Protein 9CIF (pdb70)

Nearest PDB structures (foldseek):
  1ncy-assembly1_A  TM=8.000E-01  e=3.773E-08  Gallus gallus
  5tnc-assembly1_A  TM=8.173E-01  e=6.706E-08  Meleagris gallopavo
  4tnc-assembly1_A  TM=8.150E-01  e=1.049E-07  Gallus gallus
  1zac-assembly1_A  TM=7.570E-01  e=4.287E-08  Gallus gallus
  1a2x-assembly1_A  TM=8.034E-01  e=6.276E-07  Oryctolagus cuniculus

Solvent-accessible surface area: 5565 Å² total; per-residue (Å²): 164,36,132,81,98,51,29,64,101,0,161,89,103,4,57,138,123,85,29,60,113,18,90,59,8,3,75,146,81,12,101,134,65,48,26,88,6,66,1,99,12,0,5,67,0,0,177,103,51,138,12,65,42,8,104,159,10,43,74,95,0,75,110,28,44,90,146,109,57,84,7,75,0,32,43,27,40,0,3,6,2,0,4,76,0,57,143,89,67,141

Secondary structure (DSSP, 8-state):
---HHHHHHHHHHS-HHHHHHHHHHHHHH--SSSSEEETTHHHHHHHHTT----HHHHHHHHHHHHHHSS-EEEHHHHHHHHHHHHHH--

Radius of gyration: 11.99 Å; Cα contacts (8 Å, |Δi|>4): 95; chains: 1; bounding box: 28×24×30 Å

Sequence (90 aa):
ASMSDEQAEARAFLSEEMIAEFKAAFDMFDADGGGEISAKAFGTVARMNNVPVDPRVQEYVKRLTDQDGSGTISFEEFLVLMVKSMKQDAASMSDEQAEARAFLSEEMIAEFKAAFDMFDADGGGEISAKAFGTVARMNNVPVDPRVQEYVKRLTDQDGSGTISFEEFLVLMVKSMKQDAASMSDEQAEARAFLSEEMIAEFKAAFDMFDADGGGEISAKAFGTVARMNNVPVDPRVQEYVKRLTDQDGSGTISFEEFLVLMVKSMKQDAASMSDEQAEARAFLSEEMIAEFKAAFDMFDADGGGEISAKAFGTVARMNNVPVDPRVQEYVKRLTDQDGSGTISFEEFLVLMVKSMKQDAASMSDEQAEARAFLSEEMIAEFKAAFDMFDADGGGEISAKAFGTVARMNNVPVDPRVQEYVKRLTDQDGSGTISFEEFLVLMVKSMKQDAASMSDEQAEARAFLSEEMIAEFKAAFDMFDADGGGEISAKAFGTVARMNNVPVDPRVQEYVKRLTDQDGSGTISFEEFLVLMVKSMKQDAASMSDEQAEARAFLSEEMIAEFKAAFDMFDADGGGEISAKAFGTVARMNNVPVDPRVQEYVKRLTDQDGSGTISFEEFLVLMVKSMKQDAASMSDEQAEARAFLSEEMIAEFKAAFDMFDADGGGEISAKAFGTVARMNNVPVDPRVQEYVKRLTDQDGSGTISFEEFLVLMVKSMKQDAASMSDEQAEARAFLSEEMIAEFKAAFDMFDADGGGEISAKAFGTVARMNNVPVDPRVQEYVKRLTDQDGSGTISFEEFLVLMVKSMKQDAASMSDEQAEARAFLSEEMIAEFKAAFDMFDADGGGEISAKAFGTVARMNNVPVDPRVQEYVKRLTDQDGSGTISFEEFLVLMVKSMKQDAASMSDEQAEARAFLSEEMIAEFKAAFDMFDADGGGEISAKAFGTVARMNNVPVDPRVQEYVKRLTDQDGSGTISFEEFLVLMVKSMKQDAASMSDEQAEARAFLSEEMIAEFKAAFDMFDADGGGEISAKAFGTVARMNNVPVDPRVQEYVKRLTDQDGSGTISFEEFLVLMVKSMKQDAASMSDEQAEARAFLSEEMIAEFKAAFDMFDADGGGEISAKAFGTVARMNNVPVDPRVQEYVKRLTDQDGSGTISFEEFLVLMVKSMKQDAASMSDEQAEARAFLSEEMIAEFKAAFDMFDADGGGEISAKAFGTVARMNNVPVDPRVQEYVKRLTDQDGSGTISFEEFLVLMVKSMKQDAASMSDEQAEARAFLSEEMIAEFKAAFDMFDADGGGEISAKAFGTVARMNNVPVDPRVQEYVKRLTDQDGSGTISFEEFLVLMVKSMKQDAASMSDEQAEARAFLSEEMIAEFKAAFDMFDADGGGEISAKAFGTVARMNNVPVDPRVQEYVKRLTDQDGSGTISFEEFLVLMVKSMKQDAASMSDEQAEARAFLSEEMIAEFKAAFDMFDADGGGEISAKAFGTVARMNNVPVDPRVQEYVKRLTDQDGSGTISFEEFLVLMVKSMKQDAASMSDEQAEARAFLSEEMIAEFKAAFDMFDADGGGEISAKAFGTVARMNNVPVDPRVQEYVKRLTDQDGSGTISFEEFLVLMVKSMKQDAASMSDEQAEARAFLSEEMIAEFKAAFDMFDADGGGEISAKAFGTVARMNNVPVDPRVQEYVKRLTDQDGSGTISFEEFLVLMVKSMKQDAASMSDEQAEARAFLSEEMIAEFKAAFDMFDADGGGEISAKAFGTVARMNNVPVDPRVQEYVKRLTDQDGSGTISFEEFLVLMVKSMKQDA

Structure (mmCIF, N/CA/C/O backbone):
data_9CIF
#
_entry.id   9CIF
#
loop_
_atom_site.group_PDB
_atom_site.id
_atom_site.type_symbol
_atom_site.label_atom_id
_atom_site.label_alt_id
_atom_site.label_comp_id
_atom_site.label_asym_id
_atom_site.label_entity_id
_atom_site.label_seq_id
_atom_site.pdbx_PDB_ins_code
_atom_site.Cartn_x
_atom_site.Cartn_y
_atom_site.Cartn_z
_atom_site.occupancy
_atom_site.B_iso_or_equiv
_atom_site.auth_seq_id
_atom_site.auth_comp_id
_atom_site.auth_asym_id
_atom_site.auth_atom_id
_atom_site.pdbx_PDB_model_num
ATOM 1 N N . ALA A 1 5 ? 70.709 7.092 13.274 1.00 0.00 5 ALA A N 1
ATOM 2 C CA . ALA A 1 5 ? 70.320 8.517 13.184 1.00 0.00 5 ALA A CA 1
ATOM 3 C C . ALA A 1 5 ? 69.658 8.811 11.842 1.00 0.00 5 ALA A C 1
ATOM 4 O O . ALA A 1 5 ? 70.291 8.703 10.786 1.00 0.00 5 ALA A O 1
ATOM 11 N N . SER A 1 6 ? 68.393 9.184 11.889 1.00 0.00 6 SER A N 1
ATOM 12 C CA . SER A 1 6 ? 67.626 9.463 10.693 1.00 0.00 6 SER A CA 1
ATOM 13 C C . SER A 1 6 ? 67.555 10.969 10.420 1.00 0.00 6 SER A C 1
ATOM 14 O O . SER A 1 6 ? 68.268 11.756 11.048 1.00 0.00 6 SER A O 1
ATOM 22 N N . MET A 1 7 ? 66.706 11.357 9.479 1.00 0.00 7 MET A N 1
ATOM 23 C CA . MET A 1 7 ? 66.536 12.759 9.124 1.00 0.00 7 MET A CA 1
ATOM 24 C C . MET A 1 7 ? 65.131 13.227 9.484 1.00 0.00 7 MET A C 1
ATOM 25 O O . MET A 1 7 ? 64.155 12.855 8.824 1.00 0.00 7 MET A O 1
ATOM 39 N N . SER A 1 8 ? 65.035 14.058 10.516 1.00 0.00 8 SER A N 1
ATOM 40 C CA . SER A 1 8 ? 63.746 14.518 11.022 1.00 0.00 8 SER A CA 1
ATOM 41 C C . SER A 1 8 ? 63.012 15.465 10.060 1.00 0.00 8 SER A C 1
ATOM 42 O O . SER A 1 8 ? 61.857 15.818 10.298 1.00 0.00 8 SER A O 1
ATOM 50 N N . ASP A 1 9 ? 63.669 15.875 8.976 1.00 0.00 9 ASP A N 1
ATOM 51 C CA . ASP A 1 9 ? 63.002 16.711 7.973 1.00 0.00 9 ASP A CA 1
ATOM 52 C C . ASP A 1 9 ? 61.919 15.902 7.283 1.00 0.00 9 ASP A C 1
ATOM 53 O O . ASP A 1 9 ? 60.913 16.438 6.823 1.00 0.00 9 ASP A O 1
ATOM 62 N N . GLU A 1 10 ? 62.133 14.601 7.241 1.00 0.00 10 GLU A N 1
ATOM 63 C CA . GLU A 1 10 ? 61.161 13.667 6.702 1.00 0.00 10 GLU A CA 1
ATOM 64 C C . GLU A 1 10 ? 59.956 13.578 7.636 1.00 0.00 10 GLU A C 1
ATOM 65 O O . GLU A 1 10 ? 58.813 13.419 7.192 1.00 0.00 10 GLU A O 1
ATOM 77 N N . GLN A 1 11 ? 60.223 13.698 8.938 1.00 0.00 11 GLN A N 1
ATOM 78 C CA . GLN A 1 11 ? 59.181 13.638 9.952 1.00 0.00 11 GLN A CA 1
ATOM 79 C C . GLN A 1 11 ? 58.166 14.768 9.759 1.00 0.00 11 GLN A C 1
ATOM 80 O O . GLN A 1 11 ? 56.975 14.599 10.042 1.00 0.00 11 GLN A O 1
ATOM 94 N N . ALA A 1 12 ? 58.647 15.910 9.273 1.00 0.00 12 ALA A N 1
ATOM 95 C CA . ALA A 1 12 ? 57.804 17.085 9.065 1.00 0.00 12 ALA A CA 1
ATOM 96 C C . ALA A 1 12 ? 56.617 16.775 8.159 1.00 0.00 12 ALA A C 1
ATOM 97 O O . ALA A 1 12 ? 55.471 17.070 8.507 1.00 0.00 12 ALA A O 1
ATOM 104 N N . GLU A 1 13 ? 56.887 16.156 7.015 1.00 0.00 13 GLU A N 1
ATOM 105 C CA . GLU A 1 13 ? 55.829 15.816 6.069 1.00 0.00 13 GLU A CA 1
ATOM 106 C C . GLU A 1 13 ? 54.926 14.736 6.639 1.00 0.00 13 GLU A C 1
ATOM 107 O O . GLU A 1 13 ? 53.717 14.735 6.411 1.00 0.00 13 GLU A O 1
ATOM 119 N N . ALA A 1 14 ? 55.516 13.825 7.398 1.00 0.00 14 ALA A N 1
ATOM 120 C CA . ALA A 1 14 ? 54.773 12.737 8.002 1.00 0.00 14 ALA A CA 1
ATOM 121 C C . ALA A 1 14 ? 53.719 13.261 8.968 1.00 0.00 14 ALA A C 1
ATOM 122 O O . ALA A 1 14 ? 52.590 12.791 8.978 1.00 0.00 14 ALA A O 1
ATOM 129 N N . ARG A 1 15 ? 54.093 14.255 9.762 1.00 0.00 15 ARG A N 1
ATOM 130 C CA . ARG A 1 15 ? 53.176 14.844 10.736 1.00 0.00 15 ARG A CA 1
ATOM 131 C C . ARG A 1 15 ? 52.164 15.758 10.055 1.00 0.00 15 ARG A C 1
ATOM 132 O O . ARG A 1 15 ? 51.131 16.098 10.631 1.00 0.00 15 ARG A O 1
ATOM 153 N N . ALA A 1 16 ? 52.474 16.165 8.840 1.00 0.00 16 ALA A N 1
ATOM 154 C CA . ALA A 1 16 ? 51.578 17.005 8.064 1.00 0.00 16 ALA A CA 1
ATOM 155 C C . ALA A 1 16 ? 50.487 16.163 7.416 1.00 0.00 16 ALA A C 1
ATOM 156 O O . ALA A 1 16 ? 49.336 16.587 7.313 1.00 0.00 16 ALA A O 1
ATOM 163 N N . PHE A 1 17 ? 50.862 14.977 6.973 1.00 0.00 17 PHE A N 1
ATOM 164 C CA . PHE A 1 17 ? 49.927 14.053 6.355 1.00 0.00 17 PHE A CA 1
ATOM 165 C C . PHE A 1 17 ? 49.160 13.278 7.411 1.00 0.00 17 PHE A C 1
ATOM 166 O O . PHE A 1 17 ? 47.928 13.231 7.389 1.00 0.00 17 PHE A O 1
ATOM 183 N N . LEU A 1 18 ? 49.878 12.695 8.340 1.00 0.00 18 LEU A N 1
ATOM 184 C CA . LEU A 1 18 ? 49.257 11.898 9.369 1.00 0.00 18 LEU A CA 1
ATOM 185 C C . LEU A 1 18 ? 48.772 12.772 10.503 1.00 0.00 18 LEU A C 1
ATOM 186 O O . LEU A 1 18 ? 49.505 13.625 11.005 1.00 0.00 18 LEU A O 1
ATOM 202 N N . SER A 1 19 ? 47.538 12.564 10.901 1.00 0.00 19 SER A N 1
ATOM 203 C CA . SER A 1 19 ? 46.973 13.283 12.015 1.00 0.00 19 SER A CA 1
ATOM 204 C C . SER A 1 19 ? 47.588 12.741 13.294 1.00 0.00 19 SER A C 1
ATOM 205 O O . SER A 1 19 ? 48.124 11.629 13.294 1.00 0.00 19 SER A O 1
ATOM 213 N N . GLU A 1 20 ? 47.515 13.500 14.375 1.00 0.00 20 GLU A N 1
ATOM 214 C CA . GLU A 1 20 ? 48.056 13.044 15.653 1.00 0.00 20 GLU A CA 1
ATOM 215 C C . GLU A 1 20 ? 47.406 11.737 16.053 1.00 0.00 20 GLU A C 1
ATOM 216 O O . GLU A 1 20 ? 48.042 10.871 16.645 1.00 0.00 20 GLU A O 1
ATOM 228 N N . GLU A 1 21 ? 46.136 11.597 15.700 1.00 0.00 21 GLU A N 1
ATOM 229 C CA . GLU A 1 21 ? 45.391 10.388 15.980 1.00 0.00 21 GLU A CA 1
ATOM 230 C C . GLU A 1 21 ? 45.999 9.202 15.232 1.00 0.00 21 GLU A C 1
ATOM 231 O O . GLU A 1 21 ? 46.026 8.084 15.742 1.00 0.00 21 GLU A O 1
ATOM 243 N N . MET A 1 22 ? 46.498 9.460 14.022 1.00 0.00 22 MET A N 1
ATOM 244 C CA . MET A 1 22 ? 47.119 8.415 13.208 1.00 0.00 22 MET A CA 1
ATOM 245 C C . MET A 1 22 ? 48.508 8.120 13.730 1.00 0.00 22 MET A C 1
ATOM 246 O O . MET A 1 22 ? 48.893 6.961 13.882 1.00 0.00 22 MET A O 1
ATOM 260 N N . ILE A 1 23 ? 49.250 9.183 14.026 1.00 0.00 23 ILE A N 1
ATOM 261 C CA . ILE A 1 23 ? 50.590 9.060 14.582 1.00 0.00 23 ILE A CA 1
ATOM 262 C C . ILE A 1 23 ? 50.550 8.239 15.875 1.00 0.00 23 ILE A C 1
ATOM 263 O O . ILE A 1 23 ? 51.399 7.382 16.109 1.00 0.00 23 ILE A O 1
ATOM 279 N N . ALA A 1 24 ? 49.536 8.502 16.697 1.00 0.00 24 ALA A N 1
ATOM 280 C CA . ALA A 1 24 ? 49.348 7.793 17.958 1.00 0.00 24 ALA A CA 1
ATOM 281 C C . ALA A 1 24 ? 49.175 6.294 17.735 1.00 0.00 24 ALA A C 1
ATOM 282 O O . ALA A 1 24 ? 49.767 5.479 18.450 1.00 0.00 24 ALA A O 1
ATOM 289 N N . GLU A 1 25 ? 48.366 5.932 16.744 1.00 0.00 25 GLU A N 1
ATOM 290 C CA . GLU A 1 25 ? 48.120 4.530 16.432 1.00 0.00 25 GLU A CA 1
ATOM 291 C C . GLU A 1 25 ? 49.385 3.849 15.936 1.00 0.00 25 GLU A C 1
ATOM 292 O O . GLU A 1 25 ? 49.693 2.724 16.341 1.00 0.00 25 GLU A O 1
ATOM 304 N N . PHE A 1 26 ? 50.123 4.534 15.071 1.00 0.00 26 PHE A N 1
ATOM 305 C CA . PHE A 1 26 ? 51.365 3.990 14.546 1.00 0.00 26 PHE A CA 1
ATOM 306 C C . PHE A 1 26 ? 52.414 3.881 15.647 1.00 0.00 26 PHE A C 1
ATOM 307 O O . PHE A 1 26 ? 53.212 2.953 15.658 1.00 0.00 26 PHE A O 1
ATOM 324 N N . LYS A 1 27 ? 52.392 4.832 16.576 1.00 0.00 27 LYS A N 1
ATOM 325 C CA . LYS A 1 27 ? 53.304 4.816 17.716 1.00 0.00 27 LYS A CA 1
ATOM 326 C C . LYS A 1 27 ? 53.070 3.577 18.565 1.00 0.00 27 LYS A C 1
ATOM 327 O O . LYS A 1 27 ? 54.015 2.894 18.957 1.00 0.00 27 LYS A O 1
ATOM 346 N N . ALA A 1 28 ? 51.806 3.289 18.836 1.00 0.00 28 ALA A N 1
ATOM 347 C CA . ALA A 1 28 ? 51.443 2.124 19.624 1.00 0.00 28 ALA A CA 1
ATOM 348 C C . ALA A 1 28 ? 51.848 0.846 18.901 1.00 0.00 28 ALA A C 1
ATOM 349 O O . ALA A 1 28 ? 52.426 -0.060 19.497 1.00 0.00 28 ALA A O 1
ATOM 356 N N . ALA A 1 29 ? 51.556 0.796 17.605 1.00 0.00 29 ALA A N 1
ATOM 357 C CA . ALA A 1 29 ? 51.901 -0.350 16.777 1.00 0.00 29 ALA A CA 1
ATOM 358 C C . ALA A 1 29 ? 53.413 -0.558 16.739 1.00 0.00 29 ALA A C 1
ATOM 359 O O . ALA A 1 29 ? 53.898 -1.685 16.831 1.00 0.00 29 ALA A O 1
ATOM 366 N N . PHE A 1 30 ? 54.148 0.539 16.596 1.00 0.00 30 PHE A N 1
ATOM 367 C CA . PHE A 1 30 ? 55.598 0.506 16.590 1.00 0.00 30 PHE A CA 1
ATOM 368 C C . PHE A 1 30 ? 56.127 -0.013 17.929 1.00 0.00 30 PHE A C 1
ATOM 369 O O . PHE A 1 30 ? 57.002 -0.883 17.971 1.00 0.00 30 PHE A O 1
ATOM 386 N N . ASP A 1 31 ? 55.567 0.515 19.018 1.00 0.00 31 ASP A N 1
ATOM 387 C CA . ASP A 1 31 ? 55.983 0.147 20.373 1.00 0.00 31 ASP A CA 1
ATOM 388 C C . ASP A 1 31 ? 55.804 -1.344 20.624 1.00 0.00 31 ASP A C 1
ATOM 389 O O . ASP A 1 31 ? 56.578 -1.952 21.359 1.00 0.00 31 ASP A O 1
ATOM 398 N N . MET A 1 32 ? 54.781 -1.928 20.004 1.00 0.00 32 MET A N 1
ATOM 399 C CA . MET A 1 32 ? 54.511 -3.354 20.119 1.00 0.00 32 MET A CA 1
ATOM 400 C C . MET A 1 32 ? 55.705 -4.184 19.672 1.00 0.00 32 MET A C 1
ATOM 401 O O . MET A 1 32 ? 55.970 -5.250 20.219 1.00 0.00 32 MET A O 1
ATOM 415 N N . PHE A 1 33 ? 56.424 -3.689 18.681 1.00 0.00 33 PHE A N 1
ATOM 416 C CA . PHE A 1 33 ? 57.587 -4.390 18.170 1.00 0.00 33 PHE A CA 1
ATOM 417 C C . PHE A 1 33 ? 58.858 -3.926 18.872 1.00 0.00 33 PHE A C 1
ATOM 418 O O . PHE A 1 33 ? 59.838 -4.670 18.956 1.00 0.00 33 PHE A O 1
ATOM 435 N N . ASP A 1 34 ? 58.840 -2.704 19.384 1.00 0.00 34 ASP A N 1
ATOM 436 C CA . ASP A 1 34 ? 59.981 -2.188 20.125 1.00 0.00 34 ASP A CA 1
ATOM 437 C C . ASP A 1 34 ? 59.829 -2.487 21.606 1.00 0.00 34 ASP A C 1
ATOM 438 O O . ASP A 1 34 ? 59.501 -1.613 22.410 1.00 0.00 34 ASP A O 1
ATOM 447 N N . ALA A 1 35 ? 60.028 -3.740 21.954 1.00 0.00 35 ALA A N 1
ATOM 448 C CA . ALA A 1 35 ? 59.957 -4.165 23.338 1.00 0.00 35 ALA A CA 1
ATOM 449 C C . ALA A 1 35 ? 61.264 -3.851 24.035 1.00 0.00 35 ALA A C 1
ATOM 450 O O . ALA A 1 35 ? 61.351 -3.861 25.265 1.00 0.00 35 ALA A O 1
ATOM 457 N N . ASP A 1 36 ? 62.278 -3.559 23.233 1.00 0.00 36 ASP A N 1
ATOM 458 C CA . ASP A 1 36 ? 63.602 -3.228 23.737 1.00 0.00 36 ASP A CA 1
ATOM 459 C C . ASP A 1 36 ? 63.610 -1.821 24.323 1.00 0.00 36 ASP A C 1
ATOM 460 O O . ASP A 1 36 ? 64.377 -1.520 25.242 1.00 0.00 36 ASP A O 1
ATOM 469 N N . GLY A 1 37 ? 62.734 -0.973 23.805 1.00 0.00 37 GLY A N 1
ATOM 470 C CA . GLY A 1 37 ? 62.652 0.390 24.282 1.00 0.00 37 GLY A CA 1
ATOM 471 C C . GLY A 1 37 ? 63.737 1.254 23.687 1.00 0.00 37 GLY A C 1
ATOM 472 O O . GLY A 1 37 ? 64.250 2.168 24.339 1.00 0.00 37 GLY A O 1
ATOM 476 N N . GLY A 1 38 ? 64.091 0.967 22.447 1.00 0.00 38 GLY A N 1
ATOM 477 C CA . GLY A 1 38 ? 65.134 1.715 21.789 1.00 0.00 38 GLY A CA 1
ATOM 478 C C . GLY A 1 38 ? 64.587 2.678 20.765 1.00 0.00 38 GLY A C 1
ATOM 479 O O . GLY A 1 38 ? 65.318 3.526 20.244 1.00 0.00 38 GLY A O 1
ATOM 483 N N . GLY A 1 39 ? 63.304 2.549 20.465 1.00 0.00 39 GLY A N 1
ATOM 484 C CA . GLY A 1 39 ? 62.683 3.417 19.491 1.00 0.00 39 GLY A CA 1
ATOM 485 C C . GLY A 1 39 ? 63.043 3.017 18.083 1.00 0.00 39 GLY A C 1
ATOM 486 O O . GLY A 1 39 ? 62.931 3.817 17.153 1.00 0.00 39 GLY A O 1
ATOM 490 N N . GLU A 1 40 ? 63.476 1.773 17.931 1.00 0.00 40 GLU A N 1
ATOM 491 C CA . GLU A 1 40 ? 63.876 1.233 16.642 1.00 0.00 40 GLU A CA 1
ATOM 492 C C . GLU A 1 40 ? 63.439 -0.217 16.517 1.00 0.00 40 GLU A C 1
ATOM 493 O O . GLU A 1 40 ? 63.673 -1.021 17.417 1.00 0.00 40 GLU A O 1
ATOM 505 N N . ILE A 1 41 ? 62.805 -0.546 15.410 1.00 0.00 41 ILE A N 1
ATOM 506 C CA . ILE A 1 41 ? 62.351 -1.906 15.167 1.00 0.00 41 ILE A CA 1
ATOM 507 C C . ILE A 1 41 ? 63.047 -2.482 13.951 1.00 0.00 41 ILE A C 1
ATOM 508 O O . ILE A 1 41 ? 63.741 -1.762 13.225 1.00 0.00 41 ILE A O 1
ATOM 524 N N . SER A 1 42 ? 62.874 -3.775 13.737 1.00 0.00 42 SER A N 1
ATOM 525 C CA . SER A 1 42 ? 63.449 -4.442 12.590 1.00 0.00 42 SER A CA 1
ATOM 526 C C . SER A 1 42 ? 62.879 -3.849 11.300 1.00 0.00 42 SER A C 1
ATOM 527 O O . SER A 1 42 ? 61.715 -3.448 11.258 1.00 0.00 42 SER A O 1
ATOM 535 N N . ALA A 1 43 ? 63.697 -3.790 10.263 1.00 0.00 43 ALA A N 1
ATOM 536 C CA . ALA A 1 43 ? 63.272 -3.237 8.989 1.00 0.00 43 ALA A CA 1
ATOM 537 C C . ALA A 1 43 ? 62.094 -4.021 8.416 1.00 0.00 43 ALA A C 1
ATOM 538 O O . ALA A 1 43 ? 61.090 -3.442 8.010 1.00 0.00 43 ALA A O 1
ATOM 545 N N . LYS A 1 44 ? 62.208 -5.344 8.419 1.00 0.00 44 LYS A N 1
ATOM 546 C CA . LYS A 1 44 ? 61.155 -6.203 7.880 1.00 0.00 44 LYS A CA 1
ATOM 547 C C . LYS A 1 44 ? 59.883 -6.153 8.718 1.00 0.00 44 LYS A C 1
ATOM 548 O O . LYS A 1 44 ? 58.806 -6.522 8.241 1.00 0.00 44 LYS A O 1
ATOM 567 N N . ALA A 1 45 ? 60.001 -5.678 9.951 1.00 0.00 45 ALA A N 1
ATOM 568 C CA . ALA A 1 45 ? 58.849 -5.566 10.832 1.00 0.00 45 ALA A CA 1
ATOM 569 C C . ALA A 1 45 ? 57.869 -4.535 10.295 1.00 0.00 45 ALA A C 1
ATOM 570 O O . ALA A 1 45 ? 56.675 -4.606 10.568 1.00 0.00 45 ALA A O 1
ATOM 577 N N . PHE A 1 46 ? 58.385 -3.596 9.496 1.00 0.00 46 PHE A N 1
ATOM 578 C CA . PHE A 1 46 ? 57.566 -2.547 8.895 1.00 0.00 46 PHE A CA 1
ATOM 579 C C . PHE A 1 46 ? 56.436 -3.155 8.078 1.00 0.00 46 PHE A C 1
ATOM 580 O O . PHE A 1 46 ? 55.286 -2.715 8.166 1.00 0.00 46 PHE A O 1
ATOM 597 N N . GLY A 1 47 ? 56.764 -4.181 7.305 1.00 0.00 47 GLY A N 1
ATOM 598 C CA . GLY A 1 47 ? 55.768 -4.837 6.496 1.00 0.00 47 GLY A CA 1
ATOM 599 C C . GLY A 1 47 ? 54.689 -5.470 7.343 1.00 0.00 47 GLY A C 1
ATOM 600 O O . GLY A 1 47 ? 53.504 -5.311 7.070 1.00 0.00 47 GLY A O 1
ATOM 604 N N . THR A 1 48 ? 55.107 -6.158 8.391 1.00 0.00 48 THR A N 1
ATOM 605 C CA . THR A 1 48 ? 54.190 -6.831 9.294 1.00 0.00 48 THR A CA 1
ATOM 606 C C . THR A 1 48 ? 53.258 -5.830 9.997 1.00 0.00 48 THR A C 1
ATOM 607 O O . THR A 1 48 ? 52.045 -6.058 10.094 1.00 0.00 48 THR A O 1
ATOM 618 N N . VAL A 1 49 ? 53.823 -4.716 10.466 1.00 0.00 49 VAL A N 1
ATOM 619 C CA . VAL A 1 49 ? 53.030 -3.694 11.142 1.00 0.00 49 VAL A CA 1
ATOM 620 C C . VAL A 1 49 ? 52.026 -3.080 10.178 1.00 0.00 49 VAL A C 1
ATOM 621 O O . VAL A 1 49 ? 50.853 -2.910 10.512 1.00 0.00 49 VAL A O 1
ATOM 634 N N . ALA A 1 50 ? 52.488 -2.759 8.979 1.00 0.00 50 ALA A N 1
ATOM 635 C CA . ALA A 1 50 ? 51.632 -2.180 7.961 1.00 0.00 50 ALA A CA 1
ATOM 636 C C . ALA A 1 50 ? 50.479 -3.117 7.626 1.00 0.00 50 ALA A C 1
ATOM 637 O O . ALA A 1 50 ? 49.332 -2.691 7.541 1.00 0.00 50 ALA A O 1
ATOM 644 N N . ARG A 1 51 ? 50.791 -4.398 7.473 1.00 0.00 51 ARG A N 1
ATOM 645 C CA . ARG A 1 51 ? 49.792 -5.408 7.137 1.00 0.00 51 ARG A CA 1
ATOM 646 C C . ARG A 1 51 ? 48.678 -5.482 8.183 1.00 0.00 51 ARG A C 1
ATOM 647 O O . ARG A 1 51 ? 47.497 -5.460 7.836 1.00 0.00 51 ARG A O 1
ATOM 668 N N . MET A 1 52 ? 49.051 -5.543 9.463 1.00 0.00 52 MET A N 1
ATOM 669 C CA . MET A 1 52 ? 48.051 -5.643 10.533 1.00 0.00 52 MET A CA 1
ATOM 670 C C . MET A 1 52 ? 47.280 -4.330 10.694 1.00 0.00 52 MET A C 1
ATOM 671 O O . MET A 1 52 ? 46.188 -4.304 11.264 1.00 0.00 52 MET A O 1
ATOM 685 N N . ASN A 1 53 ? 47.846 -3.247 10.181 1.00 0.00 53 ASN A N 1
ATOM 686 C CA . ASN A 1 53 ? 47.190 -1.945 10.238 1.00 0.00 53 ASN A CA 1
ATOM 687 C C . ASN A 1 53 ? 46.434 -1.673 8.947 1.00 0.00 53 ASN A C 1
ATOM 688 O O . ASN A 1 53 ? 45.953 -0.563 8.723 1.00 0.00 53 ASN A O 1
ATOM 699 N N . ASN A 1 54 ? 46.347 -2.700 8.092 1.00 0.00 54 ASN A N 1
ATOM 700 C CA . ASN A 1 54 ? 45.622 -2.620 6.815 1.00 0.00 54 ASN A CA 1
ATOM 701 C C . ASN A 1 54 ? 46.254 -1.611 5.867 1.00 0.00 54 ASN A C 1
ATOM 702 O O . ASN A 1 54 ? 45.599 -1.092 4.964 1.00 0.00 54 ASN A O 1
ATOM 713 N N . VAL A 1 55 ? 47.530 -1.359 6.063 1.00 0.00 55 VAL A N 1
ATOM 714 C CA . VAL A 1 55 ? 48.268 -0.440 5.225 1.00 0.00 55 VAL A CA 1
ATOM 715 C C . VAL A 1 55 ? 48.992 -1.212 4.128 1.00 0.00 55 VAL A C 1
ATOM 716 O O . VAL A 1 55 ? 49.822 -2.079 4.416 1.00 0.00 55 VAL A O 1
ATOM 729 N N . PRO A 1 56 ? 48.665 -0.935 2.861 1.00 0.00 56 PRO A N 1
ATOM 730 C CA . PRO A 1 56 ? 49.298 -1.598 1.719 1.00 0.00 56 PRO A CA 1
ATOM 731 C C . PRO A 1 56 ? 50.794 -1.334 1.665 1.00 0.00 56 PRO A C 1
ATOM 732 O O . PRO A 1 56 ? 51.227 -0.183 1.563 1.00 0.00 56 PRO A O 1
ATOM 743 N N . VAL A 1 57 ? 51.577 -2.399 1.753 1.00 0.00 57 VAL A N 1
ATOM 744 C CA . VAL A 1 57 ? 53.023 -2.289 1.682 1.00 0.00 57 VAL A CA 1
ATOM 745 C C . VAL A 1 57 ? 53.456 -2.088 0.241 1.00 0.00 57 VAL A C 1
ATOM 746 O O . VAL A 1 57 ? 53.301 -2.984 -0.591 1.00 0.00 57 VAL A O 1
ATOM 759 N N . ASP A 1 58 ? 53.970 -0.916 -0.055 1.00 0.00 58 ASP A N 1
ATOM 760 C CA . ASP A 1 58 ? 54.435 -0.607 -1.395 1.00 0.00 58 ASP A CA 1
ATOM 761 C C . ASP A 1 58 ? 55.663 -1.443 -1.752 1.00 0.00 58 ASP A C 1
ATOM 762 O O . ASP A 1 58 ? 56.594 -1.564 -0.950 1.00 0.00 58 ASP A O 1
ATOM 771 N N . PRO A 1 59 ? 55.675 -2.037 -2.963 1.00 0.00 59 PRO A N 1
ATOM 772 C CA . PRO A 1 59 ? 56.783 -2.880 -3.423 1.00 0.00 59 PRO A CA 1
ATOM 773 C C . PRO A 1 59 ? 58.109 -2.120 -3.486 1.00 0.00 59 PRO A C 1
ATOM 774 O O . PRO A 1 59 ? 59.166 -2.675 -3.175 1.00 0.00 59 PRO A O 1
ATOM 785 N N . ARG A 1 60 ? 58.044 -0.849 -3.862 1.00 0.00 60 ARG A N 1
ATOM 786 C CA . ARG A 1 60 ? 59.234 -0.024 -3.971 1.00 0.00 60 ARG A CA 1
ATOM 787 C C . ARG A 1 60 ? 59.818 0.262 -2.602 1.00 0.00 60 ARG A C 1
ATOM 788 O O . ARG A 1 60 ? 61.028 0.133 -2.389 1.00 0.00 60 ARG A O 1
ATOM 809 N N . VAL A 1 61 ? 58.959 0.656 -1.669 1.00 0.00 61 VAL A N 1
ATOM 810 C CA . VAL A 1 61 ? 59.394 0.904 -0.306 1.00 0.00 61 VAL A CA 1
ATOM 811 C C . VAL A 1 61 ? 59.930 -0.381 0.309 1.00 0.00 61 VAL A C 1
ATOM 812 O O . VAL A 1 61 ? 60.953 -0.370 0.964 1.00 0.00 61 VAL A O 1
ATOM 825 N N . GLN A 1 62 ? 59.238 -1.496 0.062 1.00 0.00 62 GLN A N 1
ATOM 826 C CA . GLN A 1 62 ? 59.667 -2.805 0.566 1.00 0.00 62 GLN A CA 1
ATOM 827 C C . GLN A 1 62 ? 61.061 -3.158 0.025 1.00 0.00 62 GLN A C 1
ATOM 828 O O . GLN A 1 62 ? 61.887 -3.738 0.736 1.00 0.00 62 GLN A O 1
ATOM 842 N N . GLU A 1 63 ? 61.312 -2.794 -1.230 1.00 0.00 63 GLU A N 1
ATOM 843 C CA . GLU A 1 63 ? 62.623 -2.983 -1.842 1.00 0.00 63 GLU A CA 1
ATOM 844 C C . GLU A 1 63 ? 63.667 -2.226 -1.027 1.00 0.00 63 GLU A C 1
ATOM 845 O O . GLU A 1 63 ? 64.680 -2.782 -0.617 1.00 0.00 63 GLU A O 1
ATOM 857 N N . TYR A 1 64 ? 63.383 -0.961 -0.779 1.00 0.00 64 TYR A N 1
ATOM 858 C CA . TYR A 1 64 ? 64.245 -0.103 0.021 1.00 0.00 64 TYR A CA 1
ATOM 859 C C . TYR A 1 64 ? 64.373 -0.638 1.460 1.00 0.00 64 TYR A C 1
ATOM 860 O O . TYR A 1 64 ? 65.465 -0.634 2.040 1.00 0.00 64 TYR A O 1
ATOM 878 N N . VAL A 1 65 ? 63.259 -1.105 2.011 1.00 0.00 65 VAL A N 1
ATOM 879 C CA . VAL A 1 65 ? 63.216 -1.648 3.365 1.00 0.00 65 VAL A CA 1
ATOM 880 C C . VAL A 1 65 ? 64.134 -2.858 3.513 1.00 0.00 65 VAL A C 1
ATOM 881 O O . VAL A 1 65 ? 64.924 -2.933 4.457 1.00 0.00 65 VAL A O 1
ATOM 894 N N . LYS A 1 66 ? 64.044 -3.800 2.581 1.00 0.00 66 LYS A N 1
ATOM 895 C CA . LYS A 1 66 ? 64.882 -4.983 2.652 1.00 0.00 66 LYS A CA 1
ATOM 896 C C . LYS A 1 66 ? 66.341 -4.611 2.445 1.00 0.00 66 LYS A C 1
ATOM 897 O O . LYS A 1 66 ? 67.235 -5.260 2.977 1.00 0.00 66 LYS A O 1
ATOM 916 N N . ARG A 1 67 ? 66.577 -3.544 1.686 1.00 0.00 67 ARG A N 1
ATOM 917 C CA . ARG A 1 67 ? 67.929 -3.093 1.427 1.00 0.00 67 ARG A CA 1
ATOM 918 C C . ARG A 1 67 ? 68.583 -2.547 2.686 1.00 0.00 67 ARG A C 1
ATOM 919 O O . ARG A 1 67 ? 69.793 -2.632 2.841 1.00 0.00 67 ARG A O 1
ATOM 940 N N . LEU A 1 68 ? 67.768 -2.015 3.598 1.00 0.00 68 LEU A N 1
ATOM 941 C CA . LEU A 1 68 ? 68.271 -1.474 4.862 1.00 0.00 68 LEU A CA 1
ATOM 942 C C . LEU A 1 68 ? 69.032 -2.544 5.629 1.00 0.00 68 LEU A C 1
ATOM 943 O O . LEU A 1 68 ? 70.176 -2.344 6.035 1.00 0.00 68 LEU A O 1
ATOM 959 N N . THR A 1 69 ? 68.403 -3.691 5.799 1.00 0.00 69 THR A N 1
ATOM 960 C CA . THR A 1 69 ? 69.014 -4.784 6.520 1.00 0.00 69 THR A CA 1
ATOM 961 C C . THR A 1 69 ? 70.021 -5.527 5.630 1.00 0.00 69 THR A C 1
ATOM 962 O O . THR A 1 69 ? 70.903 -6.227 6.116 1.00 0.00 69 THR A O 1
ATOM 973 N N . ASP A 1 70 ? 69.895 -5.332 4.329 1.00 0.00 70 ASP A N 1
ATOM 974 C CA . ASP A 1 70 ? 70.773 -5.976 3.357 1.00 0.00 70 ASP A CA 1
ATOM 975 C C . ASP A 1 70 ? 72.150 -5.312 3.333 1.00 0.00 70 ASP A C 1
ATOM 976 O O . ASP A 1 70 ? 73.177 -5.991 3.311 1.00 0.00 70 ASP A O 1
ATOM 985 N N . GLN A 1 71 ? 72.164 -3.986 3.358 1.00 0.00 71 GLN A N 1
ATOM 986 C CA . GLN A 1 71 ? 73.416 -3.233 3.301 1.00 0.00 71 GLN A CA 1
ATOM 987 C C . GLN A 1 71 ? 74.047 -3.060 4.684 1.00 0.00 71 GLN A C 1
ATOM 988 O O . GLN A 1 71 ? 75.269 -3.050 4.818 1.00 0.00 71 GLN A O 1
ATOM 1002 N N . ASP A 1 72 ? 73.218 -2.923 5.708 1.00 0.00 72 ASP A N 1
ATOM 1003 C CA . ASP A 1 72 ? 73.725 -2.684 7.058 1.00 0.00 72 ASP A CA 1
ATOM 1004 C C . ASP A 1 72 ? 73.946 -3.991 7.815 1.00 0.00 72 ASP A C 1
ATOM 1005 O O . ASP A 1 72 ? 74.673 -4.032 8.805 1.00 0.00 72 ASP A O 1
ATOM 1014 N N . GLY A 1 73 ? 73.329 -5.057 7.341 1.00 0.00 73 GLY A N 1
ATOM 1015 C CA . GLY A 1 73 ? 73.441 -6.339 8.012 1.00 0.00 73 GLY A CA 1
ATOM 1016 C C . GLY A 1 73 ? 72.264 -6.576 8.926 1.00 0.00 73 GLY A C 1
ATOM 1017 O O . GLY A 1 73 ? 71.583 -7.599 8.833 1.00 0.00 73 GLY A O 1
ATOM 1021 N N . SER A 1 74 ? 72.032 -5.627 9.809 1.00 0.00 74 SER A N 1
ATOM 1022 C CA . SER A 1 74 ? 70.897 -5.657 10.703 1.00 0.00 74 SER A CA 1
ATOM 1023 C C . SER A 1 74 ? 70.136 -4.342 10.585 1.00 0.00 74 SER A C 1
ATOM 1024 O O . SER A 1 74 ? 70.462 -3.355 11.250 1.00 0.00 74 SER A O 1
ATOM 1032 N N . GLY A 1 75 ? 69.149 -4.323 9.711 1.00 0.00 75 GLY A N 1
ATOM 1033 C CA . GLY A 1 75 ? 68.400 -3.111 9.461 1.00 0.00 75 GLY A CA 1
ATOM 1034 C C . GLY A 1 75 ? 67.409 -2.791 10.550 1.00 0.00 75 GLY A C 1
ATOM 1035 O O . GLY A 1 75 ? 66.592 -3.635 10.927 1.00 0.00 75 GLY A O 1
ATOM 1039 N N . THR A 1 76 ? 67.483 -1.580 11.061 1.00 0.00 76 THR A N 1
ATOM 1040 C CA . THR A 1 76 ? 66.574 -1.121 12.086 1.00 0.00 76 THR A CA 1
ATOM 1041 C C . THR A 1 76 ? 66.098 0.290 11.774 1.00 0.00 76 THR A C 1
ATOM 1042 O O . THR A 1 76 ? 66.894 1.150 11.391 1.00 0.00 76 THR A O 1
ATOM 1053 N N . ILE A 1 77 ? 64.809 0.517 11.920 1.00 0.00 77 ILE A N 1
ATOM 1054 C CA . ILE A 1 77 ? 64.221 1.818 11.652 1.00 0.00 77 ILE A CA 1
ATOM 1055 C C . ILE A 1 77 ? 63.682 2.441 12.915 1.00 0.00 77 ILE A C 1
ATOM 1056 O O . ILE A 1 77 ? 63.053 1.764 13.734 1.00 0.00 77 ILE A O 1
ATOM 1072 N N . SER A 1 78 ? 63.931 3.720 13.072 1.00 0.00 78 SER A N 1
ATOM 1073 C CA . SER A 1 78 ? 63.449 4.450 14.217 1.00 0.00 78 SER A CA 1
ATOM 1074 C C . SER A 1 78 ? 61.975 4.805 14.018 1.00 0.00 78 SER A C 1
ATOM 1075 O O . SER A 1 78 ? 61.457 4.726 12.898 1.00 0.00 78 SER A O 1
ATOM 1083 N N . PHE A 1 79 ? 61.304 5.183 15.102 1.00 0.00 79 PHE A N 1
ATOM 1084 C CA . PHE A 1 79 ? 59.892 5.560 15.052 1.00 0.00 79 PHE A CA 1
ATOM 1085 C C . PHE A 1 79 ? 59.656 6.676 14.041 1.00 0.00 79 PHE A C 1
ATOM 1086 O O . PHE A 1 79 ? 58.648 6.678 13.325 1.00 0.00 79 PHE A O 1
ATOM 1103 N N . GLU A 1 80 ? 60.589 7.611 13.981 1.00 0.00 80 GLU A N 1
ATOM 1104 C CA . GLU A 1 80 ? 60.507 8.714 13.042 1.00 0.00 80 GLU A CA 1
ATOM 1105 C C . GLU A 1 80 ? 60.435 8.180 11.612 1.00 0.00 80 GLU A C 1
ATOM 1106 O O . GLU A 1 80 ? 59.524 8.528 10.855 1.00 0.00 80 GLU A O 1
ATOM 1118 N N . GLU A 1 81 ? 61.378 7.298 11.273 1.00 0.00 81 GLU A N 1
ATOM 1119 C CA . GLU A 1 81 ? 61.430 6.690 9.954 1.00 0.00 81 GLU A CA 1
ATOM 1120 C C . GLU A 1 81 ? 60.163 5.903 9.689 1.00 0.00 81 GLU A C 1
ATOM 1121 O O . GLU A 1 81 ? 59.592 5.987 8.609 1.00 0.00 81 GLU A O 1
ATOM 1133 N N . PHE A 1 82 ? 59.724 5.145 10.698 1.00 0.00 82 PHE A N 1
ATOM 1134 C CA . PHE A 1 82 ? 58.521 4.328 10.588 1.00 0.00 82 PHE A CA 1
ATOM 1135 C C . PHE A 1 82 ? 57.335 5.160 10.116 1.00 0.00 82 PHE A C 1
ATOM 1136 O O . PHE A 1 82 ? 56.642 4.780 9.172 1.00 0.00 82 PHE A O 1
ATOM 1153 N N . LEU A 1 83 ? 57.119 6.301 10.760 1.00 0.00 83 LEU A N 1
ATOM 1154 C CA . LEU A 1 83 ? 56.022 7.189 10.390 1.00 0.00 83 LEU A CA 1
ATOM 1155 C C . LEU A 1 83 ? 56.139 7.620 8.938 1.00 0.00 83 LEU A C 1
ATOM 1156 O O . LEU A 1 83 ? 55.171 7.549 8.181 1.00 0.00 83 LEU A O 1
ATOM 1172 N N . VAL A 1 84 ? 57.333 8.048 8.550 1.00 0.00 84 VAL A N 1
ATOM 1173 C CA . VAL A 1 84 ? 57.574 8.508 7.192 1.00 0.00 84 VAL A CA 1
ATOM 1174 C C . VAL A 1 84 ? 57.384 7.369 6.185 1.00 0.00 84 VAL A C 1
ATOM 1175 O O . VAL A 1 84 ? 56.870 7.579 5.086 1.00 0.00 84 VAL A O 1
ATOM 1188 N N . LEU A 1 85 ? 57.795 6.165 6.567 1.00 0.00 85 LEU A N 1
ATOM 1189 C CA . LEU A 1 85 ? 57.654 4.999 5.704 1.00 0.00 85 LEU A CA 1
ATOM 1190 C C . LEU A 1 85 ? 56.187 4.694 5.447 1.00 0.00 85 LEU A C 1
ATOM 1191 O O . LEU A 1 85 ? 55.801 4.384 4.316 1.00 0.00 85 LEU A O 1
ATOM 1207 N N . MET A 1 86 ? 55.367 4.793 6.498 1.00 0.00 86 MET A N 1
ATOM 1208 C CA . MET A 1 86 ? 53.924 4.579 6.364 1.00 0.00 86 MET A CA 1
ATOM 1209 C C . MET A 1 86 ? 53.363 5.586 5.372 1.00 0.00 86 MET A C 1
ATOM 1210 O O . MET A 1 86 ? 52.491 5.267 4.561 1.00 0.00 86 MET A O 1
ATOM 1224 N N . VAL A 1 87 ? 53.889 6.803 5.444 1.00 0.00 87 VAL A N 1
ATOM 1225 C CA . VAL A 1 87 ? 53.506 7.878 4.546 1.00 0.00 87 VAL A CA 1
ATOM 1226 C C . VAL A 1 87 ? 53.875 7.539 3.110 1.00 0.00 87 VAL A C 1
ATOM 1227 O O . VAL A 1 87 ? 53.032 7.590 2.221 1.00 0.00 87 VAL A O 1
ATOM 1240 N N . LYS A 1 88 ? 55.138 7.173 2.896 1.00 0.00 88 LYS A N 1
ATOM 1241 C CA . LYS A 1 88 ? 55.627 6.821 1.570 1.00 0.00 88 LYS A CA 1
ATOM 1242 C C . LYS A 1 88 ? 54.806 5.691 0.958 1.00 0.00 88 LYS A C 1
ATOM 1243 O O . LYS A 1 88 ? 54.446 5.741 -0.221 1.00 0.00 88 LYS A O 1
ATOM 1262 N N . SER A 1 89 ? 54.504 4.687 1.767 1.00 0.00 89 SER A N 1
ATOM 1263 C CA . SER A 1 89 ? 53.760 3.531 1.306 1.00 0.00 89 SER A CA 1
ATOM 1264 C C . SER A 1 89 ? 52.319 3.914 0.933 1.00 0.00 89 SER A C 1
ATOM 1265 O O . SER A 1 89 ? 51.833 3.550 -0.137 1.00 0.00 89 SER A O 1
ATOM 1273 N N . MET A 1 90 ? 51.646 4.672 1.805 1.00 0.00 90 MET A N 1
ATOM 1274 C CA . MET A 1 90 ? 50.259 5.070 1.544 1.00 0.00 90 MET A CA 1
ATOM 1275 C C . MET A 1 90 ? 50.168 6.096 0.426 1.00 0.00 90 MET A C 1
ATOM 1276 O O . MET A 1 90 ? 49.166 6.157 -0.283 1.00 0.00 90 MET A O 1
ATOM 1290 N N . LYS A 1 91 ? 51.204 6.907 0.278 1.00 0.00 91 LYS A N 1
ATOM 1291 C CA . LYS A 1 91 ? 51.228 7.917 -0.767 1.00 0.00 91 LYS A CA 1
ATOM 1292 C C . LYS A 1 91 ? 51.424 7.263 -2.129 1.00 0.00 91 LYS A C 1
ATOM 1293 O O . LYS A 1 91 ? 50.784 7.636 -3.109 1.00 0.00 91 LYS A O 1
ATOM 1312 N N . GLN A 1 92 ? 52.311 6.281 -2.180 1.00 0.00 92 GLN A N 1
ATOM 1313 C CA . GLN A 1 92 ? 52.588 5.580 -3.416 1.00 0.00 92 GLN A CA 1
ATOM 1314 C C . GLN A 1 92 ? 51.426 4.674 -3.799 1.00 0.00 92 GLN A C 1
ATOM 1315 O O . GLN A 1 92 ? 51.098 4.540 -4.983 1.00 0.00 92 GLN A O 1
ATOM 1329 N N . ASP A 1 93 ? 50.805 4.058 -2.806 1.00 0.00 93 ASP A N 1
ATOM 1330 C CA . ASP A 1 93 ? 49.654 3.210 -3.059 1.00 0.00 93 ASP A CA 1
ATOM 1331 C C . ASP A 1 93 ? 48.532 4.028 -3.676 1.00 0.00 93 ASP A C 1
ATOM 1332 O O . ASP A 1 93 ? 47.954 4.905 -3.028 1.00 0.00 93 ASP A O 1
ATOM 1341 N N . ALA A 1 94 ? 48.244 3.756 -4.931 1.00 0.00 94 ALA A N 1
ATOM 1342 C CA . ALA A 1 94 ? 47.193 4.461 -5.637 1.00 0.00 94 ALA A CA 1
ATOM 1343 C C . ALA A 1 94 ? 45.826 4.060 -5.107 1.00 0.00 94 ALA A C 1
ATOM 1344 O O . ALA A 1 94 ? 45.356 2.934 -5.457 1.00 0.00 94 ALA A O 1
ATOM 1351 N N . ALA A 1 5 ? 65.544 9.108 11.835 1.00 0.00 5 ALA A N 2
ATOM 1352 C CA . ALA A 1 5 ? 66.108 9.120 13.204 1.00 0.00 5 ALA A CA 2
ATOM 1353 C C . ALA A 1 5 ? 66.681 10.490 13.526 1.00 0.00 5 ALA A C 2
ATOM 1354 O O . ALA A 1 5 ? 66.428 11.050 14.597 1.00 0.00 5 ALA A O 2
ATOM 1361 N N . SER A 1 6 ? 67.445 11.030 12.595 1.00 0.00 6 SER A N 2
ATOM 1362 C CA . SER A 1 6 ? 68.037 12.344 12.755 1.00 0.00 6 SER A CA 2
ATOM 1363 C C . SER A 1 6 ? 67.714 13.214 11.544 1.00 0.00 6 SER A C 2
ATOM 1364 O O . SER A 1 6 ? 68.498 14.078 11.149 1.00 0.00 6 SER A O 2
ATOM 1372 N N . MET A 1 7 ? 66.542 12.995 10.983 1.00 0.00 7 MET A N 2
ATOM 1373 C CA . MET A 1 7 ? 66.106 13.703 9.798 1.00 0.00 7 MET A CA 2
ATOM 1374 C C . MET A 1 7 ? 64.628 14.045 9.905 1.00 0.00 7 MET A C 2
ATOM 1375 O O . MET A 1 7 ? 63.767 13.392 9.305 1.00 0.00 7 MET A O 2
ATOM 1389 N N . SER A 1 8 ? 64.339 15.067 10.676 1.00 0.00 8 SER A N 2
ATOM 1390 C CA . SER A 1 8 ? 62.974 15.481 10.916 1.00 0.00 8 SER A CA 2
ATOM 1391 C C . SER A 1 8 ? 62.389 16.210 9.711 1.00 0.00 8 SER A C 2
ATOM 1392 O O . SER A 1 8 ? 61.208 16.542 9.695 1.00 0.00 8 SER A O 2
ATOM 1400 N N . ASP A 1 9 ? 63.222 16.438 8.698 1.00 0.00 9 ASP A N 2
ATOM 1401 C CA . ASP A 1 9 ? 62.785 17.097 7.470 1.00 0.00 9 ASP A CA 2
ATOM 1402 C C . ASP A 1 9 ? 61.621 16.333 6.860 1.00 0.00 9 ASP A C 2
ATOM 1403 O O . ASP A 1 9 ? 60.581 16.911 6.533 1.00 0.00 9 ASP A O 2
ATOM 1412 N N . GLU A 1 10 ? 61.797 15.024 6.720 1.00 0.00 10 GLU A N 2
ATOM 1413 C CA . GLU A 1 10 ? 60.746 14.176 6.195 1.00 0.00 10 GLU A CA 2
ATOM 1414 C C . GLU A 1 10 ? 59.667 13.923 7.243 1.00 0.00 10 GLU A C 2
ATOM 1415 O O . GLU A 1 10 ? 58.499 13.753 6.904 1.00 0.00 10 GLU A O 2
ATOM 1427 N N . GLN A 1 11 ? 60.059 13.890 8.525 1.00 0.00 11 GLN A N 2
ATOM 1428 C CA . GLN A 1 11 ? 59.090 13.733 9.605 1.00 0.00 11 GLN A CA 2
ATOM 1429 C C . GLN A 1 11 ? 58.075 14.878 9.578 1.00 0.00 11 GLN A C 2
ATOM 1430 O O . GLN A 1 11 ? 56.899 14.679 9.854 1.00 0.00 11 GLN A O 2
ATOM 1444 N N . ALA A 1 12 ? 58.543 16.075 9.239 1.00 0.00 12 ALA A N 2
ATOM 1445 C CA . ALA A 1 12 ? 57.667 17.229 9.116 1.00 0.00 12 ALA A CA 2
ATOM 1446 C C . ALA A 1 12 ? 56.593 16.962 8.070 1.00 0.00 12 ALA A C 2
ATOM 1447 O O . ALA A 1 12 ? 55.422 17.293 8.270 1.00 0.00 12 ALA A O 2
ATOM 1454 N N . GLU A 1 13 ? 56.999 16.346 6.959 1.00 0.00 13 GLU A N 2
ATOM 1455 C CA . GLU A 1 13 ? 56.067 15.971 5.904 1.00 0.00 13 GLU A CA 2
ATOM 1456 C C . GLU A 1 13 ? 55.103 14.924 6.424 1.00 0.00 13 GLU A C 2
ATOM 1457 O O . GLU A 1 13 ? 53.891 15.016 6.225 1.00 0.00 13 GLU A O 2
ATOM 1469 N N . ALA A 1 14 ? 55.664 13.928 7.096 1.00 0.00 14 ALA A N 2
ATOM 1470 C CA . ALA A 1 14 ? 54.903 12.825 7.646 1.00 0.00 14 ALA A CA 2
ATOM 1471 C C . ALA A 1 14 ? 53.849 13.307 8.625 1.00 0.00 14 ALA A C 2
ATOM 1472 O O . ALA A 1 14 ? 52.701 12.891 8.558 1.00 0.00 14 ALA A O 2
ATOM 1479 N N . ARG A 1 15 ? 54.241 14.197 9.519 1.00 0.00 15 ARG A N 2
ATOM 1480 C CA . ARG A 1 15 ? 53.330 14.720 10.528 1.00 0.00 15 ARG A CA 2
ATOM 1481 C C . ARG A 1 15 ? 52.311 15.684 9.933 1.00 0.00 15 ARG A C 2
ATOM 1482 O O . ARG A 1 15 ? 51.298 15.984 10.555 1.00 0.00 15 ARG A O 2
ATOM 1503 N N . ALA A 1 16 ? 52.594 16.192 8.753 1.00 0.00 16 ALA A N 2
ATOM 1504 C CA . ALA A 1 16 ? 51.657 17.071 8.067 1.00 0.00 16 ALA A CA 2
ATOM 1505 C C . ALA A 1 16 ? 50.632 16.240 7.304 1.00 0.00 16 ALA A C 2
ATOM 1506 O O . ALA A 1 16 ? 49.465 16.622 7.172 1.00 0.00 16 ALA A O 2
ATOM 1513 N N . PHE A 1 17 ? 51.083 15.097 6.814 1.00 0.00 17 PHE A N 2
ATOM 1514 C CA . PHE A 1 17 ? 50.239 14.170 6.082 1.00 0.00 17 PHE A CA 2
ATOM 1515 C C . PHE A 1 17 ? 49.403 13.341 7.049 1.00 0.00 17 PHE A C 2
ATOM 1516 O O . PHE A 1 17 ? 48.185 13.245 6.906 1.00 0.00 17 PHE A O 2
ATOM 1533 N N . LEU A 1 18 ? 50.060 12.764 8.038 1.00 0.00 18 LEU A N 2
ATOM 1534 C CA . LEU A 1 18 ? 49.383 11.971 9.043 1.00 0.00 18 LEU A CA 2
ATOM 1535 C C . LEU A 1 18 ? 48.870 12.865 10.142 1.00 0.00 18 LEU A C 2
ATOM 1536 O O . LEU A 1 18 ? 49.586 13.739 10.621 1.00 0.00 18 LEU A O 2
ATOM 1552 N N . SER A 1 19 ? 47.642 12.662 10.536 1.00 0.00 19 SER A N 2
ATOM 1553 C CA . SER A 1 19 ? 47.089 13.417 11.626 1.00 0.00 19 SER A CA 2
ATOM 1554 C C . SER A 1 19 ? 47.697 12.892 12.916 1.00 0.00 19 SER A C 2
ATOM 1555 O O . SER A 1 19 ? 48.076 11.720 12.982 1.00 0.00 19 SER A O 2
ATOM 1563 N N . GLU A 1 20 ? 47.799 13.728 13.936 1.00 0.00 20 GLU A N 2
ATOM 1564 C CA . GLU A 1 20 ? 48.412 13.298 15.188 1.00 0.00 20 GLU A CA 2
ATOM 1565 C C . GLU A 1 20 ? 47.655 12.132 15.813 1.00 0.00 20 GLU A C 2
ATOM 1566 O O . GLU A 1 20 ? 48.245 11.298 16.499 1.00 0.00 20 GLU A O 2
ATOM 1578 N N . GLU A 1 21 ? 46.356 12.060 15.549 1.00 0.00 21 GLU A N 2
ATOM 1579 C CA . GLU A 1 21 ? 45.555 10.933 16.003 1.00 0.00 21 GLU A CA 2
ATOM 1580 C C . GLU A 1 21 ? 46.029 9.647 15.335 1.00 0.00 21 GLU A C 2
ATOM 1581 O O . GLU A 1 21 ? 46.062 8.588 15.957 1.00 0.00 21 GLU A O 2
ATOM 1593 N N . MET A 1 22 ? 46.408 9.754 14.064 1.00 0.00 22 MET A N 2
ATOM 1594 C CA . MET A 1 22 ? 46.909 8.602 13.312 1.00 0.00 22 MET A CA 2
ATOM 1595 C C . MET A 1 22 ? 48.294 8.246 13.799 1.00 0.00 22 MET A C 2
ATOM 1596 O O . MET A 1 22 ? 48.604 7.081 14.031 1.00 0.00 22 MET A O 2
ATOM 1610 N N . ILE A 1 23 ? 49.118 9.271 13.962 1.00 0.00 23 ILE A N 2
ATOM 1611 C CA . ILE A 1 23 ? 50.486 9.114 14.445 1.00 0.00 23 ILE A CA 2
ATOM 1612 C C . ILE A 1 23 ? 50.519 8.370 15.786 1.00 0.00 23 ILE A C 2
ATOM 1613 O O . ILE A 1 23 ? 51.374 7.512 16.007 1.00 0.00 23 ILE A O 2
ATOM 1629 N N . ALA A 1 24 ? 49.572 8.691 16.665 1.00 0.00 24 ALA A N 2
ATOM 1630 C CA . ALA A 1 24 ? 49.477 8.039 17.969 1.00 0.00 24 ALA A CA 2
ATOM 1631 C C . ALA A 1 24 ? 49.288 6.526 17.819 1.00 0.00 24 ALA A C 2
ATOM 1632 O O . ALA A 1 24 ? 49.883 5.738 18.563 1.00 0.00 24 ALA A O 2
ATOM 1639 N N . GLU A 1 25 ? 48.465 6.128 16.852 1.00 0.00 25 GLU A N 2
ATOM 1640 C CA . GLU A 1 25 ? 48.212 4.722 16.588 1.00 0.00 25 GLU A CA 2
ATOM 1641 C C . GLU A 1 25 ? 49.472 4.048 16.055 1.00 0.00 25 GLU A C 2
ATOM 1642 O O . GLU A 1 25 ? 49.812 2.934 16.456 1.00 0.00 25 GLU A O 2
ATOM 1654 N N . PHE A 1 26 ? 50.169 4.738 15.158 1.00 0.00 26 PHE A N 2
ATOM 1655 C CA . PHE A 1 26 ? 51.413 4.227 14.600 1.00 0.00 26 PHE A CA 2
ATOM 1656 C C . PHE A 1 26 ? 52.468 4.079 15.689 1.00 0.00 26 PHE A C 2
ATOM 1657 O O . PHE A 1 26 ? 53.274 3.149 15.665 1.00 0.00 26 PHE A O 2
ATOM 1674 N N . LYS A 1 27 ? 52.449 4.996 16.648 1.00 0.00 27 LYS A N 2
ATOM 1675 C CA . LYS A 1 27 ? 53.364 4.944 17.776 1.00 0.00 27 LYS A CA 2
ATOM 1676 C C . LYS A 1 27 ? 53.101 3.674 18.580 1.00 0.00 27 LYS A C 2
ATOM 1677 O O . LYS A 1 27 ? 54.030 2.961 18.958 1.00 0.00 27 LYS A O 2
ATOM 1696 N N . ALA A 1 28 ? 51.824 3.384 18.805 1.00 0.00 28 ALA A N 2
ATOM 1697 C CA . ALA A 1 28 ? 51.425 2.190 19.534 1.00 0.00 28 ALA A CA 2
ATOM 1698 C C . ALA A 1 28 ? 51.850 0.933 18.778 1.00 0.00 28 ALA A C 2
ATOM 1699 O O . ALA A 1 28 ? 52.277 -0.055 19.384 1.00 0.00 28 ALA A O 2
ATOM 1706 N N . ALA A 1 29 ? 51.738 0.983 17.453 1.00 0.00 29 ALA A N 2
ATOM 1707 C CA . ALA A 1 29 ? 52.141 -0.128 16.600 1.00 0.00 29 ALA A CA 2
ATOM 1708 C C . ALA A 1 29 ? 53.645 -0.360 16.700 1.00 0.00 29 ALA A C 2
ATOM 1709 O O . ALA A 1 29 ? 54.109 -1.502 16.719 1.00 0.00 29 ALA A O 2
ATOM 1716 N N . PHE A 1 30 ? 54.402 0.732 16.763 1.00 0.00 30 PHE A N 2
ATOM 1717 C CA . PHE A 1 30 ? 55.846 0.665 16.919 1.00 0.00 30 PHE A CA 2
ATOM 1718 C C . PHE A 1 30 ? 56.199 -0.030 18.239 1.00 0.00 30 PHE A C 2
ATOM 1719 O O . PHE A 1 30 ? 57.077 -0.900 18.284 1.00 0.00 30 PHE A O 2
ATOM 1736 N N . ASP A 1 31 ? 55.481 0.343 19.305 1.00 0.00 31 ASP A N 2
ATOM 1737 C CA . ASP A 1 31 ? 55.691 -0.233 20.643 1.00 0.00 31 ASP A CA 2
ATOM 1738 C C . ASP A 1 31 ? 55.482 -1.740 20.648 1.00 0.00 31 ASP A C 2
ATOM 1739 O O . ASP A 1 31 ? 56.100 -2.455 21.437 1.00 0.00 31 ASP A O 2
ATOM 1748 N N . MET A 1 32 ? 54.600 -2.218 19.776 1.00 0.00 32 MET A N 2
ATOM 1749 C CA . MET A 1 32 ? 54.289 -3.642 19.695 1.00 0.00 32 MET A CA 2
ATOM 1750 C C . MET A 1 32 ? 55.521 -4.463 19.343 1.00 0.00 32 MET A C 2
ATOM 1751 O O . MET A 1 32 ? 55.672 -5.592 19.804 1.00 0.00 32 MET A O 2
ATOM 1765 N N . PHE A 1 33 ? 56.401 -3.893 18.539 1.00 0.00 33 PHE A N 2
ATOM 1766 C CA . PHE A 1 33 ? 57.620 -4.582 18.150 1.00 0.00 33 PHE A CA 2
ATOM 1767 C C . PHE A 1 33 ? 58.802 -4.126 18.990 1.00 0.00 33 PHE A C 2
ATOM 1768 O O . PHE A 1 33 ? 59.669 -4.928 19.339 1.00 0.00 33 PHE A O 2
ATOM 1785 N N . ASP A 1 34 ? 58.838 -2.848 19.325 1.00 0.00 34 ASP A N 2
ATOM 1786 C CA . ASP A 1 34 ? 59.888 -2.333 20.189 1.00 0.00 34 ASP A CA 2
ATOM 1787 C C . ASP A 1 34 ? 59.419 -2.358 21.634 1.00 0.00 34 ASP A C 2
ATOM 1788 O O . ASP A 1 34 ? 59.204 -1.318 22.262 1.00 0.00 34 ASP A O 2
ATOM 1797 N N . ALA A 1 35 ? 59.228 -3.560 22.149 1.00 0.00 35 ALA A N 2
ATOM 1798 C CA . ALA A 1 35 ? 58.783 -3.744 23.518 1.00 0.00 35 ALA A CA 2
ATOM 1799 C C . ALA A 1 35 ? 59.924 -3.495 24.479 1.00 0.00 35 ALA A C 2
ATOM 1800 O O . ALA A 1 35 ? 59.715 -3.261 25.666 1.00 0.00 35 ALA A O 2
ATOM 1807 N N . ASP A 1 36 ? 61.132 -3.528 23.954 1.00 0.00 36 ASP A N 2
ATOM 1808 C CA . ASP A 1 36 ? 62.317 -3.314 24.757 1.00 0.00 36 ASP A CA 2
ATOM 1809 C C . ASP A 1 36 ? 62.553 -1.824 24.981 1.00 0.00 36 ASP A C 2
ATOM 1810 O O . ASP A 1 36 ? 63.132 -1.420 25.988 1.00 0.00 36 ASP A O 2
ATOM 1819 N N . GLY A 1 37 ? 62.086 -1.013 24.046 1.00 0.00 37 GLY A N 2
ATOM 1820 C CA . GLY A 1 37 ? 62.242 0.419 24.166 1.00 0.00 37 GLY A CA 2
ATOM 1821 C C . GLY A 1 37 ? 63.585 0.887 23.655 1.00 0.00 37 GLY A C 2
ATOM 1822 O O . GLY A 1 37 ? 64.201 1.789 24.232 1.00 0.00 37 GLY A O 2
ATOM 1826 N N . GLY A 1 38 ? 64.036 0.282 22.570 1.00 0.00 38 GLY A N 2
ATOM 1827 C CA . GLY A 1 38 ? 65.317 0.632 21.993 1.00 0.00 38 GLY A CA 2
ATOM 1828 C C . GLY A 1 38 ? 65.192 1.733 20.969 1.00 0.00 38 GLY A C 2
ATOM 1829 O O . GLY A 1 38 ? 66.192 2.347 20.570 1.00 0.00 38 GLY A O 2
ATOM 1833 N N . GLY A 1 39 ? 63.966 1.974 20.525 1.00 0.00 39 GLY A N 2
ATOM 1834 C CA . GLY A 1 39 ? 63.714 3.026 19.567 1.00 0.00 39 GLY A CA 2
ATOM 1835 C C . GLY A 1 39 ? 63.998 2.592 18.158 1.00 0.00 39 GLY A C 2
ATOM 1836 O O . GLY A 1 39 ? 64.044 3.415 17.244 1.00 0.00 39 GLY A O 2
ATOM 1840 N N . GLU A 1 40 ? 64.178 1.296 17.980 1.00 0.00 40 GLU A N 2
ATOM 1841 C CA . GLU A 1 40 ? 64.491 0.727 16.686 1.00 0.00 40 GLU A CA 2
ATOM 1842 C C . GLU A 1 40 ? 63.837 -0.627 16.520 1.00 0.00 40 GLU A C 2
ATOM 1843 O O . GLU A 1 40 ? 63.916 -1.481 17.409 1.00 0.00 40 GLU A O 2
ATOM 1855 N N . ILE A 1 41 ? 63.194 -0.821 15.391 1.00 0.00 41 ILE A N 2
ATOM 1856 C CA . ILE A 1 41 ? 62.591 -2.096 15.073 1.00 0.00 41 ILE A CA 2
ATOM 1857 C C . ILE A 1 41 ? 63.261 -2.683 13.846 1.00 0.00 41 ILE A C 2
ATOM 1858 O O . ILE A 1 41 ? 63.923 -1.965 13.088 1.00 0.00 41 ILE A O 2
ATOM 1874 N N . SER A 1 42 ? 63.104 -3.974 13.658 1.00 0.00 42 SER A N 2
ATOM 1875 C CA . SER A 1 42 ? 63.688 -4.654 12.520 1.00 0.00 42 SER A CA 2
ATOM 1876 C C . SER A 1 42 ? 63.043 -4.178 11.221 1.00 0.00 42 SER A C 2
ATOM 1877 O O . SER A 1 42 ? 61.836 -3.930 11.175 1.00 0.00 42 SER A O 2
ATOM 1885 N N . ALA A 1 43 ? 63.850 -4.041 10.177 1.00 0.00 43 ALA A N 2
ATOM 1886 C CA . ALA A 1 43 ? 63.356 -3.606 8.881 1.00 0.00 43 ALA A CA 2
ATOM 1887 C C . ALA A 1 43 ? 62.285 -4.553 8.365 1.00 0.00 43 ALA A C 2
ATOM 1888 O O . ALA A 1 43 ? 61.211 -4.123 7.964 1.00 0.00 43 ALA A O 2
ATOM 1895 N N . LYS A 1 44 ? 62.570 -5.852 8.413 1.00 0.00 44 LYS A N 2
ATOM 1896 C CA . LYS A 1 44 ? 61.620 -6.865 7.946 1.00 0.00 44 LYS A CA 2
ATOM 1897 C C . LYS A 1 44 ? 60.321 -6.822 8.748 1.00 0.00 44 LYS A C 2
ATOM 1898 O O . LYS A 1 44 ? 59.262 -7.211 8.255 1.00 0.00 44 LYS A O 2
ATOM 1917 N N . ALA A 1 45 ? 60.405 -6.324 9.972 1.00 0.00 45 ALA A N 2
ATOM 1918 C CA . ALA A 1 45 ? 59.244 -6.230 10.835 1.00 0.00 45 ALA A CA 2
ATOM 1919 C C . ALA A 1 45 ? 58.284 -5.154 10.341 1.00 0.00 45 ALA A C 2
ATOM 1920 O O . ALA A 1 45 ? 57.089 -5.216 10.611 1.00 0.00 45 ALA A O 2
ATOM 1927 N N . PHE A 1 46 ? 58.813 -4.175 9.598 1.00 0.00 46 PHE A N 2
ATOM 1928 C CA . PHE A 1 46 ? 57.996 -3.087 9.059 1.00 0.00 46 PHE A CA 2
ATOM 1929 C C . PHE A 1 46 ? 56.882 -3.641 8.185 1.00 0.00 46 PHE A C 2
ATOM 1930 O O . PHE A 1 46 ? 55.730 -3.205 8.279 1.00 0.00 46 PHE A O 2
ATOM 1947 N N . GLY A 1 47 ? 57.228 -4.614 7.346 1.00 0.00 47 GLY A N 2
ATOM 1948 C CA . GLY A 1 47 ? 56.243 -5.236 6.490 1.00 0.00 47 GLY A CA 2
ATOM 1949 C C . GLY A 1 47 ? 55.147 -5.886 7.298 1.00 0.00 47 GLY A C 2
ATOM 1950 O O . GLY A 1 47 ? 53.966 -5.766 6.973 1.00 0.00 47 GLY A O 2
ATOM 1954 N N . THR A 1 48 ? 55.543 -6.550 8.371 1.00 0.00 48 THR A N 2
ATOM 1955 C CA . THR A 1 48 ? 54.607 -7.207 9.262 1.00 0.00 48 THR A CA 2
ATOM 1956 C C . THR A 1 48 ? 53.694 -6.176 9.933 1.00 0.00 48 THR A C 2
ATOM 1957 O O . THR A 1 48 ? 52.476 -6.365 10.010 1.00 0.00 48 THR A O 2
ATOM 1968 N N . VAL A 1 49 ? 54.292 -5.078 10.399 1.00 0.00 49 VAL A N 2
ATOM 1969 C CA . VAL A 1 49 ? 53.542 -4.008 11.047 1.00 0.00 49 VAL A CA 2
ATOM 1970 C C . VAL A 1 49 ? 52.501 -3.431 10.096 1.00 0.00 49 VAL A C 2
ATOM 1971 O O . VAL A 1 49 ? 51.344 -3.241 10.470 1.00 0.00 49 VAL A O 2
ATOM 1984 N N . ALA A 1 50 ? 52.917 -3.164 8.867 1.00 0.00 50 ALA A N 2
ATOM 1985 C CA . ALA A 1 50 ? 52.022 -2.619 7.860 1.00 0.00 50 ALA A CA 2
ATOM 1986 C C . ALA A 1 50 ? 50.849 -3.557 7.613 1.00 0.00 50 ALA A C 2
ATOM 1987 O O . ALA A 1 50 ? 49.696 -3.141 7.644 1.00 0.00 50 ALA A O 2
ATOM 1994 N N . ARG A 1 51 ? 51.154 -4.830 7.405 1.00 0.00 51 ARG A N 2
ATOM 1995 C CA . ARG A 1 51 ? 50.133 -5.838 7.127 1.00 0.00 51 ARG A CA 2
ATOM 1996 C C . ARG A 1 51 ? 49.131 -5.972 8.275 1.00 0.00 51 ARG A C 2
ATOM 1997 O O . ARG A 1 51 ? 47.925 -5.975 8.050 1.00 0.00 51 ARG A O 2
ATOM 2018 N N . MET A 1 52 ? 49.632 -6.048 9.506 1.00 0.00 52 MET A N 2
ATOM 2019 C CA . MET A 1 52 ? 48.759 -6.216 10.675 1.00 0.00 52 MET A CA 2
ATOM 2020 C C . MET A 1 52 ? 47.896 -4.970 10.924 1.00 0.00 52 MET A C 2
ATOM 2021 O O . MET A 1 52 ? 46.902 -5.030 11.646 1.00 0.00 52 MET A O 2
ATOM 2035 N N . ASN A 1 53 ? 48.289 -3.849 10.331 1.00 0.00 53 ASN A N 2
ATOM 2036 C CA . ASN A 1 53 ? 47.538 -2.598 10.464 1.00 0.00 53 ASN A CA 2
ATOM 2037 C C . ASN A 1 53 ? 46.710 -2.329 9.217 1.00 0.00 53 ASN A C 2
ATOM 2038 O O . ASN A 1 53 ? 46.082 -1.272 9.095 1.00 0.00 53 ASN A O 2
ATOM 2049 N N . ASN A 1 54 ? 46.722 -3.294 8.287 1.00 0.00 54 ASN A N 2
ATOM 2050 C CA . ASN A 1 54 ? 45.990 -3.186 7.015 1.00 0.00 54 ASN A CA 2
ATOM 2051 C C . ASN A 1 54 ? 46.528 -2.052 6.151 1.00 0.00 54 ASN A C 2
ATOM 2052 O O . ASN A 1 54 ? 45.843 -1.561 5.251 1.00 0.00 54 ASN A O 2
ATOM 2063 N N . VAL A 1 55 ? 47.767 -1.669 6.406 1.00 0.00 55 VAL A N 2
ATOM 2064 C CA . VAL A 1 55 ? 48.416 -0.612 5.657 1.00 0.00 55 VAL A CA 2
ATOM 2065 C C . VAL A 1 55 ? 49.039 -1.182 4.391 1.00 0.00 55 VAL A C 2
ATOM 2066 O O . VAL A 1 55 ? 49.877 -2.092 4.460 1.00 0.00 55 VAL A O 2
ATOM 2079 N N . PRO A 1 56 ? 48.626 -0.689 3.216 1.00 0.00 56 PRO A N 2
ATOM 2080 C CA . PRO A 1 56 ? 49.185 -1.128 1.951 1.00 0.00 56 PRO A CA 2
ATOM 2081 C C . PRO A 1 56 ? 50.606 -0.610 1.769 1.00 0.00 56 PRO A C 2
ATOM 2082 O O . PRO A 1 56 ? 50.817 0.535 1.368 1.00 0.00 56 PRO A O 2
ATOM 2093 N N . VAL A 1 57 ? 51.574 -1.442 2.105 1.00 0.00 57 VAL A N 2
ATOM 2094 C CA . VAL A 1 57 ? 52.967 -1.071 1.981 1.00 0.00 57 VAL A CA 2
ATOM 2095 C C . VAL A 1 57 ? 53.384 -1.015 0.508 1.00 0.00 57 VAL A C 2
ATOM 2096 O O . VAL A 1 57 ? 53.109 -1.939 -0.269 1.00 0.00 57 VAL A O 2
ATOM 2109 N N . ASP A 1 58 ? 54.012 0.087 0.132 1.00 0.00 58 ASP A N 2
ATOM 2110 C CA . ASP A 1 58 ? 54.454 0.311 -1.244 1.00 0.00 58 ASP A CA 2
ATOM 2111 C C . ASP A 1 58 ? 55.538 -0.695 -1.644 1.00 0.00 58 ASP A C 2
ATOM 2112 O O . ASP A 1 58 ? 56.444 -0.981 -0.861 1.00 0.00 58 ASP A O 2
ATOM 2121 N N . PRO A 1 59 ? 55.459 -1.243 -2.876 1.00 0.00 59 PRO A N 2
ATOM 2122 C CA . PRO A 1 59 ? 56.405 -2.261 -3.357 1.00 0.00 59 PRO A CA 2
ATOM 2123 C C . PRO A 1 59 ? 57.838 -1.736 -3.479 1.00 0.00 59 PRO A C 2
ATOM 2124 O O . PRO A 1 59 ? 58.800 -2.485 -3.281 1.00 0.00 59 PRO A O 2
ATOM 2135 N N . ARG A 1 60 ? 57.978 -0.452 -3.785 1.00 0.00 60 ARG A N 2
ATOM 2136 C CA . ARG A 1 60 ? 59.291 0.153 -3.922 1.00 0.00 60 ARG A CA 2
ATOM 2137 C C . ARG A 1 60 ? 59.920 0.327 -2.557 1.00 0.00 60 ARG A C 2
ATOM 2138 O O . ARG A 1 60 ? 61.077 -0.038 -2.342 1.00 0.00 60 ARG A O 2
ATOM 2159 N N . VAL A 1 61 ? 59.143 0.876 -1.627 1.00 0.00 61 VAL A N 2
ATOM 2160 C CA . VAL A 1 61 ? 59.605 1.068 -0.260 1.00 0.00 61 VAL A CA 2
ATOM 2161 C C . VAL A 1 61 ? 59.889 -0.281 0.390 1.00 0.00 61 VAL A C 2
ATOM 2162 O O . VAL A 1 61 ? 60.836 -0.420 1.146 1.00 0.00 61 VAL A O 2
ATOM 2175 N N . GLN A 1 62 ? 59.068 -1.279 0.070 1.00 0.00 62 GLN A N 2
ATOM 2176 C CA . GLN A 1 62 ? 59.266 -2.626 0.594 1.00 0.00 62 GLN A CA 2
ATOM 2177 C C . GLN A 1 62 ? 60.611 -3.183 0.136 1.00 0.00 62 GLN A C 2
ATOM 2178 O O . GLN A 1 62 ? 61.324 -3.825 0.907 1.00 0.00 62 GLN A O 2
ATOM 2192 N N . GLU A 1 63 ? 60.965 -2.929 -1.118 1.00 0.00 63 GLU A N 2
ATOM 2193 C CA . GLU A 1 63 ? 62.250 -3.370 -1.615 1.00 0.00 63 GLU A CA 2
ATOM 2194 C C . GLU A 1 63 ? 63.348 -2.628 -0.877 1.00 0.00 63 GLU A C 2
ATOM 2195 O O . GLU A 1 63 ? 64.360 -3.200 -0.519 1.00 0.00 63 GLU A O 2
ATOM 2207 N N . TYR A 1 64 ? 63.121 -1.349 -0.640 1.00 0.00 64 TYR A N 2
ATOM 2208 C CA . TYR A 1 64 ? 64.038 -0.535 0.139 1.00 0.00 64 TYR A CA 2
ATOM 2209 C C . TYR A 1 64 ? 64.202 -1.140 1.541 1.00 0.00 64 TYR A C 2
ATOM 2210 O O . TYR A 1 64 ? 65.298 -1.157 2.100 1.00 0.00 64 TYR A O 2
ATOM 2228 N N . VAL A 1 65 ? 63.104 -1.661 2.075 1.00 0.00 65 VAL A N 2
ATOM 2229 C CA . VAL A 1 65 ? 63.097 -2.311 3.376 1.00 0.00 65 VAL A CA 2
ATOM 2230 C C . VAL A 1 65 ? 64.003 -3.552 3.381 1.00 0.00 65 VAL A C 2
ATOM 2231 O O . VAL A 1 65 ? 64.823 -3.731 4.292 1.00 0.00 65 VAL A O 2
ATOM 2244 N N . LYS A 1 66 ? 63.872 -4.396 2.358 1.00 0.00 66 LYS A N 2
ATOM 2245 C CA . LYS A 1 66 ? 64.690 -5.601 2.271 1.00 0.00 66 LYS A CA 2
ATOM 2246 C C . LYS A 1 66 ? 66.152 -5.234 2.007 1.00 0.00 66 LYS A C 2
ATOM 2247 O O . LYS A 1 66 ? 67.063 -5.949 2.420 1.00 0.00 66 LYS A O 2
ATOM 2266 N N . ARG A 1 67 ? 66.364 -4.100 1.326 1.00 0.00 67 ARG A N 2
ATOM 2267 C CA . ARG A 1 67 ? 67.709 -3.628 1.028 1.00 0.00 67 ARG A CA 2
ATOM 2268 C C . ARG A 1 67 ? 68.464 -3.320 2.306 1.00 0.00 67 ARG A C 2
ATOM 2269 O O . ARG A 1 67 ? 69.613 -3.709 2.465 1.00 0.00 67 ARG A O 2
ATOM 2290 N N . LEU A 1 68 ? 67.778 -2.651 3.231 1.00 0.00 68 LEU A N 2
ATOM 2291 C CA . LEU A 1 68 ? 68.385 -2.167 4.470 1.00 0.00 68 LEU A CA 2
ATOM 2292 C C . LEU A 1 68 ? 69.039 -3.278 5.266 1.00 0.00 68 LEU A C 2
ATOM 2293 O O . LEU A 1 68 ? 70.229 -3.222 5.552 1.00 0.00 68 LEU A O 2
ATOM 2309 N N . THR A 1 69 ? 68.278 -4.294 5.600 1.00 0.00 69 THR A N 2
ATOM 2310 C CA . THR A 1 69 ? 68.792 -5.365 6.428 1.00 0.00 69 THR A CA 2
ATOM 2311 C C . THR A 1 69 ? 69.866 -6.185 5.696 1.00 0.00 69 THR A C 2
ATOM 2312 O O . THR A 1 69 ? 70.729 -6.791 6.327 1.00 0.00 69 THR A O 2
ATOM 2323 N N . ASP A 1 70 ? 69.835 -6.167 4.373 1.00 0.00 70 ASP A N 2
ATOM 2324 C CA . ASP A 1 70 ? 70.801 -6.922 3.584 1.00 0.00 70 ASP A CA 2
ATOM 2325 C C . ASP A 1 70 ? 72.097 -6.152 3.367 1.00 0.00 70 ASP A C 2
ATOM 2326 O O . ASP A 1 70 ? 73.181 -6.725 3.456 1.00 0.00 70 ASP A O 2
ATOM 2335 N N . GLN A 1 71 ? 71.990 -4.860 3.087 1.00 0.00 71 GLN A N 2
ATOM 2336 C CA . GLN A 1 71 ? 73.174 -4.036 2.833 1.00 0.00 71 GLN A CA 2
ATOM 2337 C C . GLN A 1 71 ? 73.845 -3.605 4.136 1.00 0.00 71 GLN A C 2
ATOM 2338 O O . GLN A 1 71 ? 75.065 -3.478 4.202 1.00 0.00 71 GLN A O 2
ATOM 2352 N N . ASP A 1 72 ? 73.044 -3.382 5.163 1.00 0.00 72 ASP A N 2
ATOM 2353 C CA . ASP A 1 72 ? 73.557 -2.970 6.467 1.00 0.00 72 ASP A CA 2
ATOM 2354 C C . ASP A 1 72 ? 73.956 -4.177 7.290 1.00 0.00 72 ASP A C 2
ATOM 2355 O O . ASP A 1 72 ? 75.006 -4.195 7.931 1.00 0.00 72 ASP A O 2
ATOM 2364 N N . GLY A 1 73 ? 73.132 -5.196 7.243 1.00 0.00 73 GLY A N 2
ATOM 2365 C CA . GLY A 1 73 ? 73.378 -6.384 8.019 1.00 0.00 73 GLY A CA 2
ATOM 2366 C C . GLY A 1 73 ? 72.315 -6.565 9.064 1.00 0.00 73 GLY A C 2
ATOM 2367 O O . GLY A 1 73 ? 71.816 -7.666 9.274 1.00 0.00 73 GLY A O 2
ATOM 2371 N N . SER A 1 74 ? 71.953 -5.474 9.703 1.00 0.00 74 SER A N 2
ATOM 2372 C CA . SER A 1 74 ? 70.926 -5.491 10.706 1.00 0.00 74 SER A CA 2
ATOM 2373 C C . SER A 1 74 ? 69.647 -4.905 10.131 1.00 0.00 74 SER A C 2
ATOM 2374 O O . SER A 1 74 ? 68.624 -5.587 10.049 1.00 0.00 74 SER A O 2
ATOM 2382 N N . GLY A 1 75 ? 69.725 -3.655 9.695 1.00 0.00 75 GLY A N 2
ATOM 2383 C CA . GLY A 1 75 ? 68.568 -2.989 9.144 1.00 0.00 75 GLY A CA 2
ATOM 2384 C C . GLY A 1 75 ? 67.538 -2.673 10.201 1.00 0.00 75 GLY A C 2
ATOM 2385 O O . GLY A 1 75 ? 66.558 -3.399 10.357 1.00 0.00 75 GLY A O 2
ATOM 2389 N N . THR A 1 76 ? 67.759 -1.605 10.932 1.00 0.00 76 THR A N 2
ATOM 2390 C CA . THR A 1 76 ? 66.839 -1.199 11.967 1.00 0.00 76 THR A CA 2
ATOM 2391 C C . THR A 1 76 ? 66.362 0.222 11.729 1.00 0.00 76 THR A C 2
ATOM 2392 O O . THR A 1 76 ? 67.156 1.109 11.402 1.00 0.00 76 THR A O 2
ATOM 2403 N N . ILE A 1 77 ? 65.075 0.435 11.879 1.00 0.00 77 ILE A N 2
ATOM 2404 C CA . ILE A 1 77 ? 64.493 1.746 11.668 1.00 0.00 77 ILE A CA 2
ATOM 2405 C C . ILE A 1 77 ? 63.976 2.338 12.960 1.00 0.00 77 ILE A C 2
ATOM 2406 O O . ILE A 1 77 ? 63.412 1.631 13.802 1.00 0.00 77 ILE A O 2
ATOM 2422 N N . SER A 1 78 ? 64.185 3.629 13.118 1.00 0.00 78 SER A N 2
ATOM 2423 C CA . SER A 1 78 ? 63.728 4.343 14.290 1.00 0.00 78 SER A CA 2
ATOM 2424 C C . SER A 1 78 ? 62.273 4.793 14.105 1.00 0.00 78 SER A C 2
ATOM 2425 O O . SER A 1 78 ? 61.712 4.655 13.014 1.00 0.00 78 SER A O 2
ATOM 2433 N N . PHE A 1 79 ? 61.674 5.337 15.160 1.00 0.00 79 PHE A N 2
ATOM 2434 C CA . PHE A 1 79 ? 60.280 5.780 15.117 1.00 0.00 79 PHE A CA 2
ATOM 2435 C C . PHE A 1 79 ? 60.064 6.867 14.058 1.00 0.00 79 PHE A C 2
ATOM 2436 O O . PHE A 1 79 ? 59.039 6.878 13.367 1.00 0.00 79 PHE A O 2
ATOM 2453 N N . GLU A 1 80 ? 61.031 7.770 13.931 1.00 0.00 80 GLU A N 2
ATOM 2454 C CA . GLU A 1 80 ? 60.953 8.841 12.944 1.00 0.00 80 GLU A CA 2
ATOM 2455 C C . GLU A 1 80 ? 60.857 8.247 11.543 1.00 0.00 80 GLU A C 2
ATOM 2456 O O . GLU A 1 80 ? 60.064 8.694 10.720 1.00 0.00 80 GLU A O 2
ATOM 2468 N N . GLU A 1 81 ? 61.647 7.210 11.302 1.00 0.00 81 GLU A N 2
ATOM 2469 C CA . GLU A 1 81 ? 61.659 6.532 10.019 1.00 0.00 81 GLU A CA 2
ATOM 2470 C C . GLU A 1 81 ? 60.367 5.765 9.811 1.00 0.00 81 GLU A C 2
ATOM 2471 O O . GLU A 1 81 ? 59.796 5.787 8.729 1.00 0.00 81 GLU A O 2
ATOM 2483 N N . PHE A 1 82 ? 59.911 5.097 10.868 1.00 0.00 82 PHE A N 2
ATOM 2484 C CA . PHE A 1 82 ? 58.682 4.306 10.828 1.00 0.00 82 PHE A CA 2
ATOM 2485 C C . PHE A 1 82 ? 57.511 5.124 10.282 1.00 0.00 82 PHE A C 2
ATOM 2486 O O . PHE A 1 82 ? 56.791 4.672 9.386 1.00 0.00 82 PHE A O 2
ATOM 2503 N N . LEU A 1 83 ? 57.328 6.324 10.817 1.00 0.00 83 LEU A N 2
ATOM 2504 C CA . LEU A 1 83 ? 56.260 7.201 10.358 1.00 0.00 83 LEU A CA 2
ATOM 2505 C C . LEU A 1 83 ? 56.476 7.585 8.902 1.00 0.00 83 LEU A C 2
ATOM 2506 O O . LEU A 1 83 ? 55.593 7.403 8.066 1.00 0.00 83 LEU A O 2
ATOM 2522 N N . VAL A 1 84 ? 57.669 8.092 8.609 1.00 0.00 84 VAL A N 2
ATOM 2523 C CA . VAL A 1 84 ? 58.036 8.514 7.257 1.00 0.00 84 VAL A CA 2
ATOM 2524 C C . VAL A 1 84 ? 57.813 7.393 6.211 1.00 0.00 84 VAL A C 2
ATOM 2525 O O . VAL A 1 84 ? 57.300 7.648 5.114 1.00 0.00 84 VAL A O 2
ATOM 2538 N N . LEU A 1 85 ? 58.181 6.164 6.560 1.00 0.00 85 LEU A N 2
ATOM 2539 C CA . LEU A 1 85 ? 58.025 5.027 5.650 1.00 0.00 85 LEU A CA 2
ATOM 2540 C C . LEU A 1 85 ? 56.548 4.708 5.403 1.00 0.00 85 LEU A C 2
ATOM 2541 O O . LEU A 1 85 ? 56.143 4.432 4.265 1.00 0.00 85 LEU A O 2
ATOM 2557 N N . MET A 1 86 ? 55.748 4.747 6.466 1.00 0.00 86 MET A N 2
ATOM 2558 C CA . MET A 1 86 ? 54.307 4.498 6.353 1.00 0.00 86 MET A CA 2
ATOM 2559 C C . MET A 1 86 ? 53.657 5.529 5.440 1.00 0.00 86 MET A C 2
ATOM 2560 O O . MET A 1 86 ? 52.735 5.217 4.678 1.00 0.00 86 MET A O 2
ATOM 2574 N N . VAL A 1 87 ? 54.157 6.753 5.514 1.00 0.00 87 VAL A N 2
ATOM 2575 C CA . VAL A 1 87 ? 53.669 7.842 4.687 1.00 0.00 87 VAL A CA 2
ATOM 2576 C C . VAL A 1 87 ? 53.889 7.547 3.211 1.00 0.00 87 VAL A C 2
ATOM 2577 O O . VAL A 1 87 ? 52.961 7.641 2.412 1.00 0.00 87 VAL A O 2
ATOM 2590 N N . LYS A 1 88 ? 55.118 7.170 2.861 1.00 0.00 88 LYS A N 2
ATOM 2591 C CA . LYS A 1 88 ? 55.473 6.875 1.474 1.00 0.00 88 LYS A CA 2
ATOM 2592 C C . LYS A 1 88 ? 54.611 5.747 0.905 1.00 0.00 88 LYS A C 2
ATOM 2593 O O . LYS A 1 88 ? 54.256 5.761 -0.276 1.00 0.00 88 LYS A O 2
ATOM 2612 N N . SER A 1 89 ? 54.261 4.791 1.756 1.00 0.00 89 SER A N 2
ATOM 2613 C CA . SER A 1 89 ? 53.457 3.656 1.338 1.00 0.00 89 SER A CA 2
ATOM 2614 C C . SER A 1 89 ? 52.067 4.094 0.874 1.00 0.00 89 SER A C 2
ATOM 2615 O O . SER A 1 89 ? 51.620 3.726 -0.214 1.00 0.00 89 SER A O 2
ATOM 2623 N N . MET A 1 90 ? 51.402 4.908 1.684 1.00 0.00 90 MET A N 2
ATOM 2624 C CA . MET A 1 90 ? 50.063 5.383 1.349 1.00 0.00 90 MET A CA 2
ATOM 2625 C C . MET A 1 90 ? 50.123 6.491 0.313 1.00 0.00 90 MET A C 2
ATOM 2626 O O . MET A 1 90 ? 49.171 6.710 -0.433 1.00 0.00 90 MET A O 2
ATOM 2640 N N . LYS A 1 91 ? 51.240 7.201 0.289 1.00 0.00 91 LYS A N 2
ATOM 2641 C CA . LYS A 1 91 ? 51.433 8.294 -0.645 1.00 0.00 91 LYS A CA 2
ATOM 2642 C C . LYS A 1 91 ? 51.370 7.792 -2.075 1.00 0.00 91 LYS A C 2
ATOM 2643 O O . LYS A 1 91 ? 50.717 8.397 -2.929 1.00 0.00 91 LYS A O 2
ATOM 2662 N N . GLN A 1 92 ? 52.040 6.681 -2.330 1.00 0.00 92 GLN A N 2
ATOM 2663 C CA . GLN A 1 92 ? 52.080 6.121 -3.660 1.00 0.00 92 GLN A CA 2
ATOM 2664 C C . GLN A 1 92 ? 50.874 5.248 -3.906 1.00 0.00 92 GLN A C 2
ATOM 2665 O O . GLN A 1 92 ? 50.193 5.396 -4.921 1.00 0.00 92 GLN A O 2
ATOM 2679 N N . ASP A 1 93 ? 50.591 4.347 -2.983 1.00 0.00 93 ASP A N 2
ATOM 2680 C CA . ASP A 1 93 ? 49.492 3.436 -3.185 1.00 0.00 93 ASP A CA 2
ATOM 2681 C C . ASP A 1 93 ? 48.194 4.047 -2.730 1.00 0.00 93 ASP A C 2
ATOM 2682 O O . ASP A 1 93 ? 47.950 4.221 -1.534 1.00 0.00 93 ASP A O 2
ATOM 2691 N N . ALA A 1 94 ? 47.358 4.354 -3.679 1.00 0.00 94 ALA A N 2
ATOM 2692 C CA . ALA A 1 94 ? 46.065 4.929 -3.392 1.00 0.00 94 ALA A CA 2
ATOM 2693 C C . ALA A 1 94 ? 44.963 4.135 -4.066 1.00 0.00 94 ALA A C 2
ATOM 2694 O O . ALA A 1 94 ? 44.633 4.456 -5.245 1.00 0.00 94 ALA A O 2
ATOM 2701 N N . ALA A 1 5 ? 62.107 21.881 17.641 1.00 0.00 5 ALA A N 3
ATOM 2702 C CA . ALA A 1 5 ? 61.796 20.446 17.454 1.00 0.00 5 ALA A CA 3
ATOM 2703 C C . ALA A 1 5 ? 62.830 19.779 16.552 1.00 0.00 5 ALA A C 3
ATOM 2704 O O . ALA A 1 5 ? 63.282 20.367 15.569 1.00 0.00 5 ALA A O 3
ATOM 2711 N N . SER A 1 6 ? 63.204 18.560 16.890 1.00 0.00 6 SER A N 3
ATOM 2712 C CA . SER A 1 6 ? 64.171 17.814 16.115 1.00 0.00 6 SER A CA 3
ATOM 2713 C C . SER A 1 6 ? 63.462 16.852 15.168 1.00 0.00 6 SER A C 3
ATOM 2714 O O . SER A 1 6 ? 63.026 15.773 15.574 1.00 0.00 6 SER A O 3
ATOM 2722 N N . MET A 1 7 ? 63.315 17.258 13.916 1.00 0.00 7 MET A N 3
ATOM 2723 C CA . MET A 1 7 ? 62.642 16.437 12.924 1.00 0.00 7 MET A CA 3
ATOM 2724 C C . MET A 1 7 ? 63.384 16.465 11.603 1.00 0.00 7 MET A C 3
ATOM 2725 O O . MET A 1 7 ? 63.863 17.513 11.171 1.00 0.00 7 MET A O 3
ATOM 2739 N N . SER A 1 8 ? 63.493 15.308 10.985 1.00 0.00 8 SER A N 3
ATOM 2740 C CA . SER A 1 8 ? 64.118 15.175 9.679 1.00 0.00 8 SER A CA 3
ATOM 2741 C C . SER A 1 8 ? 63.276 15.861 8.602 1.00 0.00 8 SER A C 3
ATOM 2742 O O . SER A 1 8 ? 62.083 16.121 8.803 1.00 0.00 8 SER A O 3
ATOM 2750 N N . ASP A 1 9 ? 63.897 16.144 7.458 1.00 0.00 9 ASP A N 3
ATOM 2751 C CA . ASP A 1 9 ? 63.190 16.731 6.323 1.00 0.00 9 ASP A CA 3
ATOM 2752 C C . ASP A 1 9 ? 62.086 15.789 5.883 1.00 0.00 9 ASP A C 3
ATOM 2753 O O . ASP A 1 9 ? 60.983 16.217 5.525 1.00 0.00 9 ASP A O 3
ATOM 2762 N N . GLU A 1 10 ? 62.387 14.500 5.943 1.00 0.00 10 GLU A N 3
ATOM 2763 C CA . GLU A 1 10 ? 61.430 13.473 5.598 1.00 0.00 10 GLU A CA 3
ATOM 2764 C C . GLU A 1 10 ? 60.339 13.395 6.660 1.00 0.00 10 GLU A C 3
ATOM 2765 O O . GLU A 1 10 ? 59.158 13.233 6.342 1.00 0.00 10 GLU A O 3
ATOM 2777 N N . GLN A 1 11 ? 60.736 13.516 7.932 1.00 0.00 11 GLN A N 3
ATOM 2778 C CA . GLN A 1 11 ? 59.779 13.515 9.028 1.00 0.00 11 GLN A CA 3
ATOM 2779 C C . GLN A 1 11 ? 58.823 14.690 8.908 1.00 0.00 11 GLN A C 3
ATOM 2780 O O . GLN A 1 11 ? 57.660 14.574 9.250 1.00 0.00 11 GLN A O 3
ATOM 2794 N N . ALA A 1 12 ? 59.325 15.819 8.426 1.00 0.00 12 ALA A N 3
ATOM 2795 C CA . ALA A 1 12 ? 58.495 17.000 8.230 1.00 0.00 12 ALA A CA 3
ATOM 2796 C C . ALA A 1 12 ? 57.326 16.679 7.305 1.00 0.00 12 ALA A C 3
ATOM 2797 O O . ALA A 1 12 ? 56.172 16.982 7.618 1.00 0.00 12 ALA A O 3
ATOM 2804 N N . GLU A 1 13 ? 57.631 16.047 6.176 1.00 0.00 13 GLU A N 3
ATOM 2805 C CA . GLU A 1 13 ? 56.616 15.631 5.227 1.00 0.00 13 GLU A CA 3
ATOM 2806 C C . GLU A 1 13 ? 55.659 14.631 5.862 1.00 0.00 13 GLU A C 3
ATOM 2807 O O . GLU A 1 13 ? 54.439 14.713 5.680 1.00 0.00 13 GLU A O 3
ATOM 2819 N N . ALA A 1 14 ? 56.217 13.693 6.610 1.00 0.00 14 ALA A N 3
ATOM 2820 C CA . ALA A 1 14 ? 55.432 12.674 7.279 1.00 0.00 14 ALA A CA 3
ATOM 2821 C C . ALA A 1 14 ? 54.517 13.281 8.335 1.00 0.00 14 ALA A C 3
ATOM 2822 O O . ALA A 1 14 ? 53.355 12.916 8.437 1.00 0.00 14 ALA A O 3
ATOM 2829 N N . ARG A 1 15 ? 55.055 14.218 9.101 1.00 0.00 15 ARG A N 3
ATOM 2830 C CA . ARG A 1 15 ? 54.323 14.874 10.171 1.00 0.00 15 ARG A CA 3
ATOM 2831 C C . ARG A 1 15 ? 53.158 15.696 9.625 1.00 0.00 15 ARG A C 3
ATOM 2832 O O . ARG A 1 15 ? 52.148 15.872 10.295 1.00 0.00 15 ARG A O 3
ATOM 2853 N N . ALA A 1 16 ? 53.315 16.208 8.415 1.00 0.00 16 ALA A N 3
ATOM 2854 C CA . ALA A 1 16 ? 52.269 17.000 7.788 1.00 0.00 16 ALA A CA 3
ATOM 2855 C C . ALA A 1 16 ? 51.181 16.099 7.221 1.00 0.00 16 ALA A C 3
ATOM 2856 O O . ALA A 1 16 ? 49.991 16.411 7.299 1.00 0.00 16 ALA A O 3
ATOM 2863 N N . PHE A 1 17 ? 51.599 14.978 6.664 1.00 0.00 17 PHE A N 3
ATOM 2864 C CA . PHE A 1 17 ? 50.686 14.019 6.064 1.00 0.00 17 PHE A CA 3
ATOM 2865 C C . PHE A 1 17 ? 49.931 13.236 7.134 1.00 0.00 17 PHE A C 3
ATOM 2866 O O . PHE A 1 17 ? 48.710 13.113 7.079 1.00 0.00 17 PHE A O 3
ATOM 2883 N N . LEU A 1 18 ? 50.658 12.721 8.106 1.00 0.00 18 LEU A N 3
ATOM 2884 C CA . LEU A 1 18 ? 50.051 11.960 9.175 1.00 0.00 18 LEU A CA 3
ATOM 2885 C C . LEU A 1 18 ? 49.537 12.882 10.252 1.00 0.00 18 LEU A C 3
ATOM 2886 O O . LEU A 1 18 ? 50.238 13.786 10.696 1.00 0.00 18 LEU A O 3
ATOM 2902 N N . SER A 1 19 ? 48.321 12.660 10.667 1.00 0.00 19 SER A N 3
ATOM 2903 C CA . SER A 1 19 ? 47.752 13.425 11.736 1.00 0.00 19 SER A CA 3
ATOM 2904 C C . SER A 1 19 ? 48.230 12.845 13.061 1.00 0.00 19 SER A C 3
ATOM 2905 O O . SER A 1 19 ? 48.569 11.661 13.130 1.00 0.00 19 SER A O 3
ATOM 2913 N N . GLU A 1 20 ? 48.259 13.665 14.101 1.00 0.00 20 GLU A N 3
ATOM 2914 C CA . GLU A 1 20 ? 48.771 13.242 15.405 1.00 0.00 20 GLU A CA 3
ATOM 2915 C C . GLU A 1 20 ? 48.072 11.989 15.932 1.00 0.00 20 GLU A C 3
ATOM 2916 O O . GLU A 1 20 ? 48.709 11.139 16.553 1.00 0.00 20 GLU A O 3
ATOM 2928 N N . GLU A 1 21 ? 46.775 11.866 15.668 1.00 0.00 21 GLU A N 3
ATOM 2929 C CA . GLU A 1 21 ? 46.029 10.675 16.076 1.00 0.00 21 GLU A CA 3
ATOM 2930 C C . GLU A 1 21 ? 46.599 9.433 15.385 1.00 0.00 21 GLU A C 3
ATOM 2931 O O . GLU A 1 21 ? 46.794 8.397 16.009 1.00 0.00 21 GLU A O 3
ATOM 2943 N N . MET A 1 22 ? 46.880 9.566 14.088 1.00 0.00 22 MET A N 3
ATOM 2944 C CA . MET A 1 22 ? 47.446 8.469 13.300 1.00 0.00 22 MET A CA 3
ATOM 2945 C C . MET A 1 22 ? 48.838 8.147 13.802 1.00 0.00 22 MET A C 3
ATOM 2946 O O . MET A 1 22 ? 49.203 6.986 13.959 1.00 0.00 22 MET A O 3
ATOM 2960 N N . ILE A 1 23 ? 49.606 9.196 14.062 1.00 0.00 23 ILE A N 3
ATOM 2961 C CA . ILE A 1 23 ? 50.963 9.065 14.570 1.00 0.00 23 ILE A CA 3
ATOM 2962 C C . ILE A 1 23 ? 50.973 8.300 15.896 1.00 0.00 23 ILE A C 3
ATOM 2963 O O . ILE A 1 23 ? 51.859 7.486 16.143 1.00 0.00 23 ILE A O 3
ATOM 2979 N N . ALA A 1 24 ? 49.971 8.554 16.731 1.00 0.00 24 ALA A N 3
ATOM 2980 C CA . ALA A 1 24 ? 49.838 7.858 18.004 1.00 0.00 24 ALA A CA 3
ATOM 2981 C C . ALA A 1 24 ? 49.632 6.362 17.777 1.00 0.00 24 ALA A C 3
ATOM 2982 O O . ALA A 1 24 ? 50.276 5.529 18.422 1.00 0.00 24 ALA A O 3
ATOM 2989 N N . GLU A 1 25 ? 48.741 6.031 16.841 1.00 0.00 25 GLU A N 3
ATOM 2990 C CA . GLU A 1 25 ? 48.464 4.648 16.484 1.00 0.00 25 GLU A CA 3
ATOM 2991 C C . GLU A 1 25 ? 49.726 3.963 15.963 1.00 0.00 25 GLU A C 3
ATOM 2992 O O . GLU A 1 25 ? 49.980 2.791 16.254 1.00 0.00 25 GLU A O 3
ATOM 3004 N N . PHE A 1 26 ? 50.508 4.701 15.185 1.00 0.00 26 PHE A N 3
ATOM 3005 C CA . PHE A 1 26 ? 51.756 4.185 14.647 1.00 0.00 26 PHE A CA 3
ATOM 3006 C C . PHE A 1 26 ? 52.799 4.032 15.746 1.00 0.00 26 PHE A C 3
ATOM 3007 O O . PHE A 1 26 ? 53.586 3.086 15.735 1.00 0.00 26 PHE A O 3
ATOM 3024 N N . LYS A 1 27 ? 52.797 4.959 16.694 1.00 0.00 27 LYS A N 3
ATOM 3025 C CA . LYS A 1 27 ? 53.713 4.901 17.824 1.00 0.00 27 LYS A CA 3
ATOM 3026 C C . LYS A 1 27 ? 53.449 3.650 18.644 1.00 0.00 27 LYS A C 3
ATOM 3027 O O . LYS A 1 27 ? 54.371 2.900 18.956 1.00 0.00 27 LYS A O 3
ATOM 3046 N N . ALA A 1 28 ? 52.181 3.417 18.962 1.00 0.00 28 ALA A N 3
ATOM 3047 C CA . ALA A 1 28 ? 51.782 2.240 19.720 1.00 0.00 28 ALA A CA 3
ATOM 3048 C C . ALA A 1 28 ? 52.202 0.966 18.991 1.00 0.00 28 ALA A C 3
ATOM 3049 O O . ALA A 1 28 ? 52.700 0.024 19.604 1.00 0.00 28 ALA A O 3
ATOM 3056 N N . ALA A 1 29 ? 52.014 0.959 17.672 1.00 0.00 29 ALA A N 3
ATOM 3057 C CA . ALA A 1 29 ? 52.400 -0.179 16.846 1.00 0.00 29 ALA A CA 3
ATOM 3058 C C . ALA A 1 29 ? 53.908 -0.411 16.919 1.00 0.00 29 ALA A C 3
ATOM 3059 O O . ALA A 1 29 ? 54.367 -1.549 17.040 1.00 0.00 29 ALA A O 3
ATOM 3066 N N . PHE A 1 30 ? 54.670 0.679 16.844 1.00 0.00 30 PHE A N 3
ATOM 3067 C CA . PHE A 1 30 ? 56.119 0.624 16.947 1.00 0.00 30 PHE A CA 3
ATOM 3068 C C . PHE A 1 30 ? 56.537 -0.019 18.276 1.00 0.00 30 PHE A C 3
ATOM 3069 O O . PHE A 1 30 ? 57.400 -0.896 18.308 1.00 0.00 30 PHE A O 3
ATOM 3086 N N . ASP A 1 31 ? 55.893 0.411 19.363 1.00 0.00 31 ASP A N 3
ATOM 3087 C CA . ASP A 1 31 ? 56.180 -0.111 20.708 1.00 0.00 31 ASP A CA 3
ATOM 3088 C C . ASP A 1 31 ? 55.930 -1.611 20.799 1.00 0.00 31 ASP A C 3
ATOM 3089 O O . ASP A 1 31 ? 56.640 -2.327 21.516 1.00 0.00 31 ASP A O 3
ATOM 3098 N N . MET A 1 32 ? 54.922 -2.086 20.079 1.00 0.00 32 MET A N 3
ATOM 3099 C CA . MET A 1 32 ? 54.574 -3.504 20.087 1.00 0.00 32 MET A CA 3
ATOM 3100 C C . MET A 1 32 ? 55.708 -4.351 19.530 1.00 0.00 32 MET A C 3
ATOM 3101 O O . MET A 1 32 ? 55.980 -5.443 20.025 1.00 0.00 32 MET A O 3
ATOM 3115 N N . PHE A 1 33 ? 56.375 -3.844 18.509 1.00 0.00 33 PHE A N 3
ATOM 3116 C CA . PHE A 1 33 ? 57.464 -4.573 17.882 1.00 0.00 33 PHE A CA 3
ATOM 3117 C C . PHE A 1 33 ? 58.801 -4.275 18.546 1.00 0.00 33 PHE A C 3
ATOM 3118 O O . PHE A 1 33 ? 59.782 -4.991 18.339 1.00 0.00 33 PHE A O 3
ATOM 3135 N N . ASP A 1 34 ? 58.840 -3.219 19.345 1.00 0.00 34 ASP A N 3
ATOM 3136 C CA . ASP A 1 34 ? 60.038 -2.887 20.103 1.00 0.00 34 ASP A CA 3
ATOM 3137 C C . ASP A 1 34 ? 59.877 -3.349 21.544 1.00 0.00 34 ASP A C 3
ATOM 3138 O O . ASP A 1 34 ? 59.799 -2.548 22.475 1.00 0.00 34 ASP A O 3
ATOM 3147 N N . ALA A 1 35 ? 59.775 -4.654 21.717 1.00 0.00 35 ALA A N 3
ATOM 3148 C CA . ALA A 1 35 ? 59.645 -5.233 23.040 1.00 0.00 35 ALA A CA 3
ATOM 3149 C C . ALA A 1 35 ? 61.008 -5.365 23.683 1.00 0.00 35 ALA A C 3
ATOM 3150 O O . ALA A 1 35 ? 61.132 -5.413 24.906 1.00 0.00 35 ALA A O 3
ATOM 3157 N N . ASP A 1 36 ? 62.036 -5.396 22.841 1.00 0.00 36 ASP A N 3
ATOM 3158 C CA . ASP A 1 36 ? 63.415 -5.531 23.300 1.00 0.00 36 ASP A CA 3
ATOM 3159 C C . ASP A 1 36 ? 63.904 -4.235 23.915 1.00 0.00 36 ASP A C 3
ATOM 3160 O O . ASP A 1 36 ? 64.877 -4.222 24.666 1.00 0.00 36 ASP A O 3
ATOM 3169 N N . GLY A 1 37 ? 63.229 -3.145 23.587 1.00 0.00 37 GLY A N 3
ATOM 3170 C CA . GLY A 1 37 ? 63.604 -1.860 24.121 1.00 0.00 37 GLY A CA 3
ATOM 3171 C C . GLY A 1 37 ? 64.884 -1.350 23.515 1.00 0.00 37 GLY A C 3
ATOM 3172 O O . GLY A 1 37 ? 65.857 -1.094 24.224 1.00 0.00 37 GLY A O 3
ATOM 3176 N N . GLY A 1 38 ? 64.890 -1.219 22.206 1.00 0.00 38 GLY A N 3
ATOM 3177 C CA . GLY A 1 38 ? 66.064 -0.734 21.522 1.00 0.00 38 GLY A CA 3
ATOM 3178 C C . GLY A 1 38 ? 65.821 0.601 20.867 1.00 0.00 38 GLY A C 3
ATOM 3179 O O . GLY A 1 38 ? 66.762 1.308 20.511 1.00 0.00 38 GLY A O 3
ATOM 3183 N N . GLY A 1 39 ? 64.553 0.950 20.704 1.00 0.00 39 GLY A N 3
ATOM 3184 C CA . GLY A 1 39 ? 64.209 2.208 20.077 1.00 0.00 39 GLY A CA 3
ATOM 3185 C C . GLY A 1 39 ? 64.109 2.078 18.576 1.00 0.00 39 GLY A C 3
ATOM 3186 O O . GLY A 1 39 ? 63.802 3.045 17.876 1.00 0.00 39 GLY A O 3
ATOM 3190 N N . GLU A 1 40 ? 64.373 0.881 18.086 1.00 0.00 40 GLU A N 3
ATOM 3191 C CA . GLU A 1 40 ? 64.307 0.586 16.668 1.00 0.00 40 GLU A CA 3
ATOM 3192 C C . GLU A 1 40 ? 63.662 -0.763 16.463 1.00 0.00 40 GLU A C 3
ATOM 3193 O O . GLU A 1 40 ? 63.742 -1.629 17.332 1.00 0.00 40 GLU A O 3
ATOM 3205 N N . ILE A 1 41 ? 63.020 -0.944 15.334 1.00 0.00 41 ILE A N 3
ATOM 3206 C CA . ILE A 1 41 ? 62.429 -2.223 15.012 1.00 0.00 41 ILE A CA 3
ATOM 3207 C C . ILE A 1 41 ? 63.097 -2.808 13.780 1.00 0.00 41 ILE A C 3
ATOM 3208 O O . ILE A 1 41 ? 63.753 -2.087 13.017 1.00 0.00 41 ILE A O 3
ATOM 3224 N N . SER A 1 42 ? 62.945 -4.099 13.593 1.00 0.00 42 SER A N 3
ATOM 3225 C CA . SER A 1 42 ? 63.532 -4.777 12.461 1.00 0.00 42 SER A CA 3
ATOM 3226 C C . SER A 1 42 ? 62.805 -4.401 11.168 1.00 0.00 42 SER A C 3
ATOM 3227 O O . SER A 1 42 ? 61.575 -4.427 11.105 1.00 0.00 42 SER A O 3
ATOM 3235 N N . ALA A 1 43 ? 63.580 -4.050 10.148 1.00 0.00 43 ALA A N 3
ATOM 3236 C CA . ALA A 1 43 ? 63.043 -3.627 8.855 1.00 0.00 43 ALA A CA 3
ATOM 3237 C C . ALA A 1 43 ? 62.098 -4.668 8.256 1.00 0.00 43 ALA A C 3
ATOM 3238 O O . ALA A 1 43 ? 61.047 -4.326 7.733 1.00 0.00 43 ALA A O 3
ATOM 3245 N N . LYS A 1 44 ? 62.467 -5.940 8.350 1.00 0.00 44 LYS A N 3
ATOM 3246 C CA . LYS A 1 44 ? 61.642 -7.016 7.792 1.00 0.00 44 LYS A CA 3
ATOM 3247 C C . LYS A 1 44 ? 60.304 -7.151 8.520 1.00 0.00 44 LYS A C 3
ATOM 3248 O O . LYS A 1 44 ? 59.366 -7.754 8.000 1.00 0.00 44 LYS A O 3
ATOM 3267 N N . ALA A 1 45 ? 60.209 -6.573 9.704 1.00 0.00 45 ALA A N 3
ATOM 3268 C CA . ALA A 1 45 ? 58.985 -6.639 10.480 1.00 0.00 45 ALA A CA 3
ATOM 3269 C C . ALA A 1 45 ? 58.036 -5.512 10.088 1.00 0.00 45 ALA A C 3
ATOM 3270 O O . ALA A 1 45 ? 56.856 -5.537 10.437 1.00 0.00 45 ALA A O 3
ATOM 3277 N N . PHE A 1 46 ? 58.555 -4.540 9.333 1.00 0.00 46 PHE A N 3
ATOM 3278 C CA . PHE A 1 46 ? 57.775 -3.378 8.905 1.00 0.00 46 PHE A CA 3
ATOM 3279 C C . PHE A 1 46 ? 56.534 -3.799 8.126 1.00 0.00 46 PHE A C 3
ATOM 3280 O O . PHE A 1 46 ? 55.452 -3.247 8.332 1.00 0.00 46 PHE A O 3
ATOM 3297 N N . GLY A 1 47 ? 56.693 -4.785 7.247 1.00 0.00 47 GLY A N 3
ATOM 3298 C CA . GLY A 1 47 ? 55.570 -5.264 6.461 1.00 0.00 47 GLY A CA 3
ATOM 3299 C C . GLY A 1 47 ? 54.434 -5.751 7.335 1.00 0.00 47 GLY A C 3
ATOM 3300 O O . GLY A 1 47 ? 53.267 -5.503 7.043 1.00 0.00 47 GLY A O 3
ATOM 3304 N N . THR A 1 48 ? 54.781 -6.424 8.416 1.00 0.00 48 THR A N 3
ATOM 3305 C CA . THR A 1 48 ? 53.800 -6.933 9.347 1.00 0.00 48 THR A CA 3
ATOM 3306 C C . THR A 1 48 ? 53.110 -5.784 10.084 1.00 0.00 48 THR A C 3
ATOM 3307 O O . THR A 1 48 ? 51.885 -5.782 10.243 1.00 0.00 48 THR A O 3
ATOM 3318 N N . VAL A 1 49 ? 53.900 -4.797 10.512 1.00 0.00 49 VAL A N 3
ATOM 3319 C CA . VAL A 1 49 ? 53.354 -3.646 11.221 1.00 0.00 49 VAL A CA 3
ATOM 3320 C C . VAL A 1 49 ? 52.407 -2.875 10.308 1.00 0.00 49 VAL A C 3
ATOM 3321 O O . VAL A 1 49 ? 51.371 -2.386 10.738 1.00 0.00 49 VAL A O 3
ATOM 3334 N N . ALA A 1 50 ? 52.770 -2.781 9.044 1.00 0.00 50 ALA A N 3
ATOM 3335 C CA . ALA A 1 50 ? 51.948 -2.096 8.069 1.00 0.00 50 ALA A CA 3
ATOM 3336 C C . ALA A 1 50 ? 50.621 -2.817 7.879 1.00 0.00 50 ALA A C 3
ATOM 3337 O O . ALA A 1 50 ? 49.560 -2.209 7.970 1.00 0.00 50 ALA A O 3
ATOM 3344 N N . ARG A 1 51 ? 50.687 -4.122 7.658 1.00 0.00 51 ARG A N 3
ATOM 3345 C CA . ARG A 1 51 ? 49.488 -4.921 7.420 1.00 0.00 51 ARG A CA 3
ATOM 3346 C C . ARG A 1 51 ? 48.525 -4.890 8.609 1.00 0.00 51 ARG A C 3
ATOM 3347 O O . ARG A 1 51 ? 47.311 -4.799 8.424 1.00 0.00 51 ARG A O 3
ATOM 3368 N N . MET A 1 52 ? 49.059 -4.948 9.828 1.00 0.00 52 MET A N 3
ATOM 3369 C CA . MET A 1 52 ? 48.205 -4.900 11.021 1.00 0.00 52 MET A CA 3
ATOM 3370 C C . MET A 1 52 ? 47.564 -3.521 11.171 1.00 0.00 52 MET A C 3
ATOM 3371 O O . MET A 1 52 ? 46.478 -3.390 11.728 1.00 0.00 52 MET A O 3
ATOM 3385 N N . ASN A 1 53 ? 48.236 -2.499 10.649 1.00 0.00 53 ASN A N 3
ATOM 3386 C CA . ASN A 1 53 ? 47.733 -1.129 10.724 1.00 0.00 53 ASN A CA 3
ATOM 3387 C C . ASN A 1 53 ? 46.874 -0.800 9.516 1.00 0.00 53 ASN A C 3
ATOM 3388 O O . ASN A 1 53 ? 46.477 0.346 9.326 1.00 0.00 53 ASN A O 3
ATOM 3399 N N . ASN A 1 54 ? 46.602 -1.821 8.695 1.00 0.00 54 ASN A N 3
ATOM 3400 C CA . ASN A 1 54 ? 45.772 -1.680 7.489 1.00 0.00 54 ASN A CA 3
ATOM 3401 C C . ASN A 1 54 ? 46.472 -0.792 6.448 1.00 0.00 54 ASN A C 3
ATOM 3402 O O . ASN A 1 54 ? 45.836 -0.182 5.585 1.00 0.00 54 ASN A O 3
ATOM 3413 N N . VAL A 1 55 ? 47.787 -0.744 6.533 1.00 0.00 55 VAL A N 3
ATOM 3414 C CA . VAL A 1 55 ? 48.592 0.033 5.616 1.00 0.00 55 VAL A CA 3
ATOM 3415 C C . VAL A 1 55 ? 49.080 -0.850 4.472 1.00 0.00 55 VAL A C 3
ATOM 3416 O O . VAL A 1 55 ? 49.816 -1.816 4.694 1.00 0.00 55 VAL A O 3
ATOM 3429 N N . PRO A 1 56 ? 48.653 -0.552 3.238 1.00 0.00 56 PRO A N 3
ATOM 3430 C CA . PRO A 1 56 ? 49.066 -1.308 2.058 1.00 0.00 56 PRO A CA 3
ATOM 3431 C C . PRO A 1 56 ? 50.563 -1.165 1.790 1.00 0.00 56 PRO A C 3
ATOM 3432 O O . PRO A 1 56 ? 51.072 -0.050 1.633 1.00 0.00 56 PRO A O 3
ATOM 3443 N N . VAL A 1 57 ? 51.262 -2.289 1.750 1.00 0.00 57 VAL A N 3
ATOM 3444 C CA . VAL A 1 57 ? 52.692 -2.289 1.491 1.00 0.00 57 VAL A CA 3
ATOM 3445 C C . VAL A 1 57 ? 52.950 -2.293 -0.006 1.00 0.00 57 VAL A C 3
ATOM 3446 O O . VAL A 1 57 ? 52.649 -3.275 -0.692 1.00 0.00 57 VAL A O 3
ATOM 3459 N N . ASP A 1 58 ? 53.486 -1.202 -0.514 1.00 0.00 58 ASP A N 3
ATOM 3460 C CA . ASP A 1 58 ? 53.789 -1.102 -1.935 1.00 0.00 58 ASP A CA 3
ATOM 3461 C C . ASP A 1 58 ? 55.027 -1.930 -2.270 1.00 0.00 58 ASP A C 3
ATOM 3462 O O . ASP A 1 58 ? 55.999 -1.938 -1.503 1.00 0.00 58 ASP A O 3
ATOM 3471 N N . PRO A 1 59 ? 55.014 -2.642 -3.419 1.00 0.00 59 PRO A N 3
ATOM 3472 C CA . PRO A 1 59 ? 56.125 -3.504 -3.834 1.00 0.00 59 PRO A CA 3
ATOM 3473 C C . PRO A 1 59 ? 57.445 -2.747 -3.974 1.00 0.00 59 PRO A C 3
ATOM 3474 O O . PRO A 1 59 ? 58.515 -3.315 -3.761 1.00 0.00 59 PRO A O 3
ATOM 3485 N N . ARG A 1 60 ? 57.370 -1.461 -4.316 1.00 0.00 60 ARG A N 3
ATOM 3486 C CA . ARG A 1 60 ? 58.572 -0.657 -4.473 1.00 0.00 60 ARG A CA 3
ATOM 3487 C C . ARG A 1 60 ? 59.201 -0.379 -3.125 1.00 0.00 60 ARG A C 3
ATOM 3488 O O . ARG A 1 60 ? 60.416 -0.483 -2.959 1.00 0.00 60 ARG A O 3
ATOM 3509 N N . VAL A 1 61 ? 58.369 -0.044 -2.149 1.00 0.00 61 VAL A N 3
ATOM 3510 C CA . VAL A 1 61 ? 58.858 0.232 -0.812 1.00 0.00 61 VAL A CA 3
ATOM 3511 C C . VAL A 1 61 ? 59.352 -1.051 -0.160 1.00 0.00 61 VAL A C 3
ATOM 3512 O O . VAL A 1 61 ? 60.353 -1.049 0.529 1.00 0.00 61 VAL A O 3
ATOM 3525 N N . GLN A 1 62 ? 58.652 -2.154 -0.410 1.00 0.00 62 GLN A N 3
ATOM 3526 C CA . GLN A 1 62 ? 59.059 -3.458 0.120 1.00 0.00 62 GLN A CA 3
ATOM 3527 C C . GLN A 1 62 ? 60.407 -3.877 -0.488 1.00 0.00 62 GLN A C 3
ATOM 3528 O O . GLN A 1 62 ? 61.262 -4.451 0.194 1.00 0.00 62 GLN A O 3
ATOM 3542 N N . GLU A 1 63 ? 60.592 -3.566 -1.768 1.00 0.00 63 GLU A N 3
ATOM 3543 C CA . GLU A 1 63 ? 61.849 -3.839 -2.458 1.00 0.00 63 GLU A CA 3
ATOM 3544 C C . GLU A 1 63 ? 62.962 -3.020 -1.808 1.00 0.00 63 GLU A C 3
ATOM 3545 O O . GLU A 1 63 ? 64.105 -3.444 -1.721 1.00 0.00 63 GLU A O 3
ATOM 3557 N N . TYR A 1 64 ? 62.595 -1.843 -1.359 1.00 0.00 64 TYR A N 3
ATOM 3558 C CA . TYR A 1 64 ? 63.493 -0.941 -0.671 1.00 0.00 64 TYR A CA 3
ATOM 3559 C C . TYR A 1 64 ? 63.760 -1.424 0.773 1.00 0.00 64 TYR A C 3
ATOM 3560 O O . TYR A 1 64 ? 64.873 -1.296 1.287 1.00 0.00 64 TYR A O 3
ATOM 3578 N N . VAL A 1 65 ? 62.735 -1.999 1.403 1.00 0.00 65 VAL A N 3
ATOM 3579 C CA . VAL A 1 65 ? 62.844 -2.520 2.769 1.00 0.00 65 VAL A CA 3
ATOM 3580 C C . VAL A 1 65 ? 63.870 -3.655 2.859 1.00 0.00 65 VAL A C 3
ATOM 3581 O O . VAL A 1 65 ? 64.689 -3.693 3.787 1.00 0.00 65 VAL A O 3
ATOM 3594 N N . LYS A 1 66 ? 63.836 -4.572 1.891 1.00 0.00 66 LYS A N 3
ATOM 3595 C CA . LYS A 1 66 ? 64.777 -5.691 1.881 1.00 0.00 66 LYS A CA 3
ATOM 3596 C C . LYS A 1 66 ? 66.215 -5.182 1.776 1.00 0.00 66 LYS A C 3
ATOM 3597 O O . LYS A 1 66 ? 67.134 -5.779 2.323 1.00 0.00 66 LYS A O 3
ATOM 3616 N N . ARG A 1 67 ? 66.390 -4.056 1.092 1.00 0.00 67 ARG A N 3
ATOM 3617 C CA . ARG A 1 67 ? 67.707 -3.458 0.918 1.00 0.00 67 ARG A CA 3
ATOM 3618 C C . ARG A 1 67 ? 68.233 -2.929 2.242 1.00 0.00 67 ARG A C 3
ATOM 3619 O O . ARG A 1 67 ? 69.421 -3.037 2.534 1.00 0.00 67 ARG A O 3
ATOM 3640 N N . LEU A 1 68 ? 67.331 -2.376 3.050 1.00 0.00 68 LEU A N 3
ATOM 3641 C CA . LEU A 1 68 ? 67.690 -1.808 4.349 1.00 0.00 68 LEU A CA 3
ATOM 3642 C C . LEU A 1 68 ? 68.352 -2.849 5.239 1.00 0.00 68 LEU A C 3
ATOM 3643 O O . LEU A 1 68 ? 69.432 -2.626 5.775 1.00 0.00 68 LEU A O 3
ATOM 3659 N N . THR A 1 69 ? 67.707 -3.990 5.379 1.00 0.00 69 THR A N 3
ATOM 3660 C CA . THR A 1 69 ? 68.223 -5.046 6.228 1.00 0.00 69 THR A CA 3
ATOM 3661 C C . THR A 1 69 ? 69.418 -5.747 5.583 1.00 0.00 69 THR A C 3
ATOM 3662 O O . THR A 1 69 ? 70.325 -6.213 6.276 1.00 0.00 69 THR A O 3
ATOM 3673 N N . ASP A 1 70 ? 69.433 -5.790 4.262 1.00 0.00 70 ASP A N 3
ATOM 3674 C CA . ASP A 1 70 ? 70.501 -6.456 3.533 1.00 0.00 70 ASP A CA 3
ATOM 3675 C C . ASP A 1 70 ? 71.810 -5.683 3.650 1.00 0.00 70 ASP A C 3
ATOM 3676 O O . ASP A 1 70 ? 72.845 -6.248 4.009 1.00 0.00 70 ASP A O 3
ATOM 3685 N N . GLN A 1 71 ? 71.749 -4.384 3.375 1.00 0.00 71 GLN A N 3
ATOM 3686 C CA . GLN A 1 71 ? 72.937 -3.536 3.394 1.00 0.00 71 GLN A CA 3
ATOM 3687 C C . GLN A 1 71 ? 73.476 -3.355 4.813 1.00 0.00 71 GLN A C 3
ATOM 3688 O O . GLN A 1 71 ? 74.683 -3.226 5.015 1.00 0.00 71 GLN A O 3
ATOM 3702 N N . ASP A 1 72 ? 72.580 -3.359 5.786 1.00 0.00 72 ASP A N 3
ATOM 3703 C CA . ASP A 1 72 ? 72.960 -3.180 7.182 1.00 0.00 72 ASP A CA 3
ATOM 3704 C C . ASP A 1 72 ? 73.452 -4.482 7.796 1.00 0.00 72 ASP A C 3
ATOM 3705 O O . ASP A 1 72 ? 74.595 -4.576 8.254 1.00 0.00 72 ASP A O 3
ATOM 3714 N N . GLY A 1 73 ? 72.591 -5.474 7.790 1.00 0.00 73 GLY A N 3
ATOM 3715 C CA . GLY A 1 73 ? 72.893 -6.744 8.406 1.00 0.00 73 GLY A CA 3
ATOM 3716 C C . GLY A 1 73 ? 71.686 -7.262 9.143 1.00 0.00 73 GLY A C 3
ATOM 3717 O O . GLY A 1 73 ? 71.321 -8.428 9.022 1.00 0.00 73 GLY A O 3
ATOM 3721 N N . SER A 1 74 ? 71.060 -6.381 9.898 1.00 0.00 74 SER A N 3
ATOM 3722 C CA . SER A 1 74 ? 69.847 -6.704 10.610 1.00 0.00 74 SER A CA 3
ATOM 3723 C C . SER A 1 74 ? 68.709 -5.813 10.126 1.00 0.00 74 SER A C 3
ATOM 3724 O O . SER A 1 74 ? 67.565 -6.263 9.985 1.00 0.00 74 SER A O 3
ATOM 3732 N N . GLY A 1 75 ? 69.034 -4.553 9.845 1.00 0.00 75 GLY A N 3
ATOM 3733 C CA . GLY A 1 75 ? 68.046 -3.620 9.344 1.00 0.00 75 GLY A CA 3
ATOM 3734 C C . GLY A 1 75 ? 67.169 -3.077 10.437 1.00 0.00 75 GLY A C 3
ATOM 3735 O O . GLY A 1 75 ? 66.184 -3.706 10.819 1.00 0.00 75 GLY A O 3
ATOM 3739 N N . THR A 1 76 ? 67.514 -1.917 10.940 1.00 0.00 76 THR A N 3
ATOM 3740 C CA . THR A 1 76 ? 66.755 -1.312 12.006 1.00 0.00 76 THR A CA 3
ATOM 3741 C C . THR A 1 76 ? 66.227 0.053 11.598 1.00 0.00 76 THR A C 3
ATOM 3742 O O . THR A 1 76 ? 66.906 0.812 10.894 1.00 0.00 76 THR A O 3
ATOM 3753 N N . ILE A 1 77 ? 65.012 0.347 12.008 1.00 0.00 77 ILE A N 3
ATOM 3754 C CA . ILE A 1 77 ? 64.403 1.635 11.744 1.00 0.00 77 ILE A CA 3
ATOM 3755 C C . ILE A 1 77 ? 63.842 2.233 13.019 1.00 0.00 77 ILE A C 3
ATOM 3756 O O . ILE A 1 77 ? 63.123 1.563 13.769 1.00 0.00 77 ILE A O 3
ATOM 3772 N N . SER A 1 78 ? 64.195 3.477 13.275 1.00 0.00 78 SER A N 3
ATOM 3773 C CA . SER A 1 78 ? 63.720 4.182 14.444 1.00 0.00 78 SER A CA 3
ATOM 3774 C C . SER A 1 78 ? 62.318 4.750 14.175 1.00 0.00 78 SER A C 3
ATOM 3775 O O . SER A 1 78 ? 61.776 4.572 13.085 1.00 0.00 78 SER A O 3
ATOM 3783 N N . PHE A 1 79 ? 61.746 5.438 15.159 1.00 0.00 79 PHE A N 3
ATOM 3784 C CA . PHE A 1 79 ? 60.388 5.976 15.042 1.00 0.00 79 PHE A CA 3
ATOM 3785 C C . PHE A 1 79 ? 60.256 6.956 13.869 1.00 0.00 79 PHE A C 3
ATOM 3786 O O . PHE A 1 79 ? 59.287 6.892 13.107 1.00 0.00 79 PHE A O 3
ATOM 3803 N N . GLU A 1 80 ? 61.231 7.848 13.724 1.00 0.00 80 GLU A N 3
ATOM 3804 C CA . GLU A 1 80 ? 61.216 8.825 12.637 1.00 0.00 80 GLU A CA 3
ATOM 3805 C C . GLU A 1 80 ? 61.203 8.111 11.288 1.00 0.00 80 GLU A C 3
ATOM 3806 O O . GLU A 1 80 ? 60.462 8.490 10.374 1.00 0.00 80 GLU A O 3
ATOM 3818 N N . GLU A 1 81 ? 62.006 7.061 11.181 1.00 0.00 81 GLU A N 3
ATOM 3819 C CA . GLU A 1 81 ? 62.081 6.271 9.968 1.00 0.00 81 GLU A CA 3
ATOM 3820 C C . GLU A 1 81 ? 60.783 5.494 9.767 1.00 0.00 81 GLU A C 3
ATOM 3821 O O . GLU A 1 81 ? 60.262 5.411 8.661 1.00 0.00 81 GLU A O 3
ATOM 3833 N N . PHE A 1 82 ? 60.265 4.947 10.855 1.00 0.00 82 PHE A N 3
ATOM 3834 C CA . PHE A 1 82 ? 59.020 4.187 10.835 1.00 0.00 82 PHE A CA 3
ATOM 3835 C C . PHE A 1 82 ? 57.871 5.015 10.249 1.00 0.00 82 PHE A C 3
ATOM 3836 O O . PHE A 1 82 ? 57.120 4.533 9.394 1.00 0.00 82 PHE A O 3
ATOM 3853 N N . LEU A 1 83 ? 57.746 6.255 10.701 1.00 0.00 83 LEU A N 3
ATOM 3854 C CA . LEU A 1 83 ? 56.681 7.131 10.232 1.00 0.00 83 LEU A CA 3
ATOM 3855 C C . LEU A 1 83 ? 56.807 7.438 8.746 1.00 0.00 83 LEU A C 3
ATOM 3856 O O . LEU A 1 83 ? 55.850 7.261 7.994 1.00 0.00 83 LEU A O 3
ATOM 3872 N N . VAL A 1 84 ? 57.992 7.884 8.314 1.00 0.00 84 VAL A N 3
ATOM 3873 C CA . VAL A 1 84 ? 58.199 8.249 6.941 1.00 0.00 84 VAL A CA 3
ATOM 3874 C C . VAL A 1 84 ? 57.968 7.065 5.996 1.00 0.00 84 VAL A C 3
ATOM 3875 O O . VAL A 1 84 ? 57.478 7.244 4.887 1.00 0.00 84 VAL A O 3
ATOM 3888 N N . LEU A 1 85 ? 58.302 5.858 6.450 1.00 0.00 85 LEU A N 3
ATOM 3889 C CA . LEU A 1 85 ? 58.103 4.664 5.640 1.00 0.00 85 LEU A CA 3
ATOM 3890 C C . LEU A 1 85 ? 56.618 4.377 5.461 1.00 0.00 85 LEU A C 3
ATOM 3891 O O . LEU A 1 85 ? 56.171 4.053 4.362 1.00 0.00 85 LEU A O 3
ATOM 3907 N N . MET A 1 86 ? 55.858 4.510 6.547 1.00 0.00 86 MET A N 3
ATOM 3908 C CA . MET A 1 86 ? 54.407 4.303 6.502 1.00 0.00 86 MET A CA 3
ATOM 3909 C C . MET A 1 86 ? 53.764 5.286 5.539 1.00 0.00 86 MET A C 3
ATOM 3910 O O . MET A 1 86 ? 52.845 4.936 4.789 1.00 0.00 86 MET A O 3
ATOM 3924 N N . VAL A 1 87 ? 54.259 6.514 5.557 1.00 0.00 87 VAL A N 3
ATOM 3925 C CA . VAL A 1 87 ? 53.780 7.551 4.664 1.00 0.00 87 VAL A CA 3
ATOM 3926 C C . VAL A 1 87 ? 54.055 7.172 3.218 1.00 0.00 87 VAL A C 3
ATOM 3927 O O . VAL A 1 87 ? 53.147 7.159 2.389 1.00 0.00 87 VAL A O 3
ATOM 3940 N N . LYS A 1 88 ? 55.310 6.841 2.935 1.00 0.00 88 LYS A N 3
ATOM 3941 C CA . LYS A 1 88 ? 55.735 6.476 1.593 1.00 0.00 88 LYS A CA 3
ATOM 3942 C C . LYS A 1 88 ? 54.983 5.259 1.073 1.00 0.00 88 LYS A C 3
ATOM 3943 O O . LYS A 1 88 ? 54.624 5.207 -0.095 1.00 0.00 88 LYS A O 3
ATOM 3962 N N . SER A 1 89 ? 54.732 4.292 1.946 1.00 0.00 89 SER A N 3
ATOM 3963 C CA . SER A 1 89 ? 54.038 3.075 1.555 1.00 0.00 89 SER A CA 3
ATOM 3964 C C . SER A 1 89 ? 52.652 3.394 0.980 1.00 0.00 89 SER A C 3
ATOM 3965 O O . SER A 1 89 ? 52.272 2.867 -0.061 1.00 0.00 89 SER A O 3
ATOM 3973 N N . MET A 1 90 ? 51.912 4.275 1.648 1.00 0.00 90 MET A N 3
ATOM 3974 C CA . MET A 1 90 ? 50.577 4.646 1.179 1.00 0.00 90 MET A CA 3
ATOM 3975 C C . MET A 1 90 ? 50.663 5.662 0.052 1.00 0.00 90 MET A C 3
ATOM 3976 O O . MET A 1 90 ? 49.860 5.642 -0.879 1.00 0.00 90 MET A O 3
ATOM 3990 N N . LYS A 1 91 ? 51.645 6.551 0.145 1.00 0.00 91 LYS A N 3
ATOM 3991 C CA . LYS A 1 91 ? 51.846 7.596 -0.851 1.00 0.00 91 LYS A CA 3
ATOM 3992 C C . LYS A 1 91 ? 52.161 6.985 -2.206 1.00 0.00 91 LYS A C 3
ATOM 3993 O O . LYS A 1 91 ? 51.627 7.399 -3.235 1.00 0.00 91 LYS A O 3
ATOM 4012 N N . GLN A 1 92 ? 53.026 6.002 -2.187 1.00 0.00 92 GLN A N 3
ATOM 4013 C CA . GLN A 1 92 ? 53.458 5.329 -3.383 1.00 0.00 92 GLN A CA 3
ATOM 401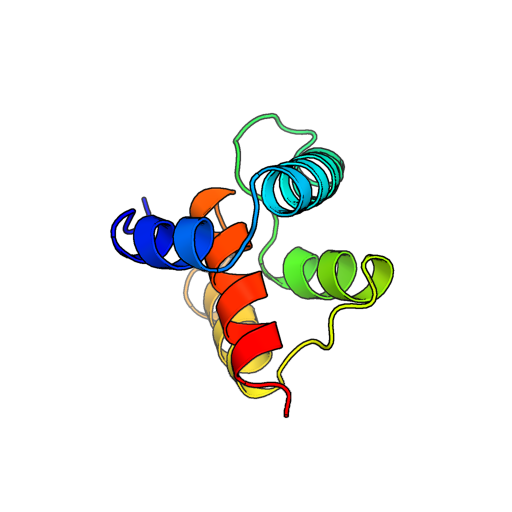4 C C . GLN A 1 92 ? 52.384 4.374 -3.907 1.00 0.00 92 GLN A C 3
ATOM 4015 O O . GLN A 1 92 ? 52.170 4.282 -5.121 1.00 0.00 92 GLN A O 3
ATOM 4029 N N . ASP A 1 93 ? 51.701 3.686 -2.996 1.00 0.00 93 ASP A N 3
ATOM 4030 C CA . ASP A 1 93 ? 50.646 2.739 -3.372 1.00 0.00 93 ASP A CA 3
ATOM 4031 C C . ASP A 1 93 ? 49.580 3.411 -4.232 1.00 0.00 93 ASP A C 3
ATOM 4032 O O . ASP A 1 93 ? 48.876 4.316 -3.777 1.00 0.00 93 ASP A O 3
ATOM 4041 N N . ALA A 1 94 ? 49.478 2.978 -5.471 1.00 0.00 94 ALA A N 3
ATOM 4042 C CA . ALA A 1 94 ? 48.503 3.529 -6.392 1.00 0.00 94 ALA A CA 3
ATOM 4043 C C . ALA A 1 94 ? 47.384 2.533 -6.647 1.00 0.00 94 ALA A C 3
ATOM 4044 O O . ALA A 1 94 ? 47.616 1.585 -7.446 1.00 0.00 94 ALA A O 3
ATOM 4051 N N . ALA A 1 5 ? 71.982 10.047 13.422 1.00 0.00 5 ALA A N 4
ATOM 4052 C CA . ALA A 1 5 ? 71.278 11.287 13.027 1.00 0.00 5 ALA A CA 4
ATOM 4053 C C . ALA A 1 5 ? 69.895 10.975 12.468 1.00 0.00 5 ALA A C 4
ATOM 4054 O O . ALA A 1 5 ? 69.621 9.850 12.050 1.00 0.00 5 ALA A O 4
ATOM 4061 N N . SER A 1 6 ? 69.031 11.969 12.462 1.00 0.00 6 SER A N 4
ATOM 4062 C CA . SER A 1 6 ? 67.685 11.804 11.960 1.00 0.00 6 SER A CA 4
ATOM 4063 C C . SER A 1 6 ? 67.426 12.732 10.779 1.00 0.00 6 SER A C 4
ATOM 4064 O O . SER A 1 6 ? 68.332 13.448 10.328 1.00 0.00 6 SER A O 4
ATOM 4072 N N . MET A 1 7 ? 66.206 12.716 10.284 1.00 0.00 7 MET A N 4
ATOM 4073 C CA . MET A 1 7 ? 65.802 13.566 9.188 1.00 0.00 7 MET A CA 4
ATOM 4074 C C . MET A 1 7 ? 64.348 13.988 9.376 1.00 0.00 7 MET A C 4
ATOM 4075 O O . MET A 1 7 ? 63.422 13.419 8.789 1.00 0.00 7 MET A O 4
ATOM 4089 N N . SER A 1 8 ? 64.152 14.983 10.219 1.00 0.00 8 SER A N 4
ATOM 4090 C CA . SER A 1 8 ? 62.824 15.439 10.566 1.00 0.00 8 SER A CA 4
ATOM 4091 C C . SER A 1 8 ? 62.149 16.188 9.421 1.00 0.00 8 SER A C 4
ATOM 4092 O O . SER A 1 8 ? 60.981 16.553 9.519 1.00 0.00 8 SER A O 4
ATOM 4100 N N . ASP A 1 9 ? 62.878 16.403 8.334 1.00 0.00 9 ASP A N 4
ATOM 4101 C CA . ASP A 1 9 ? 62.292 17.012 7.146 1.00 0.00 9 ASP A CA 4
ATOM 4102 C C . ASP A 1 9 ? 61.256 16.055 6.578 1.00 0.00 9 ASP A C 4
ATOM 4103 O O . ASP A 1 9 ? 60.224 16.465 6.051 1.00 0.00 9 ASP A O 4
ATOM 4112 N N . GLU A 1 10 ? 61.542 14.771 6.721 1.00 0.00 10 GLU A N 4
ATOM 4113 C CA . GLU A 1 10 ? 60.632 13.722 6.318 1.00 0.00 10 GLU A CA 4
ATOM 4114 C C . GLU A 1 10 ? 59.490 13.624 7.318 1.00 0.00 10 GLU A C 4
ATOM 4115 O O . GLU A 1 10 ? 58.325 13.485 6.943 1.00 0.00 10 GLU A O 4
ATOM 4127 N N . GLN A 1 11 ? 59.836 13.707 8.603 1.00 0.00 11 GLN A N 4
ATOM 4128 C CA . GLN A 1 11 ? 58.851 13.660 9.676 1.00 0.00 11 GLN A CA 4
ATOM 4129 C C . GLN A 1 11 ? 57.850 14.806 9.538 1.00 0.00 11 GLN A C 4
ATOM 4130 O O . GLN A 1 11 ? 56.667 14.642 9.832 1.00 0.00 11 GLN A O 4
ATOM 4144 N N . ALA A 1 12 ? 58.332 15.955 9.084 1.00 0.00 12 ALA A N 4
ATOM 4145 C CA . ALA A 1 12 ? 57.488 17.121 8.877 1.00 0.00 12 ALA A CA 4
ATOM 4146 C C . ALA A 1 12 ? 56.362 16.808 7.904 1.00 0.00 12 ALA A C 4
ATOM 4147 O O . ALA A 1 12 ? 55.193 17.083 8.184 1.00 0.00 12 ALA A O 4
ATOM 4154 N N . GLU A 1 13 ? 56.719 16.214 6.768 1.00 0.00 13 GLU A N 4
ATOM 4155 C CA . GLU A 1 13 ? 55.736 15.841 5.762 1.00 0.00 13 GLU A CA 4
ATOM 4156 C C . GLU A 1 13 ? 54.860 14.713 6.279 1.00 0.00 13 GLU A C 4
ATOM 4157 O O . GLU A 1 13 ? 53.671 14.644 5.972 1.00 0.00 13 GLU A O 4
ATOM 4169 N N . ALA A 1 14 ? 55.456 13.833 7.076 1.00 0.00 14 ALA A N 4
ATOM 4170 C CA . ALA A 1 14 ? 54.735 12.727 7.673 1.00 0.00 14 ALA A CA 4
ATOM 4171 C C . ALA A 1 14 ? 53.628 13.234 8.589 1.00 0.00 14 ALA A C 4
ATOM 4172 O O . ALA A 1 14 ? 52.499 12.763 8.524 1.00 0.00 14 ALA A O 4
ATOM 4179 N N . ARG A 1 15 ? 53.958 14.210 9.424 1.00 0.00 15 ARG A N 4
ATOM 4180 C CA . ARG A 1 15 ? 52.993 14.798 10.352 1.00 0.00 15 ARG A CA 4
ATOM 4181 C C . ARG A 1 15 ? 51.995 15.686 9.615 1.00 0.00 15 ARG A C 4
ATOM 4182 O O . ARG A 1 15 ? 50.927 16.007 10.136 1.00 0.00 15 ARG A O 4
ATOM 4203 N N . ALA A 1 16 ? 52.355 16.081 8.405 1.00 0.00 16 ALA A N 4
ATOM 4204 C CA . ALA A 1 16 ? 51.488 16.898 7.571 1.00 0.00 16 ALA A CA 4
ATOM 4205 C C . ALA A 1 16 ? 50.479 16.024 6.838 1.00 0.00 16 ALA A C 4
ATOM 4206 O O . ALA A 1 16 ? 49.563 16.525 6.184 1.00 0.00 16 ALA A O 4
ATOM 4213 N N . PHE A 1 17 ? 50.662 14.720 6.953 1.00 0.00 17 PHE A N 4
ATOM 4214 C CA . PHE A 1 17 ? 49.794 13.747 6.316 1.00 0.00 17 PHE A CA 4
ATOM 4215 C C . PHE A 1 17 ? 49.074 12.919 7.368 1.00 0.00 17 PHE A C 4
ATOM 4216 O O . PHE A 1 17 ? 47.853 12.773 7.333 1.00 0.00 17 PHE A O 4
ATOM 4233 N N . LEU A 1 18 ? 49.831 12.387 8.308 1.00 0.00 18 LEU A N 4
ATOM 4234 C CA . LEU A 1 18 ? 49.260 11.618 9.385 1.00 0.00 18 LEU A CA 4
ATOM 4235 C C . LEU A 1 18 ? 48.885 12.540 10.511 1.00 0.00 18 LEU A C 4
ATOM 4236 O O . LEU A 1 18 ? 49.670 13.394 10.911 1.00 0.00 18 LEU A O 4
ATOM 4252 N N . SER A 1 19 ? 47.691 12.384 11.012 1.00 0.00 19 SER A N 4
ATOM 4253 C CA . SER A 1 19 ? 47.237 13.193 12.108 1.00 0.00 19 SER A CA 4
ATOM 4254 C C . SER A 1 19 ? 47.800 12.638 13.407 1.00 0.00 19 SER A C 4
ATOM 4255 O O . SER A 1 19 ? 48.233 11.484 13.450 1.00 0.00 19 SER A O 4
ATOM 4263 N N . GLU A 1 20 ? 47.793 13.449 14.452 1.00 0.00 20 GLU A N 4
ATOM 4264 C CA . GLU A 1 20 ? 48.327 13.043 15.754 1.00 0.00 20 GLU A CA 4
ATOM 4265 C C . GLU A 1 20 ? 47.678 11.749 16.226 1.00 0.00 20 GLU A C 4
ATOM 4266 O O . GLU A 1 20 ? 48.339 10.883 16.808 1.00 0.00 20 GLU A O 4
ATOM 4278 N N . GLU A 1 21 ? 46.389 11.623 15.953 1.00 0.00 21 GLU A N 4
ATOM 4279 C CA . GLU A 1 21 ? 45.632 10.437 16.294 1.00 0.00 21 GLU A CA 4
ATOM 4280 C C . GLU A 1 21 ? 46.223 9.211 15.617 1.00 0.00 21 GLU A C 4
ATOM 4281 O O . GLU A 1 21 ? 46.354 8.153 16.229 1.00 0.00 21 GLU A O 4
ATOM 4293 N N . MET A 1 22 ? 46.598 9.374 14.351 1.00 0.00 22 MET A N 4
ATOM 4294 C CA . MET A 1 22 ? 47.172 8.285 13.571 1.00 0.00 22 MET A CA 4
ATOM 4295 C C . MET A 1 22 ? 48.557 7.974 14.088 1.00 0.00 22 MET A C 4
ATOM 4296 O O . MET A 1 22 ? 48.921 6.815 14.264 1.00 0.00 22 MET A O 4
ATOM 4310 N N . ILE A 1 23 ? 49.317 9.029 14.349 1.00 0.00 23 ILE A N 4
ATOM 4311 C CA . ILE A 1 23 ? 50.670 8.908 14.873 1.00 0.00 23 ILE A CA 4
ATOM 4312 C C . ILE A 1 23 ? 50.686 8.087 16.167 1.00 0.00 23 ILE A C 4
ATOM 4313 O O . ILE A 1 23 ? 51.548 7.236 16.356 1.00 0.00 23 ILE A O 4
ATOM 4329 N N . ALA A 1 24 ? 49.709 8.332 17.036 1.00 0.00 24 ALA A N 4
ATOM 4330 C CA . ALA A 1 24 ? 49.606 7.607 18.301 1.00 0.00 24 ALA A CA 4
ATOM 4331 C C . ALA A 1 24 ? 49.351 6.116 18.062 1.00 0.00 24 ALA A C 4
ATOM 4332 O O . ALA A 1 24 ? 49.975 5.259 18.693 1.00 0.00 24 ALA A O 4
ATOM 4339 N N . GLU A 1 25 ? 48.446 5.816 17.136 1.00 0.00 25 GLU A N 4
ATOM 4340 C CA . GLU A 1 25 ? 48.115 4.435 16.804 1.00 0.00 25 GLU A CA 4
ATOM 4341 C C . GLU A 1 25 ? 49.323 3.725 16.190 1.00 0.00 25 GLU A C 4
ATOM 4342 O O . GLU A 1 25 ? 49.575 2.548 16.468 1.00 0.00 25 GLU A O 4
ATOM 4354 N N . PHE A 1 26 ? 50.069 4.452 15.367 1.00 0.00 26 PHE A N 4
ATOM 4355 C CA . PHE A 1 26 ? 51.281 3.918 14.763 1.00 0.00 26 PHE A CA 4
ATOM 4356 C C . PHE A 1 26 ? 52.380 3.759 15.811 1.00 0.00 26 PHE A C 4
ATOM 4357 O O . PHE A 1 26 ? 53.187 2.835 15.741 1.00 0.00 26 PHE A O 4
ATOM 4374 N N . LYS A 1 27 ? 52.394 4.662 16.782 1.00 0.00 27 LYS A N 4
ATOM 4375 C CA . LYS A 1 27 ? 53.348 4.606 17.881 1.00 0.00 27 LYS A CA 4
ATOM 4376 C C . LYS A 1 27 ? 53.138 3.337 18.693 1.00 0.00 27 LYS A C 4
ATOM 4377 O O . LYS A 1 27 ? 54.084 2.607 18.971 1.00 0.00 27 LYS A O 4
ATOM 4396 N N . ALA A 1 28 ? 51.886 3.070 19.046 1.00 0.00 28 ALA A N 4
ATOM 4397 C CA . ALA A 1 28 ? 51.542 1.873 19.803 1.00 0.00 28 ALA A CA 4
ATOM 4398 C C . ALA A 1 28 ? 51.937 0.613 19.036 1.00 0.00 28 ALA A C 4
ATOM 4399 O O . ALA A 1 28 ? 52.322 -0.392 19.631 1.00 0.00 28 ALA A O 4
ATOM 4406 N N . ALA A 1 29 ? 51.843 0.682 17.708 1.00 0.00 29 ALA A N 4
ATOM 4407 C CA . ALA A 1 29 ? 52.232 -0.431 16.850 1.00 0.00 29 ALA A CA 4
ATOM 4408 C C . ALA A 1 29 ? 53.746 -0.602 16.870 1.00 0.00 29 ALA A C 4
ATOM 4409 O O . ALA A 1 29 ? 54.261 -1.719 16.879 1.00 0.00 29 ALA A O 4
ATOM 4416 N N . PHE A 1 30 ? 54.448 0.520 16.880 1.00 0.00 30 PHE A N 4
ATOM 4417 C CA . PHE A 1 30 ? 55.900 0.537 16.946 1.00 0.00 30 PHE A CA 4
ATOM 4418 C C . PHE A 1 30 ? 56.379 -0.107 18.252 1.00 0.00 30 PHE A C 4
ATOM 4419 O O . PHE A 1 30 ? 57.309 -0.919 18.257 1.00 0.00 30 PHE A O 4
ATOM 4436 N N . ASP A 1 31 ? 55.710 0.241 19.351 1.00 0.00 31 ASP A N 4
ATOM 4437 C CA . ASP A 1 31 ? 56.058 -0.276 20.681 1.00 0.00 31 ASP A CA 4
ATOM 4438 C C . ASP A 1 31 ? 55.881 -1.784 20.775 1.00 0.00 31 ASP A C 4
ATOM 4439 O O . ASP A 1 31 ? 56.468 -2.428 21.639 1.00 0.00 31 ASP A O 4
ATOM 4448 N N . MET A 1 32 ? 55.070 -2.344 19.888 1.00 0.00 32 MET A N 4
ATOM 4449 C CA . MET A 1 32 ? 54.840 -3.786 19.867 1.00 0.00 32 MET A CA 4
ATOM 4450 C C . MET A 1 32 ? 56.115 -4.527 19.497 1.00 0.00 32 MET A C 4
ATOM 4451 O O . MET A 1 32 ? 56.295 -5.693 19.849 1.00 0.00 32 MET A O 4
ATOM 4465 N N . PHE A 1 33 ? 56.996 -3.848 18.783 1.00 0.00 33 PHE A N 4
ATOM 4466 C CA . PHE A 1 33 ? 58.256 -4.435 18.367 1.00 0.00 33 PHE A CA 4
ATOM 4467 C C . PHE A 1 33 ? 59.424 -3.791 19.107 1.00 0.00 33 PHE A C 4
ATOM 4468 O O . PHE A 1 33 ? 60.559 -4.260 19.029 1.00 0.00 33 PHE A O 4
ATOM 4485 N N . ASP A 1 34 ? 59.133 -2.715 19.820 1.00 0.00 34 ASP A N 4
ATOM 4486 C CA . ASP A 1 34 ? 60.128 -2.027 20.636 1.00 0.00 34 ASP A CA 4
ATOM 4487 C C . ASP A 1 34 ? 59.753 -2.157 22.108 1.00 0.00 34 ASP A C 4
ATOM 4488 O O . ASP A 1 34 ? 59.179 -1.248 22.707 1.00 0.00 34 ASP A O 4
ATOM 4497 N N . ALA A 1 35 ? 60.046 -3.316 22.671 1.00 0.00 35 ALA A N 4
ATOM 4498 C CA . ALA A 1 35 ? 59.691 -3.616 24.048 1.00 0.00 35 ALA A CA 4
ATOM 4499 C C . ALA A 1 35 ? 60.704 -3.051 25.033 1.00 0.00 35 ALA A C 4
ATOM 4500 O O . ALA A 1 35 ? 60.353 -2.694 26.158 1.00 0.00 35 ALA A O 4
ATOM 4507 N N . ASP A 1 36 ? 61.958 -2.957 24.608 1.00 0.00 36 ASP A N 4
ATOM 4508 C CA . ASP A 1 36 ? 63.019 -2.457 25.485 1.00 0.00 36 ASP A CA 4
ATOM 4509 C C . ASP A 1 36 ? 63.011 -0.937 25.554 1.00 0.00 36 ASP A C 4
ATOM 4510 O O . ASP A 1 36 ? 63.764 -0.335 26.327 1.00 0.00 36 ASP A O 4
ATOM 4519 N N . GLY A 1 37 ? 62.156 -0.323 24.752 1.00 0.00 37 GLY A N 4
ATOM 4520 C CA . GLY A 1 37 ? 62.038 1.118 24.750 1.00 0.00 37 GLY A CA 4
ATOM 4521 C C . GLY A 1 37 ? 63.296 1.794 24.264 1.00 0.00 37 GLY A C 4
ATOM 4522 O O . GLY A 1 37 ? 63.796 2.732 24.894 1.00 0.00 37 GLY A O 4
ATOM 4526 N N . GLY A 1 38 ? 63.815 1.320 23.158 1.00 0.00 38 GLY A N 4
ATOM 4527 C CA . GLY A 1 38 ? 65.017 1.889 22.617 1.00 0.00 38 GLY A CA 4
ATOM 4528 C C . GLY A 1 38 ? 64.718 2.845 21.500 1.00 0.00 38 GLY A C 4
ATOM 4529 O O . GLY A 1 38 ? 65.391 3.868 21.343 1.00 0.00 38 GLY A O 4
ATOM 4533 N N . GLY A 1 39 ? 63.686 2.534 20.744 1.00 0.00 39 GLY A N 4
ATOM 4534 C CA . GLY A 1 39 ? 63.321 3.355 19.621 1.00 0.00 39 GLY A CA 4
ATOM 4535 C C . GLY A 1 39 ? 63.823 2.770 18.327 1.00 0.00 39 GLY A C 4
ATOM 4536 O O . GLY A 1 39 ? 64.061 3.493 17.358 1.00 0.00 39 GLY A O 4
ATOM 4540 N N . GLU A 1 40 ? 63.989 1.455 18.311 1.00 0.00 40 GLU A N 4
ATOM 4541 C CA . GLU A 1 40 ? 64.484 0.750 17.139 1.00 0.00 40 GLU A CA 4
ATOM 4542 C C . GLU A 1 40 ? 63.686 -0.521 16.902 1.00 0.00 40 GLU A C 4
ATOM 4543 O O . GLU A 1 40 ? 63.426 -1.282 17.833 1.00 0.00 40 GLU A O 4
ATOM 4555 N N . ILE A 1 41 ? 63.291 -0.743 15.663 1.00 0.00 41 ILE A N 4
ATOM 4556 C CA . ILE A 1 41 ? 62.594 -1.964 15.292 1.00 0.00 41 ILE A CA 4
ATOM 4557 C C . ILE A 1 41 ? 63.213 -2.554 14.037 1.00 0.00 41 ILE A C 4
ATOM 4558 O O . ILE A 1 41 ? 63.953 -1.871 13.318 1.00 0.00 41 ILE A O 4
ATOM 4574 N N . SER A 1 42 ? 62.920 -3.813 13.781 1.00 0.00 42 SER A N 4
ATOM 4575 C CA . SER A 1 42 ? 63.440 -4.499 12.618 1.00 0.00 42 SER A CA 4
ATOM 4576 C C . SER A 1 42 ? 62.768 -3.974 11.346 1.00 0.00 42 SER A C 4
ATOM 4577 O O . SER A 1 42 ? 61.550 -3.787 11.313 1.00 0.00 42 SER A O 4
ATOM 4585 N N . ALA A 1 43 ? 63.563 -3.740 10.314 1.00 0.00 43 ALA A N 4
ATOM 4586 C CA . ALA A 1 43 ? 63.056 -3.228 9.047 1.00 0.00 43 ALA A CA 4
ATOM 4587 C C . ALA A 1 43 ? 62.085 -4.212 8.405 1.00 0.00 43 ALA A C 4
ATOM 4588 O O . ALA A 1 43 ? 61.040 -3.823 7.891 1.00 0.00 43 ALA A O 4
ATOM 4595 N N . LYS A 1 44 ? 62.430 -5.490 8.457 1.00 0.00 44 LYS A N 4
ATOM 4596 C CA . LYS A 1 44 ? 61.584 -6.542 7.898 1.00 0.00 44 LYS A CA 4
ATOM 4597 C C . LYS A 1 44 ? 60.244 -6.630 8.625 1.00 0.00 44 LYS A C 4
ATOM 4598 O O . LYS A 1 44 ? 59.246 -7.060 8.051 1.00 0.00 44 LYS A O 4
ATOM 4617 N N . ALA A 1 45 ? 60.225 -6.202 9.879 1.00 0.00 45 ALA A N 4
ATOM 4618 C CA . ALA A 1 45 ? 59.014 -6.252 10.686 1.00 0.00 45 ALA A CA 4
ATOM 4619 C C . ALA A 1 45 ? 58.001 -5.210 10.226 1.00 0.00 45 ALA A C 4
ATOM 4620 O O . ALA A 1 45 ? 56.805 -5.336 10.491 1.00 0.00 45 ALA A O 4
ATOM 4627 N N . PHE A 1 46 ? 58.488 -4.193 9.514 1.00 0.00 46 PHE A N 4
ATOM 4628 C CA . PHE A 1 46 ? 57.635 -3.119 9.009 1.00 0.00 46 PHE A CA 4
ATOM 4629 C C . PHE A 1 46 ? 56.526 -3.679 8.124 1.00 0.00 46 PHE A C 4
ATOM 4630 O O . PHE A 1 46 ? 55.386 -3.210 8.167 1.00 0.00 46 PHE A O 4
ATOM 4647 N N . GLY A 1 47 ? 56.864 -4.700 7.339 1.00 0.00 47 GLY A N 4
ATOM 4648 C CA . GLY A 1 47 ? 55.893 -5.315 6.458 1.00 0.00 47 GLY A CA 4
ATOM 4649 C C . GLY A 1 47 ? 54.719 -5.894 7.220 1.00 0.00 47 GLY A C 4
ATOM 4650 O O . GLY A 1 47 ? 53.565 -5.658 6.866 1.00 0.00 47 GLY A O 4
ATOM 4654 N N . THR A 1 48 ? 55.018 -6.631 8.281 1.00 0.00 48 THR A N 4
ATOM 4655 C CA . THR A 1 48 ? 53.992 -7.243 9.107 1.00 0.00 48 THR A CA 4
ATOM 4656 C C . THR A 1 48 ? 53.112 -6.175 9.762 1.00 0.00 48 THR A C 4
ATOM 4657 O O . THR A 1 48 ? 51.882 -6.291 9.775 1.00 0.00 48 THR A O 4
ATOM 4668 N N . VAL A 1 49 ? 53.748 -5.125 10.279 1.00 0.00 49 VAL A N 4
ATOM 4669 C CA . VAL A 1 49 ? 53.026 -4.045 10.939 1.00 0.00 49 VAL A CA 4
ATOM 4670 C C . VAL A 1 49 ? 52.077 -3.351 9.967 1.00 0.00 49 VAL A C 4
ATOM 4671 O O . VAL A 1 49 ? 50.912 -3.112 10.284 1.00 0.00 49 VAL A O 4
ATOM 4684 N N . ALA A 1 50 ? 52.579 -3.044 8.782 1.00 0.00 50 ALA A N 4
ATOM 4685 C CA . ALA A 1 50 ? 51.779 -2.384 7.763 1.00 0.00 50 ALA A CA 4
ATOM 4686 C C . ALA A 1 50 ? 50.603 -3.257 7.346 1.00 0.00 50 ALA A C 4
ATOM 4687 O O . ALA A 1 50 ? 49.466 -2.794 7.289 1.00 0.00 50 ALA A O 4
ATOM 4694 N N . ARG A 1 51 ? 50.881 -4.528 7.084 1.00 0.00 51 ARG A N 4
ATOM 4695 C CA . ARG A 1 51 ? 49.853 -5.473 6.664 1.00 0.00 51 ARG A CA 4
ATOM 4696 C C . ARG A 1 51 ? 48.726 -5.585 7.691 1.00 0.00 51 ARG A C 4
ATOM 4697 O O . ARG A 1 51 ? 47.550 -5.489 7.341 1.00 0.00 51 ARG A O 4
ATOM 4718 N N . MET A 1 52 ? 49.087 -5.761 8.962 1.00 0.00 52 MET A N 4
ATOM 4719 C CA . MET A 1 52 ? 48.086 -5.942 10.018 1.00 0.00 52 MET A CA 4
ATOM 4720 C C . MET A 1 52 ? 47.295 -4.659 10.281 1.00 0.00 52 MET A C 4
ATOM 4721 O O . MET A 1 52 ? 46.189 -4.704 10.822 1.00 0.00 52 MET A O 4
ATOM 4735 N N . ASN A 1 53 ? 47.858 -3.524 9.893 1.00 0.00 53 ASN A N 4
ATOM 4736 C CA . ASN A 1 53 ? 47.185 -2.239 10.079 1.00 0.00 53 ASN A CA 4
ATOM 4737 C C . ASN A 1 53 ? 46.437 -1.833 8.818 1.00 0.00 53 ASN A C 4
ATOM 4738 O O . ASN A 1 53 ? 45.977 -0.695 8.694 1.00 0.00 53 ASN A O 4
ATOM 4749 N N . ASN A 1 54 ? 46.326 -2.778 7.878 1.00 0.00 54 ASN A N 4
ATOM 4750 C CA . ASN A 1 54 ? 45.607 -2.562 6.614 1.00 0.00 54 ASN A CA 4
ATOM 4751 C C . ASN A 1 54 ? 46.261 -1.435 5.806 1.00 0.00 54 ASN A C 4
ATOM 4752 O O . ASN A 1 54 ? 45.594 -0.670 5.108 1.00 0.00 54 ASN A O 4
ATOM 4763 N N . VAL A 1 55 ? 47.570 -1.340 5.911 1.00 0.00 55 VAL A N 4
ATOM 4764 C CA . VAL A 1 55 ? 48.322 -0.331 5.196 1.00 0.00 55 VAL A CA 4
ATOM 4765 C C . VAL A 1 55 ? 48.919 -0.925 3.926 1.00 0.00 55 VAL A C 4
ATOM 4766 O O . VAL A 1 55 ? 49.725 -1.862 3.992 1.00 0.00 55 VAL A O 4
ATOM 4779 N N . PRO A 1 56 ? 48.505 -0.418 2.751 1.00 0.00 56 PRO A N 4
ATOM 4780 C CA . PRO A 1 56 ? 49.041 -0.869 1.466 1.00 0.00 56 PRO A CA 4
ATOM 4781 C C . PRO A 1 56 ? 50.545 -0.650 1.397 1.00 0.00 56 PRO A C 4
ATOM 4782 O O . PRO A 1 56 ? 51.020 0.489 1.437 1.00 0.00 56 PRO A O 4
ATOM 4793 N N . VAL A 1 57 ? 51.289 -1.736 1.316 1.00 0.00 57 VAL A N 4
ATOM 4794 C CA . VAL A 1 57 ? 52.737 -1.667 1.306 1.00 0.00 57 VAL A CA 4
ATOM 4795 C C . VAL A 1 57 ? 53.275 -1.449 -0.104 1.00 0.00 57 VAL A C 4
ATOM 4796 O O . VAL A 1 57 ? 53.039 -2.257 -1.009 1.00 0.00 57 VAL A O 4
ATOM 4809 N N . ASP A 1 58 ? 53.997 -0.359 -0.279 1.00 0.00 58 ASP A N 4
ATOM 4810 C CA . ASP A 1 58 ? 54.591 -0.018 -1.564 1.00 0.00 58 ASP A CA 4
ATOM 4811 C C . ASP A 1 58 ? 55.827 -0.878 -1.856 1.00 0.00 58 ASP A C 4
ATOM 4812 O O . ASP A 1 58 ? 56.688 -1.067 -0.986 1.00 0.00 58 ASP A O 4
ATOM 4821 N N . PRO A 1 59 ? 55.925 -1.415 -3.091 1.00 0.00 59 PRO A N 4
ATOM 4822 C CA . PRO A 1 59 ? 57.049 -2.258 -3.508 1.00 0.00 59 PRO A CA 4
ATOM 4823 C C . PRO A 1 59 ? 58.392 -1.527 -3.471 1.00 0.00 59 PRO A C 4
ATOM 4824 O O . PRO A 1 59 ? 59.424 -2.143 -3.210 1.00 0.00 59 PRO A O 4
ATOM 4835 N N . ARG A 1 60 ? 58.379 -0.219 -3.722 1.00 0.00 60 ARG A N 4
ATOM 4836 C CA . ARG A 1 60 ? 59.614 0.560 -3.724 1.00 0.00 60 ARG A CA 4
ATOM 4837 C C . ARG A 1 60 ? 60.110 0.781 -2.307 1.00 0.00 60 ARG A C 4
ATOM 4838 O O . ARG A 1 60 ? 61.312 0.715 -2.047 1.00 0.00 60 ARG A O 4
ATOM 4859 N N . VAL A 1 61 ? 59.188 1.043 -1.387 1.00 0.00 61 VAL A N 4
ATOM 4860 C CA . VAL A 1 61 ? 59.557 1.181 0.013 1.00 0.00 61 VAL A CA 4
ATOM 4861 C C . VAL A 1 61 ? 60.132 -0.133 0.509 1.00 0.00 61 VAL A C 4
ATOM 4862 O O . VAL A 1 61 ? 61.171 -0.153 1.145 1.00 0.00 61 VAL A O 4
ATOM 4875 N N . GLN A 1 62 ? 59.457 -1.245 0.183 1.00 0.00 62 GLN A N 4
ATOM 4876 C CA . GLN A 1 62 ? 59.945 -2.576 0.557 1.00 0.00 62 GLN A CA 4
ATOM 4877 C C . GLN A 1 62 ? 61.302 -2.848 -0.064 1.00 0.00 62 GLN A C 4
ATOM 4878 O O . GLN A 1 62 ? 62.165 -3.465 0.553 1.00 0.00 62 GLN A O 4
ATOM 4892 N N . GLU A 1 63 ? 61.473 -2.385 -1.294 1.00 0.00 63 GLU A N 4
ATOM 4893 C CA . GLU A 1 63 ? 62.735 -2.500 -2.009 1.00 0.00 63 GLU A CA 4
ATOM 4894 C C . GLU A 1 63 ? 63.843 -1.843 -1.193 1.00 0.00 63 GLU A C 4
ATOM 4895 O O . GLU A 1 63 ? 64.886 -2.432 -0.946 1.00 0.00 63 GLU A O 4
ATOM 4907 N N . TYR A 1 64 ? 63.584 -0.628 -0.772 1.00 0.00 64 TYR A N 4
ATOM 4908 C CA . TYR A 1 64 ? 64.509 0.130 0.044 1.00 0.00 64 TYR A CA 4
ATOM 4909 C C . TYR A 1 64 ? 64.672 -0.512 1.436 1.00 0.00 64 TYR A C 4
ATOM 4910 O O . TYR A 1 64 ? 65.779 -0.583 1.972 1.00 0.00 64 TYR A O 4
ATOM 4928 N N . VAL A 1 65 ? 63.567 -0.994 1.994 1.00 0.00 65 VAL A N 4
ATOM 4929 C CA . VAL A 1 65 ? 63.568 -1.648 3.302 1.00 0.00 65 VAL A CA 4
ATOM 4930 C C . VAL A 1 65 ? 64.445 -2.905 3.305 1.00 0.00 65 VAL A C 4
ATOM 4931 O O . VAL A 1 65 ? 65.278 -3.087 4.201 1.00 0.00 65 VAL A O 4
ATOM 4944 N N . LYS A 1 66 ? 64.269 -3.765 2.304 1.00 0.00 66 LYS A N 4
ATOM 4945 C CA . LYS A 1 66 ? 65.054 -4.980 2.223 1.00 0.00 66 LYS A CA 4
ATOM 4946 C C . LYS A 1 66 ? 66.526 -4.660 2.023 1.00 0.00 66 LYS A C 4
ATOM 4947 O O . LYS A 1 66 ? 67.378 -5.299 2.618 1.00 0.00 66 LYS A O 4
ATOM 4966 N N . ARG A 1 67 ? 66.816 -3.637 1.210 1.00 0.00 67 ARG A N 4
ATOM 4967 C CA . ARG A 1 67 ? 68.198 -3.252 0.938 1.00 0.00 67 ARG A CA 4
ATOM 4968 C C . ARG A 1 67 ? 68.933 -2.947 2.233 1.00 0.00 67 ARG A C 4
ATOM 4969 O O . ARG A 1 67 ? 70.096 -3.304 2.389 1.00 0.00 67 ARG A O 4
ATOM 4990 N N . LEU A 1 68 ? 68.231 -2.312 3.168 1.00 0.00 68 LEU A N 4
ATOM 4991 C CA . LEU A 1 68 ? 68.797 -1.973 4.469 1.00 0.00 68 LEU A CA 4
ATOM 4992 C C . LEU A 1 68 ? 69.271 -3.229 5.194 1.00 0.00 68 LEU A C 4
ATOM 4993 O O . LEU A 1 68 ? 70.407 -3.301 5.659 1.00 0.00 68 LEU A O 4
ATOM 5009 N N . THR A 1 69 ? 68.405 -4.227 5.264 1.00 0.00 69 THR A N 4
ATOM 5010 C CA . THR A 1 69 ? 68.722 -5.448 5.977 1.00 0.00 69 THR A CA 4
ATOM 5011 C C . THR A 1 69 ? 69.654 -6.353 5.156 1.00 0.00 69 THR A C 4
ATOM 5012 O O . THR A 1 69 ? 70.297 -7.239 5.698 1.00 0.00 69 THR A O 4
ATOM 5023 N N . ASP A 1 70 ? 69.720 -6.122 3.855 1.00 0.00 70 ASP A N 4
ATOM 5024 C CA . ASP A 1 70 ? 70.603 -6.901 2.995 1.00 0.00 70 ASP A CA 4
ATOM 5025 C C . ASP A 1 70 ? 72.047 -6.440 3.141 1.00 0.00 70 ASP A C 4
ATOM 5026 O O . ASP A 1 70 ? 72.968 -7.254 3.157 1.00 0.00 70 ASP A O 4
ATOM 5035 N N . GLN A 1 71 ? 72.240 -5.133 3.265 1.00 0.00 71 GLN A N 4
ATOM 5036 C CA . GLN A 1 71 ? 73.582 -4.566 3.388 1.00 0.00 71 GLN A CA 4
ATOM 5037 C C . GLN A 1 71 ? 74.057 -4.524 4.845 1.00 0.00 71 GLN A C 4
ATOM 5038 O O . GLN A 1 71 ? 75.217 -4.807 5.134 1.00 0.00 71 GLN A O 4
ATOM 5052 N N . ASP A 1 72 ? 73.156 -4.179 5.759 1.00 0.00 72 ASP A N 4
ATOM 5053 C CA . ASP A 1 72 ? 73.511 -4.058 7.176 1.00 0.00 72 ASP A CA 4
ATOM 5054 C C . ASP A 1 72 ? 73.254 -5.346 7.936 1.00 0.00 72 ASP A C 4
ATOM 5055 O O . ASP A 1 72 ? 73.461 -5.406 9.150 1.00 0.00 72 ASP A O 4
ATOM 5064 N N . GLY A 1 73 ? 72.801 -6.370 7.236 1.00 0.00 73 GLY A N 4
ATOM 5065 C CA . GLY A 1 73 ? 72.512 -7.641 7.882 1.00 0.00 73 GLY A CA 4
ATOM 5066 C C . GLY A 1 73 ? 71.181 -7.613 8.607 1.00 0.00 73 GLY A C 4
ATOM 5067 O O . GLY A 1 73 ? 70.281 -8.400 8.312 1.00 0.00 73 GLY A O 4
ATOM 5071 N N . SER A 1 74 ? 71.056 -6.709 9.548 1.00 0.00 74 SER A N 4
ATOM 5072 C CA . SER A 1 74 ? 69.833 -6.535 10.280 1.00 0.00 74 SER A CA 4
ATOM 5073 C C . SER A 1 74 ? 69.355 -5.100 10.122 1.00 0.00 74 SER A C 4
ATOM 5074 O O . SER A 1 74 ? 69.917 -4.176 10.715 1.00 0.00 74 SER A O 4
ATOM 5082 N N . GLY A 1 75 ? 68.348 -4.914 9.288 1.00 0.00 75 GLY A N 4
ATOM 5083 C CA . GLY A 1 75 ? 67.813 -3.592 9.061 1.00 0.00 75 GLY A CA 4
ATOM 5084 C C . GLY A 1 75 ? 67.080 -3.073 10.269 1.00 0.00 75 GLY A C 4
ATOM 5085 O O . GLY A 1 75 ? 66.244 -3.774 10.840 1.00 0.00 75 GLY A O 4
ATOM 5089 N N . THR A 1 76 ? 67.390 -1.863 10.668 1.00 0.00 76 THR A N 4
ATOM 5090 C CA . THR A 1 76 ? 66.765 -1.267 11.822 1.00 0.00 76 THR A CA 4
ATOM 5091 C C . THR A 1 76 ? 66.270 0.141 11.516 1.00 0.00 76 THR A C 4
ATOM 5092 O O . THR A 1 76 ? 66.974 0.936 10.893 1.00 0.00 76 THR A O 4
ATOM 5103 N N . ILE A 1 77 ? 65.054 0.434 11.944 1.00 0.00 77 ILE A N 4
ATOM 5104 C CA . ILE A 1 77 ? 64.464 1.751 11.753 1.00 0.00 77 ILE A CA 4
ATOM 5105 C C . ILE A 1 77 ? 63.940 2.295 13.068 1.00 0.00 77 ILE A C 4
ATOM 5106 O O . ILE A 1 77 ? 63.643 1.533 13.991 1.00 0.00 77 ILE A O 4
ATOM 5122 N N . SER A 1 78 ? 63.834 3.607 13.158 1.00 0.00 78 SER A N 4
ATOM 5123 C CA . SER A 1 78 ? 63.355 4.246 14.363 1.00 0.00 78 SER A CA 4
ATOM 5124 C C . SER A 1 78 ? 61.909 4.723 14.176 1.00 0.00 78 SER A C 4
ATOM 5125 O O . SER A 1 78 ? 61.294 4.470 13.136 1.00 0.00 78 SER A O 4
ATOM 5133 N N . PHE A 1 79 ? 61.383 5.419 15.180 1.00 0.00 79 PHE A N 4
ATOM 5134 C CA . PHE A 1 79 ? 60.006 5.905 15.159 1.00 0.00 79 PHE A CA 4
ATOM 5135 C C . PHE A 1 79 ? 59.787 6.897 14.020 1.00 0.00 79 PHE A C 4
ATOM 5136 O O . PHE A 1 79 ? 58.782 6.820 13.304 1.00 0.00 79 PHE A O 4
ATOM 5153 N N . GLU A 1 80 ? 60.732 7.821 13.853 1.00 0.00 80 GLU A N 4
ATOM 5154 C CA . GLU A 1 80 ? 60.662 8.804 12.778 1.00 0.00 80 GLU A CA 4
ATOM 5155 C C . GLU A 1 80 ? 60.553 8.088 11.437 1.00 0.00 80 GLU A C 4
ATOM 5156 O O . GLU A 1 80 ? 59.683 8.399 10.622 1.00 0.00 80 GLU A O 4
ATOM 5168 N N . GLU A 1 81 ? 61.420 7.100 11.246 1.00 0.00 81 GLU A N 4
ATOM 5169 C CA . GLU A 1 81 ? 61.451 6.304 10.028 1.00 0.00 81 GLU A CA 4
ATOM 5170 C C . GLU A 1 81 ? 60.127 5.589 9.812 1.00 0.00 81 GLU A C 4
ATOM 5171 O O . GLU A 1 81 ? 59.543 5.664 8.735 1.00 0.00 81 GLU A O 4
ATOM 5183 N N . PHE A 1 82 ? 59.659 4.914 10.857 1.00 0.00 82 PHE A N 4
ATOM 5184 C CA . PHE A 1 82 ? 58.416 4.149 10.810 1.00 0.00 82 PHE A CA 4
ATOM 5185 C C . PHE A 1 82 ? 57.253 4.994 10.284 1.00 0.00 82 PHE A C 4
ATOM 5186 O O . PHE A 1 82 ? 56.526 4.567 9.381 1.00 0.00 82 PHE A O 4
ATOM 5203 N N . LEU A 1 83 ? 57.088 6.188 10.840 1.00 0.00 83 LEU A N 4
ATOM 5204 C CA . LEU A 1 83 ? 56.019 7.082 10.413 1.00 0.00 83 LEU A CA 4
ATOM 5205 C C . LEU A 1 83 ? 56.190 7.469 8.952 1.00 0.00 83 LEU A C 4
ATOM 5206 O O . LEU A 1 83 ? 55.275 7.305 8.151 1.00 0.00 83 LEU A O 4
ATOM 5222 N N . VAL A 1 84 ? 57.379 7.956 8.617 1.00 0.00 84 VAL A N 4
ATOM 5223 C CA . VAL A 1 84 ? 57.691 8.411 7.264 1.00 0.00 84 VAL A CA 4
ATOM 5224 C C . VAL A 1 84 ? 57.424 7.317 6.219 1.00 0.00 84 VAL A C 4
ATOM 5225 O O . VAL A 1 84 ? 56.855 7.584 5.155 1.00 0.00 84 VAL A O 4
ATOM 5238 N N . LEU A 1 85 ? 57.822 6.095 6.532 1.00 0.00 85 LEU A N 4
ATOM 5239 C CA . LEU A 1 85 ? 57.639 4.972 5.622 1.00 0.00 85 LEU A CA 4
ATOM 5240 C C . LEU A 1 85 ? 56.158 4.678 5.396 1.00 0.00 85 LEU A C 4
ATOM 5241 O O . LEU A 1 85 ? 55.733 4.446 4.263 1.00 0.00 85 LEU A O 4
ATOM 5257 N N . MET A 1 86 ? 55.374 4.703 6.475 1.00 0.00 86 MET A N 4
ATOM 5258 C CA . MET A 1 86 ? 53.927 4.485 6.379 1.00 0.00 86 MET A CA 4
ATOM 5259 C C . MET A 1 86 ? 53.296 5.544 5.485 1.00 0.00 86 MET A C 4
ATOM 5260 O O . MET A 1 86 ? 52.384 5.258 4.699 1.00 0.00 86 MET A O 4
ATOM 5274 N N . VAL A 1 87 ? 53.802 6.759 5.603 1.00 0.00 87 VAL A N 4
ATOM 5275 C CA . VAL A 1 87 ? 53.325 7.880 4.817 1.00 0.00 87 VAL A CA 4
ATOM 5276 C C . VAL A 1 87 ? 53.588 7.659 3.334 1.00 0.00 87 VAL A C 4
ATOM 5277 O O . VAL A 1 87 ? 52.667 7.718 2.517 1.00 0.00 87 VAL A O 4
ATOM 5290 N N . LYS A 1 88 ? 54.842 7.382 2.993 1.00 0.00 88 LYS A N 4
ATOM 5291 C CA . LYS A 1 88 ? 55.232 7.176 1.607 1.00 0.00 88 LYS A CA 4
ATOM 5292 C C . LYS A 1 88 ? 54.542 5.966 1.002 1.00 0.00 88 LYS A C 4
ATOM 5293 O O . LYS A 1 88 ? 54.175 5.979 -0.170 1.00 0.00 88 LYS A O 4
ATOM 5312 N N . SER A 1 89 ? 54.349 4.934 1.809 1.00 0.00 89 SER A N 4
ATOM 5313 C CA . SER A 1 89 ? 53.732 3.710 1.341 1.00 0.00 89 SER A CA 4
ATOM 5314 C C . SER A 1 89 ? 52.305 3.975 0.841 1.00 0.00 89 SER A C 4
ATOM 5315 O O . SER A 1 89 ? 51.947 3.582 -0.270 1.00 0.00 89 SER A O 4
ATOM 5323 N N . MET A 1 90 ? 51.508 4.679 1.645 1.00 0.00 90 MET A N 4
ATOM 5324 C CA . MET A 1 90 ? 50.124 4.972 1.268 1.00 0.00 90 MET A CA 4
ATOM 5325 C C . MET A 1 90 ? 50.058 6.076 0.221 1.00 0.00 90 MET A C 4
ATOM 5326 O O . MET A 1 90 ? 49.208 6.047 -0.674 1.00 0.00 90 MET A O 4
ATOM 5340 N N . LYS A 1 91 ? 50.959 7.042 0.331 1.00 0.00 91 LYS A N 4
ATOM 5341 C CA . LYS A 1 91 ? 50.987 8.171 -0.588 1.00 0.00 91 LYS A CA 4
ATOM 5342 C C . LYS A 1 91 ? 51.337 7.714 -2.006 1.00 0.00 91 LYS A C 4
ATOM 5343 O O . LYS A 1 91 ? 50.748 8.182 -2.984 1.00 0.00 91 LYS A O 4
ATOM 5362 N N . GLN A 1 92 ? 52.285 6.795 -2.109 1.00 0.00 92 GLN A N 4
ATOM 5363 C CA . GLN A 1 92 ? 52.704 6.266 -3.401 1.00 0.00 92 GLN A CA 4
ATOM 5364 C C . GLN A 1 92 ? 51.683 5.272 -3.950 1.00 0.00 92 GLN A C 4
ATOM 5365 O O . GLN A 1 92 ? 51.354 5.312 -5.138 1.00 0.00 92 GLN A O 4
ATOM 5379 N N . ASP A 1 93 ? 51.176 4.392 -3.091 1.00 0.00 93 ASP A N 4
ATOM 5380 C CA . ASP A 1 93 ? 50.203 3.388 -3.522 1.00 0.00 93 ASP A CA 4
ATOM 5381 C C . ASP A 1 93 ? 48.930 4.035 -4.030 1.00 0.00 93 ASP A C 4
ATOM 5382 O O . ASP A 1 93 ? 48.183 4.653 -3.270 1.00 0.00 93 ASP A O 4
ATOM 5391 N N . ALA A 1 94 ? 48.693 3.896 -5.316 1.00 0.00 94 ALA A N 4
ATOM 5392 C CA . ALA A 1 94 ? 47.505 4.442 -5.938 1.00 0.00 94 ALA A CA 4
ATOM 5393 C C . ALA A 1 94 ? 46.306 3.541 -5.677 1.00 0.00 94 ALA A C 4
ATOM 5394 O O . ALA A 1 94 ? 46.350 2.364 -6.135 1.00 0.00 94 ALA A O 4
ATOM 5401 N N . ALA A 1 5 ? 70.706 6.247 9.148 1.00 0.00 5 ALA A N 5
ATOM 5402 C CA . ALA A 1 5 ? 69.302 6.657 9.383 1.00 0.00 5 ALA A CA 5
ATOM 5403 C C . ALA A 1 5 ? 69.002 7.982 8.688 1.00 0.00 5 ALA A C 5
ATOM 5404 O O . ALA A 1 5 ? 69.916 8.690 8.263 1.00 0.00 5 ALA A O 5
ATOM 5411 N N . SER A 1 6 ? 67.728 8.310 8.565 1.00 0.00 6 SER A N 5
ATOM 5412 C CA . SER A 1 6 ? 67.320 9.553 7.942 1.00 0.00 6 SER A CA 5
ATOM 5413 C C . SER A 1 6 ? 67.411 10.704 8.950 1.00 0.00 6 SER A C 5
ATOM 5414 O O . SER A 1 6 ? 67.745 10.492 10.122 1.00 0.00 6 SER A O 5
ATOM 5422 N N . MET A 1 7 ? 67.113 11.910 8.497 1.00 0.00 7 MET A N 5
ATOM 5423 C CA . MET A 1 7 ? 67.167 13.085 9.352 1.00 0.00 7 MET A CA 5
ATOM 5424 C C . MET A 1 7 ? 65.765 13.489 9.797 1.00 0.00 7 MET A C 5
ATOM 5425 O O . MET A 1 7 ? 64.778 13.170 9.133 1.00 0.00 7 MET A O 5
ATOM 5439 N N . SER A 1 8 ? 65.686 14.213 10.911 1.00 0.00 8 SER A N 5
ATOM 5440 C CA . SER A 1 8 ? 64.406 14.633 11.484 1.00 0.00 8 SER A CA 5
ATOM 5441 C C . SER A 1 8 ? 63.617 15.570 10.560 1.00 0.00 8 SER A C 5
ATOM 5442 O O . SER A 1 8 ? 62.464 15.896 10.841 1.00 0.00 8 SER A O 5
ATOM 5450 N N . ASP A 1 9 ? 64.229 15.995 9.461 1.00 0.00 9 ASP A N 5
ATOM 5451 C CA . ASP A 1 9 ? 63.540 16.826 8.477 1.00 0.00 9 ASP A CA 5
ATOM 5452 C C . ASP A 1 9 ? 62.379 16.053 7.879 1.00 0.00 9 ASP A C 5
ATOM 5453 O O . ASP A 1 9 ? 61.364 16.628 7.484 1.00 0.00 9 ASP A O 5
ATOM 5462 N N . GLU A 1 10 ? 62.536 14.739 7.826 1.00 0.00 10 GLU A N 5
ATOM 5463 C CA . GLU A 1 10 ? 61.511 13.864 7.295 1.00 0.00 10 GLU A CA 5
ATOM 5464 C C . GLU A 1 10 ? 60.370 13.719 8.291 1.00 0.00 10 GLU A C 5
ATOM 5465 O O . GLU A 1 10 ? 59.220 13.495 7.909 1.00 0.00 10 GLU A O 5
ATOM 5477 N N . GLN A 1 11 ? 60.695 13.862 9.577 1.00 0.00 11 GLN A N 5
ATOM 5478 C CA . GLN A 1 11 ? 59.700 13.767 10.634 1.00 0.00 11 GLN A CA 5
ATOM 5479 C C . GLN A 1 11 ? 58.633 14.841 10.446 1.00 0.00 11 GLN A C 5
ATOM 5480 O O . GLN A 1 11 ? 57.448 14.603 10.689 1.00 0.00 11 GLN A O 5
ATOM 5494 N N . ALA A 1 12 ? 59.068 16.018 9.994 1.00 0.00 12 ALA A N 5
ATOM 5495 C CA . ALA A 1 12 ? 58.168 17.136 9.753 1.00 0.00 12 ALA A CA 5
ATOM 5496 C C . ALA A 1 12 ? 57.135 16.770 8.701 1.00 0.00 12 ALA A C 5
ATOM 5497 O O . ALA A 1 12 ? 55.941 17.010 8.881 1.00 0.00 12 ALA A O 5
ATOM 5504 N N . GLU A 1 13 ? 57.605 16.180 7.608 1.00 0.00 13 GLU A N 5
ATOM 5505 C CA . GLU A 1 13 ? 56.740 15.737 6.531 1.00 0.00 13 GLU A CA 5
ATOM 5506 C C . GLU A 1 13 ? 55.754 14.696 7.029 1.00 0.00 13 GLU A C 5
ATOM 5507 O O . GLU A 1 13 ? 54.558 14.758 6.727 1.00 0.00 13 GLU A O 5
ATOM 5519 N N . ALA A 1 14 ? 56.261 13.749 7.802 1.00 0.00 14 ALA A N 5
ATOM 5520 C CA . ALA A 1 14 ? 55.443 12.684 8.347 1.00 0.00 14 ALA A CA 5
ATOM 5521 C C . ALA A 1 14 ? 54.318 13.238 9.205 1.00 0.00 14 ALA A C 5
ATOM 5522 O O . ALA A 1 14 ? 53.161 12.882 9.023 1.00 0.00 14 ALA A O 5
ATOM 5529 N N . ARG A 1 15 ? 54.663 14.133 10.115 1.00 0.00 15 ARG A N 5
ATOM 5530 C CA . ARG A 1 15 ? 53.685 14.730 11.018 1.00 0.00 15 ARG A CA 5
ATOM 5531 C C . ARG A 1 15 ? 52.744 15.685 10.284 1.00 0.00 15 ARG A C 5
ATOM 5532 O O . ARG A 1 15 ? 51.664 15.997 10.774 1.00 0.00 15 ARG A O 5
ATOM 5553 N N . ALA A 1 16 ? 53.160 16.153 9.120 1.00 0.00 16 ALA A N 5
ATOM 5554 C CA . ALA A 1 16 ? 52.334 17.053 8.329 1.00 0.00 16 ALA A CA 5
ATOM 5555 C C . ALA A 1 16 ? 51.252 16.277 7.594 1.00 0.00 16 ALA A C 5
ATOM 5556 O O . ALA A 1 16 ? 50.112 16.726 7.492 1.00 0.00 16 ALA A O 5
ATOM 5563 N N . PHE A 1 17 ? 51.612 15.106 7.100 1.00 0.00 17 PHE A N 5
ATOM 5564 C CA . PHE A 1 17 ? 50.676 14.252 6.383 1.00 0.00 17 PHE A CA 5
ATOM 5565 C C . PHE A 1 17 ? 49.829 13.445 7.351 1.00 0.00 17 PHE A C 5
ATOM 5566 O O . PHE A 1 17 ? 48.603 13.383 7.215 1.00 0.00 17 PHE A O 5
ATOM 5583 N N . LEU A 1 18 ? 50.472 12.843 8.328 1.00 0.00 18 LEU A N 5
ATOM 5584 C CA . LEU A 1 18 ? 49.770 12.027 9.287 1.00 0.00 18 LEU A CA 5
ATOM 5585 C C . LEU A 1 18 ? 49.055 12.893 10.301 1.00 0.00 18 LEU A C 5
ATOM 5586 O O . LEU A 1 18 ? 49.640 13.810 10.881 1.00 0.00 18 LEU A O 5
ATOM 5602 N N . SER A 1 19 ? 47.799 12.601 10.511 1.00 0.00 19 SER A N 5
ATOM 5603 C CA . SER A 1 19 ? 47.005 13.319 11.467 1.00 0.00 19 SER A CA 5
ATOM 5604 C C . SER A 1 19 ? 47.258 12.761 12.859 1.00 0.00 19 SER A C 5
ATOM 5605 O O . SER A 1 19 ? 47.864 11.694 12.996 1.00 0.00 19 SER A O 5
ATOM 5613 N N . GLU A 1 20 ? 46.787 13.467 13.877 1.00 0.00 20 GLU A N 5
ATOM 5614 C CA . GLU A 1 20 ? 46.985 13.068 15.273 1.00 0.00 20 GLU A CA 5
ATOM 5615 C C . GLU A 1 20 ? 46.589 11.610 15.499 1.00 0.00 20 GLU A C 5
ATOM 5616 O O . GLU A 1 20 ? 47.333 10.844 16.109 1.00 0.00 20 GLU A O 5
ATOM 5628 N N . GLU A 1 21 ? 45.427 11.234 14.984 1.00 0.00 21 GLU A N 5
ATOM 5629 C CA . GLU A 1 21 ? 44.931 9.872 15.123 1.00 0.00 21 GLU A CA 5
ATOM 5630 C C . GLU A 1 21 ? 45.843 8.881 14.409 1.00 0.00 21 GLU A C 5
ATOM 5631 O O . GLU A 1 21 ? 46.152 7.821 14.939 1.00 0.00 21 GLU A O 5
ATOM 5643 N N . MET A 1 22 ? 46.294 9.249 13.215 1.00 0.00 22 MET A N 5
ATOM 5644 C CA . MET A 1 22 ? 47.148 8.373 12.416 1.00 0.00 22 MET A CA 5
ATOM 5645 C C . MET A 1 22 ? 48.479 8.154 13.115 1.00 0.00 22 MET A C 5
ATOM 5646 O O . MET A 1 22 ? 48.967 7.029 13.201 1.00 0.00 22 MET A O 5
ATOM 5660 N N . ILE A 1 23 ? 49.045 9.235 13.637 1.00 0.00 23 ILE A N 5
ATOM 5661 C CA . ILE A 1 23 ? 50.299 9.169 14.376 1.00 0.00 23 ILE A CA 5
ATOM 5662 C C . ILE A 1 23 ? 50.142 8.255 15.591 1.00 0.00 23 ILE A C 5
ATOM 5663 O O . ILE A 1 23 ? 50.996 7.414 15.860 1.00 0.00 23 ILE A O 5
ATOM 5679 N N . ALA A 1 24 ? 49.028 8.416 16.299 1.00 0.00 24 ALA A N 5
ATOM 5680 C CA . ALA A 1 24 ? 48.736 7.620 17.486 1.00 0.00 24 ALA A CA 5
ATOM 5681 C C . ALA A 1 24 ? 48.676 6.126 17.162 1.00 0.00 24 ALA A C 5
ATOM 5682 O O . ALA A 1 24 ? 49.307 5.311 17.841 1.00 0.00 24 ALA A O 5
ATOM 5689 N N . GLU A 1 25 ? 47.921 5.772 16.121 1.00 0.00 25 GLU A N 5
ATOM 5690 C CA . GLU A 1 25 ? 47.781 4.383 15.712 1.00 0.00 25 GLU A CA 5
ATOM 5691 C C . GLU A 1 25 ? 49.127 3.769 15.344 1.00 0.00 25 GLU A C 5
ATOM 5692 O O . GLU A 1 25 ? 49.428 2.636 15.734 1.00 0.00 25 GLU A O 5
ATOM 5704 N N . PHE A 1 26 ? 49.936 4.514 14.604 1.00 0.00 26 PHE A N 5
ATOM 5705 C CA . PHE A 1 26 ? 51.252 4.036 14.198 1.00 0.00 26 PHE A CA 5
ATOM 5706 C C . PHE A 1 26 ? 52.193 3.955 15.395 1.00 0.00 26 PHE A C 5
ATOM 5707 O O . PHE A 1 26 ? 53.041 3.066 15.475 1.00 0.00 26 PHE A O 5
ATOM 5724 N N . LYS A 1 27 ? 52.026 4.882 16.326 1.00 0.00 27 LYS A N 5
ATOM 5725 C CA . LYS A 1 27 ? 52.819 4.903 17.546 1.00 0.00 27 LYS A CA 5
ATOM 5726 C C . LYS A 1 27 ? 52.557 3.646 18.366 1.00 0.00 27 LYS A C 5
ATOM 5727 O O . LYS A 1 27 ? 53.490 2.947 18.762 1.00 0.00 27 LYS A O 5
ATOM 5746 N N . ALA A 1 28 ? 51.280 3.351 18.588 1.00 0.00 28 ALA A N 5
ATOM 5747 C CA . ALA A 1 28 ? 50.880 2.178 19.352 1.00 0.00 28 ALA A CA 5
ATOM 5748 C C . ALA A 1 28 ? 51.348 0.899 18.667 1.00 0.00 28 ALA A C 5
ATOM 5749 O O . ALA A 1 28 ? 51.722 -0.072 19.328 1.00 0.00 28 ALA A O 5
ATOM 5756 N N . ALA A 1 29 ? 51.332 0.911 17.340 1.00 0.00 29 ALA A N 5
ATOM 5757 C CA . ALA A 1 29 ? 51.769 -0.231 16.552 1.00 0.00 29 ALA A CA 5
ATOM 5758 C C . ALA A 1 29 ? 53.262 -0.464 16.731 1.00 0.00 29 ALA A C 5
ATOM 5759 O O . ALA A 1 29 ? 53.714 -1.601 16.873 1.00 0.00 29 ALA A O 5
ATOM 5766 N N . PHE A 1 30 ? 54.022 0.622 16.726 1.00 0.00 30 PHE A N 5
ATOM 5767 C CA . PHE A 1 30 ? 55.458 0.557 16.913 1.00 0.00 30 PHE A CA 5
ATOM 5768 C C . PHE A 1 30 ? 55.792 -0.020 18.295 1.00 0.00 30 PHE A C 5
ATOM 5769 O O . PHE A 1 30 ? 56.675 -0.874 18.429 1.00 0.00 30 PHE A O 5
ATOM 5786 N N . ASP A 1 31 ? 55.057 0.439 19.313 1.00 0.00 31 ASP A N 5
ATOM 5787 C CA . ASP A 1 31 ? 55.256 -0.017 20.700 1.00 0.00 31 ASP A CA 5
ATOM 5788 C C . ASP A 1 31 ? 55.061 -1.524 20.845 1.00 0.00 31 ASP A C 5
ATOM 5789 O O . ASP A 1 31 ? 55.611 -2.139 21.757 1.00 0.00 31 ASP A O 5
ATOM 5798 N N . MET A 1 32 ? 54.273 -2.112 19.951 1.00 0.00 32 MET A N 5
ATOM 5799 C CA . MET A 1 32 ? 54.012 -3.546 19.989 1.00 0.00 32 MET A CA 5
ATOM 5800 C C . MET A 1 32 ? 55.286 -4.342 19.743 1.00 0.00 32 MET A C 5
ATOM 5801 O O . MET A 1 32 ? 55.518 -5.371 20.374 1.00 0.00 32 MET A O 5
ATOM 5815 N N . PHE A 1 33 ? 56.112 -3.858 18.835 1.00 0.00 33 PHE A N 5
ATOM 5816 C CA . PHE A 1 33 ? 57.356 -4.539 18.509 1.00 0.00 33 PHE A CA 5
ATOM 5817 C C . PHE A 1 33 ? 58.493 -4.037 19.383 1.00 0.00 33 PHE A C 5
ATOM 5818 O O . PHE A 1 33 ? 59.352 -4.811 19.810 1.00 0.00 33 PHE A O 5
ATOM 5835 N N . ASP A 1 34 ? 58.485 -2.748 19.663 1.00 0.00 34 ASP A N 5
ATOM 5836 C CA . ASP A 1 34 ? 59.501 -2.150 20.513 1.00 0.00 34 ASP A CA 5
ATOM 5837 C C . ASP A 1 34 ? 59.015 -2.149 21.960 1.00 0.00 34 ASP A C 5
ATOM 5838 O O . ASP A 1 34 ? 58.464 -1.162 22.449 1.00 0.00 34 ASP A O 5
ATOM 5847 N N . ALA A 1 35 ? 59.180 -3.282 22.622 1.00 0.00 35 ALA A N 5
ATOM 5848 C CA . ALA A 1 35 ? 58.704 -3.453 23.990 1.00 0.00 35 ALA A CA 5
ATOM 5849 C C . ALA A 1 35 ? 59.681 -2.900 25.021 1.00 0.00 35 ALA A C 5
ATOM 5850 O O . ALA A 1 35 ? 59.283 -2.538 26.131 1.00 0.00 35 ALA A O 5
ATOM 5857 N N . ASP A 1 36 ? 60.951 -2.822 24.658 1.00 0.00 36 ASP A N 5
ATOM 5858 C CA . ASP A 1 36 ? 61.979 -2.371 25.595 1.00 0.00 36 ASP A CA 5
ATOM 5859 C C . ASP A 1 36 ? 62.042 -0.854 25.679 1.00 0.00 36 ASP A C 5
ATOM 5860 O O . ASP A 1 36 ? 62.680 -0.300 26.573 1.00 0.00 36 ASP A O 5
ATOM 5869 N N . GLY A 1 37 ? 61.381 -0.181 24.761 1.00 0.00 37 GLY A N 5
ATOM 5870 C CA . GLY A 1 37 ? 61.379 1.266 24.779 1.00 0.00 37 GLY A CA 5
ATOM 5871 C C . GLY A 1 37 ? 62.632 1.839 24.162 1.00 0.00 37 GLY A C 5
ATOM 5872 O O . GLY A 1 37 ? 63.067 2.936 24.520 1.00 0.00 37 GLY A O 5
ATOM 5876 N N . GLY A 1 38 ? 63.212 1.094 23.239 1.00 0.00 38 GLY A N 5
ATOM 5877 C CA . GLY A 1 38 ? 64.416 1.530 22.583 1.00 0.00 38 GLY A CA 5
ATOM 5878 C C . GLY A 1 38 ? 64.136 2.582 21.548 1.00 0.00 38 GLY A C 5
ATOM 5879 O O . GLY A 1 38 ? 64.766 3.642 21.538 1.00 0.00 38 GLY A O 5
ATOM 5883 N N . GLY A 1 39 ? 63.183 2.304 20.686 1.00 0.00 39 GLY A N 5
ATOM 5884 C CA . GLY A 1 39 ? 62.815 3.248 19.665 1.00 0.00 39 GLY A CA 5
ATOM 5885 C C . GLY A 1 39 ? 63.259 2.816 18.288 1.00 0.00 39 GLY A C 5
ATOM 5886 O O . GLY A 1 39 ? 63.308 3.629 17.373 1.00 0.00 39 GLY A O 5
ATOM 5890 N N . GLU A 1 40 ? 63.568 1.531 18.132 1.00 0.00 40 GLU A N 5
ATOM 5891 C CA . GLU A 1 40 ? 64.024 0.995 16.849 1.00 0.00 40 GLU A CA 5
ATOM 5892 C C . GLU A 1 40 ? 63.597 -0.445 16.666 1.00 0.00 40 GLU A C 5
ATOM 5893 O O . GLU A 1 40 ? 63.811 -1.279 17.539 1.00 0.00 40 GLU A O 5
ATOM 5905 N N . ILE A 1 41 ? 63.013 -0.737 15.522 1.00 0.00 41 ILE A N 5
ATOM 5906 C CA . ILE A 1 41 ? 62.608 -2.091 15.198 1.00 0.00 41 ILE A CA 5
ATOM 5907 C C . ILE A 1 41 ? 63.324 -2.553 13.941 1.00 0.00 41 ILE A C 5
ATOM 5908 O O . ILE A 1 41 ? 63.899 -1.737 13.217 1.00 0.00 41 ILE A O 5
ATOM 5924 N N . SER A 1 42 ? 63.307 -3.844 13.694 1.00 0.00 42 SER A N 5
ATOM 5925 C CA . SER A 1 42 ? 63.930 -4.395 12.509 1.00 0.00 42 SER A CA 5
ATOM 5926 C C . SER A 1 42 ? 63.196 -3.914 11.257 1.00 0.00 42 SER A C 5
ATOM 5927 O O . SER A 1 42 ? 61.964 -3.842 11.241 1.00 0.00 42 SER A O 5
ATOM 5935 N N . ALA A 1 43 ? 63.952 -3.580 10.218 1.00 0.00 43 ALA A N 5
ATOM 5936 C CA . ALA A 1 43 ? 63.379 -3.093 8.967 1.00 0.00 43 ALA A CA 5
ATOM 5937 C C . ALA A 1 43 ? 62.371 -4.086 8.396 1.00 0.00 43 ALA A C 5
ATOM 5938 O O . ALA A 1 43 ? 61.320 -3.700 7.887 1.00 0.00 43 ALA A O 5
ATOM 5945 N N . LYS A 1 44 ? 62.684 -5.365 8.515 1.00 0.00 44 LYS A N 5
ATOM 5946 C CA . LYS A 1 44 ? 61.817 -6.421 8.001 1.00 0.00 44 LYS A CA 5
ATOM 5947 C C . LYS A 1 44 ? 60.491 -6.495 8.760 1.00 0.00 44 LYS A C 5
ATOM 5948 O O . LYS A 1 44 ? 59.492 -6.992 8.233 1.00 0.00 44 LYS A O 5
ATOM 5967 N N . ALA A 1 45 ? 60.478 -5.986 9.982 1.00 0.00 45 ALA A N 5
ATOM 5968 C CA . ALA A 1 45 ? 59.287 -6.035 10.816 1.00 0.00 45 ALA A CA 5
ATOM 5969 C C . ALA A 1 45 ? 58.227 -5.059 10.324 1.00 0.00 45 ALA A C 5
ATOM 5970 O O . ALA A 1 45 ? 57.039 -5.242 10.589 1.00 0.00 45 ALA A O 5
ATOM 5977 N N . PHE A 1 46 ? 58.660 -4.040 9.577 1.00 0.00 46 PHE A N 5
ATOM 5978 C CA . PHE A 1 46 ? 57.752 -3.017 9.055 1.00 0.00 46 PHE A CA 5
ATOM 5979 C C . PHE A 1 46 ? 56.649 -3.640 8.207 1.00 0.00 46 PHE A C 5
ATOM 5980 O O . PHE A 1 46 ? 55.492 -3.217 8.269 1.00 0.00 46 PHE A O 5
ATOM 5997 N N . GLY A 1 47 ? 57.011 -4.656 7.432 1.00 0.00 47 GLY A N 5
ATOM 5998 C CA . GLY A 1 47 ? 56.043 -5.323 6.587 1.00 0.00 47 GLY A CA 5
ATOM 5999 C C . GLY A 1 47 ? 54.924 -5.945 7.389 1.00 0.00 47 GLY A C 5
ATOM 6000 O O . GLY A 1 47 ? 53.751 -5.755 7.079 1.00 0.00 47 GLY A O 5
ATOM 6004 N N . THR A 1 48 ? 55.288 -6.657 8.440 1.00 0.00 48 THR A N 5
ATOM 6005 C CA . THR A 1 48 ? 54.320 -7.323 9.284 1.00 0.00 48 THR A CA 5
ATOM 6006 C C . THR A 1 48 ? 53.445 -6.309 10.031 1.00 0.00 48 THR A C 5
ATOM 6007 O O . THR A 1 48 ? 52.227 -6.478 10.119 1.00 0.00 48 THR A O 5
ATOM 6018 N N . VAL A 1 49 ? 54.070 -5.244 10.545 1.00 0.00 49 VAL A N 5
ATOM 6019 C CA . VAL A 1 49 ? 53.340 -4.203 11.270 1.00 0.00 49 VAL A CA 5
ATOM 6020 C C . VAL A 1 49 ? 52.267 -3.585 10.382 1.00 0.00 49 VAL A C 5
ATOM 6021 O O . VAL A 1 49 ? 51.095 -3.529 10.749 1.00 0.00 49 VAL A O 5
ATOM 6034 N N . ALA A 1 50 ? 52.673 -3.150 9.202 1.00 0.00 50 ALA A N 5
ATOM 6035 C CA . ALA A 1 50 ? 51.761 -2.523 8.265 1.00 0.00 50 ALA A CA 5
ATOM 6036 C C . ALA A 1 50 ? 50.634 -3.472 7.866 1.00 0.00 50 ALA A C 5
ATOM 6037 O O . ALA A 1 50 ? 49.468 -3.087 7.853 1.00 0.00 50 ALA A O 5
ATOM 6044 N N . ARG A 1 51 ? 50.984 -4.717 7.572 1.00 0.00 51 ARG A N 5
ATOM 6045 C CA . ARG A 1 51 ? 49.998 -5.705 7.147 1.00 0.00 51 ARG A CA 5
ATOM 6046 C C . ARG A 1 51 ? 48.988 -6.026 8.244 1.00 0.00 51 ARG A C 5
ATOM 6047 O O . ARG A 1 51 ? 47.794 -6.137 7.972 1.00 0.00 51 ARG A O 5
ATOM 6068 N N . MET A 1 52 ? 49.458 -6.162 9.484 1.00 0.00 52 MET A N 5
ATOM 6069 C CA . MET A 1 52 ? 48.560 -6.484 10.600 1.00 0.00 52 MET A CA 5
ATOM 6070 C C . MET A 1 52 ? 47.640 -5.305 10.911 1.00 0.00 52 MET A C 5
ATOM 6071 O O . MET A 1 52 ? 46.571 -5.472 11.489 1.00 0.00 52 MET A O 5
ATOM 6085 N N . ASN A 1 53 ? 48.066 -4.115 10.520 1.00 0.00 53 ASN A N 5
ATOM 6086 C CA . ASN A 1 53 ? 47.275 -2.911 10.728 1.00 0.00 53 ASN A CA 5
ATOM 6087 C C . ASN A 1 53 ? 46.473 -2.580 9.478 1.00 0.00 53 ASN A C 5
ATOM 6088 O O . ASN A 1 53 ? 45.821 -1.539 9.402 1.00 0.00 53 ASN A O 5
ATOM 6099 N N . ASN A 1 54 ? 46.534 -3.489 8.496 1.00 0.00 54 ASN A N 5
ATOM 6100 C CA . ASN A 1 54 ? 45.808 -3.352 7.224 1.00 0.00 54 ASN A CA 5
ATOM 6101 C C . ASN A 1 54 ? 46.219 -2.091 6.471 1.00 0.00 54 ASN A C 5
ATOM 6102 O O . ASN A 1 54 ? 45.430 -1.511 5.722 1.00 0.00 54 ASN A O 5
ATOM 6113 N N . VAL A 1 55 ? 47.462 -1.690 6.655 1.00 0.00 55 VAL A N 5
ATOM 6114 C CA . VAL A 1 55 ? 48.006 -0.523 5.987 1.00 0.00 55 VAL A CA 5
ATOM 6115 C C . VAL A 1 55 ? 48.610 -0.942 4.652 1.00 0.00 55 VAL A C 5
ATOM 6116 O O . VAL A 1 55 ? 49.376 -1.905 4.598 1.00 0.00 55 VAL A O 5
ATOM 6129 N N . PRO A 1 56 ? 48.244 -0.255 3.556 1.00 0.00 56 PRO A N 5
ATOM 6130 C CA . PRO A 1 56 ? 48.762 -0.560 2.215 1.00 0.00 56 PRO A CA 5
ATOM 6131 C C . PRO A 1 56 ? 50.290 -0.535 2.155 1.00 0.00 56 PRO A C 5
ATOM 6132 O O . PRO A 1 56 ? 50.910 0.525 2.269 1.00 0.00 56 PRO A O 5
ATOM 6143 N N . VAL A 1 57 ? 50.890 -1.704 1.992 1.00 0.00 57 VAL A N 5
ATOM 6144 C CA . VAL A 1 57 ? 52.333 -1.800 1.888 1.00 0.00 57 VAL A CA 5
ATOM 6145 C C . VAL A 1 57 ? 52.752 -1.685 0.439 1.00 0.00 57 VAL A C 5
ATOM 6146 O O . VAL A 1 57 ? 52.383 -2.521 -0.395 1.00 0.00 57 VAL A O 5
ATOM 6159 N N . ASP A 1 58 ? 53.504 -0.659 0.136 1.00 0.00 58 ASP A N 5
ATOM 6160 C CA . ASP A 1 58 ? 53.976 -0.438 -1.214 1.00 0.00 58 ASP A CA 5
ATOM 6161 C C . ASP A 1 58 ? 55.211 -1.296 -1.510 1.00 0.00 58 ASP A C 5
ATOM 6162 O O . ASP A 1 58 ? 56.150 -1.353 -0.703 1.00 0.00 58 ASP A O 5
ATOM 6171 N N . PRO A 1 59 ? 55.217 -1.985 -2.671 1.00 0.00 59 PRO A N 5
ATOM 6172 C CA . PRO A 1 59 ? 56.331 -2.852 -3.081 1.00 0.00 59 PRO A CA 5
ATOM 6173 C C . PRO A 1 59 ? 57.637 -2.081 -3.280 1.00 0.00 59 PRO A C 5
ATOM 6174 O O . PRO A 1 59 ? 58.726 -2.626 -3.083 1.00 0.00 59 PRO A O 5
ATOM 6185 N N . ARG A 1 60 ? 57.530 -0.816 -3.659 1.00 0.00 60 ARG A N 5
ATOM 6186 C CA . ARG A 1 60 ? 58.706 0.007 -3.872 1.00 0.00 60 ARG A CA 5
ATOM 6187 C C . ARG A 1 60 ? 59.346 0.359 -2.544 1.00 0.00 60 ARG A C 5
ATOM 6188 O O . ARG A 1 60 ? 60.571 0.300 -2.396 1.00 0.00 60 ARG A O 5
ATOM 6209 N N . VAL A 1 61 ? 58.513 0.725 -1.577 1.00 0.00 61 VAL A N 5
ATOM 6210 C CA . VAL A 1 61 ? 58.987 1.018 -0.237 1.00 0.00 61 VAL A CA 5
ATOM 6211 C C . VAL A 1 61 ? 59.635 -0.224 0.366 1.00 0.00 61 VAL A C 5
ATOM 6212 O O . VAL A 1 61 ? 60.729 -0.147 0.899 1.00 0.00 61 VAL A O 5
ATOM 6225 N N . GLN A 1 62 ? 58.955 -1.376 0.257 1.00 0.00 62 GLN A N 5
ATOM 6226 C CA . GLN A 1 62 ? 59.510 -2.648 0.754 1.00 0.00 62 GLN A CA 5
ATOM 6227 C C . GLN A 1 62 ? 60.880 -2.928 0.148 1.00 0.00 62 GLN A C 5
ATOM 6228 O O . GLN A 1 62 ? 61.812 -3.334 0.850 1.00 0.00 62 GLN A O 5
ATOM 6242 N N . GLU A 1 63 ? 60.990 -2.705 -1.159 1.00 0.00 63 GLU A N 5
ATOM 6243 C CA . GLU A 1 63 ? 62.245 -2.876 -1.883 1.00 0.00 63 GLU A CA 5
ATOM 6244 C C . GLU A 1 63 ? 63.344 -2.039 -1.233 1.00 0.00 63 GLU A C 5
ATOM 6245 O O . GLU A 1 63 ? 64.448 -2.515 -0.995 1.00 0.00 63 GLU A O 5
ATOM 6257 N N . TYR A 1 64 ? 63.013 -0.803 -0.931 1.00 0.00 64 TYR A N 5
ATOM 6258 C CA . TYR A 1 64 ? 63.940 0.124 -0.314 1.00 0.00 64 TYR A CA 5
ATOM 6259 C C . TYR A 1 64 ? 64.213 -0.240 1.161 1.00 0.00 64 TYR A C 5
ATOM 6260 O O . TYR A 1 64 ? 65.353 -0.169 1.621 1.00 0.00 64 TYR A O 5
ATOM 6278 N N . VAL A 1 65 ? 63.166 -0.639 1.880 1.00 0.00 65 VAL A N 5
ATOM 6279 C CA . VAL A 1 65 ? 63.286 -1.016 3.292 1.00 0.00 65 VAL A CA 5
ATOM 6280 C C . VAL A 1 65 ? 64.274 -2.162 3.476 1.00 0.00 65 VAL A C 5
ATOM 6281 O O . VAL A 1 65 ? 65.161 -2.102 4.333 1.00 0.00 65 VAL A O 5
ATOM 6294 N N . LYS A 1 66 ? 64.131 -3.196 2.664 1.00 0.00 66 LYS A N 5
ATOM 6295 C CA . LYS A 1 66 ? 64.990 -4.360 2.775 1.00 0.00 66 LYS A CA 5
ATOM 6296 C C . LYS A 1 66 ? 66.440 -4.013 2.440 1.00 0.00 66 LYS A C 5
ATOM 6297 O O . LYS A 1 66 ? 67.363 -4.604 2.990 1.00 0.00 66 LYS A O 5
ATOM 6316 N N . ARG A 1 67 ? 66.633 -3.027 1.560 1.00 0.00 67 ARG A N 5
ATOM 6317 C CA . ARG A 1 67 ? 67.972 -2.620 1.155 1.00 0.00 67 ARG A CA 5
ATOM 6318 C C . ARG A 1 67 ? 68.793 -2.170 2.349 1.00 0.00 67 ARG A C 5
ATOM 6319 O O . ARG A 1 67 ? 70.003 -2.355 2.375 1.00 0.00 67 ARG A O 5
ATOM 6340 N N . LEU A 1 68 ? 68.121 -1.600 3.347 1.00 0.00 68 LEU A N 5
ATOM 6341 C CA . LEU A 1 68 ? 68.787 -1.131 4.558 1.00 0.00 68 LEU A CA 5
ATOM 6342 C C . LEU A 1 68 ? 69.498 -2.285 5.260 1.00 0.00 68 LEU A C 5
ATOM 6343 O O . LEU A 1 68 ? 70.684 -2.199 5.586 1.00 0.00 68 LEU A O 5
ATOM 6359 N N . THR A 1 69 ? 68.776 -3.378 5.461 1.00 0.00 69 THR A N 5
ATOM 6360 C CA . THR A 1 69 ? 69.330 -4.528 6.148 1.00 0.00 69 THR A CA 5
ATOM 6361 C C . THR A 1 69 ? 70.222 -5.360 5.221 1.00 0.00 69 THR A C 5
ATOM 6362 O O . THR A 1 69 ? 70.996 -6.184 5.680 1.00 0.00 69 THR A O 5
ATOM 6373 N N . ASP A 1 70 ? 70.109 -5.137 3.922 1.00 0.00 70 ASP A N 5
ATOM 6374 C CA . ASP A 1 70 ? 70.936 -5.863 2.964 1.00 0.00 70 ASP A CA 5
ATOM 6375 C C . ASP A 1 70 ? 72.305 -5.218 2.820 1.00 0.00 70 ASP A C 5
ATOM 6376 O O . ASP A 1 70 ? 73.326 -5.905 2.812 1.00 0.00 70 ASP A O 5
ATOM 6385 N N . GLN A 1 71 ? 72.326 -3.898 2.724 1.00 0.00 71 GLN A N 5
ATOM 6386 C CA . GLN A 1 71 ? 73.574 -3.166 2.533 1.00 0.00 71 GLN A CA 5
ATOM 6387 C C . GLN A 1 71 ? 74.448 -3.182 3.792 1.00 0.00 71 GLN A C 5
ATOM 6388 O O . GLN A 1 71 ? 75.653 -3.416 3.714 1.00 0.00 71 GLN A O 5
ATOM 6402 N N . ASP A 1 72 ? 73.831 -2.979 4.950 1.00 0.00 72 ASP A N 5
ATOM 6403 C CA . ASP A 1 72 ? 74.577 -2.899 6.207 1.00 0.00 72 ASP A CA 5
ATOM 6404 C C . ASP A 1 72 ? 74.585 -4.213 6.947 1.00 0.00 72 ASP A C 5
ATOM 6405 O O . ASP A 1 72 ? 75.209 -4.330 7.996 1.00 0.00 72 ASP A O 5
ATOM 6414 N N . GLY A 1 73 ? 73.890 -5.200 6.418 1.00 0.00 73 GLY A N 5
ATOM 6415 C CA . GLY A 1 73 ? 73.775 -6.469 7.115 1.00 0.00 73 GLY A CA 5
ATOM 6416 C C . GLY A 1 73 ? 72.672 -6.407 8.155 1.00 0.00 73 GLY A C 5
ATOM 6417 O O . GLY A 1 73 ? 71.830 -7.297 8.245 1.00 0.00 73 GLY A O 5
ATOM 6421 N N . SER A 1 74 ? 72.678 -5.339 8.926 1.00 0.00 74 SER A N 5
ATOM 6422 C CA . SER A 1 74 ? 71.657 -5.088 9.908 1.00 0.00 74 SER A CA 5
ATOM 6423 C C . SER A 1 74 ? 70.938 -3.786 9.565 1.00 0.00 74 SER A C 5
ATOM 6424 O O . SER A 1 74 ? 71.578 -2.781 9.240 1.00 0.00 74 SER A O 5
ATOM 6432 N N . GLY A 1 75 ? 69.622 -3.811 9.608 1.00 0.00 75 GLY A N 5
ATOM 6433 C CA . GLY A 1 75 ? 68.850 -2.631 9.294 1.00 0.00 75 GLY A CA 5
ATOM 6434 C C . GLY A 1 75 ? 67.718 -2.410 10.268 1.00 0.00 75 GLY A C 5
ATOM 6435 O O . GLY A 1 75 ? 66.763 -3.191 10.312 1.00 0.00 75 GLY A O 5
ATOM 6439 N N . THR A 1 76 ? 67.824 -1.360 11.050 1.00 0.00 76 THR A N 5
ATOM 6440 C CA . THR A 1 76 ? 66.812 -1.023 12.020 1.00 0.00 76 THR A CA 5
ATOM 6441 C C . THR A 1 76 ? 66.193 0.323 11.689 1.00 0.00 76 THR A C 5
ATOM 6442 O O . THR A 1 76 ? 66.847 1.194 11.119 1.00 0.00 76 THR A O 5
ATOM 6453 N N . ILE A 1 77 ? 64.940 0.485 12.029 1.00 0.00 77 ILE A N 5
ATOM 6454 C CA . ILE A 1 77 ? 64.234 1.718 11.771 1.00 0.00 77 ILE A CA 5
ATOM 6455 C C . ILE A 1 77 ? 63.631 2.271 13.044 1.00 0.00 77 ILE A C 5
ATOM 6456 O O . ILE A 1 77 ? 62.943 1.558 13.781 1.00 0.00 77 ILE A O 5
ATOM 6472 N N . SER A 1 78 ? 63.908 3.529 13.312 1.00 0.00 78 SER A N 5
ATOM 6473 C CA . SER A 1 78 ? 63.371 4.189 14.478 1.00 0.00 78 SER A CA 5
ATOM 6474 C C . SER A 1 78 ? 61.923 4.601 14.224 1.00 0.00 78 SER A C 5
ATOM 6475 O O . SER A 1 78 ? 61.412 4.449 13.108 1.00 0.00 78 SER A O 5
ATOM 6483 N N . PHE A 1 79 ? 61.267 5.125 15.252 1.00 0.00 79 PHE A N 5
ATOM 6484 C CA . PHE A 1 79 ? 59.886 5.569 15.135 1.00 0.00 79 PHE A CA 5
ATOM 6485 C C . PHE A 1 79 ? 59.777 6.688 14.102 1.00 0.00 79 PHE A C 5
ATOM 6486 O O . PHE A 1 79 ? 58.775 6.798 13.389 1.00 0.00 79 PHE A O 5
ATOM 6503 N N . GLU A 1 80 ? 60.822 7.505 14.022 1.00 0.00 80 GLU A N 5
ATOM 6504 C CA . GLU A 1 80 ? 60.886 8.578 13.048 1.00 0.00 80 GLU A CA 5
ATOM 6505 C C . GLU A 1 80 ? 60.776 7.993 11.642 1.00 0.00 80 GLU A C 5
ATOM 6506 O O . GLU A 1 80 ? 59.937 8.411 10.841 1.00 0.00 80 GLU A O 5
ATOM 6518 N N . GLU A 1 81 ? 61.616 6.998 11.374 1.00 0.00 81 GLU A N 5
ATOM 6519 C CA . GLU A 1 81 ? 61.631 6.304 10.095 1.00 0.00 81 GLU A CA 5
ATOM 6520 C C . GLU A 1 81 ? 60.301 5.602 9.848 1.00 0.00 81 GLU A C 5
ATOM 6521 O O . GLU A 1 81 ? 59.760 5.659 8.746 1.00 0.00 81 GLU A O 5
ATOM 6533 N N . PHE A 1 82 ? 59.786 4.944 10.893 1.00 0.00 82 PHE A N 5
ATOM 6534 C CA . PHE A 1 82 ? 58.515 4.218 10.820 1.00 0.00 82 PHE A CA 5
ATOM 6535 C C . PHE A 1 82 ? 57.392 5.107 10.288 1.00 0.00 82 PHE A C 5
ATOM 6536 O O . PHE A 1 82 ? 56.654 4.713 9.380 1.00 0.00 82 PHE A O 5
ATOM 6553 N N . LEU A 1 83 ? 57.269 6.307 10.847 1.00 0.00 83 LEU A N 5
ATOM 6554 C CA . LEU A 1 83 ? 56.241 7.241 10.413 1.00 0.00 83 LEU A CA 5
ATOM 6555 C C . LEU A 1 83 ? 56.426 7.617 8.952 1.00 0.00 83 LEU A C 5
ATOM 6556 O O . LEU A 1 83 ? 55.488 7.534 8.164 1.00 0.00 83 LEU A O 5
ATOM 6572 N N . VAL A 1 84 ? 57.644 8.011 8.593 1.00 0.00 84 VAL A N 5
ATOM 6573 C CA . VAL A 1 84 ? 57.954 8.402 7.217 1.00 0.00 84 VAL A CA 5
ATOM 6574 C C . VAL A 1 84 ? 57.665 7.255 6.233 1.00 0.00 84 VAL A C 5
ATOM 6575 O O . VAL A 1 84 ? 57.166 7.483 5.126 1.00 0.00 84 VAL A O 5
ATOM 6588 N N . LEU A 1 85 ? 57.966 6.029 6.650 1.00 0.00 85 LEU A N 5
ATOM 6589 C CA . LEU A 1 85 ? 57.706 4.853 5.823 1.00 0.00 85 LEU A CA 5
ATOM 6590 C C . LEU A 1 85 ? 56.214 4.703 5.564 1.00 0.00 85 LEU A C 5
ATOM 6591 O O . LEU A 1 85 ? 55.792 4.448 4.434 1.00 0.00 85 LEU A O 5
ATOM 6607 N N . MET A 1 86 ? 55.418 4.869 6.615 1.00 0.00 86 MET A N 5
ATOM 6608 C CA . MET A 1 86 ? 53.964 4.789 6.500 1.00 0.00 86 MET A CA 5
ATOM 6609 C C . MET A 1 86 ? 53.441 5.891 5.589 1.00 0.00 86 MET A C 5
ATOM 6610 O O . MET A 1 86 ? 52.493 5.686 4.823 1.00 0.00 86 MET A O 5
ATOM 6624 N N . VAL A 1 87 ? 54.078 7.055 5.669 1.00 0.00 87 VAL A N 5
ATOM 6625 C CA . VAL A 1 87 ? 53.738 8.192 4.826 1.00 0.00 87 VAL A CA 5
ATOM 6626 C C . VAL A 1 87 ? 53.864 7.825 3.359 1.00 0.00 87 VAL A C 5
ATOM 6627 O O . VAL A 1 87 ? 52.922 7.979 2.585 1.00 0.00 87 VAL A O 5
ATOM 6640 N N . LYS A 1 88 ? 55.026 7.317 2.990 1.00 0.00 88 LYS A N 5
ATOM 6641 C CA . LYS A 1 88 ? 55.297 6.955 1.618 1.00 0.00 88 LYS A CA 5
ATOM 6642 C C . LYS A 1 88 ? 54.447 5.774 1.170 1.00 0.00 88 LYS A C 5
ATOM 6643 O O . LYS A 1 88 ? 53.996 5.736 0.040 1.00 0.00 88 LYS A O 5
ATOM 6662 N N . SER A 1 89 ? 54.212 4.829 2.067 1.00 0.00 89 SER A N 5
ATOM 6663 C CA . SER A 1 89 ? 53.425 3.644 1.736 1.00 0.00 89 SER A CA 5
ATOM 6664 C C . SER A 1 89 ? 51.982 4.005 1.349 1.00 0.00 89 SER A C 5
ATOM 6665 O O . SER A 1 89 ? 51.492 3.578 0.307 1.00 0.00 89 SER A O 5
ATOM 6673 N N . MET A 1 90 ? 51.322 4.820 2.169 1.00 0.00 90 MET A N 5
ATOM 6674 C CA . MET A 1 90 ? 49.926 5.192 1.903 1.00 0.00 90 MET A CA 5
ATOM 6675 C C . MET A 1 90 ? 49.824 6.182 0.748 1.00 0.00 90 MET A C 5
ATOM 6676 O O . MET A 1 90 ? 48.804 6.249 0.060 1.00 0.00 90 MET A O 5
ATOM 6690 N N . LYS A 1 91 ? 50.871 6.955 0.551 1.00 0.00 91 LYS A N 5
ATOM 6691 C CA . LYS A 1 91 ? 50.879 7.985 -0.472 1.00 0.00 91 LYS A CA 5
ATOM 6692 C C . LYS A 1 91 ? 51.265 7.421 -1.847 1.00 0.00 91 LYS A C 5
ATOM 6693 O O . LYS A 1 91 ? 50.725 7.837 -2.872 1.00 0.00 91 LYS A O 5
ATOM 6712 N N . GLN A 1 92 ? 52.189 6.475 -1.862 1.00 0.00 92 GLN A N 5
ATOM 6713 C CA . GLN A 1 92 ? 52.640 5.871 -3.110 1.00 0.00 92 GLN A CA 5
ATOM 6714 C C . GLN A 1 92 ? 51.679 4.783 -3.586 1.00 0.00 92 GLN A C 5
ATOM 6715 O O . GLN A 1 92 ? 51.271 4.777 -4.752 1.00 0.00 92 GLN A O 5
ATOM 6729 N N . ASP A 1 93 ? 51.308 3.878 -2.696 1.00 0.00 93 ASP A N 5
ATOM 6730 C CA . ASP A 1 93 ? 50.410 2.791 -3.064 1.00 0.00 93 ASP A CA 5
ATOM 6731 C C . ASP A 1 93 ? 49.000 3.320 -3.267 1.00 0.00 93 ASP A C 5
ATOM 6732 O O . ASP A 1 93 ? 48.355 3.774 -2.322 1.00 0.00 93 ASP A O 5
ATOM 6741 N N . ALA A 1 94 ? 48.531 3.278 -4.498 1.00 0.00 94 ALA A N 5
ATOM 6742 C CA . ALA A 1 94 ? 47.198 3.766 -4.822 1.00 0.00 94 ALA A CA 5
ATOM 6743 C C . ALA A 1 94 ? 46.505 2.833 -5.801 1.00 0.00 94 ALA A C 5
ATOM 6744 O O . ALA A 1 94 ? 46.862 2.884 -7.012 1.00 0.00 94 ALA A O 5
ATOM 6751 N N . ALA A 1 5 ? 66.716 18.806 8.143 1.00 0.00 5 ALA A N 6
ATOM 6752 C CA . ALA A 1 5 ? 68.105 18.602 8.598 1.00 0.00 5 ALA A CA 6
ATOM 6753 C C . ALA A 1 5 ? 68.338 17.150 9.005 1.00 0.00 5 ALA A C 6
ATOM 6754 O O . ALA A 1 5 ? 67.569 16.587 9.792 1.00 0.00 5 ALA A O 6
ATOM 6761 N N . SER A 1 6 ? 69.392 16.550 8.441 1.00 0.00 6 SER A N 6
ATOM 6762 C CA . SER A 1 6 ? 69.790 15.171 8.739 1.00 0.00 6 SER A CA 6
ATOM 6763 C C . SER A 1 6 ? 68.765 14.144 8.228 1.00 0.00 6 SER A C 6
ATOM 6764 O O . SER A 1 6 ? 69.009 13.458 7.234 1.00 0.00 6 SER A O 6
ATOM 6772 N N . MET A 1 7 ? 67.625 14.060 8.900 1.00 0.00 7 MET A N 6
ATOM 6773 C CA . MET A 1 7 ? 66.576 13.104 8.545 1.00 0.00 7 MET A CA 6
ATOM 6774 C C . MET A 1 7 ? 65.271 13.443 9.254 1.00 0.00 7 MET A C 6
ATOM 6775 O O . MET A 1 7 ? 64.188 13.097 8.782 1.00 0.00 7 MET A O 6
ATOM 6789 N N . SER A 1 8 ? 65.381 14.149 10.374 1.00 0.00 8 SER A N 6
ATOM 6790 C CA . SER A 1 8 ? 64.227 14.535 11.168 1.00 0.00 8 SER A CA 6
ATOM 6791 C C . SER A 1 8 ? 63.279 15.448 10.386 1.00 0.00 8 SER A C 6
ATOM 6792 O O . SER A 1 8 ? 62.106 15.584 10.732 1.00 0.00 8 SER A O 6
ATOM 6800 N N . ASP A 1 9 ? 63.792 16.055 9.321 1.00 0.00 9 ASP A N 6
ATOM 6801 C CA . ASP A 1 9 ? 62.993 16.936 8.475 1.00 0.00 9 ASP A CA 6
ATOM 6802 C C . ASP A 1 9 ? 61.833 16.175 7.847 1.00 0.00 9 ASP A C 6
ATOM 6803 O O . ASP A 1 9 ? 60.752 16.724 7.647 1.00 0.00 9 ASP A O 6
ATOM 6812 N N . GLU A 1 10 ? 62.057 14.897 7.561 1.00 0.00 10 GLU A N 6
ATOM 6813 C CA . GLU A 1 10 ? 61.020 14.066 6.979 1.00 0.00 10 GLU A CA 6
ATOM 6814 C C . GLU A 1 10 ? 59.926 13.780 7.998 1.00 0.00 10 GLU A C 6
ATOM 6815 O O . GLU A 1 10 ? 58.771 13.549 7.638 1.00 0.00 10 GLU A O 6
ATOM 6827 N N . GLN A 1 11 ? 60.289 13.800 9.278 1.00 0.00 11 GLN A N 6
ATOM 6828 C CA . GLN A 1 11 ? 59.317 13.598 10.335 1.00 0.00 11 GLN A CA 6
ATOM 6829 C C . GLN A 1 11 ? 58.354 14.765 10.388 1.00 0.00 11 GLN A C 6
ATOM 6830 O O . GLN A 1 11 ? 57.185 14.588 10.700 1.00 0.00 11 GLN A O 6
ATOM 6844 N N . ALA A 1 12 ? 58.850 15.954 10.076 1.00 0.00 12 ALA A N 6
ATOM 6845 C CA . ALA A 1 12 ? 58.008 17.138 10.032 1.00 0.00 12 ALA A CA 6
ATOM 6846 C C . ALA A 1 12 ? 56.963 16.980 8.937 1.00 0.00 12 ALA A C 6
ATOM 6847 O O . ALA A 1 12 ? 55.818 17.408 9.083 1.00 0.00 12 ALA A O 6
ATOM 6854 N N . GLU A 1 13 ? 57.367 16.341 7.845 1.00 0.00 13 GLU A N 6
ATOM 6855 C CA . GLU A 1 13 ? 56.466 16.061 6.739 1.00 0.00 13 GLU A CA 6
ATOM 6856 C C . GLU A 1 13 ? 55.437 15.022 7.166 1.00 0.00 13 GLU A C 6
ATOM 6857 O O . GLU A 1 13 ? 54.232 15.203 6.984 1.00 0.00 13 GLU A O 6
ATOM 6869 N N . ALA A 1 14 ? 55.928 13.937 7.754 1.00 0.00 14 ALA A N 6
ATOM 6870 C CA . ALA A 1 14 ? 55.079 12.849 8.218 1.00 0.00 14 ALA A CA 6
ATOM 6871 C C . ALA A 1 14 ? 54.111 13.324 9.296 1.00 0.00 14 ALA A C 6
ATOM 6872 O O . ALA A 1 14 ? 52.972 12.874 9.356 1.00 0.00 14 ALA A O 6
ATOM 6879 N N . ARG A 1 15 ? 54.571 14.246 10.133 1.00 0.00 15 ARG A N 6
ATOM 6880 C CA . ARG A 1 15 ? 53.764 14.797 11.210 1.00 0.00 15 ARG A CA 6
ATOM 6881 C C . ARG A 1 15 ? 52.622 15.653 10.658 1.00 0.00 15 ARG A C 6
ATOM 6882 O O . ARG A 1 15 ? 51.651 15.943 11.359 1.00 0.00 15 ARG A O 6
ATOM 6903 N N . ALA A 1 16 ? 52.756 16.069 9.409 1.00 0.00 16 ALA A N 6
ATOM 6904 C CA . ALA A 1 16 ? 51.730 16.854 8.753 1.00 0.00 16 ALA A CA 6
ATOM 6905 C C . ALA A 1 16 ? 50.742 15.940 8.046 1.00 0.00 16 ALA A C 6
ATOM 6906 O O . ALA A 1 16 ? 49.531 16.187 8.046 1.00 0.00 16 ALA A O 6
ATOM 6913 N N . PHE A 1 17 ? 51.265 14.876 7.456 1.00 0.00 17 PHE A N 6
ATOM 6914 C CA . PHE A 1 17 ? 50.448 13.901 6.754 1.00 0.00 17 PHE A CA 6
ATOM 6915 C C . PHE A 1 17 ? 49.621 13.089 7.751 1.00 0.00 17 PHE A C 6
ATOM 6916 O O . PHE A 1 17 ? 48.426 12.859 7.549 1.00 0.00 17 PHE A O 6
ATOM 6933 N N . LEU A 1 18 ? 50.262 12.667 8.823 1.00 0.00 18 LEU A N 6
ATOM 6934 C CA . LEU A 1 18 ? 49.606 11.873 9.841 1.00 0.00 18 LEU A CA 6
ATOM 6935 C C . LEU A 1 18 ? 49.173 12.743 11.005 1.00 0.00 18 LEU A C 6
ATOM 6936 O O . LEU A 1 18 ? 49.947 13.557 11.506 1.00 0.00 18 LEU A O 6
ATOM 6952 N N . SER A 1 19 ? 47.938 12.574 11.429 1.00 0.00 19 SER A N 6
ATOM 6953 C CA . SER A 1 19 ? 47.421 13.306 12.563 1.00 0.00 19 SER A CA 6
ATOM 6954 C C . SER A 1 19 ? 47.904 12.637 13.849 1.00 0.00 19 SER A C 6
ATOM 6955 O O . SER A 1 19 ? 48.317 11.475 13.819 1.00 0.00 19 SER A O 6
ATOM 6963 N N . GLU A 1 20 ? 47.845 13.350 14.966 1.00 0.00 20 GLU A N 6
ATOM 6964 C CA . GLU A 1 20 ? 48.322 12.815 16.244 1.00 0.00 20 GLU A CA 6
ATOM 6965 C C . GLU A 1 20 ? 47.644 11.498 16.601 1.00 0.00 20 GLU A C 6
ATOM 6966 O O . GLU A 1 20 ? 48.297 10.582 17.103 1.00 0.00 20 GLU A O 6
ATOM 6978 N N . GLU A 1 21 ? 46.341 11.401 16.334 1.00 0.00 21 GLU A N 6
ATOM 6979 C CA . GLU A 1 21 ? 45.603 10.163 16.598 1.00 0.00 21 GLU A CA 6
ATOM 6980 C C . GLU A 1 21 ? 46.187 9.012 15.786 1.00 0.00 21 GLU A C 6
ATOM 6981 O O . GLU A 1 21 ? 46.322 7.895 16.283 1.00 0.00 21 GLU A O 6
ATOM 6993 N N . MET A 1 22 ? 46.543 9.303 14.537 1.00 0.00 22 MET A N 6
ATOM 6994 C CA . MET A 1 22 ? 47.137 8.306 13.649 1.00 0.00 22 MET A CA 6
ATOM 6995 C C . MET A 1 22 ? 48.491 7.896 14.188 1.00 0.00 22 MET A C 6
ATOM 6996 O O . MET A 1 22 ? 48.796 6.713 14.306 1.00 0.00 22 MET A O 6
ATOM 7010 N N . ILE A 1 23 ? 49.294 8.897 14.523 1.00 0.00 23 ILE A N 6
ATOM 7011 C CA . ILE A 1 23 ? 50.634 8.692 15.057 1.00 0.00 23 ILE A CA 6
ATOM 7012 C C . ILE A 1 23 ? 50.595 7.820 16.311 1.00 0.00 23 ILE A C 6
ATOM 7013 O O . ILE A 1 23 ? 51.450 6.959 16.501 1.00 0.00 23 ILE A O 6
ATOM 7029 N N . ALA A 1 24 ? 49.586 8.035 17.146 1.00 0.00 24 ALA A N 6
ATOM 7030 C CA . ALA A 1 24 ? 49.413 7.248 18.360 1.00 0.00 24 ALA A CA 6
ATOM 7031 C C . ALA A 1 24 ? 49.207 5.774 18.019 1.00 0.00 24 ALA A C 6
ATOM 7032 O O . ALA A 1 24 ? 49.796 4.891 18.646 1.00 0.00 24 ALA A O 6
ATOM 7039 N N . GLU A 1 25 ? 48.387 5.516 17.005 1.00 0.00 25 GLU A N 6
ATOM 7040 C CA . GLU A 1 25 ? 48.112 4.155 16.570 1.00 0.00 25 GLU A CA 6
ATOM 7041 C C . GLU A 1 25 ? 49.356 3.522 15.973 1.00 0.00 25 GLU A C 6
ATOM 7042 O O . GLU A 1 25 ? 49.658 2.355 16.229 1.00 0.00 25 GLU A O 6
ATOM 7054 N N . PHE A 1 26 ? 50.085 4.298 15.180 1.00 0.00 26 PHE A N 6
ATOM 7055 C CA . PHE A 1 26 ? 51.323 3.824 14.589 1.00 0.00 26 PHE A CA 6
ATOM 7056 C C . PHE A 1 26 ? 52.362 3.560 15.669 1.00 0.00 26 PHE A C 6
ATOM 7057 O O . PHE A 1 26 ? 53.152 2.622 15.567 1.00 0.00 26 PHE A O 6
ATOM 7074 N N . LYS A 1 27 ? 52.347 4.383 16.715 1.00 0.00 27 LYS A N 6
ATOM 7075 C CA . LYS A 1 27 ? 53.249 4.203 17.841 1.00 0.00 27 LYS A CA 6
ATOM 7076 C C . LYS A 1 27 ? 52.912 2.906 18.549 1.00 0.00 27 LYS A C 6
ATOM 7077 O O . LYS A 1 27 ? 53.794 2.135 18.880 1.00 0.00 27 LYS A O 6
ATOM 7096 N N . ALA A 1 28 ? 51.620 2.670 18.761 1.00 0.00 28 ALA A N 6
ATOM 7097 C CA . ALA A 1 28 ? 51.155 1.450 19.413 1.00 0.00 28 ALA A CA 6
ATOM 7098 C C . ALA A 1 28 ? 51.554 0.215 18.608 1.00 0.00 28 ALA A C 6
ATOM 7099 O O . ALA A 1 28 ? 51.915 -0.816 19.174 1.00 0.00 28 ALA A O 6
ATOM 7106 N N . ALA A 1 29 ? 51.490 0.329 17.289 1.00 0.00 29 ALA A N 6
ATOM 7107 C CA . ALA A 1 29 ? 51.874 -0.763 16.405 1.00 0.00 29 ALA A CA 6
ATOM 7108 C C . ALA A 1 29 ? 53.382 -0.992 16.459 1.00 0.00 29 ALA A C 6
ATOM 7109 O O . ALA A 1 29 ? 53.846 -2.123 16.596 1.00 0.00 29 ALA A O 6
ATOM 7116 N N . PHE A 1 30 ? 54.133 0.097 16.355 1.00 0.00 30 PHE A N 6
ATOM 7117 C CA . PHE A 1 30 ? 55.588 0.065 16.438 1.00 0.00 30 PHE A CA 6
ATOM 7118 C C . PHE A 1 30 ? 56.024 -0.495 17.798 1.00 0.00 30 PHE A C 6
ATOM 7119 O O . PHE A 1 30 ? 56.949 -1.303 17.892 1.00 0.00 30 PHE A O 6
ATOM 7136 N N . ASP A 1 31 ? 55.316 -0.062 18.829 1.00 0.00 31 ASP A N 6
ATOM 7137 C CA . ASP A 1 31 ? 55.566 -0.446 20.221 1.00 0.00 31 ASP A CA 6
ATOM 7138 C C . ASP A 1 31 ? 55.558 -1.967 20.397 1.00 0.00 31 ASP A C 6
ATOM 7139 O O . ASP A 1 31 ? 56.314 -2.515 21.203 1.00 0.00 31 ASP A O 6
ATOM 7148 N N . MET A 1 32 ? 54.714 -2.641 19.624 1.00 0.00 32 MET A N 6
ATOM 7149 C CA . MET A 1 32 ? 54.585 -4.095 19.695 1.00 0.00 32 MET A CA 6
ATOM 7150 C C . MET A 1 32 ? 55.874 -4.795 19.273 1.00 0.00 32 MET A C 6
ATOM 7151 O O . MET A 1 32 ? 56.194 -5.871 19.771 1.00 0.00 32 MET A O 6
ATOM 7165 N N . PHE A 1 33 ? 56.614 -4.179 18.368 1.00 0.00 33 PHE A N 6
ATOM 7166 C CA . PHE A 1 33 ? 57.836 -4.783 17.860 1.00 0.00 33 PHE A CA 6
ATOM 7167 C C . PHE A 1 33 ? 59.076 -4.224 18.538 1.00 0.00 33 PHE A C 6
ATOM 7168 O O . PHE A 1 33 ? 60.185 -4.732 18.335 1.00 0.00 33 PHE A O 6
ATOM 7185 N N . ASP A 1 34 ? 58.901 -3.185 19.333 1.00 0.00 34 ASP A N 6
ATOM 7186 C CA . ASP A 1 34 ? 60.009 -2.642 20.095 1.00 0.00 34 ASP A CA 6
ATOM 7187 C C . ASP A 1 34 ? 60.119 -3.410 21.396 1.00 0.00 34 ASP A C 6
ATOM 7188 O O . ASP A 1 34 ? 59.257 -3.298 22.270 1.00 0.00 34 ASP A O 6
ATOM 7197 N N . ALA A 1 35 ? 61.161 -4.206 21.512 1.00 0.00 35 ALA A N 6
ATOM 7198 C CA . ALA A 1 35 ? 61.353 -5.066 22.669 1.00 0.00 35 ALA A CA 6
ATOM 7199 C C . ALA A 1 35 ? 61.606 -4.282 23.955 1.00 0.00 35 ALA A C 6
ATOM 7200 O O . ALA A 1 35 ? 61.149 -4.680 25.030 1.00 0.00 35 ALA A O 6
ATOM 7207 N N . ASP A 1 36 ? 62.312 -3.170 23.852 1.00 0.00 36 ASP A N 6
ATOM 7208 C CA . ASP A 1 36 ? 62.679 -2.406 25.043 1.00 0.00 36 ASP A CA 6
ATOM 7209 C C . ASP A 1 36 ? 61.945 -1.081 25.131 1.00 0.00 36 ASP A C 6
ATOM 7210 O O . ASP A 1 36 ? 61.824 -0.500 26.214 1.00 0.00 36 ASP A O 6
ATOM 7219 N N . GLY A 1 37 ? 61.459 -0.603 24.011 1.00 0.00 37 GLY A N 6
ATOM 7220 C CA . GLY A 1 37 ? 60.796 0.674 23.986 1.00 0.00 37 GLY A CA 6
ATOM 7221 C C . GLY A 1 37 ? 61.794 1.781 23.769 1.00 0.00 37 GLY A C 6
ATOM 7222 O O . GLY A 1 37 ? 61.798 2.780 24.489 1.00 0.00 37 GLY A O 6
ATOM 7226 N N . GLY A 1 38 ? 62.653 1.595 22.780 1.00 0.00 38 GLY A N 6
ATOM 7227 C CA . GLY A 1 38 ? 63.690 2.570 22.509 1.00 0.00 38 GLY A CA 6
ATOM 7228 C C . GLY A 1 38 ? 63.383 3.415 21.297 1.00 0.00 38 GLY A C 6
ATOM 7229 O O . GLY A 1 38 ? 64.001 4.463 21.081 1.00 0.00 38 GLY A O 6
ATOM 7233 N N . GLY A 1 39 ? 62.441 2.965 20.503 1.00 0.00 39 GLY A N 6
ATOM 7234 C CA . GLY A 1 39 ? 62.073 3.688 19.325 1.00 0.00 39 GLY A CA 6
ATOM 7235 C C . GLY A 1 39 ? 62.774 3.146 18.111 1.00 0.00 39 GLY A C 6
ATOM 7236 O O . GLY A 1 39 ? 63.020 3.875 17.156 1.00 0.00 39 GLY A O 6
ATOM 7240 N N . GLU A 1 40 ? 63.104 1.858 18.153 1.00 0.00 40 GLU A N 6
ATOM 7241 C CA . GLU A 1 40 ? 63.791 1.194 17.048 1.00 0.00 40 GLU A CA 6
ATOM 7242 C C . GLU A 1 40 ? 63.300 -0.237 16.891 1.00 0.00 40 GLU A C 6
ATOM 7243 O O . GLU A 1 40 ? 63.234 -0.989 17.865 1.00 0.00 40 GLU A O 6
ATOM 7255 N N . ILE A 1 41 ? 62.959 -0.607 15.672 1.00 0.00 41 ILE A N 6
ATOM 7256 C CA . ILE A 1 41 ? 62.546 -1.973 15.371 1.00 0.00 41 ILE A CA 6
ATOM 7257 C C . ILE A 1 41 ? 63.285 -2.465 14.145 1.00 0.00 41 ILE A C 6
ATOM 7258 O O . ILE A 1 41 ? 63.952 -1.683 13.463 1.00 0.00 41 ILE A O 6
ATOM 7274 N N . SER A 1 42 ? 63.177 -3.744 13.864 1.00 0.00 42 SER A N 6
ATOM 7275 C CA . SER A 1 42 ? 63.806 -4.305 12.695 1.00 0.00 42 SER A CA 6
ATOM 7276 C C . SER A 1 42 ? 63.044 -3.888 11.448 1.00 0.00 42 SER A C 6
ATOM 7277 O O . SER A 1 42 ? 61.820 -3.724 11.479 1.00 0.00 42 SER A O 6
ATOM 7285 N N . ALA A 1 43 ? 63.767 -3.725 10.362 1.00 0.00 43 ALA A N 6
ATOM 7286 C CA . ALA A 1 43 ? 63.178 -3.335 9.097 1.00 0.00 43 ALA A CA 6
ATOM 7287 C C . ALA A 1 43 ? 62.200 -4.396 8.615 1.00 0.00 43 ALA A C 6
ATOM 7288 O O . ALA A 1 43 ? 61.143 -4.082 8.083 1.00 0.00 43 ALA A O 6
ATOM 7295 N N . LYS A 1 44 ? 62.546 -5.656 8.854 1.00 0.00 44 LYS A N 6
ATOM 7296 C CA . LYS A 1 44 ? 61.716 -6.790 8.441 1.00 0.00 44 LYS A CA 6
ATOM 7297 C C . LYS A 1 44 ? 60.310 -6.696 9.032 1.00 0.00 44 LYS A C 6
ATOM 7298 O O . LYS A 1 44 ? 59.335 -7.140 8.420 1.00 0.00 44 LYS A O 6
ATOM 7317 N N . ALA A 1 45 ? 60.218 -6.097 10.206 1.00 0.00 45 ALA A N 6
ATOM 7318 C CA . ALA A 1 45 ? 58.959 -5.978 10.913 1.00 0.00 45 ALA A CA 6
ATOM 7319 C C . ALA A 1 45 ? 58.030 -4.961 10.260 1.00 0.00 45 ALA A C 6
ATOM 7320 O O . ALA A 1 45 ? 56.817 -5.047 10.413 1.00 0.00 45 ALA A O 6
ATOM 7327 N N . PHE A 1 46 ? 58.599 -4.019 9.507 1.00 0.00 46 PHE A N 6
ATOM 7328 C CA . PHE A 1 46 ? 57.809 -2.958 8.875 1.00 0.00 46 PHE A CA 6
ATOM 7329 C C . PHE A 1 46 ? 56.726 -3.539 7.973 1.00 0.00 46 PHE A C 6
ATOM 7330 O O . PHE A 1 46 ? 55.557 -3.153 8.067 1.00 0.00 46 PHE A O 6
ATOM 7347 N N . GLY A 1 47 ? 57.117 -4.472 7.112 1.00 0.00 47 GLY A N 6
ATOM 7348 C CA . GLY A 1 47 ? 56.164 -5.098 6.217 1.00 0.00 47 GLY A CA 6
ATOM 7349 C C . GLY A 1 47 ? 55.066 -5.808 6.976 1.00 0.00 47 GLY A C 6
ATOM 7350 O O . GLY A 1 47 ? 53.895 -5.726 6.613 1.00 0.00 47 GLY A O 6
ATOM 7354 N N . THR A 1 48 ? 55.452 -6.483 8.044 1.00 0.00 48 THR A N 6
ATOM 7355 C CA . THR A 1 48 ? 54.523 -7.210 8.882 1.00 0.00 48 THR A CA 6
ATOM 7356 C C . THR A 1 48 ? 53.515 -6.255 9.531 1.00 0.00 48 THR A C 6
ATOM 7357 O O . THR A 1 48 ? 52.302 -6.501 9.508 1.00 0.00 48 THR A O 6
ATOM 7368 N N . VAL A 1 49 ? 54.024 -5.159 10.093 1.00 0.00 49 VAL A N 6
ATOM 7369 C CA . VAL A 1 49 ? 53.180 -4.164 10.741 1.00 0.00 49 VAL A CA 6
ATOM 7370 C C . VAL A 1 49 ? 52.206 -3.556 9.738 1.00 0.00 49 VAL A C 6
ATOM 7371 O O . VAL A 1 49 ? 51.018 -3.403 10.027 1.00 0.00 49 VAL A O 6
ATOM 7384 N N . ALA A 1 50 ? 52.713 -3.226 8.558 1.00 0.00 50 ALA A N 6
ATOM 7385 C CA . ALA A 1 50 ? 51.894 -2.638 7.510 1.00 0.00 50 ALA A CA 6
ATOM 7386 C C . ALA A 1 50 ? 50.748 -3.563 7.121 1.00 0.00 50 ALA A C 6
ATOM 7387 O O . ALA A 1 50 ? 49.592 -3.143 7.071 1.00 0.00 50 ALA A O 6
ATOM 7394 N N . ARG A 1 51 ? 51.068 -4.825 6.879 1.00 0.00 51 ARG A N 6
ATOM 7395 C CA . ARG A 1 51 ? 50.069 -5.800 6.459 1.00 0.00 51 ARG A CA 6
ATOM 7396 C C . ARG A 1 51 ? 49.009 -6.029 7.535 1.00 0.00 51 ARG A C 6
ATOM 7397 O O . ARG A 1 51 ? 47.815 -6.059 7.238 1.00 0.00 51 ARG A O 6
ATOM 7418 N N . MET A 1 52 ? 49.437 -6.171 8.788 1.00 0.00 52 MET A N 6
ATOM 7419 C CA . MET A 1 52 ? 48.493 -6.441 9.876 1.00 0.00 52 MET A CA 6
ATOM 7420 C C . MET A 1 52 ? 47.632 -5.216 10.192 1.00 0.00 52 MET A C 6
ATOM 7421 O O . MET A 1 52 ? 46.583 -5.330 10.822 1.00 0.00 52 MET A O 6
ATOM 7435 N N . ASN A 1 53 ? 48.076 -4.050 9.754 1.00 0.00 53 ASN A N 6
ATOM 7436 C CA . ASN A 1 53 ? 47.321 -2.818 9.973 1.00 0.00 53 ASN A CA 6
ATOM 7437 C C . ASN A 1 53 ? 46.555 -2.426 8.723 1.00 0.00 53 ASN A C 6
ATOM 7438 O O . ASN A 1 53 ? 45.952 -1.355 8.666 1.00 0.00 53 ASN A O 6
ATOM 7449 N N . ASN A 1 54 ? 46.591 -3.309 7.720 1.00 0.00 54 ASN A N 6
ATOM 7450 C CA . ASN A 1 54 ? 45.896 -3.095 6.443 1.00 0.00 54 ASN A CA 6
ATOM 7451 C C . ASN A 1 54 ? 46.405 -1.844 5.734 1.00 0.00 54 ASN A C 6
ATOM 7452 O O . ASN A 1 54 ? 45.668 -1.182 4.997 1.00 0.00 54 ASN A O 6
ATOM 7463 N N . VAL A 1 55 ? 47.671 -1.538 5.945 1.00 0.00 55 VAL A N 6
ATOM 7464 C CA . VAL A 1 55 ? 48.302 -0.395 5.320 1.00 0.00 55 VAL A CA 6
ATOM 7465 C C . VAL A 1 55 ? 48.937 -0.820 4.001 1.00 0.00 55 VAL A C 6
ATOM 7466 O O . VAL A 1 55 ? 49.676 -1.811 3.952 1.00 0.00 55 VAL A O 6
ATOM 7479 N N . PRO A 1 56 ? 48.630 -0.109 2.908 1.00 0.00 56 PRO A N 6
ATOM 7480 C CA . PRO A 1 56 ? 49.193 -0.414 1.598 1.00 0.00 56 PRO A CA 6
ATOM 7481 C C . PRO A 1 56 ? 50.692 -0.116 1.540 1.00 0.00 56 PRO A C 6
ATOM 7482 O O . PRO A 1 56 ? 51.109 1.040 1.412 1.00 0.00 56 PRO A O 6
ATOM 7493 N N . VAL A 1 57 ? 51.493 -1.159 1.671 1.00 0.00 57 VAL A N 6
ATOM 7494 C CA . VAL A 1 57 ? 52.933 -1.019 1.614 1.00 0.00 57 VAL A CA 6
ATOM 7495 C C . VAL A 1 57 ? 53.409 -1.020 0.160 1.00 0.00 57 VAL A C 6
ATOM 7496 O O . VAL A 1 57 ? 53.064 -1.915 -0.617 1.00 0.00 57 VAL A O 6
ATOM 7509 N N . ASP A 1 58 ? 54.167 -0.002 -0.206 1.00 0.00 58 ASP A N 6
ATOM 7510 C CA . ASP A 1 58 ? 54.667 0.130 -1.572 1.00 0.00 58 ASP A CA 6
ATOM 7511 C C . ASP A 1 58 ? 55.673 -0.965 -1.897 1.00 0.00 58 ASP A C 6
ATOM 7512 O O . ASP A 1 58 ? 56.580 -1.232 -1.112 1.00 0.00 58 ASP A O 6
ATOM 7521 N N . PRO A 1 59 ? 55.512 -1.623 -3.062 1.00 0.00 59 PRO A N 6
ATOM 7522 C CA . PRO A 1 59 ? 56.401 -2.705 -3.504 1.00 0.00 59 PRO A CA 6
ATOM 7523 C C . PRO A 1 59 ? 57.873 -2.281 -3.559 1.00 0.00 59 PRO A C 6
ATOM 7524 O O . PRO A 1 59 ? 58.763 -3.053 -3.190 1.00 0.00 59 PRO A O 6
ATOM 7535 N N . ARG A 1 60 ? 58.126 -1.052 -4.005 1.00 0.00 60 ARG A N 6
ATOM 7536 C CA . ARG A 1 60 ? 59.492 -0.549 -4.097 1.00 0.00 60 ARG A CA 6
ATOM 7537 C C . ARG A 1 60 ? 60.070 -0.328 -2.707 1.00 0.00 60 ARG A C 6
ATOM 7538 O O . ARG A 1 60 ? 61.177 -0.780 -2.407 1.00 0.00 60 ARG A O 6
ATOM 7559 N N . VAL A 1 61 ? 59.313 0.364 -1.858 1.00 0.00 61 VAL A N 6
ATOM 7560 C CA . VAL A 1 61 ? 59.727 0.607 -0.482 1.00 0.00 61 VAL A CA 6
ATOM 7561 C C . VAL A 1 61 ? 59.895 -0.714 0.261 1.00 0.00 61 VAL A C 6
ATOM 7562 O O . VAL A 1 61 ? 60.803 -0.865 1.052 1.00 0.00 61 VAL A O 6
ATOM 7575 N N . GLN A 1 62 ? 59.020 -1.672 -0.023 1.00 0.00 62 GLN A N 6
ATOM 7576 C CA . GLN A 1 62 ? 59.088 -2.990 0.605 1.00 0.00 62 GLN A CA 6
ATOM 7577 C C . GLN A 1 62 ? 60.426 -3.659 0.276 1.00 0.00 62 GLN A C 6
ATOM 7578 O O . GLN A 1 62 ? 61.093 -4.211 1.159 1.00 0.00 62 GLN A O 6
ATOM 7592 N N . GLU A 1 63 ? 60.817 -3.597 -0.994 1.00 0.00 63 GLU A N 6
ATOM 7593 C CA . GLU A 1 63 ? 62.090 -4.153 -1.434 1.00 0.00 63 GLU A CA 6
ATOM 7594 C C . GLU A 1 63 ? 63.233 -3.379 -0.787 1.00 0.00 63 GLU A C 6
ATOM 7595 O O . GLU A 1 63 ? 64.227 -3.953 -0.351 1.00 0.00 63 GLU A O 6
ATOM 7607 N N . TYR A 1 64 ? 63.059 -2.075 -0.718 1.00 0.00 64 TYR A N 6
ATOM 7608 C CA . TYR A 1 64 ? 64.008 -1.183 -0.075 1.00 0.00 64 TYR A CA 6
ATOM 7609 C C . TYR A 1 64 ? 64.149 -1.534 1.415 1.00 0.00 64 TYR A C 6
ATOM 7610 O O . TYR A 1 64 ? 65.247 -1.517 1.966 1.00 0.00 64 TYR A O 6
ATOM 7628 N N . VAL A 1 65 ? 63.029 -1.877 2.040 1.00 0.00 65 VAL A N 6
ATOM 7629 C CA . VAL A 1 65 ? 62.998 -2.260 3.448 1.00 0.00 65 VAL A CA 6
ATOM 7630 C C . VAL A 1 65 ? 63.817 -3.528 3.704 1.00 0.00 65 VAL A C 6
ATOM 7631 O O . VAL A 1 65 ? 64.658 -3.562 4.611 1.00 0.00 65 VAL A O 6
ATOM 7644 N N . LYS A 1 66 ? 63.589 -4.564 2.902 1.00 0.00 66 LYS A N 6
ATOM 7645 C CA . LYS A 1 66 ? 64.331 -5.805 3.075 1.00 0.00 66 LYS A CA 6
ATOM 7646 C C . LYS A 1 66 ? 65.794 -5.607 2.714 1.00 0.00 66 LYS A C 6
ATOM 7647 O O . LYS A 1 66 ? 66.670 -6.263 3.263 1.00 0.00 66 LYS A O 6
ATOM 7666 N N . ARG A 1 67 ? 66.052 -4.682 1.802 1.00 0.00 67 ARG A N 6
ATOM 7667 C CA . ARG A 1 67 ? 67.409 -4.372 1.399 1.00 0.00 67 ARG A CA 6
ATOM 7668 C C . ARG A 1 67 ? 68.156 -3.612 2.488 1.00 0.00 67 ARG A C 6
ATOM 7669 O O . ARG A 1 67 ? 69.370 -3.722 2.593 1.00 0.00 67 ARG A O 6
ATOM 7690 N N . LEU A 1 68 ? 67.425 -2.852 3.304 1.00 0.00 68 LEU A N 6
ATOM 7691 C CA . LEU A 1 68 ? 68.033 -2.114 4.412 1.00 0.00 68 LEU A CA 6
ATOM 7692 C C . LEU A 1 68 ? 68.758 -3.064 5.348 1.00 0.00 68 LEU A C 6
ATOM 7693 O O . LEU A 1 68 ? 69.940 -2.901 5.619 1.00 0.00 68 LEU A O 6
ATOM 7709 N N . THR A 1 69 ? 68.044 -4.071 5.814 1.00 0.00 69 THR A N 6
ATOM 7710 C CA . THR A 1 69 ? 68.616 -5.056 6.712 1.00 0.00 69 THR A CA 6
ATOM 7711 C C . THR A 1 69 ? 69.593 -5.965 5.964 1.00 0.00 69 THR A C 6
ATOM 7712 O O . THR A 1 69 ? 70.558 -6.468 6.541 1.00 0.00 69 THR A O 6
ATOM 7723 N N . ASP A 1 70 ? 69.355 -6.126 4.673 1.00 0.00 70 ASP A N 6
ATOM 7724 C CA . ASP A 1 70 ? 70.171 -6.986 3.826 1.00 0.00 70 ASP A CA 6
ATOM 7725 C C . ASP A 1 70 ? 71.576 -6.416 3.641 1.00 0.00 70 ASP A C 6
ATOM 7726 O O . ASP A 1 70 ? 72.552 -7.157 3.589 1.00 0.00 70 ASP A O 6
ATOM 7735 N N . GLN A 1 71 ? 71.674 -5.098 3.550 1.00 0.00 71 GLN A N 6
ATOM 7736 C CA . GLN A 1 71 ? 72.968 -4.439 3.366 1.00 0.00 71 GLN A CA 6
ATOM 7737 C C . GLN A 1 71 ? 73.540 -3.950 4.698 1.00 0.00 71 GLN A C 6
ATOM 7738 O O . GLN A 1 71 ? 74.631 -3.379 4.743 1.00 0.00 71 GLN A O 6
ATOM 7752 N N . ASP A 1 72 ? 72.810 -4.171 5.772 1.00 0.00 72 ASP A N 6
ATOM 7753 C CA . ASP A 1 72 ? 73.249 -3.722 7.091 1.00 0.00 72 ASP A CA 6
ATOM 7754 C C . ASP A 1 72 ? 73.666 -4.886 7.971 1.00 0.00 72 ASP A C 6
ATOM 7755 O O . ASP A 1 72 ? 74.697 -4.835 8.639 1.00 0.00 72 ASP A O 6
ATOM 7764 N N . GLY A 1 73 ? 72.862 -5.926 7.974 1.00 0.00 73 GLY A N 6
ATOM 7765 C CA . GLY A 1 73 ? 73.123 -7.058 8.826 1.00 0.00 73 GLY A CA 6
ATOM 7766 C C . GLY A 1 73 ? 72.035 -7.212 9.858 1.00 0.00 73 GLY A C 6
ATOM 7767 O O . GLY A 1 73 ? 71.644 -8.325 10.204 1.00 0.00 73 GLY A O 6
ATOM 7771 N N . SER A 1 74 ? 71.536 -6.087 10.343 1.00 0.00 74 SER A N 6
ATOM 7772 C CA . SER A 1 74 ? 70.459 -6.077 11.309 1.00 0.00 74 SER A CA 6
ATOM 7773 C C . SER A 1 74 ? 69.258 -5.344 10.729 1.00 0.00 74 SER A C 6
ATOM 7774 O O . SER A 1 74 ? 68.149 -5.880 10.695 1.00 0.00 74 SER A O 6
ATOM 7782 N N . GLY A 1 75 ? 69.496 -4.126 10.251 1.00 0.00 75 GLY A N 6
ATOM 7783 C CA . GLY A 1 75 ? 68.441 -3.330 9.658 1.00 0.00 75 GLY A CA 6
ATOM 7784 C C . GLY A 1 75 ? 67.430 -2.860 10.672 1.00 0.00 75 GLY A C 6
ATOM 7785 O O . GLY A 1 75 ? 66.434 -3.534 10.924 1.00 0.00 75 GLY A O 6
ATOM 7789 N N . THR A 1 76 ? 67.675 -1.710 11.242 1.00 0.00 76 THR A N 6
ATOM 7790 C CA . THR A 1 76 ? 66.797 -1.156 12.236 1.00 0.00 76 THR A CA 6
ATOM 7791 C C . THR A 1 76 ? 66.271 0.201 11.799 1.00 0.00 76 THR A C 6
ATOM 7792 O O . THR A 1 76 ? 67.009 1.019 11.241 1.00 0.00 76 THR A O 6
ATOM 7803 N N . ILE A 1 77 ? 64.999 0.422 12.029 1.00 0.00 77 ILE A N 6
ATOM 7804 C CA . ILE A 1 77 ? 64.372 1.685 11.716 1.00 0.00 77 ILE A CA 6
ATOM 7805 C C . ILE A 1 77 ? 63.794 2.299 12.963 1.00 0.00 77 ILE A C 6
ATOM 7806 O O . ILE A 1 77 ? 63.120 1.622 13.747 1.00 0.00 77 ILE A O 6
ATOM 7822 N N . SER A 1 78 ? 64.076 3.561 13.161 1.00 0.00 78 SER A N 6
ATOM 7823 C CA . SER A 1 78 ? 63.568 4.275 14.300 1.00 0.00 78 SER A CA 6
ATOM 7824 C C . SER A 1 78 ? 62.098 4.643 14.078 1.00 0.00 78 SER A C 6
ATOM 7825 O O . SER A 1 78 ? 61.596 4.562 12.951 1.00 0.00 78 SER A O 6
ATOM 7833 N N . PHE A 1 79 ? 61.411 5.038 15.147 1.00 0.00 79 PHE A N 6
ATOM 7834 C CA . PHE A 1 79 ? 60.002 5.415 15.064 1.00 0.00 79 PHE A CA 6
ATOM 7835 C C . PHE A 1 79 ? 59.810 6.560 14.076 1.00 0.00 79 PHE A C 6
ATOM 7836 O O . PHE A 1 79 ? 58.790 6.635 13.383 1.00 0.00 79 PHE A O 6
ATOM 7853 N N . GLU A 1 80 ? 60.804 7.438 14.010 1.00 0.00 80 GLU A N 6
ATOM 7854 C CA . GLU A 1 80 ? 60.786 8.542 13.071 1.00 0.00 80 GLU A CA 6
ATOM 7855 C C . GLU A 1 80 ? 60.656 7.999 11.645 1.00 0.00 80 GLU A C 6
ATOM 7856 O O . GLU A 1 80 ? 59.752 8.388 10.898 1.00 0.00 80 GLU A O 6
ATOM 7868 N N . GLU A 1 81 ? 61.532 7.065 11.300 1.00 0.00 81 GLU A N 6
ATOM 7869 C CA . GLU A 1 81 ? 61.510 6.433 9.990 1.00 0.00 81 GLU A CA 6
ATOM 7870 C C . GLU A 1 81 ? 60.213 5.676 9.758 1.00 0.00 81 GLU A C 6
ATOM 7871 O O . GLU A 1 81 ? 59.645 5.741 8.678 1.00 0.00 81 GLU A O 6
ATOM 7883 N N . PHE A 1 82 ? 59.744 4.969 10.785 1.00 0.00 82 PHE A N 6
ATOM 7884 C CA . PHE A 1 82 ? 58.502 4.197 10.693 1.00 0.00 82 PHE A CA 6
ATOM 7885 C C . PHE A 1 82 ? 57.346 5.061 10.183 1.00 0.00 82 PHE A C 6
ATOM 7886 O O . PHE A 1 82 ? 56.615 4.659 9.272 1.00 0.00 82 PHE A O 6
ATOM 7903 N N . LEU A 1 83 ? 57.191 6.247 10.760 1.00 0.00 83 LEU A N 6
ATOM 7904 C CA . LEU A 1 83 ? 56.131 7.159 10.344 1.00 0.00 83 LEU A CA 6
ATOM 7905 C C . LEU A 1 83 ? 56.339 7.610 8.904 1.00 0.00 83 LEU A C 6
ATOM 7906 O O . LEU A 1 83 ? 55.413 7.579 8.093 1.00 0.00 83 LEU A O 6
ATOM 7922 N N . VAL A 1 84 ? 57.565 8.005 8.589 1.00 0.00 84 VAL A N 6
ATOM 7923 C CA . VAL A 1 84 ? 57.902 8.498 7.258 1.00 0.00 84 VAL A CA 6
ATOM 7924 C C . VAL A 1 84 ? 57.694 7.414 6.190 1.00 0.00 84 VAL A C 6
ATOM 7925 O O . VAL A 1 84 ? 57.118 7.675 5.129 1.00 0.00 84 VAL A O 6
ATOM 7938 N N . LEU A 1 85 ? 58.152 6.203 6.484 1.00 0.00 85 LEU A N 6
ATOM 7939 C CA . LEU A 1 85 ? 58.016 5.077 5.563 1.00 0.00 85 LEU A CA 6
ATOM 7940 C C . LEU A 1 85 ? 56.547 4.783 5.276 1.00 0.00 85 LEU A C 6
ATOM 7941 O O . LEU A 1 85 ? 56.170 4.510 4.130 1.00 0.00 85 LEU A O 6
ATOM 7957 N N . MET A 1 86 ? 55.718 4.846 6.317 1.00 0.00 86 MET A N 6
ATOM 7958 C CA . MET A 1 86 ? 54.280 4.621 6.171 1.00 0.00 86 MET A CA 6
ATOM 7959 C C . MET A 1 86 ? 53.661 5.672 5.263 1.00 0.00 86 MET A C 6
ATOM 7960 O O . MET A 1 86 ? 52.847 5.355 4.392 1.00 0.00 86 MET A O 6
ATOM 7974 N N . VAL A 1 87 ? 54.064 6.923 5.463 1.00 0.00 87 VAL A N 6
ATOM 7975 C CA . VAL A 1 87 ? 53.571 8.027 4.653 1.00 0.00 87 VAL A CA 6
ATOM 7976 C C . VAL A 1 87 ? 53.905 7.810 3.181 1.00 0.00 87 VAL A C 6
ATOM 7977 O O . VAL A 1 87 ? 53.038 7.919 2.323 1.00 0.00 87 VAL A O 6
ATOM 7990 N N . LYS A 1 88 ? 55.160 7.479 2.902 1.00 0.00 88 LYS A N 6
ATOM 7991 C CA . LYS A 1 88 ? 55.612 7.243 1.534 1.00 0.00 88 LYS A CA 6
ATOM 7992 C C . LYS A 1 88 ? 54.876 6.068 0.893 1.00 0.00 88 LYS A C 6
ATOM 7993 O O . LYS A 1 88 ? 54.453 6.148 -0.261 1.00 0.00 88 LYS A O 6
ATOM 8012 N N . SER A 1 89 ? 54.712 4.993 1.651 1.00 0.00 89 SER A N 6
ATOM 8013 C CA . SER A 1 89 ? 54.029 3.804 1.159 1.00 0.00 89 SER A CA 6
ATOM 8014 C C . SER A 1 89 ? 52.575 4.114 0.786 1.00 0.00 89 SER A C 6
ATOM 8015 O O . SER A 1 89 ? 52.081 3.674 -0.258 1.00 0.00 89 SER A O 6
ATOM 8023 N N . MET A 1 90 ? 51.905 4.889 1.631 1.00 0.00 90 MET A N 6
ATOM 8024 C CA . MET A 1 90 ? 50.520 5.265 1.382 1.00 0.00 90 MET A CA 6
ATOM 8025 C C . MET A 1 90 ? 50.431 6.324 0.294 1.00 0.00 90 MET A C 6
ATOM 8026 O O . MET A 1 90 ? 49.466 6.362 -0.463 1.00 0.00 90 MET A O 6
ATOM 8040 N N . LYS A 1 91 ? 51.445 7.180 0.226 1.00 0.00 91 LYS A N 6
ATOM 8041 C CA . LYS A 1 91 ? 51.512 8.228 -0.788 1.00 0.00 91 LYS A CA 6
ATOM 8042 C C . LYS A 1 91 ? 51.608 7.623 -2.185 1.00 0.00 91 LYS A C 6
ATOM 8043 O O . LYS A 1 91 ? 51.053 8.158 -3.144 1.00 0.00 91 LYS A O 6
ATOM 8062 N N . GLN A 1 92 ? 52.313 6.512 -2.290 1.00 0.00 92 GLN A N 6
ATOM 8063 C CA . GLN A 1 92 ? 52.464 5.826 -3.559 1.00 0.00 92 GLN A CA 6
ATOM 8064 C C . GLN A 1 92 ? 51.137 5.212 -3.991 1.00 0.00 92 GLN A C 6
ATOM 8065 O O . GLN A 1 92 ? 50.764 5.277 -5.167 1.00 0.00 92 GLN A O 6
ATOM 8079 N N . ASP A 1 93 ? 50.426 4.625 -3.036 1.00 0.00 93 ASP A N 6
ATOM 8080 C CA . ASP A 1 93 ? 49.145 3.986 -3.317 1.00 0.00 93 ASP A CA 6
ATOM 8081 C C . ASP A 1 93 ? 48.136 5.009 -3.827 1.00 0.00 93 ASP A C 6
ATOM 8082 O O . ASP A 1 93 ? 47.703 5.900 -3.088 1.00 0.00 93 ASP A O 6
ATOM 8091 N N . ALA A 1 94 ? 47.768 4.874 -5.086 1.00 0.00 94 ALA A N 6
ATOM 8092 C CA . ALA A 1 94 ? 46.839 5.794 -5.720 1.00 0.00 94 ALA A CA 6
ATOM 8093 C C . ALA A 1 94 ? 45.404 5.358 -5.494 1.00 0.00 94 ALA A C 6
ATOM 8094 O O . ALA A 1 94 ? 44.980 4.357 -6.144 1.00 0.00 94 ALA A O 6
ATOM 8101 N N . ALA A 1 5 ? 65.658 7.410 6.874 1.00 0.00 5 ALA A N 7
ATOM 8102 C CA . ALA A 1 5 ? 65.640 8.867 7.154 1.00 0.00 5 ALA A CA 7
ATOM 8103 C C . ALA A 1 5 ? 66.690 9.228 8.206 1.00 0.00 5 ALA A C 7
ATOM 8104 O O . ALA A 1 5 ? 67.201 8.353 8.916 1.00 0.00 5 ALA A O 7
ATOM 8111 N N . SER A 1 6 ? 67.029 10.504 8.298 1.00 0.00 6 SER A N 7
ATOM 8112 C CA . SER A 1 6 ? 68.033 10.952 9.253 1.00 0.00 6 SER A CA 7
ATOM 8113 C C . SER A 1 6 ? 67.732 12.350 9.782 1.00 0.00 6 SER A C 7
ATOM 8114 O O . SER A 1 6 ? 68.494 12.895 10.578 1.00 0.00 6 SER A O 7
ATOM 8122 N N . MET A 1 7 ? 66.624 12.926 9.355 1.00 0.00 7 MET A N 7
ATOM 8123 C CA . MET A 1 7 ? 66.277 14.272 9.770 1.00 0.00 7 MET A CA 7
ATOM 8124 C C . MET A 1 7 ? 64.824 14.390 10.161 1.00 0.00 7 MET A C 7
ATOM 8125 O O . MET A 1 7 ? 63.955 13.722 9.594 1.00 0.00 7 MET A O 7
ATOM 8139 N N . SER A 1 8 ? 64.560 15.259 11.123 1.00 0.00 8 SER A N 7
ATOM 8140 C CA . SER A 1 8 ? 63.213 15.524 11.566 1.00 0.00 8 SER A CA 7
ATOM 8141 C C . SER A 1 8 ? 62.466 16.317 10.499 1.00 0.00 8 SER A C 7
ATOM 8142 O O . SER A 1 8 ? 61.239 16.368 10.491 1.00 0.00 8 SER A O 7
ATOM 8150 N N . ASP A 1 9 ? 63.229 16.933 9.588 1.00 0.00 9 ASP A N 7
ATOM 8151 C CA . ASP A 1 9 ? 62.653 17.642 8.444 1.00 0.00 9 ASP A CA 7
ATOM 8152 C C . ASP A 1 9 ? 61.865 16.670 7.596 1.00 0.00 9 ASP A C 7
ATOM 8153 O O . ASP A 1 9 ? 60.853 17.021 6.993 1.00 0.00 9 ASP A O 7
ATOM 8162 N N . GLU A 1 10 ? 62.335 15.435 7.566 1.00 0.00 10 GLU A N 7
ATOM 8163 C CA . GLU A 1 10 ? 61.673 14.386 6.834 1.00 0.00 10 GLU A CA 7
ATOM 8164 C C . GLU A 1 10 ? 60.390 13.993 7.556 1.00 0.00 10 GLU A C 7
ATOM 8165 O O . GLU A 1 10 ? 59.373 13.693 6.924 1.00 0.00 10 GLU A O 7
ATOM 8177 N N . GLN A 1 11 ? 60.441 14.016 8.894 1.00 0.00 11 GLN A N 7
ATOM 8178 C CA . GLN A 1 11 ? 59.277 13.752 9.711 1.00 0.00 11 GLN A CA 7
ATOM 8179 C C . GLN A 1 11 ? 58.238 14.852 9.510 1.00 0.00 11 GLN A C 7
ATOM 8180 O O . GLN A 1 11 ? 57.053 14.605 9.591 1.00 0.00 11 GLN A O 7
ATOM 8194 N N . ALA A 1 12 ? 58.703 16.068 9.230 1.00 0.00 12 ALA A N 7
ATOM 8195 C CA . ALA A 1 12 ? 57.810 17.208 9.004 1.00 0.00 12 ALA A CA 7
ATOM 8196 C C . ALA A 1 12 ? 56.836 16.933 7.857 1.00 0.00 12 ALA A C 7
ATOM 8197 O O . ALA A 1 12 ? 55.691 17.386 7.882 1.00 0.00 12 ALA A O 7
ATOM 8204 N N . GLU A 1 13 ? 57.292 16.184 6.860 1.00 0.00 13 GLU A N 7
ATOM 8205 C CA . GLU A 1 13 ? 56.445 15.819 5.729 1.00 0.00 13 GLU A CA 7
ATOM 8206 C C . GLU A 1 13 ? 55.388 14.817 6.171 1.00 0.00 13 GLU A C 7
ATOM 8207 O O . GLU A 1 13 ? 54.212 14.928 5.819 1.00 0.00 13 GLU A O 7
ATOM 8219 N N . ALA A 1 14 ? 55.818 13.851 6.959 1.00 0.00 14 ALA A N 7
ATOM 8220 C CA . ALA A 1 14 ? 54.947 12.802 7.447 1.00 0.00 14 ALA A CA 7
ATOM 8221 C C . ALA A 1 14 ? 53.965 13.342 8.472 1.00 0.00 14 ALA A C 7
ATOM 8222 O O . ALA A 1 14 ? 52.776 13.051 8.424 1.00 0.00 14 ALA A O 7
ATOM 8229 N N . ARG A 1 15 ? 54.482 14.143 9.378 1.00 0.00 15 ARG A N 7
ATOM 8230 C CA . ARG A 1 15 ? 53.718 14.740 10.458 1.00 0.00 15 ARG A CA 7
ATOM 8231 C C . ARG A 1 15 ? 52.654 15.711 9.923 1.00 0.00 15 ARG A C 7
ATOM 8232 O O . ARG A 1 15 ? 51.702 16.050 10.620 1.00 0.00 15 ARG A O 7
ATOM 8253 N N . ALA A 1 16 ? 52.834 16.160 8.692 1.00 0.00 16 ALA A N 7
ATOM 8254 C CA . ALA A 1 16 ? 51.875 17.051 8.058 1.00 0.00 16 ALA A CA 7
ATOM 8255 C C . ALA A 1 16 ? 50.708 16.253 7.489 1.00 0.00 16 ALA A C 7
ATOM 8256 O O . ALA A 1 16 ? 49.566 16.719 7.466 1.00 0.00 16 ALA A O 7
ATOM 8263 N N . PHE A 1 17 ? 51.004 15.048 7.048 1.00 0.00 17 PHE A N 7
ATOM 8264 C CA . PHE A 1 17 ? 50.007 14.159 6.471 1.00 0.00 17 PHE A CA 7
ATOM 8265 C C . PHE A 1 17 ? 49.311 13.342 7.565 1.00 0.00 17 PHE A C 7
ATOM 8266 O O . PHE A 1 17 ? 48.097 13.142 7.527 1.00 0.00 17 PHE A O 7
ATOM 8283 N N . LEU A 1 18 ? 50.080 12.889 8.541 1.00 0.00 18 LEU A N 7
ATOM 8284 C CA . LEU A 1 18 ? 49.533 12.121 9.649 1.00 0.00 18 LEU A CA 7
ATOM 8285 C C . LEU A 1 18 ? 49.181 13.030 10.810 1.00 0.00 18 LEU A C 7
ATOM 8286 O O . LEU A 1 18 ? 49.969 13.885 11.202 1.00 0.00 18 LEU A O 7
ATOM 8302 N N . SER A 1 19 ? 47.997 12.855 11.343 1.00 0.00 19 SER A N 7
ATOM 8303 C CA . SER A 1 19 ? 47.575 13.602 12.506 1.00 0.00 19 SER A CA 7
ATOM 8304 C C . SER A 1 19 ? 47.960 12.831 13.764 1.00 0.00 19 SER A C 7
ATOM 8305 O O . SER A 1 19 ? 48.381 11.672 13.672 1.00 0.00 19 SER A O 7
ATOM 8313 N N . GLU A 1 20 ? 47.802 13.452 14.931 1.00 0.00 20 GLU A N 7
ATOM 8314 C CA . GLU A 1 20 ? 48.183 12.813 16.194 1.00 0.00 20 GLU A CA 7
ATOM 8315 C C . GLU A 1 20 ? 47.467 11.484 16.389 1.00 0.00 20 GLU A C 7
ATOM 8316 O O . GLU A 1 20 ? 48.055 10.524 16.880 1.00 0.00 20 GLU A O 7
ATOM 8328 N N . GLU A 1 21 ? 46.204 11.434 15.983 1.00 0.00 21 GLU A N 7
ATOM 8329 C CA . GLU A 1 21 ? 45.405 10.221 16.083 1.00 0.00 21 GLU A CA 7
ATOM 8330 C C . GLU A 1 21 ? 46.088 9.073 15.364 1.00 0.00 21 GLU A C 7
ATOM 8331 O O . GLU A 1 21 ? 46.180 7.960 15.883 1.00 0.00 21 GLU A O 7
ATOM 8343 N N . MET A 1 22 ? 46.594 9.369 14.176 1.00 0.00 22 MET A N 7
ATOM 8344 C CA . MET A 1 22 ? 47.247 8.373 13.349 1.00 0.00 22 MET A CA 7
ATOM 8345 C C . MET A 1 22 ? 48.590 8.006 13.948 1.00 0.00 22 MET A C 7
ATOM 8346 O O . MET A 1 22 ? 48.927 6.831 14.070 1.00 0.00 22 MET A O 7
ATOM 8360 N N . ILE A 1 23 ? 49.344 9.031 14.339 1.00 0.00 23 ILE A N 7
ATOM 8361 C CA . ILE A 1 23 ? 50.663 8.847 14.930 1.00 0.00 23 ILE A CA 7
ATOM 8362 C C . ILE A 1 23 ? 50.585 7.956 16.168 1.00 0.00 23 ILE A C 7
ATOM 8363 O O . ILE A 1 23 ? 51.431 7.089 16.369 1.00 0.00 23 ILE A O 7
ATOM 8379 N N . ALA A 1 24 ? 49.554 8.165 16.980 1.00 0.00 24 ALA A N 7
ATOM 8380 C CA . ALA A 1 24 ? 49.347 7.370 18.182 1.00 0.00 24 ALA A CA 7
ATOM 8381 C C . ALA A 1 24 ? 49.171 5.892 17.836 1.00 0.00 24 ALA A C 7
ATOM 8382 O O . ALA A 1 24 ? 49.805 5.026 18.441 1.00 0.00 24 ALA A O 7
ATOM 8389 N N . GLU A 1 25 ? 48.320 5.611 16.850 1.00 0.00 25 GLU A N 7
ATOM 8390 C CA . GLU A 1 25 ? 48.085 4.241 16.406 1.00 0.00 25 GLU A CA 7
ATOM 8391 C C . GLU A 1 25 ? 49.367 3.623 15.858 1.00 0.00 25 GLU A C 7
ATOM 8392 O O . GLU A 1 25 ? 49.684 2.466 16.140 1.00 0.00 25 GLU A O 7
ATOM 8404 N N . PHE A 1 26 ? 50.108 4.403 15.080 1.00 0.00 26 PHE A N 7
ATOM 8405 C CA . PHE A 1 26 ? 51.367 3.939 14.524 1.00 0.00 26 PHE A CA 7
ATOM 8406 C C . PHE A 1 26 ? 52.402 3.713 15.622 1.00 0.00 26 PHE A C 7
ATOM 8407 O O . PHE A 1 26 ? 53.194 2.773 15.551 1.00 0.00 26 PHE A O 7
ATOM 8424 N N . LYS A 1 27 ? 52.387 4.569 16.642 1.00 0.00 27 LYS A N 7
ATOM 8425 C CA . LYS A 1 27 ? 53.293 4.414 17.770 1.00 0.00 27 LYS A CA 7
ATOM 8426 C C . LYS A 1 27 ? 52.949 3.135 18.507 1.00 0.00 27 LYS A C 7
ATOM 8427 O O . LYS A 1 27 ? 53.831 2.370 18.864 1.00 0.00 27 LYS A O 7
ATOM 8446 N N . ALA A 1 28 ? 51.656 2.909 18.718 1.00 0.00 28 ALA A N 7
ATOM 8447 C CA . ALA A 1 28 ? 51.185 1.702 19.382 1.00 0.00 28 ALA A CA 7
ATOM 8448 C C . ALA A 1 28 ? 51.671 0.465 18.640 1.00 0.00 28 ALA A C 7
ATOM 8449 O O . ALA A 1 28 ? 52.190 -0.466 19.245 1.00 0.00 28 ALA A O 7
ATOM 8456 N N . ALA A 1 29 ? 51.515 0.478 17.321 1.00 0.00 29 ALA A N 7
ATOM 8457 C CA . ALA A 1 29 ? 51.959 -0.625 16.480 1.00 0.00 29 ALA A CA 7
ATOM 8458 C C . ALA A 1 29 ? 53.473 -0.814 16.587 1.00 0.00 29 ALA A C 7
ATOM 8459 O O . ALA A 1 29 ? 53.959 -1.933 16.746 1.00 0.00 29 ALA A O 7
ATOM 8466 N N . PHE A 1 30 ? 54.205 0.291 16.499 1.00 0.00 30 PHE A N 7
ATOM 8467 C CA . PHE A 1 30 ? 55.652 0.281 16.638 1.00 0.00 30 PHE A CA 7
ATOM 8468 C C . PHE A 1 30 ? 56.047 -0.268 18.018 1.00 0.00 30 PHE A C 7
ATOM 8469 O O . PHE A 1 30 ? 56.956 -1.090 18.142 1.00 0.00 30 PHE A O 7
ATOM 8486 N N . ASP A 1 31 ? 55.331 0.186 19.037 1.00 0.00 31 ASP A N 7
ATOM 8487 C CA . ASP A 1 31 ? 55.561 -0.204 20.433 1.00 0.00 31 ASP A CA 7
ATOM 8488 C C . ASP A 1 31 ? 55.367 -1.708 20.638 1.00 0.00 31 ASP A C 7
ATOM 8489 O O . ASP A 1 31 ? 55.999 -2.312 21.511 1.00 0.00 31 ASP A O 7
ATOM 8498 N N . MET A 1 32 ? 54.499 -2.310 19.826 1.00 0.00 32 MET A N 7
ATOM 8499 C CA . MET A 1 32 ? 54.245 -3.748 19.894 1.00 0.00 32 MET A CA 7
ATOM 8500 C C . MET A 1 32 ? 55.490 -4.542 19.510 1.00 0.00 32 MET A C 7
ATOM 8501 O O . MET A 1 32 ? 55.663 -5.684 19.926 1.00 0.00 32 MET A O 7
ATOM 8515 N N . PHE A 1 33 ? 56.347 -3.938 18.705 1.00 0.00 33 PHE A N 7
ATOM 8516 C CA . PHE A 1 33 ? 57.577 -4.587 18.280 1.00 0.00 33 PHE A CA 7
ATOM 8517 C C . PHE A 1 33 ? 58.770 -4.070 19.071 1.00 0.00 33 PHE A C 7
ATOM 8518 O O . PHE A 1 33 ? 59.710 -4.813 19.356 1.00 0.00 33 PHE A O 7
ATOM 8535 N N . ASP A 1 34 ? 58.739 -2.801 19.424 1.00 0.00 34 ASP A N 7
ATOM 8536 C CA . ASP A 1 34 ? 59.802 -2.217 20.224 1.00 0.00 34 ASP A CA 7
ATOM 8537 C C . ASP A 1 34 ? 59.543 -2.465 21.698 1.00 0.00 34 ASP A C 7
ATOM 8538 O O . ASP A 1 34 ? 59.034 -1.601 22.413 1.00 0.00 34 ASP A O 7
ATOM 8547 N N . ALA A 1 35 ? 59.860 -3.669 22.138 1.00 0.00 35 ALA A N 7
ATOM 8548 C CA . ALA A 1 35 ? 59.674 -4.052 23.526 1.00 0.00 35 ALA A CA 7
ATOM 8549 C C . ALA A 1 35 ? 60.760 -3.450 24.396 1.00 0.00 35 ALA A C 7
ATOM 8550 O O . ALA A 1 35 ? 60.581 -3.265 25.598 1.00 0.00 35 ALA A O 7
ATOM 8557 N N . ASP A 1 36 ? 61.881 -3.123 23.770 1.00 0.00 36 ASP A N 7
ATOM 8558 C CA . ASP A 1 36 ? 63.023 -2.549 24.469 1.00 0.00 36 ASP A CA 7
ATOM 8559 C C . ASP A 1 36 ? 62.790 -1.089 24.802 1.00 0.00 36 ASP A C 7
ATOM 8560 O O . ASP A 1 36 ? 63.422 -0.541 25.706 1.00 0.00 36 ASP A O 7
ATOM 8569 N N . GLY A 1 37 ? 61.895 -0.457 24.066 1.00 0.00 37 GLY A N 7
ATOM 8570 C CA . GLY A 1 37 ? 61.613 0.939 24.293 1.00 0.00 37 GLY A CA 7
ATOM 8571 C C . GLY A 1 37 ? 62.741 1.816 23.816 1.00 0.00 37 GLY A C 7
ATOM 8572 O O . GLY A 1 37 ? 63.020 2.867 24.402 1.00 0.00 37 GLY A O 7
ATOM 8576 N N . GLY A 1 38 ? 63.390 1.389 22.747 1.00 0.00 38 GLY A N 7
ATOM 8577 C CA . GLY A 1 38 ? 64.504 2.136 22.216 1.00 0.00 38 GLY A CA 7
ATOM 8578 C C . GLY A 1 38 ? 64.077 3.080 21.124 1.00 0.00 38 GLY A C 7
ATOM 8579 O O . GLY A 1 38 ? 64.778 4.053 20.812 1.00 0.00 38 GLY A O 7
ATOM 8583 N N . GLY A 1 39 ? 62.923 2.813 20.546 1.00 0.00 39 GLY A N 7
ATOM 8584 C CA . GLY A 1 39 ? 62.432 3.640 19.478 1.00 0.00 39 GLY A CA 7
ATOM 8585 C C . GLY A 1 39 ? 62.958 3.188 18.138 1.00 0.00 39 GLY A C 7
ATOM 8586 O O . GLY A 1 39 ? 62.927 3.940 17.169 1.00 0.00 39 GLY A O 7
ATOM 8590 N N . GLU A 1 40 ? 63.449 1.951 18.085 1.00 0.00 40 GLU A N 7
ATOM 8591 C CA . GLU A 1 40 ? 63.990 1.381 16.855 1.00 0.00 40 GLU A CA 7
ATOM 8592 C C . GLU A 1 40 ? 63.585 -0.084 16.719 1.00 0.00 40 GLU A C 7
ATOM 8593 O O . GLU A 1 40 ? 63.731 -0.866 17.660 1.00 0.00 40 GLU A O 7
ATOM 8605 N N . ILE A 1 41 ? 63.071 -0.446 15.556 1.00 0.00 41 ILE A N 7
ATOM 8606 C CA . ILE A 1 41 ? 62.673 -1.824 15.281 1.00 0.00 41 ILE A CA 7
ATOM 8607 C C . ILE A 1 41 ? 63.345 -2.317 14.014 1.00 0.00 41 ILE A C 7
ATOM 8608 O O . ILE A 1 41 ? 63.970 -1.532 13.293 1.00 0.00 41 ILE A O 7
ATOM 8624 N N . SER A 1 42 ? 63.231 -3.608 13.749 1.00 0.00 42 SER A N 7
ATOM 8625 C CA . SER A 1 42 ? 63.800 -4.191 12.552 1.00 0.00 42 SER A CA 7
ATOM 8626 C C . SER A 1 42 ? 63.140 -3.613 11.312 1.00 0.00 42 SER A C 7
ATOM 8627 O O . SER A 1 42 ? 61.942 -3.308 11.311 1.00 0.00 42 SER A O 7
ATOM 8635 N N . ALA A 1 43 ? 63.920 -3.470 10.270 1.00 0.00 43 ALA A N 7
ATOM 8636 C CA . ALA A 1 43 ? 63.431 -2.936 9.018 1.00 0.00 43 ALA A CA 7
ATOM 8637 C C . ALA A 1 43 ? 62.463 -3.910 8.370 1.00 0.00 43 ALA A C 7
ATOM 8638 O O . ALA A 1 43 ? 61.477 -3.510 7.762 1.00 0.00 43 ALA A O 7
ATOM 8645 N N . LYS A 1 44 ? 62.737 -5.199 8.528 1.00 0.00 44 LYS A N 7
ATOM 8646 C CA . LYS A 1 44 ? 61.875 -6.225 7.971 1.00 0.00 44 LYS A CA 7
ATOM 8647 C C . LYS A 1 44 ? 60.594 -6.358 8.773 1.00 0.00 44 LYS A C 7
ATOM 8648 O O . LYS A 1 44 ? 59.588 -6.869 8.277 1.00 0.00 44 LYS A O 7
ATOM 8667 N N . ALA A 1 45 ? 60.623 -5.882 10.008 1.00 0.00 45 ALA A N 7
ATOM 8668 C CA . ALA A 1 45 ? 59.449 -5.919 10.858 1.00 0.00 45 ALA A CA 7
ATOM 8669 C C . ALA A 1 45 ? 58.400 -4.942 10.344 1.00 0.00 45 ALA A C 7
ATOM 8670 O O . ALA A 1 45 ? 57.210 -5.122 10.579 1.00 0.00 45 ALA A O 7
ATOM 8677 N N . PHE A 1 46 ? 58.859 -3.931 9.601 1.00 0.00 46 PHE A N 7
ATOM 8678 C CA . PHE A 1 46 ? 57.981 -2.901 9.041 1.00 0.00 46 PHE A CA 7
ATOM 8679 C C . PHE A 1 46 ? 56.895 -3.525 8.172 1.00 0.00 46 PHE A C 7
ATOM 8680 O O . PHE A 1 46 ? 55.736 -3.110 8.224 1.00 0.00 46 PHE A O 7
ATOM 8697 N N . GLY A 1 47 ? 57.273 -4.533 7.393 1.00 0.00 47 GLY A N 7
ATOM 8698 C CA . GLY A 1 47 ? 56.318 -5.206 6.538 1.00 0.00 47 GLY A CA 7
ATOM 8699 C C . GLY A 1 47 ? 55.206 -5.848 7.336 1.00 0.00 47 GLY A C 7
ATOM 8700 O O . GLY A 1 47 ? 54.032 -5.745 6.980 1.00 0.00 47 GLY A O 7
ATOM 8704 N N . THR A 1 48 ? 55.575 -6.489 8.431 1.00 0.00 48 THR A N 7
ATOM 8705 C CA . THR A 1 48 ? 54.616 -7.146 9.292 1.00 0.00 48 THR A CA 7
ATOM 8706 C C . THR A 1 48 ? 53.738 -6.114 10.008 1.00 0.00 48 THR A C 7
ATOM 8707 O O . THR A 1 48 ? 52.513 -6.258 10.057 1.00 0.00 48 THR A O 7
ATOM 8718 N N . VAL A 1 49 ? 54.371 -5.059 10.538 1.00 0.00 49 VAL A N 7
ATOM 8719 C CA . VAL A 1 49 ? 53.650 -4.001 11.249 1.00 0.00 49 VAL A CA 7
ATOM 8720 C C . VAL A 1 49 ? 52.611 -3.352 10.340 1.00 0.00 49 VAL A C 7
ATOM 8721 O O . VAL A 1 49 ? 51.485 -3.075 10.759 1.00 0.00 49 VAL A O 7
ATOM 8734 N N . ALA A 1 50 ? 52.985 -3.120 9.098 1.00 0.00 50 ALA A N 7
ATOM 8735 C CA . ALA A 1 50 ? 52.083 -2.513 8.141 1.00 0.00 50 ALA A CA 7
ATOM 8736 C C . ALA A 1 50 ? 50.906 -3.433 7.844 1.00 0.00 50 ALA A C 7
ATOM 8737 O O . ALA A 1 50 ? 49.749 -3.038 7.984 1.00 0.00 50 ALA A O 7
ATOM 8744 N N . ARG A 1 51 ? 51.208 -4.672 7.483 1.00 0.00 51 ARG A N 7
ATOM 8745 C CA . ARG A 1 51 ? 50.179 -5.642 7.120 1.00 0.00 51 ARG A CA 7
ATOM 8746 C C . ARG A 1 51 ? 49.195 -5.902 8.266 1.00 0.00 51 ARG A C 7
ATOM 8747 O O . ARG A 1 51 ? 47.985 -5.988 8.045 1.00 0.00 51 ARG A O 7
ATOM 8768 N N . MET A 1 52 ? 49.706 -6.011 9.493 1.00 0.00 52 MET A N 7
ATOM 8769 C CA . MET A 1 52 ? 48.840 -6.264 10.650 1.00 0.00 52 MET A CA 7
ATOM 8770 C C . MET A 1 52 ? 47.893 -5.090 10.910 1.00 0.00 52 MET A C 7
ATOM 8771 O O . MET A 1 52 ? 46.819 -5.268 11.468 1.00 0.00 52 MET A O 7
ATOM 8785 N N . ASN A 1 53 ? 48.287 -3.898 10.480 1.00 0.00 53 ASN A N 7
ATOM 8786 C CA . ASN A 1 53 ? 47.470 -2.703 10.694 1.00 0.00 53 ASN A CA 7
ATOM 8787 C C . ASN A 1 53 ? 46.676 -2.333 9.450 1.00 0.00 53 ASN A C 7
ATOM 8788 O O . ASN A 1 53 ? 46.126 -1.233 9.361 1.00 0.00 53 ASN A O 7
ATOM 8799 N N . ASN A 1 54 ? 46.620 -3.270 8.492 1.00 0.00 54 ASN A N 7
ATOM 8800 C CA . ASN A 1 54 ? 45.860 -3.095 7.237 1.00 0.00 54 ASN A CA 7
ATOM 8801 C C . ASN A 1 54 ? 46.499 -2.022 6.347 1.00 0.00 54 ASN A C 7
ATOM 8802 O O . ASN A 1 54 ? 45.848 -1.435 5.482 1.00 0.00 54 ASN A O 7
ATOM 8813 N N . VAL A 1 55 ? 47.779 -1.787 6.551 1.00 0.00 55 VAL A N 7
ATOM 8814 C CA . VAL A 1 55 ? 48.506 -0.809 5.769 1.00 0.00 55 VAL A CA 7
ATOM 8815 C C . VAL A 1 55 ? 49.235 -1.497 4.615 1.00 0.00 55 VAL A C 7
ATOM 8816 O O . VAL A 1 55 ? 50.046 -2.402 4.837 1.00 0.00 55 VAL A O 7
ATOM 8829 N N . PRO A 1 56 ? 48.922 -1.119 3.367 1.00 0.00 56 PRO A N 7
ATOM 8830 C CA . PRO A 1 56 ? 49.589 -1.670 2.192 1.00 0.00 56 PRO A CA 7
ATOM 8831 C C . PRO A 1 56 ? 51.011 -1.137 2.054 1.00 0.00 56 PRO A C 7
ATOM 8832 O O . PRO A 1 56 ? 51.237 0.082 2.063 1.00 0.00 56 PRO A O 7
ATOM 8843 N N . VAL A 1 57 ? 51.962 -2.045 1.943 1.00 0.00 57 VAL A N 7
ATOM 8844 C CA . VAL A 1 57 ? 53.361 -1.676 1.804 1.00 0.00 57 VAL A CA 7
ATOM 8845 C C . VAL A 1 57 ? 53.687 -1.334 0.353 1.00 0.00 57 VAL A C 7
ATOM 8846 O O . VAL A 1 57 ? 53.400 -2.112 -0.559 1.00 0.00 57 VAL A O 7
ATOM 8859 N N . ASP A 1 58 ? 54.267 -0.167 0.148 1.00 0.00 58 ASP A N 7
ATOM 8860 C CA . ASP A 1 58 ? 54.673 0.271 -1.181 1.00 0.00 58 ASP A CA 7
ATOM 8861 C C . ASP A 1 58 ? 55.856 -0.560 -1.680 1.00 0.00 58 ASP A C 7
ATOM 8862 O O . ASP A 1 58 ? 56.813 -0.799 -0.933 1.00 0.00 58 ASP A O 7
ATOM 8871 N N . PRO A 1 59 ? 55.809 -1.010 -2.949 1.00 0.00 59 PRO A N 7
ATOM 8872 C CA . PRO A 1 59 ? 56.855 -1.862 -3.527 1.00 0.00 59 PRO A CA 7
ATOM 8873 C C . PRO A 1 59 ? 58.230 -1.191 -3.544 1.00 0.00 59 PRO A C 7
ATOM 8874 O O . PRO A 1 59 ? 59.247 -1.839 -3.293 1.00 0.00 59 PRO A O 7
ATOM 8885 N N . ARG A 1 60 ? 58.258 0.109 -3.816 1.00 0.00 60 ARG A N 7
ATOM 8886 C CA . ARG A 1 60 ? 59.514 0.843 -3.871 1.00 0.00 60 ARG A CA 7
ATOM 8887 C C . ARG A 1 60 ? 60.095 1.030 -2.481 1.00 0.00 60 ARG A C 7
ATOM 8888 O O . ARG A 1 60 ? 61.306 0.924 -2.293 1.00 0.00 60 ARG A O 7
ATOM 8909 N N . VAL A 1 61 ? 59.236 1.298 -1.504 1.00 0.00 61 VAL A N 7
ATOM 8910 C CA . VAL A 1 61 ? 59.696 1.432 -0.130 1.00 0.00 61 VAL A CA 7
ATOM 8911 C C . VAL A 1 61 ? 60.234 0.095 0.371 1.00 0.00 61 VAL A C 7
ATOM 8912 O O . VAL A 1 61 ? 61.263 0.048 1.016 1.00 0.00 61 VAL A O 7
ATOM 8925 N N . GLN A 1 62 ? 59.538 -0.994 0.040 1.00 0.00 62 GLN A N 7
ATOM 8926 C CA . GLN A 1 62 ? 59.984 -2.337 0.428 1.00 0.00 62 GLN A CA 7
ATOM 8927 C C . GLN A 1 62 ? 61.326 -2.663 -0.233 1.00 0.00 62 GLN A C 7
ATOM 8928 O O . GLN A 1 62 ? 62.223 -3.229 0.399 1.00 0.00 62 GLN A O 7
ATOM 8942 N N . GLU A 1 63 ? 61.462 -2.286 -1.500 1.00 0.00 63 GLU A N 7
ATOM 8943 C CA . GLU A 1 63 ? 62.705 -2.490 -2.232 1.00 0.00 63 GLU A CA 7
ATOM 8944 C C . GLU A 1 63 ? 63.837 -1.706 -1.562 1.00 0.00 63 GLU A C 7
ATOM 8945 O O . GLU A 1 63 ? 64.985 -2.144 -1.530 1.00 0.00 63 GLU A O 7
ATOM 8957 N N . TYR A 1 64 ? 63.486 -0.562 -1.020 1.00 0.00 64 TYR A N 7
ATOM 8958 C CA . TYR A 1 64 ? 64.411 0.277 -0.286 1.00 0.00 64 TYR A CA 7
ATOM 8959 C C . TYR A 1 64 ? 64.703 -0.331 1.099 1.00 0.00 64 TYR A C 7
ATOM 8960 O O . TYR A 1 64 ? 65.847 -0.339 1.560 1.00 0.00 64 TYR A O 7
ATOM 8978 N N . VAL A 1 65 ? 63.662 -0.857 1.738 1.00 0.00 65 VAL A N 7
ATOM 8979 C CA . VAL A 1 65 ? 63.782 -1.496 3.046 1.00 0.00 65 VAL A CA 7
ATOM 8980 C C . VAL A 1 65 ? 64.730 -2.695 2.995 1.00 0.00 65 VAL A C 7
ATOM 8981 O O . VAL A 1 65 ? 65.621 -2.829 3.842 1.00 0.00 65 VAL A O 7
ATOM 8994 N N . LYS A 1 66 ? 64.551 -3.561 2.000 1.00 0.00 66 LYS A N 7
ATOM 8995 C CA . LYS A 1 66 ? 65.407 -4.733 1.869 1.00 0.00 66 LYS A CA 7
ATOM 8996 C C . LYS A 1 66 ? 66.863 -4.320 1.650 1.00 0.00 66 LYS A C 7
ATOM 8997 O O . LYS A 1 66 ? 67.781 -5.028 2.054 1.00 0.00 66 LYS A O 7
ATOM 9016 N N . ARG A 1 67 ? 67.068 -3.161 1.032 1.00 0.00 67 ARG A N 7
ATOM 9017 C CA . ARG A 1 67 ? 68.413 -2.653 0.807 1.00 0.00 67 ARG A CA 7
ATOM 9018 C C . ARG A 1 67 ? 69.079 -2.286 2.130 1.00 0.00 67 ARG A C 7
ATOM 9019 O O . ARG A 1 67 ? 70.289 -2.449 2.297 1.00 0.00 67 ARG A O 7
ATOM 9040 N N . LEU A 1 68 ? 68.273 -1.806 3.072 1.00 0.00 68 LEU A N 7
ATOM 9041 C CA . LEU A 1 68 ? 68.762 -1.450 4.398 1.00 0.00 68 LEU A CA 7
ATOM 9042 C C . LEU A 1 68 ? 69.154 -2.707 5.160 1.00 0.00 68 LEU A C 7
ATOM 9043 O O . LEU A 1 68 ? 70.165 -2.743 5.857 1.00 0.00 68 LEU A O 7
ATOM 9059 N N . THR A 1 69 ? 68.346 -3.741 5.008 1.00 0.00 69 THR A N 7
ATOM 9060 C CA . THR A 1 69 ? 68.568 -4.998 5.702 1.00 0.00 69 THR A CA 7
ATOM 9061 C C . THR A 1 69 ? 69.758 -5.734 5.139 1.00 0.00 69 THR A C 7
ATOM 9062 O O . THR A 1 69 ? 70.450 -6.445 5.856 1.00 0.00 69 THR A O 7
ATOM 9073 N N . ASP A 1 70 ? 70.007 -5.538 3.860 1.00 0.00 70 ASP A N 7
ATOM 9074 C CA . ASP A 1 70 ? 71.044 -6.273 3.170 1.00 0.00 70 ASP A CA 7
ATOM 9075 C C . ASP A 1 70 ? 72.433 -5.958 3.733 1.00 0.00 70 ASP A C 7
ATOM 9076 O O . ASP A 1 70 ? 73.316 -6.817 3.767 1.00 0.00 70 ASP A O 7
ATOM 9085 N N . GLN A 1 71 ? 72.607 -4.732 4.186 1.00 0.00 71 GLN A N 7
ATOM 9086 C CA . GLN A 1 71 ? 73.891 -4.278 4.714 1.00 0.00 71 GLN A CA 7
ATOM 9087 C C . GLN A 1 71 ? 73.967 -4.433 6.232 1.00 0.00 71 GLN A C 7
ATOM 9088 O O . GLN A 1 71 ? 74.973 -4.081 6.848 1.00 0.00 71 GLN A O 7
ATOM 9102 N N . ASP A 1 72 ? 72.910 -4.950 6.829 1.00 0.00 72 ASP A N 7
ATOM 9103 C CA . ASP A 1 72 ? 72.855 -5.097 8.283 1.00 0.00 72 ASP A CA 7
ATOM 9104 C C . ASP A 1 72 ? 72.647 -6.552 8.690 1.00 0.00 72 ASP A C 7
ATOM 9105 O O . ASP A 1 72 ? 73.422 -7.111 9.465 1.00 0.00 72 ASP A O 7
ATOM 9114 N N . GLY A 1 73 ? 71.615 -7.153 8.143 1.00 0.00 73 GLY A N 7
ATOM 9115 C CA . GLY A 1 73 ? 71.255 -8.507 8.488 1.00 0.00 73 GLY A CA 7
ATOM 9116 C C . GLY A 1 73 ? 69.790 -8.580 8.832 1.00 0.00 73 GLY A C 7
ATOM 9117 O O . GLY A 1 73 ? 69.065 -9.447 8.347 1.00 0.00 73 GLY A O 7
ATOM 9121 N N . SER A 1 74 ? 69.357 -7.644 9.652 1.00 0.00 74 SER A N 7
ATOM 9122 C CA . SER A 1 74 ? 67.970 -7.539 10.049 1.00 0.00 74 SER A CA 7
ATOM 9123 C C . SER A 1 74 ? 67.428 -6.169 9.641 1.00 0.00 74 SER A C 7
ATOM 9124 O O . SER A 1 74 ? 66.293 -6.045 9.168 1.00 0.00 74 SER A O 7
ATOM 9132 N N . GLY A 1 75 ? 68.265 -5.147 9.799 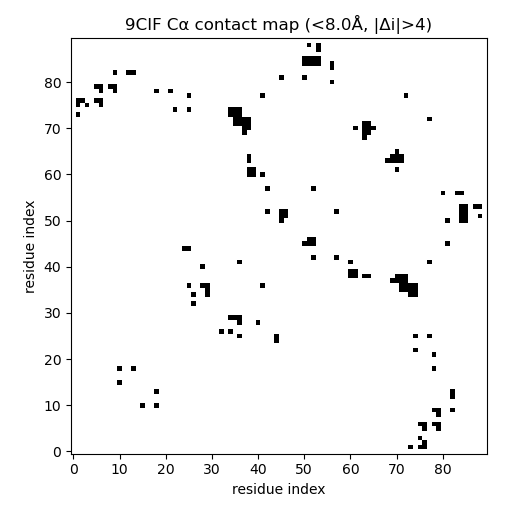1.00 0.00 75 GLY A N 7
ATOM 9133 C CA . GLY A 1 75 ? 67.865 -3.799 9.471 1.00 0.00 75 GLY A CA 7
ATOM 9134 C C . GLY A 1 75 ? 67.182 -3.134 10.641 1.00 0.00 75 GLY A C 7
ATOM 9135 O O . GLY A 1 75 ? 66.502 -3.797 11.414 1.00 0.00 75 GLY A O 7
ATOM 9139 N N . THR A 1 76 ? 67.350 -1.834 10.780 1.00 0.00 76 THR A N 7
ATOM 9140 C CA . THR A 1 76 ? 66.744 -1.115 11.889 1.00 0.00 76 THR A CA 7
ATOM 9141 C C . THR A 1 76 ? 66.263 0.271 11.481 1.00 0.00 76 THR A C 7
ATOM 9142 O O . THR A 1 76 ? 66.969 1.011 10.793 1.00 0.00 76 THR A O 7
ATOM 9153 N N . ILE A 1 77 ? 65.063 0.609 11.913 1.00 0.00 77 ILE A N 7
ATOM 9154 C CA . ILE A 1 77 ? 64.471 1.911 11.653 1.00 0.00 77 ILE A CA 7
ATOM 9155 C C . ILE A 1 77 ? 63.944 2.516 12.935 1.00 0.00 77 ILE A C 7
ATOM 9156 O O . ILE A 1 77 ? 63.401 1.811 13.790 1.00 0.00 77 ILE A O 7
ATOM 9172 N N . SER A 1 78 ? 64.114 3.809 13.071 1.00 0.00 78 SER A N 7
ATOM 9173 C CA . SER A 1 78 ? 63.648 4.522 14.236 1.00 0.00 78 SER A CA 7
ATOM 9174 C C . SER A 1 78 ? 62.177 4.911 14.062 1.00 0.00 78 SER A C 7
ATOM 9175 O O . SER A 1 78 ? 61.640 4.846 12.954 1.00 0.00 78 SER A O 7
ATOM 9183 N N . P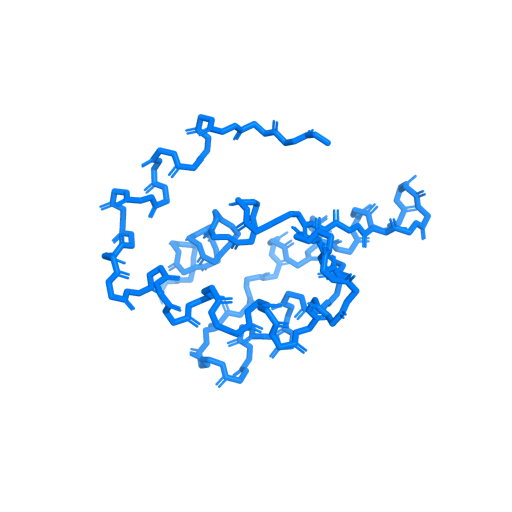HE A 1 79 ? 61.534 5.310 15.154 1.00 0.00 79 PHE A N 7
ATOM 9184 C CA . PHE A 1 79 ? 60.133 5.722 15.124 1.00 0.00 79 PHE A CA 7
ATOM 9185 C C . PHE A 1 79 ? 59.933 6.908 14.179 1.00 0.00 79 PHE A C 7
ATOM 9186 O O . PHE A 1 79 ? 58.925 6.983 13.464 1.00 0.00 79 PHE A O 7
ATOM 9203 N N . GLU A 1 80 ? 60.901 7.824 14.169 1.00 0.00 80 GLU A N 7
ATOM 9204 C CA . GLU A 1 80 ? 60.853 8.981 13.283 1.00 0.00 80 GLU A CA 7
ATOM 9205 C C . GLU A 1 80 ? 60.810 8.513 11.826 1.00 0.00 80 GLU A C 7
ATOM 9206 O O . GLU A 1 80 ? 60.129 9.099 10.996 1.00 0.00 80 GLU A O 7
ATOM 9218 N N . GLU A 1 81 ? 61.516 7.423 11.542 1.00 0.00 81 GLU A N 7
ATOM 9219 C CA . GLU A 1 81 ? 61.546 6.853 10.204 1.00 0.00 81 GLU A CA 7
ATOM 9220 C C . GLU A 1 81 ? 60.270 6.067 9.924 1.00 0.00 81 GLU A C 7
ATOM 9221 O O . GLU A 1 81 ? 59.725 6.132 8.830 1.00 0.00 81 GLU A O 7
ATOM 9233 N N . PHE A 1 82 ? 59.803 5.331 10.936 1.00 0.00 82 PHE A N 7
ATOM 9234 C CA . PHE A 1 82 ? 58.598 4.496 10.826 1.00 0.00 82 PHE A CA 7
ATOM 9235 C C . PHE A 1 82 ? 57.408 5.289 10.283 1.00 0.00 82 PHE A C 7
ATOM 9236 O O . PHE A 1 82 ? 56.732 4.841 9.352 1.00 0.00 82 PHE A O 7
ATOM 9253 N N . LEU A 1 83 ? 57.161 6.460 10.856 1.00 0.00 83 LEU A N 7
ATOM 9254 C CA . LEU A 1 83 ? 56.060 7.305 10.401 1.00 0.00 83 LEU A CA 7
ATOM 9255 C C . LEU A 1 83 ? 56.282 7.733 8.957 1.00 0.00 83 LEU A C 7
ATOM 9256 O O . LEU A 1 83 ? 55.399 7.587 8.114 1.00 0.00 83 LEU A O 7
ATOM 9272 N N . VAL A 1 84 ? 57.479 8.245 8.684 1.00 0.00 84 VAL A N 7
ATOM 9273 C CA . VAL A 1 84 ? 57.849 8.700 7.346 1.00 0.00 84 VAL A CA 7
ATOM 9274 C C . VAL A 1 84 ? 57.654 7.597 6.297 1.00 0.00 84 VAL A C 7
ATOM 9275 O O . VAL A 1 84 ? 57.101 7.841 5.216 1.00 0.00 84 VAL A O 7
ATOM 9288 N N . LEU A 1 85 ? 58.096 6.389 6.623 1.00 0.00 85 LEU A N 7
ATOM 9289 C CA . LEU A 1 85 ? 57.969 5.257 5.714 1.00 0.00 85 LEU A CA 7
ATOM 9290 C C . LEU A 1 85 ? 56.503 4.924 5.456 1.00 0.00 85 LEU A C 7
ATOM 9291 O O . LEU A 1 85 ? 56.107 4.699 4.311 1.00 0.00 85 LEU A O 7
ATOM 9307 N N . MET A 1 86 ? 55.703 4.908 6.521 1.00 0.00 86 MET A N 7
ATOM 9308 C CA . MET A 1 86 ? 54.268 4.622 6.407 1.00 0.00 86 MET A CA 7
ATOM 9309 C C . MET A 1 86 ? 53.586 5.620 5.487 1.00 0.00 86 MET A C 7
ATOM 9310 O O . MET A 1 86 ? 52.739 5.252 4.666 1.00 0.00 86 MET A O 7
ATOM 9324 N N . VAL A 1 87 ? 53.967 6.878 5.621 1.00 0.00 87 VAL A N 7
ATOM 9325 C CA . VAL A 1 87 ? 53.404 7.941 4.813 1.00 0.00 87 VAL A CA 7
ATOM 9326 C C . VAL A 1 87 ? 53.681 7.720 3.337 1.00 0.00 87 VAL A C 7
ATOM 9327 O O . VAL A 1 87 ? 52.759 7.706 2.529 1.00 0.00 87 VAL A O 7
ATOM 9340 N N . LYS A 1 88 ? 54.946 7.525 2.990 1.00 0.00 88 LYS A N 7
ATOM 9341 C CA . LYS A 1 88 ? 55.327 7.307 1.602 1.00 0.00 88 LYS A CA 7
ATOM 9342 C C . LYS A 1 88 ? 54.715 6.018 1.061 1.00 0.00 88 LYS A C 7
ATOM 9343 O O . LYS A 1 88 ? 54.399 5.920 -0.127 1.00 0.00 88 LYS A O 7
ATOM 9362 N N . SER A 1 89 ? 54.537 5.041 1.941 1.00 0.00 89 SER A N 7
ATOM 9363 C CA . SER A 1 89 ? 53.960 3.766 1.561 1.00 0.00 89 SER A CA 7
ATOM 9364 C C . SER A 1 89 ? 52.493 3.939 1.154 1.00 0.00 89 SER A C 7
ATOM 9365 O O . SER A 1 89 ? 52.078 3.493 0.081 1.00 0.00 89 SER A O 7
ATOM 9373 N N . MET A 1 90 ? 51.718 4.621 1.995 1.00 0.00 90 MET A N 7
ATOM 9374 C CA . MET A 1 90 ? 50.298 4.838 1.711 1.00 0.00 90 MET A CA 7
ATOM 9375 C C . MET A 1 90 ? 50.117 5.877 0.623 1.00 0.00 90 MET A C 7
ATOM 9376 O O . MET A 1 90 ? 49.123 5.867 -0.102 1.00 0.00 90 MET A O 7
ATOM 9390 N N . LYS A 1 91 ? 51.076 6.778 0.526 1.00 0.00 91 LYS A N 7
ATOM 9391 C CA . LYS A 1 91 ? 51.030 7.858 -0.442 1.00 0.00 91 LYS A CA 7
ATOM 9392 C C . LYS A 1 91 ? 51.037 7.321 -1.868 1.00 0.00 91 LYS A C 7
ATOM 9393 O O . LYS A 1 91 ? 50.361 7.857 -2.748 1.00 0.00 91 LYS A O 7
ATOM 9412 N N . GLN A 1 92 ? 51.797 6.268 -2.099 1.00 0.00 92 GLN A N 7
ATOM 9413 C CA . GLN A 1 92 ? 51.901 5.719 -3.432 1.00 0.00 92 GLN A CA 7
ATOM 9414 C C . GLN A 1 92 ? 50.887 4.613 -3.647 1.00 0.00 92 GLN A C 7
ATOM 9415 O O . GLN A 1 92 ? 50.161 4.618 -4.643 1.00 0.00 92 GLN A O 7
ATOM 9429 N N . ASP A 1 93 ? 50.821 3.673 -2.719 1.00 0.00 93 ASP A N 7
ATOM 9430 C CA . ASP A 1 93 ? 49.911 2.557 -2.878 1.00 0.00 93 ASP A CA 7
ATOM 9431 C C . ASP A 1 93 ? 48.482 3.015 -2.637 1.00 0.00 93 ASP A C 7
ATOM 9432 O O . ASP A 1 93 ? 48.097 3.324 -1.508 1.00 0.00 93 ASP A O 7
ATOM 9441 N N . ALA A 1 94 ? 47.706 3.053 -3.695 1.00 0.00 94 ALA A N 7
ATOM 9442 C CA . ALA A 1 94 ? 46.315 3.479 -3.616 1.00 0.00 94 ALA A CA 7
ATOM 9443 C C . ALA A 1 94 ? 45.453 2.702 -4.595 1.00 0.00 94 ALA A C 7
ATOM 9444 O O . ALA A 1 94 ? 45.127 1.520 -4.282 1.00 0.00 94 ALA A O 7
ATOM 9451 N N . ALA A 1 5 ? 67.428 7.735 9.725 1.00 0.00 5 ALA A N 8
ATOM 9452 C CA . ALA A 1 5 ? 67.259 8.201 11.126 1.00 0.00 5 ALA A CA 8
ATOM 9453 C C . ALA A 1 5 ? 68.155 9.402 11.411 1.00 0.00 5 ALA A C 8
ATOM 9454 O O . ALA A 1 5 ? 68.256 9.861 12.554 1.00 0.00 5 ALA A O 8
ATOM 9461 N N . SER A 1 6 ? 68.790 9.914 10.367 1.00 0.00 6 SER A N 8
ATOM 9462 C CA . SER A 1 6 ? 69.702 11.032 10.497 1.00 0.00 6 SER A CA 8
ATOM 9463 C C . SER A 1 6 ? 68.955 12.331 10.809 1.00 0.00 6 SER A C 8
ATOM 9464 O O . SER A 1 6 ? 69.055 12.863 11.911 1.00 0.00 6 SER A O 8
ATOM 9472 N N . MET A 1 7 ? 68.185 12.815 9.853 1.00 0.00 7 MET A N 8
ATOM 9473 C CA . MET A 1 7 ? 67.474 14.074 10.019 1.00 0.00 7 MET A CA 8
ATOM 9474 C C . MET A 1 7 ? 65.971 13.872 9.986 1.00 0.00 7 MET A C 8
ATOM 9475 O O . MET A 1 7 ? 65.477 12.867 9.471 1.00 0.00 7 MET A O 8
ATOM 9489 N N . SER A 1 8 ? 65.254 14.847 10.511 1.00 0.00 8 SER A N 8
ATOM 9490 C CA . SER A 1 8 ? 63.805 14.811 10.564 1.00 0.00 8 SER A CA 8
ATOM 9491 C C . SER A 1 8 ? 63.209 15.419 9.294 1.00 0.00 8 SER A C 8
ATOM 9492 O O . SER A 1 8 ? 62.029 15.761 9.251 1.00 0.00 8 SER A O 8
ATOM 9500 N N . ASP A 1 9 ? 64.039 15.530 8.261 1.00 0.00 9 ASP A N 8
ATOM 9501 C CA . ASP A 1 9 ? 63.629 16.095 6.973 1.00 0.00 9 ASP A CA 8
ATOM 9502 C C . ASP A 1 9 ? 62.406 15.370 6.420 1.00 0.00 9 ASP A C 8
ATOM 9503 O O . ASP A 1 9 ? 61.441 15.999 5.991 1.00 0.00 9 ASP A O 8
ATOM 9512 N N . GLU A 1 10 ? 62.443 14.046 6.457 1.00 0.00 10 GLU A N 8
ATOM 9513 C CA . GLU A 1 10 ? 61.327 13.251 5.972 1.00 0.00 10 GLU A CA 8
ATOM 9514 C C . GLU A 1 10 ? 60.158 13.298 6.957 1.00 0.00 10 GLU A C 8
ATOM 9515 O O . GLU A 1 10 ? 58.994 13.284 6.554 1.00 0.00 10 GLU A O 8
ATOM 9527 N N . GLN A 1 11 ? 60.475 13.362 8.252 1.00 0.00 11 GLN A N 8
ATOM 9528 C CA . GLN A 1 11 ? 59.450 13.435 9.290 1.00 0.00 11 GLN A CA 8
ATOM 9529 C C . GLN A 1 11 ? 58.611 14.705 9.139 1.00 0.00 11 GLN A C 8
ATOM 9530 O O . GLN A 1 11 ? 57.408 14.695 9.395 1.00 0.00 11 GLN A O 8
ATOM 9544 N N . ALA A 1 12 ? 59.250 15.788 8.714 1.00 0.00 12 ALA A N 8
ATOM 9545 C CA . ALA A 1 12 ? 58.552 17.047 8.491 1.00 0.00 12 ALA A CA 8
ATOM 9546 C C . ALA A 1 12 ? 57.433 16.865 7.467 1.00 0.00 12 ALA A C 8
ATOM 9547 O O . ALA A 1 12 ? 56.349 17.433 7.601 1.00 0.00 12 ALA A O 8
ATOM 9554 N N . GLU A 1 13 ? 57.705 16.072 6.439 1.00 0.00 13 GLU A N 8
ATOM 9555 C CA . GLU A 1 13 ? 56.716 15.754 5.432 1.00 0.00 13 GLU A CA 8
ATOM 9556 C C . GLU A 1 13 ? 55.666 14.805 5.989 1.00 0.00 13 GLU A C 8
ATOM 9557 O O . GLU A 1 13 ? 54.477 14.941 5.703 1.00 0.00 13 GLU A O 8
ATOM 9569 N N . ALA A 1 14 ? 56.115 13.856 6.789 1.00 0.00 14 ALA A N 8
ATOM 9570 C CA . ALA A 1 14 ? 55.236 12.857 7.374 1.00 0.00 14 ALA A CA 8
ATOM 9571 C C . ALA A 1 14 ? 54.193 13.488 8.288 1.00 0.00 14 ALA A C 8
ATOM 9572 O O . ALA A 1 14 ? 53.005 13.198 8.172 1.00 0.00 14 ALA A O 8
ATOM 9579 N N . ARG A 1 15 ? 54.638 14.362 9.178 1.00 0.00 15 ARG A N 8
ATOM 9580 C CA . ARG A 1 15 ? 53.743 15.031 10.125 1.00 0.00 15 ARG A CA 8
ATOM 9581 C C . ARG A 1 15 ? 52.802 16.009 9.427 1.00 0.00 15 ARG A C 8
ATOM 9582 O O . ARG A 1 15 ? 51.787 16.412 9.987 1.00 0.00 15 ARG A O 8
ATOM 9603 N N . ALA A 1 16 ? 53.146 16.393 8.211 1.00 0.00 16 ALA A N 8
ATOM 9604 C CA . ALA A 1 16 ? 52.306 17.290 7.429 1.00 0.00 16 ALA A CA 8
ATOM 9605 C C . ALA A 1 16 ? 51.198 16.506 6.724 1.00 0.00 16 ALA A C 8
ATOM 9606 O O . ALA A 1 16 ? 50.280 17.082 6.142 1.00 0.00 16 ALA A O 8
ATOM 9613 N N . PHE A 1 17 ? 51.302 15.190 6.779 1.00 0.00 17 PHE A N 8
ATOM 9614 C CA . PHE A 1 17 ? 50.321 14.307 6.173 1.00 0.00 17 PHE A CA 8
ATOM 9615 C C . PHE A 1 17 ? 49.571 13.528 7.242 1.00 0.00 17 PHE A C 8
ATOM 9616 O O . PHE A 1 17 ? 48.349 13.457 7.220 1.00 0.00 17 PHE A O 8
ATOM 9633 N N . LEU A 1 18 ? 50.307 12.956 8.177 1.00 0.00 18 LEU A N 8
ATOM 9634 C CA . LEU A 1 18 ? 49.713 12.172 9.243 1.00 0.00 18 LEU A CA 8
ATOM 9635 C C . LEU A 1 18 ? 49.125 13.059 10.315 1.00 0.00 18 LEU A C 8
ATOM 9636 O O . LEU A 1 18 ? 49.735 14.046 10.726 1.00 0.00 18 LEU A O 8
ATOM 9652 N N . SER A 1 19 ? 47.943 12.715 10.759 1.00 0.00 19 SER A N 8
ATOM 9653 C CA . SER A 1 19 ? 47.314 13.426 11.837 1.00 0.00 19 SER A CA 8
ATOM 9654 C C . SER A 1 19 ? 47.866 12.893 13.156 1.00 0.00 19 SER A C 8
ATOM 9655 O O . SER A 1 19 ? 48.309 11.739 13.215 1.00 0.00 19 SER A O 8
ATOM 9663 N N . GLU A 1 20 ? 47.854 13.716 14.200 1.00 0.00 20 GLU A N 8
ATOM 9664 C CA . GLU A 1 20 ? 48.374 13.304 15.510 1.00 0.00 20 GLU A CA 8
ATOM 9665 C C . GLU A 1 20 ? 47.703 12.023 15.993 1.00 0.00 20 GLU A C 8
ATOM 9666 O O . GLU A 1 20 ? 48.335 11.178 16.625 1.00 0.00 20 GLU A O 8
ATOM 9678 N N . GLU A 1 21 ? 46.426 11.887 15.671 1.00 0.00 21 GLU A N 8
ATOM 9679 C CA . GLU A 1 21 ? 45.655 10.707 16.007 1.00 0.00 21 GLU A CA 8
ATOM 9680 C C . GLU A 1 21 ? 46.290 9.461 15.397 1.00 0.00 21 GLU A C 8
ATOM 9681 O O . GLU A 1 21 ? 46.434 8.433 16.055 1.00 0.00 21 GLU A O 8
ATOM 9693 N N . MET A 1 22 ? 46.692 9.577 14.131 1.00 0.00 22 MET A N 8
ATOM 9694 C CA . MET A 1 22 ? 47.310 8.468 13.411 1.00 0.00 22 MET A CA 8
ATOM 9695 C C . MET A 1 22 ? 48.675 8.180 13.986 1.00 0.00 22 MET A C 8
ATOM 9696 O O . MET A 1 22 ? 49.028 7.030 14.227 1.00 0.00 22 MET A O 8
ATOM 9710 N N . ILE A 1 23 ? 49.436 9.243 14.211 1.00 0.00 23 ILE A N 8
ATOM 9711 C CA . ILE A 1 23 ? 50.774 9.141 14.780 1.00 0.00 23 ILE A CA 8
ATOM 9712 C C . ILE A 1 23 ? 50.740 8.393 16.119 1.00 0.00 23 ILE A C 8
ATOM 9713 O O . ILE A 1 23 ? 51.626 7.590 16.417 1.00 0.00 23 ILE A O 8
ATOM 9729 N N . ALA A 1 24 ? 49.699 8.646 16.905 1.00 0.00 24 ALA A N 8
ATOM 9730 C CA . ALA A 1 24 ? 49.524 7.977 18.185 1.00 0.00 24 ALA A CA 8
ATOM 9731 C C . ALA A 1 24 ? 49.339 6.473 17.990 1.00 0.00 24 ALA A C 8
ATOM 9732 O O . ALA A 1 24 ? 49.996 5.664 18.653 1.00 0.00 24 ALA A O 8
ATOM 9739 N N . GLU A 1 25 ? 48.454 6.101 17.066 1.00 0.00 25 GLU A N 8
ATOM 9740 C CA . GLU A 1 25 ? 48.200 4.695 16.772 1.00 0.00 25 GLU A CA 8
ATOM 9741 C C . GLU A 1 25 ? 49.438 4.022 16.192 1.00 0.00 25 GLU A C 8
ATOM 9742 O O . GLU A 1 25 ? 49.730 2.865 16.501 1.00 0.00 25 GLU A O 8
ATOM 9754 N N . PHE A 1 26 ? 50.164 4.746 15.353 1.00 0.00 26 PHE A N 8
ATOM 9755 C CA . PHE A 1 26 ? 51.382 4.220 14.765 1.00 0.00 26 PHE A CA 8
ATOM 9756 C C . PHE A 1 26 ? 52.456 4.022 15.825 1.00 0.00 26 PHE A C 8
ATOM 9757 O O . PHE A 1 26 ? 53.260 3.098 15.735 1.00 0.00 26 PHE A O 8
ATOM 9774 N N . LYS A 1 27 ? 52.457 4.881 16.839 1.00 0.00 27 LYS A N 8
ATOM 9775 C CA . LYS A 1 27 ? 53.390 4.740 17.945 1.00 0.00 27 LYS A CA 8
ATOM 9776 C C . LYS A 1 27 ? 53.070 3.464 18.703 1.00 0.00 27 LYS A C 8
ATOM 9777 O O . LYS A 1 27 ? 53.968 2.743 19.139 1.00 0.00 27 LYS A O 8
ATOM 9796 N N . ALA A 1 28 ? 51.781 3.185 18.844 1.00 0.00 28 ALA A N 8
ATOM 9797 C CA . ALA A 1 28 ? 51.331 1.974 19.497 1.00 0.00 28 ALA A CA 8
ATOM 9798 C C . ALA A 1 28 ? 51.754 0.759 18.685 1.00 0.00 28 ALA A C 8
ATOM 9799 O O . ALA A 1 28 ? 52.252 -0.218 19.233 1.00 0.00 28 ALA A O 8
ATOM 9806 N N . ALA A 1 29 ? 51.563 0.842 17.369 1.00 0.00 29 ALA A N 8
ATOM 9807 C CA . ALA A 1 29 ? 51.957 -0.229 16.458 1.00 0.00 29 ALA A CA 8
ATOM 9808 C C . ALA A 1 29 ? 53.462 -0.458 16.522 1.00 0.00 29 ALA A C 8
ATOM 9809 O O . ALA A 1 29 ? 53.934 -1.593 16.482 1.00 0.00 29 ALA A O 8
ATOM 9816 N N . PHE A 1 30 ? 54.203 0.632 16.624 1.00 0.00 30 PHE A N 8
ATOM 9817 C CA . PHE A 1 30 ? 55.648 0.580 16.752 1.00 0.00 30 PHE A CA 8
ATOM 9818 C C . PHE A 1 30 ? 56.028 -0.106 18.065 1.00 0.00 30 PHE A C 8
ATOM 9819 O O . PHE A 1 30 ? 56.919 -0.948 18.104 1.00 0.00 30 PHE A O 8
ATOM 9836 N N . ASP A 1 31 ? 55.305 0.241 19.127 1.00 0.00 31 ASP A N 8
ATOM 9837 C CA . ASP A 1 31 ? 55.547 -0.305 20.468 1.00 0.00 31 ASP A CA 8
ATOM 9838 C C . ASP A 1 31 ? 55.246 -1.807 20.527 1.00 0.00 31 ASP A C 8
ATOM 9839 O O . ASP A 1 31 ? 55.746 -2.518 21.398 1.00 0.00 31 ASP A O 8
ATOM 9848 N N . MET A 1 32 ? 54.429 -2.286 19.594 1.00 0.00 32 MET A N 8
ATOM 9849 C CA . MET A 1 32 ? 54.103 -3.710 19.519 1.00 0.00 32 MET A CA 8
ATOM 9850 C C . MET A 1 32 ? 55.357 -4.524 19.208 1.00 0.00 32 MET A C 8
ATOM 9851 O O . MET A 1 32 ? 55.497 -5.675 19.636 1.00 0.00 32 MET A O 8
ATOM 9865 N N . PHE A 1 33 ? 56.268 -3.919 18.463 1.00 0.00 33 PHE A N 8
ATOM 9866 C CA . PHE A 1 33 ? 57.527 -4.559 18.125 1.00 0.00 33 PHE A CA 8
ATOM 9867 C C . PHE A 1 33 ? 58.662 -3.984 18.961 1.00 0.00 33 PHE A C 8
ATOM 9868 O O . PHE A 1 33 ? 59.698 -4.617 19.134 1.00 0.00 33 PHE A O 8
ATOM 9885 N N . ASP A 1 34 ? 58.454 -2.785 19.478 1.00 0.00 34 ASP A N 8
ATOM 9886 C CA . ASP A 1 34 ? 59.418 -2.141 20.361 1.00 0.00 34 ASP A CA 8
ATOM 9887 C C . ASP A 1 34 ? 58.910 -2.199 21.801 1.00 0.00 34 ASP A C 8
ATOM 9888 O O . ASP A 1 34 ? 58.634 -1.180 22.433 1.00 0.00 34 ASP A O 8
ATOM 9897 N N . ALA A 1 35 ? 58.758 -3.409 22.299 1.00 0.00 35 ALA A N 8
ATOM 9898 C CA . ALA A 1 35 ? 58.266 -3.625 23.646 1.00 0.00 35 ALA A CA 8
ATOM 9899 C C . ALA A 1 35 ? 59.387 -3.485 24.658 1.00 0.00 35 ALA A C 8
ATOM 9900 O O . ALA A 1 35 ? 59.151 -3.176 25.823 1.00 0.00 35 ALA A O 8
ATOM 9907 N N . ASP A 1 36 ? 60.615 -3.704 24.207 1.00 0.00 36 ASP A N 8
ATOM 9908 C CA . ASP A 1 36 ? 61.778 -3.604 25.087 1.00 0.00 36 ASP A CA 8
ATOM 9909 C C . ASP A 1 36 ? 62.177 -2.154 25.301 1.00 0.00 36 ASP A C 8
ATOM 9910 O O . ASP A 1 36 ? 62.983 -1.846 26.181 1.00 0.00 36 ASP A O 8
ATOM 9919 N N . GLY A 1 37 ? 61.612 -1.268 24.495 1.00 0.00 37 GLY A N 8
ATOM 9920 C CA . GLY A 1 37 ? 61.906 0.142 24.619 1.00 0.00 37 GLY A CA 8
ATOM 9921 C C . GLY A 1 37 ? 63.282 0.490 24.100 1.00 0.00 37 GLY A C 8
ATOM 9922 O O . GLY A 1 37 ? 64.096 1.070 24.818 1.00 0.00 37 GLY A O 8
ATOM 9926 N N . GLY A 1 38 ? 63.544 0.136 22.861 1.00 0.00 38 GLY A N 8
ATOM 9927 C CA . GLY A 1 38 ? 64.821 0.433 22.262 1.00 0.00 38 GLY A CA 8
ATOM 9928 C C . GLY A 1 38 ? 64.728 1.628 21.350 1.00 0.00 38 GLY A C 8
ATOM 9929 O O . GLY A 1 38 ? 65.651 2.443 21.273 1.00 0.00 38 GLY A O 8
ATOM 9933 N N . GLY A 1 39 ? 63.601 1.748 20.671 1.00 0.00 39 GLY A N 8
ATOM 9934 C CA . GLY A 1 39 ? 63.393 2.857 19.770 1.00 0.00 39 GLY A CA 8
ATOM 9935 C C . GLY A 1 39 ? 63.739 2.496 18.351 1.00 0.00 39 GLY A C 8
ATOM 9936 O O . GLY A 1 39 ? 63.735 3.350 17.463 1.00 0.00 39 GLY A O 8
ATOM 9940 N N . GLU A 1 40 ? 64.037 1.229 18.137 1.00 0.00 40 GLU A N 8
ATOM 9941 C CA . GLU A 1 40 ? 64.394 0.726 16.826 1.00 0.00 40 GLU A CA 8
ATOM 9942 C C . GLU A 1 40 ? 63.771 -0.628 16.593 1.00 0.00 40 GLU A C 8
ATOM 9943 O O . GLU A 1 40 ? 63.852 -1.507 17.447 1.00 0.00 40 GLU A O 8
ATOM 9955 N N . ILE A 1 41 ? 63.147 -0.791 15.455 1.00 0.00 41 ILE A N 8
ATOM 9956 C CA . ILE A 1 41 ? 62.588 -2.066 15.085 1.00 0.00 41 ILE A CA 8
ATOM 9957 C C . ILE A 1 41 ? 63.226 -2.537 13.796 1.00 0.00 41 ILE A C 8
ATOM 9958 O O . ILE A 1 41 ? 63.799 -1.734 13.051 1.00 0.00 41 ILE A O 8
ATOM 9974 N N . SER A 1 42 ? 63.150 -3.821 13.539 1.00 0.00 42 SER A N 8
ATOM 9975 C CA . SER A 1 42 ? 63.712 -4.382 12.335 1.00 0.00 42 SER A CA 8
ATOM 9976 C C . SER A 1 42 ? 62.987 -3.832 11.106 1.00 0.00 42 SER A C 8
ATOM 9977 O O . SER A 1 42 ? 61.762 -3.707 11.102 1.00 0.00 42 SER A O 8
ATOM 9985 N N . ALA A 1 43 ? 63.749 -3.500 10.077 1.00 0.00 43 ALA A N 8
ATOM 9986 C CA . ALA A 1 43 ? 63.196 -2.951 8.849 1.00 0.00 43 ALA A CA 8
ATOM 9987 C C . ALA A 1 43 ? 62.181 -3.904 8.230 1.00 0.00 43 ALA A C 8
ATOM 9988 O O . ALA A 1 43 ? 61.128 -3.483 7.758 1.00 0.00 43 ALA A O 8
ATOM 9995 N N . LYS A 1 44 ? 62.492 -5.193 8.255 1.00 0.00 44 LYS A N 8
ATOM 9996 C CA . LYS A 1 44 ? 61.599 -6.199 7.696 1.00 0.00 44 LYS A CA 8
ATOM 9997 C C . LYS A 1 44 ? 60.359 -6.399 8.554 1.00 0.00 44 LYS A C 8
ATOM 9998 O O . LYS A 1 44 ? 59.365 -6.964 8.095 1.00 0.00 44 LYS A O 8
ATOM 10017 N N . ALA A 1 45 ? 60.407 -5.920 9.785 1.00 0.00 45 ALA A N 8
ATOM 10018 C CA . ALA A 1 45 ? 59.271 -6.034 10.681 1.00 0.00 45 ALA A CA 8
ATOM 10019 C C . ALA A 1 45 ? 58.194 -5.039 10.283 1.00 0.00 45 ALA A C 8
ATOM 10020 O O . ALA A 1 45 ? 57.018 -5.236 10.577 1.00 0.00 45 ALA A O 8
ATOM 10027 N N . PHE A 1 46 ? 58.608 -3.979 9.581 1.00 0.00 46 PHE A N 8
ATOM 10028 C CA . PHE A 1 46 ? 57.687 -2.947 9.111 1.00 0.00 46 PHE A CA 8
ATOM 10029 C C . PHE A 1 46 ? 56.602 -3.555 8.235 1.00 0.00 46 PHE A C 8
ATOM 10030 O O . PHE A 1 46 ? 55.428 -3.199 8.352 1.00 0.00 46 PHE A O 8
ATOM 10047 N N . GLY A 1 47 ? 57.002 -4.482 7.369 1.00 0.00 47 GLY A N 8
ATOM 10048 C CA . GLY A 1 47 ? 56.051 -5.138 6.497 1.00 0.00 47 GLY A CA 8
ATOM 10049 C C . GLY A 1 47 ? 54.983 -5.864 7.283 1.00 0.00 47 GLY A C 8
ATOM 10050 O O . GLY A 1 47 ? 53.797 -5.779 6.962 1.00 0.00 47 GLY A O 8
ATOM 10054 N N . THR A 1 48 ? 55.407 -6.555 8.329 1.00 0.00 48 THR A N 8
ATOM 10055 C CA . THR A 1 48 ? 54.501 -7.287 9.186 1.00 0.00 48 THR A CA 8
ATOM 10056 C C . THR A 1 48 ? 53.553 -6.326 9.905 1.00 0.00 48 THR A C 8
ATOM 10057 O O . THR A 1 48 ? 52.338 -6.552 9.953 1.00 0.00 48 THR A O 8
ATOM 10068 N N . VAL A 1 49 ? 54.115 -5.238 10.443 1.00 0.00 49 VAL A N 8
ATOM 10069 C CA . VAL A 1 49 ? 53.328 -4.229 11.145 1.00 0.00 49 VAL A CA 8
ATOM 10070 C C . VAL A 1 49 ? 52.275 -3.635 10.218 1.00 0.00 49 VAL A C 8
ATOM 10071 O O . VAL A 1 49 ? 51.125 -3.433 10.610 1.00 0.00 49 VAL A O 8
ATOM 10084 N N . ALA A 1 50 ? 52.675 -3.368 8.991 1.00 0.00 50 ALA A N 8
ATOM 10085 C CA . ALA A 1 50 ? 51.782 -2.798 8.009 1.00 0.00 50 ALA A CA 8
ATOM 10086 C C . ALA A 1 50 ? 50.650 -3.760 7.664 1.00 0.00 50 ALA A C 8
ATOM 10087 O O . ALA A 1 50 ? 49.482 -3.401 7.754 1.00 0.00 50 ALA A O 8
ATOM 10094 N N . ARG A 1 51 ? 51.001 -4.991 7.308 1.00 0.00 51 ARG A N 8
ATOM 10095 C CA . ARG A 1 51 ? 50.006 -5.988 6.896 1.00 0.00 51 ARG A CA 8
ATOM 10096 C C . ARG A 1 51 ? 48.990 -6.286 8.000 1.00 0.00 51 ARG A C 8
ATOM 10097 O O . ARG A 1 51 ? 47.792 -6.421 7.728 1.00 0.00 51 ARG A O 8
ATOM 10118 N N . MET A 1 52 ? 49.458 -6.376 9.244 1.00 0.00 52 MET A N 8
ATOM 10119 C CA . MET A 1 52 ? 48.568 -6.686 10.369 1.00 0.00 52 MET A CA 8
ATOM 10120 C C . MET A 1 52 ? 47.660 -5.498 10.699 1.00 0.00 52 MET A C 8
ATOM 10121 O O . MET A 1 52 ? 46.628 -5.656 11.350 1.00 0.00 52 MET A O 8
ATOM 10135 N N . ASN A 1 53 ? 48.051 -4.318 10.244 1.00 0.00 53 ASN A N 8
ATOM 10136 C CA . ASN A 1 53 ? 47.271 -3.105 10.461 1.00 0.00 53 ASN A CA 8
ATOM 10137 C C . ASN A 1 53 ? 46.507 -2.737 9.202 1.00 0.00 53 ASN A C 8
ATOM 10138 O O . ASN A 1 53 ? 45.912 -1.662 9.112 1.00 0.00 53 ASN A O 8
ATOM 10149 N N . ASN A 1 54 ? 46.539 -3.652 8.224 1.00 0.00 54 ASN A N 8
ATOM 10150 C CA . ASN A 1 54 ? 45.844 -3.488 6.939 1.00 0.00 54 ASN A CA 8
ATOM 10151 C C . ASN A 1 54 ? 46.397 -2.316 6.142 1.00 0.00 54 ASN A C 8
ATOM 10152 O O . ASN A 1 54 ? 45.719 -1.760 5.276 1.00 0.00 54 ASN A O 8
ATOM 10163 N N . VAL A 1 55 ? 47.636 -1.960 6.417 1.00 0.00 55 VAL A N 8
ATOM 10164 C CA . VAL A 1 55 ? 48.296 -0.885 5.711 1.00 0.00 55 VAL A CA 8
ATOM 10165 C C . VAL A 1 55 ? 48.982 -1.437 4.464 1.00 0.00 55 VAL A C 8
ATOM 10166 O O . VAL A 1 55 ? 49.783 -2.373 4.554 1.00 0.00 55 VAL A O 8
ATOM 10179 N N . PRO A 1 56 ? 48.653 -0.898 3.283 1.00 0.00 56 PRO A N 8
ATOM 10180 C CA . PRO A 1 56 ? 49.254 -1.341 2.027 1.00 0.00 56 PRO A CA 8
ATOM 10181 C C . PRO A 1 56 ? 50.718 -0.923 1.916 1.00 0.00 56 PRO A C 8
ATOM 10182 O O . PRO A 1 56 ? 51.032 0.267 1.906 1.00 0.00 56 PRO A O 8
ATOM 10193 N N . VAL A 1 57 ? 51.605 -1.904 1.844 1.00 0.00 57 VAL A N 8
ATOM 10194 C CA . VAL A 1 57 ? 53.036 -1.640 1.732 1.00 0.00 57 VAL A CA 8
ATOM 10195 C C . VAL A 1 57 ? 53.391 -1.166 0.323 1.00 0.00 57 VAL A C 8
ATOM 10196 O O . VAL A 1 57 ? 52.959 -1.760 -0.671 1.00 0.00 57 VAL A O 8
ATOM 10209 N N . ASP A 1 58 ? 54.160 -0.096 0.245 1.00 0.00 58 ASP A N 8
ATOM 10210 C CA . ASP A 1 58 ? 54.618 0.430 -1.035 1.00 0.00 58 ASP A CA 8
ATOM 10211 C C . ASP A 1 58 ? 55.822 -0.367 -1.541 1.00 0.00 58 ASP A C 8
ATOM 10212 O O . ASP A 1 58 ? 56.755 -0.653 -0.781 1.00 0.00 58 ASP A O 8
ATOM 10221 N N . PRO A 1 59 ? 55.807 -0.749 -2.835 1.00 0.00 59 PRO A N 8
ATOM 10222 C CA . PRO A 1 59 ? 56.883 -1.538 -3.451 1.00 0.00 59 PRO A CA 8
ATOM 10223 C C . PRO A 1 59 ? 58.252 -0.862 -3.346 1.00 0.00 59 PRO A C 8
ATOM 10224 O O . PRO A 1 59 ? 59.278 -1.539 -3.217 1.00 0.00 59 PRO A O 8
ATOM 10235 N N . ARG A 1 60 ? 58.270 0.467 -3.388 1.00 0.00 60 ARG A N 8
ATOM 10236 C CA . ARG A 1 60 ? 59.522 1.200 -3.305 1.00 0.00 60 ARG A CA 8
ATOM 10237 C C . ARG A 1 60 ? 60.092 1.129 -1.903 1.00 0.00 60 ARG A C 8
ATOM 10238 O O . ARG A 1 60 ? 61.285 0.894 -1.721 1.00 0.00 60 ARG A O 8
ATOM 10259 N N . VAL A 1 61 ? 59.234 1.336 -0.907 1.00 0.00 61 VAL A N 8
ATOM 10260 C CA . VAL A 1 61 ? 59.646 1.246 0.484 1.00 0.00 61 VAL A CA 8
ATOM 10261 C C . VAL A 1 61 ? 60.126 -0.164 0.805 1.00 0.00 61 VAL A C 8
ATOM 10262 O O . VAL A 1 61 ? 61.090 -0.336 1.518 1.00 0.00 61 VAL A O 8
ATOM 10275 N N . GLN A 1 62 ? 59.456 -1.168 0.249 1.00 0.00 62 GLN A N 8
ATOM 10276 C CA . GLN A 1 62 ? 59.862 -2.557 0.465 1.00 0.00 62 GLN A CA 8
ATOM 10277 C C . GLN A 1 62 ? 61.249 -2.805 -0.148 1.00 0.00 62 GLN A C 8
ATOM 10278 O O . GLN A 1 62 ? 62.086 -3.504 0.434 1.00 0.00 62 GLN A O 8
ATOM 10292 N N . GLU A 1 63 ? 61.487 -2.218 -1.318 1.00 0.00 63 GLU A N 8
ATOM 10293 C CA . GLU A 1 63 ? 62.793 -2.296 -1.970 1.00 0.00 63 GLU A CA 8
ATOM 10294 C C . GLU A 1 63 ? 63.829 -1.580 -1.102 1.00 0.00 63 GLU A C 8
ATOM 10295 O O . GLU A 1 63 ? 64.954 -2.033 -0.933 1.00 0.00 63 GLU A O 8
ATOM 10307 N N . TYR A 1 64 ? 63.414 -0.469 -0.555 1.00 0.00 64 TYR A N 8
ATOM 10308 C CA . TYR A 1 64 ? 64.222 0.322 0.346 1.00 0.00 64 TYR A CA 8
ATOM 10309 C C . TYR A 1 64 ? 64.501 -0.464 1.644 1.00 0.00 64 TYR A C 8
ATOM 10310 O O . TYR A 1 64 ? 65.614 -0.449 2.168 1.00 0.00 64 TYR A O 8
ATOM 10328 N N . VAL A 1 65 ? 63.484 -1.174 2.127 1.00 0.00 65 VAL A N 8
ATOM 10329 C CA . VAL A 1 65 ? 63.592 -2.003 3.328 1.00 0.00 65 VAL A CA 8
ATOM 10330 C C . VAL A 1 65 ? 64.596 -3.146 3.138 1.00 0.00 65 VAL A C 8
ATOM 10331 O O . VAL A 1 65 ? 65.461 -3.370 3.996 1.00 0.00 65 VAL A O 8
ATOM 10344 N N . LYS A 1 66 ? 64.489 -3.862 2.014 1.00 0.00 66 LYS A N 8
ATOM 10345 C CA . LYS A 1 66 ? 65.401 -4.974 1.742 1.00 0.00 66 LYS A CA 8
ATOM 10346 C C . LYS A 1 66 ? 66.835 -4.475 1.629 1.00 0.00 66 LYS A C 8
ATOM 10347 O O . LYS A 1 66 ? 67.776 -5.206 1.913 1.00 0.00 66 LYS A O 8
ATOM 10366 N N . ARG A 1 67 ? 66.990 -3.228 1.208 1.00 0.00 67 ARG A N 8
ATOM 10367 C CA . ARG A 1 67 ? 68.301 -2.619 1.095 1.00 0.00 67 ARG A CA 8
ATOM 10368 C C . ARG A 1 67 ? 68.846 -2.255 2.468 1.00 0.00 67 ARG A C 8
ATOM 10369 O O . ARG A 1 67 ? 70.029 -2.437 2.738 1.00 0.00 67 ARG A O 8
ATOM 10390 N N . LEU A 1 68 ? 67.971 -1.756 3.338 1.00 0.00 68 LEU A N 8
ATOM 10391 C CA . LEU A 1 68 ? 68.366 -1.371 4.692 1.00 0.00 68 LEU A CA 8
ATOM 10392 C C . LEU A 1 68 ? 68.972 -2.547 5.437 1.00 0.00 68 LEU A C 8
ATOM 10393 O O . LEU A 1 68 ? 70.086 -2.464 5.939 1.00 0.00 68 LEU A O 8
ATOM 10409 N N . THR A 1 69 ? 68.245 -3.648 5.478 1.00 0.00 69 THR A N 8
ATOM 10410 C CA . THR A 1 69 ? 68.695 -4.828 6.198 1.00 0.00 69 THR A CA 8
ATOM 10411 C C . THR A 1 69 ? 69.896 -5.490 5.498 1.00 0.00 69 THR A C 8
ATOM 10412 O O . THR A 1 69 ? 70.632 -6.268 6.107 1.00 0.00 69 THR A O 8
ATOM 10423 N N . ASP A 1 70 ? 70.105 -5.144 4.235 1.00 0.00 70 ASP A N 8
ATOM 10424 C CA . ASP A 1 70 ? 71.193 -5.718 3.445 1.00 0.00 70 ASP A CA 8
ATOM 10425 C C . ASP A 1 70 ? 72.509 -4.975 3.689 1.00 0.00 70 ASP A C 8
ATOM 10426 O O . ASP A 1 70 ? 73.528 -5.585 4.010 1.00 0.00 70 ASP A O 8
ATOM 10435 N N . GLN A 1 71 ? 72.473 -3.655 3.557 1.00 0.00 71 GLN A N 8
ATOM 10436 C CA . GLN A 1 71 ? 73.674 -2.831 3.705 1.00 0.00 71 GLN A CA 8
ATOM 10437 C C . GLN A 1 71 ? 74.058 -2.631 5.174 1.00 0.00 71 GLN A C 8
ATOM 10438 O O . GLN A 1 71 ? 75.239 -2.519 5.505 1.00 0.00 71 GLN A O 8
ATOM 10452 N N . ASP A 1 72 ? 73.062 -2.579 6.043 1.00 0.00 72 ASP A N 8
ATOM 10453 C CA . ASP A 1 72 ? 73.301 -2.388 7.473 1.00 0.00 72 ASP A CA 8
ATOM 10454 C C . ASP A 1 72 ? 73.734 -3.690 8.121 1.00 0.00 72 ASP A C 8
ATOM 10455 O O . ASP A 1 72 ? 74.675 -3.722 8.911 1.00 0.00 72 ASP A O 8
ATOM 10464 N N . GLY A 1 73 ? 73.057 -4.759 7.762 1.00 0.00 73 GLY A N 8
ATOM 10465 C CA . GLY A 1 73 ? 73.332 -6.046 8.350 1.00 0.00 73 GLY A CA 8
ATOM 10466 C C . GLY A 1 73 ? 72.125 -6.560 9.088 1.00 0.00 73 GLY A C 8
ATOM 10467 O O . GLY A 1 73 ? 71.806 -7.749 9.035 1.00 0.00 73 GLY A O 8
ATOM 10471 N N . SER A 1 74 ? 71.446 -5.657 9.767 1.00 0.00 74 SER A N 8
ATOM 10472 C CA . SER A 1 74 ? 70.236 -5.985 10.484 1.00 0.00 74 SER A CA 8
ATOM 10473 C C . SER A 1 74 ? 69.066 -5.152 9.959 1.00 0.00 74 SER A C 8
ATOM 10474 O O . SER A 1 74 ? 67.975 -5.676 9.705 1.00 0.00 74 SER A O 8
ATOM 10482 N N . GLY A 1 75 ? 69.316 -3.863 9.758 1.00 0.00 75 GLY A N 8
ATOM 10483 C CA . GLY A 1 75 ? 68.292 -2.972 9.264 1.00 0.00 75 GLY A CA 8
ATOM 10484 C C . GLY A 1 75 ? 67.337 -2.562 10.352 1.00 0.00 75 GLY A C 8
ATOM 10485 O O . GLY A 1 75 ? 66.387 -3.280 10.649 1.00 0.00 75 GLY A O 8
ATOM 10489 N N . THR A 1 76 ? 67.582 -1.416 10.951 1.00 0.00 76 THR A N 8
ATOM 10490 C CA . THR A 1 76 ? 66.742 -0.937 12.021 1.00 0.00 76 THR A CA 8
ATOM 10491 C C . THR A 1 76 ? 66.165 0.434 11.696 1.00 0.00 76 THR A C 8
ATOM 10492 O O . THR A 1 76 ? 66.868 1.317 11.201 1.00 0.00 76 THR A O 8
ATOM 10503 N N . ILE A 1 77 ? 64.887 0.595 11.955 1.00 0.00 77 ILE A N 8
ATOM 10504 C CA . ILE A 1 77 ? 64.212 1.859 11.740 1.00 0.00 77 ILE A CA 8
ATOM 10505 C C . ILE A 1 77 ? 63.633 2.369 13.039 1.00 0.00 77 ILE A C 8
ATOM 10506 O O . ILE A 1 77 ? 63.095 1.596 13.840 1.00 0.00 77 ILE A O 8
ATOM 10522 N N . SER A 1 78 ? 63.757 3.652 13.259 1.00 0.00 78 SER A N 8
ATOM 10523 C CA . SER A 1 78 ? 63.245 4.254 14.461 1.00 0.00 78 SER A CA 8
ATOM 10524 C C . SER A 1 78 ? 61.814 4.751 14.239 1.00 0.00 78 SER A C 8
ATOM 10525 O O . SER A 1 78 ? 61.276 4.648 13.131 1.00 0.00 78 SER A O 8
ATOM 10533 N N . PHE A 1 79 ? 61.212 5.293 15.291 1.00 0.00 79 PHE A N 8
ATOM 10534 C CA . PHE A 1 79 ? 59.838 5.793 15.244 1.00 0.00 79 PHE A CA 8
ATOM 10535 C C . PHE A 1 79 ? 59.673 6.857 14.156 1.00 0.00 79 PHE A C 8
ATOM 10536 O O . PHE A 1 79 ? 58.647 6.910 13.472 1.00 0.00 79 PHE A O 8
ATOM 10553 N N . GLU A 1 80 ? 60.696 7.684 13.997 1.00 0.00 80 GLU A N 8
ATOM 10554 C CA . GLU A 1 80 ? 60.698 8.742 12.994 1.00 0.00 80 GLU A CA 8
ATOM 10555 C C . GLU A 1 80 ? 60.503 8.159 11.599 1.00 0.00 80 GLU A C 8
ATOM 10556 O O . GLU A 1 80 ? 59.608 8.568 10.859 1.00 0.00 80 GLU A O 8
ATOM 10568 N N . GLU A 1 81 ? 61.320 7.182 11.275 1.00 0.00 81 GLU A N 8
ATOM 10569 C CA . GLU A 1 81 ? 61.296 6.550 9.974 1.00 0.00 81 GLU A CA 8
ATOM 10570 C C . GLU A 1 81 ? 60.031 5.729 9.786 1.00 0.00 81 GLU A C 8
ATOM 10571 O O . GLU A 1 81 ? 59.447 5.728 8.708 1.00 0.00 81 GLU A O 8
ATOM 10583 N N . PHE A 1 82 ? 59.608 5.038 10.846 1.00 0.00 82 PHE A N 8
ATOM 10584 C CA . PHE A 1 82 ? 58.387 4.230 10.812 1.00 0.00 82 PHE A CA 8
ATOM 10585 C C . PHE A 1 82 ? 57.199 5.056 10.314 1.00 0.00 82 PHE A C 8
ATOM 10586 O O . PHE A 1 82 ? 56.439 4.609 9.449 1.00 0.00 82 PHE A O 8
ATOM 10603 N N . LEU A 1 83 ? 57.049 6.261 10.859 1.00 0.00 83 LEU A N 8
ATOM 10604 C CA . LEU A 1 83 ? 55.975 7.155 10.444 1.00 0.00 83 LEU A CA 8
ATOM 10605 C C . LEU A 1 83 ? 56.126 7.511 8.974 1.00 0.00 83 LEU A C 8
ATOM 10606 O O . LEU A 1 83 ? 55.189 7.364 8.191 1.00 0.00 83 LEU A O 8
ATOM 10622 N N . VAL A 1 84 ? 57.323 7.958 8.611 1.00 0.00 84 VAL A N 8
ATOM 10623 C CA . VAL A 1 84 ? 57.641 8.336 7.232 1.00 0.00 84 VAL A CA 8
ATOM 10624 C C . VAL A 1 84 ? 57.309 7.209 6.236 1.00 0.00 84 VAL A C 8
ATOM 10625 O O . VAL A 1 84 ? 56.718 7.454 5.178 1.00 0.00 84 VAL A O 8
ATOM 10638 N N . LEU A 1 85 ? 57.681 5.986 6.584 1.00 0.00 85 LEU A N 8
ATOM 10639 C CA . LEU A 1 85 ? 57.450 4.837 5.715 1.00 0.00 85 LEU A CA 8
ATOM 10640 C C . LEU A 1 85 ? 55.958 4.576 5.522 1.00 0.00 85 LEU A C 8
ATOM 10641 O O . LEU A 1 85 ? 55.516 4.236 4.417 1.00 0.00 85 LEU A O 8
ATOM 10657 N N . MET A 1 86 ? 55.186 4.743 6.590 1.00 0.00 86 MET A N 8
ATOM 10658 C CA . MET A 1 86 ? 53.736 4.568 6.519 1.00 0.00 86 MET A CA 8
ATOM 10659 C C . MET A 1 86 ? 53.123 5.600 5.585 1.00 0.00 86 MET A C 8
ATOM 10660 O O . MET A 1 86 ? 52.188 5.305 4.834 1.00 0.00 86 MET A O 8
ATOM 10674 N N . VAL A 1 87 ? 53.673 6.807 5.626 1.00 0.00 87 VAL A N 8
ATOM 10675 C CA . VAL A 1 87 ? 53.226 7.900 4.776 1.00 0.00 87 VAL A CA 8
ATOM 10676 C C . VAL A 1 87 ? 53.359 7.532 3.308 1.00 0.00 87 VAL A C 8
ATOM 10677 O O . VAL A 1 87 ? 52.394 7.610 2.548 1.00 0.00 87 VAL A O 8
ATOM 10690 N N . LYS A 1 88 ? 54.555 7.115 2.923 1.00 0.00 88 LYS A N 8
ATOM 10691 C CA . LYS A 1 88 ? 54.839 6.753 1.546 1.00 0.00 88 LYS A CA 8
ATOM 10692 C C . LYS A 1 88 ? 53.980 5.573 1.091 1.00 0.00 88 LYS A C 8
ATOM 10693 O O . LYS A 1 88 ? 53.499 5.547 -0.041 1.00 0.00 88 LYS A O 8
ATOM 10712 N N . SER A 1 89 ? 53.770 4.622 1.988 1.00 0.00 89 SER A N 8
ATOM 10713 C CA . SER A 1 89 ? 52.998 3.429 1.676 1.00 0.00 89 SER A CA 8
ATOM 10714 C C . SER A 1 89 ? 51.515 3.748 1.428 1.00 0.00 89 SER A C 8
ATOM 10715 O O . SER A 1 89 ? 50.945 3.332 0.415 1.00 0.00 89 SER A O 8
ATOM 10723 N N . MET A 1 90 ? 50.900 4.509 2.334 1.00 0.00 90 MET A N 8
ATOM 10724 C CA . MET A 1 90 ? 49.474 4.831 2.204 1.00 0.00 90 MET A CA 8
ATOM 10725 C C . MET A 1 90 ? 49.224 5.791 1.055 1.00 0.00 90 MET A C 8
ATOM 10726 O O . MET A 1 90 ? 48.164 5.761 0.430 1.00 0.00 90 MET A O 8
ATOM 10740 N N . LYS A 1 91 ? 50.197 6.642 0.783 1.00 0.00 91 LYS A N 8
ATOM 10741 C CA . LYS A 1 91 ? 50.059 7.638 -0.262 1.00 0.00 91 LYS A CA 8
ATOM 10742 C C . LYS A 1 91 ? 50.189 7.008 -1.644 1.00 0.00 91 LYS A C 8
ATOM 10743 O O . LYS A 1 91 ? 49.508 7.415 -2.588 1.00 0.00 91 LYS A O 8
ATOM 10762 N N . GLN A 1 92 ? 51.052 6.013 -1.759 1.00 0.00 92 GLN A N 8
ATOM 10763 C CA . GLN A 1 92 ? 51.273 5.343 -3.029 1.00 0.00 92 GLN A CA 8
ATOM 10764 C C . GLN A 1 92 ? 50.073 4.495 -3.412 1.00 0.00 92 GLN A C 8
ATOM 10765 O O . GLN A 1 92 ? 49.575 4.579 -4.539 1.00 0.00 92 GLN A O 8
ATOM 10779 N N . ASP A 1 93 ? 49.607 3.692 -2.477 1.00 0.00 93 ASP A N 8
ATOM 10780 C CA . ASP A 1 93 ? 48.508 2.788 -2.749 1.00 0.00 93 ASP A CA 8
ATOM 10781 C C . ASP A 1 93 ? 47.197 3.538 -2.861 1.00 0.00 93 ASP A C 8
ATOM 10782 O O . ASP A 1 93 ? 46.780 4.236 -1.934 1.00 0.00 93 ASP A O 8
ATOM 10791 N N . ALA A 1 94 ? 46.557 3.400 -3.999 1.00 0.00 94 ALA A N 8
ATOM 10792 C CA . ALA A 1 94 ? 45.287 4.049 -4.249 1.00 0.00 94 ALA A CA 8
ATOM 10793 C C . ALA A 1 94 ? 44.218 3.014 -4.563 1.00 0.00 94 ALA A C 8
ATOM 10794 O O . ALA A 1 94 ? 44.378 2.301 -5.607 1.00 0.00 94 ALA A O 8
ATOM 10801 N N . ALA A 1 5 ? 65.611 9.812 11.098 1.00 0.00 5 ALA A N 9
ATOM 10802 C CA . ALA A 1 5 ? 66.635 9.183 11.965 1.00 0.00 5 ALA A CA 9
ATOM 10803 C C . ALA A 1 5 ? 67.783 10.145 12.248 1.00 0.00 5 ALA A C 9
ATOM 10804 O O . ALA A 1 5 ? 68.826 9.745 12.779 1.00 0.00 5 ALA A O 9
ATOM 10811 N N . SER A 1 6 ? 67.582 11.413 11.914 1.00 0.00 6 SER A N 9
ATOM 10812 C CA . SER A 1 6 ? 68.604 12.438 12.105 1.00 0.00 6 SER A CA 9
ATOM 10813 C C . SER A 1 6 ? 68.059 13.818 11.763 1.00 0.00 6 SER A C 9
ATOM 10814 O O . SER A 1 6 ? 68.308 14.791 12.471 1.00 0.00 6 SER A O 9
ATOM 10822 N N . MET A 1 7 ? 67.311 13.892 10.680 1.00 0.00 7 MET A N 9
ATOM 10823 C CA . MET A 1 7 ? 66.718 15.140 10.244 1.00 0.00 7 MET A CA 9
ATOM 10824 C C . MET A 1 7 ? 65.211 15.012 10.236 1.00 0.00 7 MET A C 9
ATOM 10825 O O . MET A 1 7 ? 64.673 14.024 9.748 1.00 0.00 7 MET A O 9
ATOM 10839 N N . SER A 1 8 ? 64.535 16.005 10.766 1.00 0.00 8 SER A N 9
ATOM 10840 C CA . SER A 1 8 ? 63.089 15.961 10.879 1.00 0.00 8 SER A CA 9
ATOM 10841 C C . SER A 1 8 ? 62.395 16.609 9.674 1.00 0.00 8 SER A C 9
ATOM 10842 O O . SER A 1 8 ? 61.214 16.952 9.743 1.00 0.00 8 SER A O 9
ATOM 10850 N N . ASP A 1 9 ? 63.122 16.740 8.563 1.00 0.00 9 ASP A N 9
ATOM 10851 C CA . ASP A 1 9 ? 62.566 17.341 7.345 1.00 0.00 9 ASP A CA 9
ATOM 10852 C C . ASP A 1 9 ? 61.396 16.527 6.820 1.00 0.00 9 ASP A C 9
ATOM 10853 O O . ASP A 1 9 ? 60.323 17.070 6.540 1.00 0.00 9 ASP A O 9
ATOM 10862 N N . GLU A 1 10 ? 61.598 15.222 6.692 1.00 0.00 10 GLU A N 9
ATOM 10863 C CA . GLU A 1 10 ? 60.541 14.338 6.230 1.00 0.00 10 GLU A CA 9
ATOM 10864 C C . GLU A 1 10 ? 59.466 14.189 7.299 1.00 0.00 10 GLU A C 9
ATOM 10865 O O . GLU A 1 10 ? 58.279 14.071 6.987 1.00 0.00 10 GLU A O 9
ATOM 10877 N N . GLN A 1 11 ? 59.889 14.197 8.566 1.00 0.00 11 GLN A N 9
ATOM 10878 C CA . GLN A 1 11 ? 58.963 14.086 9.687 1.00 0.00 11 GLN A CA 9
ATOM 10879 C C . GLN A 1 11 ? 57.917 15.197 9.643 1.00 0.00 11 GLN A C 9
ATOM 10880 O O . GLN A 1 11 ? 56.741 14.957 9.914 1.00 0.00 11 GLN A O 9
ATOM 10894 N N . ALA A 1 12 ? 58.354 16.405 9.293 1.00 0.00 12 ALA A N 9
ATOM 10895 C CA . ALA A 1 12 ? 57.459 17.553 9.199 1.00 0.00 12 ALA A CA 9
ATOM 10896 C C . ALA A 1 12 ? 56.323 17.278 8.222 1.00 0.00 12 ALA A C 9
ATOM 10897 O O . ALA A 1 12 ? 55.155 17.512 8.530 1.00 0.00 12 ALA A O 9
ATOM 10904 N N . GLU A 1 13 ? 56.673 16.752 7.056 1.00 0.00 13 GLU A N 9
ATOM 10905 C CA . GLU A 1 13 ? 55.686 16.431 6.036 1.00 0.00 13 GLU A CA 9
ATOM 10906 C C . GLU A 1 13 ? 54.789 15.290 6.489 1.00 0.00 13 GLU A C 9
ATOM 10907 O O . GLU A 1 13 ? 53.583 15.285 6.214 1.00 0.00 13 GLU A O 9
ATOM 10919 N N . ALA A 1 14 ? 55.381 14.321 7.175 1.00 0.00 14 ALA A N 9
ATOM 10920 C CA . ALA A 1 14 ? 54.641 13.185 7.682 1.00 0.00 14 ALA A CA 9
ATOM 10921 C C . ALA A 1 14 ? 53.615 13.615 8.722 1.00 0.00 14 ALA A C 9
ATOM 10922 O O . ALA A 1 14 ? 52.466 13.205 8.668 1.00 0.00 14 ALA A O 9
ATOM 10929 N N . ARG A 1 15 ? 54.037 14.462 9.652 1.00 0.00 15 ARG A N 9
ATOM 10930 C CA . ARG A 1 15 ? 53.161 14.935 10.723 1.00 0.00 15 ARG A CA 9
ATOM 10931 C C . ARG A 1 15 ? 52.085 15.883 10.196 1.00 0.00 15 ARG A C 9
ATOM 10932 O O . ARG A 1 15 ? 51.066 16.102 10.850 1.00 0.00 15 ARG A O 9
ATOM 10953 N N . ALA A 1 16 ? 52.323 16.452 9.027 1.00 0.00 16 ALA A N 9
ATOM 10954 C CA . ALA A 1 16 ? 51.352 17.340 8.403 1.00 0.00 16 ALA A CA 9
ATOM 10955 C C . ALA A 1 16 ? 50.262 16.530 7.708 1.00 0.00 16 ALA A C 9
ATOM 10956 O O . ALA A 1 16 ? 49.100 16.934 7.664 1.00 0.00 16 ALA A O 9
ATOM 10963 N N . PHE A 1 17 ? 50.648 15.382 7.173 1.00 0.00 17 PHE A N 9
ATOM 10964 C CA . PHE A 1 17 ? 49.722 14.497 6.487 1.00 0.00 17 PHE A CA 9
ATOM 10965 C C . PHE A 1 17 ? 49.026 13.566 7.473 1.00 0.00 17 PHE A C 9
ATOM 10966 O O . PHE A 1 17 ? 47.814 13.369 7.404 1.00 0.00 17 PHE A O 9
ATOM 10983 N N . LEU A 1 18 ? 49.787 13.009 8.391 1.00 0.00 18 LEU A N 9
ATOM 10984 C CA . LEU A 1 18 ? 49.235 12.108 9.377 1.00 0.00 18 LEU A CA 9
ATOM 10985 C C . LEU A 1 18 ? 48.567 12.884 10.488 1.00 0.00 18 LEU A C 9
ATOM 10986 O O . LEU A 1 18 ? 49.133 13.834 11.024 1.00 0.00 18 LEU A O 9
ATOM 11002 N N . SER A 1 19 ? 47.368 12.485 10.824 1.00 0.00 19 SER A N 9
ATOM 11003 C CA . SER A 1 19 ? 46.645 13.103 11.903 1.00 0.00 19 SER A CA 9
ATOM 11004 C C . SER A 1 19 ? 47.152 12.539 13.220 1.00 0.00 19 SER A C 9
ATOM 11005 O O . SER A 1 19 ? 47.791 11.481 13.232 1.00 0.00 19 SER A O 9
ATOM 11013 N N . GLU A 1 20 ? 46.872 13.230 14.318 1.00 0.00 20 GLU A N 9
ATOM 11014 C CA . GLU A 1 20 ? 47.312 12.787 15.644 1.00 0.00 20 GLU A CA 9
ATOM 11015 C C . GLU A 1 20 ? 46.894 11.346 15.901 1.00 0.00 20 GLU A C 9
ATOM 11016 O O . GLU A 1 20 ? 47.652 10.566 16.471 1.00 0.00 20 GLU A O 9
ATOM 11028 N N . GLU A 1 21 ? 45.692 10.999 15.454 1.00 0.00 21 GLU A N 9
ATOM 11029 C CA . GLU A 1 21 ? 45.176 9.647 15.599 1.00 0.00 21 GLU A CA 9
ATOM 11030 C C . GLU A 1 21 ? 46.084 8.644 14.888 1.00 0.00 21 GLU A C 9
ATOM 11031 O O . GLU A 1 21 ? 46.456 7.625 15.454 1.00 0.00 21 GLU A O 9
ATOM 11043 N N . MET A 1 22 ? 46.453 8.960 13.645 1.00 0.00 22 MET A N 9
ATOM 11044 C CA . MET A 1 22 ? 47.321 8.082 12.852 1.00 0.00 22 MET A CA 9
ATOM 11045 C C . MET A 1 22 ? 48.670 7.943 13.524 1.00 0.00 22 MET A C 9
ATOM 11046 O O . MET A 1 22 ? 49.199 6.843 13.654 1.00 0.00 22 MET A O 9
ATOM 11060 N N . ILE A 1 23 ? 49.207 9.069 13.964 1.00 0.00 23 ILE A N 9
ATOM 11061 C CA . ILE A 1 23 ? 50.500 9.106 14.627 1.00 0.00 23 ILE A CA 9
ATOM 11062 C C . ILE A 1 23 ? 50.484 8.252 15.899 1.00 0.00 23 ILE A C 9
ATOM 11063 O O . ILE A 1 23 ? 51.433 7.519 16.174 1.00 0.00 23 ILE A O 9
ATOM 11079 N N . ALA A 1 24 ? 49.394 8.340 16.655 1.00 0.00 24 ALA A N 9
ATOM 11080 C CA . ALA A 1 24 ? 49.241 7.562 17.878 1.00 0.00 24 ALA A CA 9
ATOM 11081 C C . ALA A 1 24 ? 49.211 6.067 17.570 1.00 0.00 24 ALA A C 9
ATOM 11082 O O . ALA A 1 24 ? 49.917 5.279 18.206 1.00 0.00 24 ALA A O 9
ATOM 11089 N N . GLU A 1 25 ? 48.391 5.685 16.590 1.00 0.00 25 GLU A N 9
ATOM 11090 C CA . GLU A 1 25 ? 48.282 4.297 16.162 1.00 0.00 25 GLU A CA 9
ATOM 11091 C C . GLU A 1 25 ? 49.639 3.753 15.731 1.00 0.00 25 GLU A C 9
ATOM 11092 O O . GLU A 1 25 ? 50.039 2.657 16.134 1.00 0.00 25 GLU A O 9
ATOM 11104 N N . PHE A 1 26 ? 50.347 4.527 14.918 1.00 0.00 26 PHE A N 9
ATOM 11105 C CA . PHE A 1 26 ? 51.655 4.124 14.430 1.00 0.00 26 PHE A CA 9
ATOM 11106 C C . PHE A 1 26 ? 52.667 4.055 15.564 1.00 0.00 26 PHE A C 9
ATOM 11107 O O . PHE A 1 26 ? 53.528 3.183 15.577 1.00 0.00 26 PHE A O 9
ATOM 11124 N N . LYS A 1 27 ? 52.552 4.972 16.519 1.00 0.00 27 LYS A N 9
ATOM 11125 C CA . LYS A 1 27 ? 53.436 4.986 17.676 1.00 0.00 27 LYS A CA 9
ATOM 11126 C C . LYS A 1 27 ? 53.256 3.715 18.494 1.00 0.00 27 LYS A C 9
ATOM 11127 O O . LYS A 1 27 ? 54.228 3.034 18.818 1.00 0.00 27 LYS A O 9
ATOM 11146 N N . ALA A 1 28 ? 52.007 3.393 18.803 1.00 0.00 28 ALA A N 9
ATOM 11147 C CA . ALA A 1 28 ? 51.693 2.205 19.579 1.00 0.00 28 ALA A CA 9
ATOM 11148 C C . ALA A 1 28 ? 52.141 0.949 18.845 1.00 0.00 28 ALA A C 9
ATOM 11149 O O . ALA A 1 28 ? 52.710 0.036 19.449 1.00 0.00 28 ALA A O 9
ATOM 11156 N N . ALA A 1 29 ? 51.896 0.917 17.537 1.00 0.00 29 ALA A N 9
ATOM 11157 C CA . ALA A 1 29 ? 52.290 -0.211 16.705 1.00 0.00 29 ALA A CA 9
ATOM 11158 C C . ALA A 1 29 ? 53.807 -0.357 16.676 1.00 0.00 29 ALA A C 9
ATOM 11159 O O . ALA A 1 29 ? 54.333 -1.466 16.753 1.00 0.00 29 ALA A O 9
ATOM 11166 N N . PHE A 1 30 ? 54.498 0.770 16.565 1.00 0.00 30 PHE A N 9
ATOM 11167 C CA . PHE A 1 30 ? 55.951 0.796 16.564 1.00 0.00 30 PHE A CA 9
ATOM 11168 C C . PHE A 1 30 ? 56.494 0.229 17.880 1.00 0.00 30 PHE A C 9
ATOM 11169 O O . PHE A 1 30 ? 57.438 -0.565 17.890 1.00 0.00 30 PHE A O 9
ATOM 11186 N N . ASP A 1 31 ? 55.870 0.632 18.986 1.00 0.00 31 ASP A N 9
ATOM 11187 C CA . ASP A 1 31 ? 56.274 0.186 20.326 1.00 0.00 31 ASP A CA 9
ATOM 11188 C C . ASP A 1 31 ? 56.194 -1.329 20.457 1.00 0.00 31 ASP A C 9
ATOM 11189 O O . ASP A 1 31 ? 56.992 -1.941 21.167 1.00 0.00 31 ASP A O 9
ATOM 11198 N N . MET A 1 32 ? 55.231 -1.929 19.762 1.00 0.00 32 MET A N 9
ATOM 11199 C CA . MET A 1 32 ? 55.009 -3.372 19.816 1.00 0.00 32 MET A CA 9
ATOM 11200 C C . MET A 1 32 ? 56.209 -4.160 19.290 1.00 0.00 32 MET A C 9
ATOM 11201 O O . MET A 1 32 ? 56.413 -5.311 19.667 1.00 0.00 32 MET A O 9
ATOM 11215 N N . PHE A 1 33 ? 56.999 -3.543 18.427 1.00 0.00 33 PHE A N 9
ATOM 11216 C CA . PHE A 1 33 ? 58.127 -4.237 17.821 1.00 0.00 33 PHE A CA 9
ATOM 11217 C C . PHE A 1 33 ? 59.465 -3.829 18.427 1.00 0.00 33 PHE A C 9
ATOM 11218 O O . PHE A 1 33 ? 60.502 -4.418 18.111 1.00 0.00 33 PHE A O 9
ATOM 11235 N N . ASP A 1 34 ? 59.451 -2.833 19.299 1.00 0.00 34 ASP A N 9
ATOM 11236 C CA . ASP A 1 34 ? 60.674 -2.428 19.985 1.00 0.00 34 ASP A CA 9
ATOM 11237 C C . ASP A 1 34 ? 60.858 -3.283 21.230 1.00 0.00 34 ASP A C 9
ATOM 11238 O O . ASP A 1 34 ? 60.544 -2.869 22.347 1.00 0.00 34 ASP A O 9
ATOM 11247 N N . ALA A 1 35 ? 61.318 -4.503 21.015 1.00 0.00 35 ALA A N 9
ATOM 11248 C CA . ALA A 1 35 ? 61.510 -5.461 22.092 1.00 0.00 35 ALA A CA 9
ATOM 11249 C C . ALA A 1 35 ? 62.827 -5.230 22.809 1.00 0.00 35 ALA A C 9
ATOM 11250 O O . ALA A 1 35 ? 63.019 -5.677 23.940 1.00 0.00 35 ALA A O 9
ATOM 11257 N N . ASP A 1 36 ? 63.729 -4.531 22.153 1.00 0.00 36 ASP A N 9
ATOM 11258 C CA . ASP A 1 36 ? 65.036 -4.263 22.729 1.00 0.00 36 ASP A CA 9
ATOM 11259 C C . ASP A 1 36 ? 64.992 -3.036 23.626 1.00 0.00 36 ASP A C 9
ATOM 11260 O O . ASP A 1 36 ? 65.768 -2.919 24.581 1.00 0.00 36 ASP A O 9
ATOM 11269 N N . GLY A 1 37 ? 64.073 -2.136 23.335 1.00 0.00 37 GLY A N 9
ATOM 11270 C CA . GLY A 1 37 ? 63.965 -0.922 24.109 1.00 0.00 37 GLY A CA 9
ATOM 11271 C C . GLY A 1 37 ? 64.950 0.114 23.638 1.00 0.00 37 GLY A C 9
ATOM 11272 O O . GLY A 1 37 ? 65.546 0.830 24.440 1.00 0.00 37 GLY A O 9
ATOM 11276 N N . GLY A 1 38 ? 65.128 0.186 22.333 1.00 0.00 38 GLY A N 9
ATOM 11277 C CA . GLY A 1 38 ? 66.068 1.122 21.766 1.00 0.00 38 GLY A CA 9
ATOM 11278 C C . GLY A 1 38 ? 65.377 2.235 21.030 1.00 0.00 38 GLY A C 9
ATOM 11279 O O . GLY A 1 38 ? 65.964 3.292 20.786 1.00 0.00 38 GLY A O 9
ATOM 11283 N N . GLY A 1 39 ? 64.127 2.009 20.679 1.00 0.00 39 GLY A N 9
ATOM 11284 C CA . GLY A 1 39 ? 63.377 3.006 19.959 1.00 0.00 39 GLY A CA 9
ATOM 11285 C C . GLY A 1 39 ? 63.469 2.800 18.470 1.00 0.00 39 GLY A C 9
ATOM 11286 O O . GLY A 1 39 ? 63.104 3.675 17.688 1.00 0.00 39 GLY A O 9
ATOM 11290 N N . GLU A 1 40 ? 63.973 1.644 18.078 1.00 0.00 40 GLU A N 9
ATOM 11291 C CA . GLU A 1 40 ? 64.095 1.289 16.678 1.00 0.00 40 GLU A CA 9
ATOM 11292 C C . GLU A 1 40 ? 63.611 -0.129 16.468 1.00 0.00 40 GLU A C 9
ATOM 11293 O O . GLU A 1 40 ? 63.845 -1.001 17.305 1.00 0.00 40 GLU A O 9
ATOM 11305 N N . ILE A 1 41 ? 62.940 -0.360 15.362 1.00 0.00 41 ILE A N 9
ATOM 11306 C CA . ILE A 1 41 ? 62.419 -1.678 15.062 1.00 0.00 41 ILE A CA 9
ATOM 11307 C C . ILE A 1 41 ? 63.120 -2.255 13.851 1.00 0.00 41 ILE A C 9
ATOM 11308 O O . ILE A 1 41 ? 63.776 -1.526 13.102 1.00 0.00 41 ILE A O 9
ATOM 11324 N N . SER A 1 42 ? 62.998 -3.557 13.668 1.00 0.00 42 SER A N 9
ATOM 11325 C CA . SER A 1 42 ? 63.602 -4.227 12.537 1.00 0.00 42 SER A CA 9
ATOM 11326 C C . SER A 1 42 ? 62.986 -3.733 11.225 1.00 0.00 42 SER A C 9
ATOM 11327 O O . SER A 1 42 ? 61.850 -3.254 11.202 1.00 0.00 42 SER A O 9
ATOM 11335 N N . ALA A 1 43 ? 63.739 -3.845 10.145 1.00 0.00 43 ALA A N 9
ATOM 11336 C CA . ALA A 1 43 ? 63.272 -3.415 8.838 1.00 0.00 43 ALA A CA 9
ATOM 11337 C C . ALA A 1 43 ? 62.004 -4.163 8.440 1.00 0.00 43 ALA A C 9
ATOM 11338 O O . ALA A 1 43 ? 61.021 -3.560 8.014 1.00 0.00 43 ALA A O 9
ATOM 11345 N N . LYS A 1 44 ? 62.022 -5.477 8.616 1.00 0.00 44 LYS A N 9
ATOM 11346 C CA . LYS A 1 44 ? 60.876 -6.312 8.277 1.00 0.00 44 LYS A CA 9
ATOM 11347 C C . LYS A 1 44 ? 59.710 -6.098 9.231 1.00 0.00 44 LYS A C 9
ATOM 11348 O O . LYS A 1 44 ? 58.574 -6.497 8.942 1.00 0.00 44 LYS A O 9
ATOM 11367 N N . ALA A 1 45 ? 59.979 -5.463 10.362 1.00 0.00 45 ALA A N 9
ATOM 11368 C CA . ALA A 1 45 ? 58.930 -5.156 11.306 1.00 0.00 45 ALA A CA 9
ATOM 11369 C C . ALA A 1 45 ? 57.964 -4.170 10.674 1.00 0.00 45 ALA A C 9
ATOM 11370 O O . ALA A 1 45 ? 56.762 -4.271 10.860 1.00 0.00 45 ALA A O 9
ATOM 11377 N N . PHE A 1 46 ? 58.511 -3.240 9.883 1.00 0.00 46 PHE A N 9
ATOM 11378 C CA . PHE A 1 46 ? 57.705 -2.252 9.162 1.00 0.00 46 PHE A CA 9
ATOM 11379 C C . PHE A 1 46 ? 56.704 -2.949 8.257 1.00 0.00 46 PHE A C 9
ATOM 11380 O O . PHE A 1 46 ? 55.515 -2.622 8.262 1.00 0.00 46 PHE A O 9
ATOM 11397 N N . GLY A 1 47 ? 57.193 -3.920 7.490 1.00 0.00 47 GLY A N 9
ATOM 11398 C CA . GLY A 1 47 ? 56.330 -4.673 6.610 1.00 0.00 47 GLY A CA 9
ATOM 11399 C C . GLY A 1 47 ? 55.230 -5.363 7.378 1.00 0.00 47 GLY A C 9
ATOM 11400 O O . GLY A 1 47 ? 54.075 -5.360 6.961 1.00 0.00 47 GLY A O 9
ATOM 11404 N N . THR A 1 48 ? 55.589 -5.928 8.518 1.00 0.00 48 THR A N 9
ATOM 11405 C CA . THR A 1 48 ? 54.635 -6.604 9.373 1.00 0.00 48 THR A CA 9
ATOM 11406 C C . THR A 1 48 ? 53.586 -5.621 9.910 1.00 0.00 48 THR A C 9
ATOM 11407 O O . THR A 1 48 ? 52.386 -5.912 9.899 1.00 0.00 48 THR A O 9
ATOM 11418 N N . VAL A 1 49 ? 54.043 -4.449 10.364 1.00 0.00 49 VAL A N 9
ATOM 11419 C CA . VAL A 1 49 ? 53.137 -3.432 10.883 1.00 0.00 49 VAL A CA 9
ATOM 11420 C C . VAL A 1 49 ? 52.176 -2.978 9.797 1.00 0.00 49 VAL A C 9
ATOM 11421 O O . VAL A 1 49 ? 50.976 -2.847 10.033 1.00 0.00 49 VAL A O 9
ATOM 11434 N N . ALA A 1 50 ? 52.709 -2.753 8.605 1.00 0.00 50 ALA A N 9
ATOM 11435 C CA . ALA A 1 50 ? 51.900 -2.341 7.474 1.00 0.00 50 ALA A CA 9
ATOM 11436 C C . ALA A 1 50 ? 50.844 -3.396 7.157 1.00 0.00 50 ALA A C 9
ATOM 11437 O O . ALA A 1 50 ? 49.663 -3.083 7.034 1.00 0.00 50 ALA A O 9
ATOM 11444 N N . ARG A 1 51 ? 51.276 -4.647 7.061 1.00 0.00 51 ARG A N 9
ATOM 11445 C CA . ARG A 1 51 ? 50.375 -5.757 6.754 1.00 0.00 51 ARG A CA 9
ATOM 11446 C C . ARG A 1 51 ? 49.252 -5.882 7.786 1.00 0.00 51 ARG A C 9
ATOM 11447 O O . ARG A 1 51 ? 48.073 -5.929 7.425 1.00 0.00 51 ARG A O 9
ATOM 11468 N N . MET A 1 52 ? 49.617 -5.914 9.068 1.00 0.00 52 MET A N 9
ATOM 11469 C CA . MET A 1 52 ? 48.636 -6.100 10.143 1.00 0.00 52 MET A CA 9
ATOM 11470 C C . MET A 1 52 ? 47.713 -4.886 10.289 1.00 0.00 52 MET A C 9
ATOM 11471 O O . MET A 1 52 ? 46.587 -5.005 10.770 1.00 0.00 52 MET A O 9
ATOM 11485 N N . ASN A 1 53 ? 48.190 -3.725 9.870 1.00 0.00 53 ASN A N 9
ATOM 11486 C CA . ASN A 1 53 ? 47.398 -2.502 9.955 1.00 0.00 53 ASN A CA 9
ATOM 11487 C C . ASN A 1 53 ? 46.667 -2.234 8.647 1.00 0.00 53 ASN A C 9
ATOM 11488 O O . ASN A 1 53 ? 46.071 -1.174 8.464 1.00 0.00 53 ASN A O 9
ATOM 11499 N N . ASN A 1 54 ? 46.717 -3.219 7.742 1.00 0.00 54 ASN A N 9
ATOM 11500 C CA . ASN A 1 54 ? 46.047 -3.144 6.434 1.00 0.00 54 ASN A CA 9
ATOM 11501 C C . ASN A 1 54 ? 46.527 -1.955 5.614 1.00 0.00 54 ASN A C 9
ATOM 11502 O O . ASN A 1 54 ? 45.765 -1.353 4.853 1.00 0.00 54 ASN A O 9
ATOM 11513 N N . VAL A 1 55 ? 47.793 -1.638 5.752 1.00 0.00 55 VAL A N 9
ATOM 11514 C CA . VAL A 1 55 ? 48.401 -0.559 5.006 1.00 0.00 55 VAL A CA 9
ATOM 11515 C C . VAL A 1 55 ? 49.215 -1.137 3.853 1.00 0.00 55 VAL A C 9
ATOM 11516 O O . VAL A 1 55 ? 50.131 -1.928 4.077 1.00 0.00 55 VAL A O 9
ATOM 11529 N N . PRO A 1 56 ? 48.874 -0.777 2.605 1.00 0.00 56 PRO A N 9
ATOM 11530 C CA . PRO A 1 56 ? 49.587 -1.266 1.425 1.00 0.00 56 PRO A CA 9
ATOM 11531 C C . PRO A 1 56 ? 51.043 -0.824 1.415 1.00 0.00 56 PRO A C 9
ATOM 11532 O O . PRO A 1 56 ? 51.348 0.352 1.201 1.00 0.00 56 PRO A O 9
ATOM 11543 N N . VAL A 1 57 ? 51.934 -1.759 1.673 1.00 0.00 57 VAL A N 9
ATOM 11544 C CA . VAL A 1 57 ? 53.347 -1.470 1.671 1.00 0.00 57 VAL A CA 9
ATOM 11545 C C . VAL A 1 57 ? 53.863 -1.340 0.237 1.00 0.00 57 VAL A C 9
ATOM 11546 O O . VAL A 1 57 ? 53.737 -2.264 -0.573 1.00 0.00 57 VAL A O 9
ATOM 11559 N N . ASP A 1 58 ? 54.404 -0.174 -0.074 1.00 0.00 58 ASP A N 9
ATOM 11560 C CA . ASP A 1 58 ? 54.931 0.107 -1.404 1.00 0.00 58 ASP A CA 9
ATOM 11561 C C . ASP A 1 58 ? 56.098 -0.820 -1.745 1.00 0.00 58 ASP A C 9
ATOM 11562 O O . ASP A 1 58 ? 57.041 -0.959 -0.961 1.00 0.00 58 ASP A O 9
ATOM 11571 N N . PRO A 1 59 ? 56.039 -1.469 -2.923 1.00 0.00 59 PRO A N 9
ATOM 11572 C CA . PRO A 1 59 ? 57.071 -2.417 -3.375 1.00 0.00 59 PRO A CA 9
ATOM 11573 C C . PRO A 1 59 ? 58.466 -1.791 -3.467 1.00 0.00 59 PRO A C 9
ATOM 11574 O O . PRO A 1 59 ? 59.476 -2.478 -3.273 1.00 0.00 59 PRO A O 9
ATOM 11585 N N . ARG A 1 60 ? 58.524 -0.494 -3.748 1.00 0.00 60 ARG A N 9
ATOM 11586 C CA . ARG A 1 60 ? 59.803 0.196 -3.857 1.00 0.00 60 ARG A CA 9
ATOM 11587 C C . ARG A 1 60 ? 60.425 0.346 -2.476 1.00 0.00 60 ARG A C 9
ATOM 11588 O O . ARG A 1 60 ? 61.612 0.055 -2.281 1.00 0.00 60 ARG A O 9
ATOM 11609 N N . VAL A 1 61 ? 59.619 0.788 -1.515 1.00 0.00 61 VAL A N 9
ATOM 11610 C CA . VAL A 1 61 ? 60.076 0.900 -0.137 1.00 0.00 61 VAL A CA 9
ATOM 11611 C C . VAL A 1 61 ? 60.408 -0.489 0.407 1.00 0.00 61 VAL A C 9
ATOM 11612 O O . VAL A 1 61 ? 61.328 -0.647 1.185 1.00 0.00 61 VAL A O 9
ATOM 11625 N N . GLN A 1 62 ? 59.653 -1.495 -0.037 1.00 0.00 62 GLN A N 9
ATOM 11626 C CA . GLN A 1 62 ? 59.892 -2.882 0.374 1.00 0.00 62 GLN A CA 9
ATOM 11627 C C . GLN A 1 62 ? 61.275 -3.350 -0.088 1.00 0.00 62 GLN A C 9
ATOM 11628 O O . GLN A 1 62 ? 61.981 -4.043 0.645 1.00 0.00 62 GLN A O 9
ATOM 11642 N N . GLU A 1 63 ? 61.659 -2.967 -1.305 1.00 0.00 63 GLU A N 9
ATOM 11643 C CA . GLU A 1 63 ? 62.992 -3.277 -1.813 1.00 0.00 63 GLU A CA 9
ATOM 11644 C C . GLU A 1 63 ? 64.029 -2.640 -0.903 1.00 0.00 63 GLU A C 9
ATOM 11645 O O . GLU A 1 63 ? 65.004 -3.262 -0.505 1.00 0.00 63 GLU A O 9
ATOM 11657 N N . TYR A 1 64 ? 63.778 -1.398 -0.576 1.00 0.00 64 TYR A N 9
ATOM 11658 C CA . TYR A 1 64 ? 64.613 -0.635 0.319 1.00 0.00 64 TYR A CA 9
ATOM 11659 C C . TYR A 1 64 ? 64.684 -1.321 1.696 1.00 0.00 64 TYR A C 9
ATOM 11660 O O . TYR A 1 64 ? 65.763 -1.491 2.263 1.00 0.00 64 TYR A O 9
ATOM 11678 N N . VAL A 1 65 ? 63.527 -1.736 2.195 1.00 0.00 65 VAL A N 9
ATOM 11679 C CA . VAL A 1 65 ? 63.414 -2.434 3.473 1.00 0.00 65 VAL A CA 9
ATOM 11680 C C . VAL A 1 65 ? 64.207 -3.748 3.480 1.00 0.00 65 VAL A C 9
ATOM 11681 O O . VAL A 1 65 ? 64.980 -4.011 4.409 1.00 0.00 65 VAL A O 9
ATOM 11694 N N . LYS A 1 66 ? 64.028 -4.562 2.443 1.00 0.00 66 LYS A N 9
ATOM 11695 C CA . LYS A 1 66 ? 64.714 -5.848 2.368 1.00 0.00 66 LYS A CA 9
ATOM 11696 C C . LYS A 1 66 ? 66.230 -5.660 2.268 1.00 0.00 66 LYS A C 9
ATOM 11697 O O . LYS A 1 66 ? 66.991 -6.495 2.734 1.00 0.00 66 LYS A O 9
ATOM 11716 N N . ARG A 1 67 ? 66.658 -4.551 1.678 1.00 0.00 67 ARG A N 9
ATOM 11717 C CA . ARG A 1 67 ? 68.081 -4.271 1.546 1.00 0.00 67 ARG A CA 9
ATOM 11718 C C . ARG A 1 67 ? 68.667 -3.784 2.864 1.00 0.00 67 ARG A C 9
ATOM 11719 O O . ARG A 1 67 ? 69.846 -4.005 3.146 1.00 0.00 67 ARG A O 9
ATOM 11740 N N . LEU A 1 68 ? 67.837 -3.133 3.679 1.00 0.00 68 LEU A N 9
ATOM 11741 C CA . LEU A 1 68 ? 68.270 -2.656 4.993 1.00 0.00 68 LEU A CA 9
ATOM 11742 C C . LEU A 1 68 ? 68.643 -3.831 5.881 1.00 0.00 68 LEU A C 9
ATOM 11743 O O . LEU A 1 68 ? 69.664 -3.811 6.569 1.00 0.00 68 LEU A O 9
ATOM 11759 N N . THR A 1 69 ? 67.824 -4.867 5.844 1.00 0.00 69 THR A N 9
ATOM 11760 C CA . THR A 1 69 ? 68.072 -6.047 6.641 1.00 0.00 69 THR A CA 9
ATOM 11761 C C . THR A 1 69 ? 69.203 -6.886 6.028 1.00 0.00 69 THR A C 9
ATOM 11762 O O . THR A 1 69 ? 69.760 -7.759 6.678 1.00 0.00 69 THR A O 9
ATOM 11773 N N . ASP A 1 70 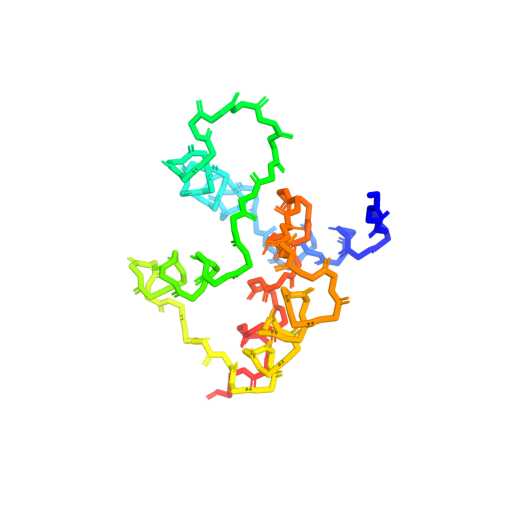? 69.540 -6.615 4.775 1.00 0.00 70 ASP A N 9
ATOM 11774 C CA . ASP A 1 70 ? 70.653 -7.306 4.136 1.00 0.00 70 ASP A CA 9
ATOM 11775 C C . ASP A 1 70 ? 71.964 -6.731 4.625 1.00 0.00 70 ASP A C 9
ATOM 11776 O O . ASP A 1 70 ? 72.838 -7.457 5.104 1.00 0.00 70 ASP A O 9
ATOM 11785 N N . GLN A 1 71 ? 72.075 -5.414 4.538 1.00 0.00 71 GLN A N 9
ATOM 11786 C CA . GLN A 1 71 ? 73.297 -4.709 4.896 1.00 0.00 71 GLN A CA 9
ATOM 11787 C C . GLN A 1 71 ? 73.543 -4.681 6.404 1.00 0.00 71 GLN A C 9
ATOM 11788 O O . GLN A 1 71 ? 74.668 -4.862 6.852 1.00 0.00 71 GLN A O 9
ATOM 11802 N N . ASP A 1 72 ? 72.498 -4.463 7.182 1.00 0.00 72 ASP A N 9
ATOM 11803 C CA . ASP A 1 72 ? 72.659 -4.333 8.627 1.00 0.00 72 ASP A CA 9
ATOM 11804 C C . ASP A 1 72 ? 72.253 -5.595 9.365 1.00 0.00 72 ASP A C 9
ATOM 11805 O O . ASP A 1 72 ? 72.087 -5.583 10.585 1.00 0.00 72 ASP A O 9
ATOM 11814 N N . GLY A 1 73 ? 72.093 -6.687 8.627 1.00 0.00 73 GLY A N 9
ATOM 11815 C CA . GLY A 1 73 ? 71.735 -7.962 9.238 1.00 0.00 73 GLY A CA 9
ATOM 11816 C C . GLY A 1 73 ? 70.287 -8.011 9.685 1.00 0.00 73 GLY A C 9
ATOM 11817 O O . GLY A 1 73 ? 69.479 -8.747 9.126 1.00 0.00 73 GLY A O 9
ATOM 11821 N N . SER A 1 74 ? 69.965 -7.238 10.692 1.00 0.00 74 SER A N 9
ATOM 11822 C CA . SER A 1 74 ? 68.616 -7.170 11.187 1.00 0.00 74 SER A CA 9
ATOM 11823 C C . SER A 1 74 ? 67.901 -5.978 10.565 1.00 0.00 74 SER A C 9
ATOM 11824 O O . SER A 1 74 ? 66.720 -6.057 10.237 1.00 0.00 74 SER A O 9
ATOM 11832 N N . GLY A 1 75 ? 68.636 -4.881 10.379 1.00 0.00 75 GLY A N 9
ATOM 11833 C CA . GLY A 1 75 ? 68.041 -3.678 9.826 1.00 0.00 75 GLY A CA 9
ATOM 11834 C C . GLY A 1 75 ? 67.150 -2.989 10.838 1.00 0.00 75 GLY A C 9
ATOM 11835 O O . GLY A 1 75 ? 66.249 -3.608 11.394 1.00 0.00 75 GLY A O 9
ATOM 11839 N N . THR A 1 76 ? 67.395 -1.727 11.092 1.00 0.00 76 THR A N 9
ATOM 11840 C CA . THR A 1 76 ? 66.611 -1.000 12.065 1.00 0.00 76 THR A CA 9
ATOM 11841 C C . THR A 1 76 ? 66.140 0.344 11.528 1.00 0.00 76 THR A C 9
ATOM 11842 O O . THR A 1 76 ? 66.871 1.038 10.815 1.00 0.00 76 THR A O 9
ATOM 11853 N N . ILE A 1 77 ? 64.915 0.693 11.858 1.00 0.00 77 ILE A N 9
ATOM 11854 C CA . ILE A 1 77 ? 64.343 1.966 11.473 1.00 0.00 77 ILE A CA 9
ATOM 11855 C C . ILE A 1 77 ? 63.865 2.725 12.688 1.00 0.00 77 ILE A C 9
ATOM 11856 O O . ILE A 1 77 ? 63.237 2.155 13.587 1.00 0.00 77 ILE A O 9
ATOM 11872 N N . SER A 1 78 ? 64.171 4.002 12.715 1.00 0.00 78 SER A N 9
ATOM 11873 C CA . SER A 1 78 ? 63.802 4.862 13.814 1.00 0.00 78 SER A CA 9
ATOM 11874 C C . SER A 1 78 ? 62.324 5.259 13.712 1.00 0.00 78 SER A C 9
ATOM 11875 O O . SER A 1 78 ? 61.709 5.122 12.648 1.00 0.00 78 SER A O 9
ATOM 11883 N N . PHE A 1 79 ? 61.762 5.752 14.813 1.00 0.00 79 PHE A N 9
ATOM 11884 C CA . PHE A 1 79 ? 60.355 6.149 14.850 1.00 0.00 79 PHE A CA 9
ATOM 11885 C C . PHE A 1 79 ? 60.074 7.275 13.858 1.00 0.00 79 PHE A C 9
ATOM 11886 O O . PHE A 1 79 ? 59.038 7.276 13.179 1.00 0.00 79 PHE A O 9
ATOM 11903 N N . GLU A 1 80 ? 61.003 8.219 13.772 1.00 0.00 80 GLU A N 9
ATOM 11904 C CA . GLU A 1 80 ? 60.886 9.338 12.848 1.00 0.00 80 GLU A CA 9
ATOM 11905 C C . GLU A 1 80 ? 60.731 8.819 11.421 1.00 0.00 80 GLU A C 9
ATOM 11906 O O . GLU A 1 80 ? 59.891 9.298 10.659 1.00 0.00 80 GLU A O 9
ATOM 11918 N N . GLU A 1 81 ? 61.515 7.806 11.091 1.00 0.00 81 GLU A N 9
ATOM 11919 C CA . GLU A 1 81 ? 61.472 7.195 9.781 1.00 0.00 81 GLU A CA 9
ATOM 11920 C C . GLU A 1 81 ? 60.181 6.406 9.583 1.00 0.00 81 GLU A C 9
ATOM 11921 O O . GLU A 1 81 ? 59.552 6.502 8.535 1.00 0.00 81 GLU A O 9
ATOM 11933 N N . PHE A 1 82 ? 59.787 5.633 10.606 1.00 0.00 82 PHE A N 9
ATOM 11934 C CA . PHE A 1 82 ? 58.577 4.802 10.527 1.00 0.00 82 PHE A CA 9
ATOM 11935 C C . PHE A 1 82 ? 57.356 5.616 10.109 1.00 0.00 82 PHE A C 9
ATOM 11936 O O . PHE A 1 82 ? 56.615 5.211 9.213 1.00 0.00 82 PHE A O 9
ATOM 11953 N N . LEU A 1 83 ? 57.157 6.763 10.748 1.00 0.00 83 LEU A N 9
ATOM 11954 C CA . LEU A 1 83 ? 56.024 7.625 10.426 1.00 0.00 83 LEU A CA 9
ATOM 11955 C C . LEU A 1 83 ? 56.041 8.021 8.958 1.00 0.00 83 LEU A C 9
ATOM 11956 O O . LEU A 1 83 ? 55.032 7.911 8.266 1.00 0.00 83 LEU A O 9
ATOM 11972 N N . VAL A 1 84 ? 57.198 8.453 8.484 1.00 0.00 84 VAL A N 9
ATOM 11973 C CA . VAL A 1 84 ? 57.350 8.889 7.107 1.00 0.00 84 VAL A CA 9
ATOM 11974 C C . VAL A 1 84 ? 57.162 7.715 6.136 1.00 0.00 84 VAL A C 9
ATOM 11975 O O . VAL A 1 84 ? 56.584 7.874 5.059 1.00 0.00 84 VAL A O 9
ATOM 11988 N N . LEU A 1 85 ? 57.640 6.541 6.531 1.00 0.00 85 LEU A N 9
ATOM 11989 C CA . LEU A 1 85 ? 57.509 5.337 5.711 1.00 0.00 85 LEU A CA 9
ATOM 11990 C C . LEU A 1 85 ? 56.037 4.973 5.512 1.00 0.00 85 LEU A C 9
ATOM 11991 O O . LEU A 1 85 ? 55.634 4.540 4.426 1.00 0.00 85 LEU A O 9
ATOM 12007 N N . MET A 1 86 ? 55.239 5.156 6.560 1.00 0.00 86 MET A N 9
ATOM 12008 C CA . MET A 1 86 ? 53.802 4.887 6.484 1.00 0.00 86 MET A CA 9
ATOM 12009 C C . MET A 1 86 ? 53.137 5.900 5.559 1.00 0.00 86 MET A C 9
ATOM 12010 O O . MET A 1 86 ? 52.137 5.609 4.903 1.00 0.00 86 MET A O 9
ATOM 12024 N N . VAL A 1 87 ? 53.704 7.091 5.518 1.00 0.00 87 VAL A N 9
ATOM 12025 C CA . VAL A 1 87 ? 53.219 8.144 4.649 1.00 0.00 87 VAL A CA 9
ATOM 12026 C C . VAL A 1 87 ? 53.518 7.804 3.196 1.00 0.00 87 VAL A C 9
ATOM 12027 O O . VAL A 1 87 ? 52.637 7.855 2.346 1.00 0.00 87 VAL A O 9
ATOM 12040 N N . LYS A 1 88 ? 54.764 7.431 2.931 1.00 0.00 88 LYS A N 9
ATOM 12041 C CA . LYS A 1 88 ? 55.212 7.090 1.584 1.00 0.00 88 LYS A CA 9
ATOM 12042 C C . LYS A 1 88 ? 54.427 5.917 0.992 1.00 0.00 88 LYS A C 9
ATOM 12043 O O . LYS A 1 88 ? 54.162 5.886 -0.211 1.00 0.00 88 LYS A O 9
ATOM 12062 N N . SER A 1 89 ? 54.050 4.968 1.830 1.00 0.00 89 SER A N 9
ATOM 12063 C CA . SER A 1 89 ? 53.309 3.806 1.368 1.00 0.00 89 SER A CA 9
ATOM 12064 C C . SER A 1 89 ? 51.856 4.160 1.009 1.00 0.00 89 SER A C 9
ATOM 12065 O O . SER A 1 89 ? 51.380 3.823 -0.080 1.00 0.00 89 SER A O 9
ATOM 12073 N N . MET A 1 90 ? 51.163 4.868 1.908 1.00 0.00 90 MET A N 9
ATOM 12074 C CA . MET A 1 90 ? 49.764 5.250 1.661 1.00 0.00 90 MET A CA 9
ATOM 12075 C C . MET A 1 90 ? 49.668 6.288 0.553 1.00 0.00 90 MET A C 9
ATOM 12076 O O . MET A 1 90 ? 48.664 6.374 -0.145 1.00 0.00 90 MET A O 9
ATOM 12090 N N . LYS A 1 91 ? 50.714 7.076 0.407 1.00 0.00 91 LYS A N 9
ATOM 12091 C CA . LYS A 1 91 ? 50.755 8.119 -0.605 1.00 0.00 91 LYS A CA 9
ATOM 12092 C C . LYS A 1 91 ? 50.874 7.514 -1.999 1.00 0.00 91 LYS A C 9
ATOM 12093 O O . LYS A 1 91 ? 50.376 8.072 -2.977 1.00 0.00 91 LYS A O 9
ATOM 12112 N N . GLN A 1 92 ? 51.531 6.371 -2.081 1.00 0.00 92 GLN A N 9
ATOM 12113 C CA . GLN A 1 92 ? 51.746 5.709 -3.353 1.00 0.00 92 GLN A CA 9
ATOM 12114 C C . GLN A 1 92 ? 50.506 4.933 -3.779 1.00 0.00 92 GLN A C 9
ATOM 12115 O O . GLN A 1 92 ? 50.049 5.059 -4.923 1.00 0.00 92 GLN A O 9
ATOM 12129 N N . ASP A 1 93 ? 49.963 4.134 -2.873 1.00 0.00 93 ASP A N 9
ATOM 12130 C CA . ASP A 1 93 ? 48.778 3.347 -3.179 1.00 0.00 93 ASP A CA 9
ATOM 12131 C C . ASP A 1 93 ? 47.534 4.214 -3.181 1.00 0.00 93 ASP A C 9
ATOM 12132 O O . ASP A 1 93 ? 47.117 4.727 -2.143 1.00 0.00 93 ASP A O 9
ATOM 12141 N N . ALA A 1 94 ? 46.949 4.377 -4.345 1.00 0.00 94 ALA A N 9
ATOM 12142 C CA . ALA A 1 94 ? 45.744 5.167 -4.483 1.00 0.00 94 ALA A CA 9
ATOM 12143 C C . ALA A 1 94 ? 44.521 4.327 -4.156 1.00 0.00 94 ALA A C 9
ATOM 12144 O O . ALA A 1 94 ? 44.211 3.400 -4.968 1.00 0.00 94 ALA A O 9
ATOM 12151 N N . ALA A 1 5 ? 71.687 12.450 12.480 1.00 0.00 5 ALA A N 10
ATOM 12152 C CA . ALA A 1 5 ? 71.058 13.774 12.698 1.00 0.00 5 ALA A CA 10
ATOM 12153 C C . ALA A 1 5 ? 70.573 14.361 11.380 1.00 0.00 5 ALA A C 10
ATOM 12154 O O . ALA A 1 5 ? 70.985 13.909 10.309 1.00 0.00 5 ALA A O 10
ATOM 12161 N N . SER A 1 6 ? 69.689 15.363 11.467 1.00 0.00 6 SER A N 10
ATOM 12162 C CA . SER A 1 6 ? 69.123 16.026 10.288 1.00 0.00 6 SER A CA 10
ATOM 12163 C C . SER A 1 6 ? 68.270 15.053 9.467 1.00 0.00 6 SER A C 10
ATOM 12164 O O . SER A 1 6 ? 68.087 15.221 8.260 1.00 0.00 6 SER A O 10
ATOM 12172 N N . MET A 1 7 ? 67.728 14.059 10.143 1.00 0.00 7 MET A N 10
ATOM 12173 C CA . MET A 1 7 ? 66.908 13.050 9.502 1.00 0.00 7 MET A CA 10
ATOM 12174 C C . MET A 1 7 ? 65.431 13.328 9.750 1.00 0.00 7 MET A C 10
ATOM 12175 O O . MET A 1 7 ? 64.556 12.768 9.077 1.00 0.00 7 MET A O 10
ATOM 12189 N N . SER A 1 8 ? 65.156 14.223 10.701 1.00 0.00 8 SER A N 10
ATOM 12190 C CA . SER A 1 8 ? 63.785 14.580 11.057 1.00 0.00 8 SER A CA 10
ATOM 12191 C C . SER A 1 8 ? 63.090 15.371 9.948 1.00 0.00 8 SER A C 10
ATOM 12192 O O . SER A 1 8 ? 61.927 15.745 10.083 1.00 0.00 8 SER A O 10
ATOM 12200 N N . ASP A 1 9 ? 63.803 15.624 8.856 1.00 0.00 9 ASP A N 10
ATOM 12201 C CA . ASP A 1 9 ? 63.219 16.304 7.707 1.00 0.00 9 ASP A CA 10
ATOM 12202 C C . ASP A 1 9 ? 62.038 15.506 7.187 1.00 0.00 9 ASP A C 10
ATOM 12203 O O . ASP A 1 9 ? 60.995 16.060 6.844 1.00 0.00 9 ASP A O 10
ATOM 12212 N N . GLU A 1 10 ? 62.206 14.197 7.156 1.00 0.00 10 GLU A N 10
ATOM 12213 C CA . GLU A 1 10 ? 61.159 13.311 6.705 1.00 0.00 10 GLU A CA 10
ATOM 12214 C C . GLU A 1 10 ? 60.072 13.182 7.768 1.00 0.00 10 GLU A C 10
ATOM 12215 O O . GLU A 1 10 ? 58.922 12.878 7.465 1.00 0.00 10 GLU A O 10
ATOM 12227 N N . GLN A 1 11 ? 60.443 13.412 9.021 1.00 0.00 11 GLN A N 10
ATOM 12228 C CA . GLN A 1 11 ? 59.476 13.405 10.102 1.00 0.00 11 GLN A CA 10
ATOM 12229 C C . GLN A 1 11 ? 58.520 14.594 9.943 1.00 0.00 11 GLN A C 10
ATOM 12230 O O . GLN A 1 11 ? 57.347 14.518 10.315 1.00 0.00 11 GLN A O 10
ATOM 12244 N N . ALA A 1 12 ? 59.038 15.682 9.372 1.00 0.00 12 ALA A N 10
ATOM 12245 C CA . ALA A 1 12 ? 58.261 16.900 9.157 1.00 0.00 12 ALA A CA 10
ATOM 12246 C C . ALA A 1 12 ? 57.082 16.645 8.229 1.00 0.00 12 ALA A C 10
ATOM 12247 O O . ALA A 1 12 ? 55.938 16.989 8.550 1.00 0.00 12 ALA A O 10
ATOM 12254 N N . GLU A 1 13 ? 57.355 16.026 7.083 1.00 0.00 13 GLU A N 10
ATOM 12255 C CA . GLU A 1 13 ? 56.301 15.700 6.137 1.00 0.00 13 GLU A CA 10
ATOM 12256 C C . GLU A 1 13 ? 55.357 14.674 6.738 1.00 0.00 13 GLU A C 10
ATOM 12257 O O . GLU A 1 13 ? 54.152 14.732 6.535 1.00 0.00 13 GLU A O 10
ATOM 12269 N N . ALA A 1 14 ? 55.922 13.740 7.490 1.00 0.00 14 ALA A N 10
ATOM 12270 C CA . ALA A 1 14 ? 55.144 12.722 8.180 1.00 0.00 14 ALA A CA 10
ATOM 12271 C C . ALA A 1 14 ? 54.110 13.355 9.108 1.00 0.00 14 ALA A C 10
ATOM 12272 O O . ALA A 1 14 ? 52.952 12.956 9.120 1.00 0.00 14 ALA A O 10
ATOM 12279 N N . ARG A 1 15 ? 54.536 14.355 9.871 1.00 0.00 15 ARG A N 10
ATOM 12280 C CA . ARG A 1 15 ? 53.644 15.061 10.796 1.00 0.00 15 ARG A CA 10
ATOM 12281 C C . ARG A 1 15 ? 52.591 15.873 10.044 1.00 0.00 15 ARG A C 10
ATOM 12282 O O . ARG A 1 15 ? 51.503 16.114 10.553 1.00 0.00 15 ARG A O 10
ATOM 12303 N N . ALA A 1 16 ? 52.922 16.287 8.833 1.00 0.00 16 ALA A N 10
ATOM 12304 C CA . ALA A 1 16 ? 52.013 17.095 8.026 1.00 0.00 16 ALA A CA 10
ATOM 12305 C C . ALA A 1 16 ? 51.095 16.223 7.172 1.00 0.00 16 ALA A C 10
ATOM 12306 O O . ALA A 1 16 ? 50.153 16.717 6.550 1.00 0.00 16 ALA A O 10
ATOM 12313 N N . PHE A 1 17 ? 51.373 14.937 7.142 1.00 0.00 17 PHE A N 10
ATOM 12314 C CA . PHE A 1 17 ? 50.584 14.001 6.361 1.00 0.00 17 PHE A CA 10
ATOM 12315 C C . PHE A 1 17 ? 49.726 13.132 7.266 1.00 0.00 17 PHE A C 10
ATOM 12316 O O . PHE A 1 17 ? 48.538 12.934 7.007 1.00 0.00 17 PHE A O 10
ATOM 12333 N N . LEU A 1 18 ? 50.325 12.619 8.324 1.00 0.00 18 LEU A N 10
ATOM 12334 C CA . LEU A 1 18 ? 49.611 11.775 9.255 1.00 0.00 18 LEU A CA 10
ATOM 12335 C C . LEU A 1 18 ? 48.875 12.615 10.276 1.00 0.00 18 LEU A C 10
ATOM 12336 O O . LEU A 1 18 ? 49.442 13.543 10.862 1.00 0.00 18 LEU A O 10
ATOM 12352 N N . SER A 1 19 ? 47.621 12.297 10.482 1.00 0.00 19 SER A N 10
ATOM 12353 C CA . SER A 1 19 ? 46.814 12.985 11.454 1.00 0.00 19 SER A CA 10
ATOM 12354 C C . SER A 1 19 ? 47.168 12.498 12.853 1.00 0.00 19 SER A C 10
ATOM 12355 O O . SER A 1 19 ? 47.732 11.404 13.008 1.00 0.00 19 SER A O 10
ATOM 12363 N N . GLU A 1 20 ? 46.836 13.295 13.861 1.00 0.00 20 GLU A N 10
ATOM 12364 C CA . GLU A 1 20 ? 47.154 12.969 15.254 1.00 0.00 20 GLU A CA 10
ATOM 12365 C C . GLU A 1 20 ? 46.635 11.581 15.623 1.00 0.00 20 GLU A C 10
ATOM 12366 O O . GLU A 1 20 ? 47.305 10.821 16.328 1.00 0.00 20 GLU A O 10
ATOM 12378 N N . GLU A 1 21 ? 45.448 11.262 15.133 1.00 0.00 21 GLU A N 10
ATOM 12379 C CA . GLU A 1 21 ? 44.832 9.968 15.365 1.00 0.00 21 GLU A CA 10
ATOM 12380 C C . GLU A 1 21 ? 45.700 8.843 14.807 1.00 0.00 21 GLU A C 10
ATOM 12381 O O . GLU A 1 21 ? 45.963 7.852 15.484 1.00 0.00 21 GLU A O 10
ATOM 12393 N N . MET A 1 22 ? 46.165 9.025 13.571 1.00 0.00 22 MET A N 10
ATOM 12394 C CA . MET A 1 22 ? 46.957 8.005 12.885 1.00 0.00 22 MET A CA 10
ATOM 12395 C C . MET A 1 22 ? 48.290 7.816 13.573 1.00 0.00 22 MET A C 10
ATOM 12396 O O . MET A 1 22 ? 48.726 6.692 13.798 1.00 0.00 22 MET A O 10
ATOM 12410 N N . ILE A 1 23 ? 48.925 8.928 13.914 1.00 0.00 23 ILE A N 10
ATOM 12411 C CA . ILE A 1 23 ? 50.223 8.908 14.581 1.00 0.00 23 ILE A CA 10
ATOM 12412 C C . ILE A 1 23 ? 50.166 8.089 15.871 1.00 0.00 23 ILE A C 10
ATOM 12413 O O . ILE A 1 23 ? 51.067 7.305 16.157 1.00 0.00 23 ILE A O 10
ATOM 12429 N N . ALA A 1 24 ? 49.093 8.266 16.631 1.00 0.00 24 ALA A N 10
ATOM 12430 C CA . ALA A 1 24 ? 48.909 7.541 17.883 1.00 0.00 24 ALA A CA 10
ATOM 12431 C C . ALA A 1 24 ? 48.821 6.035 17.637 1.00 0.00 24 ALA A C 10
ATOM 12432 O O . ALA A 1 24 ? 49.469 5.244 18.329 1.00 0.00 24 ALA A O 10
ATOM 12439 N N . GLU A 1 25 ? 48.033 5.649 16.643 1.00 0.00 25 GLU A N 10
ATOM 12440 C CA . GLU A 1 25 ? 47.858 4.243 16.303 1.00 0.00 25 GLU A CA 10
ATOM 12441 C C . GLU A 1 25 ? 49.160 3.637 15.788 1.00 0.00 25 GLU A C 10
ATOM 12442 O O . GLU A 1 25 ? 49.513 2.509 16.137 1.00 0.00 25 GLU A O 10
ATOM 12454 N N . PHE A 1 26 ? 49.878 4.392 14.963 1.00 0.00 26 PHE A N 10
ATOM 12455 C CA . PHE A 1 26 ? 51.157 3.932 14.440 1.00 0.00 26 PHE A CA 10
ATOM 12456 C C . PHE A 1 26 ? 52.182 3.810 15.559 1.00 0.00 26 PHE A C 10
ATOM 12457 O O . PHE A 1 26 ? 53.012 2.900 15.556 1.00 0.00 26 PHE A O 10
ATOM 12474 N N . LYS A 1 27 ? 52.110 4.722 16.521 1.00 0.00 27 LYS A N 10
ATOM 12475 C CA . LYS A 1 27 ? 52.991 4.680 17.678 1.00 0.00 27 LYS A CA 10
ATOM 12476 C C . LYS A 1 27 ? 52.727 3.399 18.453 1.00 0.00 27 LYS A C 10
ATOM 12477 O O . LYS A 1 27 ? 53.655 2.692 18.830 1.00 0.00 27 LYS A O 10
ATOM 12496 N N . ALA A 1 28 ? 51.451 3.101 18.666 1.00 0.00 28 ALA A N 10
ATOM 12497 C CA . ALA A 1 28 ? 51.048 1.897 19.378 1.00 0.00 28 ALA A CA 10
ATOM 12498 C C . ALA A 1 28 ? 51.529 0.648 18.646 1.00 0.00 28 ALA A C 10
ATOM 12499 O O . ALA A 1 28 ? 52.001 -0.298 19.266 1.00 0.00 28 ALA A O 10
ATOM 12506 N N . ALA A 1 29 ? 51.417 0.665 17.322 1.00 0.00 29 ALA A N 10
ATOM 12507 C CA . ALA A 1 29 ? 51.855 -0.456 16.494 1.00 0.00 29 ALA A CA 10
ATOM 12508 C C . ALA A 1 29 ? 53.367 -0.652 16.596 1.00 0.00 29 ALA A C 10
ATOM 12509 O O . ALA A 1 29 ? 53.854 -1.779 16.669 1.00 0.00 29 ALA A O 10
ATOM 12516 N N . PHE A 1 30 ? 54.099 0.451 16.601 1.00 0.00 30 PHE A N 10
ATOM 12517 C CA . PHE A 1 30 ? 55.550 0.419 16.731 1.00 0.00 30 PHE A CA 10
ATOM 12518 C C . PHE A 1 30 ? 55.935 -0.052 18.135 1.00 0.00 30 PHE A C 10
ATOM 12519 O O . PHE A 1 30 ? 56.868 -0.844 18.313 1.00 0.00 30 PHE A O 10
ATOM 12536 N N . ASP A 1 31 ? 55.186 0.433 19.114 1.00 0.00 31 ASP A N 10
ATOM 12537 C CA . ASP A 1 31 ? 55.385 0.110 20.528 1.00 0.00 31 ASP A CA 10
ATOM 12538 C C . ASP A 1 31 ? 55.326 -1.398 20.765 1.00 0.00 31 ASP A C 10
ATOM 12539 O O . ASP A 1 31 ? 56.020 -1.930 21.633 1.00 0.00 31 ASP A O 10
ATOM 12548 N N . MET A 1 32 ? 54.502 -2.078 19.974 1.00 0.00 32 MET A N 10
ATOM 12549 C CA . MET A 1 32 ? 54.328 -3.526 20.081 1.00 0.00 32 MET A CA 10
ATOM 12550 C C . MET A 1 32 ? 55.637 -4.269 19.810 1.00 0.00 32 MET A C 10
ATOM 12551 O O . MET A 1 32 ? 55.895 -5.323 20.391 1.00 0.00 32 MET A O 10
ATOM 12565 N N . PHE A 1 33 ? 56.458 -3.717 18.931 1.00 0.00 33 PHE A N 10
ATOM 12566 C CA . PHE A 1 33 ? 57.712 -4.356 18.560 1.00 0.00 33 PHE A CA 10
ATOM 12567 C C . PHE A 1 33 ? 58.894 -3.776 19.322 1.00 0.00 33 PHE A C 10
ATOM 12568 O O . PHE A 1 33 ? 59.908 -4.449 19.510 1.00 0.00 33 PHE A O 10
ATOM 12585 N N . ASP A 1 34 ? 58.776 -2.534 19.755 1.00 0.00 34 ASP A N 10
ATOM 12586 C CA . ASP A 1 34 ? 59.834 -1.918 20.543 1.00 0.00 34 ASP A CA 10
ATOM 12587 C C . ASP A 1 34 ? 59.696 -2.331 22.002 1.00 0.00 34 ASP A C 10
ATOM 12588 O O . ASP A 1 34 ? 59.150 -1.598 22.828 1.00 0.00 34 ASP A O 10
ATOM 12597 N N . ALA A 1 35 ? 60.142 -3.536 22.296 1.00 0.00 35 ALA A N 10
ATOM 12598 C CA . ALA A 1 35 ? 60.048 -4.083 23.631 1.00 0.00 35 ALA A CA 10
ATOM 12599 C C . ALA A 1 35 ? 61.201 -3.624 24.510 1.00 0.00 35 ALA A C 10
ATOM 12600 O O . ALA A 1 35 ? 61.044 -3.468 25.721 1.00 0.00 35 ALA A O 10
ATOM 12607 N N . ASP A 1 36 ? 62.358 -3.414 23.906 1.00 0.00 36 ASP A N 10
ATOM 12608 C CA . ASP A 1 36 ? 63.546 -3.008 24.657 1.00 0.00 36 ASP A CA 10
ATOM 12609 C C . ASP A 1 36 ? 63.512 -1.519 24.981 1.00 0.00 36 ASP A C 10
ATOM 12610 O O . ASP A 1 36 ? 64.284 -1.037 25.810 1.00 0.00 36 ASP A O 10
ATOM 12619 N N . GLY A 1 37 ? 62.610 -0.799 24.332 1.00 0.00 37 GLY A N 10
ATOM 12620 C CA . GLY A 1 37 ? 62.479 0.621 24.580 1.00 0.00 37 GLY A CA 10
ATOM 12621 C C . GLY A 1 37 ? 63.639 1.409 24.015 1.00 0.00 37 GLY A C 10
ATOM 12622 O O . GLY A 1 37 ? 64.240 2.232 24.706 1.00 0.00 37 GLY A O 10
ATOM 12626 N N . GLY A 1 38 ? 63.961 1.160 22.771 1.00 0.00 38 GLY A N 10
ATOM 12627 C CA . GLY A 1 38 ? 65.058 1.858 22.146 1.00 0.00 38 GLY A CA 10
ATOM 12628 C C . GLY A 1 38 ? 64.588 2.784 21.057 1.00 0.00 38 GLY A C 10
ATOM 12629 O O . GLY A 1 38 ? 65.281 3.735 20.697 1.00 0.00 38 GLY A O 10
ATOM 12633 N N . GLY A 1 39 ? 63.405 2.510 20.538 1.00 0.00 39 GLY A N 10
ATOM 12634 C CA . GLY A 1 39 ? 62.856 3.330 19.490 1.00 0.00 39 GLY A CA 10
ATOM 12635 C C . GLY A 1 39 ? 63.281 2.860 18.121 1.00 0.00 39 GLY A C 10
ATOM 12636 O O . GLY A 1 39 ? 63.207 3.611 17.153 1.00 0.00 39 GLY A O 10
ATOM 12640 N N . GLU A 1 40 ? 63.730 1.612 18.040 1.00 0.00 40 GLU A N 10
ATOM 12641 C CA . GLU A 1 40 ? 64.177 1.028 16.783 1.00 0.00 40 GLU A CA 10
ATOM 12642 C C . GLU A 1 40 ? 63.681 -0.407 16.644 1.00 0.00 40 GLU A C 10
ATOM 12643 O O . GLU A 1 40 ? 63.822 -1.211 17.561 1.00 0.00 40 GLU A O 10
ATOM 12655 N N . ILE A 1 41 ? 63.100 -0.722 15.506 1.00 0.00 41 ILE A N 10
ATOM 12656 C CA . ILE A 1 41 ? 62.632 -2.074 15.243 1.00 0.00 41 ILE A CA 10
ATOM 12657 C C . ILE A 1 41 ? 63.291 -2.620 13.988 1.00 0.00 41 ILE A C 10
ATOM 12658 O O . ILE A 1 41 ? 63.972 -1.884 13.263 1.00 0.00 41 ILE A O 10
ATOM 12674 N N . SER A 1 42 ? 63.112 -3.900 13.741 1.00 0.00 42 SER A N 10
ATOM 12675 C CA . SER A 1 42 ? 63.672 -4.529 12.567 1.00 0.00 42 SER A CA 10
ATOM 12676 C C . SER A 1 42 ? 62.904 -4.097 11.318 1.00 0.00 42 SER A C 10
ATOM 12677 O O . SER A 1 42 ? 61.681 -3.955 11.351 1.00 0.00 42 SER A O 10
ATOM 12685 N N . ALA A 1 43 ? 63.624 -3.886 10.226 1.00 0.00 43 ALA A N 10
ATOM 12686 C CA . ALA A 1 43 ? 63.017 -3.465 8.971 1.00 0.00 43 ALA A CA 10
ATOM 12687 C C . ALA A 1 43 ? 62.020 -4.504 8.475 1.00 0.00 43 ALA A C 10
ATOM 12688 O O . ALA A 1 43 ? 60.964 -4.166 7.954 1.00 0.00 43 ALA A O 10
ATOM 12695 N N . LYS A 1 44 ? 62.351 -5.772 8.677 1.00 0.00 44 LYS A N 10
ATOM 12696 C CA . LYS A 1 44 ? 61.492 -6.873 8.248 1.00 0.00 44 LYS A CA 10
ATOM 12697 C C . LYS A 1 44 ? 60.180 -6.895 9.030 1.00 0.00 44 LYS A C 10
ATOM 12698 O O . LYS A 1 44 ? 59.216 -7.543 8.625 1.00 0.00 44 LYS A O 10
ATOM 12717 N N . ALA A 1 45 ? 60.145 -6.182 10.144 1.00 0.00 45 ALA A N 10
ATOM 12718 C CA . ALA A 1 45 ? 58.958 -6.128 10.970 1.00 0.00 45 ALA A CA 10
ATOM 12719 C C . ALA A 1 45 ? 57.965 -5.119 10.420 1.00 0.00 45 ALA A C 10
ATOM 12720 O O . ALA A 1 45 ? 56.766 -5.244 10.640 1.00 0.00 45 ALA A O 10
ATOM 12727 N N . PHE A 1 46 ? 58.472 -4.133 9.675 1.00 0.00 46 PHE A N 10
ATOM 12728 C CA . PHE A 1 46 ? 57.626 -3.087 9.102 1.00 0.00 46 PHE A CA 10
ATOM 12729 C C . PHE A 1 46 ? 56.545 -3.684 8.216 1.00 0.00 46 PHE A C 10
ATOM 12730 O O . PHE A 1 46 ? 55.372 -3.305 8.314 1.00 0.00 46 PHE A O 10
ATOM 12747 N N . GLY A 1 47 ? 56.941 -4.624 7.361 1.00 0.00 47 GLY A N 10
ATOM 12748 C CA . GLY A 1 47 ? 55.992 -5.271 6.482 1.00 0.00 47 GLY A CA 10
ATOM 12749 C C . GLY A 1 47 ? 54.886 -5.944 7.260 1.00 0.00 47 GLY A C 10
ATOM 12750 O O . GLY A 1 47 ? 53.708 -5.784 6.944 1.00 0.00 47 GLY A O 10
ATOM 12754 N N . THR A 1 48 ? 55.268 -6.671 8.296 1.00 0.00 48 THR A N 10
ATOM 12755 C CA . THR A 1 48 ? 54.321 -7.362 9.141 1.00 0.00 48 THR A CA 10
ATOM 12756 C C . THR A 1 48 ? 53.396 -6.374 9.855 1.00 0.00 48 THR A C 10
ATOM 12757 O O . THR A 1 48 ? 52.175 -6.558 9.875 1.00 0.00 48 THR A O 10
ATOM 12768 N N . VAL A 1 49 ? 53.978 -5.314 10.421 1.00 0.00 49 VAL A N 10
ATOM 12769 C CA . VAL A 1 49 ? 53.202 -4.301 11.127 1.00 0.00 49 VAL A CA 10
ATOM 12770 C C . VAL A 1 49 ? 52.170 -3.671 10.202 1.00 0.00 49 VAL A C 10
ATOM 12771 O O . VAL A 1 49 ? 50.998 -3.551 10.557 1.00 0.00 49 VAL A O 10
ATOM 12784 N N . ALA A 1 50 ? 52.605 -3.290 9.017 1.00 0.00 50 ALA A N 10
ATOM 12785 C CA . ALA A 1 50 ? 51.723 -2.666 8.049 1.00 0.00 50 ALA A CA 10
ATOM 12786 C C . ALA A 1 50 ? 50.617 -3.622 7.614 1.00 0.00 50 ALA A C 10
ATOM 12787 O O . ALA A 1 50 ? 49.446 -3.255 7.599 1.00 0.00 50 ALA A O 10
ATOM 12794 N N . ARG A 1 51 ? 50.991 -4.855 7.296 1.00 0.00 51 ARG A N 10
ATOM 12795 C CA . ARG A 1 51 ? 50.029 -5.856 6.840 1.00 0.00 51 ARG A CA 10
ATOM 12796 C C . ARG A 1 51 ? 48.996 -6.189 7.915 1.00 0.00 51 ARG A C 10
ATOM 12797 O O . ARG A 1 51 ? 47.806 -6.299 7.623 1.00 0.00 51 ARG A O 10
ATOM 12818 N N . MET A 1 52 ? 49.440 -6.329 9.163 1.00 0.00 52 MET A N 10
ATOM 12819 C CA . MET A 1 52 ? 48.518 -6.650 10.254 1.00 0.00 52 MET A CA 10
ATOM 12820 C C . MET A 1 52 ? 47.629 -5.452 10.592 1.00 0.00 52 MET A C 10
ATOM 12821 O O . MET A 1 52 ? 46.597 -5.600 11.237 1.00 0.00 52 MET A O 10
ATOM 12835 N N . ASN A 1 53 ? 48.043 -4.266 10.159 1.00 0.00 53 ASN A N 10
ATOM 12836 C CA . ASN A 1 53 ? 47.255 -3.053 10.377 1.00 0.00 53 ASN A CA 10
ATOM 12837 C C . ASN A 1 53 ? 46.444 -2.711 9.135 1.00 0.00 53 ASN A C 10
ATOM 12838 O O . ASN A 1 53 ? 45.726 -1.712 9.107 1.00 0.00 53 ASN A O 10
ATOM 12849 N N . ASN A 1 54 ? 46.568 -3.568 8.112 1.00 0.00 54 ASN A N 10
ATOM 12850 C CA . ASN A 1 54 ? 45.838 -3.430 6.840 1.00 0.00 54 ASN A CA 10
ATOM 12851 C C . ASN A 1 54 ? 46.317 -2.238 6.020 1.00 0.00 54 ASN A C 10
ATOM 12852 O O . ASN A 1 54 ? 45.607 -1.759 5.134 1.00 0.00 54 ASN A O 10
ATOM 12863 N N . VAL A 1 55 ? 47.534 -1.790 6.284 1.00 0.00 55 VAL A N 10
ATOM 12864 C CA . VAL A 1 55 ? 48.112 -0.673 5.553 1.00 0.00 55 VAL A CA 10
ATOM 12865 C C . VAL A 1 55 ? 48.824 -1.182 4.301 1.00 0.00 55 VAL A C 10
ATOM 12866 O O . VAL A 1 55 ? 49.740 -2.004 4.397 1.00 0.00 55 VAL A O 10
ATOM 12879 N N . PRO A 1 56 ? 48.392 -0.729 3.111 1.00 0.00 56 PRO A N 10
ATOM 12880 C CA . PRO A 1 56 ? 48.997 -1.137 1.836 1.00 0.00 56 PRO A CA 10
ATOM 12881 C C . PRO A 1 56 ? 50.468 -0.741 1.742 1.00 0.00 56 PRO A C 10
ATOM 12882 O O . PRO A 1 56 ? 50.803 0.445 1.715 1.00 0.00 56 PRO A O 10
ATOM 12893 N N . VAL A 1 57 ? 51.340 -1.734 1.703 1.00 0.00 57 VAL A N 10
ATOM 12894 C CA . VAL A 1 57 ? 52.767 -1.487 1.602 1.00 0.00 57 VAL A CA 10
ATOM 12895 C C . VAL A 1 57 ? 53.173 -1.359 0.142 1.00 0.00 57 VAL A C 10
ATOM 12896 O O . VAL A 1 57 ? 53.009 -2.306 -0.637 1.00 0.00 57 VAL A O 10
ATOM 12909 N N . ASP A 1 58 ? 53.683 -0.197 -0.227 1.00 0.00 58 ASP A N 10
ATOM 12910 C CA . ASP A 1 58 ? 54.133 0.050 -1.599 1.00 0.00 58 ASP A CA 10
ATOM 12911 C C . ASP A 1 58 ? 55.264 -0.911 -1.978 1.00 0.00 58 ASP A C 10
ATOM 12912 O O . ASP A 1 58 ? 56.175 -1.140 -1.184 1.00 0.00 58 ASP A O 10
ATOM 12921 N N . PRO A 1 59 ? 55.214 -1.487 -3.199 1.00 0.00 59 PRO A N 10
ATOM 12922 C CA . PRO A 1 59 ? 56.218 -2.453 -3.666 1.00 0.00 59 PRO A CA 10
ATOM 12923 C C . PRO A 1 59 ? 57.631 -1.879 -3.661 1.00 0.00 59 PRO A C 10
ATOM 12924 O O . PRO A 1 59 ? 58.588 -2.566 -3.304 1.00 0.00 59 PRO A O 10
ATOM 12935 N N . ARG A 1 60 ? 57.755 -0.614 -4.045 1.00 0.00 60 ARG A N 10
ATOM 12936 C CA . ARG A 1 60 ? 59.045 0.037 -4.086 1.00 0.00 60 ARG A CA 10
ATOM 12937 C C . ARG A 1 60 ? 59.603 0.239 -2.688 1.00 0.00 60 ARG A C 10
ATOM 12938 O O . ARG A 1 60 ? 60.767 -0.077 -2.426 1.00 0.00 60 ARG A O 10
ATOM 12959 N N . VAL A 1 61 ? 58.770 0.764 -1.787 1.00 0.00 61 VAL A N 10
ATOM 12960 C CA . VAL A 1 61 ? 59.193 0.984 -0.408 1.00 0.00 61 VAL A CA 10
ATOM 12961 C C . VAL A 1 61 ? 59.489 -0.344 0.277 1.00 0.00 61 VAL A C 10
ATOM 12962 O O . VAL A 1 61 ? 60.453 -0.455 1.014 1.00 0.00 61 VAL A O 10
ATOM 12975 N N . GLN A 1 62 ? 58.658 -1.356 0.011 1.00 0.00 62 GLN A N 10
ATOM 12976 C CA . GLN A 1 62 ? 58.860 -2.690 0.588 1.00 0.00 62 GLN A CA 10
ATOM 12977 C C . GLN A 1 62 ? 60.223 -3.228 0.160 1.00 0.00 62 GLN A C 10
ATOM 12978 O O . GLN A 1 62 ? 61.000 -3.727 0.984 1.00 0.00 62 GLN A O 10
ATOM 12992 N N . GLU A 1 63 ? 60.505 -3.106 -1.132 1.00 0.00 63 GLU A N 10
ATOM 12993 C CA . GLU A 1 63 ? 61.782 -3.514 -1.688 1.00 0.00 63 GLU A CA 10
ATOM 12994 C C . GLU A 1 63 ? 62.906 -2.753 -0.992 1.00 0.00 63 GLU A C 10
ATOM 12995 O O . GLU A 1 63 ? 63.903 -3.333 -0.574 1.00 0.00 63 GLU A O 10
ATOM 13007 N N . TYR A 1 64 ? 62.709 -1.454 -0.859 1.00 0.00 64 TYR A N 10
ATOM 13008 C CA . TYR A 1 64 ? 63.651 -0.574 -0.186 1.00 0.00 64 TYR A CA 10
ATOM 13009 C C . TYR A 1 64 ? 63.872 -1.014 1.271 1.00 0.00 64 TYR A C 10
ATOM 13010 O O . TYR A 1 64 ? 65.000 -1.009 1.766 1.00 0.00 64 TYR A O 10
ATOM 13028 N N . VAL A 1 65 ? 62.794 -1.415 1.931 1.00 0.00 65 VAL A N 10
ATOM 13029 C CA . VAL A 1 65 ? 62.851 -1.879 3.313 1.00 0.00 65 VAL A CA 10
ATOM 13030 C C . VAL A 1 65 ? 63.754 -3.108 3.456 1.00 0.00 65 VAL A C 10
ATOM 13031 O O . VAL A 1 65 ? 64.620 -3.153 4.335 1.00 0.00 65 VAL A O 10
ATOM 13044 N N . LYS A 1 66 ? 63.564 -4.100 2.591 1.00 0.00 66 LYS A N 10
ATOM 13045 C CA . LYS A 1 66 ? 64.359 -5.316 2.675 1.00 0.00 66 LYS A CA 10
ATOM 13046 C C . LYS A 1 66 ? 65.817 -5.058 2.333 1.00 0.00 66 LYS A C 10
ATOM 13047 O O . LYS A 1 66 ? 66.710 -5.727 2.848 1.00 0.00 66 LYS A O 10
ATOM 13066 N N . ARG A 1 67 ? 66.057 -4.074 1.487 1.00 0.00 67 ARG A N 10
ATOM 13067 C CA . ARG A 1 67 ? 67.407 -3.713 1.105 1.00 0.00 67 ARG A CA 10
ATOM 13068 C C . ARG A 1 67 ? 68.182 -3.156 2.290 1.00 0.00 67 ARG A C 10
ATOM 13069 O O . ARG A 1 67 ? 69.399 -3.323 2.384 1.00 0.00 67 ARG A O 10
ATOM 13090 N N . LEU A 1 68 ? 67.463 -2.507 3.206 1.00 0.00 68 LEU A N 10
ATOM 13091 C CA . LEU A 1 68 ? 68.073 -1.945 4.408 1.00 0.00 68 LEU A CA 10
ATOM 13092 C C . LEU A 1 68 ? 68.729 -3.041 5.241 1.00 0.00 68 LEU A C 10
ATOM 13093 O O . LEU A 1 68 ? 69.756 -2.819 5.878 1.00 0.00 68 LEU A O 10
ATOM 13109 N N . THR A 1 69 ? 68.142 -4.229 5.213 1.00 0.00 69 THR A N 10
ATOM 13110 C CA . THR A 1 69 ? 68.676 -5.348 5.972 1.00 0.00 69 THR A CA 10
ATOM 13111 C C . THR A 1 69 ? 69.939 -5.861 5.330 1.00 0.00 69 THR A C 10
ATOM 13112 O O . THR A 1 69 ? 70.817 -6.389 6.000 1.00 0.00 69 THR A O 10
ATOM 13123 N N . ASP A 1 70 ? 70.038 -5.687 4.026 1.00 0.00 70 ASP A N 10
ATOM 13124 C CA . ASP A 1 70 ? 71.167 -6.199 3.296 1.00 0.00 70 ASP A CA 10
ATOM 13125 C C . ASP A 1 70 ? 72.387 -5.303 3.469 1.00 0.00 70 ASP A C 10
ATOM 13126 O O . ASP A 1 70 ? 73.486 -5.779 3.746 1.00 0.00 70 ASP A O 10
ATOM 13135 N N . GLN A 1 71 ? 72.184 -4.004 3.309 1.00 0.00 71 GLN A N 10
ATOM 13136 C CA . GLN A 1 71 ? 73.270 -3.037 3.433 1.00 0.00 71 GLN A CA 10
ATOM 13137 C C . GLN A 1 71 ? 73.765 -2.928 4.875 1.00 0.00 71 GLN A C 10
ATOM 13138 O O . GLN A 1 71 ? 74.968 -2.887 5.127 1.00 0.00 71 GLN A O 10
ATOM 13152 N N . ASP A 1 72 ? 72.839 -2.904 5.816 1.00 0.00 72 ASP A N 10
ATOM 13153 C CA . ASP A 1 72 ? 73.189 -2.785 7.225 1.00 0.00 72 ASP A CA 10
ATOM 13154 C C . ASP A 1 72 ? 73.621 -4.118 7.817 1.00 0.00 72 ASP A C 10
ATOM 13155 O O . ASP A 1 72 ? 74.639 -4.203 8.499 1.00 0.00 72 ASP A O 10
ATOM 13164 N N . GLY A 1 73 ? 72.858 -5.149 7.542 1.00 0.00 73 GLY A N 10
ATOM 13165 C CA . GLY A 1 73 ? 73.148 -6.450 8.095 1.00 0.00 73 GLY A CA 10
ATOM 13166 C C . GLY A 1 73 ? 71.971 -6.979 8.874 1.00 0.00 73 GLY A C 10
ATOM 13167 O O . GLY A 1 73 ? 71.774 -8.187 8.980 1.00 0.00 73 GLY A O 10
ATOM 13171 N N . SER A 1 74 ? 71.189 -6.069 9.417 1.00 0.00 74 SER A N 10
ATOM 13172 C CA . SER A 1 74 ? 70.001 -6.427 10.161 1.00 0.00 74 SER A CA 10
ATOM 13173 C C . SER A 1 74 ? 68.806 -5.587 9.709 1.00 0.00 74 SER A C 10
ATOM 13174 O O . SER A 1 74 ? 67.692 -6.091 9.577 1.00 0.00 74 SER A O 10
ATOM 13182 N N . GLY A 1 75 ? 69.053 -4.308 9.452 1.00 0.00 75 GLY A N 10
ATOM 13183 C CA . GLY A 1 75 ? 67.999 -3.424 9.025 1.00 0.00 75 GLY A CA 10
ATOM 13184 C C . GLY A 1 75 ? 67.202 -2.905 10.193 1.00 0.00 75 GLY A C 10
ATOM 13185 O O . GLY A 1 75 ? 66.256 -3.549 10.642 1.00 0.00 75 GLY A O 10
ATOM 13189 N N . THR A 1 76 ? 67.585 -1.755 10.697 1.00 0.00 76 THR A N 10
ATOM 13190 C CA . THR A 1 76 ? 66.903 -1.162 11.823 1.00 0.00 76 THR A CA 10
ATOM 13191 C C . THR A 1 76 ? 66.249 0.154 11.431 1.00 0.00 76 THR A C 10
ATOM 13192 O O . THR A 1 76 ? 66.850 0.970 10.732 1.00 0.00 76 THR A O 10
ATOM 13203 N N . ILE A 1 77 ? 65.019 0.341 11.862 1.00 0.00 77 ILE A N 10
ATOM 13204 C CA . ILE A 1 77 ? 64.298 1.574 11.607 1.00 0.00 77 ILE A CA 10
ATOM 13205 C C . ILE A 1 77 ? 63.812 2.183 12.900 1.00 0.00 77 ILE A C 10
ATOM 13206 O O . ILE A 1 77 ? 63.248 1.491 13.753 1.00 0.00 77 ILE A O 10
ATOM 13222 N N . SER A 1 78 ? 64.045 3.464 13.052 1.00 0.00 78 SER A N 10
ATOM 13223 C CA . SER A 1 78 ? 63.631 4.174 14.239 1.00 0.00 78 SER A CA 10
ATOM 13224 C C . SER A 1 78 ? 62.148 4.556 14.145 1.00 0.00 78 SER A C 10
ATOM 13225 O O . SER A 1 78 ? 61.546 4.459 13.071 1.00 0.00 78 SER A O 10
ATOM 13233 N N . PHE A 1 79 ? 61.566 4.976 15.270 1.00 0.00 79 PHE A N 10
ATOM 13234 C CA . PHE A 1 79 ? 60.162 5.401 15.315 1.00 0.00 79 PHE A CA 10
ATOM 13235 C C . PHE A 1 79 ? 59.895 6.489 14.282 1.00 0.00 79 PHE A C 10
ATOM 13236 O O . PHE A 1 79 ? 58.846 6.505 13.628 1.00 0.00 79 PHE A O 10
ATOM 13253 N N . GLU A 1 80 ? 60.854 7.384 14.141 1.00 0.00 80 GLU A N 10
ATOM 13254 C CA . GLU A 1 80 ? 60.786 8.458 13.172 1.00 0.00 80 GLU A CA 10
ATOM 13255 C C . GLU A 1 80 ? 60.572 7.889 11.778 1.00 0.00 80 GLU A C 10
ATOM 13256 O O . GLU A 1 80 ? 59.633 8.267 11.074 1.00 0.00 80 GLU A O 10
ATOM 13268 N N . GLU A 1 81 ? 61.429 6.946 11.414 1.00 0.00 81 GLU A N 10
ATOM 13269 C CA . GLU A 1 81 ? 61.399 6.325 10.107 1.00 0.00 81 GLU A CA 10
ATOM 13270 C C . GLU A 1 81 ? 60.143 5.498 9.917 1.00 0.00 81 GLU A C 10
ATOM 13271 O O . GLU A 1 81 ? 59.583 5.470 8.832 1.00 0.00 81 GLU A O 10
ATOM 13283 N N . PHE A 1 82 ? 59.712 4.815 10.975 1.00 0.00 82 PHE A N 10
ATOM 13284 C CA . PHE A 1 82 ? 58.490 4.015 10.924 1.00 0.00 82 PHE A CA 10
ATOM 13285 C C . PHE A 1 82 ? 57.322 4.857 10.423 1.00 0.00 82 PHE A C 10
ATOM 13286 O O . PHE A 1 82 ? 56.576 4.437 9.533 1.00 0.00 82 PHE A O 10
ATOM 13303 N N . LEU A 1 83 ? 57.173 6.049 10.992 1.00 0.00 83 LEU A N 10
ATOM 13304 C CA . LEU A 1 83 ? 56.125 6.959 10.570 1.00 0.00 83 LEU A CA 10
ATOM 13305 C C . LEU A 1 83 ? 56.339 7.357 9.121 1.00 0.00 83 LEU A C 10
ATOM 13306 O O . LEU A 1 83 ? 55.424 7.280 8.310 1.00 0.00 83 LEU A O 10
ATOM 13322 N N . VAL A 1 84 ? 57.569 7.752 8.803 1.00 0.00 84 VAL A N 10
ATOM 13323 C CA . VAL A 1 84 ? 57.936 8.179 7.453 1.00 0.00 84 VAL A CA 10
ATOM 13324 C C . VAL A 1 84 ? 57.633 7.088 6.416 1.00 0.00 84 VAL A C 10
ATOM 13325 O O . VAL A 1 84 ? 57.125 7.373 5.331 1.00 0.00 84 VAL A O 10
ATOM 13338 N N . LEU A 1 85 ? 57.943 5.845 6.757 1.00 0.00 85 LEU A N 10
ATOM 13339 C CA . LEU A 1 85 ? 57.699 4.721 5.864 1.00 0.00 85 LEU A CA 10
ATOM 13340 C C . LEU A 1 85 ? 56.207 4.531 5.622 1.00 0.00 85 LEU A C 10
ATOM 13341 O O . LEU A 1 85 ? 55.783 4.275 4.495 1.00 0.00 85 LEU A O 10
ATOM 13357 N N . MET A 1 86 ? 55.411 4.665 6.681 1.00 0.00 86 MET A N 10
ATOM 13358 C CA . MET A 1 86 ? 53.955 4.575 6.558 1.00 0.00 86 MET A CA 10
ATOM 13359 C C . MET A 1 86 ? 53.446 5.697 5.665 1.00 0.00 86 MET A C 10
ATOM 13360 O O . MET A 1 86 ? 52.524 5.512 4.863 1.00 0.00 86 MET A O 10
ATOM 13374 N N . VAL A 1 87 ? 54.070 6.858 5.806 1.00 0.00 87 VAL A N 10
ATOM 13375 C CA . VAL A 1 87 ? 53.761 8.016 4.988 1.00 0.00 87 VAL A CA 10
ATOM 13376 C C . VAL A 1 87 ? 54.032 7.706 3.521 1.00 0.00 87 VAL A C 10
ATOM 13377 O O . VAL A 1 87 ? 53.157 7.865 2.671 1.00 0.00 87 VAL A O 10
ATOM 13390 N N . LYS A 1 88 ? 55.243 7.241 3.243 1.00 0.00 88 LYS A N 10
ATOM 13391 C CA . LYS A 1 88 ? 55.661 6.899 1.889 1.00 0.00 88 LYS A CA 10
ATOM 13392 C C . LYS A 1 88 ? 54.785 5.810 1.285 1.00 0.00 88 LYS A C 10
ATOM 13393 O O . LYS A 1 88 ? 54.459 5.861 0.104 1.00 0.00 88 LYS A O 10
ATOM 13412 N N . SER A 1 89 ? 54.396 4.840 2.100 1.00 0.00 89 SER A N 10
ATOM 13413 C CA . SER A 1 89 ? 53.574 3.733 1.633 1.00 0.00 89 SER A CA 10
ATOM 13414 C C . SER A 1 89 ? 52.250 4.226 1.044 1.00 0.00 89 SER A C 10
ATOM 13415 O O . SER A 1 89 ? 51.882 3.847 -0.063 1.00 0.00 89 SER A O 10
ATOM 13423 N N . MET A 1 90 ? 51.555 5.093 1.770 1.00 0.00 90 MET A N 10
ATOM 13424 C CA . MET A 1 90 ? 50.270 5.602 1.298 1.00 0.00 90 MET A CA 10
ATOM 13425 C C . MET A 1 90 ? 50.449 6.712 0.270 1.00 0.00 90 MET A C 10
ATOM 13426 O O . MET A 1 90 ? 49.680 6.811 -0.683 1.00 0.00 90 MET A O 10
ATOM 13440 N N . LYS A 1 91 ? 51.464 7.542 0.464 1.00 0.00 91 LYS A N 10
ATOM 13441 C CA . LYS A 1 91 ? 51.711 8.664 -0.439 1.00 0.00 91 LYS A CA 10
ATOM 13442 C C . LYS A 1 91 ? 52.063 8.169 -1.840 1.00 0.00 91 LYS A C 10
ATOM 13443 O O . LYS A 1 91 ? 51.575 8.700 -2.837 1.00 0.00 91 LYS A O 10
ATOM 13462 N N . GLN A 1 92 ? 52.894 7.144 -1.904 1.00 0.00 92 GLN A N 10
ATOM 13463 C CA . GLN A 1 92 ? 53.320 6.582 -3.171 1.00 0.00 92 GLN A CA 10
ATOM 13464 C C . GLN A 1 92 ? 52.224 5.723 -3.803 1.00 0.00 92 GLN A C 10
ATOM 13465 O O . GLN A 1 92 ? 52.023 5.766 -5.018 1.00 0.00 92 GLN A O 10
ATOM 13479 N N . ASP A 1 93 ? 51.512 4.953 -2.985 1.00 0.00 93 ASP A N 10
ATOM 13480 C CA . ASP A 1 93 ? 50.466 4.069 -3.502 1.00 0.00 93 ASP A CA 10
ATOM 13481 C C . ASP A 1 93 ? 49.345 4.853 -4.178 1.00 0.00 93 ASP A C 10
ATOM 13482 O O . ASP A 1 93 ? 48.588 5.589 -3.526 1.00 0.00 93 ASP A O 10
ATOM 13491 N N . ALA A 1 94 ? 49.244 4.690 -5.482 1.00 0.00 94 ALA A N 10
ATOM 13492 C CA . ALA A 1 94 ? 48.216 5.347 -6.264 1.00 0.00 94 ALA A CA 10
ATOM 13493 C C . ALA A 1 94 ? 47.647 4.394 -7.304 1.00 0.00 94 ALA A C 10
ATOM 13494 O O . ALA A 1 94 ? 48.306 4.209 -8.372 1.00 0.00 94 ALA A O 10
ATOM 13501 N N . ALA A 1 5 ? 69.039 23.742 9.077 1.00 0.00 5 ALA A N 11
ATOM 13502 C CA . ALA A 1 5 ? 68.899 22.269 9.123 1.00 0.00 5 ALA A CA 11
ATOM 13503 C C . ALA A 1 5 ? 67.599 21.866 9.817 1.00 0.00 5 ALA A C 11
ATOM 13504 O O . ALA A 1 5 ? 67.327 22.281 10.950 1.00 0.00 5 ALA A O 11
ATOM 13511 N N . SER A 1 6 ? 66.801 21.062 9.139 1.00 0.00 6 SER A N 11
ATOM 13512 C CA . SER A 1 6 ? 65.543 20.608 9.682 1.00 0.00 6 SER A CA 11
ATOM 13513 C C . SER A 1 6 ? 65.722 19.317 10.480 1.00 0.00 6 SER A C 11
ATOM 13514 O O . SER A 1 6 ? 66.048 18.266 9.917 1.00 0.00 6 SER A O 11
ATOM 13522 N N . MET A 1 7 ? 65.544 19.416 11.791 1.00 0.00 7 MET A N 11
ATOM 13523 C CA . MET A 1 7 ? 65.638 18.261 12.679 1.00 0.00 7 MET A CA 11
ATOM 13524 C C . MET A 1 7 ? 64.619 17.206 12.269 1.00 0.00 7 MET A C 11
ATOM 13525 O O . MET A 1 7 ? 63.409 17.462 12.291 1.00 0.00 7 MET A O 11
ATOM 13539 N N . SER A 1 8 ? 65.114 16.029 11.881 1.00 0.00 8 SER A N 11
ATOM 13540 C CA . SER A 1 8 ? 64.260 14.952 11.413 1.00 0.00 8 SER A CA 11
ATOM 13541 C C . SER A 1 8 ? 63.368 15.453 10.270 1.00 0.00 8 SER A C 11
ATOM 13542 O O . SER A 1 8 ? 62.151 15.609 10.424 1.00 0.00 8 SER A O 11
ATOM 13550 N N . ASP A 1 9 ? 64.001 15.712 9.131 1.00 0.00 9 ASP A N 11
ATOM 13551 C CA . ASP A 1 9 ? 63.333 16.290 7.964 1.00 0.00 9 ASP A CA 11
ATOM 13552 C C . ASP A 1 9 ? 62.143 15.460 7.512 1.00 0.00 9 ASP A C 11
ATOM 13553 O O . ASP A 1 9 ? 61.046 15.988 7.323 1.00 0.00 9 ASP A O 11
ATOM 13562 N N . GLU A 1 10 ? 62.347 14.165 7.359 1.00 0.00 10 GLU A N 11
ATOM 13563 C CA . GLU A 1 10 ? 61.280 13.294 6.907 1.00 0.00 10 GLU A CA 11
ATOM 13564 C C . GLU A 1 10 ? 60.230 13.093 7.995 1.00 0.00 10 GLU A C 11
ATOM 13565 O O . GLU A 1 10 ? 59.057 12.882 7.698 1.00 0.00 10 GLU A O 11
ATOM 13577 N N . GLN A 1 11 ? 60.652 13.161 9.255 1.00 0.00 11 GLN A N 11
ATOM 13578 C CA . GLN A 1 11 ? 59.721 13.071 10.372 1.00 0.00 11 GLN A CA 11
ATOM 13579 C C . GLN A 1 11 ? 58.745 14.235 10.316 1.00 0.00 11 GLN A C 11
ATOM 13580 O O . GLN A 1 11 ? 57.555 14.068 10.569 1.00 0.00 11 GLN A O 11
ATOM 13594 N N . ALA A 1 12 ? 59.262 15.412 9.975 1.00 0.00 12 ALA A N 11
ATOM 13595 C CA . ALA A 1 12 ? 58.435 16.599 9.833 1.00 0.00 12 ALA A CA 11
ATOM 13596 C C . ALA A 1 12 ? 57.382 16.374 8.759 1.00 0.00 12 ALA A C 11
ATOM 13597 O O . ALA A 1 12 ? 56.203 16.666 8.959 1.00 0.00 12 ALA A O 11
ATOM 13604 N N . GLU A 1 13 ? 57.816 15.825 7.627 1.00 0.00 13 GLU A N 11
ATOM 13605 C CA . GLU A 1 13 ? 56.909 15.510 6.530 1.00 0.00 13 GLU A CA 11
ATOM 13606 C C . GLU A 1 13 ? 55.885 14.476 6.978 1.00 0.00 13 GLU A C 11
ATOM 13607 O O . GLU A 1 13 ? 54.692 14.587 6.680 1.00 0.00 13 GLU A O 11
ATOM 13619 N N . ALA A 1 14 ? 56.363 13.472 7.698 1.00 0.00 14 ALA A N 11
ATOM 13620 C CA . ALA A 1 14 ? 55.521 12.399 8.200 1.00 0.00 14 ALA A CA 11
ATOM 13621 C C . ALA A 1 14 ? 54.442 12.923 9.128 1.00 0.00 14 ALA A C 11
ATOM 13622 O O . ALA A 1 14 ? 53.282 12.557 9.008 1.00 0.00 14 ALA A O 11
ATOM 13629 N N . ARG A 1 15 ? 54.832 13.796 10.039 1.00 0.00 15 ARG A N 11
ATOM 13630 C CA . ARG A 1 15 ? 53.907 14.366 11.013 1.00 0.00 15 ARG A CA 11
ATOM 13631 C C . ARG A 1 15 ? 52.925 15.328 10.356 1.00 0.00 15 ARG A C 11
ATOM 13632 O O . ARG A 1 15 ? 51.883 15.647 10.922 1.00 0.00 15 ARG A O 11
ATOM 13653 N N . ALA A 1 16 ? 53.273 15.804 9.177 1.00 0.00 16 ALA A N 11
ATOM 13654 C CA . ALA A 1 16 ? 52.412 16.706 8.433 1.00 0.00 16 ALA A CA 11
ATOM 13655 C C . ALA A 1 16 ? 51.380 15.922 7.628 1.00 0.00 16 ALA A C 11
ATOM 13656 O O . ALA A 1 16 ? 50.255 16.377 7.422 1.00 0.00 16 ALA A O 11
ATOM 13663 N N . PHE A 1 17 ? 51.777 14.745 7.179 1.00 0.00 17 PHE A N 11
ATOM 13664 C CA . PHE A 1 17 ? 50.904 13.875 6.407 1.00 0.00 17 PHE A CA 11
ATOM 13665 C C . PHE A 1 17 ? 50.030 13.036 7.327 1.00 0.00 17 PHE A C 11
ATOM 13666 O O . PHE A 1 17 ? 48.822 12.915 7.112 1.00 0.00 17 PHE A O 11
ATOM 13683 N N . LEU A 1 18 ? 50.638 12.471 8.349 1.00 0.00 18 LEU A N 11
ATOM 13684 C CA . LEU A 1 18 ? 49.916 11.669 9.306 1.00 0.00 18 LEU A CA 11
ATOM 13685 C C . LEU A 1 18 ? 49.352 12.549 10.398 1.00 0.00 18 LEU A C 11
ATOM 13686 O O . LEU A 1 18 ? 50.052 13.394 10.947 1.00 0.00 18 LEU A O 11
ATOM 13702 N N . SER A 1 19 ? 48.091 12.359 10.700 1.00 0.00 19 SER A N 11
ATOM 13703 C CA . SER A 1 19 ? 47.447 13.108 11.748 1.00 0.00 19 SER A CA 11
ATOM 13704 C C . SER A 1 19 ? 47.928 12.596 13.097 1.00 0.00 19 SER A C 11
ATOM 13705 O O . SER A 1 19 ? 48.439 11.476 13.185 1.00 0.00 19 SER A O 11
ATOM 13713 N N . GLU A 1 20 ? 47.760 13.403 14.141 1.00 0.00 20 GLU A N 11
ATOM 13714 C CA . GLU A 1 20 ? 48.182 13.021 15.492 1.00 0.00 20 GLU A CA 11
ATOM 13715 C C . GLU A 1 20 ? 47.637 11.645 15.866 1.00 0.00 20 GLU A C 11
ATOM 13716 O O . GLU A 1 20 ? 48.348 10.812 16.426 1.00 0.00 20 GLU A O 11
ATOM 13728 N N . GLU A 1 21 ? 46.380 11.411 15.521 1.00 0.00 21 GLU A N 11
ATOM 13729 C CA . GLU A 1 21 ? 45.728 10.141 15.791 1.00 0.00 21 GLU A CA 11
ATOM 13730 C C . GLU A 1 21 ? 46.412 8.999 15.048 1.00 0.00 21 GLU A C 11
ATOM 13731 O O . GLU A 1 21 ? 46.608 7.924 15.600 1.00 0.00 21 GLU A O 11
ATOM 13743 N N . MET A 1 22 ? 46.788 9.248 13.796 1.00 0.00 22 MET A N 11
ATOM 13744 C CA . MET A 1 22 ? 47.452 8.229 12.987 1.00 0.00 22 MET A CA 11
ATOM 13745 C C . MET A 1 22 ? 48.800 7.905 13.591 1.00 0.00 22 MET A C 11
ATOM 13746 O O . MET A 1 22 ? 49.161 6.740 13.744 1.00 0.00 22 MET A O 11
ATOM 13760 N N . ILE A 1 23 ? 49.532 8.954 13.951 1.00 0.00 23 ILE A N 11
ATOM 13761 C CA . ILE A 1 23 ? 50.837 8.815 14.579 1.00 0.00 23 ILE A CA 11
ATOM 13762 C C . ILE A 1 23 ? 50.727 7.978 15.854 1.00 0.00 23 ILE A C 11
ATOM 13763 O O . ILE A 1 23 ? 51.554 7.111 16.104 1.00 0.00 23 ILE A O 11
ATOM 13779 N N . ALA A 1 24 ? 49.682 8.234 16.636 1.00 0.00 24 ALA A N 11
ATOM 13780 C CA . ALA A 1 24 ? 49.443 7.501 17.876 1.00 0.00 24 ALA A CA 11
ATOM 13781 C C . ALA A 1 24 ? 49.196 6.014 17.605 1.00 0.00 24 ALA A C 11
ATOM 13782 O O . ALA A 1 24 ? 49.806 5.150 18.240 1.00 0.00 24 ALA A O 11
ATOM 13789 N N . GLU A 1 25 ? 48.304 5.721 16.657 1.00 0.00 25 GLU A N 11
ATOM 13790 C CA . GLU A 1 25 ? 47.990 4.345 16.289 1.00 0.00 25 GLU A CA 11
ATOM 13791 C C . GLU A 1 25 ? 49.232 3.609 15.797 1.00 0.00 25 GLU A C 11
ATOM 13792 O O . GLU A 1 25 ? 49.455 2.441 16.141 1.00 0.00 25 GLU A O 11
ATOM 13804 N N . PHE A 1 26 ? 50.040 4.291 14.995 1.00 0.00 26 PHE A N 11
ATOM 13805 C CA . PHE A 1 26 ? 51.266 3.705 14.474 1.00 0.00 26 PHE A CA 11
ATOM 13806 C C . PHE A 1 26 ? 52.313 3.570 15.571 1.00 0.00 26 PHE A C 11
ATOM 13807 O O . PHE A 1 26 ? 53.105 2.628 15.571 1.00 0.00 26 PHE A O 11
ATOM 13824 N N . LYS A 1 27 ? 52.303 4.506 16.510 1.00 0.00 27 LYS A N 11
ATOM 13825 C CA . LYS A 1 27 ? 53.220 4.468 17.636 1.00 0.00 27 LYS A CA 11
ATOM 13826 C C . LYS A 1 27 ? 52.930 3.233 18.481 1.00 0.00 27 LYS A C 11
ATOM 13827 O O . LYS A 1 27 ? 53.841 2.505 18.866 1.00 0.00 27 LYS A O 11
ATOM 13846 N N . ALA A 1 28 ? 51.650 2.991 18.737 1.00 0.00 28 ALA A N 11
ATOM 13847 C CA . ALA A 1 28 ? 51.226 1.830 19.503 1.00 0.00 28 ALA A CA 11
ATOM 13848 C C . ALA A 1 28 ? 51.600 0.538 18.779 1.00 0.00 28 ALA A C 11
ATOM 13849 O O . ALA A 1 28 ? 51.952 -0.459 19.408 1.00 0.00 28 ALA A O 11
ATOM 13856 N N . ALA A 1 29 ? 51.531 0.568 17.450 1.00 0.00 29 ALA A N 11
ATOM 13857 C CA . ALA A 1 29 ? 51.910 -0.579 16.641 1.00 0.00 29 ALA A CA 11
ATOM 13858 C C . ALA A 1 29 ? 53.412 -0.823 16.746 1.00 0.00 29 ALA A C 11
ATOM 13859 O O . ALA A 1 29 ? 53.866 -1.965 16.757 1.00 0.00 29 ALA A O 11
ATOM 13866 N N . PHE A 1 30 ? 54.177 0.264 16.820 1.00 0.00 30 PHE A N 11
ATOM 13867 C CA . PHE A 1 30 ? 55.613 0.180 17.005 1.00 0.00 30 PHE A CA 11
ATOM 13868 C C . PHE A 1 30 ? 55.933 -0.502 18.345 1.00 0.00 30 PHE A C 11
ATOM 13869 O O . PHE A 1 30 ? 56.821 -1.356 18.419 1.00 0.00 30 PHE A O 11
ATOM 13886 N N . ASP A 1 31 ? 55.181 -0.130 19.396 1.00 0.00 31 ASP A N 11
ATOM 13887 C CA . ASP A 1 31 ? 55.351 -0.719 20.746 1.00 0.00 31 ASP A CA 11
ATOM 13888 C C . ASP A 1 31 ? 55.149 -2.227 20.730 1.00 0.00 31 ASP A C 11
ATOM 13889 O O . ASP A 1 31 ? 55.684 -2.943 21.575 1.00 0.00 31 ASP A O 11
ATOM 13898 N N . MET A 1 32 ? 54.356 -2.705 19.783 1.00 0.00 32 MET A N 11
ATOM 13899 C CA . MET A 1 32 ? 54.086 -4.124 19.653 1.00 0.00 32 MET A CA 11
ATOM 13900 C C . MET A 1 32 ? 55.361 -4.900 19.348 1.00 0.00 32 MET A C 11
ATOM 13901 O O . MET A 1 32 ? 55.525 -6.039 19.781 1.00 0.00 32 MET A O 11
ATOM 13915 N N . PHE A 1 33 ? 56.261 -4.281 18.608 1.00 0.00 33 PHE A N 11
ATOM 13916 C CA . PHE A 1 33 ? 57.510 -4.923 18.240 1.00 0.00 33 PHE A CA 11
ATOM 13917 C C . PHE A 1 33 ? 58.651 -4.452 19.137 1.00 0.00 33 PHE A C 11
ATOM 13918 O O . PHE A 1 33 ? 59.529 -5.237 19.503 1.00 0.00 33 PHE A O 11
ATOM 13935 N N . ASP A 1 34 ? 58.627 -3.179 19.500 1.00 0.00 34 ASP A N 11
ATOM 13936 C CA . ASP A 1 34 ? 59.627 -2.624 20.400 1.00 0.00 34 ASP A CA 11
ATOM 13937 C C . ASP A 1 34 ? 58.978 -2.202 21.709 1.00 0.00 34 ASP A C 11
ATOM 13938 O O . ASP A 1 34 ? 58.667 -1.031 21.922 1.00 0.00 34 ASP A O 11
ATOM 13947 N N . ALA A 1 35 ? 58.726 -3.177 22.563 1.00 0.00 35 ALA A N 11
ATOM 13948 C CA . ALA A 1 35 ? 58.112 -2.928 23.858 1.00 0.00 35 ALA A CA 11
ATOM 13949 C C . ALA A 1 35 ? 59.154 -2.500 24.874 1.00 0.00 35 ALA A C 11
ATOM 13950 O O . ALA A 1 35 ? 58.832 -1.917 25.908 1.00 0.00 35 ALA A O 11
ATOM 13957 N N . ASP A 1 36 ? 60.411 -2.774 24.557 1.00 0.00 36 ASP A N 11
ATOM 13958 C CA . ASP A 1 36 ? 61.524 -2.452 25.443 1.00 0.00 36 ASP A CA 11
ATOM 13959 C C . ASP A 1 36 ? 61.785 -0.957 25.459 1.00 0.00 36 ASP A C 11
ATOM 13960 O O . ASP A 1 36 ? 62.262 -0.409 26.451 1.00 0.00 36 ASP A O 11
ATOM 13969 N N . GLY A 1 37 ? 61.441 -0.299 24.376 1.00 0.00 37 GLY A N 11
ATOM 13970 C CA . GLY A 1 37 ? 61.675 1.116 24.281 1.00 0.00 37 GLY A CA 11
ATOM 13971 C C . GLY A 1 37 ? 63.033 1.406 23.699 1.00 0.00 37 GLY A C 11
ATOM 13972 O O . GLY A 1 37 ? 63.667 2.407 24.040 1.00 0.00 37 GLY A O 11
ATOM 13976 N N . GLY A 1 38 ? 63.489 0.520 22.830 1.00 0.00 38 GLY A N 11
ATOM 13977 C CA . GLY A 1 38 ? 64.764 0.700 22.189 1.00 0.00 38 GLY A CA 11
ATOM 13978 C C . GLY A 1 38 ? 64.668 1.711 21.080 1.00 0.00 38 GLY A C 11
ATOM 13979 O O . GLY A 1 38 ? 65.627 2.419 20.782 1.00 0.00 38 GLY A O 11
ATOM 13983 N N . GLY A 1 39 ? 63.498 1.777 20.464 1.00 0.00 39 GLY A N 11
ATOM 13984 C CA . GLY A 1 39 ? 63.264 2.742 19.418 1.00 0.00 39 GLY A CA 11
ATOM 13985 C C . GLY A 1 39 ? 63.665 2.234 18.055 1.00 0.00 39 GLY A C 11
ATOM 13986 O O . GLY A 1 39 ? 63.700 2.997 17.095 1.00 0.00 39 GLY A O 11
ATOM 13990 N N . GLU A 1 40 ? 63.960 0.943 17.965 1.00 0.00 40 GLU A N 11
ATOM 13991 C CA . GLU A 1 40 ? 64.370 0.341 16.703 1.00 0.00 40 GLU A CA 11
ATOM 13992 C C . GLU A 1 40 ? 63.763 -1.039 16.519 1.00 0.00 40 GLU A C 11
ATOM 13993 O O . GLU A 1 40 ? 63.835 -1.888 17.413 1.00 0.00 40 GLU A O 11
ATOM 14005 N N . ILE A 1 41 ? 63.175 -1.263 15.359 1.00 0.00 41 ILE A N 11
ATOM 14006 C CA . ILE A 1 41 ? 62.612 -2.560 15.020 1.00 0.00 41 ILE A CA 11
ATOM 14007 C C . ILE A 1 41 ? 63.224 -3.060 13.724 1.00 0.00 41 ILE A C 11
ATOM 14008 O O . ILE A 1 41 ? 63.830 -2.286 12.985 1.00 0.00 41 ILE A O 11
ATOM 14024 N N . SER A 1 42 ? 63.081 -4.340 13.458 1.00 0.00 42 SER A N 11
ATOM 14025 C CA . SER A 1 42 ? 63.618 -4.929 12.245 1.00 0.00 42 SER A CA 11
ATOM 14026 C C . SER A 1 42 ? 62.916 -4.360 11.005 1.00 0.00 42 SER A C 11
ATOM 14027 O O . SER A 1 42 ? 61.700 -4.164 11.005 1.00 0.00 42 SER A O 11
ATOM 14035 N N . ALA A 1 43 ? 63.692 -4.092 9.962 1.00 0.00 43 ALA A N 11
ATOM 14036 C CA . ALA A 1 43 ? 63.161 -3.536 8.720 1.00 0.00 43 ALA A CA 11
ATOM 14037 C C . ALA A 1 43 ? 62.121 -4.463 8.100 1.00 0.00 43 ALA A C 11
ATOM 14038 O O . ALA A 1 43 ? 61.080 -4.016 7.623 1.00 0.00 43 ALA A O 11
ATOM 14045 N N . LYS A 1 44 ? 62.399 -5.757 8.130 1.00 0.00 44 LYS A N 11
ATOM 14046 C CA . LYS A 1 44 ? 61.483 -6.750 7.578 1.00 0.00 44 LYS A CA 11
ATOM 14047 C C . LYS A 1 44 ? 60.200 -6.832 8.397 1.00 0.00 44 LYS A C 11
ATOM 14048 O O . LYS A 1 44 ? 59.152 -7.242 7.891 1.00 0.00 44 LYS A O 11
ATOM 14067 N N . ALA A 1 45 ? 60.282 -6.425 9.655 1.00 0.00 45 ALA A N 11
ATOM 14068 C CA . ALA A 1 45 ? 59.134 -6.457 10.541 1.00 0.00 45 ALA A CA 11
ATOM 14069 C C . ALA A 1 45 ? 58.133 -5.373 10.170 1.00 0.00 45 ALA A C 11
ATOM 14070 O O . ALA A 1 45 ? 56.948 -5.500 10.452 1.00 0.00 45 ALA A O 11
ATOM 14077 N N . PHE A 1 46 ? 58.619 -4.316 9.506 1.00 0.00 46 PHE A N 11
ATOM 14078 C CA . PHE A 1 46 ? 57.763 -3.206 9.083 1.00 0.00 46 PHE A CA 11
ATOM 14079 C C . PHE A 1 46 ? 56.629 -3.702 8.204 1.00 0.00 46 PHE A C 11
ATOM 14080 O O . PHE A 1 46 ? 55.484 -3.263 8.345 1.00 0.00 46 PHE A O 11
ATOM 14097 N N . GLY A 1 47 ? 56.950 -4.624 7.305 1.00 0.00 47 GLY A N 11
ATOM 14098 C CA . GLY A 1 47 ? 55.940 -5.182 6.435 1.00 0.00 47 GLY A CA 11
ATOM 14099 C C . GLY A 1 47 ? 54.850 -5.857 7.229 1.00 0.00 47 GLY A C 11
ATOM 14100 O O . GLY A 1 47 ? 53.670 -5.695 6.939 1.00 0.00 47 GLY A O 11
ATOM 14104 N N . THR A 1 48 ? 55.252 -6.587 8.254 1.00 0.00 48 THR A N 11
ATOM 14105 C CA . THR A 1 48 ? 54.325 -7.275 9.123 1.00 0.00 48 THR A CA 11
ATOM 14106 C C . THR A 1 48 ? 53.440 -6.269 9.871 1.00 0.00 48 THR A C 11
ATOM 14107 O O . THR A 1 48 ? 52.224 -6.451 9.968 1.00 0.00 48 THR A O 11
ATOM 14118 N N . VAL A 1 49 ? 54.058 -5.193 10.376 1.00 0.00 49 VAL A N 11
ATOM 14119 C CA . VAL A 1 49 ? 53.326 -4.155 11.106 1.00 0.00 49 VAL A CA 11
ATOM 14120 C C . VAL A 1 49 ? 52.272 -3.515 10.209 1.00 0.00 49 VAL A C 11
ATOM 14121 O O . VAL A 1 49 ? 51.129 -3.314 10.616 1.00 0.00 49 VAL A O 11
ATOM 14134 N N . ALA A 1 50 ? 52.664 -3.205 8.989 1.00 0.00 50 ALA A N 11
ATOM 14135 C CA . ALA A 1 50 ? 51.761 -2.592 8.035 1.00 0.00 50 ALA A CA 11
ATOM 14136 C C . ALA A 1 50 ? 50.625 -3.539 7.669 1.00 0.00 50 ALA A C 11
ATOM 14137 O O . ALA A 1 50 ? 49.467 -3.138 7.614 1.00 0.00 50 ALA A O 11
ATOM 14144 N N . ARG A 1 51 ? 50.960 -4.804 7.455 1.00 0.00 51 ARG A N 11
ATOM 14145 C CA . ARG A 1 51 ? 49.970 -5.805 7.070 1.00 0.00 51 ARG A CA 11
ATOM 14146 C C . ARG A 1 51 ? 48.955 -6.074 8.187 1.00 0.00 51 ARG A C 11
ATOM 14147 O O . ARG A 1 51 ? 47.776 -6.278 7.920 1.00 0.00 51 ARG A O 11
ATOM 14168 N N . MET A 1 52 ? 49.408 -6.059 9.439 1.00 0.00 52 MET A N 11
ATOM 14169 C CA . MET A 1 52 ? 48.505 -6.299 10.569 1.00 0.00 52 MET A CA 11
ATOM 14170 C C . MET A 1 52 ? 47.656 -5.069 10.830 1.00 0.00 52 MET A C 11
ATOM 14171 O O . MET A 1 52 ? 46.625 -5.136 11.497 1.00 0.00 52 MET A O 11
ATOM 14185 N N . ASN A 1 53 ? 48.097 -3.947 10.290 1.00 0.00 53 ASN A N 11
ATOM 14186 C CA . ASN A 1 53 ? 47.410 -2.686 10.472 1.00 0.00 53 ASN A CA 11
ATOM 14187 C C . ASN A 1 53 ? 46.570 -2.356 9.240 1.00 0.00 53 ASN A C 11
ATOM 14188 O O . ASN A 1 53 ? 45.944 -1.302 9.167 1.00 0.00 53 ASN A O 11
ATOM 14199 N N . ASN A 1 54 ? 46.576 -3.276 8.269 1.00 0.00 54 ASN A N 11
ATOM 14200 C CA . ASN A 1 54 ? 45.826 -3.126 7.009 1.00 0.00 54 ASN A CA 11
ATOM 14201 C C . ASN A 1 54 ? 46.335 -1.927 6.194 1.00 0.00 54 ASN A C 11
ATOM 14202 O O . ASN A 1 54 ? 45.640 -1.399 5.332 1.00 0.00 54 ASN A O 11
ATOM 14213 N N . VAL A 1 55 ? 47.560 -1.520 6.456 1.00 0.00 55 VAL A N 11
ATOM 14214 C CA . VAL A 1 55 ? 48.164 -0.422 5.730 1.00 0.00 55 VAL A CA 11
ATOM 14215 C C . VAL A 1 55 ? 48.657 -0.921 4.383 1.00 0.00 55 VAL A C 11
ATOM 14216 O O . VAL A 1 55 ? 49.413 -1.893 4.318 1.00 0.00 55 VAL A O 11
ATOM 14229 N N . PRO A 1 56 ? 48.209 -0.290 3.289 1.00 0.00 56 PRO A N 11
ATOM 14230 C CA . PRO A 1 56 ? 48.599 -0.685 1.939 1.00 0.00 56 PRO A CA 11
ATOM 14231 C C . PRO A 1 56 ? 50.104 -0.577 1.724 1.00 0.00 56 PRO A C 11
ATOM 14232 O O . PRO A 1 56 ? 50.660 0.523 1.646 1.00 0.00 56 PRO A O 11
ATOM 14243 N N . VAL A 1 57 ? 50.760 -1.722 1.665 1.00 0.00 57 VAL A N 11
ATOM 14244 C CA . VAL A 1 57 ? 52.192 -1.764 1.463 1.00 0.00 57 VAL A CA 11
ATOM 14245 C C . VAL A 1 57 ? 52.522 -1.687 -0.020 1.00 0.00 57 VAL A C 11
ATOM 14246 O O . VAL A 1 57 ? 51.977 -2.449 -0.826 1.00 0.00 57 VAL A O 11
ATOM 14259 N N . ASP A 1 58 ? 53.394 -0.767 -0.378 1.00 0.00 58 ASP A N 11
ATOM 14260 C CA . ASP A 1 58 ? 53.817 -0.620 -1.763 1.00 0.00 58 ASP A CA 11
ATOM 14261 C C . ASP A 1 58 ? 54.999 -1.549 -2.046 1.00 0.00 58 ASP A C 11
ATOM 14262 O O . ASP A 1 58 ? 55.889 -1.703 -1.200 1.00 0.00 58 ASP A O 11
ATOM 14271 N N . PRO A 1 59 ? 55.041 -2.170 -3.242 1.00 0.00 59 PRO A N 11
ATOM 14272 C CA . PRO A 1 59 ? 56.089 -3.128 -3.589 1.00 0.00 59 PRO A CA 11
ATOM 14273 C C . PRO A 1 59 ? 57.461 -2.469 -3.747 1.00 0.00 59 PRO A C 11
ATOM 14274 O O . PRO A 1 59 ? 58.484 -3.059 -3.397 1.00 0.00 59 PRO A O 11
ATOM 14285 N N . ARG A 1 60 ? 57.480 -1.240 -4.244 1.00 0.00 60 ARG A N 11
ATOM 14286 C CA . ARG A 1 60 ? 58.733 -0.533 -4.448 1.00 0.00 60 ARG A CA 11
ATOM 14287 C C . ARG A 1 60 ? 59.274 -0.031 -3.125 1.00 0.00 60 ARG A C 11
ATOM 14288 O O . ARG A 1 60 ? 60.485 0.065 -2.935 1.00 0.00 60 ARG A O 11
ATOM 14309 N N . VAL A 1 61 ? 58.373 0.279 -2.202 1.00 0.00 61 VAL A N 11
ATOM 14310 C CA . VAL A 1 61 ? 58.785 0.674 -0.871 1.00 0.00 61 VAL A CA 11
ATOM 14311 C C . VAL A 1 61 ? 59.432 -0.513 -0.169 1.00 0.00 61 VAL A C 11
ATOM 14312 O O . VAL A 1 61 ? 60.483 -0.379 0.441 1.00 0.00 61 VAL A O 11
ATOM 14325 N N . GLN A 1 62 ? 58.811 -1.692 -0.293 1.00 0.00 62 GLN A N 11
ATOM 14326 C CA . GLN A 1 62 ? 59.374 -2.913 0.285 1.00 0.00 62 GLN A CA 11
ATOM 14327 C C . GLN A 1 62 ? 60.710 -3.252 -0.356 1.00 0.00 62 GLN A C 11
ATOM 14328 O O . GLN A 1 62 ? 61.619 -3.751 0.306 1.00 0.00 62 GLN A O 11
ATOM 14342 N N . GLU A 1 63 ? 60.824 -2.966 -1.649 1.00 0.00 63 GLU A N 11
ATOM 14343 C CA . GLU A 1 63 ? 62.059 -3.198 -2.384 1.00 0.00 63 GLU A CA 11
ATOM 14344 C C . GLU A 1 63 ? 63.173 -2.348 -1.781 1.00 0.00 63 GLU A C 11
ATOM 14345 O O . GLU A 1 63 ? 64.318 -2.767 -1.689 1.00 0.00 63 GLU A O 11
ATOM 14357 N N . TYR A 1 64 ? 62.811 -1.148 -1.377 1.00 0.00 64 TYR A N 11
ATOM 14358 C CA . TYR A 1 64 ? 63.730 -0.225 -0.739 1.00 0.00 64 TYR A CA 11
ATOM 14359 C C . TYR A 1 64 ? 64.012 -0.653 0.712 1.00 0.00 64 TYR A C 11
ATOM 14360 O O . TYR A 1 64 ? 65.150 -0.587 1.178 1.00 0.00 64 TYR A O 11
ATOM 14378 N N . VAL A 1 65 ? 62.973 -1.113 1.404 1.00 0.00 65 VAL A N 11
ATOM 14379 C CA . VAL A 1 65 ? 63.099 -1.558 2.794 1.00 0.00 65 VAL A CA 11
ATOM 14380 C C . VAL A 1 65 ? 64.004 -2.787 2.906 1.00 0.00 65 VAL A C 11
ATOM 14381 O O . VAL A 1 65 ? 64.822 -2.885 3.827 1.00 0.00 65 VAL A O 11
ATOM 14394 N N . LYS A 1 66 ? 63.869 -3.719 1.966 1.00 0.00 66 LYS A N 11
ATOM 14395 C CA . LYS A 1 66 ? 64.664 -4.936 1.994 1.00 0.00 66 LYS A CA 11
ATOM 14396 C C . LYS A 1 66 ? 66.153 -4.609 1.892 1.00 0.00 66 LYS A C 11
ATOM 14397 O O . LYS A 1 66 ? 66.973 -5.247 2.532 1.00 0.00 66 LYS A O 11
ATOM 14416 N N . ARG A 1 67 ? 66.479 -3.580 1.110 1.00 0.00 67 ARG A N 11
ATOM 14417 C CA . ARG A 1 67 ? 67.865 -3.179 0.883 1.00 0.00 67 ARG A CA 11
ATOM 14418 C C . ARG A 1 67 ? 68.541 -2.767 2.182 1.00 0.00 67 ARG A C 11
ATOM 14419 O O . ARG A 1 67 ? 69.729 -3.019 2.376 1.00 0.00 67 ARG A O 11
ATOM 14440 N N . LEU A 1 68 ? 67.772 -2.154 3.074 1.00 0.00 68 LEU A N 11
ATOM 14441 C CA . LEU A 1 68 ? 68.289 -1.698 4.359 1.00 0.00 68 LEU A CA 11
ATOM 14442 C C . LEU A 1 68 ? 68.880 -2.861 5.151 1.00 0.00 68 LEU A C 11
ATOM 14443 O O . LEU A 1 68 ? 70.033 -2.819 5.579 1.00 0.00 68 LEU A O 11
ATOM 14459 N N . THR A 1 69 ? 68.085 -3.893 5.339 1.00 0.00 69 THR A N 11
ATOM 14460 C CA . THR A 1 69 ? 68.507 -5.042 6.109 1.00 0.00 69 THR A CA 11
ATOM 14461 C C . THR A 1 69 ? 69.386 -6.003 5.291 1.00 0.00 69 THR A C 11
ATOM 14462 O O . THR A 1 69 ? 70.261 -6.657 5.838 1.00 0.00 69 THR A O 11
ATOM 14473 N N . ASP A 1 70 ? 69.163 -6.060 3.987 1.00 0.00 70 ASP A N 11
ATOM 14474 C CA . ASP A 1 70 ? 69.889 -6.995 3.121 1.00 0.00 70 ASP A CA 11
ATOM 14475 C C . ASP A 1 70 ? 71.362 -6.617 2.970 1.00 0.00 70 ASP A C 11
ATOM 14476 O O . ASP A 1 70 ? 72.230 -7.489 2.901 1.00 0.00 70 ASP A O 11
ATOM 14485 N N . GLN A 1 71 ? 71.650 -5.321 2.941 1.00 0.00 71 GLN A N 11
ATOM 14486 C CA . GLN A 1 71 ? 73.028 -4.861 2.767 1.00 0.00 71 GLN A CA 11
ATOM 14487 C C . GLN A 1 71 ? 73.844 -5.033 4.051 1.00 0.00 71 GLN A C 11
ATOM 14488 O O . GLN A 1 71 ? 75.076 -5.036 4.016 1.00 0.00 71 GLN A O 11
ATOM 14502 N N . ASP A 1 72 ? 73.161 -5.181 5.172 1.00 0.00 72 ASP A N 11
ATOM 14503 C CA . ASP A 1 72 ? 73.832 -5.282 6.467 1.00 0.00 72 ASP A CA 11
ATOM 14504 C C . ASP A 1 72 ? 73.690 -6.671 7.073 1.00 0.00 72 ASP A C 11
ATOM 14505 O O . ASP A 1 72 ? 74.677 -7.361 7.320 1.00 0.00 72 ASP A O 11
ATOM 14514 N N . GLY A 1 73 ? 72.462 -7.070 7.295 1.00 0.00 73 GLY A N 11
ATOM 14515 C CA . GLY A 1 73 ? 72.178 -8.332 7.928 1.00 0.00 73 GLY A CA 11
ATOM 14516 C C . GLY A 1 73 ? 71.026 -8.188 8.888 1.00 0.00 73 GLY A C 11
ATOM 14517 O O . GLY A 1 73 ? 70.065 -8.955 8.846 1.00 0.00 73 GLY A O 11
ATOM 14521 N N . SER A 1 74 ? 71.111 -7.180 9.737 1.00 0.00 74 SER A N 11
ATOM 14522 C CA . SER A 1 74 ? 70.064 -6.892 10.691 1.00 0.00 74 SER A CA 11
ATOM 14523 C C . SER A 1 74 ? 69.690 -5.417 10.613 1.00 0.00 74 SER A C 11
ATOM 14524 O O . SER A 1 74 ? 70.103 -4.608 11.449 1.00 0.00 74 SER A O 11
ATOM 14532 N N . GLY A 1 75 ? 68.932 -5.068 9.585 1.00 0.00 75 GLY A N 11
ATOM 14533 C CA . GLY A 1 75 ? 68.524 -3.695 9.399 1.00 0.00 75 GLY A CA 11
ATOM 14534 C C . GLY A 1 75 ? 67.452 -3.296 10.374 1.00 0.00 75 GLY A C 11
ATOM 14535 O O . GLY A 1 75 ? 66.413 -3.951 10.466 1.00 0.00 75 GLY A O 11
ATOM 14539 N N . THR A 1 76 ? 67.697 -2.234 11.106 1.00 0.00 76 THR A N 11
ATOM 14540 C CA . THR A 1 76 ? 66.758 -1.764 12.085 1.00 0.00 76 THR A CA 11
ATOM 14541 C C . THR A 1 76 ? 66.338 -0.337 11.792 1.00 0.00 76 THR A C 11
ATOM 14542 O O . THR A 1 76 ? 67.165 0.519 11.462 1.00 0.00 76 THR A O 11
ATOM 14553 N N . ILE A 1 77 ? 65.060 -0.092 11.896 1.00 0.00 77 ILE A N 11
ATOM 14554 C CA . ILE A 1 77 ? 64.505 1.218 11.661 1.00 0.00 77 ILE A CA 11
ATOM 14555 C C . ILE A 1 77 ? 64.058 1.847 12.956 1.00 0.00 77 ILE A C 11
ATOM 14556 O O . ILE A 1 77 ? 63.456 1.186 13.809 1.00 0.00 77 ILE A O 11
ATOM 14572 N N . SER A 1 78 ? 64.368 3.108 13.104 1.00 0.00 78 SER A N 11
ATOM 14573 C CA . SER A 1 78 ? 64.015 3.856 14.284 1.00 0.00 78 SER A CA 11
ATOM 14574 C C . SER A 1 78 ? 62.540 4.260 14.229 1.00 0.00 78 SER A C 11
ATOM 14575 O O . SER A 1 78 ? 61.916 4.199 13.165 1.00 0.00 78 SER A O 11
ATOM 14583 N N . PHE A 1 79 ? 61.983 4.665 15.370 1.00 0.00 79 PHE A N 11
ATOM 14584 C CA . PHE A 1 79 ? 60.588 5.112 15.433 1.00 0.00 79 PHE A CA 11
ATOM 14585 C C . PHE A 1 79 ? 60.346 6.254 14.447 1.00 0.00 79 PHE A C 11
ATOM 14586 O O . PHE A 1 79 ? 59.305 6.312 13.780 1.00 0.00 79 PHE A O 11
ATOM 14603 N N . GLU A 1 80 ? 61.320 7.148 14.361 1.00 0.00 80 GLU A N 11
ATOM 14604 C CA . GLU A 1 80 ? 61.281 8.266 13.434 1.00 0.00 80 GLU A CA 11
ATOM 14605 C C . GLU A 1 80 ? 61.076 7.752 12.010 1.00 0.00 80 GLU A C 11
ATOM 14606 O O . GLU A 1 80 ? 60.202 8.223 11.281 1.00 0.00 80 GLU A O 11
ATOM 14618 N N . GLU A 1 81 ? 61.866 6.754 11.648 1.00 0.00 81 GLU A N 11
ATOM 14619 C CA . GLU A 1 81 ? 61.837 6.176 10.319 1.00 0.00 81 GLU A CA 11
ATOM 14620 C C . GLU A 1 81 ? 60.553 5.385 10.091 1.00 0.00 81 GLU A C 11
ATOM 14621 O O . GLU A 1 81 ? 59.982 5.427 9.005 1.00 0.00 81 GLU A O 11
ATOM 14633 N N . PHE A 1 82 ? 60.105 4.669 11.127 1.00 0.00 82 PHE A N 11
ATOM 14634 C CA . PHE A 1 82 ? 58.874 3.876 11.052 1.00 0.00 82 PHE A CA 11
ATOM 14635 C C . PHE A 1 82 ? 57.701 4.725 10.569 1.00 0.00 82 PHE A C 11
ATOM 14636 O O . PHE A 1 82 ? 56.956 4.320 9.668 1.00 0.00 82 PHE A O 11
ATOM 14653 N N . LEU A 1 83 ? 57.544 5.901 11.167 1.00 0.00 83 LEU A N 11
ATOM 14654 C CA . LEU A 1 83 ? 56.472 6.809 10.787 1.00 0.00 83 LEU A CA 11
ATOM 14655 C C . LEU A 1 83 ? 56.602 7.210 9.327 1.00 0.00 83 LEU A C 11
ATOM 14656 O O . LEU A 1 83 ? 55.631 7.171 8.577 1.00 0.00 83 LEU A O 11
ATOM 14672 N N . VAL A 1 84 ? 57.817 7.568 8.926 1.00 0.00 84 VAL A N 11
ATOM 14673 C CA . VAL A 1 84 ? 58.080 8.013 7.563 1.00 0.00 84 VAL A CA 11
ATOM 14674 C C . VAL A 1 84 ? 57.806 6.898 6.550 1.00 0.00 84 VAL A C 11
ATOM 14675 O O . VAL A 1 84 ? 57.304 7.153 5.454 1.00 0.00 84 VAL A O 11
ATOM 14688 N N . LEU A 1 85 ? 58.133 5.668 6.917 1.00 0.00 85 LEU A N 11
ATOM 14689 C CA . LEU A 1 85 ? 57.903 4.528 6.039 1.00 0.00 85 LEU A CA 11
ATOM 14690 C C . LEU A 1 85 ? 56.415 4.330 5.789 1.00 0.00 85 LEU A C 11
ATOM 14691 O O . LEU A 1 85 ? 56.001 4.048 4.663 1.00 0.00 85 LEU A O 11
ATOM 14707 N N . MET A 1 86 ? 55.612 4.491 6.840 1.00 0.00 86 MET A N 11
ATOM 14708 C CA . MET A 1 86 ? 54.157 4.398 6.712 1.00 0.00 86 MET A CA 11
ATOM 14709 C C . MET A 1 86 ? 53.652 5.479 5.760 1.00 0.00 86 MET A C 11
ATOM 14710 O O . MET A 1 86 ? 52.697 5.274 5.004 1.00 0.00 86 MET A O 11
ATOM 14724 N N . VAL A 1 87 ? 54.323 6.621 5.797 1.00 0.00 87 VAL A N 11
ATOM 14725 C CA . VAL A 1 87 ? 54.013 7.740 4.926 1.00 0.00 87 VAL A CA 11
ATOM 14726 C C . VAL A 1 87 ? 54.307 7.383 3.476 1.00 0.00 87 VAL A C 11
ATOM 14727 O O . VAL A 1 87 ? 53.444 7.514 2.607 1.00 0.00 87 VAL A O 11
ATOM 14740 N N . LYS A 1 88 ? 55.531 6.919 3.225 1.00 0.00 88 LYS A N 11
ATOM 14741 C CA . LYS A 1 88 ? 55.955 6.551 1.884 1.00 0.00 88 LYS A CA 11
ATOM 14742 C C . LYS A 1 88 ? 55.082 5.443 1.312 1.00 0.00 88 LYS A C 11
ATOM 14743 O O . LYS A 1 88 ? 54.744 5.466 0.137 1.00 0.00 88 LYS A O 11
ATOM 14762 N N . SER A 1 89 ? 54.703 4.492 2.155 1.00 0.00 89 SER A N 11
ATOM 14763 C CA . SER A 1 89 ? 53.915 3.355 1.716 1.00 0.00 89 SER A CA 11
ATOM 14764 C C . SER A 1 89 ? 52.563 3.797 1.154 1.00 0.00 89 SER A C 11
ATOM 14765 O O . SER A 1 89 ? 52.173 3.375 0.075 1.00 0.00 89 SER A O 11
ATOM 14773 N N . MET A 1 90 ? 51.868 4.671 1.874 1.00 0.00 90 MET A N 11
ATOM 14774 C CA . MET A 1 90 ? 50.549 5.124 1.433 1.00 0.00 90 MET A CA 11
ATOM 14775 C C . MET A 1 90 ? 50.646 6.178 0.342 1.00 0.00 90 MET A C 11
ATOM 14776 O O . MET A 1 90 ? 49.740 6.317 -0.472 1.00 0.00 90 MET A O 11
ATOM 14790 N N . LYS A 1 91 ? 51.732 6.928 0.334 1.00 0.00 91 LYS A N 11
ATOM 14791 C CA . LYS A 1 91 ? 51.916 7.975 -0.662 1.00 0.00 91 LYS A CA 11
ATOM 14792 C C . LYS A 1 91 ? 52.306 7.371 -2.009 1.00 0.00 91 LYS A C 11
ATOM 14793 O O . LYS A 1 91 ? 51.877 7.841 -3.061 1.00 0.00 91 LYS A O 11
ATOM 14812 N N . GLN A 1 92 ? 53.120 6.331 -1.963 1.00 0.00 92 GLN A N 11
ATOM 14813 C CA . GLN A 1 92 ? 53.563 5.645 -3.163 1.00 0.00 92 GLN A CA 11
ATOM 14814 C C . GLN A 1 92 ? 52.462 4.706 -3.669 1.00 0.00 92 GLN A C 11
ATOM 14815 O O . GLN A 1 92 ? 52.177 4.653 -4.868 1.00 0.00 92 GLN A O 11
ATOM 14829 N N . ASP A 1 93 ? 51.826 3.993 -2.761 1.00 0.00 93 ASP A N 11
ATOM 14830 C CA . ASP A 1 93 ? 50.735 3.111 -3.142 1.00 0.00 93 ASP A CA 11
ATOM 14831 C C . ASP A 1 93 ? 49.464 3.910 -3.362 1.00 0.00 93 ASP A C 11
ATOM 14832 O O . ASP A 1 93 ? 48.907 4.479 -2.427 1.00 0.00 93 ASP A O 11
ATOM 14841 N N . ALA A 1 94 ? 49.013 3.967 -4.590 1.00 0.00 94 ALA A N 11
ATOM 14842 C CA . ALA A 1 94 ? 47.790 4.680 -4.902 1.00 0.00 94 ALA A CA 11
ATOM 14843 C C . ALA A 1 94 ? 46.824 3.791 -5.669 1.00 0.00 94 ALA A C 11
ATOM 14844 O O . ALA A 1 94 ? 46.877 3.803 -6.934 1.00 0.00 94 ALA A O 11
ATOM 14851 N N . ALA A 1 5 ? 71.798 14.051 15.657 1.00 0.00 5 ALA A N 12
ATOM 14852 C CA . ALA A 1 5 ? 72.101 12.614 15.456 1.00 0.00 5 ALA A CA 12
ATOM 14853 C C . ALA A 1 5 ? 71.128 11.991 14.461 1.00 0.00 5 ALA A C 12
ATOM 14854 O O . ALA A 1 5 ? 71.530 11.266 13.546 1.00 0.00 5 ALA A O 12
ATOM 14861 N N . SER A 1 6 ? 69.857 12.280 14.638 1.00 0.00 6 SER A N 12
ATOM 14862 C CA . SER A 1 6 ? 68.827 11.782 13.755 1.00 0.00 6 SER A CA 12
ATOM 14863 C C . SER A 1 6 ? 68.258 12.926 12.919 1.00 0.00 6 SER A C 12
ATOM 14864 O O . SER A 1 6 ? 68.631 14.087 13.107 1.00 0.00 6 SER A O 12
ATOM 14872 N N . MET A 1 7 ? 67.375 12.606 11.992 1.00 0.00 7 MET A N 12
ATOM 14873 C CA . MET A 1 7 ? 66.766 13.622 11.150 1.00 0.00 7 MET A CA 12
ATOM 14874 C C . MET A 1 7 ? 65.288 13.757 11.460 1.00 0.00 7 MET A C 12
ATOM 14875 O O . MET A 1 7 ? 64.649 12.799 11.888 1.00 0.00 7 MET A O 12
ATOM 14889 N N . SER A 1 8 ? 64.760 14.943 11.258 1.00 0.00 8 SER A N 12
ATOM 14890 C CA . SER A 1 8 ? 63.351 15.202 11.464 1.00 0.00 8 SER A CA 12
ATOM 14891 C C . SER A 1 8 ? 62.749 15.812 10.201 1.00 0.00 8 SER A C 12
ATOM 14892 O O . SER A 1 8 ? 61.602 16.262 10.191 1.00 0.00 8 SER A O 12
ATOM 14900 N N . ASP A 1 9 ? 63.536 15.799 9.129 1.00 0.00 9 ASP A N 12
ATOM 14901 C CA . ASP A 1 9 ? 63.131 16.380 7.853 1.00 0.00 9 ASP A CA 12
ATOM 14902 C C . ASP A 1 9 ? 61.948 15.639 7.255 1.00 0.00 9 ASP A C 12
ATOM 14903 O O . ASP A 1 9 ? 60.964 16.256 6.835 1.00 0.00 9 ASP A O 12
ATOM 14912 N N . GLU A 1 10 ? 62.032 14.323 7.233 1.00 0.00 10 GLU A N 12
ATOM 14913 C CA . GLU A 1 10 ? 60.968 13.510 6.675 1.00 0.00 10 GLU A CA 12
ATOM 14914 C C . GLU A 1 10 ? 59.762 13.499 7.598 1.00 0.00 10 GLU A C 12
ATOM 14915 O O . GLU A 1 10 ? 58.622 13.360 7.146 1.00 0.00 10 GLU A O 12
ATOM 14927 N N . GLN A 1 11 ? 60.013 13.645 8.896 1.00 0.00 11 GLN A N 12
ATOM 14928 C CA . GLN A 1 11 ? 58.948 13.685 9.882 1.00 0.00 11 GLN A CA 12
ATOM 14929 C C . GLN A 1 11 ? 58.001 14.843 9.595 1.00 0.00 11 GLN A C 12
ATOM 14930 O O . GLN A 1 11 ? 56.801 14.747 9.844 1.00 0.00 11 GLN A O 12
ATOM 14944 N N . ALA A 1 12 ? 58.543 15.928 9.056 1.00 0.00 12 ALA A N 12
ATOM 14945 C CA . ALA A 1 12 ? 57.737 17.078 8.687 1.00 0.00 12 ALA A CA 12
ATOM 14946 C C . ALA A 1 12 ? 56.735 16.685 7.608 1.00 0.00 12 ALA A C 12
ATOM 14947 O O . ALA A 1 12 ? 55.548 16.997 7.704 1.00 0.00 12 ALA A O 12
ATOM 14954 N N . GLU A 1 13 ? 57.219 15.966 6.597 1.00 0.00 13 GLU A N 12
ATOM 14955 C CA . GLU A 1 13 ? 56.368 15.486 5.515 1.00 0.00 13 GLU A CA 12
ATOM 14956 C C . GLU A 1 13 ? 55.346 14.494 6.056 1.00 0.00 13 GLU A C 12
ATOM 14957 O O . GLU A 1 13 ? 54.180 14.500 5.659 1.00 0.00 13 GLU A O 12
ATOM 14969 N N . ALA A 1 14 ? 55.793 13.653 6.980 1.00 0.00 14 ALA A N 12
ATOM 14970 C CA . ALA A 1 14 ? 54.935 12.656 7.593 1.00 0.00 14 ALA A CA 12
ATOM 14971 C C . ALA A 1 14 ? 53.817 13.309 8.395 1.00 0.00 14 ALA A C 12
ATOM 14972 O O . ALA A 1 14 ? 52.674 12.877 8.336 1.00 0.00 14 ALA A O 12
ATOM 14979 N N . ARG A 1 15 ? 54.153 14.361 9.128 1.00 0.00 15 ARG A N 12
ATOM 14980 C CA . ARG A 1 15 ? 53.172 15.078 9.938 1.00 0.00 15 ARG A CA 12
ATOM 14981 C C . ARG A 1 15 ? 52.239 15.915 9.069 1.00 0.00 15 ARG A C 12
ATOM 14982 O O . ARG A 1 15 ? 51.176 16.346 9.517 1.00 0.00 15 ARG A O 12
ATOM 15003 N N . ALA A 1 16 ? 52.650 16.164 7.838 1.00 0.00 16 ALA A N 12
ATOM 15004 C CA . ALA A 1 16 ? 51.829 16.907 6.896 1.00 0.00 16 ALA A CA 12
ATOM 15005 C C . ALA A 1 16 ? 50.773 15.993 6.284 1.00 0.00 16 ALA A C 12
ATOM 15006 O O . ALA A 1 16 ? 49.717 16.450 5.837 1.00 0.00 16 ALA A O 12
ATOM 15013 N N . PHE A 1 17 ? 51.063 14.703 6.280 1.00 0.00 17 PHE A N 12
ATOM 15014 C CA . PHE A 1 17 ? 50.162 13.707 5.723 1.00 0.00 17 PHE A CA 12
ATOM 15015 C C . PHE A 1 17 ? 49.342 13.047 6.835 1.00 0.00 17 PHE A C 12
ATOM 15016 O O . PHE A 1 17 ? 48.122 12.889 6.721 1.00 0.00 17 PHE A O 12
ATOM 15033 N N . LEU A 1 18 ? 50.017 12.667 7.904 1.00 0.00 18 LEU A N 12
ATOM 15034 C CA . LEU A 1 18 ? 49.372 12.001 9.020 1.00 0.00 18 LEU A CA 12
ATOM 15035 C C . LEU A 1 18 ? 49.030 12.984 10.118 1.00 0.00 18 LEU A C 12
ATOM 15036 O O . LEU A 1 18 ? 49.741 13.963 10.337 1.00 0.00 18 LEU A O 12
ATOM 15052 N N . SER A 1 19 ? 47.945 12.719 10.803 1.00 0.00 19 SER A N 12
ATOM 15053 C CA . SER A 1 19 ? 47.535 13.534 11.915 1.00 0.00 19 SER A CA 12
ATOM 15054 C C . SER A 1 19 ? 48.152 12.974 13.188 1.00 0.00 19 SER A C 12
ATOM 15055 O O . SER A 1 19 ? 48.530 11.799 13.225 1.00 0.00 19 SER A O 12
ATOM 15063 N N . GLU A 1 20 ? 48.251 13.793 14.223 1.00 0.00 20 GLU A N 12
ATOM 15064 C CA . GLU A 1 20 ? 48.854 13.363 15.480 1.00 0.00 20 GLU A CA 12
ATOM 15065 C C . GLU A 1 20 ? 48.090 12.192 16.087 1.00 0.00 20 GLU A C 12
ATOM 15066 O O . GLU A 1 20 ? 48.673 11.344 16.756 1.00 0.00 20 GLU A O 12
ATOM 15078 N N . GLU A 1 21 ? 46.789 12.141 15.829 1.00 0.00 21 GLU A N 12
ATOM 15079 C CA . GLU A 1 21 ? 45.959 11.035 16.294 1.00 0.00 21 GLU A CA 12
ATOM 15080 C C . GLU A 1 21 ? 46.403 9.727 15.634 1.00 0.00 21 GLU A C 12
ATOM 15081 O O . GLU A 1 21 ? 46.404 8.669 16.260 1.00 0.00 21 GLU A O 12
ATOM 15093 N N . MET A 1 22 ? 46.798 9.818 14.363 1.00 0.00 22 MET A N 12
ATOM 15094 C CA . MET A 1 22 ? 47.274 8.653 13.616 1.00 0.00 22 MET A CA 12
ATOM 15095 C C . MET A 1 22 ? 48.648 8.276 14.120 1.00 0.00 22 MET A C 12
ATOM 15096 O O . MET A 1 22 ? 48.964 7.108 14.294 1.00 0.00 22 MET A O 12
ATOM 15110 N N . ILE A 1 23 ? 49.458 9.286 14.356 1.00 0.00 23 ILE A N 12
ATOM 15111 C CA . ILE A 1 23 ? 50.796 9.092 14.876 1.00 0.00 23 ILE A CA 12
ATOM 15112 C C . ILE A 1 23 ? 50.745 8.356 16.222 1.00 0.00 23 ILE A C 12
ATOM 15113 O O . ILE A 1 23 ? 51.596 7.526 16.519 1.00 0.00 23 ILE A O 12
ATOM 15129 N N . ALA A 1 24 ? 49.713 8.650 17.004 1.00 0.00 24 ALA A N 12
ATOM 15130 C CA . ALA A 1 24 ? 49.512 8.015 18.302 1.00 0.00 24 ALA A CA 12
ATOM 15131 C C . ALA A 1 24 ? 49.254 6.516 18.156 1.00 0.00 24 ALA A C 12
ATOM 15132 O O . ALA A 1 24 ? 49.887 5.698 18.826 1.00 0.00 24 ALA A O 12
ATOM 15139 N N . GLU A 1 25 ? 48.330 6.158 17.272 1.00 0.00 25 GLU A N 12
ATOM 15140 C CA . GLU A 1 25 ? 47.985 4.755 17.064 1.00 0.00 25 GLU A CA 12
ATOM 15141 C C . GLU A 1 25 ? 49.129 3.990 16.406 1.00 0.00 25 GLU A C 12
ATOM 15142 O O . GLU A 1 25 ? 49.392 2.836 16.753 1.00 0.00 25 GLU A O 12
ATOM 15154 N N . PHE A 1 26 ? 49.813 4.632 15.468 1.00 0.00 26 PHE A N 12
ATOM 15155 C CA . PHE A 1 26 ? 50.955 4.011 14.811 1.00 0.00 26 PHE A CA 12
ATOM 15156 C C . PHE A 1 26 ? 52.105 3.845 15.797 1.00 0.00 26 PHE A C 12
ATOM 15157 O O . PHE A 1 26 ? 52.906 2.915 15.685 1.00 0.00 26 PHE A O 12
ATOM 15174 N N . LYS A 1 27 ? 52.174 4.748 16.774 1.00 0.00 27 LYS A N 12
ATOM 15175 C CA . LYS A 1 27 ? 53.176 4.662 17.823 1.00 0.00 27 LYS A CA 12
ATOM 15176 C C . LYS A 1 27 ? 52.948 3.395 18.619 1.00 0.00 27 LYS A C 12
ATOM 15177 O O . LYS A 1 27 ? 53.888 2.673 18.929 1.00 0.00 27 LYS A O 12
ATOM 15196 N N . ALA A 1 28 ? 51.684 3.124 18.929 1.00 0.00 28 ALA A N 12
ATOM 15197 C CA . ALA A 1 28 ? 51.315 1.926 19.665 1.00 0.00 28 ALA A CA 12
ATOM 15198 C C . ALA A 1 28 ? 51.728 0.678 18.896 1.00 0.00 28 ALA A C 12
ATOM 15199 O O . ALA A 1 28 ? 52.261 -0.264 19.470 1.00 0.00 28 ALA A O 12
ATOM 15206 N N . ALA A 1 29 ? 51.490 0.690 17.587 1.00 0.00 29 ALA A N 12
ATOM 15207 C CA . ALA A 1 29 ? 51.862 -0.429 16.728 1.00 0.00 29 ALA A CA 12
ATOM 15208 C C . ALA A 1 29 ? 53.378 -0.632 16.737 1.00 0.00 29 ALA A C 12
ATOM 15209 O O . ALA A 1 29 ? 53.866 -1.749 16.908 1.00 0.00 29 ALA A O 12
ATOM 15216 N N . PHE A 1 30 ? 54.112 0.461 16.561 1.00 0.00 30 PHE A N 12
ATOM 15217 C CA . PHE A 1 30 ? 55.568 0.438 16.590 1.00 0.00 30 PHE A CA 12
ATOM 15218 C C . PHE A 1 30 ? 56.070 -0.038 17.961 1.00 0.00 30 PHE A C 12
ATOM 15219 O O . PHE A 1 30 ? 57.018 -0.823 18.056 1.00 0.00 30 PHE A O 12
ATOM 15236 N N . ASP A 1 31 ? 55.404 0.433 19.008 1.00 0.00 31 ASP A N 12
ATOM 15237 C CA . ASP A 1 31 ? 55.753 0.109 20.395 1.00 0.00 31 ASP A CA 12
ATOM 15238 C C . ASP A 1 31 ? 55.672 -1.396 20.647 1.00 0.00 31 ASP A C 12
ATOM 15239 O O . ASP A 1 31 ? 56.419 -1.941 21.457 1.00 0.00 31 ASP A O 12
ATOM 15248 N N . MET A 1 32 ? 54.767 -2.060 19.934 1.00 0.00 32 MET A N 12
ATOM 15249 C CA . MET A 1 32 ? 54.577 -3.502 20.070 1.00 0.00 32 MET A CA 12
ATOM 15250 C C . MET A 1 32 ? 55.785 -4.276 19.549 1.00 0.00 32 MET A C 12
ATOM 15251 O O . MET A 1 32 ? 56.051 -5.397 19.988 1.00 0.00 32 MET A O 12
ATOM 15265 N N . PHE A 1 33 ? 56.515 -3.678 18.618 1.00 0.00 33 PHE A N 12
ATOM 15266 C CA . PHE A 1 33 ? 57.664 -4.337 18.012 1.00 0.00 33 PHE A CA 12
ATOM 15267 C C . PHE A 1 33 ? 58.986 -3.875 18.627 1.00 0.00 33 PHE A C 12
ATOM 15268 O O . PHE A 1 33 ? 60.008 -4.559 18.500 1.00 0.00 33 PHE A O 12
ATOM 15285 N N . ASP A 1 34 ? 58.971 -2.717 19.289 1.00 0.00 34 ASP A N 12
ATOM 15286 C CA . ASP A 1 34 ? 60.172 -2.211 19.968 1.00 0.00 34 ASP A CA 12
ATOM 15287 C C . ASP A 1 34 ? 60.392 -2.995 21.256 1.00 0.00 34 ASP A C 12
ATOM 15288 O O . ASP A 1 34 ? 60.002 -2.563 22.343 1.00 0.00 34 ASP A O 12
ATOM 15297 N N . ALA A 1 35 ? 60.992 -4.160 21.118 1.00 0.00 35 ALA A N 12
ATOM 15298 C CA . ALA A 1 35 ? 61.183 -5.071 22.234 1.00 0.00 35 ALA A CA 12
ATOM 15299 C C . ALA A 1 35 ? 62.397 -4.714 23.073 1.00 0.00 35 ALA A C 12
ATOM 15300 O O . ALA A 1 35 ? 62.440 -5.016 24.264 1.00 0.00 35 ALA A O 12
ATOM 15307 N N . ASP A 1 36 ? 63.386 -4.084 22.466 1.00 0.00 36 ASP A N 12
ATOM 15308 C CA . ASP A 1 36 ? 64.600 -3.732 23.197 1.00 0.00 36 ASP A CA 12
ATOM 15309 C C . ASP A 1 36 ? 64.445 -2.395 23.904 1.00 0.00 36 ASP A C 12
ATOM 15310 O O . ASP A 1 36 ? 65.219 -2.065 24.807 1.00 0.00 36 ASP A O 12
ATOM 15319 N N . GLY A 1 37 ? 63.442 -1.633 23.505 1.00 0.00 37 GLY A N 12
ATOM 15320 C CA . GLY A 1 37 ? 63.199 -0.351 24.127 1.00 0.00 37 GLY A CA 12
ATOM 15321 C C . GLY A 1 37 ? 64.176 0.688 23.651 1.00 0.00 37 GLY A C 12
ATOM 15322 O O . GLY A 1 37 ? 64.667 1.505 24.433 1.00 0.00 37 GLY A O 12
ATOM 15326 N N . GLY A 1 38 ? 64.467 0.651 22.370 1.00 0.00 38 GLY A N 12
ATOM 15327 C CA . GLY A 1 38 ? 65.398 1.585 21.800 1.00 0.00 38 GLY A CA 12
ATOM 15328 C C . GLY A 1 38 ? 64.754 2.452 20.759 1.00 0.00 38 GLY A C 12
ATOM 15329 O O . GLY A 1 38 ? 65.419 3.271 20.126 1.00 0.00 38 GLY A O 12
ATOM 15333 N N . GLY A 1 39 ? 63.456 2.275 20.573 1.00 0.00 39 GLY A N 12
ATOM 15334 C CA . GLY A 1 39 ? 62.740 3.053 19.593 1.00 0.00 39 GLY A CA 12
ATOM 15335 C C . GLY A 1 39 ? 63.104 2.661 18.189 1.00 0.00 39 GLY A C 12
ATOM 15336 O O . GLY A 1 39 ? 63.042 3.481 17.267 1.00 0.00 39 GLY A O 12
ATOM 15340 N N . GLU A 1 40 ? 63.492 1.411 18.025 1.00 0.00 40 GLU A N 12
ATOM 15341 C CA . GLU A 1 40 ? 63.885 0.887 16.736 1.00 0.00 40 GLU A CA 12
ATOM 15342 C C . GLU A 1 40 ? 63.320 -0.504 16.532 1.00 0.00 40 GLU A C 12
ATOM 15343 O O . GLU A 1 40 ? 63.304 -1.318 17.454 1.00 0.00 40 GLU A O 12
ATOM 15355 N N . ILE A 1 41 ? 62.847 -0.768 15.332 1.00 0.00 41 ILE A N 12
ATOM 15356 C CA . ILE A 1 41 ? 62.341 -2.083 14.986 1.00 0.00 41 ILE A CA 12
ATOM 15357 C C . ILE A 1 41 ? 63.035 -2.575 13.731 1.00 0.00 41 ILE A C 12
ATOM 15358 O O . ILE A 1 41 ? 63.723 -1.806 13.055 1.00 0.00 41 ILE A O 12
ATOM 15374 N N . SER A 1 42 ? 62.869 -3.839 13.423 1.00 0.00 42 SER A N 12
ATOM 15375 C CA . SER A 1 42 ? 63.457 -4.404 12.234 1.00 0.00 42 SER A CA 12
ATOM 15376 C C . SER A 1 42 ? 62.753 -3.851 11.002 1.00 0.00 42 SER A C 12
ATOM 15377 O O . SER A 1 42 ? 61.527 -3.764 10.972 1.00 0.00 42 SER A O 12
ATOM 15385 N N . ALA A 1 43 ? 63.528 -3.458 10.005 1.00 0.00 43 ALA A N 12
ATOM 15386 C CA . ALA A 1 43 ? 62.983 -2.904 8.772 1.00 0.00 43 ALA A CA 12
ATOM 15387 C C . ALA A 1 43 ? 61.943 -3.836 8.160 1.00 0.00 43 ALA A C 12
ATOM 15388 O O . ALA A 1 43 ? 60.841 -3.424 7.843 1.00 0.00 43 ALA A O 12
ATOM 15395 N N . LYS A 1 44 ? 62.296 -5.099 8.033 1.00 0.00 44 LYS A N 12
ATOM 15396 C CA . LYS A 1 44 ? 61.408 -6.094 7.455 1.00 0.00 44 LYS A CA 12
ATOM 15397 C C . LYS A 1 44 ? 60.166 -6.349 8.320 1.00 0.00 44 LYS A C 12
ATOM 15398 O O . LYS A 1 44 ? 59.192 -6.943 7.856 1.00 0.00 44 LYS A O 12
ATOM 15417 N N . ALA A 1 45 ? 60.196 -5.891 9.565 1.00 0.00 45 ALA A N 12
ATOM 15418 C CA . ALA A 1 45 ? 59.049 -6.030 10.448 1.00 0.00 45 ALA A CA 12
ATOM 15419 C C . ALA A 1 45 ? 57.991 -4.996 10.091 1.00 0.00 45 ALA A C 12
ATOM 15420 O O . ALA A 1 45 ? 56.825 -5.136 10.453 1.00 0.00 45 ALA A O 12
ATOM 15427 N N . PHE A 1 46 ? 58.411 -3.961 9.356 1.00 0.00 46 PHE A N 12
ATOM 15428 C CA . PHE A 1 46 ? 57.512 -2.903 8.905 1.00 0.00 46 PHE A CA 12
ATOM 15429 C C . PHE A 1 46 ? 56.378 -3.489 8.081 1.00 0.00 46 PHE A C 12
ATOM 15430 O O . PHE A 1 46 ? 55.222 -3.089 8.224 1.00 0.00 46 PHE A O 12
ATOM 15447 N N . GLY A 1 47 ? 56.718 -4.451 7.228 1.00 0.00 47 GLY A N 12
ATOM 15448 C CA . GLY A 1 47 ? 55.719 -5.103 6.413 1.00 0.00 47 GLY A CA 12
ATOM 15449 C C . GLY A 1 47 ? 54.684 -5.799 7.264 1.00 0.00 47 GLY A C 12
ATOM 15450 O O . GLY A 1 47 ? 53.501 -5.800 6.940 1.00 0.00 47 GLY A O 12
ATOM 15454 N N . THR A 1 48 ? 55.135 -6.368 8.370 1.00 0.00 48 THR A N 12
ATOM 15455 C CA . THR A 1 48 ? 54.259 -7.052 9.292 1.00 0.00 48 THR A CA 12
ATOM 15456 C C . THR A 1 48 ? 53.307 -6.057 9.966 1.00 0.00 48 THR A C 12
ATOM 15457 O O . THR A 1 48 ? 52.106 -6.313 10.083 1.00 0.00 48 THR A O 12
ATOM 15468 N N . VAL A 1 49 ? 53.852 -4.912 10.390 1.00 0.00 49 VAL A N 12
ATOM 15469 C CA . VAL A 1 49 ? 53.052 -3.880 11.050 1.00 0.00 49 VAL A CA 12
ATOM 15470 C C . VAL A 1 49 ? 52.033 -3.297 10.077 1.00 0.00 49 VAL A C 12
ATOM 15471 O O . VAL A 1 49 ? 50.863 -3.134 10.410 1.00 0.00 49 VAL A O 12
ATOM 15484 N N . ALA A 1 50 ? 52.486 -3.004 8.870 1.00 0.00 50 ALA A N 12
ATOM 15485 C CA . ALA A 1 50 ? 51.621 -2.454 7.845 1.00 0.00 50 ALA A CA 12
ATOM 15486 C C . ALA A 1 50 ? 50.448 -3.387 7.564 1.00 0.00 50 ALA A C 12
ATOM 15487 O O . ALA A 1 50 ? 49.296 -2.967 7.580 1.00 0.00 50 ALA A O 12
ATOM 15494 N N . ARG A 1 51 ? 50.749 -4.659 7.349 1.00 0.00 51 ARG A N 12
ATOM 15495 C CA . ARG A 1 51 ? 49.727 -5.651 7.029 1.00 0.00 51 ARG A CA 12
ATOM 15496 C C . ARG A 1 51 ? 48.722 -5.842 8.169 1.00 0.00 51 ARG A C 12
ATOM 15497 O O . ARG A 1 51 ? 47.523 -5.978 7.922 1.00 0.00 51 ARG A O 12
ATOM 15518 N N . MET A 1 52 ? 49.196 -5.836 9.416 1.00 0.00 52 MET A N 12
ATOM 15519 C CA . MET A 1 52 ? 48.289 -5.997 10.560 1.00 0.00 52 MET A CA 12
ATOM 15520 C C . MET A 1 52 ? 47.417 -4.756 10.746 1.00 0.00 52 MET A C 12
ATOM 15521 O O . MET A 1 52 ? 46.308 -4.839 11.259 1.00 0.00 52 MET A O 12
ATOM 15535 N N . ASN A 1 53 ? 47.925 -3.609 10.313 1.00 0.00 53 ASN A N 12
ATOM 15536 C CA . ASN A 1 53 ? 47.180 -2.353 10.4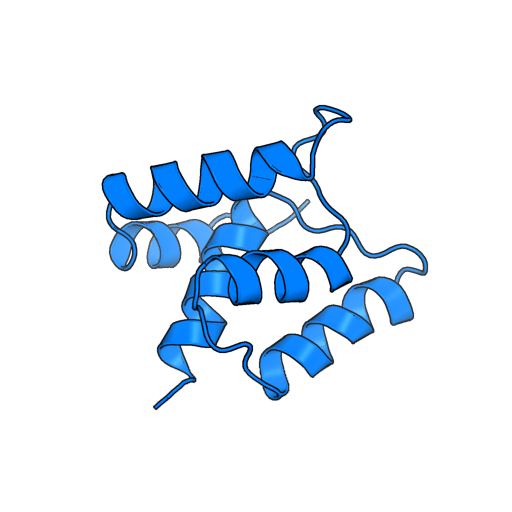03 1.00 0.00 53 ASN A CA 12
ATOM 15537 C C . ASN A 1 53 ? 46.379 -2.111 9.130 1.00 0.00 53 ASN A C 12
ATOM 15538 O O . ASN A 1 53 ? 45.783 -1.044 8.952 1.00 0.00 53 ASN A O 12
ATOM 15549 N N . ASN A 1 54 ? 46.385 -3.111 8.239 1.00 0.00 54 ASN A N 12
ATOM 15550 C CA . ASN A 1 54 ? 45.659 -3.052 6.962 1.00 0.00 54 ASN A CA 12
ATOM 15551 C C . ASN A 1 54 ? 46.180 -1.935 6.067 1.00 0.00 54 ASN A C 12
ATOM 15552 O O . ASN A 1 54 ? 45.468 -1.431 5.195 1.00 0.00 54 ASN A O 12
ATOM 15563 N N . VAL A 1 55 ? 47.431 -1.577 6.268 1.00 0.00 55 VAL A N 12
ATOM 15564 C CA . VAL A 1 55 ? 48.081 -0.553 5.482 1.00 0.00 55 VAL A CA 12
ATOM 15565 C C . VAL A 1 55 ? 48.775 -1.195 4.285 1.00 0.00 55 VAL A C 12
ATOM 15566 O O . VAL A 1 55 ? 49.592 -2.104 4.450 1.00 0.00 55 VAL A O 12
ATOM 15579 N N . PRO A 1 56 ? 48.447 -0.746 3.070 1.00 0.00 56 PRO A N 12
ATOM 15580 C CA . PRO A 1 56 ? 49.022 -1.300 1.850 1.00 0.00 56 PRO A CA 12
ATOM 15581 C C . PRO A 1 56 ? 50.508 -0.990 1.717 1.00 0.00 56 PRO A C 12
ATOM 15582 O O . PRO A 1 56 ? 50.904 0.168 1.538 1.00 0.00 56 PRO A O 12
ATOM 15593 N N . VAL A 1 57 ? 51.327 -2.019 1.835 1.00 0.00 57 VAL A N 12
ATOM 15594 C CA . VAL A 1 57 ? 52.754 -1.863 1.674 1.00 0.00 57 VAL A CA 12
ATOM 15595 C C . VAL A 1 57 ? 53.137 -2.042 0.201 1.00 0.00 57 VAL A C 12
ATOM 15596 O O . VAL A 1 57 ? 53.036 -3.139 -0.358 1.00 0.00 57 VAL A O 12
ATOM 15609 N N . ASP A 1 58 ? 53.534 -0.948 -0.423 1.00 0.00 58 ASP A N 12
ATOM 15610 C CA . ASP A 1 58 ? 53.882 -0.946 -1.843 1.00 0.00 58 ASP A CA 12
ATOM 15611 C C . ASP A 1 58 ? 55.161 -1.744 -2.091 1.00 0.00 58 ASP A C 12
ATOM 15612 O O . ASP A 1 58 ? 56.112 -1.648 -1.317 1.00 0.00 58 ASP A O 12
ATOM 15621 N N . PRO A 1 59 ? 55.202 -2.536 -3.185 1.00 0.00 59 PRO A N 12
ATOM 15622 C CA . PRO A 1 59 ? 56.357 -3.383 -3.519 1.00 0.00 59 PRO A CA 12
ATOM 15623 C C . PRO A 1 59 ? 57.652 -2.586 -3.676 1.00 0.00 59 PRO A C 12
ATOM 15624 O O . PRO A 1 59 ? 58.728 -3.057 -3.307 1.00 0.00 59 PRO A O 12
ATOM 15635 N N . ARG A 1 60 ? 57.542 -1.374 -4.204 1.00 0.00 60 ARG A N 12
ATOM 15636 C CA . ARG A 1 60 ? 58.700 -0.525 -4.415 1.00 0.00 60 ARG A CA 12
ATOM 15637 C C . ARG A 1 60 ? 59.255 -0.026 -3.098 1.00 0.00 60 ARG A C 12
ATOM 15638 O O . ARG A 1 60 ? 60.473 0.082 -2.921 1.00 0.00 60 ARG A O 12
ATOM 15659 N N . VAL A 1 61 ? 58.367 0.272 -2.171 1.00 0.00 61 VAL A N 12
ATOM 15660 C CA . VAL A 1 61 ? 58.779 0.720 -0.859 1.00 0.00 61 VAL A CA 12
ATOM 15661 C C . VAL A 1 61 ? 59.284 -0.466 -0.051 1.00 0.00 61 VAL A C 12
ATOM 15662 O O . VAL A 1 61 ? 60.287 -0.368 0.636 1.00 0.00 61 VAL A O 12
ATOM 15675 N N . GLN A 1 62 ? 58.589 -1.599 -0.171 1.00 0.00 62 GLN A N 12
ATOM 15676 C CA . GLN A 1 62 ? 58.978 -2.827 0.519 1.00 0.00 62 GLN A CA 12
ATOM 15677 C C . GLN A 1 62 ? 60.394 -3.222 0.113 1.00 0.00 62 GLN A C 12
ATOM 15678 O O . GLN A 1 62 ? 61.218 -3.588 0.959 1.00 0.00 62 GLN A O 12
ATOM 15692 N N . GLU A 1 63 ? 60.666 -3.138 -1.189 1.00 0.00 63 GLU A N 12
ATOM 15693 C CA . GLU A 1 63 ? 61.986 -3.425 -1.732 1.00 0.00 63 GLU A CA 12
ATOM 15694 C C . GLU A 1 63 ? 63.027 -2.566 -1.027 1.00 0.00 63 GLU A C 12
ATOM 15695 O O . GLU A 1 63 ? 64.007 -3.071 -0.488 1.00 0.00 63 GLU A O 12
ATOM 15707 N N . TYR A 1 64 ? 62.766 -1.275 -1.002 1.00 0.00 64 TYR A N 12
ATOM 15708 C CA . TYR A 1 64 ? 63.633 -0.301 -0.357 1.00 0.00 64 TYR A CA 12
ATOM 15709 C C . TYR A 1 64 ? 63.782 -0.588 1.149 1.00 0.00 64 TYR A C 12
ATOM 15710 O O . TYR A 1 64 ? 64.857 -0.398 1.725 1.00 0.00 64 TYR A O 12
ATOM 15728 N N . VAL A 1 65 ? 62.707 -1.062 1.768 1.00 0.00 65 VAL A N 12
ATOM 15729 C CA . VAL A 1 65 ? 62.710 -1.376 3.192 1.00 0.00 65 VAL A CA 12
ATOM 15730 C C . VAL A 1 65 ? 63.629 -2.566 3.511 1.00 0.00 65 VAL A C 12
ATOM 15731 O O . VAL A 1 65 ? 64.457 -2.489 4.418 1.00 0.00 65 VAL A O 12
ATOM 15744 N N . LYS A 1 66 ? 63.493 -3.659 2.767 1.00 0.00 66 LYS A N 12
ATOM 15745 C CA . LYS A 1 66 ? 64.323 -4.823 3.002 1.00 0.00 66 LYS A CA 12
ATOM 15746 C C . LYS A 1 66 ? 65.778 -4.555 2.635 1.00 0.00 66 LYS A C 12
ATOM 15747 O O . LYS A 1 66 ? 66.678 -5.162 3.190 1.00 0.00 66 LYS A O 12
ATOM 15766 N N . ARG A 1 67 ? 66.005 -3.645 1.703 1.00 0.00 67 ARG A N 12
ATOM 15767 C CA . ARG A 1 67 ? 67.368 -3.280 1.330 1.00 0.00 67 ARG A CA 12
ATOM 15768 C C . ARG A 1 67 ? 68.114 -2.684 2.533 1.00 0.00 67 ARG A C 12
ATOM 15769 O O . ARG A 1 67 ? 69.337 -2.805 2.647 1.00 0.00 67 ARG A O 12
ATOM 15790 N N . LEU A 1 68 ? 67.354 -2.061 3.439 1.00 0.00 68 LEU A N 12
ATOM 15791 C CA . LEU A 1 68 ? 67.918 -1.428 4.631 1.00 0.00 68 LEU A CA 12
ATOM 15792 C C . LEU A 1 68 ? 68.636 -2.437 5.525 1.00 0.00 68 LEU A C 12
ATOM 15793 O O . LEU A 1 68 ? 69.649 -2.116 6.139 1.00 0.00 68 LEU A O 12
ATOM 15809 N N . THR A 1 69 ? 68.118 -3.654 5.594 1.00 0.00 69 THR A N 12
ATOM 15810 C CA . THR A 1 69 ? 68.725 -4.674 6.435 1.00 0.00 69 THR A CA 12
ATOM 15811 C C . THR A 1 69 ? 69.946 -5.284 5.750 1.00 0.00 69 THR A C 12
ATOM 15812 O O . THR A 1 69 ? 70.887 -5.701 6.408 1.00 0.00 69 THR A O 12
ATOM 15823 N N . ASP A 1 70 ? 69.941 -5.283 4.428 1.00 0.00 70 ASP A N 12
ATOM 15824 C CA . ASP A 1 70 ? 71.034 -5.862 3.657 1.00 0.00 70 ASP A CA 12
ATOM 15825 C C . ASP A 1 70 ? 72.283 -4.985 3.714 1.00 0.00 70 ASP A C 12
ATOM 15826 O O . ASP A 1 70 ? 73.406 -5.486 3.740 1.00 0.00 70 ASP A O 12
ATOM 15835 N N . GLN A 1 71 ? 72.079 -3.676 3.751 1.00 0.00 71 GLN A N 12
ATOM 15836 C CA . GLN A 1 71 ? 73.195 -2.728 3.779 1.00 0.00 71 GLN A CA 12
ATOM 15837 C C . GLN A 1 71 ? 73.754 -2.539 5.194 1.00 0.00 71 GLN A C 12
ATOM 15838 O O . GLN A 1 71 ? 74.807 -1.924 5.378 1.00 0.00 71 GLN A O 12
ATOM 15852 N N . ASP A 1 72 ? 73.058 -3.073 6.183 1.00 0.00 72 ASP A N 12
ATOM 15853 C CA . ASP A 1 72 ? 73.472 -2.914 7.577 1.00 0.00 72 ASP A CA 12
ATOM 15854 C C . ASP A 1 72 ? 73.793 -4.246 8.233 1.00 0.00 72 ASP A C 12
ATOM 15855 O O . ASP A 1 72 ? 74.898 -4.457 8.733 1.00 0.00 72 ASP A O 12
ATOM 15864 N N . GLY A 1 73 ? 72.832 -5.135 8.215 1.00 0.00 73 GLY A N 12
ATOM 15865 C CA . GLY A 1 73 ? 72.969 -6.407 8.873 1.00 0.00 73 GLY A CA 12
ATOM 15866 C C . GLY A 1 73 ? 71.706 -6.739 9.616 1.00 0.00 73 GLY A C 12
ATOM 15867 O O . GLY A 1 73 ? 71.166 -7.833 9.491 1.00 0.00 73 GLY A O 12
ATOM 15871 N N . SER A 1 74 ? 71.226 -5.779 10.384 1.00 0.00 74 SER A N 12
ATOM 15872 C CA . SER A 1 74 ? 69.987 -5.930 11.108 1.00 0.00 74 SER A CA 12
ATOM 15873 C C . SER A 1 74 ? 68.908 -5.091 10.444 1.00 0.00 74 SER A C 12
ATOM 15874 O O . SER A 1 74 ? 67.790 -5.561 10.211 1.00 0.00 74 SER A O 12
ATOM 15882 N N . GLY A 1 75 ? 69.260 -3.852 10.110 1.00 0.00 75 GLY A N 12
ATOM 15883 C CA . GLY A 1 75 ? 68.320 -2.955 9.477 1.00 0.00 75 GLY A CA 12
ATOM 15884 C C . GLY A 1 75 ? 67.238 -2.518 10.425 1.00 0.00 75 GLY A C 12
ATOM 15885 O O . GLY A 1 75 ? 66.149 -3.087 10.438 1.00 0.00 75 GLY A O 12
ATOM 15889 N N . THR A 1 76 ? 67.529 -1.519 11.216 1.00 0.00 76 THR A N 12
ATOM 15890 C CA . THR A 1 76 ? 66.586 -1.032 12.184 1.00 0.00 76 THR A CA 12
ATOM 15891 C C . THR A 1 76 ? 66.059 0.340 11.792 1.00 0.00 76 THR A C 12
ATOM 15892 O O . THR A 1 76 ? 66.802 1.188 11.295 1.00 0.00 76 THR A O 12
ATOM 15903 N N . ILE A 1 77 ? 64.778 0.541 11.993 1.00 0.00 77 ILE A N 12
ATOM 15904 C CA . ILE A 1 77 ? 64.147 1.808 11.704 1.00 0.00 77 ILE A CA 12
ATOM 15905 C C . ILE A 1 77 ? 63.587 2.426 12.961 1.00 0.00 77 ILE A C 12
ATOM 15906 O O . ILE A 1 77 ? 62.999 1.738 13.799 1.00 0.00 77 ILE A O 12
ATOM 15922 N N . SER A 1 78 ? 63.788 3.713 13.096 1.00 0.00 78 SER A N 12
ATOM 15923 C CA . SER A 1 78 ? 63.300 4.449 14.235 1.00 0.00 78 SER A CA 12
ATOM 15924 C C . SER A 1 78 ? 61.829 4.811 14.029 1.00 0.00 78 SER A C 12
ATOM 15925 O O . SER A 1 78 ? 61.300 4.657 12.924 1.00 0.00 78 SER A O 12
ATOM 15933 N N . PHE A 1 79 ? 61.173 5.292 15.081 1.00 0.00 79 PHE A N 12
ATOM 15934 C CA . PHE A 1 79 ? 59.762 5.663 14.993 1.00 0.00 79 PHE A CA 12
ATOM 15935 C C . PHE A 1 79 ? 59.551 6.769 13.960 1.00 0.00 79 PHE A C 12
ATOM 15936 O O . PHE A 1 79 ? 58.547 6.778 13.240 1.00 0.00 79 PHE A O 12
ATOM 15953 N N . GLU A 1 80 ? 60.506 7.687 13.888 1.00 0.00 80 GLU A N 12
ATOM 15954 C CA . GLU A 1 80 ? 60.463 8.774 12.920 1.00 0.00 80 GLU A CA 12
ATOM 15955 C C . GLU A 1 80 ? 60.368 8.196 11.513 1.00 0.00 80 GLU A C 12
ATOM 15956 O O . GLU A 1 80 ? 59.463 8.538 10.748 1.00 0.00 80 GLU A O 12
ATOM 15968 N N . GLU A 1 81 ? 61.280 7.281 11.207 1.00 0.00 81 GLU A N 12
ATOM 15969 C CA . GLU A 1 81 ? 61.337 6.640 9.907 1.00 0.00 81 GLU A CA 12
ATOM 15970 C C . GLU A 1 81 ? 60.082 5.807 9.657 1.00 0.00 81 GLU A C 12
ATOM 15971 O O . GLU A 1 81 ? 59.539 5.814 8.556 1.00 0.00 81 GLU A O 12
ATOM 15983 N N . PHE A 1 82 ? 59.625 5.104 10.698 1.00 0.00 82 PHE A N 12
ATOM 15984 C CA . PHE A 1 82 ? 58.427 4.260 10.616 1.00 0.00 82 PHE A CA 12
ATOM 15985 C C . PHE A 1 82 ? 57.233 5.041 10.065 1.00 0.00 82 PHE A C 12
ATOM 15986 O O . PHE A 1 82 ? 56.589 4.607 9.105 1.00 0.00 82 PHE A O 12
ATOM 16003 N N . LEU A 1 83 ? 56.956 6.195 10.664 1.00 0.00 83 LEU A N 12
ATOM 16004 C CA . LEU A 1 83 ? 55.844 7.041 10.232 1.00 0.00 83 LEU A CA 12
ATOM 16005 C C . LEU A 1 83 ? 55.983 7.414 8.767 1.00 0.00 83 LEU A C 12
ATOM 16006 O O . LEU A 1 83 ? 55.042 7.273 7.986 1.00 0.00 83 LEU A O 12
ATOM 16022 N N . VAL A 1 84 ? 57.170 7.869 8.401 1.00 0.00 84 VAL A N 12
ATOM 16023 C CA . VAL A 1 84 ? 57.443 8.302 7.041 1.00 0.00 84 VAL A CA 12
ATOM 16024 C C . VAL A 1 84 ? 57.263 7.155 6.048 1.00 0.00 84 VAL A C 12
ATOM 16025 O O . VAL A 1 84 ? 56.709 7.344 4.964 1.00 0.00 84 VAL A O 12
ATOM 16038 N N . LEU A 1 85 ? 57.724 5.970 6.426 1.00 0.00 85 LEU A N 12
ATOM 16039 C CA . LEU A 1 85 ? 57.610 4.794 5.572 1.00 0.00 85 LEU A CA 12
ATOM 16040 C C . LEU A 1 85 ? 56.151 4.475 5.274 1.00 0.00 85 LEU A C 12
ATOM 16041 O O . LEU A 1 85 ? 55.800 4.133 4.142 1.00 0.00 85 LEU A O 12
ATOM 16057 N N . MET A 1 86 ? 55.298 4.599 6.288 1.00 0.00 86 MET A N 12
ATOM 16058 C CA . MET A 1 86 ? 53.871 4.344 6.113 1.00 0.00 86 MET A CA 12
ATOM 16059 C C . MET A 1 86 ? 53.280 5.358 5.145 1.00 0.00 86 MET A C 12
ATOM 16060 O O . MET A 1 86 ? 52.456 5.014 4.293 1.00 0.00 86 MET A O 12
ATOM 16074 N N . VAL A 1 87 ? 53.724 6.605 5.271 1.00 0.00 87 VAL A N 12
ATOM 16075 C CA . VAL A 1 87 ? 53.279 7.677 4.391 1.00 0.00 87 VAL A CA 12
ATOM 16076 C C . VAL A 1 87 ? 53.692 7.389 2.955 1.00 0.00 87 VAL A C 12
ATOM 16077 O O . VAL A 1 87 ? 52.862 7.418 2.043 1.00 0.00 87 VAL A O 12
ATOM 16090 N N . LYS A 1 88 ? 54.977 7.099 2.765 1.00 0.00 88 LYS A N 12
ATOM 16091 C CA . LYS A 1 88 ? 55.514 6.793 1.451 1.00 0.00 88 LYS A CA 12
ATOM 16092 C C . LYS A 1 88 ? 54.773 5.632 0.813 1.00 0.00 88 LYS A C 12
ATOM 16093 O O . LYS A 1 88 ? 54.421 5.685 -0.352 1.00 0.00 88 LYS A O 12
ATOM 16112 N N . SER A 1 89 ? 54.521 4.595 1.592 1.00 0.00 89 SER A N 12
ATOM 16113 C CA . SER A 1 89 ? 53.849 3.413 1.088 1.00 0.00 89 SER A CA 12
ATOM 16114 C C . SER A 1 89 ? 52.420 3.730 0.631 1.00 0.00 89 SER A C 12
ATOM 16115 O O . SER A 1 89 ? 52.025 3.364 -0.470 1.00 0.00 89 SER A O 12
ATOM 16123 N N . MET A 1 90 ? 51.663 4.435 1.465 1.00 0.00 90 MET A N 12
ATOM 16124 C CA . MET A 1 90 ? 50.270 4.761 1.140 1.00 0.00 90 MET A CA 12
ATOM 16125 C C . MET A 1 90 ? 50.172 5.756 -0.011 1.00 0.00 90 MET A C 12
ATOM 16126 O O . MET A 1 90 ? 49.219 5.725 -0.791 1.00 0.00 90 MET A O 12
ATOM 16140 N N . LYS A 1 91 ? 51.153 6.636 -0.117 1.00 0.00 91 LYS A N 12
ATOM 16141 C CA . LYS A 1 91 ? 51.159 7.637 -1.170 1.00 0.00 91 LYS A CA 12
ATOM 16142 C C . LYS A 1 91 ? 51.688 7.045 -2.481 1.00 0.00 91 LYS A C 12
ATOM 16143 O O . LYS A 1 91 ? 51.244 7.422 -3.569 1.00 0.00 91 LYS A O 12
ATOM 16162 N N . GLN A 1 92 ? 52.627 6.116 -2.371 1.00 0.00 92 GLN A N 12
ATOM 16163 C CA . GLN A 1 92 ? 53.189 5.443 -3.536 1.00 0.00 92 GLN A CA 12
ATOM 16164 C C . GLN A 1 92 ? 52.198 4.430 -4.099 1.00 0.00 92 GLN A C 12
ATOM 16165 O O . GLN A 1 92 ? 52.036 4.319 -5.318 1.00 0.00 92 GLN A O 12
ATOM 16179 N N . ASP A 1 93 ? 51.537 3.697 -3.219 1.00 0.00 93 ASP A N 12
ATOM 16180 C CA . ASP A 1 93 ? 50.536 2.734 -3.645 1.00 0.00 93 ASP A CA 12
ATOM 16181 C C . ASP A 1 93 ? 49.336 3.449 -4.235 1.00 0.00 93 ASP A C 12
ATOM 16182 O O . ASP A 1 93 ? 48.604 4.148 -3.529 1.00 0.00 93 ASP A O 12
ATOM 16191 N N . ALA A 1 94 ? 49.144 3.285 -5.525 1.00 0.00 94 ALA A N 12
ATOM 16192 C CA . ALA A 1 94 ? 48.028 3.907 -6.210 1.00 0.00 94 ALA A CA 12
ATOM 16193 C C . ALA A 1 94 ? 47.240 2.875 -6.990 1.00 0.00 94 ALA A C 12
ATOM 16194 O O . ALA A 1 94 ? 46.616 1.991 -6.329 1.00 0.00 94 ALA A O 12
ATOM 16201 N N . ALA A 1 5 ? 67.313 13.346 18.139 1.00 0.00 5 ALA A N 13
ATOM 16202 C CA . ALA A 1 5 ? 67.316 12.710 16.801 1.00 0.00 5 ALA A CA 13
ATOM 16203 C C . ALA A 1 5 ? 67.620 13.735 15.712 1.00 0.00 5 ALA A C 13
ATOM 16204 O O . ALA A 1 5 ? 67.289 14.913 15.848 1.00 0.00 5 ALA A O 13
ATOM 16211 N N . SER A 1 6 ? 68.254 13.287 14.646 1.00 0.00 6 SER A N 13
ATOM 16212 C CA . SER A 1 6 ? 68.568 14.151 13.524 1.00 0.00 6 SER A CA 13
ATOM 16213 C C . SER A 1 6 ? 68.019 13.550 12.238 1.00 0.00 6 SER A C 13
ATOM 16214 O O . SER A 1 6 ? 67.480 12.441 12.258 1.00 0.00 6 SER A O 13
ATOM 16222 N N . MET A 1 7 ? 68.141 14.287 11.124 1.00 0.00 7 MET A N 13
ATOM 16223 C CA . MET A 1 7 ? 67.686 13.809 9.804 1.00 0.00 7 MET A CA 13
ATOM 16224 C C . MET A 1 7 ? 66.167 13.644 9.764 1.00 0.00 7 MET A C 13
ATOM 16225 O O . MET A 1 7 ? 65.631 12.946 8.898 1.00 0.00 7 MET A O 13
ATOM 16239 N N . SER A 1 8 ? 65.478 14.310 10.674 1.00 0.00 8 SER A N 13
ATOM 16240 C CA . SER A 1 8 ? 64.030 14.208 10.777 1.00 0.00 8 SER A CA 13
ATOM 16241 C C . SER A 1 8 ? 63.326 15.211 9.848 1.00 0.00 8 SER A C 13
ATOM 16242 O O . SER A 1 8 ? 62.238 15.702 10.153 1.00 0.00 8 SER A O 13
ATOM 16250 N N . ASP A 1 9 ? 63.941 15.480 8.706 1.00 0.00 9 ASP A N 13
ATOM 16251 C CA . ASP A 1 9 ? 63.384 16.409 7.720 1.00 0.00 9 ASP A CA 13
ATOM 16252 C C . ASP A 1 9 ? 62.097 15.866 7.129 1.00 0.00 9 ASP A C 13
ATOM 16253 O O . ASP A 1 9 ? 61.124 16.600 6.946 1.00 0.00 9 ASP A O 13
ATOM 16262 N N . GLU A 1 10 ? 62.083 14.575 6.843 1.00 0.00 10 GLU A N 13
ATOM 16263 C CA . GLU A 1 10 ? 60.904 13.940 6.287 1.00 0.00 10 GLU A CA 13
ATOM 16264 C C . GLU A 1 10 ? 59.831 13.764 7.351 1.00 0.00 10 GLU A C 13
ATOM 16265 O O . GLU A 1 10 ? 58.650 13.637 7.034 1.00 0.00 10 GLU A O 13
ATOM 16277 N N . GLN A 1 11 ? 60.251 13.749 8.625 1.00 0.00 11 GLN A N 13
ATOM 16278 C CA . GLN A 1 11 ? 59.308 13.668 9.742 1.00 0.00 11 GLN A CA 13
ATOM 16279 C C . GLN A 1 11 ? 58.307 14.812 9.647 1.00 0.00 11 GLN A C 13
ATOM 16280 O O . GLN A 1 11 ? 57.125 14.647 9.957 1.00 0.00 11 GLN A O 13
ATOM 16294 N N . ALA A 1 12 ? 58.801 15.971 9.217 1.00 0.00 12 ALA A N 13
ATOM 16295 C CA . ALA A 1 12 ? 57.973 17.152 9.043 1.00 0.00 12 ALA A CA 13
ATOM 16296 C C . ALA A 1 12 ? 56.867 16.878 8.027 1.00 0.00 12 ALA A C 13
ATOM 16297 O O . ALA A 1 12 ? 55.692 17.156 8.281 1.00 0.00 12 ALA A O 13
ATOM 16304 N N . GLU A 1 13 ? 57.254 16.311 6.888 1.00 0.00 13 GLU A N 13
ATOM 16305 C CA . GLU A 1 13 ? 56.319 15.948 5.835 1.00 0.00 13 GLU A CA 13
ATOM 16306 C C . GLU A 1 13 ? 55.335 14.898 6.340 1.00 0.00 13 GLU A C 13
ATOM 16307 O O . GLU A 1 13 ? 54.135 14.947 6.045 1.00 0.00 13 GLU A O 13
ATOM 16319 N N . ALA A 1 14 ? 55.857 13.951 7.105 1.00 0.00 14 ALA A N 13
ATOM 16320 C CA . ALA A 1 14 ? 55.061 12.874 7.658 1.00 0.00 14 ALA A CA 13
ATOM 16321 C C . ALA A 1 14 ? 53.992 13.404 8.599 1.00 0.00 14 ALA A C 13
ATOM 16322 O O . ALA A 1 14 ? 52.834 13.032 8.495 1.00 0.00 14 ALA A O 13
ATOM 16329 N N . ARG A 1 15 ? 54.387 14.291 9.500 1.00 0.00 15 ARG A N 13
ATOM 16330 C CA . ARG A 1 15 ? 53.463 14.861 10.478 1.00 0.00 15 ARG A CA 13
ATOM 16331 C C . ARG A 1 15 ? 52.444 15.797 9.831 1.00 0.00 15 ARG A C 13
ATOM 16332 O O . ARG A 1 15 ? 51.412 16.102 10.422 1.00 0.00 15 ARG A O 13
ATOM 16353 N N . ALA A 1 16 ? 52.735 16.252 8.626 1.00 0.00 16 ALA A N 13
ATOM 16354 C CA . ALA A 1 16 ? 51.811 17.111 7.904 1.00 0.00 16 ALA A CA 13
ATOM 16355 C C . ALA A 1 16 ? 50.711 16.275 7.260 1.00 0.00 16 ALA A C 13
ATOM 16356 O O . ALA A 1 16 ? 49.551 16.678 7.215 1.00 0.00 16 ALA A O 13
ATOM 16363 N N . PHE A 1 17 ? 51.088 15.103 6.776 1.00 0.00 17 PHE A N 13
ATOM 16364 C CA . PHE A 1 17 ? 50.159 14.188 6.117 1.00 0.00 17 PHE A CA 13
ATOM 16365 C C . PHE A 1 17 ? 49.442 13.292 7.130 1.00 0.00 17 PHE A C 13
ATOM 16366 O O . PHE A 1 17 ? 48.252 13.006 6.988 1.00 0.00 17 PHE A O 13
ATOM 16383 N N . LEU A 1 18 ? 50.161 12.857 8.144 1.00 0.00 18 LEU A N 13
ATOM 16384 C CA . LEU A 1 18 ? 49.589 12.003 9.163 1.00 0.00 18 LEU A CA 13
ATOM 16385 C C . LEU A 1 18 ? 49.012 12.831 10.292 1.00 0.00 18 LEU A C 13
ATOM 16386 O O . LEU A 1 18 ? 49.663 13.738 10.806 1.00 0.00 18 LEU A O 13
ATOM 16402 N N . SER A 1 19 ? 47.801 12.516 10.677 1.00 0.00 19 SER A N 13
ATOM 16403 C CA . SER A 1 19 ? 47.154 13.203 11.767 1.00 0.00 19 SER A CA 13
ATOM 16404 C C . SER A 1 19 ? 47.552 12.544 13.081 1.00 0.00 19 SER A C 13
ATOM 16405 O O . SER A 1 19 ? 48.170 11.470 13.075 1.00 0.00 19 SER A O 13
ATOM 16413 N N . GLU A 1 20 ? 47.189 13.160 14.199 1.00 0.00 20 GLU A N 13
ATOM 16414 C CA . GLU A 1 20 ? 47.560 12.641 15.514 1.00 0.00 20 GLU A CA 13
ATOM 16415 C C . GLU A 1 20 ? 47.043 11.226 15.720 1.00 0.00 20 GLU A C 13
ATOM 16416 O O . GLU A 1 20 ? 47.677 10.423 16.393 1.00 0.00 20 GLU A O 13
ATOM 16428 N N . GLU A 1 21 ? 45.893 10.927 15.139 1.00 0.00 21 GLU A N 13
ATOM 16429 C CA . GLU A 1 21 ? 45.316 9.597 15.247 1.00 0.00 21 GLU A CA 13
ATOM 16430 C C . GLU A 1 21 ? 46.193 8.568 14.548 1.00 0.00 21 GLU A C 13
ATOM 16431 O O . GLU A 1 21 ? 46.450 7.496 15.087 1.00 0.00 21 GLU A O 13
ATOM 16443 N N . MET A 1 22 ? 46.665 8.909 13.352 1.00 0.00 22 MET A N 13
ATOM 16444 C CA . MET A 1 22 ? 47.532 8.009 12.593 1.00 0.00 22 MET A CA 13
ATOM 16445 C C . MET A 1 22 ? 48.828 7.801 13.337 1.00 0.00 22 MET A C 13
ATOM 16446 O O . MET A 1 22 ? 49.271 6.675 13.529 1.00 0.00 22 MET A O 13
ATOM 16460 N N . ILE A 1 23 ? 49.417 8.904 13.770 1.00 0.00 23 ILE A N 13
ATOM 16461 C CA . ILE A 1 23 ? 50.670 8.878 14.501 1.00 0.00 23 ILE A CA 13
ATOM 16462 C C . ILE A 1 23 ? 50.544 8.033 15.773 1.00 0.00 23 ILE A C 13
ATOM 16463 O O . ILE A 1 23 ? 51.447 7.271 16.112 1.00 0.00 23 ILE A O 13
ATOM 16479 N N . ALA A 1 24 ? 49.407 8.159 16.454 1.00 0.00 24 ALA A N 13
ATOM 16480 C CA . ALA A 1 24 ? 49.149 7.406 17.674 1.00 0.00 24 ALA A CA 13
ATOM 16481 C C . ALA A 1 24 ? 49.123 5.905 17.399 1.00 0.00 24 ALA A C 13
ATOM 16482 O O . ALA A 1 24 ? 49.793 5.129 18.084 1.00 0.00 24 ALA A O 13
ATOM 16489 N N . GLU A 1 25 ? 48.358 5.505 16.387 1.00 0.00 25 GLU A N 13
ATOM 16490 C CA . GLU A 1 25 ? 48.258 4.107 16.004 1.00 0.00 25 GLU A CA 13
ATOM 16491 C C . GLU A 1 25 ? 49.612 3.554 15.593 1.00 0.00 25 GLU A C 13
ATOM 16492 O O . GLU A 1 25 ? 50.002 2.465 16.016 1.00 0.00 25 GLU A O 13
ATOM 16504 N N . PHE A 1 26 ? 50.331 4.314 14.778 1.00 0.00 26 PHE A N 13
ATOM 16505 C CA . PHE A 1 26 ? 51.640 3.899 14.310 1.00 0.00 26 PHE A CA 13
ATOM 16506 C C . PHE A 1 26 ? 52.630 3.799 15.460 1.00 0.00 26 PHE A C 13
ATOM 16507 O O . PHE A 1 26 ? 53.480 2.917 15.473 1.00 0.00 26 PHE A O 13
ATOM 16524 N N . LYS A 1 27 ? 52.512 4.699 16.428 1.00 0.00 27 LYS A N 13
ATOM 16525 C CA . LYS A 1 27 ? 53.378 4.670 17.595 1.00 0.00 27 LYS A CA 13
ATOM 16526 C C . LYS A 1 27 ? 53.080 3.442 18.441 1.00 0.00 27 LYS A C 13
ATOM 16527 O O . LYS A 1 27 ? 53.995 2.729 18.849 1.00 0.00 27 LYS A O 13
ATOM 16546 N N . ALA A 1 28 ? 51.798 3.194 18.687 1.00 0.00 28 ALA A N 13
ATOM 16547 C CA . ALA A 1 28 ? 51.378 2.035 19.460 1.00 0.00 28 ALA A CA 13
ATOM 16548 C C . ALA A 1 28 ? 51.856 0.753 18.792 1.00 0.00 28 ALA A C 13
ATOM 16549 O O . ALA A 1 28 ? 52.385 -0.145 19.450 1.00 0.00 28 ALA A O 13
ATOM 16556 N N . ALA A 1 29 ? 51.678 0.683 17.479 1.00 0.00 29 ALA A N 13
ATOM 16557 C CA . ALA A 1 29 ? 52.114 -0.461 16.700 1.00 0.00 29 ALA A CA 13
ATOM 16558 C C . ALA A 1 29 ? 53.633 -0.595 16.742 1.00 0.00 29 ALA A C 13
ATOM 16559 O O . ALA A 1 29 ? 54.164 -1.697 16.893 1.00 0.00 29 ALA A O 13
ATOM 16566 N N . PHE A 1 30 ? 54.324 0.534 16.607 1.00 0.00 30 PHE A N 13
ATOM 16567 C CA . PHE A 1 30 ? 55.774 0.565 16.676 1.00 0.00 30 PHE A CA 13
ATOM 16568 C C . PHE A 1 30 ? 56.250 0.029 18.028 1.00 0.00 30 PHE A C 13
ATOM 16569 O O . PHE A 1 30 ? 57.176 -0.779 18.094 1.00 0.00 30 PHE A O 13
ATOM 16586 N N . ASP A 1 31 ? 55.589 0.473 19.101 1.00 0.00 31 ASP A N 13
ATOM 16587 C CA . ASP A 1 31 ? 55.925 0.039 20.463 1.00 0.00 31 ASP A CA 13
ATOM 16588 C C . ASP A 1 31 ? 55.821 -1.476 20.612 1.00 0.00 31 ASP A C 13
ATOM 16589 O O . ASP A 1 31 ? 56.588 -2.088 21.361 1.00 0.00 31 ASP A O 13
ATOM 16598 N N . MET A 1 32 ? 54.871 -2.080 19.900 1.00 0.00 32 MET A N 13
ATOM 16599 C CA . MET A 1 32 ? 54.675 -3.525 19.940 1.00 0.00 32 MET A CA 13
ATOM 16600 C C . MET A 1 32 ? 55.922 -4.260 19.453 1.00 0.00 32 MET A C 13
ATOM 16601 O O . MET A 1 32 ? 56.302 -5.293 20.003 1.00 0.00 32 MET A O 13
ATOM 16615 N N . PHE A 1 33 ? 56.561 -3.714 18.433 1.00 0.00 33 PHE A N 13
ATOM 16616 C CA . PHE A 1 33 ? 57.752 -4.329 17.869 1.00 0.00 33 PHE A CA 13
ATOM 16617 C C . PHE A 1 33 ? 59.019 -3.831 18.558 1.00 0.00 33 PHE A C 13
ATOM 16618 O O . PHE A 1 33 ? 60.053 -4.504 18.541 1.00 0.00 33 PHE A O 13
ATOM 16635 N N . ASP A 1 34 ? 58.938 -2.655 19.164 1.00 0.00 34 ASP A N 13
ATOM 16636 C CA . ASP A 1 34 ? 60.059 -2.114 19.924 1.00 0.00 34 ASP A CA 13
ATOM 16637 C C . ASP A 1 34 ? 60.046 -2.693 21.334 1.00 0.00 34 ASP A C 13
ATOM 16638 O O . ASP A 1 34 ? 59.693 -2.018 22.308 1.00 0.00 34 ASP A O 13
ATOM 16647 N N . ALA A 1 35 ? 60.384 -3.969 21.424 1.00 0.00 35 ALA A N 13
ATOM 16648 C CA . ALA A 1 35 ? 60.414 -4.672 22.696 1.00 0.00 35 ALA A CA 13
ATOM 16649 C C . ALA A 1 35 ? 61.654 -4.292 23.482 1.00 0.00 35 ALA A C 13
ATOM 16650 O O . ALA A 1 35 ? 61.690 -4.415 24.704 1.00 0.00 35 ALA A O 13
ATOM 16657 N N . ASP A 1 36 ? 62.660 -3.812 22.769 1.00 0.00 36 ASP A N 13
ATOM 16658 C CA . ASP A 1 36 ? 63.912 -3.399 23.386 1.00 0.00 36 ASP A CA 13
ATOM 16659 C C . ASP A 1 36 ? 63.731 -2.077 24.114 1.00 0.00 36 ASP A C 13
ATOM 16660 O O . ASP A 1 36 ? 64.412 -1.798 25.103 1.00 0.00 36 ASP A O 13
ATOM 16669 N N . GLY A 1 37 ? 62.792 -1.279 23.636 1.00 0.00 37 GLY A N 13
ATOM 16670 C CA . GLY A 1 37 ? 62.547 0.008 24.236 1.00 0.00 37 GLY A CA 13
ATOM 16671 C C . GLY A 1 37 ? 63.596 1.002 23.827 1.00 0.00 37 GLY A C 13
ATOM 16672 O O . GLY A 1 37 ? 63.965 1.888 24.596 1.00 0.00 37 GLY A O 13
ATOM 16676 N N . GLY A 1 38 ? 64.081 0.854 22.609 1.00 0.00 38 GLY A N 13
ATOM 16677 C CA . GLY A 1 38 ? 65.124 1.716 22.119 1.00 0.00 38 GLY A CA 13
ATOM 16678 C C . GLY A 1 38 ? 64.629 2.674 21.068 1.00 0.00 38 GLY A C 13
ATOM 16679 O O . GLY A 1 38 ? 65.377 3.536 20.603 1.00 0.00 38 GLY A O 13
ATOM 16683 N N . GLY A 1 39 ? 63.374 2.521 20.680 1.00 0.00 39 GLY A N 13
ATOM 16684 C CA . GLY A 1 39 ? 62.795 3.395 19.680 1.00 0.00 39 GLY A CA 13
ATOM 16685 C C . GLY A 1 39 ? 63.213 3.018 18.277 1.00 0.00 39 GLY A C 13
ATOM 16686 O O . GLY A 1 39 ? 63.173 3.845 17.364 1.00 0.00 39 GLY A O 13
ATOM 16690 N N . GLU A 1 40 ? 63.614 1.769 18.111 1.00 0.00 40 GLU A N 13
ATOM 16691 C CA . GLU A 1 40 ? 64.045 1.250 16.822 1.00 0.00 40 GLU A CA 13
ATOM 16692 C C . GLU A 1 40 ? 63.522 -0.162 16.630 1.00 0.00 40 GLU A C 13
ATOM 16693 O O . GLU A 1 40 ? 63.627 -0.996 17.531 1.00 0.00 40 GLU A O 13
ATOM 16705 N N . ILE A 1 41 ? 62.949 -0.430 15.474 1.00 0.00 41 ILE A N 13
ATOM 16706 C CA . ILE A 1 41 ? 62.454 -1.763 15.168 1.00 0.00 41 ILE A CA 13
ATOM 16707 C C . ILE A 1 41 ? 63.231 -2.358 14.009 1.00 0.00 41 ILE A C 13
ATOM 16708 O O . ILE A 1 41 ? 63.997 -1.658 13.343 1.00 0.00 41 ILE A O 13
ATOM 16724 N N . SER A 1 42 ? 63.039 -3.638 13.773 1.00 0.00 42 SER A N 13
ATOM 16725 C CA . SER A 1 42 ? 63.701 -4.312 12.680 1.00 0.00 42 SER A CA 13
ATOM 16726 C C . SER A 1 42 ? 63.053 -3.909 11.354 1.00 0.00 42 SER A C 13
ATOM 16727 O O . SER A 1 42 ? 61.826 -3.837 11.255 1.00 0.00 42 SER A O 13
ATOM 16735 N N . ALA A 1 43 ? 63.879 -3.639 10.350 1.00 0.00 43 ALA A N 13
ATOM 16736 C CA . ALA A 1 43 ? 63.398 -3.203 9.042 1.00 0.00 43 ALA A CA 13
ATOM 16737 C C . ALA A 1 43 ? 62.419 -4.198 8.430 1.00 0.00 43 ALA A C 13
ATOM 16738 O O . ALA A 1 43 ? 61.357 -3.819 7.949 1.00 0.00 43 ALA A O 13
ATOM 16745 N N . LYS A 1 44 ? 62.768 -5.473 8.481 1.00 0.00 44 LYS A N 13
ATOM 16746 C CA . LYS A 1 44 ? 61.933 -6.527 7.897 1.00 0.00 44 LYS A CA 13
ATOM 16747 C C . LYS A 1 44 ? 60.563 -6.607 8.580 1.00 0.00 44 LYS A C 13
ATOM 16748 O O . LYS A 1 44 ? 59.615 -7.165 8.023 1.00 0.00 44 LYS A O 13
ATOM 16767 N N . ALA A 1 45 ? 60.463 -6.037 9.773 1.00 0.00 45 ALA A N 13
ATOM 16768 C CA . ALA A 1 45 ? 59.234 -6.087 10.544 1.00 0.00 45 ALA A CA 13
ATOM 16769 C C . ALA A 1 45 ? 58.256 -4.994 10.124 1.00 0.00 45 ALA A C 13
ATOM 16770 O O . ALA A 1 45 ? 57.087 -5.030 10.502 1.00 0.00 45 ALA A O 13
ATOM 16777 N N . PHE A 1 46 ? 58.733 -4.030 9.330 1.00 0.00 46 PHE A N 13
ATOM 16778 C CA . PHE A 1 46 ? 57.886 -2.926 8.867 1.00 0.00 46 PHE A CA 13
ATOM 16779 C C . PHE A 1 46 ? 56.672 -3.454 8.112 1.00 0.00 46 PHE A C 13
ATOM 16780 O O . PHE A 1 46 ? 55.537 -3.034 8.365 1.00 0.00 46 PHE A O 13
ATOM 16797 N N . GLY A 1 47 ? 56.919 -4.384 7.195 1.00 0.00 47 GLY A N 13
ATOM 16798 C CA . GLY A 1 47 ? 55.845 -4.970 6.425 1.00 0.00 47 GLY A CA 13
ATOM 16799 C C . GLY A 1 47 ? 54.812 -5.634 7.309 1.00 0.00 47 GLY A C 13
ATOM 16800 O O . GLY A 1 47 ? 53.615 -5.487 7.088 1.00 0.00 47 GLY A O 13
ATOM 16804 N N . THR A 1 48 ? 55.282 -6.339 8.327 1.00 0.00 48 THR A N 13
ATOM 16805 C CA . THR A 1 48 ? 54.414 -7.035 9.261 1.00 0.00 48 THR A CA 13
ATOM 16806 C C . THR A 1 48 ? 53.479 -6.053 9.973 1.00 0.00 48 THR A C 13
ATOM 16807 O O . THR A 1 48 ? 52.275 -6.301 10.102 1.00 0.00 48 THR A O 13
ATOM 16818 N N . VAL A 1 49 ? 54.038 -4.927 10.413 1.00 0.00 49 VAL A N 13
ATOM 16819 C CA . VAL A 1 49 ? 53.259 -3.905 11.100 1.00 0.00 49 VAL A CA 13
ATOM 16820 C C . VAL A 1 49 ? 52.175 -3.361 10.178 1.00 0.00 49 VAL A C 13
ATOM 16821 O O . VAL A 1 49 ? 51.003 -3.294 10.545 1.00 0.00 49 VAL A O 13
ATOM 16834 N N . ALA A 1 50 ? 52.576 -3.003 8.968 1.00 0.00 50 ALA A N 13
ATOM 16835 C CA . ALA A 1 50 ? 51.656 -2.457 7.983 1.00 0.00 50 ALA A CA 13
ATOM 16836 C C . ALA A 1 50 ? 50.543 -3.448 7.650 1.00 0.00 50 ALA A C 13
ATOM 16837 O O . ALA A 1 50 ? 49.384 -3.064 7.500 1.00 0.00 50 ALA A O 13
ATOM 16844 N N . ARG A 1 51 ? 50.896 -4.723 7.556 1.00 0.00 51 ARG A N 13
ATOM 16845 C CA . ARG A 1 51 ? 49.928 -5.762 7.225 1.00 0.00 51 ARG A CA 13
ATOM 16846 C C . ARG A 1 51 ? 48.861 -5.911 8.309 1.00 0.00 51 ARG A C 13
ATOM 16847 O O . ARG A 1 51 ? 47.674 -6.027 8.002 1.00 0.00 51 ARG A O 13
ATOM 16868 N N . MET A 1 52 ? 49.276 -5.890 9.571 1.00 0.00 52 MET A N 13
ATOM 16869 C CA . MET A 1 52 ? 48.328 -6.046 10.679 1.00 0.00 52 MET A CA 13
ATOM 16870 C C . MET A 1 52 ? 47.504 -4.773 10.893 1.00 0.00 52 MET A C 13
ATOM 16871 O O . MET A 1 52 ? 46.439 -4.808 11.503 1.00 0.00 52 MET A O 13
ATOM 16885 N N . ASN A 1 53 ? 48.005 -3.652 10.392 1.00 0.00 53 ASN A N 13
ATOM 16886 C CA . ASN A 1 53 ? 47.306 -2.374 10.532 1.00 0.00 53 ASN A CA 13
ATOM 16887 C C . ASN A 1 53 ? 46.492 -2.059 9.285 1.00 0.00 53 ASN A C 13
ATOM 16888 O O . ASN A 1 53 ? 45.936 -0.968 9.157 1.00 0.00 53 ASN A O 13
ATOM 16899 N N . ASN A 1 54 ? 46.432 -3.028 8.364 1.00 0.00 54 ASN A N 13
ATOM 16900 C CA . ASN A 1 54 ? 45.666 -2.894 7.112 1.00 0.00 54 ASN A CA 13
ATOM 16901 C C . ASN A 1 54 ? 46.183 -1.748 6.252 1.00 0.00 54 ASN A C 13
ATOM 16902 O O . ASN A 1 54 ? 45.442 -1.167 5.457 1.00 0.00 54 ASN A O 13
ATOM 16913 N N . VAL A 1 55 ? 47.450 -1.434 6.405 1.00 0.00 55 VAL A N 13
ATOM 16914 C CA . VAL A 1 55 ? 48.074 -0.387 5.630 1.00 0.00 55 VAL A CA 13
ATOM 16915 C C . VAL A 1 55 ? 48.643 -0.976 4.347 1.00 0.00 55 VAL A C 13
ATOM 16916 O O . VAL A 1 55 ? 49.434 -1.921 4.397 1.00 0.00 55 VAL A O 13
ATOM 16929 N N . PRO A 1 56 ? 48.216 -0.457 3.182 1.00 0.00 56 PRO A N 13
ATOM 16930 C CA . PRO A 1 56 ? 48.710 -0.918 1.881 1.00 0.00 56 PRO A CA 13
ATOM 16931 C C . PRO A 1 56 ? 50.231 -0.848 1.806 1.00 0.00 56 PRO A C 13
ATOM 16932 O O . PRO A 1 56 ? 50.811 0.239 1.783 1.00 0.00 56 PRO A O 13
ATOM 16943 N N . VAL A 1 57 ? 50.868 -2.009 1.794 1.00 0.00 57 VAL A N 13
ATOM 16944 C CA . VAL A 1 57 ? 52.319 -2.081 1.748 1.00 0.00 57 VAL A CA 13
ATOM 16945 C C . VAL A 1 57 ? 52.817 -1.921 0.323 1.00 0.00 57 VAL A C 13
ATOM 16946 O O . VAL A 1 57 ? 52.653 -2.820 -0.507 1.00 0.00 57 VAL A O 13
ATOM 16959 N N . ASP A 1 58 ? 53.412 -0.784 0.044 1.00 0.00 58 ASP A N 13
ATOM 16960 C CA . ASP A 1 58 ? 53.937 -0.496 -1.279 1.00 0.00 58 ASP A CA 13
ATOM 16961 C C . ASP A 1 58 ? 55.205 -1.310 -1.553 1.00 0.00 58 ASP A C 13
ATOM 16962 O O . ASP A 1 58 ? 56.107 -1.368 -0.712 1.00 0.00 58 ASP A O 13
ATOM 16971 N N . PRO A 1 59 ? 55.288 -1.954 -2.738 1.00 0.00 59 PRO A N 13
ATOM 16972 C CA . PRO A 1 59 ? 56.436 -2.789 -3.109 1.00 0.00 59 PRO A CA 13
ATOM 16973 C C . PRO A 1 59 ? 57.729 -1.985 -3.225 1.00 0.00 59 PRO A C 13
ATOM 16974 O O . PRO A 1 59 ? 58.815 -2.496 -2.940 1.00 0.00 59 PRO A O 13
ATOM 16985 N N . ARG A 1 60 ? 57.609 -0.727 -3.627 1.00 0.00 60 ARG A N 13
ATOM 16986 C CA . ARG A 1 60 ? 58.769 0.134 -3.766 1.00 0.00 60 ARG A CA 13
ATOM 16987 C C . ARG A 1 60 ? 59.332 0.491 -2.404 1.00 0.00 60 ARG A C 13
ATOM 16988 O O . ARG A 1 60 ? 60.551 0.530 -2.215 1.00 0.00 60 ARG A O 13
ATOM 17009 N N . VAL A 1 61 ? 58.446 0.752 -1.453 1.00 0.00 61 VAL A N 13
ATOM 17010 C CA . VAL A 1 61 ? 58.875 1.041 -0.097 1.00 0.00 61 VAL A CA 13
ATOM 17011 C C . VAL A 1 61 ? 59.496 -0.203 0.524 1.00 0.00 61 VAL A C 13
ATOM 17012 O O . VAL A 1 61 ? 60.581 -0.137 1.073 1.00 0.00 61 VAL A O 13
ATOM 17025 N N . GLN A 1 62 ? 58.805 -1.343 0.404 1.00 0.00 62 GLN A N 13
ATOM 17026 C CA . GLN A 1 62 ? 59.313 -2.613 0.941 1.00 0.00 62 GLN A CA 13
ATOM 17027 C C . GLN A 1 62 ? 60.695 -2.950 0.398 1.00 0.00 62 GLN A C 13
ATOM 17028 O O . GLN A 1 62 ? 61.567 -3.388 1.146 1.00 0.00 62 GLN A O 13
ATOM 17042 N N . GLU A 1 63 ? 60.887 -2.755 -0.906 1.00 0.00 63 GLU A N 13
ATOM 17043 C CA . GLU A 1 63 ? 62.174 -3.020 -1.538 1.00 0.00 63 GLU A CA 13
ATOM 17044 C C . GLU A 1 63 ? 63.241 -2.170 -0.865 1.00 0.00 63 GLU A C 13
ATOM 17045 O O . GLU A 1 63 ? 64.270 -2.670 -0.433 1.00 0.00 63 GLU A O 13
ATOM 17057 N N . TYR A 1 64 ? 62.950 -0.893 -0.746 1.00 0.00 64 TYR A N 13
ATOM 17058 C CA . TYR A 1 64 ? 63.834 0.061 -0.105 1.00 0.00 64 TYR A CA 13
ATOM 17059 C C . TYR A 1 64 ? 64.063 -0.297 1.377 1.00 0.00 64 TYR A C 13
ATOM 17060 O O . TYR A 1 64 ? 65.192 -0.230 1.870 1.00 0.00 64 TYR A O 13
ATOM 17078 N N . VAL A 1 65 ? 62.999 -0.698 2.064 1.00 0.00 65 VAL A N 13
ATOM 17079 C CA . VAL A 1 65 ? 63.083 -1.083 3.472 1.00 0.00 65 VAL A CA 13
ATOM 17080 C C . VAL A 1 65 ? 63.998 -2.287 3.661 1.00 0.00 65 VAL A C 13
ATOM 17081 O O . VAL A 1 65 ? 64.903 -2.268 4.506 1.00 0.00 65 VAL A O 13
ATOM 17094 N N . LYS A 1 66 ? 63.784 -3.324 2.867 1.00 0.00 66 LYS A N 13
ATOM 17095 C CA . LYS A 1 66 ? 64.570 -4.526 3.006 1.00 0.00 66 LYS A CA 13
ATOM 17096 C C . LYS A 1 66 ? 66.004 -4.306 2.570 1.00 0.00 66 LYS A C 13
ATOM 17097 O O . LYS A 1 66 ? 66.901 -4.919 3.111 1.00 0.00 66 LYS A O 13
ATOM 17116 N N . ARG A 1 67 ? 66.218 -3.395 1.619 1.00 0.00 67 ARG A N 13
ATOM 17117 C CA . ARG A 1 67 ? 67.565 -3.114 1.111 1.00 0.00 67 ARG A CA 13
ATOM 17118 C C . ARG A 1 67 ? 68.517 -2.722 2.230 1.00 0.00 67 ARG A C 13
ATOM 17119 O O . ARG A 1 67 ? 69.664 -3.164 2.255 1.00 0.00 67 ARG A O 13
ATOM 17140 N N . LEU A 1 68 ? 68.021 -1.921 3.168 1.00 0.00 68 LEU A N 13
ATOM 17141 C CA . LEU A 1 68 ? 68.832 -1.433 4.280 1.00 0.00 68 LEU A CA 13
ATOM 17142 C C . LEU A 1 68 ? 69.420 -2.599 5.082 1.00 0.00 68 LEU A C 13
ATOM 17143 O O . LEU A 1 68 ? 70.635 -2.729 5.223 1.00 0.00 68 LEU A O 13
ATOM 17159 N N . THR A 1 69 ? 68.546 -3.449 5.582 1.00 0.00 69 THR A N 13
ATOM 17160 C CA . THR A 1 69 ? 68.952 -4.560 6.418 1.00 0.00 69 THR A CA 13
ATOM 17161 C C . THR A 1 69 ? 69.451 -5.771 5.609 1.00 0.00 69 THR A C 13
ATOM 17162 O O . THR A 1 69 ? 70.121 -6.638 6.152 1.00 0.00 69 THR A O 13
ATOM 17173 N N . ASP A 1 70 ? 69.125 -5.826 4.324 1.00 0.00 70 ASP A N 13
ATOM 17174 C CA . ASP A 1 70 ? 69.494 -6.985 3.502 1.00 0.00 70 ASP A CA 13
ATOM 17175 C C . ASP A 1 70 ? 70.965 -6.957 3.143 1.00 0.00 70 ASP A C 13
ATOM 17176 O O . ASP A 1 70 ? 71.656 -7.970 3.253 1.00 0.00 70 ASP A O 13
ATOM 17185 N N . GLN A 1 71 ? 71.452 -5.792 2.729 1.00 0.00 71 GLN A N 13
ATOM 17186 C CA . GLN A 1 71 ? 72.855 -5.653 2.352 1.00 0.00 71 GLN A CA 13
ATOM 17187 C C . GLN A 1 71 ? 73.754 -5.690 3.584 1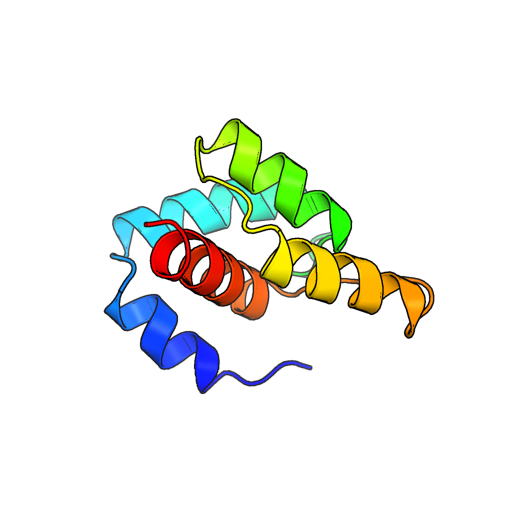.00 0.00 71 GLN A C 13
ATOM 17188 O O . GLN A 1 71 ? 74.895 -6.145 3.518 1.00 0.00 71 GLN A O 13
ATOM 17202 N N . ASP A 1 72 ? 73.231 -5.224 4.703 1.00 0.00 72 ASP A N 13
ATOM 17203 C CA . ASP A 1 72 ? 73.982 -5.210 5.949 1.00 0.00 72 ASP A CA 13
ATOM 17204 C C . ASP A 1 72 ? 73.758 -6.499 6.732 1.00 0.00 72 ASP A C 13
ATOM 17205 O O . ASP A 1 72 ? 74.562 -7.428 6.663 1.00 0.00 72 ASP A O 13
ATOM 17214 N N . GLY A 1 73 ? 72.650 -6.560 7.438 1.00 0.00 73 GLY A N 13
ATOM 17215 C CA . GLY A 1 73 ? 72.337 -7.713 8.241 1.00 0.00 73 GLY A CA 13
ATOM 17216 C C . GLY A 1 73 ? 71.390 -7.360 9.360 1.00 0.00 73 GLY A C 13
ATOM 17217 O O . GLY A 1 73 ? 70.441 -8.089 9.633 1.00 0.00 73 GLY A O 13
ATOM 17221 N N . SER A 1 74 ? 71.633 -6.227 9.995 1.00 0.00 74 SER A N 13
ATOM 17222 C CA . SER A 1 74 ? 70.793 -5.772 11.085 1.00 0.00 74 SER A CA 13
ATOM 17223 C C . SER A 1 74 ? 70.424 -4.303 10.896 1.00 0.00 74 SER A C 13
ATOM 17224 O O . SER A 1 74 ? 71.046 -3.409 11.479 1.00 0.00 74 SER A O 13
ATOM 17232 N N . GLY A 1 75 ? 69.434 -4.060 10.056 1.00 0.00 75 GLY A N 13
ATOM 17233 C CA . GLY A 1 75 ? 69.001 -2.707 9.794 1.00 0.00 75 GLY A CA 13
ATOM 17234 C C . GLY A 1 75 ? 67.792 -2.340 10.618 1.00 0.00 75 GLY A C 13
ATOM 17235 O O . GLY A 1 75 ? 66.759 -3.016 10.553 1.00 0.00 75 GLY A O 13
ATOM 17239 N N . THR A 1 76 ? 67.911 -1.285 11.391 1.00 0.00 76 THR A N 13
ATOM 17240 C CA . THR A 1 76 ? 66.832 -0.851 12.244 1.00 0.00 76 THR A CA 13
ATOM 17241 C C . THR A 1 76 ? 66.181 0.424 11.721 1.00 0.00 76 THR A C 13
ATOM 17242 O O . THR A 1 76 ? 66.823 1.240 11.044 1.00 0.00 76 THR A O 13
ATOM 17253 N N . ILE A 1 77 ? 64.911 0.584 12.025 1.00 0.00 77 ILE A N 13
ATOM 17254 C CA . ILE A 1 77 ? 64.162 1.753 11.621 1.00 0.00 77 ILE A CA 13
ATOM 17255 C C . ILE A 1 77 ? 63.607 2.453 12.861 1.00 0.00 77 ILE A C 13
ATOM 17256 O O . ILE A 1 77 ? 62.943 1.823 13.688 1.00 0.00 77 ILE A O 13
ATOM 17272 N N . SER A 1 78 ? 63.902 3.735 12.998 1.00 0.00 78 SER A N 13
ATOM 17273 C CA . SER A 1 78 ? 63.433 4.513 14.135 1.00 0.00 78 SER A CA 13
ATOM 17274 C C . SER A 1 78 ? 61.960 4.891 13.951 1.00 0.00 78 SER A C 13
ATOM 17275 O O . SER A 1 78 ? 61.401 4.720 12.865 1.00 0.00 78 SER A O 13
ATOM 17283 N N . PHE A 1 79 ? 61.339 5.404 15.013 1.00 0.00 79 PHE A N 13
ATOM 17284 C CA . PHE A 1 79 ? 59.934 5.807 14.966 1.00 0.00 79 PHE A CA 13
ATOM 17285 C C . PHE A 1 79 ? 59.726 6.913 13.940 1.00 0.00 79 PHE A C 13
ATOM 17286 O O . PHE A 1 79 ? 58.719 6.935 13.225 1.00 0.00 79 PHE A O 13
ATOM 17303 N N . GLU A 1 80 ? 60.690 7.820 13.870 1.00 0.00 80 GLU A N 13
ATOM 17304 C CA . GLU A 1 80 ? 60.658 8.909 12.908 1.00 0.00 80 GLU A CA 13
ATOM 17305 C C . GLU A 1 80 ? 60.565 8.343 11.501 1.00 0.00 80 GLU A C 13
ATOM 17306 O O . GLU A 1 80 ? 59.674 8.700 10.726 1.00 0.00 80 GLU A O 13
ATOM 17318 N N . GLU A 1 81 ? 61.471 7.430 11.207 1.00 0.00 81 GLU A N 13
ATOM 17319 C CA . GLU A 1 81 ? 61.535 6.767 9.922 1.00 0.00 81 GLU A CA 13
ATOM 17320 C C . GLU A 1 81 ? 60.260 5.974 9.651 1.00 0.00 81 GLU A C 13
ATOM 17321 O O . GLU A 1 81 ? 59.717 6.018 8.550 1.00 0.00 81 GLU A O 13
ATOM 17333 N N . PHE A 1 82 ? 59.784 5.259 10.674 1.00 0.00 82 PHE A N 13
ATOM 17334 C CA . PHE A 1 82 ? 58.581 4.436 10.559 1.00 0.00 82 PHE A CA 13
ATOM 17335 C C . PHE A 1 82 ? 57.396 5.252 10.053 1.00 0.00 82 PHE A C 13
ATOM 17336 O O . PHE A 1 82 ? 56.677 4.822 9.142 1.00 0.00 82 PHE A O 13
ATOM 17353 N N . LEU A 1 83 ? 57.197 6.427 10.637 1.00 0.00 83 LEU A N 13
ATOM 17354 C CA . LEU A 1 83 ? 56.107 7.298 10.230 1.00 0.00 83 LEU A CA 13
ATOM 17355 C C . LEU A 1 83 ? 56.256 7.701 8.772 1.00 0.00 83 LEU A C 13
ATOM 17356 O O . LEU A 1 83 ? 55.306 7.615 8.001 1.00 0.00 83 LEU A O 13
ATOM 17372 N N . VAL A 1 84 ? 57.463 8.111 8.399 1.00 0.00 84 VAL A N 13
ATOM 17373 C CA . VAL A 1 84 ? 57.739 8.550 7.037 1.00 0.00 84 VAL A CA 13
ATOM 17374 C C . VAL A 1 84 ? 57.511 7.415 6.030 1.00 0.00 84 VAL A C 13
ATOM 17375 O O . VAL A 1 84 ? 56.990 7.639 4.933 1.00 0.00 84 VAL A O 13
ATOM 17388 N N . LEU A 1 85 ? 57.892 6.202 6.410 1.00 0.00 85 LEU A N 13
ATOM 17389 C CA . LEU A 1 85 ? 57.719 5.039 5.545 1.00 0.00 85 LEU A CA 13
ATOM 17390 C C . LEU A 1 85 ? 56.245 4.795 5.256 1.00 0.00 85 LEU A C 13
ATOM 17391 O O . LEU A 1 85 ? 55.864 4.523 4.113 1.00 0.00 85 LEU A O 13
ATOM 17407 N N . MET A 1 86 ? 55.420 4.903 6.290 1.00 0.00 86 MET A N 13
ATOM 17408 C CA . MET A 1 86 ? 53.977 4.736 6.142 1.00 0.00 86 MET A CA 13
ATOM 17409 C C . MET A 1 86 ? 53.414 5.789 5.196 1.00 0.00 86 MET A C 13
ATOM 17410 O O . MET A 1 86 ? 52.484 5.523 4.425 1.00 0.00 86 MET A O 13
ATOM 17424 N N . VAL A 1 87 ? 53.995 6.982 5.252 1.00 0.00 87 VAL A N 13
ATOM 17425 C CA . VAL A 1 87 ? 53.603 8.076 4.380 1.00 0.00 87 VAL A CA 13
ATOM 17426 C C . VAL A 1 87 ? 53.852 7.706 2.924 1.00 0.00 87 VAL A C 13
ATOM 17427 O O . VAL A 1 87 ? 52.966 7.840 2.081 1.00 0.00 87 VAL A O 13
ATOM 17440 N N . LYS A 1 88 ? 55.060 7.220 2.642 1.00 0.00 88 LYS A N 13
ATOM 17441 C CA . LYS A 1 88 ? 55.437 6.828 1.292 1.00 0.00 88 LYS A CA 13
ATOM 17442 C C . LYS A 1 88 ? 54.558 5.688 0.794 1.00 0.00 88 LYS A C 13
ATOM 17443 O O . LYS A 1 88 ? 54.091 5.704 -0.343 1.00 0.00 88 LYS A O 13
ATOM 17462 N N . SER A 1 89 ? 54.333 4.712 1.659 1.00 0.00 89 SER A N 13
ATOM 17463 C CA . SER A 1 89 ? 53.580 3.523 1.305 1.00 0.00 89 SER A CA 13
ATOM 17464 C C . SER A 1 89 ? 52.135 3.860 0.912 1.00 0.00 89 SER A C 13
ATOM 17465 O O . SER A 1 89 ? 51.664 3.440 -0.141 1.00 0.00 89 SER A O 13
ATOM 17473 N N . MET A 1 90 ? 51.447 4.646 1.738 1.00 0.00 90 MET A N 13
ATOM 17474 C CA . MET A 1 90 ? 50.051 4.987 1.456 1.00 0.00 90 MET A CA 13
ATOM 17475 C C . MET A 1 90 ? 49.935 5.972 0.302 1.00 0.00 90 MET A C 13
ATOM 17476 O O . MET A 1 90 ? 48.931 5.989 -0.409 1.00 0.00 90 MET A O 13
ATOM 17490 N N . LYS A 1 91 ? 50.960 6.784 0.117 1.00 0.00 91 LYS A N 13
ATOM 17491 C CA . LYS A 1 91 ? 50.951 7.794 -0.930 1.00 0.00 91 LYS A CA 13
ATOM 17492 C C . LYS A 1 91 ? 51.218 7.174 -2.300 1.00 0.00 91 LYS A C 13
ATOM 17493 O O . LYS A 1 91 ? 50.551 7.502 -3.280 1.00 0.00 91 LYS A O 13
ATOM 17512 N N . GLN A 1 92 ? 52.182 6.271 -2.358 1.00 0.00 92 GLN A N 13
ATOM 17513 C CA . GLN A 1 92 ? 52.552 5.634 -3.610 1.00 0.00 92 GLN A CA 13
ATOM 17514 C C . GLN A 1 92 ? 51.579 4.520 -3.997 1.00 0.00 92 GLN A C 13
ATOM 17515 O O . GLN A 1 92 ? 51.143 4.445 -5.151 1.00 0.00 92 GLN A O 13
ATOM 17529 N N . ASP A 1 93 ? 51.230 3.667 -3.051 1.00 0.00 93 ASP A N 13
ATOM 17530 C CA . ASP A 1 93 ? 50.338 2.555 -3.351 1.00 0.00 93 ASP A CA 13
ATOM 17531 C C . ASP A 1 93 ? 48.930 3.050 -3.632 1.00 0.00 93 ASP A C 13
ATOM 17532 O O . ASP A 1 93 ? 48.254 3.571 -2.746 1.00 0.00 93 ASP A O 13
ATOM 17541 N N . ALA A 1 94 ? 48.497 2.897 -4.870 1.00 0.00 94 ALA A N 13
ATOM 17542 C CA . ALA A 1 94 ? 47.170 3.329 -5.269 1.00 0.00 94 ALA A CA 13
ATOM 17543 C C . ALA A 1 94 ? 46.177 2.178 -5.194 1.00 0.00 94 ALA A C 13
ATOM 17544 O O . ALA A 1 94 ? 46.126 1.370 -6.176 1.00 0.00 94 ALA A O 13
ATOM 17551 N N . ALA A 1 5 ? 69.785 12.907 16.105 1.00 0.00 5 ALA A N 14
ATOM 17552 C CA . ALA A 1 5 ? 69.778 11.985 14.949 1.00 0.00 5 ALA A CA 14
ATOM 17553 C C . ALA A 1 5 ? 68.772 12.442 13.903 1.00 0.00 5 ALA A C 14
ATOM 17554 O O . ALA A 1 5 ? 67.612 12.719 14.231 1.00 0.00 5 ALA A O 14
ATOM 17561 N N . SER A 1 6 ? 69.227 12.531 12.649 1.00 0.00 6 SER A N 14
ATOM 17562 C CA . SER A 1 6 ? 68.387 12.949 11.528 1.00 0.00 6 SER A CA 14
ATOM 17563 C C . SER A 1 6 ? 67.994 14.429 11.642 1.00 0.00 6 SER A C 14
ATOM 17564 O O . SER A 1 6 ? 68.152 15.060 12.695 1.00 0.00 6 SER A O 14
ATOM 17572 N N . MET A 1 7 ? 67.507 14.982 10.552 1.00 0.00 7 MET A N 14
ATOM 17573 C CA . MET A 1 7 ? 67.080 16.368 10.524 1.00 0.00 7 MET A CA 14
ATOM 17574 C C . MET A 1 7 ? 65.576 16.460 10.680 1.00 0.00 7 MET A C 14
ATOM 17575 O O . MET A 1 7 ? 65.018 17.558 10.777 1.00 0.00 7 MET A O 14
ATOM 17589 N N . SER A 1 8 ? 64.920 15.295 10.688 1.00 0.00 8 SER A N 14
ATOM 17590 C CA . SER A 1 8 ? 63.466 15.211 10.808 1.00 0.00 8 SER A CA 14
ATOM 17591 C C . SER A 1 8 ? 62.778 15.866 9.605 1.00 0.00 8 SER A C 14
ATOM 17592 O O . SER A 1 8 ? 61.586 16.163 9.639 1.00 0.00 8 SER A O 14
ATOM 17600 N N . ASP A 1 9 ? 63.539 16.049 8.532 1.00 0.00 9 ASP A N 14
ATOM 17601 C CA . ASP A 1 9 ? 63.034 16.655 7.306 1.00 0.00 9 ASP A CA 14
ATOM 17602 C C . ASP A 1 9 ? 61.985 15.761 6.671 1.00 0.00 9 ASP A C 14
ATOM 17603 O O . ASP A 1 9 ? 60.999 16.241 6.113 1.00 0.00 9 ASP A O 14
ATOM 17612 N N . GLU A 1 10 ? 62.200 14.463 6.766 1.00 0.00 10 GLU A N 14
ATOM 17613 C CA . GLU A 1 10 ? 61.233 13.489 6.290 1.00 0.00 10 GLU A CA 14
ATOM 17614 C C . GLU A 1 10 ? 59.983 13.539 7.173 1.00 0.00 10 GLU A C 14
ATOM 17615 O O . GLU A 1 10 ? 58.851 13.486 6.687 1.00 0.00 10 GLU A O 14
ATOM 17627 N N . GLN A 1 11 ? 60.211 13.664 8.480 1.00 0.00 11 GLN A N 14
ATOM 17628 C CA . GLN A 1 11 ? 59.134 13.706 9.466 1.00 0.00 11 GLN A CA 14
ATOM 17629 C C . GLN A 1 11 ? 58.258 14.946 9.283 1.00 0.00 11 GLN A C 14
ATOM 17630 O O . GLN A 1 11 ? 57.055 14.907 9.536 1.00 0.00 11 GLN A O 14
ATOM 17644 N N . ALA A 1 12 ? 58.865 16.040 8.840 1.00 0.00 12 ALA A N 14
ATOM 17645 C CA . ALA A 1 12 ? 58.130 17.274 8.593 1.00 0.00 12 ALA A CA 14
ATOM 17646 C C . ALA A 1 12 ? 57.019 17.036 7.577 1.00 0.00 12 ALA A C 14
ATOM 17647 O O . ALA A 1 12 ? 55.912 17.567 7.704 1.00 0.00 12 ALA A O 14
ATOM 17654 N N . GLU A 1 13 ? 57.319 16.229 6.574 1.00 0.00 13 GLU A N 14
ATOM 17655 C CA . GLU A 1 13 ? 56.348 15.884 5.552 1.00 0.00 13 GLU A CA 14
ATOM 17656 C C . GLU A 1 13 ? 55.369 14.846 6.081 1.00 0.00 13 GLU A C 14
ATOM 17657 O O . GLU A 1 13 ? 54.169 14.905 5.805 1.00 0.00 13 GLU A O 14
ATOM 17669 N N . ALA A 1 14 ? 55.891 13.909 6.856 1.00 0.00 14 ALA A N 14
ATOM 17670 C CA . ALA A 1 14 ? 55.093 12.836 7.421 1.00 0.00 14 ALA A CA 14
ATOM 17671 C C . ALA A 1 14 ? 53.998 13.359 8.342 1.00 0.00 14 ALA A C 14
ATOM 17672 O O . ALA A 1 14 ? 52.842 12.958 8.226 1.00 0.00 14 ALA A O 14
ATOM 17679 N N . ARG A 1 15 ? 54.357 14.268 9.239 1.00 0.00 15 ARG A N 14
ATOM 17680 C CA . ARG A 1 15 ? 53.399 14.831 10.192 1.00 0.00 15 ARG A CA 14
ATOM 17681 C C . ARG A 1 15 ? 52.339 15.682 9.503 1.00 0.00 15 ARG A C 14
ATOM 17682 O O . ARG A 1 15 ? 51.271 15.921 10.060 1.00 0.00 15 ARG A O 14
ATOM 17703 N N . ALA A 1 16 ? 52.636 16.134 8.297 1.00 0.00 16 ALA A N 14
ATOM 17704 C CA . ALA A 1 16 ? 51.693 16.939 7.537 1.00 0.00 16 ALA A CA 14
ATOM 17705 C C . ALA A 1 16 ? 50.690 16.045 6.821 1.00 0.00 16 ALA A C 14
ATOM 17706 O O . ALA A 1 16 ? 49.599 16.482 6.451 1.00 0.00 16 ALA A O 14
ATOM 17713 N N . PHE A 1 17 ? 51.065 14.793 6.639 1.00 0.00 17 PHE A N 14
ATOM 17714 C CA . PHE A 1 17 ? 50.221 13.814 5.976 1.00 0.00 17 PHE A CA 14
ATOM 17715 C C . PHE A 1 17 ? 49.448 12.999 7.001 1.00 0.00 17 PHE A C 14
ATOM 17716 O O . PHE A 1 17 ? 48.228 12.853 6.902 1.00 0.00 17 PHE A O 14
ATOM 17733 N N . LEU A 1 18 ? 50.157 12.482 7.986 1.00 0.00 18 LEU A N 14
ATOM 17734 C CA . LEU A 1 18 ? 49.537 11.697 9.030 1.00 0.00 18 LEU A CA 14
ATOM 17735 C C . LEU A 1 18 ? 49.007 12.606 10.114 1.00 0.00 18 LEU A C 14
ATOM 17736 O O . LEU A 1 18 ? 49.711 13.494 10.589 1.00 0.00 18 LEU A O 14
ATOM 17752 N N . SER A 1 19 ? 47.773 12.386 10.503 1.00 0.00 19 SER A N 14
ATOM 17753 C CA . SER A 1 19 ? 47.171 13.168 11.553 1.00 0.00 19 SER A CA 14
ATOM 17754 C C . SER A 1 19 ? 47.667 12.668 12.899 1.00 0.00 19 SER A C 14
ATOM 17755 O O . SER A 1 19 ? 48.166 11.542 12.999 1.00 0.00 19 SER A O 14
ATOM 17763 N N . GLU A 1 20 ? 47.529 13.486 13.927 1.00 0.00 20 GLU A N 14
ATOM 17764 C CA . GLU A 1 20 ? 48.005 13.129 15.257 1.00 0.00 20 GLU A CA 14
ATOM 17765 C C . GLU A 1 20 ? 47.317 11.867 15.759 1.00 0.00 20 GLU A C 14
ATOM 17766 O O . GLU A 1 20 ? 47.932 11.039 16.435 1.00 0.00 20 GLU A O 14
ATOM 17778 N N . GLU A 1 21 ? 46.048 11.716 15.397 1.00 0.00 21 GLU A N 14
ATOM 17779 C CA . GLU A 1 21 ? 45.278 10.538 15.769 1.00 0.00 21 GLU A CA 14
ATOM 17780 C C . GLU A 1 21 ? 45.864 9.280 15.109 1.00 0.00 21 GLU A C 14
ATOM 17781 O O . GLU A 1 21 ? 45.811 8.190 15.672 1.00 0.00 21 GLU A O 14
ATOM 17793 N N . MET A 1 22 ? 46.439 9.451 13.917 1.00 0.00 22 MET A N 14
ATOM 17794 C CA . MET A 1 22 ? 47.059 8.335 13.196 1.00 0.00 22 MET A CA 14
ATOM 17795 C C . MET A 1 22 ? 48.415 8.035 13.809 1.00 0.00 22 MET A C 14
ATOM 17796 O O . MET A 1 22 ? 48.749 6.882 14.078 1.00 0.00 22 MET A O 14
ATOM 17810 N N . ILE A 1 23 ? 49.186 9.096 14.037 1.00 0.00 23 ILE A N 14
ATOM 17811 C CA . ILE A 1 23 ? 50.520 8.991 14.630 1.00 0.00 23 ILE A CA 14
ATOM 17812 C C . ILE A 1 23 ? 50.473 8.246 15.970 1.00 0.00 23 ILE A C 14
ATOM 17813 O O . ILE A 1 23 ? 51.327 7.404 16.251 1.00 0.00 23 ILE A O 14
ATOM 17829 N N . ALA A 1 24 ? 49.461 8.552 16.779 1.00 0.00 24 ALA A N 14
ATOM 17830 C CA . ALA A 1 24 ? 49.284 7.912 18.080 1.00 0.00 24 ALA A CA 14
ATOM 17831 C C . ALA A 1 24 ? 49.206 6.391 17.944 1.00 0.00 24 ALA A C 14
ATOM 17832 O O . ALA A 1 24 ? 49.857 5.655 18.693 1.00 0.00 24 ALA A O 14
ATOM 17839 N N . GLU A 1 25 ? 48.423 5.928 16.975 1.00 0.00 25 GLU A N 14
ATOM 17840 C CA . GLU A 1 25 ? 48.259 4.500 16.739 1.00 0.00 25 GLU A CA 14
ATOM 17841 C C . GLU A 1 25 ? 49.551 3.885 16.222 1.00 0.00 25 GLU A C 14
ATOM 17842 O O . GLU A 1 25 ? 49.935 2.786 16.631 1.00 0.00 25 GLU A O 14
ATOM 17854 N N . PHE A 1 26 ? 50.222 4.599 15.327 1.00 0.00 26 PHE A N 14
ATOM 17855 C CA . PHE A 1 26 ? 51.482 4.132 14.769 1.00 0.00 26 PHE A CA 14
ATOM 17856 C C . PHE A 1 26 ? 52.551 4.011 15.849 1.00 0.00 26 PHE A C 14
ATOM 17857 O O . PHE A 1 26 ? 53.409 3.135 15.785 1.00 0.00 26 PHE A O 14
ATOM 17874 N N . LYS A 1 27 ? 52.485 4.889 16.843 1.00 0.00 27 LYS A N 14
ATOM 17875 C CA . LYS A 1 27 ? 53.403 4.837 17.971 1.00 0.00 27 LYS A CA 14
ATOM 17876 C C . LYS A 1 27 ? 53.241 3.521 18.720 1.00 0.00 27 LYS A C 14
ATOM 17877 O O . LYS A 1 27 ? 54.219 2.819 18.972 1.00 0.00 27 LYS A O 14
ATOM 17896 N N . ALA A 1 28 ? 52.000 3.175 19.039 1.00 0.00 28 ALA A N 14
ATOM 17897 C CA . ALA A 1 28 ? 51.714 1.931 19.737 1.00 0.00 28 ALA A CA 14
ATOM 17898 C C . ALA A 1 28 ? 52.153 0.738 18.900 1.00 0.00 28 ALA A C 14
ATOM 17899 O O . ALA A 1 28 ? 52.730 -0.213 19.420 1.00 0.00 28 ALA A O 14
ATOM 17906 N N . ALA A 1 29 ? 51.891 0.811 17.597 1.00 0.00 29 ALA A N 14
ATOM 17907 C CA . ALA A 1 29 ? 52.264 -0.252 16.669 1.00 0.00 29 ALA A CA 14
ATOM 17908 C C . ALA A 1 29 ? 53.777 -0.433 16.622 1.00 0.00 29 ALA A C 14
ATOM 17909 O O . ALA A 1 29 ? 54.277 -1.554 16.514 1.00 0.00 29 ALA A O 14
ATOM 17916 N N . PHE A 1 30 ? 54.495 0.673 16.707 1.00 0.00 30 PHE A N 14
ATOM 17917 C CA . PHE A 1 30 ? 55.947 0.655 16.716 1.00 0.00 30 PHE A CA 14
ATOM 17918 C C . PHE A 1 30 ? 56.457 -0.010 17.992 1.00 0.00 30 PHE A C 14
ATOM 17919 O O . PHE A 1 30 ? 57.355 -0.853 17.954 1.00 0.00 30 PHE A O 14
ATOM 17936 N N . ASP A 1 31 ? 55.851 0.361 19.116 1.00 0.00 31 ASP A N 14
ATOM 17937 C CA . ASP A 1 31 ? 56.240 -0.167 20.426 1.00 0.00 31 ASP A CA 14
ATOM 17938 C C . ASP A 1 31 ? 56.035 -1.675 20.507 1.00 0.00 31 ASP A C 14
ATOM 17939 O O . ASP A 1 31 ? 56.727 -2.361 21.260 1.00 0.00 31 ASP A O 14
ATOM 17948 N N . MET A 1 32 ? 55.083 -2.181 19.730 1.00 0.00 32 MET A N 14
ATOM 17949 C CA . MET A 1 32 ? 54.771 -3.612 19.702 1.00 0.00 32 MET A CA 14
ATOM 17950 C C . MET A 1 32 ? 55.990 -4.444 19.313 1.00 0.00 32 MET A C 14
ATOM 17951 O O . MET A 1 32 ? 56.246 -5.494 19.897 1.00 0.00 32 MET A O 14
ATOM 17965 N N . PHE A 1 33 ? 56.745 -3.962 18.334 1.00 0.00 33 PHE A N 14
ATOM 17966 C CA . PHE A 1 33 ? 57.907 -4.691 17.839 1.00 0.00 33 PHE A CA 14
ATOM 17967 C C . PHE A 1 33 ? 59.199 -4.205 18.481 1.00 0.00 33 PHE A C 14
ATOM 17968 O O . PHE A 1 33 ? 60.292 -4.658 18.131 1.00 0.00 33 PHE A O 14
ATOM 17985 N N . ASP A 1 34 ? 59.071 -3.286 19.416 1.00 0.00 34 ASP A N 14
ATOM 17986 C CA . ASP A 1 34 ? 60.214 -2.800 20.167 1.00 0.00 34 ASP A CA 14
ATOM 17987 C C . ASP A 1 34 ? 60.072 -3.251 21.612 1.00 0.00 34 ASP A C 14
ATOM 17988 O O . ASP A 1 34 ? 59.936 -2.443 22.534 1.00 0.00 34 ASP A O 14
ATOM 17997 N N . ALA A 1 35 ? 60.074 -4.563 21.795 1.00 0.00 35 ALA A N 14
ATOM 17998 C CA . ALA A 1 35 ? 59.879 -5.171 23.104 1.00 0.00 35 ALA A CA 14
ATOM 17999 C C . ALA A 1 35 ? 61.075 -4.949 24.016 1.00 0.00 35 ALA A C 14
ATOM 18000 O O . ALA A 1 35 ? 60.958 -5.026 25.237 1.00 0.00 35 ALA A O 14
ATOM 18007 N N . ASP A 1 36 ? 62.219 -4.668 23.421 1.00 0.00 36 ASP A N 14
ATOM 18008 C CA . ASP A 1 36 ? 63.439 -4.447 24.184 1.00 0.00 36 ASP A CA 14
ATOM 18009 C C . ASP A 1 36 ? 63.630 -2.972 24.490 1.00 0.00 36 ASP A C 14
ATOM 18010 O O . ASP A 1 36 ? 64.552 -2.594 25.213 1.00 0.00 36 ASP A O 14
ATOM 18019 N N . GLY A 1 37 ? 62.752 -2.140 23.935 1.00 0.00 37 GLY A N 14
ATOM 18020 C CA . GLY A 1 37 ? 62.832 -0.708 24.162 1.00 0.00 37 GLY A CA 14
ATOM 18021 C C . GLY A 1 37 ? 64.121 -0.116 23.636 1.00 0.00 37 GLY A C 14
ATOM 18022 O O . GLY A 1 37 ? 64.850 0.554 24.367 1.00 0.00 37 GLY A O 14
ATOM 18026 N N . GLY A 1 38 ? 64.400 -0.361 22.373 1.00 0.00 38 GLY A N 14
ATOM 18027 C CA . GLY A 1 38 ? 65.617 0.128 21.777 1.00 0.00 38 GLY A CA 14
ATOM 18028 C C . GLY A 1 38 ? 65.416 1.431 21.044 1.00 0.00 38 GLY A C 14
ATOM 18029 O O . GLY A 1 38 ? 66.362 2.191 20.853 1.00 0.00 38 GLY A O 14
ATOM 18033 N N . GLY A 1 39 ? 64.185 1.696 20.632 1.00 0.00 39 GLY A N 14
ATOM 18034 C CA . GLY A 1 39 ? 63.898 2.915 19.895 1.00 0.00 39 GLY A CA 14
ATOM 18035 C C . GLY A 1 39 ? 63.916 2.681 18.405 1.00 0.00 39 GLY A C 14
ATOM 18036 O O . GLY A 1 39 ? 63.518 3.547 17.620 1.00 0.00 39 GLY A O 14
ATOM 18040 N N . GLU A 1 40 ? 64.382 1.510 18.023 1.00 0.00 40 GLU A N 14
ATOM 18041 C CA . GLU A 1 40 ? 64.466 1.112 16.632 1.00 0.00 40 GLU A CA 14
ATOM 18042 C C . GLU A 1 40 ? 63.930 -0.294 16.470 1.00 0.00 40 GLU A C 14
ATOM 18043 O O . GLU A 1 40 ? 64.192 -1.158 17.303 1.00 0.00 40 GLU A O 14
ATOM 18055 N N . ILE A 1 41 ? 63.183 -0.527 15.413 1.00 0.00 41 ILE A N 14
ATOM 18056 C CA . ILE A 1 41 ? 62.671 -1.855 15.134 1.00 0.00 41 ILE A CA 14
ATOM 18057 C C . ILE A 1 41 ? 63.291 -2.390 13.857 1.00 0.00 41 ILE A C 14
ATOM 18058 O O . ILE A 1 41 ? 63.853 -1.626 13.067 1.00 0.00 41 ILE A O 14
ATOM 18074 N N . SER A 1 42 ? 63.203 -3.686 13.662 1.00 0.00 42 SER A N 14
ATOM 18075 C CA . SER A 1 42 ? 63.743 -4.309 12.478 1.00 0.00 42 SER A CA 14
ATOM 18076 C C . SER A 1 42 ? 62.903 -3.940 11.256 1.00 0.00 42 SER A C 14
ATOM 18077 O O . SER A 1 42 ? 61.674 -3.993 11.301 1.00 0.00 42 SER A O 14
ATOM 18085 N N . ALA A 1 43 ? 63.573 -3.557 10.178 1.00 0.00 43 ALA A N 14
ATOM 18086 C CA . ALA A 1 43 ? 62.911 -3.154 8.939 1.00 0.00 43 ALA A CA 14
ATOM 18087 C C . ALA A 1 43 ? 61.944 -4.225 8.441 1.00 0.00 43 ALA A C 14
ATOM 18088 O O . ALA A 1 43 ? 60.849 -3.914 7.984 1.00 0.00 43 ALA A O 14
ATOM 18095 N N . LYS A 1 44 ? 62.349 -5.487 8.554 1.00 0.00 44 LYS A N 14
ATOM 18096 C CA . LYS A 1 44 ? 61.521 -6.613 8.109 1.00 0.00 44 LYS A CA 14
ATOM 18097 C C . LYS A 1 44 ? 60.193 -6.686 8.865 1.00 0.00 44 LYS A C 14
ATOM 18098 O O . LYS A 1 44 ? 59.245 -7.324 8.406 1.00 0.00 44 LYS A O 14
ATOM 18117 N N . ALA A 1 45 ? 60.125 -6.030 10.013 1.00 0.00 45 ALA A N 14
ATOM 18118 C CA . ALA A 1 45 ? 58.919 -6.036 10.818 1.00 0.00 45 ALA A CA 14
ATOM 18119 C C . ALA A 1 45 ? 57.922 -4.998 10.319 1.00 0.00 45 ALA A C 14
ATOM 18120 O O . ALA A 1 45 ? 56.723 -5.126 10.550 1.00 0.00 45 ALA A O 14
ATOM 18127 N N . PHE A 1 46 ? 58.422 -3.986 9.604 1.00 0.00 46 PHE A N 14
ATOM 18128 C CA . PHE A 1 46 ? 57.577 -2.903 9.091 1.00 0.00 46 PHE A CA 14
ATOM 18129 C C . PHE A 1 46 ? 56.460 -3.443 8.208 1.00 0.00 46 PHE A C 14
ATOM 18130 O O . PHE A 1 46 ? 55.300 -3.047 8.352 1.00 0.00 46 PHE A O 14
ATOM 18147 N N . GLY A 1 47 ? 56.811 -4.351 7.304 1.00 0.00 47 GLY A N 14
ATOM 18148 C CA . GLY A 1 47 ? 55.823 -4.934 6.416 1.00 0.00 47 GLY A CA 14
ATOM 18149 C C . GLY A 1 47 ? 54.712 -5.626 7.180 1.00 0.00 47 GLY A C 14
ATOM 18150 O O . GLY A 1 47 ? 53.537 -5.492 6.842 1.00 0.00 47 GLY A O 14
ATOM 18154 N N . THR A 1 48 ? 55.088 -6.344 8.227 1.00 0.00 48 THR A N 14
ATOM 18155 C CA . THR A 1 48 ? 54.131 -7.045 9.060 1.00 0.00 48 THR A CA 14
ATOM 18156 C C . THR A 1 48 ? 53.218 -6.048 9.779 1.00 0.00 48 THR A C 14
ATOM 18157 O O . THR A 1 48 ? 52.001 -6.254 9.872 1.00 0.00 48 THR A O 14
ATOM 18168 N N . VAL A 1 49 ? 53.809 -4.956 10.264 1.00 0.00 49 VAL A N 14
ATOM 18169 C CA . VAL A 1 49 ? 53.051 -3.915 10.940 1.00 0.00 49 VAL A CA 14
ATOM 18170 C C . VAL A 1 49 ? 52.052 -3.288 9.978 1.00 0.00 49 VAL A C 14
ATOM 18171 O O . VAL A 1 49 ? 50.896 -3.054 10.329 1.00 0.00 49 VAL A O 14
ATOM 18184 N N . ALA A 1 50 ? 52.503 -3.033 8.759 1.00 0.00 50 ALA A N 14
ATOM 18185 C CA . ALA A 1 50 ? 51.650 -2.461 7.733 1.00 0.00 50 ALA A CA 14
ATOM 18186 C C . ALA A 1 50 ? 50.486 -3.393 7.424 1.00 0.00 50 ALA A C 14
ATOM 18187 O O . ALA A 1 50 ? 49.331 -2.973 7.415 1.00 0.00 50 ALA A O 14
ATOM 18194 N N . ARG A 1 51 ? 50.800 -4.668 7.203 1.00 0.00 51 ARG A N 14
ATOM 18195 C CA . ARG A 1 51 ? 49.784 -5.672 6.888 1.00 0.00 51 ARG A CA 14
ATOM 18196 C C . ARG A 1 51 ? 48.716 -5.769 7.982 1.00 0.00 51 ARG A C 14
ATOM 18197 O O . ARG A 1 51 ? 47.521 -5.732 7.693 1.00 0.00 51 ARG A O 14
ATOM 18218 N N . MET A 1 52 ? 49.152 -5.872 9.238 1.00 0.00 52 MET A N 14
ATOM 18219 C CA . MET A 1 52 ? 48.214 -6.024 10.362 1.00 0.00 52 MET A CA 14
ATOM 18220 C C . MET A 1 52 ? 47.406 -4.746 10.609 1.00 0.00 52 MET A C 14
ATOM 18221 O O . MET A 1 52 ? 46.378 -4.776 11.287 1.00 0.00 52 MET A O 14
ATOM 18235 N N . ASN A 1 53 ? 47.879 -3.630 10.075 1.00 0.00 53 ASN A N 14
ATOM 18236 C CA . ASN A 1 53 ? 47.183 -2.356 10.237 1.00 0.00 53 ASN A CA 14
ATOM 18237 C C . ASN A 1 53 ? 46.410 -1.990 8.978 1.00 0.00 53 ASN A C 14
ATOM 18238 O O . ASN A 1 53 ? 45.867 -0.892 8.877 1.00 0.00 53 ASN A O 14
ATOM 18249 N N . ASN A 1 54 ? 46.370 -2.923 8.017 1.00 0.00 54 ASN A N 14
ATOM 18250 C CA . ASN A 1 54 ? 45.654 -2.726 6.742 1.00 0.00 54 ASN A CA 14
ATOM 18251 C C . ASN A 1 54 ? 46.251 -1.547 5.957 1.00 0.00 54 ASN A C 14
ATOM 18252 O O . ASN A 1 54 ? 45.572 -0.875 5.182 1.00 0.00 54 ASN A O 14
ATOM 18263 N N . VAL A 1 55 ? 47.532 -1.317 6.157 1.00 0.00 55 VAL A N 14
ATOM 18264 C CA . VAL A 1 55 ? 48.235 -0.261 5.464 1.00 0.00 55 VAL A CA 14
ATOM 18265 C C . VAL A 1 55 ? 48.883 -0.825 4.208 1.00 0.00 55 VAL A C 14
ATOM 18266 O O . VAL A 1 55 ? 49.693 -1.752 4.287 1.00 0.00 55 VAL A O 14
ATOM 18279 N N . PRO A 1 56 ? 48.523 -0.293 3.034 1.00 0.00 56 PRO A N 14
ATOM 18280 C CA . PRO A 1 56 ? 49.062 -0.767 1.761 1.00 0.00 56 PRO A CA 14
ATOM 18281 C C . PRO A 1 56 ? 50.567 -0.533 1.644 1.00 0.00 56 PRO A C 14
ATOM 18282 O O . PRO A 1 56 ? 51.025 0.605 1.531 1.00 0.00 56 PRO A O 14
ATOM 18293 N N . VAL A 1 57 ? 51.331 -1.610 1.702 1.00 0.00 57 VAL A N 14
ATOM 18294 C CA . VAL A 1 57 ? 52.770 -1.519 1.581 1.00 0.00 57 VAL A CA 14
ATOM 18295 C C . VAL A 1 57 ? 53.193 -1.470 0.107 1.00 0.00 57 VAL A C 14
ATOM 18296 O O . VAL A 1 57 ? 53.033 -2.438 -0.644 1.00 0.00 57 VAL A O 14
ATOM 18309 N N . ASP A 1 58 ? 53.705 -0.318 -0.294 1.00 0.00 58 ASP A N 14
ATOM 18310 C CA . ASP A 1 58 ? 54.144 -0.081 -1.667 1.00 0.00 58 ASP A CA 14
ATOM 18311 C C . ASP A 1 58 ? 55.305 -1.010 -2.050 1.00 0.00 58 ASP A C 14
ATOM 18312 O O . ASP A 1 58 ? 56.203 -1.255 -1.239 1.00 0.00 58 ASP A O 14
ATOM 18321 N N . PRO A 1 59 ? 55.295 -1.539 -3.296 1.00 0.00 59 PRO A N 14
ATOM 18322 C CA . PRO A 1 59 ? 56.333 -2.453 -3.792 1.00 0.00 59 PRO A CA 14
ATOM 18323 C C . PRO A 1 59 ? 57.750 -1.873 -3.670 1.00 0.00 59 PRO A C 14
ATOM 18324 O O . PRO A 1 59 ? 58.703 -2.603 -3.374 1.00 0.00 59 PRO A O 14
ATOM 18335 N N . ARG A 1 60 ? 57.886 -0.566 -3.883 1.00 0.00 60 ARG A N 14
ATOM 18336 C CA . ARG A 1 60 ? 59.187 0.086 -3.780 1.00 0.00 60 ARG A CA 14
ATOM 18337 C C . ARG A 1 60 ? 59.662 0.097 -2.340 1.00 0.00 60 ARG A C 14
ATOM 18338 O O . ARG A 1 60 ? 60.839 -0.123 -2.065 1.00 0.00 60 ARG A O 14
ATOM 18359 N N . VAL A 1 61 ? 58.740 0.342 -1.416 1.00 0.00 61 VAL A N 14
ATOM 18360 C CA . VAL A 1 61 ? 59.076 0.350 0.000 1.00 0.00 61 VAL A CA 14
ATOM 18361 C C . VAL A 1 61 ? 59.393 -1.070 0.467 1.00 0.00 61 VAL A C 14
ATOM 18362 O O . VAL A 1 61 ? 60.283 -1.278 1.276 1.00 0.00 61 VAL A O 14
ATOM 18375 N N . GLN A 1 62 ? 58.666 -2.042 -0.076 1.00 0.00 62 GLN A N 14
ATOM 18376 C CA . GLN A 1 62 ? 58.894 -3.458 0.232 1.00 0.00 62 GLN A CA 14
ATOM 18377 C C . GLN A 1 62 ? 60.320 -3.871 -0.156 1.00 0.00 62 GLN A C 14
ATOM 18378 O O . GLN A 1 62 ? 61.011 -4.568 0.598 1.00 0.00 62 GLN A O 14
ATOM 18392 N N . GLU A 1 63 ? 60.752 -3.422 -1.326 1.00 0.00 63 GLU A N 14
ATOM 18393 C CA . GLU A 1 63 ? 62.094 -3.705 -1.818 1.00 0.00 63 GLU A CA 14
ATOM 18394 C C . GLU A 1 63 ? 63.107 -2.870 -1.033 1.00 0.00 63 GLU A C 14
ATOM 18395 O O . GLU A 1 63 ? 64.222 -3.289 -0.787 1.00 0.00 63 GLU A O 14
ATOM 18407 N N . TYR A 1 64 ? 62.685 -1.698 -0.627 1.00 0.00 64 TYR A N 14
ATOM 18408 C CA . TYR A 1 64 ? 63.500 -0.812 0.186 1.00 0.00 64 TYR A CA 14
ATOM 18409 C C . TYR A 1 64 ? 63.775 -1.448 1.560 1.00 0.00 64 TYR A C 14
ATOM 18410 O O . TYR A 1 64 ? 64.884 -1.367 2.086 1.00 0.00 64 TYR A O 14
ATOM 18428 N N . VAL A 1 65 ? 62.757 -2.096 2.112 1.00 0.00 65 VAL A N 14
ATOM 18429 C CA . VAL A 1 65 ? 62.861 -2.788 3.395 1.00 0.00 65 VAL A CA 14
ATOM 18430 C C . VAL A 1 65 ? 63.934 -3.889 3.368 1.00 0.00 65 VAL A C 14
ATOM 18431 O O . VAL A 1 65 ? 64.760 -3.983 4.288 1.00 0.00 65 VAL A O 14
ATOM 18444 N N . LYS A 1 66 ? 63.932 -4.715 2.317 1.00 0.00 66 LYS A N 14
ATOM 18445 C CA . LYS A 1 66 ? 64.913 -5.797 2.208 1.00 0.00 66 LYS A CA 14
ATOM 18446 C C . LYS A 1 66 ? 66.317 -5.228 2.113 1.00 0.00 66 LYS A C 14
ATOM 18447 O O . LYS A 1 66 ? 67.268 -5.814 2.610 1.00 0.00 66 LYS A O 14
ATOM 18466 N N . ARG A 1 67 ? 66.426 -4.075 1.483 1.00 0.00 67 ARG A N 14
ATOM 18467 C CA . ARG A 1 67 ? 67.686 -3.402 1.325 1.00 0.00 67 ARG A CA 14
ATOM 18468 C C . ARG A 1 67 ? 68.222 -2.912 2.655 1.00 0.00 67 ARG A C 14
ATOM 18469 O O . ARG A 1 67 ? 69.408 -3.026 2.925 1.00 0.00 67 ARG A O 14
ATOM 18490 N N . LEU A 1 68 ? 67.332 -2.390 3.495 1.00 0.00 68 LEU A N 14
ATOM 18491 C CA . LEU A 1 68 ? 67.716 -1.880 4.811 1.00 0.00 68 LEU A CA 14
ATOM 18492 C C . LEU A 1 68 ? 68.388 -2.960 5.647 1.00 0.00 68 LEU A C 14
ATOM 18493 O O . LEU A 1 68 ? 69.474 -2.757 6.186 1.00 0.00 68 LEU A O 14
ATOM 18509 N N . THR A 1 69 ? 67.750 -4.113 5.732 1.00 0.00 69 THR A N 14
ATOM 18510 C CA . THR A 1 69 ? 68.269 -5.206 6.536 1.00 0.00 69 THR A CA 14
ATOM 18511 C C . THR A 1 69 ? 69.496 -5.844 5.877 1.00 0.00 69 THR A C 14
ATOM 18512 O O . THR A 1 69 ? 70.308 -6.485 6.538 1.00 0.00 69 THR A O 14
ATOM 18523 N N . ASP A 1 70 ? 69.636 -5.638 4.584 1.00 0.00 70 ASP A N 14
ATOM 18524 C CA . ASP A 1 70 ? 70.739 -6.217 3.836 1.00 0.00 70 ASP A CA 14
ATOM 18525 C C . ASP A 1 70 ? 71.987 -5.341 3.927 1.00 0.00 70 ASP A C 14
ATOM 18526 O O . ASP A 1 70 ? 73.095 -5.840 4.112 1.00 0.00 70 ASP A O 14
ATOM 18535 N N . GLN A 1 71 ? 71.791 -4.034 3.824 1.00 0.00 71 GLN A N 14
ATOM 18536 C CA . GLN A 1 71 ? 72.899 -3.081 3.832 1.00 0.00 71 GLN A CA 14
ATOM 18537 C C . GLN A 1 71 ? 73.386 -2.770 5.251 1.00 0.00 71 GLN A C 14
ATOM 18538 O O . GLN A 1 71 ? 74.584 -2.592 5.473 1.00 0.00 71 GLN A O 14
ATOM 18552 N N . ASP A 1 72 ? 72.460 -2.702 6.204 1.00 0.00 72 ASP A N 14
ATOM 18553 C CA . ASP A 1 72 ? 72.809 -2.327 7.577 1.00 0.00 72 ASP A CA 14
ATOM 18554 C C . ASP A 1 72 ? 73.002 -3.542 8.464 1.00 0.00 72 ASP A C 14
ATOM 18555 O O . ASP A 1 72 ? 73.145 -3.417 9.682 1.00 0.00 72 ASP A O 14
ATOM 18564 N N . GLY A 1 73 ? 73.014 -4.713 7.865 1.00 0.00 73 GLY A N 14
ATOM 18565 C CA . GLY A 1 73 ? 73.197 -5.928 8.633 1.00 0.00 73 GLY A CA 14
ATOM 18566 C C . GLY A 1 73 ? 71.906 -6.409 9.260 1.00 0.00 73 GLY A C 14
ATOM 18567 O O . GLY A 1 73 ? 71.461 -7.522 8.999 1.00 0.00 73 GLY A O 14
ATOM 18571 N N . SER A 1 74 ? 71.309 -5.574 10.089 1.00 0.00 74 SER A N 14
ATOM 18572 C CA . SER A 1 74 ? 70.057 -5.910 10.727 1.00 0.00 74 SER A CA 14
ATOM 18573 C C . SER A 1 74 ? 68.921 -5.086 10.124 1.00 0.00 74 SER A C 14
ATOM 18574 O O . SER A 1 74 ? 67.826 -5.601 9.882 1.00 0.00 74 SER A O 14
ATOM 18582 N N . GLY A 1 75 ? 69.192 -3.813 9.867 1.00 0.00 75 GLY A N 14
ATOM 18583 C CA . GLY A 1 75 ? 68.189 -2.943 9.296 1.00 0.00 75 GLY A CA 14
ATOM 18584 C C . GLY A 1 75 ? 67.239 -2.437 10.344 1.00 0.00 75 GLY A C 14
ATOM 18585 O O . GLY A 1 75 ? 66.153 -2.983 10.522 1.00 0.00 75 GLY A O 14
ATOM 18589 N N . THR A 1 76 ? 67.643 -1.407 11.038 1.00 0.00 76 THR A N 14
ATOM 18590 C CA . THR A 1 76 ? 66.848 -0.850 12.100 1.00 0.00 76 THR A CA 14
ATOM 18591 C C . THR A 1 76 ? 66.277 0.513 11.723 1.00 0.00 76 THR A C 14
ATOM 18592 O O . THR A 1 76 ? 66.973 1.363 11.163 1.00 0.00 76 THR A O 14
ATOM 18603 N N . ILE A 1 77 ? 65.003 0.704 12.021 1.00 0.00 77 ILE A N 14
ATOM 18604 C CA . ILE A 1 77 ? 64.325 1.958 11.747 1.00 0.00 77 ILE A CA 14
ATOM 18605 C C . ILE A 1 77 ? 63.753 2.553 13.015 1.00 0.00 77 ILE A C 14
ATOM 18606 O O . ILE A 1 77 ? 63.135 1.853 13.822 1.00 0.00 77 ILE A O 14
ATOM 18622 N N . SER A 1 78 ? 63.975 3.837 13.192 1.00 0.00 78 SER A N 14
ATOM 18623 C CA . SER A 1 78 ? 63.485 4.554 14.349 1.00 0.00 78 SER A CA 14
ATOM 18624 C C . SER A 1 78 ? 61.999 4.886 14.179 1.00 0.00 78 SER A C 14
ATOM 18625 O O . SER A 1 78 ? 61.426 4.661 13.106 1.00 0.00 78 SER A O 14
ATOM 18633 N N . PHE A 1 79 ? 61.386 5.427 15.227 1.00 0.00 79 PHE A N 14
ATOM 18634 C CA . PHE A 1 79 ? 59.973 5.798 15.184 1.00 0.00 79 PHE A CA 14
ATOM 18635 C C . PHE A 1 79 ? 59.733 6.854 14.112 1.00 0.00 79 PHE A C 14
ATOM 18636 O O . PHE A 1 79 ? 58.726 6.814 13.395 1.00 0.00 79 PHE A O 14
ATOM 18653 N N . GLU A 1 80 ? 60.668 7.790 14.001 1.00 0.00 80 GLU A N 14
ATOM 18654 C CA . GLU A 1 80 ? 60.597 8.832 12.992 1.00 0.00 80 GLU A CA 14
ATOM 18655 C C . GLU A 1 80 ? 60.529 8.203 11.605 1.00 0.00 80 GLU A C 14
ATOM 18656 O O . GLU A 1 80 ? 59.685 8.564 10.791 1.00 0.00 80 GLU A O 14
ATOM 18668 N N . GLU A 1 81 ? 61.407 7.230 11.369 1.00 0.00 81 GLU A N 14
ATOM 18669 C CA . GLU A 1 81 ? 61.463 6.530 10.095 1.00 0.00 81 GLU A CA 14
ATOM 18670 C C . GLU A 1 81 ? 60.166 5.784 9.845 1.00 0.00 81 GLU A C 14
ATOM 18671 O O . GLU A 1 81 ? 59.592 5.869 8.767 1.00 0.00 81 GLU A O 14
ATOM 18683 N N . PHE A 1 82 ? 59.707 5.066 10.869 1.00 0.00 82 PHE A N 14
ATOM 18684 C CA . PHE A 1 82 ? 58.479 4.277 10.795 1.00 0.00 82 PHE A CA 14
ATOM 18685 C C . PHE A 1 82 ? 57.302 5.116 10.296 1.00 0.00 82 PHE A C 14
ATOM 18686 O O . PHE A 1 82 ? 56.555 4.686 9.410 1.00 0.00 82 PHE A O 14
ATOM 18703 N N . LEU A 1 83 ? 57.142 6.307 10.861 1.00 0.00 83 LEU A N 14
ATOM 18704 C CA . LEU A 1 83 ? 56.062 7.197 10.457 1.00 0.00 83 LEU A CA 14
ATOM 18705 C C . LEU A 1 83 ? 56.199 7.583 8.994 1.00 0.00 83 LEU A C 14
ATOM 18706 O O . LEU A 1 83 ? 55.257 7.440 8.220 1.00 0.00 83 LEU A O 14
ATOM 18722 N N . VAL A 1 84 ? 57.385 8.050 8.620 1.00 0.00 84 VAL A N 14
ATOM 18723 C CA . VAL A 1 84 ? 57.647 8.473 7.248 1.00 0.00 84 VAL A CA 14
ATOM 18724 C C . VAL A 1 84 ? 57.431 7.321 6.253 1.00 0.00 84 VAL A C 14
ATOM 18725 O O . VAL A 1 84 ? 56.940 7.532 5.143 1.00 0.00 84 VAL A O 14
ATOM 18738 N N . LEU A 1 85 ? 57.797 6.110 6.655 1.00 0.00 85 LEU A N 14
ATOM 18739 C CA . LEU A 1 85 ? 57.628 4.941 5.798 1.00 0.00 85 LEU A CA 14
ATOM 18740 C C . LEU A 1 85 ? 56.153 4.680 5.524 1.00 0.00 85 LEU A C 14
ATOM 18741 O O . LEU A 1 85 ? 55.770 4.376 4.393 1.00 0.00 85 LEU A O 14
ATOM 18757 N N . MET A 1 86 ? 55.330 4.818 6.564 1.00 0.00 86 MET A N 14
ATOM 18758 C CA . MET A 1 86 ? 53.879 4.649 6.435 1.00 0.00 86 MET A CA 14
ATOM 18759 C C . MET A 1 86 ? 53.308 5.701 5.496 1.00 0.00 86 MET A C 14
ATOM 18760 O O . MET A 1 86 ? 52.295 5.481 4.825 1.00 0.00 86 MET A O 14
ATOM 18774 N N . VAL A 1 87 ? 53.957 6.848 5.466 1.00 0.00 87 VAL A N 14
ATOM 18775 C CA . VAL A 1 87 ? 53.576 7.917 4.574 1.00 0.00 87 VAL A CA 14
ATOM 18776 C C . VAL A 1 87 ? 53.851 7.515 3.137 1.00 0.00 87 VAL A C 14
ATOM 18777 O O . VAL A 1 87 ? 52.963 7.556 2.297 1.00 0.00 87 VAL A O 14
ATOM 18790 N N . LYS A 1 88 ? 55.090 7.098 2.877 1.00 0.00 88 LYS A N 14
ATOM 18791 C CA . LYS A 1 88 ? 55.526 6.725 1.537 1.00 0.00 88 LYS A CA 14
ATOM 18792 C C . LYS A 1 88 ? 54.678 5.599 0.948 1.00 0.00 88 LYS A C 14
ATOM 18793 O O . LYS A 1 88 ? 54.351 5.620 -0.246 1.00 0.00 88 LYS A O 14
ATOM 18812 N N . SER A 1 89 ? 54.313 4.631 1.777 1.00 0.00 89 SER A N 14
ATOM 18813 C CA . SER A 1 89 ? 53.553 3.486 1.315 1.00 0.00 89 SER A CA 14
ATOM 18814 C C . SER A 1 89 ? 52.152 3.888 0.850 1.00 0.00 89 SER A C 14
ATOM 18815 O O . SER A 1 89 ? 51.743 3.546 -0.256 1.00 0.00 89 SER A O 14
ATOM 18823 N N . MET A 1 90 ? 51.438 4.646 1.673 1.00 0.00 90 MET A N 14
ATOM 18824 C CA . MET A 1 90 ? 50.083 5.075 1.319 1.00 0.00 90 MET A CA 14
ATOM 18825 C C . MET A 1 90 ? 50.117 6.172 0.267 1.00 0.00 90 MET A C 14
ATOM 18826 O O . MET A 1 90 ? 49.179 6.337 -0.500 1.00 0.00 90 MET A O 14
ATOM 18840 N N . LYS A 1 91 ? 51.197 6.923 0.252 1.00 0.00 91 LYS A N 14
ATOM 18841 C CA . LYS A 1 91 ? 51.369 8.011 -0.696 1.00 0.00 91 LYS A CA 14
ATOM 18842 C C . LYS A 1 91 ? 51.434 7.489 -2.127 1.00 0.00 91 LYS A C 14
ATOM 18843 O O . LYS A 1 91 ? 50.806 8.042 -3.033 1.00 0.00 91 LYS A O 14
ATOM 18862 N N . GLN A 1 92 ? 52.179 6.423 -2.330 1.00 0.00 92 GLN A N 14
ATOM 18863 C CA . GLN A 1 92 ? 52.346 5.885 -3.661 1.00 0.00 92 GLN A CA 14
ATOM 18864 C C . GLN A 1 92 ? 51.361 4.757 -3.970 1.00 0.00 92 GLN A C 14
ATOM 18865 O O . GLN A 1 92 ? 50.698 4.787 -5.006 1.00 0.00 92 GLN A O 14
ATOM 18879 N N . ASP A 1 93 ? 51.240 3.789 -3.080 1.00 0.00 93 ASP A N 14
ATOM 18880 C CA . ASP A 1 93 ? 50.386 2.636 -3.355 1.00 0.00 93 ASP A CA 14
ATOM 18881 C C . ASP A 1 93 ? 48.914 2.976 -3.176 1.00 0.00 93 ASP A C 14
ATOM 18882 O O . ASP A 1 93 ? 48.447 3.230 -2.062 1.00 0.00 93 ASP A O 14
ATOM 18891 N N . ALA A 1 94 ? 48.184 2.983 -4.275 1.00 0.00 94 ALA A N 14
ATOM 18892 C CA . ALA A 1 94 ? 46.759 3.277 -4.246 1.00 0.00 94 ALA A CA 14
ATOM 18893 C C . ALA A 1 94 ? 45.955 2.109 -4.795 1.00 0.00 94 ALA A C 14
ATOM 18894 O O . ALA A 1 94 ? 46.011 1.884 -6.043 1.00 0.00 94 ALA A O 14
ATOM 18901 N N . ALA A 1 5 ? 64.793 14.338 16.354 1.00 0.00 5 ALA A N 15
ATOM 18902 C CA . ALA A 1 5 ? 64.762 15.752 15.905 1.00 0.00 5 ALA A CA 15
ATOM 18903 C C . ALA A 1 5 ? 65.865 16.029 14.882 1.00 0.00 5 ALA A C 1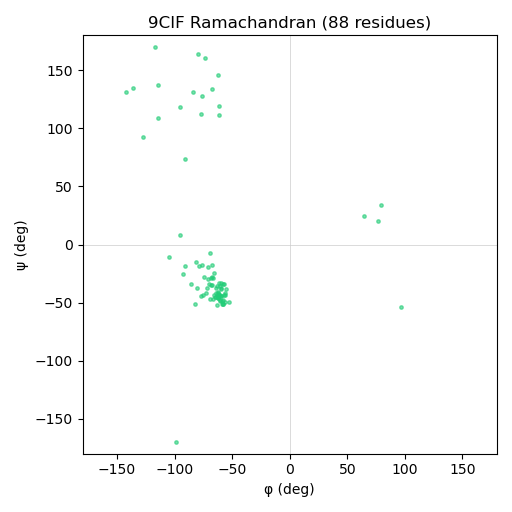5
ATOM 18904 O O . ALA A 1 5 ? 66.017 17.158 14.403 1.00 0.00 5 ALA A O 15
ATOM 18911 N N . SER A 1 6 ? 66.622 14.998 14.545 1.00 0.00 6 SER A N 15
ATOM 18912 C CA . SER A 1 6 ? 67.712 15.122 13.592 1.00 0.00 6 SER A CA 15
ATOM 18913 C C . SER A 1 6 ? 67.283 14.592 12.224 1.00 0.00 6 SER A C 15
ATOM 18914 O O . SER A 1 6 ? 66.817 13.457 12.115 1.00 0.00 6 SER A O 15
ATOM 18922 N N . MET A 1 7 ? 67.439 15.426 11.185 1.00 0.00 7 MET A N 15
ATOM 18923 C CA . MET A 1 7 ? 67.051 15.059 9.811 1.00 0.00 7 MET A CA 15
ATOM 18924 C C . MET A 1 7 ? 65.560 14.757 9.728 1.00 0.00 7 MET A C 15
ATOM 18925 O O . MET A 1 7 ? 65.111 14.008 8.857 1.00 0.00 7 MET A O 15
ATOM 18939 N N . SER A 1 8 ? 64.791 15.391 10.602 1.00 0.00 8 SER A N 15
ATOM 18940 C CA . SER A 1 8 ? 63.351 15.175 10.687 1.00 0.00 8 SER A CA 15
ATOM 18941 C C . SER A 1 8 ? 62.602 15.890 9.555 1.00 0.00 8 SER A C 15
ATOM 18942 O O . SER A 1 8 ? 61.403 16.146 9.655 1.00 0.00 8 SER A O 15
ATOM 18950 N N . ASP A 1 9 ? 63.314 16.191 8.480 1.00 0.00 9 ASP A N 15
ATOM 18951 C CA . ASP A 1 9 ? 62.731 16.842 7.316 1.00 0.00 9 ASP A CA 15
ATOM 18952 C C . ASP A 1 9 ? 61.648 15.967 6.722 1.00 0.00 9 ASP A C 15
ATOM 18953 O O . ASP A 1 9 ? 60.564 16.447 6.385 1.00 0.00 9 ASP A O 15
ATOM 18962 N N . GLU A 1 10 ? 61.939 14.674 6.607 1.00 0.00 10 GLU A N 15
ATOM 18963 C CA . GLU A 1 10 ? 60.968 13.723 6.093 1.00 0.00 10 GLU A CA 15
ATOM 18964 C C . GLU A 1 10 ? 59.823 13.562 7.081 1.00 0.00 10 GLU A C 15
ATOM 18965 O O . GLU A 1 10 ? 58.671 13.404 6.690 1.00 0.00 10 GLU A O 15
ATOM 18977 N N . GLN A 1 11 ? 60.150 13.606 8.370 1.00 0.00 11 GLN A N 15
ATOM 18978 C CA . GLN A 1 11 ? 59.141 13.519 9.412 1.00 0.00 11 GLN A CA 15
ATOM 18979 C C . GLN A 1 11 ? 58.168 14.697 9.311 1.00 0.00 11 GLN A C 15
ATOM 18980 O O . GLN A 1 11 ? 56.980 14.550 9.559 1.00 0.00 11 GLN A O 15
ATOM 18994 N N . ALA A 1 12 ? 58.684 15.861 8.930 1.00 0.00 12 ALA A N 15
ATOM 18995 C CA . ALA A 1 12 ? 57.851 17.042 8.740 1.00 0.00 12 ALA A CA 15
ATOM 18996 C C . ALA A 1 12 ? 56.836 16.794 7.630 1.00 0.00 12 ALA A C 15
ATOM 18997 O O . ALA A 1 12 ? 55.673 17.202 7.726 1.00 0.00 12 ALA A O 15
ATOM 19004 N N . GLU A 1 13 ? 57.280 16.107 6.583 1.00 0.00 13 GLU A N 15
ATOM 19005 C CA . GLU A 1 13 ? 56.414 15.760 5.465 1.00 0.00 13 GLU A CA 15
ATOM 19006 C C . GLU A 1 13 ? 55.379 14.736 5.920 1.00 0.00 13 GLU A C 15
ATOM 19007 O O . GLU A 1 13 ? 54.230 14.743 5.474 1.00 0.00 13 GLU A O 15
ATOM 19019 N N . ALA A 1 14 ? 55.805 13.867 6.824 1.00 0.00 14 ALA A N 15
ATOM 19020 C CA . ALA A 1 14 ? 54.968 12.808 7.351 1.00 0.00 14 ALA A CA 15
ATOM 19021 C C . ALA A 1 14 ? 53.903 13.339 8.310 1.00 0.00 14 ALA A C 15
ATOM 19022 O O . ALA A 1 14 ? 52.726 13.024 8.171 1.00 0.00 14 ALA A O 15
ATOM 19029 N N . ARG A 1 15 ? 54.321 14.154 9.270 1.00 0.00 15 ARG A N 15
ATOM 19030 C CA . ARG A 1 15 ? 53.412 14.685 10.295 1.00 0.00 15 ARG A CA 15
ATOM 19031 C C . ARG A 1 15 ? 52.398 15.662 9.717 1.00 0.00 15 ARG A C 15
ATOM 19032 O O . ARG A 1 15 ? 51.374 15.951 10.336 1.00 0.00 15 ARG A O 15
ATOM 19053 N N . ALA A 1 16 ? 52.690 16.183 8.546 1.00 0.00 16 ALA A N 15
ATOM 19054 C CA . ALA A 1 16 ? 51.768 17.077 7.861 1.00 0.00 16 ALA A CA 15
ATOM 19055 C C . ALA A 1 16 ? 50.658 16.270 7.195 1.00 0.00 16 ALA A C 15
ATOM 19056 O O . ALA A 1 16 ? 49.605 16.801 6.844 1.00 0.00 16 ALA A O 15
ATOM 19063 N N . PHE A 1 17 ? 50.909 14.983 7.036 1.00 0.00 17 PHE A N 15
ATOM 19064 C CA . PHE A 1 17 ? 49.966 14.068 6.417 1.00 0.00 17 PHE A CA 15
ATOM 19065 C C . PHE A 1 17 ? 49.259 13.231 7.475 1.00 0.00 17 PHE A C 15
ATOM 19066 O O . PHE A 1 17 ? 48.037 13.105 7.465 1.00 0.00 17 PHE A O 15
ATOM 19083 N N . LEU A 1 18 ? 50.031 12.667 8.384 1.00 0.00 18 LEU A N 15
ATOM 19084 C CA . LEU A 1 18 ? 49.474 11.853 9.439 1.00 0.00 18 LEU A CA 15
ATOM 19085 C C . LEU A 1 18 ? 48.940 12.719 10.558 1.00 0.00 18 LEU A C 15
ATOM 19086 O O . LEU A 1 18 ? 49.619 13.626 11.040 1.00 0.00 18 LEU A O 15
ATOM 19102 N N . SER A 1 19 ? 47.734 12.434 10.972 1.00 0.00 19 SER A N 15
ATOM 19103 C CA . SER A 1 19 ? 47.129 13.145 12.065 1.00 0.00 19 SER A CA 15
ATOM 19104 C C . SER A 1 19 ? 47.690 12.604 13.374 1.00 0.00 19 SER A C 15
ATOM 19105 O O . SER A 1 19 ? 48.273 11.514 13.393 1.00 0.00 19 SER A O 15
ATOM 19113 N N . GLU A 1 20 ? 47.514 13.347 14.458 1.00 0.00 20 GLU A N 15
ATOM 19114 C CA . GLU A 1 20 ? 48.025 12.934 15.762 1.00 0.00 20 GLU A CA 15
ATOM 19115 C C . GLU A 1 20 ? 47.502 11.554 16.128 1.00 0.00 20 GLU A C 15
ATOM 19116 O O . GLU A 1 20 ? 48.239 10.716 16.644 1.00 0.00 20 GLU A O 15
ATOM 19128 N N . GLU A 1 21 ? 46.232 11.322 15.832 1.00 0.00 21 GLU A N 15
ATOM 19129 C CA . GLU A 1 21 ? 45.596 10.039 16.096 1.00 0.00 21 GLU A CA 15
ATOM 19130 C C . GLU A 1 21 ? 46.276 8.913 15.312 1.00 0.00 21 GLU A C 15
ATOM 19131 O O . GLU A 1 21 ? 46.487 7.824 15.837 1.00 0.00 21 GLU A O 15
ATOM 19143 N N . MET A 1 22 ? 46.637 9.191 14.057 1.00 0.00 22 MET A N 15
ATOM 19144 C CA . MET A 1 22 ? 47.309 8.194 13.217 1.00 0.00 22 MET A CA 15
ATOM 19145 C C . MET A 1 22 ? 48.673 7.879 13.791 1.00 0.00 22 MET A C 15
ATOM 19146 O O . MET A 1 22 ? 49.040 6.717 13.950 1.00 0.00 22 MET A O 15
ATOM 19160 N N . ILE A 1 23 ? 49.408 8.934 14.114 1.00 0.00 23 ILE A N 15
ATOM 19161 C CA . ILE A 1 23 ? 50.740 8.813 14.685 1.00 0.00 23 ILE A CA 15
ATOM 19162 C C . ILE A 1 23 ? 50.699 8.000 15.979 1.00 0.00 23 ILE A C 15
ATOM 19163 O O . ILE A 1 23 ? 51.551 7.143 16.212 1.00 0.00 23 ILE A O 15
ATOM 19179 N N . ALA A 1 24 ? 49.688 8.261 16.800 1.00 0.00 24 ALA A N 15
ATOM 19180 C CA . ALA A 1 24 ? 49.502 7.550 18.057 1.00 0.00 24 ALA A CA 15
ATOM 19181 C C . ALA A 1 24 ? 49.361 6.043 17.825 1.00 0.00 24 ALA A C 15
ATOM 19182 O O . ALA A 1 24 ? 50.040 5.238 18.469 1.00 0.00 24 ALA A O 15
ATOM 19189 N N . GLU A 1 25 ? 48.489 5.666 16.888 1.00 0.00 25 GLU A N 15
ATOM 19190 C CA . GLU A 1 25 ? 48.267 4.257 16.569 1.00 0.00 25 GLU A CA 15
ATOM 19191 C C . GLU A 1 25 ? 49.533 3.621 16.009 1.00 0.00 25 GLU A C 15
ATOM 19192 O O . GLU A 1 25 ? 49.857 2.470 16.323 1.00 0.00 25 GLU A O 15
ATOM 19204 N N . PHE A 1 26 ? 50.248 4.372 15.177 1.00 0.00 26 PHE A N 15
ATOM 19205 C CA . PHE A 1 26 ? 51.494 3.895 14.601 1.00 0.00 26 PHE A CA 15
ATOM 19206 C C . PHE A 1 26 ? 52.549 3.698 15.680 1.00 0.00 26 PHE A C 15
ATOM 19207 O O . PHE A 1 26 ? 53.310 2.733 15.642 1.00 0.00 26 PHE A O 15
ATOM 19224 N N . LYS A 1 27 ? 52.583 4.607 16.649 1.00 0.00 27 LYS A N 15
ATOM 19225 C CA . LYS A 1 27 ? 53.514 4.502 17.763 1.00 0.00 27 LYS A CA 15
ATOM 19226 C C . LYS A 1 27 ? 53.207 3.255 18.572 1.00 0.00 27 LYS A C 15
ATOM 19227 O O . LYS A 1 27 ? 54.113 2.540 18.988 1.00 0.00 27 LYS A O 15
ATOM 19246 N N . ALA A 1 28 ? 51.923 2.996 18.783 1.00 0.00 28 ALA A N 15
ATOM 19247 C CA . ALA A 1 28 ? 51.491 1.814 19.512 1.00 0.00 28 ALA A CA 15
ATOM 19248 C C . ALA A 1 28 ? 51.931 0.546 18.786 1.00 0.00 28 ALA A C 15
ATOM 19249 O O . ALA A 1 28 ? 52.418 -0.396 19.409 1.00 0.00 28 ALA A O 15
ATOM 19256 N N . ALA A 1 29 ? 51.771 0.541 17.465 1.00 0.00 29 ALA A N 15
ATOM 19257 C CA . ALA A 1 29 ? 52.171 -0.592 16.637 1.00 0.00 29 ALA A CA 15
ATOM 19258 C C . ALA A 1 29 ? 53.688 -0.768 16.654 1.00 0.00 29 ALA A C 15
ATOM 19259 O O . ALA A 1 29 ? 54.193 -1.881 16.794 1.00 0.00 29 ALA A O 15
ATOM 19266 N N . PHE A 1 30 ? 54.403 0.339 16.508 1.00 0.00 30 PHE A N 15
ATOM 19267 C CA . PHE A 1 30 ? 55.858 0.346 16.552 1.00 0.00 30 PHE A CA 15
ATOM 19268 C C . PHE A 1 30 ? 56.343 -0.185 17.903 1.00 0.00 30 PHE A C 15
ATOM 19269 O O . PHE A 1 30 ? 57.282 -0.987 17.980 1.00 0.00 30 PHE A O 15
ATOM 19286 N N . ASP A 1 31 ? 55.672 0.258 18.957 1.00 0.00 31 ASP A N 15
ATOM 19287 C CA . ASP A 1 31 ? 55.999 -0.115 20.331 1.00 0.00 31 ASP A CA 15
ATOM 19288 C C . ASP A 1 31 ? 55.899 -1.629 20.527 1.00 0.00 31 ASP A C 15
ATOM 19289 O O . ASP A 1 31 ? 56.644 -2.215 21.314 1.00 0.00 31 ASP A O 15
ATOM 19298 N N . MET A 1 32 ? 54.977 -2.256 19.792 1.00 0.00 32 MET A N 15
ATOM 19299 C CA . MET A 1 32 ? 54.760 -3.696 19.870 1.00 0.00 32 MET A CA 15
ATOM 19300 C C . MET A 1 32 ? 56.009 -4.475 19.481 1.00 0.00 32 MET A C 15
ATOM 19301 O O . MET A 1 32 ? 56.283 -5.537 20.035 1.00 0.00 32 MET A O 15
ATOM 19315 N N . PHE A 1 33 ? 56.766 -3.947 18.535 1.00 0.00 33 PHE A N 15
ATOM 19316 C CA . PHE A 1 33 ? 57.951 -4.635 18.048 1.00 0.00 33 PHE A CA 15
ATOM 19317 C C . PHE A 1 33 ? 59.213 -4.200 18.781 1.00 0.00 33 PHE A C 15
ATOM 19318 O O . PHE A 1 33 ? 60.101 -5.013 19.023 1.00 0.00 33 PHE A O 15
ATOM 19335 N N . ASP A 1 34 ? 59.297 -2.924 19.136 1.00 0.00 34 ASP A N 15
ATOM 19336 C CA . ASP A 1 34 ? 60.448 -2.427 19.888 1.00 0.00 34 ASP A CA 15
ATOM 19337 C C . ASP A 1 34 ? 60.350 -2.883 21.338 1.00 0.00 34 ASP A C 15
ATOM 19338 O O . ASP A 1 34 ? 59.785 -2.189 22.185 1.00 0.00 34 ASP A O 15
ATOM 19347 N N . ALA A 1 35 ? 60.868 -4.073 21.602 1.00 0.00 35 ALA A N 15
ATOM 19348 C CA . ALA A 1 35 ? 60.814 -4.665 22.932 1.00 0.00 35 ALA A CA 15
ATOM 19349 C C . ALA A 1 35 ? 61.926 -4.142 23.829 1.00 0.00 35 ALA A C 15
ATOM 19350 O O . ALA A 1 35 ? 61.922 -4.380 25.040 1.00 0.00 35 ALA A O 15
ATOM 19357 N N . ASP A 1 36 ? 62.876 -3.441 23.244 1.00 0.00 36 ASP A N 15
ATOM 19358 C CA . ASP A 1 36 ? 63.990 -2.900 24.011 1.00 0.00 36 ASP A CA 15
ATOM 19359 C C . ASP A 1 36 ? 63.708 -1.465 24.404 1.00 0.00 36 ASP A C 15
ATOM 19360 O O . ASP A 1 36 ? 64.193 -0.979 25.426 1.00 0.00 36 ASP A O 15
ATOM 19369 N N . GLY A 1 37 ? 62.908 -0.795 23.598 1.00 0.00 37 GLY A N 15
ATOM 19370 C CA . GLY A 1 37 ? 62.590 0.583 23.860 1.00 0.00 37 GLY A CA 15
ATOM 19371 C C . GLY A 1 37 ? 63.702 1.478 23.395 1.00 0.00 37 GLY A C 15
ATOM 19372 O O . GLY A 1 37 ? 64.025 2.484 24.040 1.00 0.00 37 GLY A O 15
ATOM 19376 N N . GLY A 1 38 ? 64.301 1.110 22.278 1.00 0.00 38 GLY A N 15
ATOM 19377 C CA . GLY A 1 38 ? 65.405 1.870 21.749 1.00 0.00 38 GLY A CA 15
ATOM 19378 C C . GLY A 1 38 ? 64.947 2.942 20.796 1.00 0.00 38 GLY A C 15
ATOM 19379 O O . GLY A 1 38 ? 65.609 3.971 20.640 1.00 0.00 38 GLY A O 15
ATOM 19383 N N . GLY A 1 39 ? 63.809 2.717 20.169 1.00 0.00 39 GLY A N 15
ATOM 19384 C CA . GLY A 1 39 ? 63.287 3.676 19.228 1.00 0.00 39 GLY A CA 15
ATOM 19385 C C . GLY A 1 39 ? 63.439 3.199 17.807 1.00 0.00 39 GLY A C 15
ATOM 19386 O O . GLY A 1 39 ? 63.207 3.952 16.865 1.00 0.00 39 GLY A O 15
ATOM 19390 N N . GLU A 1 40 ? 63.837 1.942 17.657 1.00 0.00 40 GLU A N 15
ATOM 19391 C CA . GLU A 1 40 ? 64.018 1.327 16.349 1.00 0.00 40 GLU A CA 15
ATOM 19392 C C . GLU A 1 40 ? 63.457 -0.088 16.339 1.00 0.00 40 GLU A C 15
ATOM 19393 O O . GLU A 1 40 ? 63.501 -0.793 17.352 1.00 0.00 40 GLU A O 15
ATOM 19405 N N . ILE A 1 41 ? 62.928 -0.498 15.202 1.00 0.00 41 ILE A N 15
ATOM 19406 C CA . ILE A 1 41 ? 62.432 -1.856 15.038 1.00 0.00 41 ILE A CA 15
ATOM 19407 C C . ILE A 1 41 ? 63.129 -2.527 13.869 1.00 0.00 41 ILE A C 15
ATOM 19408 O O . ILE A 1 41 ? 63.822 -1.866 13.087 1.00 0.00 41 ILE A O 15
ATOM 19424 N N . SER A 1 42 ? 62.955 -3.830 13.759 1.00 0.00 42 SER A N 15
ATOM 19425 C CA . SER A 1 42 ? 63.545 -4.602 12.685 1.00 0.00 42 SER A CA 15
ATOM 19426 C C . SER A 1 42 ? 62.961 -4.174 11.333 1.00 0.00 42 SER A C 15
ATOM 19427 O O . SER A 1 42 ? 61.767 -3.885 11.231 1.00 0.00 42 SER A O 15
ATOM 19435 N N . ALA A 1 43 ? 63.805 -4.125 10.310 1.00 0.00 43 ALA A N 15
ATOM 19436 C CA . ALA A 1 43 ? 63.373 -3.721 8.975 1.00 0.00 43 ALA A CA 15
ATOM 19437 C C . ALA A 1 43 ? 62.274 -4.639 8.446 1.00 0.00 43 ALA A C 15
ATOM 19438 O O . ALA A 1 43 ? 61.230 -4.174 7.999 1.00 0.00 43 ALA A O 15
ATOM 19445 N N . LYS A 1 44 ? 62.503 -5.943 8.531 1.00 0.00 44 LYS A N 15
ATOM 19446 C CA . LYS A 1 44 ? 61.537 -6.934 8.049 1.00 0.00 44 LYS A CA 15
ATOM 19447 C C . LYS A 1 44 ? 60.204 -6.834 8.790 1.00 0.00 44 LYS A C 15
ATOM 19448 O O . LYS A 1 44 ? 59.175 -7.305 8.302 1.00 0.00 44 LYS A O 15
ATOM 19467 N N . ALA A 1 45 ? 60.222 -6.211 9.954 1.00 0.00 45 ALA A N 15
ATOM 19468 C CA . ALA A 1 45 ? 59.025 -6.067 10.754 1.00 0.00 45 ALA A CA 15
ATOM 19469 C C . ALA A 1 45 ? 58.096 -5.001 10.180 1.00 0.00 45 ALA A C 15
ATOM 19470 O O . ALA A 1 45 ? 56.897 -5.024 10.432 1.00 0.00 45 ALA A O 15
ATOM 19477 N N . PHE A 1 46 ? 58.655 -4.083 9.387 1.00 0.00 46 PHE A N 15
ATOM 19478 C CA . PHE A 1 46 ? 57.869 -2.997 8.796 1.00 0.00 46 PHE A CA 15
ATOM 19479 C C . PHE A 1 46 ? 56.720 -3.541 7.960 1.00 0.00 46 PHE A C 15
ATOM 19480 O O . PHE A 1 46 ? 55.568 -3.128 8.130 1.00 0.00 46 PHE A O 15
ATOM 19497 N N . GLY A 1 47 ? 57.035 -4.475 7.070 1.00 0.00 47 GLY A N 15
ATOM 19498 C CA . GLY A 1 47 ? 56.017 -5.066 6.225 1.00 0.00 47 GLY A CA 15
ATOM 19499 C C . GLY A 1 47 ? 54.943 -5.748 7.038 1.00 0.00 47 GLY A C 15
ATOM 19500 O O . GLY A 1 47 ? 53.756 -5.626 6.742 1.00 0.00 47 GLY A O 15
ATOM 19504 N N . THR A 1 48 ? 55.365 -6.444 8.080 1.00 0.00 48 THR A N 15
ATOM 19505 C CA . THR A 1 48 ? 54.459 -7.144 8.963 1.00 0.00 48 THR A CA 15
ATOM 19506 C C . THR A 1 48 ? 53.501 -6.160 9.648 1.00 0.00 48 THR A C 15
ATOM 19507 O O . THR A 1 48 ? 52.287 -6.377 9.678 1.00 0.00 48 THR A O 15
ATOM 19518 N N . VAL A 1 49 ? 54.057 -5.066 10.171 1.00 0.00 49 VAL A N 15
ATOM 19519 C CA . VAL A 1 49 ? 53.256 -4.046 10.841 1.00 0.00 49 VAL A CA 15
ATOM 19520 C C . VAL A 1 49 ? 52.259 -3.426 9.868 1.00 0.00 49 VAL A C 15
ATOM 19521 O O . VAL A 1 49 ? 51.092 -3.223 10.202 1.00 0.00 49 VAL A O 15
ATOM 19534 N N . ALA A 1 50 ? 52.725 -3.142 8.663 1.00 0.00 50 ALA A N 15
ATOM 19535 C CA . ALA A 1 50 ? 51.887 -2.540 7.642 1.00 0.00 50 ALA A CA 15
ATOM 19536 C C . ALA A 1 50 ? 50.722 -3.451 7.273 1.00 0.00 50 ALA A C 15
ATOM 19537 O O . ALA A 1 50 ? 49.569 -3.026 7.272 1.00 0.00 50 ALA A O 15
ATOM 19544 N N . ARG A 1 51 ? 51.024 -4.710 6.989 1.00 0.00 51 ARG A N 15
ATOM 19545 C CA . ARG A 1 51 ? 50.001 -5.669 6.579 1.00 0.00 51 ARG A CA 15
ATOM 19546 C C . ARG A 1 51 ? 48.971 -5.916 7.687 1.00 0.00 51 ARG A C 15
ATOM 19547 O O . ARG A 1 51 ? 47.762 -5.914 7.432 1.00 0.00 51 ARG A O 15
ATOM 19568 N N . MET A 1 52 ? 49.444 -6.101 8.920 1.00 0.00 52 MET A N 15
ATOM 19569 C CA . MET A 1 52 ? 48.540 -6.380 10.042 1.00 0.00 52 MET A CA 15
ATOM 19570 C C . MET A 1 52 ? 47.636 -5.180 10.348 1.00 0.00 52 MET A C 15
ATOM 19571 O O . MET A 1 52 ? 46.546 -5.338 10.898 1.00 0.00 52 MET A O 15
ATOM 19585 N N . ASN A 1 53 ? 48.082 -3.988 9.969 1.00 0.00 53 ASN A N 15
ATOM 19586 C CA . ASN A 1 53 ? 47.310 -2.770 10.209 1.00 0.00 53 ASN A CA 15
ATOM 19587 C C . ASN A 1 53 ? 46.535 -2.351 8.968 1.00 0.00 53 ASN A C 15
ATOM 19588 O O . ASN A 1 53 ? 45.896 -1.302 8.954 1.00 0.00 53 ASN A O 15
ATOM 19599 N N . ASN A 1 54 ? 46.598 -3.185 7.929 1.00 0.00 54 ASN A N 15
ATOM 19600 C CA . ASN A 1 54 ? 45.897 -2.932 6.659 1.00 0.00 54 ASN A CA 15
ATOM 19601 C C . ASN A 1 54 ? 46.404 -1.635 6.014 1.00 0.00 54 ASN A C 15
ATOM 19602 O O . ASN A 1 54 ? 45.642 -0.858 5.429 1.00 0.00 54 ASN A O 15
ATOM 19613 N N . VAL A 1 55 ? 47.694 -1.410 6.132 1.00 0.00 55 VAL A N 15
ATOM 19614 C CA . VAL A 1 55 ? 48.327 -0.264 5.524 1.00 0.00 55 VAL A CA 15
ATOM 19615 C C . VAL A 1 55 ? 48.901 -0.675 4.179 1.00 0.00 55 VAL A C 15
ATOM 19616 O O . VAL A 1 55 ? 49.704 -1.606 4.110 1.00 0.00 55 VAL A O 15
ATOM 19629 N N . PRO A 1 56 ? 48.459 -0.020 3.089 1.00 0.00 56 PRO A N 15
ATOM 19630 C CA . PRO A 1 56 ? 48.932 -0.314 1.729 1.00 0.00 56 PRO A CA 15
ATOM 19631 C C . PRO A 1 56 ? 50.453 -0.310 1.630 1.00 0.00 56 PRO A C 15
ATOM 19632 O O . PRO A 1 56 ? 51.087 0.744 1.694 1.00 0.00 56 PRO A O 15
ATOM 19643 N N . VAL A 1 57 ? 51.031 -1.492 1.496 1.00 0.00 57 VAL A N 15
ATOM 19644 C CA . VAL A 1 57 ? 52.471 -1.620 1.397 1.00 0.00 57 VAL A CA 15
ATOM 19645 C C . VAL A 1 57 ? 52.939 -1.264 -0.001 1.00 0.00 57 VAL A C 15
ATOM 19646 O O . VAL A 1 57 ? 52.584 -1.935 -0.979 1.00 0.00 57 VAL A O 15
ATOM 19659 N N . ASP A 1 58 ? 53.713 -0.208 -0.101 1.00 0.00 58 ASP A N 15
ATOM 19660 C CA . ASP A 1 58 ? 54.253 0.208 -1.376 1.00 0.00 58 ASP A CA 15
ATOM 19661 C C . ASP A 1 58 ? 55.429 -0.684 -1.749 1.00 0.00 58 ASP A C 15
ATOM 19662 O O . ASP A 1 58 ? 56.312 -0.932 -0.924 1.00 0.00 58 ASP A O 15
ATOM 19671 N N . PRO A 1 59 ? 55.463 -1.175 -2.998 1.00 0.00 59 PRO A N 15
ATOM 19672 C CA . PRO A 1 59 ? 56.496 -2.107 -3.449 1.00 0.00 59 PRO A CA 15
ATOM 19673 C C . PRO A 1 59 ? 57.888 -1.488 -3.458 1.00 0.00 59 PRO A C 15
ATOM 19674 O O . PRO A 1 59 ? 58.882 -2.191 -3.302 1.00 0.00 59 PRO A O 15
ATOM 19685 N N . ARG A 1 60 ? 57.958 -0.178 -3.624 1.00 0.00 60 ARG A N 15
ATOM 19686 C CA . ARG A 1 60 ? 59.235 0.511 -3.656 1.00 0.00 60 ARG A CA 15
ATOM 19687 C C . ARG A 1 60 ? 59.803 0.632 -2.257 1.00 0.00 60 ARG A C 15
ATOM 19688 O O . ARG A 1 60 ? 60.970 0.317 -2.024 1.00 0.00 60 ARG A O 15
ATOM 19709 N N . VAL A 1 61 ? 58.970 1.071 -1.325 1.00 0.00 61 VAL A N 15
ATOM 19710 C CA . VAL A 1 61 ? 59.391 1.205 0.060 1.00 0.00 61 VAL A CA 15
ATOM 19711 C C . VAL A 1 61 ? 59.795 -0.152 0.619 1.00 0.00 61 VAL A C 15
ATOM 19712 O O . VAL A 1 61 ? 60.867 -0.298 1.190 1.00 0.00 61 VAL A O 15
ATOM 19725 N N . GLN A 1 62 ? 58.939 -1.149 0.414 1.00 0.00 62 GLN A N 15
ATOM 19726 C CA . GLN A 1 62 ? 59.196 -2.502 0.908 1.00 0.00 62 GLN A CA 15
ATOM 19727 C C . GLN A 1 62 ? 60.492 -3.066 0.315 1.00 0.00 62 GLN A C 15
ATOM 19728 O O . GLN A 1 62 ? 61.277 -3.721 1.012 1.00 0.00 62 GLN A O 15
ATOM 19742 N N . GLU A 1 63 ? 60.710 -2.799 -0.972 1.00 0.00 63 GLU A N 15
ATOM 19743 C CA . GLU A 1 63 ? 61.917 -3.239 -1.669 1.00 0.00 63 GLU A CA 15
ATOM 19744 C C . GLU A 1 63 ? 63.144 -2.646 -0.983 1.00 0.00 63 GLU A C 15
ATOM 19745 O O . GLU A 1 63 ? 64.115 -3.342 -0.691 1.00 0.00 63 GLU A O 15
ATOM 19757 N N . TYR A 1 64 ? 63.067 -1.355 -0.722 1.00 0.00 64 TYR A N 15
ATOM 19758 C CA . TYR A 1 64 ? 64.119 -0.617 -0.049 1.00 0.00 64 TYR A CA 15
ATOM 19759 C C . TYR A 1 64 ? 64.322 -1.120 1.392 1.00 0.00 64 TYR A C 15
ATOM 19760 O O . TYR A 1 64 ? 65.456 -1.268 1.852 1.00 0.00 64 TYR A O 15
ATOM 19778 N N . VAL A 1 65 ? 63.221 -1.400 2.077 1.00 0.00 65 VAL A N 15
ATOM 19779 C CA . VAL A 1 65 ? 63.260 -1.866 3.462 1.00 0.00 65 VAL A CA 15
ATOM 19780 C C . VAL A 1 65 ? 64.051 -3.168 3.613 1.00 0.00 65 VAL A C 15
ATOM 19781 O O . VAL A 1 65 ? 64.925 -3.275 4.482 1.00 0.00 65 VAL A O 15
ATOM 19794 N N . LYS A 1 66 ? 63.764 -4.148 2.763 1.00 0.00 66 LYS A N 15
ATOM 19795 C CA . LYS A 1 66 ? 64.423 -5.446 2.869 1.00 0.00 66 LYS A CA 15
ATOM 19796 C C . LYS A 1 66 ? 65.921 -5.340 2.617 1.00 0.00 66 LYS A C 15
ATOM 19797 O O . LYS A 1 66 ? 66.709 -6.075 3.205 1.00 0.00 66 LYS A O 15
ATOM 19816 N N . ARG A 1 67 ? 66.303 -4.406 1.765 1.00 0.00 67 ARG A N 15
ATOM 19817 C CA . ARG A 1 67 ? 67.696 -4.196 1.419 1.00 0.00 67 ARG A CA 15
ATOM 19818 C C . ARG A 1 67 ? 68.518 -3.766 2.620 1.00 0.00 67 ARG A C 15
ATOM 19819 O O . ARG A 1 67 ? 69.653 -4.200 2.788 1.00 0.00 67 ARG A O 15
ATOM 19840 N N . LEU A 1 68 ? 67.921 -2.937 3.468 1.00 0.00 68 LEU A N 15
ATOM 19841 C CA . LEU A 1 68 ? 68.609 -2.375 4.627 1.00 0.00 68 LEU A CA 15
ATOM 19842 C C . LEU A 1 68 ? 69.164 -3.462 5.537 1.00 0.00 68 LEU A C 15
ATOM 19843 O O . LEU A 1 68 ? 70.350 -3.470 5.857 1.00 0.00 68 LEU A O 15
ATOM 19859 N N . THR A 1 69 ? 68.316 -4.381 5.937 1.00 0.00 69 THR A N 15
ATOM 19860 C CA . THR A 1 69 ? 68.730 -5.424 6.850 1.00 0.00 69 THR A CA 15
ATOM 19861 C C . THR A 1 69 ? 69.492 -6.540 6.129 1.00 0.00 69 THR A C 15
ATOM 19862 O O . THR A 1 69 ? 70.290 -7.246 6.740 1.00 0.00 69 THR A O 15
ATOM 19873 N N . ASP A 1 70 ? 69.279 -6.664 4.828 1.00 0.00 70 ASP A N 15
ATOM 19874 C CA . ASP A 1 70 ? 69.896 -7.739 4.061 1.00 0.00 70 ASP A CA 15
ATOM 19875 C C . ASP A 1 70 ? 71.362 -7.452 3.744 1.00 0.00 70 ASP A C 15
ATOM 19876 O O . ASP A 1 70 ? 72.205 -8.344 3.827 1.00 0.00 70 ASP A O 15
ATOM 19885 N N . GLN A 1 71 ? 71.665 -6.209 3.393 1.00 0.00 71 GLN A N 15
ATOM 19886 C CA . GLN A 1 71 ? 73.036 -5.834 3.039 1.00 0.00 71 GLN A CA 15
ATOM 19887 C C . GLN A 1 71 ? 73.876 -5.556 4.281 1.00 0.00 71 GLN A C 15
ATOM 19888 O O . GLN A 1 71 ? 75.101 -5.414 4.199 1.00 0.00 71 GLN A O 15
ATOM 19902 N N . ASP A 1 72 ? 73.218 -5.475 5.420 1.00 0.00 72 ASP A N 15
ATOM 19903 C CA . ASP A 1 72 ? 73.898 -5.191 6.672 1.00 0.00 72 ASP A CA 15
ATOM 19904 C C . ASP A 1 72 ? 73.962 -6.426 7.560 1.00 0.00 72 ASP A C 15
ATOM 19905 O O . ASP A 1 72 ? 75.043 -6.910 7.896 1.00 0.00 72 ASP A O 15
ATOM 19914 N N . GLY A 1 73 ? 72.804 -6.938 7.923 1.00 0.00 73 GLY A N 15
ATOM 19915 C CA . GLY A 1 73 ? 72.732 -8.069 8.818 1.00 0.00 73 GLY A CA 15
ATOM 19916 C C . GLY A 1 73 ? 71.747 -7.811 9.931 1.00 0.00 73 GLY A C 15
ATOM 19917 O O . GLY A 1 73 ? 71.112 -8.735 10.444 1.00 0.00 73 GLY A O 15
ATOM 19921 N N . SER A 1 74 ? 71.644 -6.552 10.317 1.00 0.00 74 SER A N 15
ATOM 19922 C CA . SER A 1 74 ? 70.698 -6.109 11.322 1.00 0.00 74 SER A CA 15
ATOM 19923 C C . SER A 1 74 ? 70.214 -4.704 10.982 1.00 0.00 74 SER A C 15
ATOM 19924 O O . SER A 1 74 ? 70.744 -3.703 11.487 1.00 0.00 74 SER A O 15
ATOM 19932 N N . GLY A 1 75 ? 69.239 -4.631 10.097 1.00 0.00 75 GLY A N 15
ATOM 19933 C CA . GLY A 1 75 ? 68.711 -3.355 9.682 1.00 0.00 75 GLY A CA 15
ATOM 19934 C C . GLY A 1 75 ? 67.559 -2.922 10.544 1.00 0.00 75 GLY A C 15
ATOM 19935 O O . GLY A 1 75 ? 66.601 -3.672 10.735 1.00 0.00 75 GLY A O 15
ATOM 19939 N N . THR A 1 76 ? 67.642 -1.721 11.067 1.00 0.00 76 THR A N 15
ATOM 19940 C CA . THR A 1 76 ? 66.614 -1.207 11.930 1.00 0.00 76 THR A CA 15
ATOM 19941 C C . THR A 1 76 ? 66.120 0.141 11.439 1.00 0.00 76 THR A C 15
ATOM 19942 O O . THR A 1 76 ? 66.846 0.873 10.762 1.00 0.00 76 THR A O 15
ATOM 19953 N N . ILE A 1 77 ? 64.890 0.454 11.761 1.00 0.00 77 ILE A N 15
ATOM 19954 C CA . ILE A 1 77 ? 64.303 1.733 11.412 1.00 0.00 77 ILE A CA 15
ATOM 19955 C C . ILE A 1 77 ? 63.753 2.406 12.643 1.00 0.00 77 ILE A C 15
ATOM 19956 O O . ILE A 1 77 ? 63.042 1.782 13.435 1.00 0.00 77 ILE A O 15
ATOM 19972 N N . SER A 1 78 ? 64.096 3.663 12.815 1.00 0.00 78 SER A N 15
ATOM 19973 C CA . SER A 1 78 ? 63.646 4.429 13.955 1.00 0.00 78 SER A CA 15
ATOM 19974 C C . SER A 1 78 ? 62.163 4.764 13.825 1.00 0.00 78 SER A C 15
ATOM 19975 O O . SER A 1 78 ? 61.575 4.598 12.753 1.00 0.00 78 SER A O 15
ATOM 19983 N N . PHE A 1 79 ? 61.565 5.236 14.913 1.00 0.00 79 PHE A N 15
ATOM 19984 C CA . PHE A 1 79 ? 60.158 5.622 14.915 1.00 0.00 79 PHE A CA 15
ATOM 19985 C C . PHE A 1 79 ? 59.900 6.695 13.863 1.00 0.00 79 PHE A C 15
ATOM 19986 O O . PHE A 1 79 ? 58.856 6.699 13.202 1.00 0.00 79 PHE A O 15
ATOM 20003 N N . GLU A 1 80 ? 60.866 7.590 13.702 1.00 0.00 80 GLU A N 15
ATOM 20004 C CA . GLU A 1 80 ? 60.784 8.631 12.698 1.00 0.00 80 GLU A CA 15
ATOM 20005 C C . GLU A 1 80 ? 60.668 8.005 11.320 1.00 0.00 80 GLU A C 15
ATOM 20006 O O . GLU A 1 80 ? 59.764 8.328 10.551 1.00 0.00 80 GLU A O 15
ATOM 20018 N N . GLU A 1 81 ? 61.576 7.080 11.037 1.00 0.00 81 GLU A N 15
ATOM 20019 C CA . GLU A 1 81 ? 61.605 6.379 9.772 1.00 0.00 81 GLU A CA 15
ATOM 20020 C C . GLU A 1 81 ? 60.313 5.595 9.565 1.00 0.00 81 GLU A C 15
ATOM 20021 O O . GLU A 1 81 ? 59.735 5.627 8.490 1.00 0.00 81 GLU A O 15
ATOM 20033 N N . PHE A 1 82 ? 59.862 4.912 10.619 1.00 0.00 82 PHE A N 15
ATOM 20034 C CA . PHE A 1 82 ? 58.623 4.129 10.572 1.00 0.00 82 PHE A CA 15
ATOM 20035 C C . PHE A 1 82 ? 57.449 4.972 10.071 1.00 0.00 82 PHE A C 15
ATOM 20036 O O . PHE A 1 82 ? 56.722 4.559 9.162 1.00 0.00 82 PHE A O 15
ATOM 20053 N N . LEU A 1 83 ? 57.274 6.153 10.657 1.00 0.00 83 LEU A N 15
ATOM 20054 C CA . LEU A 1 83 ? 56.197 7.048 10.253 1.00 0.00 83 LEU A CA 15
ATOM 20055 C C . LEU A 1 83 ? 56.373 7.474 8.805 1.00 0.00 83 LEU A C 15
ATOM 20056 O O . LEU A 1 83 ? 55.460 7.328 7.991 1.00 0.00 83 LEU A O 15
ATOM 20072 N N . VAL A 1 84 ? 57.558 7.985 8.490 1.00 0.00 84 VAL A N 15
ATOM 20073 C CA . VAL A 1 84 ? 57.878 8.439 7.138 1.00 0.00 84 VAL A CA 15
ATOM 20074 C C . VAL A 1 84 ? 57.626 7.338 6.086 1.00 0.00 84 VAL A C 15
ATOM 20075 O O . VAL A 1 84 ? 57.030 7.598 5.035 1.00 0.00 84 VAL A O 15
ATOM 20088 N N . LEU A 1 85 ? 58.068 6.119 6.380 1.00 0.00 85 LEU A N 15
ATOM 20089 C CA . LEU A 1 85 ? 57.897 4.991 5.461 1.00 0.00 85 LEU A CA 15
ATOM 20090 C C . LEU A 1 85 ? 56.417 4.689 5.229 1.00 0.00 85 LEU A C 15
ATOM 20091 O O . LEU A 1 85 ? 55.998 4.428 4.095 1.00 0.00 85 LEU A O 15
ATOM 20107 N N . MET A 1 86 ? 55.630 4.729 6.301 1.00 0.00 86 MET A N 15
ATOM 20108 C CA . MET A 1 86 ? 54.187 4.497 6.202 1.00 0.00 86 MET A CA 15
ATOM 20109 C C . MET A 1 86 ? 53.542 5.556 5.325 1.00 0.00 86 MET A C 15
ATOM 20110 O O . MET A 1 86 ? 52.648 5.264 4.522 1.00 0.00 86 MET A O 15
ATOM 20124 N N . VAL A 1 87 ? 54.009 6.785 5.474 1.00 0.00 87 VAL A N 15
ATOM 20125 C CA . VAL A 1 87 ? 53.515 7.895 4.685 1.00 0.00 87 VAL A CA 15
ATOM 20126 C C . VAL A 1 87 ? 53.799 7.674 3.214 1.00 0.00 87 VAL A C 15
ATOM 20127 O O . VAL A 1 87 ? 52.899 7.756 2.388 1.00 0.00 87 VAL A O 15
ATOM 20140 N N . LYS A 1 88 ? 55.051 7.369 2.896 1.00 0.00 88 LYS A N 15
ATOM 20141 C CA . LYS A 1 88 ? 55.461 7.124 1.517 1.00 0.00 88 LYS A CA 15
ATOM 20142 C C . LYS A 1 88 ? 54.666 5.981 0.900 1.00 0.00 88 LYS A C 15
ATOM 20143 O O . LYS A 1 88 ? 54.409 5.972 -0.304 1.00 0.00 88 LYS A O 15
ATOM 20162 N N . SER A 1 89 ? 54.274 5.028 1.727 1.00 0.00 89 SER A N 15
ATOM 20163 C CA . SER A 1 89 ? 53.517 3.890 1.259 1.00 0.00 89 SER A CA 15
ATOM 20164 C C . SER A 1 89 ? 52.076 4.275 0.911 1.00 0.00 89 SER A C 15
ATOM 20165 O O . SER A 1 89 ? 51.600 3.975 -0.176 1.00 0.00 89 SER A O 15
ATOM 20173 N N . MET A 1 90 ? 51.398 4.977 1.818 1.00 0.00 90 MET A N 15
ATOM 20174 C CA . MET A 1 90 ? 49.998 5.358 1.586 1.00 0.00 90 MET A CA 15
ATOM 20175 C C . MET A 1 90 ? 49.886 6.509 0.596 1.00 0.00 90 MET A C 15
ATOM 20176 O O . MET A 1 90 ? 48.897 6.628 -0.115 1.00 0.00 90 MET A O 15
ATOM 20190 N N . LYS A 1 91 ? 50.897 7.356 0.565 1.00 0.00 91 LYS A N 15
ATOM 20191 C CA . LYS A 1 91 ? 50.910 8.511 -0.325 1.00 0.00 91 LYS A CA 15
ATOM 20192 C C . LYS A 1 91 ? 51.053 8.074 -1.778 1.00 0.00 91 LYS A C 15
ATOM 20193 O O . LYS A 1 91 ? 50.353 8.574 -2.662 1.00 0.00 91 LYS A O 15
ATOM 20212 N N . GLN A 1 92 ? 51.953 7.136 -2.012 1.00 0.00 92 GLN A N 15
ATOM 20213 C CA . GLN A 1 92 ? 52.235 6.659 -3.354 1.00 0.00 92 GLN A CA 15
ATOM 20214 C C . GLN A 1 92 ? 51.248 5.588 -3.807 1.00 0.00 92 GLN A C 15
ATOM 20215 O O . GLN A 1 92 ? 50.705 5.668 -4.910 1.00 0.00 92 GLN A O 15
ATOM 20229 N N . ASP A 1 93 ? 51.010 4.595 -2.967 1.00 0.00 93 ASP A N 15
ATOM 20230 C CA . ASP A 1 93 ? 50.139 3.496 -3.351 1.00 0.00 93 ASP A CA 15
ATOM 20231 C C . ASP A 1 93 ? 48.702 3.958 -3.485 1.00 0.00 93 ASP A C 15
ATOM 20232 O O . ASP A 1 93 ? 48.055 4.325 -2.501 1.00 0.00 93 ASP A O 15
ATOM 20241 N N . ALA A 1 94 ? 48.209 3.946 -4.700 1.00 0.00 94 ALA A N 15
ATOM 20242 C CA . ALA A 1 94 ? 46.845 4.347 -4.976 1.00 0.00 94 ALA A CA 15
ATOM 20243 C C . ALA A 1 94 ? 46.107 3.239 -5.701 1.00 0.00 94 ALA A C 15
ATOM 20244 O O . ALA A 1 94 ? 46.477 2.966 -6.877 1.00 0.00 94 ALA A O 15
ATOM 20251 N N . ALA A 1 5 ? 71.433 16.038 7.985 1.00 0.00 5 ALA A N 16
ATOM 20252 C CA . ALA A 1 5 ? 70.103 16.483 7.498 1.00 0.00 5 ALA A CA 16
ATOM 20253 C C . ALA A 1 5 ? 68.982 15.635 8.101 1.00 0.00 5 ALA A C 16
ATOM 20254 O O . ALA A 1 5 ? 68.029 16.172 8.666 1.00 0.00 5 ALA A O 16
ATOM 20261 N N . SER A 1 6 ? 69.108 14.312 7.982 1.00 0.00 6 SER A N 16
ATOM 20262 C CA . SER A 1 6 ? 68.113 13.388 8.509 1.00 0.00 6 SER A CA 16
ATOM 20263 C C . SER A 1 6 ? 68.035 13.469 10.033 1.00 0.00 6 SER A C 16
ATOM 20264 O O . SER A 1 6 ? 68.866 12.896 10.744 1.00 0.00 6 SER A O 16
ATOM 20272 N N . MET A 1 7 ? 67.049 14.207 10.521 1.00 0.00 7 MET A N 16
ATOM 20273 C CA . MET A 1 7 ? 66.848 14.395 11.958 1.00 0.00 7 MET A CA 16
ATOM 20274 C C . MET A 1 7 ? 65.363 14.414 12.279 1.00 0.00 7 MET A C 16
ATOM 20275 O O . MET A 1 7 ? 64.882 13.634 13.096 1.00 0.00 7 MET A O 16
ATOM 20289 N N . SER A 1 8 ? 64.654 15.332 11.648 1.00 0.00 8 SER A N 16
ATOM 20290 C CA . SER A 1 8 ? 63.211 15.451 11.811 1.00 0.00 8 SER A CA 16
ATOM 20291 C C . SER A 1 8 ? 62.607 16.093 10.570 1.00 0.00 8 SER A C 16
ATOM 20292 O O . SER A 1 8 ? 61.456 16.540 10.567 1.00 0.00 8 SER A O 16
ATOM 20300 N N . ASP A 1 9 ? 63.391 16.105 9.510 1.00 0.00 9 ASP A N 16
ATOM 20301 C CA . ASP A 1 9 ? 63.001 16.700 8.249 1.00 0.00 9 ASP A CA 16
ATOM 20302 C C . ASP A 1 9 ? 61.883 15.903 7.595 1.00 0.00 9 ASP A C 16
ATOM 20303 O O . ASP A 1 9 ? 60.909 16.476 7.100 1.00 0.00 9 ASP A O 16
ATOM 20312 N N . GLU A 1 10 ? 62.009 14.587 7.607 1.00 0.00 10 GLU A N 16
ATOM 20313 C CA . GLU A 1 10 ? 60.973 13.733 7.061 1.00 0.00 10 GLU A CA 16
ATOM 20314 C C . GLU A 1 10 ? 59.791 13.683 8.013 1.00 0.00 10 GLU A C 16
ATOM 20315 O O . GLU A 1 10 ? 58.653 13.450 7.598 1.00 0.00 10 GLU A O 16
ATOM 20327 N N . GLN A 1 11 ? 60.064 13.914 9.299 1.00 0.00 11 GLN A N 16
ATOM 20328 C CA . GLN A 1 11 ? 59.021 13.935 10.305 1.00 0.00 11 GLN A CA 16
ATOM 20329 C C . GLN A 1 11 ? 58.007 15.020 9.978 1.00 0.00 11 GLN A C 16
ATOM 20330 O O . GLN A 1 11 ? 56.800 14.804 10.088 1.00 0.00 11 GLN A O 16
ATOM 20344 N N . ALA A 1 12 ? 58.511 16.185 9.574 1.00 0.00 12 ALA A N 16
ATOM 20345 C CA . ALA A 1 12 ? 57.663 17.309 9.201 1.00 0.00 12 ALA A CA 16
ATOM 20346 C C . ALA A 1 12 ? 56.734 16.916 8.061 1.00 0.00 12 ALA A C 16
ATOM 20347 O O . ALA A 1 12 ? 55.534 17.193 8.102 1.00 0.00 12 ALA A O 16
ATOM 20354 N N . GLU A 1 13 ? 57.299 16.253 7.054 1.00 0.00 13 GLU A N 16
ATOM 20355 C CA . GLU A 1 13 ? 56.539 15.778 5.913 1.00 0.00 13 GLU A CA 16
ATOM 20356 C C . GLU A 1 13 ? 55.480 14.781 6.362 1.00 0.00 13 GLU A C 16
ATOM 20357 O O . GLU A 1 13 ? 54.323 14.852 5.947 1.00 0.00 13 GLU A O 16
ATOM 20369 N N . ALA A 1 14 ? 55.888 13.857 7.221 1.00 0.00 14 ALA A N 16
ATOM 20370 C CA . ALA A 1 14 ? 55.000 12.829 7.733 1.00 0.00 14 ALA A CA 16
ATOM 20371 C C . ALA A 1 14 ? 53.840 13.432 8.502 1.00 0.00 14 ALA A C 16
ATOM 20372 O O . ALA A 1 14 ? 52.689 13.077 8.275 1.00 0.00 14 ALA A O 16
ATOM 20379 N N . ARG A 1 15 ? 54.148 14.357 9.397 1.00 0.00 15 ARG A N 16
ATOM 20380 C CA . ARG A 1 15 ? 53.130 15.007 10.220 1.00 0.00 15 ARG A CA 16
ATOM 20381 C C . ARG A 1 15 ? 52.214 15.897 9.387 1.00 0.00 15 ARG A C 16
ATOM 20382 O O . ARG A 1 15 ? 51.120 16.253 9.819 1.00 0.00 15 ARG A O 16
ATOM 20403 N N . ALA A 1 16 ? 52.667 16.263 8.206 1.00 0.00 16 ALA A N 16
ATOM 20404 C CA . ALA A 1 16 ? 51.865 17.072 7.300 1.00 0.00 16 ALA A CA 16
ATOM 20405 C C . ALA A 1 16 ? 50.763 16.227 6.666 1.00 0.00 16 ALA A C 16
ATOM 20406 O O . ALA A 1 16 ? 49.708 16.737 6.287 1.00 0.00 16 ALA A O 16
ATOM 20413 N N . PHE A 1 17 ? 51.015 14.935 6.574 1.00 0.00 17 PHE A N 16
ATOM 20414 C CA . PHE A 1 17 ? 50.073 13.996 5.986 1.00 0.00 17 PHE A CA 16
ATOM 20415 C C . PHE A 1 17 ? 49.310 13.231 7.071 1.00 0.00 17 PHE A C 16
ATOM 20416 O O . PHE A 1 17 ? 48.105 12.985 6.942 1.00 0.00 17 PHE A O 16
ATOM 20433 N N . LEU A 1 18 ? 50.009 12.865 8.132 1.00 0.00 18 LEU A N 16
ATOM 20434 C CA . LEU A 1 18 ? 49.406 12.134 9.235 1.00 0.00 18 LEU A CA 16
ATOM 20435 C C . LEU A 1 18 ? 48.944 13.078 10.326 1.00 0.00 18 LEU A C 16
ATOM 20436 O O . LEU A 1 18 ? 49.672 13.984 10.729 1.00 0.00 18 LEU A O 16
ATOM 20452 N N . SER A 1 19 ? 47.739 12.864 10.796 1.00 0.00 19 SER A N 16
ATOM 20453 C CA . SER A 1 19 ? 47.201 13.650 11.876 1.00 0.00 19 SER A CA 16
ATOM 20454 C C . SER A 1 19 ? 47.727 13.108 13.204 1.00 0.00 19 SER A C 16
ATOM 20455 O O . SER A 1 19 ? 48.204 11.966 13.262 1.00 0.00 19 SER A O 16
ATOM 20463 N N . GLU A 1 20 ? 47.634 13.912 14.257 1.00 0.00 20 GLU A N 16
ATOM 20464 C CA . GLU A 1 20 ? 48.146 13.534 15.579 1.00 0.00 20 GLU A CA 16
ATOM 20465 C C . GLU A 1 20 ? 47.584 12.185 16.036 1.00 0.00 20 GLU A C 16
ATOM 20466 O O . GLU A 1 20 ? 48.299 11.368 16.624 1.00 0.00 20 GLU A O 16
ATOM 20478 N N . GLU A 1 21 ? 46.312 11.952 15.750 1.00 0.00 21 GLU A N 16
ATOM 20479 C CA . GLU A 1 21 ? 45.662 10.702 16.115 1.00 0.00 21 GLU A CA 16
ATOM 20480 C C . GLU A 1 21 ? 46.254 9.521 15.346 1.00 0.00 21 GLU A C 16
ATOM 20481 O O . GLU A 1 21 ? 46.491 8.457 15.914 1.00 0.00 21 GLU A O 16
ATOM 20493 N N . MET A 1 22 ? 46.505 9.722 14.055 1.00 0.00 22 MET A N 16
ATOM 20494 C CA . MET A 1 22 ? 47.066 8.663 13.206 1.00 0.00 22 MET A CA 16
ATOM 20495 C C . MET A 1 22 ? 48.440 8.265 13.704 1.00 0.00 22 MET A C 16
ATOM 20496 O O . MET A 1 22 ? 48.755 7.081 13.817 1.00 0.00 22 MET A O 16
ATOM 20510 N N . ILE A 1 23 ? 49.245 9.267 14.013 1.00 0.00 23 ILE A N 16
ATOM 20511 C CA . ILE A 1 23 ? 50.597 9.060 14.518 1.00 0.00 23 ILE A CA 16
ATOM 20512 C C . ILE A 1 23 ? 50.586 8.199 15.784 1.00 0.00 23 ILE A C 16
ATOM 20513 O O . ILE A 1 23 ? 51.424 7.315 15.946 1.00 0.00 23 ILE A O 16
ATOM 20529 N N . ALA A 1 24 ? 49.613 8.442 16.656 1.00 0.00 24 ALA A N 16
ATOM 20530 C CA . ALA A 1 24 ? 49.486 7.686 17.899 1.00 0.00 24 ALA A CA 16
ATOM 20531 C C . ALA A 1 24 ? 49.222 6.208 17.620 1.00 0.00 24 ALA A C 16
ATOM 20532 O O . ALA A 1 24 ? 49.823 5.332 18.249 1.00 0.00 24 ALA A O 16
ATOM 20539 N N . GLU A 1 25 ? 48.323 5.935 16.675 1.00 0.00 25 GLU A N 16
ATOM 20540 C CA . GLU A 1 25 ? 47.993 4.570 16.302 1.00 0.00 25 GLU A CA 16
ATOM 20541 C C . GLU A 1 25 ? 49.200 3.866 15.707 1.00 0.00 25 GLU A C 16
ATOM 20542 O O . GLU A 1 25 ? 49.486 2.710 16.035 1.00 0.00 25 GLU A O 16
ATOM 20554 N N . PHE A 1 26 ? 49.913 4.565 14.833 1.00 0.00 26 PHE A N 16
ATOM 20555 C CA . PHE A 1 26 ? 51.111 4.016 14.232 1.00 0.00 26 PHE A CA 16
ATOM 20556 C C . PHE A 1 26 ? 52.178 3.787 15.291 1.00 0.00 26 PHE A C 16
ATOM 20557 O O . PHE A 1 26 ? 52.884 2.783 15.263 1.00 0.00 26 PHE A O 16
ATOM 20574 N N . LYS A 1 27 ? 52.276 4.716 16.235 1.00 0.00 27 LYS A N 16
ATOM 20575 C CA . LYS A 1 27 ? 53.211 4.584 17.339 1.00 0.00 27 LYS A CA 16
ATOM 20576 C C . LYS A 1 27 ? 52.894 3.361 18.171 1.00 0.00 27 LYS A C 16
ATOM 20577 O O . LYS A 1 27 ? 53.787 2.606 18.536 1.00 0.00 27 LYS A O 16
ATOM 20596 N N . ALA A 1 28 ? 51.615 3.177 18.478 1.00 0.00 28 ALA A N 16
ATOM 20597 C CA . ALA A 1 28 ? 51.176 2.038 19.262 1.00 0.00 28 ALA A CA 16
ATOM 20598 C C . ALA A 1 28 ? 51.632 0.750 18.607 1.00 0.00 28 ALA A C 16
ATOM 20599 O O . ALA A 1 28 ? 52.172 -0.132 19.269 1.00 0.00 28 ALA A O 16
ATOM 20606 N N . ALA A 1 29 ? 51.431 0.667 17.295 1.00 0.00 29 ALA A N 16
ATOM 20607 C CA . ALA A 1 29 ? 51.850 -0.490 16.521 1.00 0.00 29 ALA A CA 16
ATOM 20608 C C . ALA A 1 29 ? 53.372 -0.626 16.545 1.00 0.00 29 ALA A C 16
ATOM 20609 O O . ALA A 1 29 ? 53.906 -1.725 16.689 1.00 0.00 29 ALA A O 16
ATOM 20616 N N . PHE A 1 30 ? 54.061 0.505 16.404 1.00 0.00 30 PHE A N 16
ATOM 20617 C CA . PHE A 1 30 ? 55.513 0.541 16.467 1.00 0.00 30 PHE A CA 16
ATOM 20618 C C . PHE A 1 30 ? 55.997 -0.002 17.810 1.00 0.00 30 PHE A C 16
ATOM 20619 O O . PHE A 1 30 ? 56.829 -0.911 17.860 1.00 0.00 30 PHE A O 16
ATOM 20636 N N . ASP A 1 31 ? 55.460 0.559 18.896 1.00 0.00 31 ASP A N 16
ATOM 20637 C CA . ASP A 1 31 ? 55.809 0.122 20.246 1.00 0.00 31 ASP A CA 16
ATOM 20638 C C . ASP A 1 31 ? 55.519 -1.366 20.471 1.00 0.00 31 ASP A C 16
ATOM 20639 O O . ASP A 1 31 ? 56.189 -2.014 21.276 1.00 0.00 31 ASP A O 16
ATOM 20648 N N . MET A 1 32 ? 54.520 -1.908 19.766 1.00 0.00 32 MET A N 16
ATOM 20649 C CA . MET A 1 32 ? 54.197 -3.333 19.874 1.00 0.00 32 MET A CA 16
ATOM 20650 C C . MET A 1 32 ? 55.370 -4.190 19.420 1.00 0.00 32 MET A C 16
ATOM 20651 O O . MET A 1 32 ? 55.616 -5.263 19.965 1.00 0.00 32 MET A O 16
ATOM 20665 N N . PHE A 1 33 ? 56.093 -3.711 18.420 1.00 0.00 33 PHE A N 16
ATOM 20666 C CA . PHE A 1 33 ? 57.241 -4.435 17.903 1.00 0.00 33 PHE A CA 16
ATOM 20667 C C . PHE A 1 33 ? 58.518 -4.026 18.618 1.00 0.00 33 PHE A C 16
ATOM 20668 O O . PHE A 1 33 ? 59.563 -4.660 18.460 1.00 0.00 33 PHE A O 16
ATOM 20685 N N . ASP A 1 34 ? 58.431 -2.968 19.409 1.00 0.00 34 ASP A N 16
ATOM 20686 C CA . ASP A 1 34 ? 59.551 -2.540 20.236 1.00 0.00 34 ASP A CA 16
ATOM 20687 C C . ASP A 1 34 ? 59.516 -3.330 21.541 1.00 0.00 34 ASP A C 16
ATOM 20688 O O . ASP A 1 34 ? 59.303 -2.788 22.624 1.00 0.00 34 ASP A O 16
ATOM 20697 N N . ALA A 1 35 ? 59.681 -4.633 21.412 1.00 0.00 35 ALA A N 16
ATOM 20698 C CA . ALA A 1 35 ? 59.619 -5.537 22.541 1.00 0.00 35 ALA A CA 16
ATOM 20699 C C . ALA A 1 35 ? 60.938 -5.577 23.283 1.00 0.00 35 ALA A C 16
ATOM 20700 O O . ALA A 1 35 ? 60.996 -5.964 24.449 1.00 0.00 35 ALA A O 16
ATOM 20707 N N . ASP A 1 36 ? 61.997 -5.182 22.608 1.00 0.00 36 ASP A N 16
ATOM 20708 C CA . ASP A 1 36 ? 63.316 -5.176 23.215 1.00 0.00 36 ASP A CA 16
ATOM 20709 C C . ASP A 1 36 ? 63.524 -3.899 24.023 1.00 0.00 36 ASP A C 16
ATOM 20710 O O . ASP A 1 36 ? 64.284 -3.877 24.996 1.00 0.00 36 ASP A O 16
ATOM 20719 N N . GLY A 1 37 ? 62.827 -2.842 23.626 1.00 0.00 37 GLY A N 16
ATOM 20720 C CA . GLY A 1 37 ? 62.931 -1.587 24.330 1.00 0.00 37 GLY A CA 16
ATOM 20721 C C . GLY A 1 37 ? 64.118 -0.779 23.886 1.00 0.00 37 GLY A C 16
ATOM 20722 O O . GLY A 1 37 ? 65.109 -0.668 24.610 1.00 0.00 37 GLY A O 16
ATOM 20726 N N . GLY A 1 38 ? 64.038 -0.226 22.694 1.00 0.00 38 GLY A N 16
ATOM 20727 C CA . GLY A 1 38 ? 65.138 0.554 22.187 1.00 0.00 38 GLY A CA 16
ATOM 20728 C C . GLY A 1 38 ? 64.694 1.801 21.456 1.00 0.00 38 GLY A C 16
ATOM 20729 O O . GLY A 1 38 ? 65.346 2.841 21.541 1.00 0.00 38 GLY A O 16
ATOM 20733 N N . GLY A 1 39 ? 63.580 1.714 20.760 1.00 0.00 39 GLY A N 16
ATOM 20734 C CA . GLY A 1 39 ? 63.119 2.843 19.975 1.00 0.00 39 GLY A CA 16
ATOM 20735 C C . GLY A 1 39 ? 63.280 2.583 18.507 1.00 0.00 39 GLY A C 16
ATOM 20736 O O . GLY A 1 39 ? 62.808 3.346 17.670 1.00 0.00 39 GLY A O 16
ATOM 20740 N N . GLU A 1 40 ? 63.979 1.510 18.197 1.00 0.00 40 GLU A N 16
ATOM 20741 C CA . GLU A 1 40 ? 64.167 1.074 16.834 1.00 0.00 40 GLU A CA 16
ATOM 20742 C C . GLU A 1 40 ? 63.704 -0.364 16.701 1.00 0.00 40 GLU A C 16
ATOM 20743 O O . GLU A 1 40 ? 63.951 -1.190 17.588 1.00 0.00 40 GLU A O 16
ATOM 20755 N N . ILE A 1 41 ? 63.037 -0.666 15.612 1.00 0.00 41 ILE A N 16
ATOM 20756 C CA . ILE A 1 41 ? 62.556 -2.013 15.372 1.00 0.00 41 ILE A CA 16
ATOM 20757 C C . ILE A 1 41 ? 63.276 -2.622 14.187 1.00 0.00 41 ILE A C 16
ATOM 20758 O O . ILE A 1 41 ? 63.965 -1.919 13.442 1.00 0.00 41 ILE A O 16
ATOM 20774 N N . SER A 1 42 ? 63.128 -3.918 14.020 1.00 0.00 42 SER A N 16
ATOM 20775 C CA . SER A 1 42 ? 63.744 -4.620 12.920 1.00 0.00 42 SER A CA 16
ATOM 20776 C C . SER A 1 42 ? 63.161 -4.134 11.591 1.00 0.00 42 SER A C 16
ATOM 20777 O O . SER A 1 42 ? 61.963 -3.859 11.496 1.00 0.00 42 SER A O 16
ATOM 20785 N N . ALA A 1 43 ? 64.011 -4.016 10.582 1.00 0.00 43 ALA A N 16
ATOM 20786 C CA . ALA A 1 43 ? 63.583 -3.568 9.265 1.00 0.00 43 ALA A CA 16
ATOM 20787 C C . ALA A 1 43 ? 62.495 -4.472 8.715 1.00 0.00 43 ALA A C 16
ATOM 20788 O O . ALA A 1 43 ? 61.477 -4.000 8.212 1.00 0.00 43 ALA A O 16
ATOM 20795 N N . LYS A 1 44 ? 62.699 -5.774 8.851 1.00 0.00 44 LYS A N 16
ATOM 20796 C CA . LYS A 1 44 ? 61.745 -6.762 8.359 1.00 0.00 44 LYS A CA 16
ATOM 20797 C C . LYS A 1 44 ? 60.426 -6.721 9.130 1.00 0.00 44 LYS A C 16
ATOM 20798 O O . LYS A 1 44 ? 59.419 -7.262 8.677 1.00 0.00 44 LYS A O 16
ATOM 20817 N N . ALA A 1 45 ? 60.428 -6.073 10.281 1.00 0.00 45 ALA A N 16
ATOM 20818 C CA . ALA A 1 45 ? 59.231 -5.987 11.095 1.00 0.00 45 ALA A CA 16
ATOM 20819 C C . ALA A 1 45 ? 58.229 -5.020 10.488 1.00 0.00 45 ALA A C 16
ATOM 20820 O O . ALA A 1 45 ? 57.023 -5.189 10.652 1.00 0.00 45 ALA A O 16
ATOM 20827 N N . PHE A 1 46 ? 58.733 -4.031 9.744 1.00 0.00 46 PHE A N 16
ATOM 20828 C CA . PHE A 1 46 ? 57.885 -3.002 9.137 1.00 0.00 46 PHE A CA 16
ATOM 20829 C C . PHE A 1 46 ? 56.819 -3.622 8.241 1.00 0.00 46 PHE A C 16
ATOM 20830 O O . PHE A 1 46 ? 55.656 -3.206 8.269 1.00 0.00 46 PHE A O 16
ATOM 20847 N N . GLY A 1 47 ? 57.214 -4.626 7.466 1.00 0.00 47 GLY A N 16
ATOM 20848 C CA . GLY A 1 47 ? 56.280 -5.288 6.574 1.00 0.00 47 GLY A CA 16
ATOM 20849 C C . GLY A 1 47 ? 55.099 -5.876 7.320 1.00 0.00 47 GLY A C 16
ATOM 20850 O O . GLY A 1 47 ? 53.961 -5.801 6.858 1.00 0.00 47 GLY A O 16
ATOM 20854 N N . THR A 1 48 ? 55.368 -6.437 8.483 1.00 0.00 48 THR A N 16
ATOM 20855 C CA . THR A 1 48 ? 54.337 -7.040 9.298 1.00 0.00 48 THR A CA 16
ATOM 20856 C C . THR A 1 48 ? 53.449 -5.967 9.949 1.00 0.00 48 THR A C 16
ATOM 20857 O O . THR A 1 48 ? 52.220 -6.103 9.984 1.00 0.00 48 THR A O 16
ATOM 20868 N N . VAL A 1 49 ? 54.075 -4.891 10.437 1.00 0.00 49 VAL A N 16
ATOM 20869 C CA . VAL A 1 49 ? 53.340 -3.815 11.108 1.00 0.00 49 VAL A CA 16
ATOM 20870 C C . VAL A 1 49 ? 52.398 -3.108 10.138 1.00 0.00 49 VAL A C 16
ATOM 20871 O O . VAL A 1 49 ? 51.306 -2.683 10.508 1.00 0.00 49 VAL A O 16
ATOM 20884 N N . ALA A 1 50 ? 52.825 -2.981 8.902 1.00 0.00 50 ALA A N 16
ATOM 20885 C CA . ALA A 1 50 ? 52.016 -2.330 7.894 1.00 0.00 50 ALA A CA 16
ATOM 20886 C C . ALA A 1 50 ? 50.766 -3.141 7.593 1.00 0.00 50 ALA A C 16
ATOM 20887 O O . ALA A 1 50 ? 49.658 -2.612 7.590 1.00 0.00 50 ALA A O 16
ATOM 20894 N N . ARG A 1 51 ? 50.945 -4.433 7.385 1.00 0.00 51 ARG A N 16
ATOM 20895 C CA . ARG A 1 51 ? 49.841 -5.313 7.019 1.00 0.00 51 ARG A CA 16
ATOM 20896 C C . ARG A 1 51 ? 48.801 -5.444 8.135 1.00 0.00 51 ARG A C 16
ATOM 20897 O O . ARG A 1 51 ? 47.609 -5.530 7.858 1.00 0.00 51 ARG A O 16
ATOM 20918 N N . MET A 1 52 ? 49.246 -5.433 9.394 1.00 0.00 52 MET A N 16
ATOM 20919 C CA . MET A 1 52 ? 48.309 -5.520 10.530 1.00 0.00 52 MET A CA 16
ATOM 20920 C C . MET A 1 52 ? 47.480 -4.242 10.639 1.00 0.00 52 MET A C 16
ATOM 20921 O O . MET A 1 52 ? 46.402 -4.228 11.231 1.00 0.00 52 MET A O 16
ATOM 20935 N N . ASN A 1 53 ? 47.996 -3.171 10.059 1.00 0.00 53 ASN A N 16
ATOM 20936 C CA . ASN A 1 53 ? 47.309 -1.889 10.055 1.00 0.00 53 ASN A CA 16
ATOM 20937 C C . ASN A 1 53 ? 46.574 -1.693 8.737 1.00 0.00 53 ASN A C 16
ATOM 20938 O O . ASN A 1 53 ? 46.073 -0.607 8.450 1.00 0.00 53 ASN A O 16
ATOM 20949 N N . ASN A 1 54 ? 46.517 -2.772 7.939 1.00 0.00 54 ASN A N 16
ATOM 20950 C CA . ASN A 1 54 ? 45.847 -2.773 6.625 1.00 0.00 54 ASN A CA 16
ATOM 20951 C C . ASN A 1 54 ? 46.541 -1.809 5.652 1.00 0.00 54 ASN A C 16
ATOM 20952 O O . ASN A 1 54 ? 45.936 -1.298 4.708 1.00 0.00 54 ASN A O 16
ATOM 20963 N N . VAL A 1 55 ? 47.817 -1.583 5.879 1.00 0.00 55 VAL A N 16
ATOM 20964 C CA . VAL A 1 55 ? 48.600 -0.712 5.033 1.00 0.00 55 VAL A CA 16
ATOM 20965 C C . VAL A 1 55 ? 49.402 -1.537 4.032 1.00 0.00 55 VAL A C 16
ATOM 20966 O O . VAL A 1 55 ? 50.305 -2.282 4.415 1.00 0.00 55 VAL A O 16
ATOM 20979 N N . PRO A 1 56 ? 49.053 -1.462 2.744 1.00 0.00 56 PRO A N 16
ATOM 20980 C CA . PRO A 1 56 ? 49.789 -2.157 1.697 1.00 0.00 56 PRO A CA 16
ATOM 20981 C C . PRO A 1 56 ? 51.141 -1.502 1.478 1.00 0.00 56 PRO A C 16
ATOM 20982 O O . PRO A 1 56 ? 51.212 -0.334 1.076 1.00 0.00 56 PRO A O 16
ATOM 20993 N N . VAL A 1 57 ? 52.207 -2.234 1.769 1.00 0.00 57 VAL A N 16
ATOM 20994 C CA . VAL A 1 57 ? 53.531 -1.708 1.621 1.00 0.00 57 VAL A CA 16
ATOM 20995 C C . VAL A 1 57 ? 53.823 -1.358 0.177 1.00 0.00 57 VAL A C 16
ATOM 20996 O O . VAL A 1 57 ? 53.494 -2.117 -0.745 1.00 0.00 57 VAL A O 16
ATOM 21009 N N . ASP A 1 58 ? 54.391 -0.195 -0.015 1.00 0.00 58 ASP A N 16
ATOM 21010 C CA . ASP A 1 58 ? 54.787 0.249 -1.330 1.00 0.00 58 ASP A CA 16
ATOM 21011 C C . ASP A 1 58 ? 55.853 -0.682 -1.887 1.00 0.00 58 ASP A C 16
ATOM 21012 O O . ASP A 1 58 ? 56.764 -1.084 -1.160 1.00 0.00 58 ASP A O 16
ATOM 21021 N N . PRO A 1 59 ? 55.732 -1.062 -3.173 1.00 0.00 59 PRO A N 16
ATOM 21022 C CA . PRO A 1 59 ? 56.685 -1.959 -3.837 1.00 0.00 59 PRO A CA 16
ATOM 21023 C C . PRO A 1 59 ? 58.136 -1.564 -3.580 1.00 0.00 59 PRO A C 16
ATOM 21024 O O . PRO A 1 59 ? 58.983 -2.410 -3.282 1.00 0.00 59 PRO A O 16
ATOM 21035 N N . ARG A 1 60 ? 58.411 -0.278 -3.678 1.00 0.00 60 ARG A N 16
ATOM 21036 C CA . ARG A 1 60 ? 59.756 0.226 -3.487 1.00 0.00 60 ARG A CA 16
ATOM 21037 C C . ARG A 1 60 ? 60.140 0.249 -2.019 1.00 0.00 60 ARG A C 16
ATOM 21038 O O . ARG A 1 60 ? 61.285 -0.015 -1.683 1.00 0.00 60 ARG A O 16
ATOM 21059 N N . VAL A 1 61 ? 59.186 0.557 -1.144 1.00 0.00 61 VAL A N 16
ATOM 21060 C CA . VAL A 1 61 ? 59.457 0.565 0.293 1.00 0.00 61 VAL A CA 16
ATOM 21061 C C . VAL A 1 61 ? 59.733 -0.851 0.792 1.00 0.00 61 VAL A C 16
ATOM 21062 O O . VAL A 1 61 ? 60.674 -1.070 1.537 1.00 0.00 61 VAL A O 16
ATOM 21075 N N . GLN A 1 62 ? 58.915 -1.811 0.358 1.00 0.00 62 GLN A N 16
ATOM 21076 C CA . GLN A 1 62 ? 59.115 -3.215 0.725 1.00 0.00 62 GLN A CA 16
ATOM 21077 C C . GLN A 1 62 ? 60.488 -3.689 0.240 1.00 0.00 62 GLN A C 16
ATOM 21078 O O . GLN A 1 62 ? 61.189 -4.441 0.931 1.00 0.00 62 GLN A O 16
ATOM 21092 N N . GLU A 1 63 ? 60.859 -3.236 -0.946 1.00 0.00 63 GLU A N 16
ATOM 21093 C CA . GLU A 1 63 ? 62.161 -3.524 -1.520 1.00 0.00 63 GLU A CA 16
ATOM 21094 C C . GLU A 1 63 ? 63.249 -2.836 -0.693 1.00 0.00 63 GLU A C 16
ATOM 21095 O O . GLU A 1 63 ? 64.255 -3.431 -0.342 1.00 0.00 63 GLU A O 16
ATOM 21107 N N . TYR A 1 64 ? 63.006 -1.585 -0.379 1.00 0.00 64 TYR A N 16
ATOM 21108 C CA . TYR A 1 64 ? 63.899 -0.774 0.432 1.00 0.00 64 TYR A CA 16
ATOM 21109 C C . TYR A 1 64 ? 64.112 -1.413 1.815 1.00 0.00 64 TYR A C 16
ATOM 21110 O O . TYR A 1 64 ? 65.209 -1.367 2.365 1.00 0.00 64 TYR A O 16
ATOM 21128 N N . VAL A 1 65 ? 63.062 -2.029 2.343 1.00 0.00 65 VAL A N 16
ATOM 21129 C CA . VAL A 1 65 ? 63.122 -2.725 3.626 1.00 0.00 65 VAL A CA 16
ATOM 21130 C C . VAL A 1 65 ? 64.144 -3.870 3.596 1.00 0.00 65 VAL A C 16
ATOM 21131 O O . VAL A 1 65 ? 64.986 -3.987 4.495 1.00 0.00 65 VAL A O 16
ATOM 21144 N N . LYS A 1 66 ? 64.083 -4.705 2.558 1.00 0.00 66 LYS A N 16
ATOM 21145 C CA . LYS A 1 66 ? 65.012 -5.824 2.451 1.00 0.00 66 LYS A CA 16
ATOM 21146 C C . LYS A 1 66 ? 66.432 -5.316 2.210 1.00 0.00 66 LYS A C 16
ATOM 21147 O O . LYS A 1 66 ? 67.401 -5.944 2.617 1.00 0.00 66 LYS A O 16
ATOM 21166 N N . ARG A 1 67 ? 66.541 -4.156 1.562 1.00 0.00 67 ARG A N 16
ATOM 21167 C CA . ARG A 1 67 ? 67.836 -3.542 1.299 1.00 0.00 67 ARG A CA 16
ATOM 21168 C C . ARG A 1 67 ? 68.474 -3.067 2.603 1.00 0.00 67 ARG A C 16
ATOM 21169 O O . ARG A 1 67 ? 69.683 -3.179 2.789 1.00 0.00 67 ARG A O 16
ATOM 21190 N N . LEU A 1 68 ? 67.642 -2.548 3.508 1.00 0.00 68 LEU A N 16
ATOM 21191 C CA . LEU A 1 68 ? 68.107 -2.057 4.807 1.00 0.00 68 LEU A CA 16
ATOM 21192 C C . LEU A 1 68 ? 68.815 -3.151 5.588 1.00 0.00 68 LEU A C 16
ATOM 21193 O O . LEU A 1 68 ? 69.953 -2.983 6.022 1.00 0.00 68 LEU A O 16
ATOM 21209 N N . THR A 1 69 ? 68.150 -4.277 5.744 1.00 0.00 69 THR A N 16
ATOM 21210 C CA . THR A 1 69 ? 68.707 -5.381 6.496 1.00 0.00 69 THR A CA 16
ATOM 21211 C C . THR A 1 69 ? 69.845 -6.060 5.718 1.00 0.00 69 THR A C 16
ATOM 21212 O O . THR A 1 69 ? 70.659 -6.782 6.286 1.00 0.00 69 THR A O 16
ATOM 21223 N N . ASP A 1 70 ? 69.906 -5.803 4.422 1.00 0.00 70 ASP A N 16
ATOM 21224 C CA . ASP A 1 70 ? 70.942 -6.382 3.580 1.00 0.00 70 ASP A CA 16
ATOM 21225 C C . ASP A 1 70 ? 72.250 -5.603 3.713 1.00 0.00 70 ASP A C 16
ATOM 21226 O O . ASP A 1 70 ? 73.320 -6.190 3.848 1.00 0.00 70 ASP A O 16
ATOM 21235 N N . GLN A 1 71 ? 72.149 -4.279 3.692 1.00 0.00 71 GLN A N 16
ATOM 21236 C CA . GLN A 1 71 ? 73.327 -3.414 3.801 1.00 0.00 71 GLN A CA 16
ATOM 21237 C C . GLN A 1 71 ? 73.823 -3.320 5.246 1.00 0.00 71 GLN A C 16
ATOM 21238 O O . GLN A 1 71 ? 75.028 -3.315 5.503 1.00 0.00 71 GLN A O 16
ATOM 21252 N N . ASP A 1 72 ? 72.890 -3.251 6.180 1.00 0.00 72 ASP A N 16
ATOM 21253 C CA . ASP A 1 72 ? 73.217 -3.098 7.595 1.00 0.00 72 ASP A CA 16
ATOM 21254 C C . ASP A 1 72 ? 73.547 -4.436 8.236 1.00 0.00 72 ASP A C 16
ATOM 21255 O O . ASP A 1 72 ? 74.399 -4.522 9.122 1.00 0.00 72 ASP A O 16
ATOM 21264 N N . GLY A 1 73 ? 72.885 -5.475 7.779 1.00 0.00 73 GLY A N 16
ATOM 21265 C CA . GLY A 1 73 ? 73.059 -6.782 8.367 1.00 0.00 73 GLY A CA 16
ATOM 21266 C C . GLY A 1 73 ? 71.904 -7.100 9.278 1.00 0.00 73 GLY A C 16
ATOM 21267 O O . GLY A 1 73 ? 71.319 -8.182 9.211 1.00 0.00 73 GLY A O 16
ATOM 21271 N N . SER A 1 74 ? 71.564 -6.141 10.119 1.00 0.00 74 SER A N 16
ATOM 21272 C CA . SER A 1 74 ? 70.443 -6.272 11.014 1.00 0.00 74 SER A CA 16
ATOM 21273 C C . SER A 1 74 ? 69.263 -5.483 10.457 1.00 0.00 74 SER A C 16
ATOM 21274 O O . SER A 1 74 ? 68.197 -6.041 10.174 1.00 0.00 74 SER A O 16
ATOM 21282 N N . GLY A 1 75 ? 69.480 -4.189 10.261 1.00 0.00 75 GLY A N 16
ATOM 21283 C CA . GLY A 1 75 ? 68.445 -3.328 9.744 1.00 0.00 75 GLY A CA 16
ATOM 21284 C C . GLY A 1 75 ? 67.504 -2.860 10.828 1.00 0.00 75 GLY A C 16
ATOM 21285 O O . GLY A 1 75 ? 66.622 -3.602 11.250 1.00 0.00 75 GLY A O 16
ATOM 21289 N N . THR A 1 76 ? 67.693 -1.639 11.286 1.00 0.00 76 THR A N 16
ATOM 21290 C CA . THR A 1 76 ? 66.842 -1.084 12.318 1.00 0.00 76 THR A CA 16
ATOM 21291 C C . THR A 1 76 ? 66.153 0.193 11.837 1.00 0.00 76 THR A C 16
ATOM 21292 O O . THR A 1 76 ? 66.780 1.052 11.204 1.00 0.00 76 THR A O 16
ATOM 21303 N N . ILE A 1 77 ? 64.865 0.297 12.116 1.00 0.00 77 ILE A N 16
ATOM 21304 C CA . ILE A 1 77 ? 64.076 1.459 11.733 1.00 0.00 77 ILE A CA 16
ATOM 21305 C C . ILE A 1 77 ? 63.604 2.188 12.986 1.00 0.00 77 ILE A C 16
ATOM 21306 O O . ILE A 1 77 ? 63.000 1.580 13.874 1.00 0.00 77 ILE A O 16
ATOM 21322 N N . SER A 1 78 ? 63.892 3.474 13.061 1.00 0.00 78 SER A N 16
ATOM 21323 C CA . SER A 1 78 ? 63.522 4.274 14.215 1.00 0.00 78 SER A CA 16
ATOM 21324 C C . SER A 1 78 ? 62.073 4.777 14.098 1.00 0.00 78 SER A C 16
ATOM 21325 O O . SER A 1 78 ? 61.405 4.549 13.084 1.00 0.00 78 SER A O 16
ATOM 21333 N N . PHE A 1 79 ? 61.607 5.464 15.140 1.00 0.00 79 PHE A N 16
ATOM 21334 C CA . PHE A 1 79 ? 60.233 5.970 15.210 1.00 0.00 79 PHE A CA 16
ATOM 21335 C C . PHE A 1 79 ? 59.892 6.892 14.033 1.00 0.00 79 PHE A C 16
ATOM 21336 O O . PHE A 1 79 ? 58.874 6.693 13.361 1.00 0.00 79 PHE A O 16
ATOM 21353 N N . GLU A 1 80 ? 60.739 7.894 13.786 1.00 0.00 80 GLU A N 16
ATOM 21354 C CA . GLU A 1 80 ? 60.516 8.827 12.676 1.00 0.00 80 GLU A CA 16
ATOM 21355 C C . GLU A 1 80 ? 60.423 8.060 11.370 1.00 0.00 80 GLU A C 16
ATOM 21356 O O . GLU A 1 80 ? 59.481 8.236 10.595 1.00 0.00 80 GLU A O 16
ATOM 21368 N N . GLU A 1 81 ? 61.401 7.188 11.157 1.00 0.00 81 GLU A N 16
ATOM 21369 C CA . GLU A 1 81 ? 61.482 6.378 9.956 1.00 0.00 81 GLU A CA 16
ATOM 21370 C C . GLU A 1 81 ? 60.219 5.548 9.766 1.00 0.00 81 GLU A C 16
ATOM 21371 O O . GLU A 1 81 ? 59.667 5.494 8.674 1.00 0.00 81 GLU A O 16
ATOM 21383 N N . PHE A 1 82 ? 59.765 4.916 10.836 1.00 0.00 82 PHE A N 16
ATOM 21384 C CA . PHE A 1 82 ? 58.552 4.113 10.794 1.00 0.00 82 PHE A CA 16
ATOM 21385 C C . PHE A 1 82 ? 57.366 4.939 10.295 1.00 0.00 82 PHE A C 16
ATOM 21386 O O . PHE A 1 82 ? 56.608 4.497 9.425 1.00 0.00 82 PHE A O 16
ATOM 21403 N N . LEU A 1 83 ? 57.221 6.139 10.839 1.00 0.00 83 LEU A N 16
ATOM 21404 C CA . LEU A 1 83 ? 56.122 7.015 10.468 1.00 0.00 83 LEU A CA 16
ATOM 21405 C C . LEU A 1 83 ? 56.217 7.442 9.012 1.00 0.00 83 LEU A C 16
ATOM 21406 O O . LEU A 1 83 ? 55.268 7.268 8.250 1.00 0.00 83 LEU A O 16
ATOM 21422 N N . VAL A 1 84 ? 57.371 7.985 8.623 1.00 0.00 84 VAL A N 16
ATOM 21423 C CA . VAL A 1 84 ? 57.570 8.478 7.289 1.00 0.00 84 VAL A CA 16
ATOM 21424 C C . VAL A 1 84 ? 57.390 7.379 6.232 1.00 0.00 84 VAL A C 16
ATOM 21425 O O . VAL A 1 84 ? 56.904 7.649 5.136 1.00 0.00 84 VAL A O 16
ATOM 21438 N N . LEU A 1 85 ? 57.763 6.145 6.567 1.00 0.00 85 LEU A N 16
ATOM 21439 C CA . LEU A 1 85 ? 57.609 5.035 5.635 1.00 0.00 85 LEU A CA 16
ATOM 21440 C C . LEU A 1 85 ? 56.137 4.712 5.421 1.00 0.00 85 LEU A C 16
ATOM 21441 O O . LEU A 1 85 ? 55.711 4.451 4.296 1.00 0.00 85 LEU A O 16
ATOM 21457 N N . MET A 1 86 ? 55.361 4.747 6.503 1.00 0.00 86 MET A N 16
ATOM 21458 C CA . MET A 1 86 ? 53.918 4.519 6.419 1.00 0.00 86 MET A CA 16
ATOM 21459 C C . MET A 1 86 ? 53.278 5.590 5.552 1.00 0.00 86 MET A C 16
ATOM 21460 O O . MET A 1 86 ? 52.356 5.318 4.776 1.00 0.00 86 MET A O 16
ATOM 21474 N N . VAL A 1 87 ? 53.791 6.804 5.684 1.00 0.00 87 VAL A N 16
ATOM 21475 C CA . VAL A 1 87 ? 53.332 7.936 4.900 1.00 0.00 87 VAL A CA 16
ATOM 21476 C C . VAL A 1 87 ? 53.526 7.669 3.417 1.00 0.00 87 VAL A C 16
ATOM 21477 O O . VAL A 1 87 ? 52.583 7.756 2.635 1.00 0.00 87 VAL A O 16
ATOM 21490 N N . LYS A 1 88 ? 54.749 7.320 3.048 1.00 0.00 88 LYS A N 16
ATOM 21491 C CA . LYS A 1 88 ? 55.090 7.047 1.659 1.00 0.00 88 LYS A CA 16
ATOM 21492 C C . LYS A 1 88 ? 54.287 5.865 1.127 1.00 0.00 88 LYS A C 16
ATOM 21493 O O . LYS A 1 88 ? 53.790 5.892 -0.000 1.00 0.00 88 LYS A O 16
ATOM 21512 N N . SER A 1 89 ? 54.140 4.847 1.961 1.00 0.00 89 SER A N 16
ATOM 21513 C CA . SER A 1 89 ? 53.441 3.637 1.584 1.00 0.00 89 SER A CA 16
ATOM 21514 C C . SER A 1 89 ? 51.965 3.922 1.273 1.00 0.00 89 SER A C 16
ATOM 21515 O O . SER A 1 89 ? 51.448 3.491 0.235 1.00 0.00 89 SER A O 16
ATOM 21523 N N . MET A 1 90 ? 51.292 4.659 2.158 1.00 0.00 90 MET A N 16
ATOM 21524 C CA . MET A 1 90 ? 49.877 4.973 1.955 1.00 0.00 90 MET A CA 16
ATOM 21525 C C . MET A 1 90 ? 49.696 6.026 0.877 1.00 0.00 90 MET A C 16
ATOM 21526 O O . MET A 1 90 ? 48.681 6.046 0.191 1.00 0.00 90 MET A O 16
ATOM 21540 N N . LYS A 1 91 ? 50.672 6.906 0.738 1.00 0.00 91 LYS A N 16
ATOM 21541 C CA . LYS A 1 91 ? 50.589 7.968 -0.249 1.00 0.00 91 LYS A CA 16
ATOM 21542 C C . LYS A 1 91 ? 50.657 7.401 -1.660 1.00 0.00 91 LYS A C 16
ATOM 21543 O O . LYS A 1 91 ? 49.918 7.832 -2.547 1.00 0.00 91 LYS A O 16
ATOM 21562 N N . GLN A 1 92 ? 51.532 6.423 -1.861 1.00 0.00 92 GLN A N 16
ATOM 21563 C CA . GLN A 1 92 ? 51.659 5.787 -3.161 1.00 0.00 92 GLN A CA 16
ATOM 21564 C C . GLN A 1 92 ? 50.439 4.920 -3.431 1.00 0.00 92 GLN A C 16
ATOM 21565 O O . GLN A 1 92 ? 49.935 4.870 -4.556 1.00 0.00 92 GLN A O 16
ATOM 21579 N N . ASP A 1 93 ? 49.959 4.250 -2.393 1.00 0.00 93 ASP A N 16
ATOM 21580 C CA . ASP A 1 93 ? 48.789 3.394 -2.519 1.00 0.00 93 ASP A CA 16
ATOM 21581 C C . ASP A 1 93 ? 47.549 4.221 -2.801 1.00 0.00 93 ASP A C 16
ATOM 21582 O O . ASP A 1 93 ? 47.096 4.996 -1.958 1.00 0.00 93 ASP A O 16
ATOM 21591 N N . ALA A 1 94 ? 47.018 4.072 -3.988 1.00 0.00 94 ALA A N 16
ATOM 21592 C CA . ALA A 1 94 ? 45.817 4.786 -4.380 1.00 0.00 94 ALA A CA 16
ATOM 21593 C C . ALA A 1 94 ? 44.604 3.870 -4.310 1.00 0.00 94 ALA A C 16
ATOM 21594 O O . ALA A 1 94 ? 44.549 2.906 -5.133 1.00 0.00 94 ALA A O 16
ATOM 21601 N N . ALA A 1 5 ? 62.786 21.856 17.417 1.00 0.00 5 ALA A N 17
ATOM 21602 C CA . ALA A 1 5 ? 62.960 20.390 17.467 1.00 0.00 5 ALA A CA 17
ATOM 21603 C C . ALA A 1 5 ? 63.495 19.867 16.141 1.00 0.00 5 ALA A C 17
ATOM 21604 O O . ALA A 1 5 ? 62.863 20.032 15.098 1.00 0.00 5 ALA A O 17
ATOM 21611 N N . SER A 1 6 ? 64.659 19.249 16.184 1.00 0.00 6 SER A N 17
ATOM 21612 C CA . SER A 1 6 ? 65.273 18.704 14.993 1.00 0.00 6 SER A CA 17
ATOM 21613 C C . SER A 1 6 ? 64.532 17.449 14.525 1.00 0.00 6 SER A C 17
ATOM 21614 O O . SER A 1 6 ? 64.143 16.604 15.338 1.00 0.00 6 SER A O 17
ATOM 21622 N N . MET A 1 7 ? 64.317 17.351 13.224 1.00 0.00 7 MET A N 17
ATOM 21623 C CA . MET A 1 7 ? 63.645 16.207 12.638 1.00 0.00 7 MET A CA 17
ATOM 21624 C C . MET A 1 7 ? 64.073 16.031 11.189 1.00 0.00 7 MET A C 17
ATOM 21625 O O . MET A 1 7 ? 64.758 16.894 10.623 1.00 0.00 7 MET A O 17
ATOM 21639 N N . SER A 1 8 ? 63.697 14.917 10.600 1.00 0.00 8 SER A N 17
ATOM 21640 C CA . SER A 1 8 ? 64.019 14.642 9.214 1.00 0.00 8 SER A CA 17
ATOM 21641 C C . SER A 1 8 ? 63.018 15.314 8.284 1.00 0.00 8 SER A C 17
ATOM 21642 O O . SER A 1 8 ? 61.887 15.607 8.681 1.00 0.00 8 SER A O 17
ATOM 21650 N N . ASP A 1 9 ? 63.437 15.560 7.047 1.00 0.00 9 ASP A N 17
ATOM 21651 C CA . ASP A 1 9 ? 62.553 16.147 6.050 1.00 0.00 9 ASP A CA 17
ATOM 21652 C C . ASP A 1 9 ? 61.479 15.145 5.689 1.00 0.00 9 ASP A C 17
ATOM 21653 O O . ASP A 1 9 ? 60.357 15.508 5.349 1.00 0.00 9 ASP A O 17
ATOM 21662 N N . GLU A 1 10 ? 61.829 13.871 5.790 1.00 0.00 10 GLU A N 17
ATOM 21663 C CA . GLU A 1 10 ? 60.887 12.805 5.545 1.00 0.00 10 GLU A CA 17
ATOM 21664 C C . GLU A 1 10 ? 59.827 12.817 6.647 1.00 0.00 10 GLU A C 17
ATOM 21665 O O . GLU A 1 10 ? 58.638 12.605 6.393 1.00 0.00 10 GLU A O 17
ATOM 21677 N N . GLN A 1 11 ? 60.279 13.073 7.879 1.00 0.00 11 GLN A N 17
ATOM 21678 C CA . GLN A 1 11 ? 59.389 13.186 9.026 1.00 0.00 11 GLN A CA 17
ATOM 21679 C C . GLN A 1 11 ? 58.496 14.420 8.892 1.00 0.00 11 GLN A C 17
ATOM 21680 O O . GLN A 1 11 ? 57.356 14.430 9.359 1.00 0.00 11 GLN A O 17
ATOM 21694 N N . ALA A 1 12 ? 59.017 15.456 8.241 1.00 0.00 12 ALA A N 17
ATOM 21695 C CA . ALA A 1 12 ? 58.249 16.666 7.995 1.00 0.00 12 ALA A CA 17
ATOM 21696 C C . ALA A 1 12 ? 56.998 16.331 7.194 1.00 0.00 12 ALA A C 17
ATOM 21697 O O . ALA A 1 12 ? 55.929 16.902 7.418 1.00 0.00 12 ALA A O 17
ATOM 21704 N N . GLU A 1 13 ? 57.139 15.384 6.272 1.00 0.00 13 GLU A N 17
ATOM 21705 C CA . GLU A 1 13 ? 56.019 14.914 5.479 1.00 0.00 13 GLU A CA 17
ATOM 21706 C C . GLU A 1 13 ? 55.015 14.207 6.369 1.00 0.00 13 GLU A C 17
ATOM 21707 O O . GLU A 1 13 ? 53.824 14.510 6.349 1.00 0.00 13 GLU A O 17
ATOM 21719 N N . ALA A 1 14 ? 55.521 13.270 7.160 1.00 0.00 14 ALA A N 17
ATOM 21720 C CA . ALA A 1 14 ? 54.697 12.440 8.020 1.00 0.00 14 ALA A CA 17
ATOM 21721 C C . ALA A 1 14 ? 53.875 13.262 8.995 1.00 0.00 14 ALA A C 17
ATOM 21722 O O . ALA A 1 14 ? 52.671 13.089 9.089 1.00 0.00 14 ALA A O 17
ATOM 21729 N N . ARG A 1 15 ? 54.522 14.170 9.695 1.00 0.00 15 ARG A N 17
ATOM 21730 C CA . ARG A 1 15 ? 53.842 14.989 10.694 1.00 0.00 15 ARG A CA 17
ATOM 21731 C C . ARG A 1 15 ? 52.832 15.960 10.077 1.00 0.00 15 ARG A C 17
ATOM 21732 O O . ARG A 1 15 ? 51.954 16.469 10.771 1.00 0.00 15 ARG A O 17
ATOM 21753 N N . ALA A 1 16 ? 52.959 16.215 8.789 1.00 0.00 16 ALA A N 17
ATOM 21754 C CA . ALA A 1 16 ? 52.031 17.104 8.098 1.00 0.00 16 ALA A CA 17
ATOM 21755 C C . ALA A 1 16 ? 50.891 16.311 7.458 1.00 0.00 16 ALA A C 17
ATOM 21756 O O . ALA A 1 16 ? 49.782 16.817 7.286 1.00 0.00 16 ALA A O 17
ATOM 21763 N N . PHE A 1 17 ? 51.175 15.068 7.123 1.00 0.00 17 PHE A N 17
ATOM 21764 C CA . PHE A 1 17 ? 50.214 14.191 6.468 1.00 0.00 17 PHE A CA 17
ATOM 21765 C C . PHE A 1 17 ? 49.410 13.395 7.484 1.00 0.00 17 PHE A C 17
ATOM 21766 O O . PHE A 1 17 ? 48.196 13.224 7.342 1.00 0.00 17 PHE A O 17
ATOM 21783 N N . LEU A 1 18 ? 50.081 12.915 8.500 1.00 0.00 18 LEU A N 17
ATOM 21784 C CA . LEU A 1 18 ? 49.444 12.138 9.531 1.00 0.00 18 LEU A CA 17
ATOM 21785 C C . LEU A 1 18 ? 49.061 13.024 10.690 1.00 0.00 18 LEU A C 17
ATOM 21786 O O . LEU A 1 18 ? 49.843 13.869 11.124 1.00 0.00 18 LEU A O 17
ATOM 21802 N N . SER A 1 19 ? 47.864 12.850 11.175 1.00 0.00 19 SER A N 17
ATOM 21803 C CA . SER A 1 19 ? 47.411 13.589 12.333 1.00 0.00 19 SER A CA 17
ATOM 21804 C C . SER A 1 19 ? 48.000 12.945 13.579 1.00 0.00 19 SER A C 17
ATOM 21805 O O . SER A 1 19 ? 48.455 11.798 13.520 1.00 0.00 19 SER A O 17
ATOM 21813 N N . GLU A 1 20 ? 47.992 13.662 14.699 1.00 0.00 20 GLU A N 17
ATOM 21814 C CA . GLU A 1 20 ? 48.556 13.135 15.942 1.00 0.00 20 GLU A CA 17
ATOM 21815 C C . GLU A 1 20 ? 47.904 11.813 16.329 1.00 0.00 20 GLU A C 17
ATOM 21816 O O . GLU A 1 20 ? 48.538 10.955 16.930 1.00 0.00 20 GLU A O 17
ATOM 21828 N N . GLU A 1 21 ? 46.642 11.651 15.952 1.00 0.00 21 GLU A N 17
ATOM 21829 C CA . GLU A 1 21 ? 45.918 10.413 16.201 1.00 0.00 21 GLU A CA 17
ATOM 21830 C C . GLU A 1 21 ? 46.591 9.251 15.466 1.00 0.00 21 GLU A C 17
ATOM 21831 O O . GLU A 1 21 ? 46.840 8.198 16.046 1.00 0.00 21 GLU A O 17
ATOM 21843 N N . MET A 1 22 ? 46.901 9.465 14.184 1.00 0.00 22 MET A N 17
ATOM 21844 C CA . MET A 1 22 ? 47.550 8.438 13.367 1.00 0.00 22 MET A CA 17
ATOM 21845 C C . MET A 1 22 ? 48.949 8.191 13.875 1.00 0.00 22 MET A C 17
ATOM 21846 O O . MET A 1 22 ? 49.381 7.047 14.002 1.00 0.00 22 MET A O 17
ATOM 21860 N N . ILE A 1 23 ? 49.647 9.277 14.179 1.00 0.00 23 ILE A N 17
ATOM 21861 C CA . ILE A 1 23 ? 50.997 9.205 14.705 1.00 0.00 23 ILE A CA 17
ATOM 21862 C C . ILE A 1 23 ? 51.029 8.365 15.988 1.00 0.00 23 ILE A C 17
ATOM 21863 O O . ILE A 1 23 ? 51.911 7.534 16.171 1.00 0.00 23 ILE A O 17
ATOM 21879 N N . ALA A 1 24 ? 50.038 8.576 16.854 1.00 0.00 24 ALA A N 17
ATOM 21880 C CA . ALA A 1 24 ? 49.930 7.838 18.109 1.00 0.00 24 ALA A CA 17
ATOM 21881 C C . ALA A 1 24 ? 49.716 6.347 17.858 1.00 0.00 24 ALA A C 17
ATOM 21882 O O . ALA A 1 24 ? 50.393 5.507 18.453 1.00 0.00 24 ALA A O 17
ATOM 21889 N N . GLU A 1 25 ? 48.774 6.022 16.974 1.00 0.00 25 GLU A N 17
ATOM 21890 C CA . GLU A 1 25 ? 48.479 4.640 16.633 1.00 0.00 25 GLU A CA 17
ATOM 21891 C C . GLU A 1 25 ? 49.706 3.924 16.082 1.00 0.00 25 GLU A C 17
ATOM 21892 O O . GLU A 1 25 ? 49.974 2.771 16.428 1.00 0.00 25 GLU A O 17
ATOM 21904 N N . PHE A 1 26 ? 50.450 4.603 15.229 1.00 0.00 26 PHE A N 17
ATOM 21905 C CA . PHE A 1 26 ? 51.651 4.023 14.658 1.00 0.00 26 PHE A CA 17
ATOM 21906 C C . PHE A 1 26 ? 52.754 3.955 15.708 1.00 0.00 26 PHE A C 17
ATOM 21907 O O . PHE A 1 26 ? 53.543 3.015 15.731 1.00 0.00 26 PHE A O 17
ATOM 21924 N N . LYS A 1 27 ? 52.786 4.944 16.588 1.00 0.00 27 LYS A N 17
ATOM 21925 C CA . LYS A 1 27 ? 53.748 4.973 17.681 1.00 0.00 27 LYS A CA 17
ATOM 21926 C C . LYS A 1 27 ? 53.547 3.736 18.554 1.00 0.00 27 LYS A C 17
ATOM 21927 O O . LYS A 1 27 ? 54.504 3.051 18.912 1.00 0.00 27 LYS A O 17
ATOM 21946 N N . ALA A 1 28 ? 52.287 3.447 18.866 1.00 0.00 28 ALA A N 17
ATOM 21947 C CA . ALA A 1 28 ? 51.939 2.275 19.651 1.00 0.00 28 ALA A CA 17
ATOM 21948 C C . ALA A 1 28 ? 52.337 1.001 18.914 1.00 0.00 28 ALA A C 17
ATOM 21949 O O . ALA A 1 28 ? 52.803 0.038 19.526 1.00 0.00 28 ALA A O 17
ATOM 21956 N N . ALA A 1 29 ? 52.155 1.007 17.594 1.00 0.00 29 ALA A N 17
ATOM 21957 C CA . ALA A 1 29 ? 52.516 -0.132 16.759 1.00 0.00 29 ALA A CA 17
ATOM 21958 C C . ALA A 1 29 ? 54.021 -0.373 16.806 1.00 0.00 29 ALA A C 17
ATOM 21959 O O . ALA A 1 29 ? 54.478 -1.514 16.830 1.00 0.00 29 ALA A O 17
ATOM 21966 N N . PHE A 1 30 ? 54.783 0.714 16.824 1.00 0.00 30 PHE A N 17
ATOM 21967 C CA . PHE A 1 30 ? 56.231 0.639 16.930 1.00 0.00 30 PHE A CA 17
ATOM 21968 C C . PHE A 1 30 ? 56.620 -0.072 18.228 1.00 0.00 30 PHE A C 17
ATOM 21969 O O . PHE A 1 30 ? 57.469 -0.965 18.231 1.00 0.00 30 PHE A O 17
ATOM 21986 N N . ASP A 1 31 ? 55.963 0.312 19.321 1.00 0.00 31 ASP A N 17
ATOM 21987 C CA . ASP A 1 31 ? 56.211 -0.284 20.641 1.00 0.00 31 ASP A CA 17
ATOM 21988 C C . ASP A 1 31 ? 55.855 -1.767 20.676 1.00 0.00 31 ASP A C 17
ATOM 21989 O O . ASP A 1 31 ? 56.381 -2.516 21.496 1.00 0.00 31 ASP A O 17
ATOM 21998 N N . MET A 1 32 ? 54.953 -2.190 19.796 1.00 0.00 32 MET A N 17
ATOM 21999 C CA . MET A 1 32 ? 54.554 -3.594 19.726 1.00 0.00 32 MET A CA 17
ATOM 22000 C C . MET A 1 32 ? 55.715 -4.462 19.274 1.00 0.00 32 MET A C 17
ATOM 22001 O O . MET A 1 32 ? 55.803 -5.639 19.628 1.00 0.00 32 MET A O 17
ATOM 22015 N N . PHE A 1 33 ? 56.604 -3.882 18.490 1.00 0.00 33 PHE A N 17
ATOM 22016 C CA . PHE A 1 33 ? 57.771 -4.594 18.011 1.00 0.00 33 PHE A CA 17
ATOM 22017 C C . PHE A 1 33 ? 58.995 -4.220 18.833 1.00 0.00 33 PHE A C 17
ATOM 22018 O O . PHE A 1 33 ? 59.866 -5.052 19.081 1.00 0.00 33 PHE A O 17
ATOM 22035 N N . ASP A 1 34 ? 59.052 -2.967 19.260 1.00 0.00 34 ASP A N 17
ATOM 22036 C CA . ASP A 1 34 ? 60.112 -2.513 20.149 1.00 0.00 34 ASP A CA 17
ATOM 22037 C C . ASP A 1 34 ? 59.572 -2.401 21.568 1.00 0.00 34 ASP A C 17
ATOM 22038 O O . ASP A 1 34 ? 59.312 -1.303 22.076 1.00 0.00 34 ASP A O 17
ATOM 22047 N N . ALA A 1 35 ? 59.341 -3.546 22.182 1.00 0.00 35 ALA A N 17
ATOM 22048 C CA . ALA A 1 35 ? 58.828 -3.596 23.539 1.00 0.00 35 ALA A CA 17
ATOM 22049 C C . ALA A 1 35 ? 59.953 -3.461 24.546 1.00 0.00 35 ALA A C 17
ATOM 22050 O O . ALA A 1 35 ? 59.732 -3.084 25.698 1.00 0.00 35 ALA A O 17
ATOM 22057 N N . ASP A 1 36 ? 61.165 -3.765 24.103 1.00 0.00 36 ASP A N 17
ATOM 22058 C CA . ASP A 1 36 ? 62.329 -3.708 24.974 1.00 0.00 36 ASP A CA 17
ATOM 22059 C C . ASP A 1 36 ? 62.822 -2.286 25.131 1.00 0.00 36 ASP A C 17
ATOM 22060 O O . ASP A 1 36 ? 63.388 -1.927 26.164 1.00 0.00 36 ASP A O 17
ATOM 22069 N N . GLY A 1 37 ? 62.589 -1.470 24.124 1.00 0.00 37 GLY A N 17
ATOM 22070 C CA . GLY A 1 37 ? 63.028 -0.099 24.179 1.00 0.00 37 GLY A CA 17
ATOM 22071 C C . GLY A 1 37 ? 64.391 0.075 23.557 1.00 0.00 37 GLY A C 17
ATOM 22072 O O . GLY A 1 37 ? 65.249 0.772 24.103 1.00 0.00 37 GLY A O 17
ATOM 22076 N N . GLY A 1 38 ? 64.589 -0.557 22.414 1.00 0.00 38 GLY A N 17
ATOM 22077 C CA . GLY A 1 38 ? 65.847 -0.463 21.719 1.00 0.00 38 GLY A CA 17
ATOM 22078 C C . GLY A 1 38 ? 65.923 0.785 20.871 1.00 0.00 38 GLY A C 17
ATOM 22079 O O . GLY A 1 38 ? 67.018 1.290 20.580 1.00 0.00 38 GLY A O 17
ATOM 22083 N N . GLY A 1 39 ? 64.762 1.277 20.456 1.00 0.00 39 GLY A N 17
ATOM 22084 C CA . GLY A 1 39 ? 64.711 2.497 19.676 1.00 0.00 39 GLY A CA 17
ATOM 22085 C C . GLY A 1 39 ? 64.513 2.237 18.203 1.00 0.00 39 GLY A C 17
ATOM 22086 O O . GLY A 1 39 ? 64.265 3.168 17.429 1.00 0.00 39 GLY A O 17
ATOM 22090 N N . GLU A 1 40 ? 64.627 0.980 17.808 1.00 0.00 40 GLU A N 17
ATOM 22091 C CA . GLU A 1 40 ? 64.449 0.592 16.419 1.00 0.00 40 GLU A CA 17
ATOM 22092 C C . GLU A 1 40 ? 63.754 -0.748 16.329 1.00 0.00 40 GLU A C 17
ATOM 22093 O O . GLU A 1 40 ? 63.839 -1.564 17.244 1.00 0.00 40 GLU A O 17
ATOM 22105 N N . ILE A 1 41 ? 63.070 -0.967 15.227 1.00 0.00 41 ILE A N 17
ATOM 22106 C CA . ILE A 1 41 ? 62.425 -2.237 14.968 1.00 0.00 41 ILE A CA 17
ATOM 22107 C C . ILE A 1 41 ? 63.038 -2.861 13.728 1.00 0.00 41 ILE A C 17
ATOM 22108 O O . ILE A 1 41 ? 63.689 -2.166 12.940 1.00 0.00 41 ILE A O 17
ATOM 22124 N N . SER A 1 42 ? 62.853 -4.153 13.557 1.00 0.00 42 SER A N 17
ATOM 22125 C CA . SER A 1 42 ? 63.392 -4.841 12.399 1.00 0.00 42 SER A CA 17
ATOM 22126 C C . SER A 1 42 ? 62.712 -4.350 11.122 1.00 0.00 42 SER A C 17
ATOM 22127 O O . SER A 1 42 ? 61.488 -4.200 11.079 1.00 0.00 42 SER A O 17
ATOM 22135 N N . ALA A 1 43 ? 63.510 -4.092 10.096 1.00 0.00 43 ALA A N 17
ATOM 22136 C CA . ALA A 1 43 ? 63.006 -3.607 8.822 1.00 0.00 43 ALA A CA 17
ATOM 22137 C C . ALA A 1 43 ? 62.018 -4.588 8.217 1.00 0.00 43 ALA A C 17
ATOM 22138 O O . ALA A 1 43 ? 60.959 -4.198 7.754 1.00 0.00 43 ALA A O 17
ATOM 22145 N N . LYS A 1 44 ? 62.359 -5.867 8.252 1.00 0.00 44 LYS A N 17
ATOM 22146 C CA . LYS A 1 44 ? 61.486 -6.903 7.705 1.00 0.00 44 LYS A CA 17
ATOM 22147 C C . LYS A 1 44 ? 60.159 -6.957 8.447 1.00 0.00 44 LYS A C 17
ATOM 22148 O O . LYS A 1 44 ? 59.134 -7.328 7.877 1.00 0.00 44 LYS A O 17
ATOM 22167 N N . ALA A 1 45 ? 60.177 -6.558 9.710 1.00 0.00 45 ALA A N 17
ATOM 22168 C CA . ALA A 1 45 ? 58.982 -6.577 10.533 1.00 0.00 45 ALA A CA 17
ATOM 22169 C C . ALA A 1 45 ? 58.019 -5.469 10.126 1.00 0.00 45 ALA A C 17
ATOM 22170 O O . ALA A 1 45 ? 56.840 -5.508 10.478 1.00 0.00 45 ALA A O 17
ATOM 22177 N N . PHE A 1 46 ? 58.523 -4.492 9.364 1.00 0.00 46 PHE A N 17
ATOM 22178 C CA . PHE A 1 46 ? 57.709 -3.370 8.897 1.00 0.00 46 PHE A CA 17
ATOM 22179 C C . PHE A 1 46 ? 56.517 -3.870 8.094 1.00 0.00 46 PHE A C 17
ATOM 22180 O O . PHE A 1 46 ? 55.417 -3.316 8.186 1.00 0.00 46 PHE A O 17
ATOM 22197 N N . GLY A 1 47 ? 56.737 -4.928 7.319 1.00 0.00 47 GLY A N 17
ATOM 22198 C CA . GLY A 1 47 ? 55.667 -5.511 6.544 1.00 0.00 47 GLY A CA 17
ATOM 22199 C C . GLY A 1 47 ? 54.528 -5.957 7.430 1.00 0.00 47 GLY A C 17
ATOM 22200 O O . GLY A 1 47 ? 53.364 -5.691 7.141 1.00 0.00 47 GLY A O 17
ATOM 22204 N N . THR A 1 48 ? 54.871 -6.615 8.526 1.00 0.00 48 THR A N 17
ATOM 22205 C CA . THR A 1 48 ? 53.892 -7.075 9.490 1.00 0.00 48 THR A CA 17
ATOM 22206 C C . THR A 1 48 ? 53.142 -5.893 10.104 1.00 0.00 48 THR A C 17
ATOM 22207 O O . THR A 1 48 ? 51.914 -5.926 10.234 1.00 0.00 48 THR A O 17
ATOM 22218 N N . VAL A 1 49 ? 53.881 -4.839 10.457 1.00 0.00 49 VAL A N 17
ATOM 22219 C CA . VAL A 1 49 ? 53.278 -3.654 11.057 1.00 0.00 49 VAL A CA 17
ATOM 22220 C C . VAL A 1 49 ? 52.280 -3.024 10.097 1.00 0.00 49 VAL A C 17
ATOM 22221 O O . VAL A 1 49 ? 51.174 -2.655 10.485 1.00 0.00 49 VAL A O 17
ATOM 22234 N N . ALA A 1 50 ? 52.674 -2.907 8.845 1.00 0.00 50 ALA A N 17
ATOM 22235 C CA . ALA A 1 50 ? 51.814 -2.338 7.829 1.00 0.00 50 ALA A CA 17
ATOM 22236 C C . ALA A 1 50 ? 50.558 -3.188 7.650 1.00 0.00 50 ALA A C 17
ATOM 22237 O O . ALA A 1 50 ? 49.438 -2.673 7.665 1.00 0.00 50 ALA A O 17
ATOM 22244 N N . ARG A 1 51 ? 50.751 -4.493 7.524 1.00 0.00 51 ARG A N 17
ATOM 22245 C CA . ARG A 1 51 ? 49.647 -5.429 7.333 1.00 0.00 51 ARG A CA 17
ATOM 22246 C C . ARG A 1 51 ? 48.635 -5.357 8.484 1.00 0.00 51 ARG A C 17
ATOM 22247 O O . ARG A 1 51 ? 47.426 -5.316 8.252 1.00 0.00 51 ARG A O 17
ATOM 22268 N N . MET A 1 52 ? 49.129 -5.315 9.724 1.00 0.00 52 MET A N 17
ATOM 22269 C CA . MET A 1 52 ? 48.245 -5.249 10.895 1.00 0.00 52 MET A CA 17
ATOM 22270 C C . MET A 1 52 ? 47.547 -3.891 10.996 1.00 0.00 52 MET A C 17
ATOM 22271 O O . MET A 1 52 ? 46.547 -3.750 11.699 1.00 0.00 52 MET A O 17
ATOM 22285 N N . ASN A 1 53 ? 48.078 -2.898 10.301 1.00 0.00 53 ASN A N 17
ATOM 22286 C CA . ASN A 1 53 ? 47.475 -1.566 10.285 1.00 0.00 53 ASN A CA 17
ATOM 22287 C C . ASN A 1 53 ? 46.583 -1.399 9.061 1.00 0.00 53 ASN A C 17
ATOM 22288 O O . ASN A 1 53 ? 46.114 -0.301 8.763 1.00 0.00 53 ASN A O 17
ATOM 22299 N N . ASN A 1 54 ? 46.371 -2.513 8.352 1.00 0.00 54 ASN A N 17
ATOM 22300 C CA . ASN A 1 54 ? 45.495 -2.570 7.172 1.00 0.00 54 ASN A CA 17
ATOM 22301 C C . ASN A 1 54 ? 46.024 -1.695 6.025 1.00 0.00 54 ASN A C 17
ATOM 22302 O O . ASN A 1 54 ? 45.265 -1.235 5.165 1.00 0.00 54 ASN A O 17
ATOM 22313 N N . VAL A 1 55 ? 47.322 -1.486 5.998 1.00 0.00 55 VAL A N 17
ATOM 22314 C CA . VAL A 1 55 ? 47.927 -0.711 4.939 1.00 0.00 55 VAL A CA 17
ATOM 22315 C C . VAL A 1 55 ? 48.919 -1.568 4.151 1.00 0.00 55 VAL A C 17
ATOM 22316 O O . VAL A 1 55 ? 49.853 -2.135 4.718 1.00 0.00 55 VAL A O 17
ATOM 22329 N N . PRO A 1 56 ? 48.698 -1.704 2.837 1.00 0.00 56 PRO A N 17
ATOM 22330 C CA . PRO A 1 56 ? 49.566 -2.504 1.982 1.00 0.00 56 PRO A CA 17
ATOM 22331 C C . PRO A 1 56 ? 50.942 -1.877 1.823 1.00 0.00 56 PRO A C 17
ATOM 22332 O O . PRO A 1 56 ? 51.071 -0.658 1.668 1.00 0.00 56 PRO A O 17
ATOM 22343 N N . VAL A 1 57 ? 51.963 -2.707 1.875 1.00 0.00 57 VAL A N 17
ATOM 22344 C CA . VAL A 1 57 ? 53.323 -2.232 1.730 1.00 0.00 57 VAL A CA 17
ATOM 22345 C C . VAL A 1 57 ? 53.624 -1.957 0.264 1.00 0.00 57 VAL A C 17
ATOM 22346 O O . VAL A 1 57 ? 53.392 -2.813 -0.596 1.00 0.00 57 VAL A O 17
ATOM 22359 N N . ASP A 1 58 ? 54.118 -0.766 -0.015 1.00 0.00 58 ASP A N 17
ATOM 22360 C CA . ASP A 1 58 ? 54.463 -0.369 -1.374 1.00 0.00 58 ASP A CA 17
ATOM 22361 C C . ASP A 1 58 ? 55.560 -1.274 -1.944 1.00 0.00 58 ASP A C 17
ATOM 22362 O O . ASP A 1 58 ? 56.499 -1.634 -1.234 1.00 0.00 58 ASP A O 17
ATOM 22371 N N . PRO A 1 59 ? 55.461 -1.649 -3.241 1.00 0.00 59 PRO A N 17
ATOM 22372 C CA . PRO A 1 59 ? 56.432 -2.545 -3.881 1.00 0.00 59 PRO A CA 17
ATOM 22373 C C . PRO A 1 59 ? 57.854 -1.974 -3.883 1.00 0.00 59 PRO A C 17
ATOM 22374 O O . PRO A 1 59 ? 58.825 -2.705 -3.684 1.00 0.00 59 PRO A O 17
ATOM 22385 N N . ARG A 1 60 ? 57.973 -0.669 -4.091 1.00 0.00 60 ARG A N 17
ATOM 22386 C CA . ARG A 1 60 ? 59.276 -0.027 -4.116 1.00 0.00 60 ARG A CA 17
ATOM 22387 C C . ARG A 1 60 ? 59.828 0.143 -2.714 1.00 0.00 60 ARG A C 17
ATOM 22388 O O . ARG A 1 60 ? 61.028 -0.036 -2.488 1.00 0.00 60 ARG A O 17
ATOM 22409 N N . VAL A 1 61 ? 58.963 0.484 -1.768 1.00 0.00 61 VAL A N 17
ATOM 22410 C CA . VAL A 1 61 ? 59.389 0.592 -0.382 1.00 0.00 61 VAL A CA 17
ATOM 22411 C C . VAL A 1 61 ? 59.808 -0.782 0.131 1.00 0.00 61 VAL A C 17
ATOM 22412 O O . VAL A 1 61 ? 60.754 -0.901 0.893 1.00 0.00 61 VAL A O 17
ATOM 22425 N N . GLN A 1 62 ? 59.106 -1.826 -0.323 1.00 0.00 62 GLN A N 17
ATOM 22426 C CA . GLN A 1 62 ? 59.449 -3.200 0.041 1.00 0.00 62 GLN A CA 17
ATOM 22427 C C . GLN A 1 62 ? 60.861 -3.539 -0.407 1.00 0.00 62 GLN A C 17
ATOM 22428 O O . GLN A 1 62 ? 61.625 -4.148 0.343 1.00 0.00 62 GLN A O 17
ATOM 22442 N N . GLU A 1 63 ? 61.209 -3.144 -1.634 1.00 0.00 63 GLU A N 17
ATOM 22443 C CA . GLU A 1 63 ? 62.550 -3.378 -2.145 1.00 0.00 63 GLU A CA 17
ATOM 22444 C C . GLU A 1 63 ? 63.561 -2.655 -1.269 1.00 0.00 63 GLU A C 17
ATOM 22445 O O . GLU A 1 63 ? 64.601 -3.195 -0.923 1.00 0.00 63 GLU A O 17
ATOM 22457 N N . TYR A 1 64 ? 63.228 -1.439 -0.905 1.00 0.00 64 TYR A N 17
ATOM 22458 C CA . TYR A 1 64 ? 64.056 -0.646 -0.021 1.00 0.00 64 TYR A CA 17
ATOM 22459 C C . TYR A 1 64 ? 64.219 -1.351 1.339 1.00 0.00 64 TYR A C 17
ATOM 22460 O O . TYR A 1 64 ? 65.330 -1.489 1.849 1.00 0.00 64 TYR A O 17
ATOM 22478 N N . VAL A 1 65 ? 63.105 -1.821 1.886 1.00 0.00 65 VAL A N 17
ATOM 22479 C CA . VAL A 1 65 ? 63.087 -2.514 3.172 1.00 0.00 65 VAL A CA 17
ATOM 22480 C C . VAL A 1 65 ? 63.927 -3.796 3.142 1.00 0.00 65 VAL A C 17
ATOM 22481 O O . VAL A 1 65 ? 64.768 -4.024 4.022 1.00 0.00 65 VAL A O 17
ATOM 22494 N N . LYS A 1 66 ? 63.713 -4.618 2.124 1.00 0.00 66 LYS A N 17
ATOM 22495 C CA . LYS A 1 66 ? 64.418 -5.887 2.011 1.00 0.00 66 LYS A CA 17
ATOM 22496 C C . LYS A 1 66 ? 65.919 -5.674 1.828 1.00 0.00 66 LYS A C 17
ATOM 22497 O O . LYS A 1 66 ? 66.727 -6.487 2.276 1.00 0.00 66 LYS A O 17
ATOM 22516 N N . ARG A 1 67 ? 66.292 -4.575 1.183 1.00 0.00 67 ARG A N 17
ATOM 22517 C CA . ARG A 1 67 ? 67.690 -4.309 0.923 1.00 0.00 67 ARG A CA 17
ATOM 22518 C C . ARG A 1 67 ? 68.424 -3.845 2.166 1.00 0.00 67 ARG A C 17
ATOM 22519 O O . ARG A 1 67 ? 69.606 -4.092 2.297 1.00 0.00 67 ARG A O 17
ATOM 22540 N N . LEU A 1 68 ? 67.716 -3.196 3.087 1.00 0.00 68 LEU A N 17
ATOM 22541 C CA . LEU A 1 68 ? 68.346 -2.673 4.310 1.00 0.00 68 LEU A CA 17
ATOM 22542 C C . LEU A 1 68 ? 69.036 -3.783 5.102 1.00 0.00 68 LEU A C 17
ATOM 22543 O O . LEU A 1 68 ? 70.182 -3.641 5.523 1.00 0.00 68 LEU A O 17
ATOM 22559 N N . THR A 1 69 ? 68.340 -4.889 5.287 1.00 0.00 69 THR A N 17
ATOM 22560 C CA . THR A 1 69 ? 68.897 -6.019 6.012 1.00 0.00 69 THR A CA 17
ATOM 22561 C C . THR A 1 69 ? 69.856 -6.812 5.110 1.00 0.00 69 THR A C 17
ATOM 22562 O O . THR A 1 69 ? 70.667 -7.603 5.586 1.00 0.00 69 THR A O 17
ATOM 22573 N N . ASP A 1 70 ? 69.766 -6.565 3.811 1.00 0.00 70 ASP A N 17
ATOM 22574 C CA . ASP A 1 70 ? 70.603 -7.244 2.824 1.00 0.00 70 ASP A CA 17
ATOM 22575 C C . ASP A 1 70 ? 71.974 -6.581 2.723 1.00 0.00 70 ASP A C 17
ATOM 22576 O O . ASP A 1 70 ? 73.002 -7.253 2.708 1.00 0.00 70 ASP A O 17
ATOM 22585 N N . GLN A 1 71 ? 71.978 -5.260 2.662 1.00 0.00 71 GLN A N 17
ATOM 22586 C CA . GLN A 1 71 ? 73.213 -4.500 2.542 1.00 0.00 71 GLN A CA 17
ATOM 22587 C C . GLN A 1 71 ? 73.942 -4.420 3.872 1.00 0.00 71 GLN A C 17
ATOM 22588 O O . GLN A 1 71 ? 75.170 -4.514 3.924 1.00 0.00 71 GLN A O 17
ATOM 22602 N N . ASP A 1 72 ? 73.192 -4.255 4.945 1.00 0.00 72 ASP A N 17
ATOM 22603 C CA . ASP A 1 72 ? 73.786 -4.176 6.259 1.00 0.00 72 ASP A CA 17
ATOM 22604 C C . ASP A 1 72 ? 73.744 -5.525 6.953 1.00 0.00 72 ASP A C 17
ATOM 22605 O O . ASP A 1 72 ? 74.425 -6.458 6.539 1.00 0.00 72 ASP A O 17
ATOM 22614 N N . GLY A 1 73 ? 72.929 -5.644 7.978 1.00 0.00 73 GLY A N 17
ATOM 22615 C CA . GLY A 1 73 ? 72.853 -6.893 8.697 1.00 0.00 73 GLY A CA 17
ATOM 22616 C C . GLY A 1 73 ? 71.495 -7.130 9.293 1.00 0.00 73 GLY A C 17
ATOM 22617 O O . GLY A 1 73 ? 70.661 -7.816 8.700 1.00 0.00 73 GLY A O 17
ATOM 22621 N N . SER A 1 74 ? 71.263 -6.553 10.451 1.00 0.00 74 SER A N 17
ATOM 22622 C CA . SER A 1 74 ? 70.005 -6.705 11.150 1.00 0.00 74 SER A CA 17
ATOM 22623 C C . SER A 1 74 ? 68.881 -6.001 10.398 1.00 0.00 74 SER A C 17
ATOM 22624 O O . SER A 1 74 ? 67.775 -6.534 10.266 1.00 0.00 74 SER A O 17
ATOM 22632 N N . GLY A 1 75 ? 69.180 -4.813 9.889 1.00 0.00 75 GLY A N 17
ATOM 22633 C CA . GLY A 1 75 ? 68.179 -4.032 9.212 1.00 0.00 75 GLY A CA 17
ATOM 22634 C C . GLY A 1 75 ? 67.162 -3.507 10.191 1.00 0.00 75 GLY A C 17
ATOM 22635 O O . GLY A 1 75 ? 66.147 -4.146 10.441 1.00 0.00 75 GLY A O 17
ATOM 22639 N N . THR A 1 76 ? 67.437 -2.359 10.761 1.00 0.00 76 THR A N 17
ATOM 22640 C CA . THR A 1 76 ? 66.563 -1.787 11.755 1.00 0.00 76 THR A CA 17
ATOM 22641 C C . THR A 1 76 ? 66.188 -0.353 11.400 1.00 0.00 76 THR A C 17
ATOM 22642 O O . THR A 1 76 ? 67.000 0.398 10.846 1.00 0.00 76 THR A O 17
ATOM 22653 N N . ILE A 1 77 ? 64.959 0.012 11.698 1.00 0.00 77 ILE A N 17
ATOM 22654 C CA . ILE A 1 77 ? 64.466 1.351 11.439 1.00 0.00 77 ILE A CA 17
ATOM 22655 C C . ILE A 1 77 ? 64.020 2.017 12.719 1.00 0.00 77 ILE A C 17
ATOM 22656 O O . ILE A 1 77 ? 63.362 1.396 13.559 1.00 0.00 77 ILE A O 17
ATOM 22672 N N . SER A 1 78 ? 64.386 3.273 12.873 1.00 0.00 78 SER A N 17
ATOM 22673 C CA . SER A 1 78 ? 64.030 4.036 14.052 1.00 0.00 78 SER A CA 17
ATOM 22674 C C . SER A 1 78 ? 62.572 4.507 13.963 1.00 0.00 78 SER A C 17
ATOM 22675 O O . SER A 1 78 ? 61.911 4.307 12.940 1.00 0.00 78 SER A O 17
ATOM 22683 N N . PHE A 1 79 ? 62.084 5.136 15.026 1.00 0.00 79 PHE A N 17
ATOM 22684 C CA . PHE A 1 79 ? 60.705 5.623 15.076 1.00 0.00 79 PHE A CA 17
ATOM 22685 C C . PHE A 1 79 ? 60.424 6.629 13.952 1.00 0.00 79 PHE A C 17
ATOM 22686 O O . PHE A 1 79 ? 59.376 6.569 13.302 1.00 0.00 79 PHE A O 17
ATOM 22703 N N . GLU A 1 80 ? 61.366 7.539 13.723 1.00 0.00 80 GLU A N 17
ATOM 22704 C CA . GLU A 1 80 ? 61.227 8.534 12.666 1.00 0.00 80 GLU A CA 17
ATOM 22705 C C . GLU A 1 80 ? 61.112 7.843 11.312 1.00 0.00 80 GLU A C 17
ATOM 22706 O O . GLU A 1 80 ? 60.251 8.181 10.503 1.00 0.00 80 GLU A O 17
ATOM 22718 N N . GLU A 1 81 ? 61.963 6.845 11.096 1.00 0.00 81 GLU A N 17
ATOM 22719 C CA . GLU A 1 81 ? 61.966 6.080 9.860 1.00 0.00 81 GLU A CA 17
ATOM 22720 C C . GLU A 1 81 ? 60.648 5.335 9.693 1.00 0.00 81 GLU A C 17
ATOM 22721 O O . GLU A 1 81 ? 60.044 5.355 8.630 1.00 0.00 81 GLU A O 17
ATOM 22733 N N . PHE A 1 82 ? 60.210 4.691 10.764 1.00 0.00 82 PHE A N 17
ATOM 22734 C CA . PHE A 1 82 ? 58.971 3.928 10.757 1.00 0.00 82 PHE A CA 17
ATOM 22735 C C . PHE A 1 82 ? 57.790 4.763 10.250 1.00 0.00 82 PHE A C 17
ATOM 22736 O O . PHE A 1 82 ? 57.066 4.340 9.343 1.00 0.00 82 PHE A O 17
ATOM 22753 N N . LEU A 1 83 ? 57.614 5.947 10.824 1.00 0.00 83 LEU A N 17
ATOM 22754 C CA . LEU A 1 83 ? 56.513 6.821 10.441 1.00 0.00 83 LEU A CA 17
ATOM 22755 C C . LEU A 1 83 ? 56.579 7.195 8.965 1.00 0.00 83 LEU A C 17
ATOM 22756 O O . LEU A 1 83 ? 55.606 7.010 8.229 1.00 0.00 83 LEU A O 17
ATOM 22772 N N . VAL A 1 84 ? 57.730 7.702 8.530 1.00 0.00 84 VAL A N 17
ATOM 22773 C CA . VAL A 1 84 ? 57.895 8.142 7.176 1.00 0.00 84 VAL A CA 17
ATOM 22774 C C . VAL A 1 84 ? 57.688 7.010 6.158 1.00 0.00 84 VAL A C 17
ATOM 22775 O O . VAL A 1 84 ? 57.162 7.245 5.074 1.00 0.00 84 VAL A O 17
ATOM 22788 N N . LEU A 1 85 ? 58.074 5.786 6.516 1.00 0.00 85 LEU A N 17
ATOM 22789 C CA . LEU A 1 85 ? 57.925 4.651 5.609 1.00 0.00 85 LEU A CA 17
ATOM 22790 C C . LEU A 1 85 ? 56.458 4.347 5.338 1.00 0.00 85 LEU A C 17
ATOM 22791 O O . LEU A 1 85 ? 56.073 4.045 4.202 1.00 0.00 85 LEU A O 17
ATOM 22807 N N . MET A 1 86 ? 55.634 4.440 6.375 1.00 0.00 86 MET A N 17
ATOM 22808 C CA . MET A 1 86 ? 54.204 4.193 6.226 1.00 0.00 86 MET A CA 17
ATOM 22809 C C . MET A 1 86 ? 53.576 5.291 5.380 1.00 0.00 86 MET A C 17
ATOM 22810 O O . MET A 1 86 ? 52.649 5.046 4.602 1.00 0.00 86 MET A O 17
ATOM 22824 N N . VAL A 1 87 ? 54.102 6.499 5.530 1.00 0.00 87 VAL A N 17
ATOM 22825 C CA . VAL A 1 87 ? 53.646 7.642 4.759 1.00 0.00 87 VAL A CA 17
ATOM 22826 C C . VAL A 1 87 ? 53.967 7.447 3.284 1.00 0.00 87 VAL A C 17
ATOM 22827 O O . VAL A 1 87 ? 53.104 7.630 2.427 1.00 0.00 87 VAL A O 17
ATOM 22840 N N . LYS A 1 88 ? 55.210 7.056 3.000 1.00 0.00 88 LYS A N 17
ATOM 22841 C CA . LYS A 1 88 ? 55.649 6.807 1.629 1.00 0.00 88 LYS A CA 17
ATOM 22842 C C . LYS A 1 88 ? 54.771 5.756 0.971 1.00 0.00 88 LYS A C 17
ATOM 22843 O O . LYS A 1 88 ? 54.389 5.895 -0.180 1.00 0.00 88 LYS A O 17
ATOM 22862 N N . SER A 1 89 ? 54.438 4.720 1.732 1.00 0.00 89 SER A N 17
ATOM 22863 C CA . SER A 1 89 ? 53.632 3.620 1.224 1.00 0.00 89 SER A CA 17
ATOM 22864 C C . SER A 1 89 ? 52.271 4.106 0.707 1.00 0.00 89 SER A C 17
ATOM 22865 O O . SER A 1 89 ? 51.844 3.734 -0.384 1.00 0.00 89 SER A O 17
ATOM 22873 N N . MET A 1 90 ? 51.605 4.955 1.481 1.00 0.00 90 MET A N 17
ATOM 22874 C CA . MET A 1 90 ? 50.293 5.456 1.081 1.00 0.00 90 MET A CA 17
ATOM 22875 C C . MET A 1 90 ? 50.408 6.588 0.067 1.00 0.00 90 MET A C 17
ATOM 22876 O O . MET A 1 90 ? 49.581 6.705 -0.834 1.00 0.00 90 MET A O 17
ATOM 22890 N N . LYS A 1 91 ? 51.438 7.413 0.207 1.00 0.00 91 LYS A N 17
ATOM 22891 C CA . LYS A 1 91 ? 51.618 8.557 -0.683 1.00 0.00 91 LYS A CA 17
ATOM 22892 C C . LYS A 1 91 ? 52.021 8.112 -2.089 1.00 0.00 91 LYS A C 17
ATOM 22893 O O . LYS A 1 91 ? 51.628 8.726 -3.085 1.00 0.00 91 LYS A O 17
ATOM 22912 N N . GLN A 1 92 ? 52.808 7.051 -2.164 1.00 0.00 92 GLN A N 17
ATOM 22913 C CA . GLN A 1 92 ? 53.255 6.513 -3.441 1.00 0.00 92 GLN A CA 17
ATOM 22914 C C . GLN A 1 92 ? 52.104 5.819 -4.169 1.00 0.00 92 GLN A C 17
ATOM 22915 O O . GLN A 1 92 ? 52.042 5.825 -5.402 1.00 0.00 92 GLN A O 17
ATOM 22929 N N . ASP A 1 93 ? 51.196 5.234 -3.408 1.00 0.00 93 ASP A N 17
ATOM 22930 C CA . ASP A 1 93 ? 50.036 4.564 -3.983 1.00 0.00 93 ASP A CA 17
ATOM 22931 C C . ASP A 1 93 ? 49.152 5.555 -4.741 1.00 0.00 93 ASP A C 17
ATOM 22932 O O . ASP A 1 93 ? 48.529 6.441 -4.141 1.00 0.00 93 ASP A O 17
ATOM 22941 N N . ALA A 1 94 ? 49.109 5.411 -6.054 1.00 0.00 94 ALA A N 17
ATOM 22942 C CA . ALA A 1 94 ? 48.298 6.275 -6.899 1.00 0.00 94 ALA A CA 17
ATOM 22943 C C . ALA A 1 94 ? 47.670 5.479 -8.034 1.00 0.00 94 ALA A C 17
ATOM 22944 O O . ALA A 1 94 ? 48.415 5.143 -8.997 1.00 0.00 94 ALA A O 17
ATOM 22951 N N . ALA A 1 5 ? 67.590 11.552 16.281 1.00 0.00 5 ALA A N 18
ATOM 22952 C CA . ALA A 1 5 ? 66.664 12.707 16.387 1.00 0.00 5 ALA A CA 18
ATOM 22953 C C . ALA A 1 5 ? 67.144 13.865 15.527 1.00 0.00 5 ALA A C 18
ATOM 22954 O O . ALA A 1 5 ? 66.500 14.914 15.454 1.00 0.00 5 ALA A O 18
ATOM 22961 N N . SER A 1 6 ? 68.273 13.669 14.874 1.00 0.00 6 SER A N 18
ATOM 22962 C CA . SER A 1 6 ? 68.846 14.680 14.021 1.00 0.00 6 SER A CA 18
ATOM 22963 C C . SER A 1 6 ? 68.170 14.685 12.653 1.00 0.00 6 SER A C 18
ATOM 22964 O O . SER A 1 6 ? 67.580 13.679 12.241 1.00 0.00 6 SER A O 18
ATOM 22972 N N . MET A 1 7 ? 68.261 15.823 11.961 1.00 0.00 7 MET A N 18
ATOM 22973 C CA . MET A 1 7 ? 67.684 16.008 10.626 1.00 0.00 7 MET A CA 18
ATOM 22974 C C . MET A 1 7 ? 66.157 16.036 10.672 1.00 0.00 7 MET A C 18
ATOM 22975 O O . MET A 1 7 ? 65.553 17.113 10.714 1.00 0.00 7 MET A O 18
ATOM 22989 N N . SER A 1 8 ? 65.541 14.848 10.671 1.00 0.00 8 SER A N 18
ATOM 22990 C CA . SER A 1 8 ? 64.086 14.714 10.698 1.00 0.00 8 SER A CA 18
ATOM 22991 C C . SER A 1 8 ? 63.441 15.390 9.475 1.00 0.00 8 SER A C 18
ATOM 22992 O O . SER A 1 8 ? 62.291 15.842 9.529 1.00 0.00 8 SER A O 18
ATOM 23000 N N . ASP A 1 9 ? 64.182 15.410 8.362 1.00 0.00 9 ASP A N 18
ATOM 23001 C CA . ASP A 1 9 ? 63.717 16.027 7.115 1.00 0.00 9 ASP A CA 18
ATOM 23002 C C . ASP A 1 9 ? 62.480 15.323 6.604 1.00 0.00 9 ASP A C 18
ATOM 23003 O O . ASP A 1 9 ? 61.465 15.961 6.302 1.00 0.00 9 ASP A O 18
ATOM 23012 N N . GLU A 1 10 ? 62.560 14.003 6.529 1.00 0.00 10 GLU A N 18
ATOM 23013 C CA . GLU A 1 10 ? 61.458 13.195 6.049 1.00 0.00 10 GLU A CA 18
ATOM 23014 C C . GLU A 1 10 ? 60.338 13.160 7.083 1.00 0.00 10 GLU A C 18
ATOM 23015 O O . GLU A 1 10 ? 59.168 13.019 6.742 1.00 0.00 10 GLU A O 18
ATOM 23027 N N . GLN A 1 11 ? 60.706 13.301 8.356 1.00 0.00 11 GLN A N 18
ATOM 23028 C CA . GLN A 1 11 ? 59.729 13.309 9.437 1.00 0.00 11 GLN A CA 18
ATOM 23029 C C . GLN A 1 11 ? 58.808 14.514 9.329 1.00 0.00 11 GLN A C 18
ATOM 23030 O O . GLN A 1 11 ? 57.604 14.398 9.550 1.00 0.00 11 GLN A O 18
ATOM 23044 N N . ALA A 1 12 ? 59.378 15.665 8.996 1.00 0.00 12 ALA A N 18
ATOM 23045 C CA . ALA A 1 12 ? 58.597 16.881 8.833 1.00 0.00 12 ALA A CA 18
ATOM 23046 C C . ALA A 1 12 ? 57.543 16.690 7.752 1.00 0.00 12 ALA A C 18
ATOM 23047 O O . ALA A 1 12 ? 56.397 17.121 7.897 1.00 0.00 12 ALA A O 18
ATOM 23054 N N . GLU A 1 13 ? 57.937 16.019 6.679 1.00 0.00 13 GLU A N 18
ATOM 23055 C CA . GLU A 1 13 ? 57.036 15.732 5.577 1.00 0.00 13 GLU A CA 18
ATOM 23056 C C . GLU A 1 13 ? 55.977 14.727 6.025 1.00 0.00 13 GLU A C 18
ATOM 23057 O O . GLU A 1 13 ? 54.786 14.883 5.739 1.00 0.00 13 GLU A O 18
ATOM 23069 N N . ALA A 1 14 ? 56.429 13.705 6.738 1.00 0.00 14 ALA A N 18
ATOM 23070 C CA . ALA A 1 14 ? 55.563 12.651 7.238 1.00 0.00 14 ALA A CA 18
ATOM 23071 C C . ALA A 1 14 ? 54.490 13.190 8.181 1.00 0.00 14 ALA A C 18
ATOM 23072 O O . ALA A 1 14 ? 53.316 12.873 8.035 1.00 0.00 14 ALA A O 18
ATOM 23079 N N . ARG A 1 15 ? 54.902 14.013 9.134 1.00 0.00 15 ARG A N 18
ATOM 23080 C CA . ARG A 1 15 ? 53.985 14.560 10.136 1.00 0.00 15 ARG A CA 18
ATOM 23081 C C . ARG A 1 15 ? 52.998 15.556 9.535 1.00 0.00 15 ARG A C 18
ATOM 23082 O O . ARG A 1 15 ? 51.971 15.862 10.135 1.00 0.00 15 ARG A O 18
ATOM 23103 N N . ALA A 1 16 ? 53.316 16.064 8.358 1.00 0.00 16 ALA A N 18
ATOM 23104 C CA . ALA A 1 16 ? 52.424 16.980 7.662 1.00 0.00 16 ALA A CA 18
ATOM 23105 C C . ALA A 1 16 ? 51.319 16.202 6.953 1.00 0.00 16 ALA A C 18
ATOM 23106 O O . ALA A 1 16 ? 50.195 16.688 6.797 1.00 0.00 16 ALA A O 18
ATOM 23113 N N . PHE A 1 17 ? 51.648 14.989 6.542 1.00 0.00 17 PHE A N 18
ATOM 23114 C CA . PHE A 1 17 ? 50.710 14.120 5.847 1.00 0.00 17 PHE A CA 18
ATOM 23115 C C . PHE A 1 17 ? 49.916 13.269 6.832 1.00 0.00 17 PHE A C 18
ATOM 23116 O O . PHE A 1 17 ? 48.687 13.182 6.746 1.00 0.00 17 PHE A O 18
ATOM 23133 N N . LEU A 1 18 ? 50.611 12.664 7.779 1.00 0.00 18 LEU A N 18
ATOM 23134 C CA . LEU A 1 18 ? 49.969 11.795 8.742 1.00 0.00 18 LEU A CA 18
ATOM 23135 C C . LEU A 1 18 ? 49.175 12.593 9.742 1.00 0.00 18 LEU A C 18
ATOM 23136 O O . LEU A 1 18 ? 49.664 13.571 10.306 1.00 0.00 18 LEU A O 18
ATOM 23152 N N . SER A 1 19 ? 47.955 12.174 9.954 1.00 0.00 19 SER A N 18
ATOM 23153 C CA . SER A 1 19 ? 47.085 12.807 10.905 1.00 0.00 19 SER A CA 18
ATOM 23154 C C . SER A 1 19 ? 47.494 12.404 12.302 1.00 0.00 19 SER A C 18
ATOM 23155 O O . SER A 1 19 ? 48.079 11.334 12.495 1.00 0.00 19 SER A O 18
ATOM 23163 N N . GLU A 1 20 ? 47.191 13.247 13.268 1.00 0.00 20 GLU A N 18
ATOM 23164 C CA . GLU A 1 20 ? 47.522 12.970 14.655 1.00 0.00 20 GLU A CA 18
ATOM 23165 C C . GLU A 1 20 ? 46.951 11.626 15.109 1.00 0.00 20 GLU A C 18
ATOM 23166 O O . GLU A 1 20 ? 47.570 10.917 15.902 1.00 0.00 20 GLU A O 18
ATOM 23178 N N . GLU A 1 21 ? 45.778 11.272 14.590 1.00 0.00 21 GLU A N 18
ATOM 23179 C CA . GLU A 1 21 ? 45.173 9.983 14.903 1.00 0.00 21 GLU A CA 18
ATOM 23180 C C . GLU A 1 21 ? 46.028 8.842 14.357 1.00 0.00 21 GLU A C 18
ATOM 23181 O O . GLU A 1 21 ? 46.209 7.820 15.015 1.00 0.00 21 GLU A O 18
ATOM 23193 N N . MET A 1 22 ? 46.573 9.038 13.155 1.00 0.00 22 MET A N 18
ATOM 23194 C CA . MET A 1 22 ? 47.401 8.018 12.511 1.00 0.00 22 MET A CA 18
ATOM 23195 C C . MET A 1 22 ? 48.707 7.865 13.261 1.00 0.00 22 MET A C 18
ATOM 23196 O O . MET A 1 22 ? 49.133 6.755 13.566 1.00 0.00 22 MET A O 18
ATOM 23210 N N . ILE A 1 23 ? 49.331 8.998 13.566 1.00 0.00 23 ILE A N 18
ATOM 23211 C CA . ILE A 1 23 ? 50.597 9.026 14.291 1.00 0.00 23 ILE A CA 18
ATOM 23212 C C . ILE A 1 23 ? 50.478 8.278 15.621 1.00 0.00 23 ILE A C 18
ATOM 23213 O O . ILE A 1 23 ? 51.383 7.541 16.012 1.00 0.00 23 ILE A O 18
ATOM 23229 N N . ALA A 1 24 ? 49.345 8.455 16.295 1.00 0.00 24 ALA A N 18
ATOM 23230 C CA . ALA A 1 24 ? 49.096 7.786 17.564 1.00 0.00 24 ALA A CA 18
ATOM 23231 C C . ALA A 1 24 ? 49.086 6.268 17.386 1.00 0.00 24 ALA A C 18
ATOM 23232 O O . ALA A 1 24 ? 49.763 5.543 18.121 1.00 0.00 24 ALA A O 18
ATOM 23239 N N . GLU A 1 25 ? 48.332 5.793 16.392 1.00 0.00 25 GLU A N 18
ATOM 23240 C CA . GLU A 1 25 ? 48.247 4.363 16.108 1.00 0.00 25 GLU A CA 18
ATOM 23241 C C . GLU A 1 25 ? 49.605 3.807 15.706 1.00 0.00 25 GLU A C 18
ATOM 23242 O O . GLU A 1 25 ? 49.993 2.717 16.131 1.00 0.00 25 GLU A O 18
ATOM 23254 N N . PHE A 1 26 ? 50.328 4.562 14.892 1.00 0.00 26 PHE A N 18
ATOM 23255 C CA . PHE A 1 26 ? 51.636 4.138 14.429 1.00 0.00 26 PHE A CA 18
ATOM 23256 C C . PHE A 1 26 ? 52.634 4.054 15.574 1.00 0.00 26 PHE A C 18
ATOM 23257 O O . PHE A 1 26 ? 53.452 3.135 15.619 1.00 0.00 26 PHE A O 18
ATOM 23274 N N . LYS A 1 27 ? 52.562 4.999 16.505 1.00 0.00 27 LYS A N 18
ATOM 23275 C CA . LYS A 1 27 ? 53.443 4.977 17.662 1.00 0.00 27 LYS A CA 18
ATOM 23276 C C . LYS A 1 27 ? 53.157 3.737 18.494 1.00 0.00 27 LYS A C 18
ATOM 23277 O O . LYS A 1 27 ? 54.079 3.028 18.910 1.00 0.00 27 LYS A O 18
ATOM 23296 N N . ALA A 1 28 ? 51.877 3.471 18.721 1.00 0.00 28 ALA A N 18
ATOM 23297 C CA . ALA A 1 28 ? 51.462 2.304 19.477 1.00 0.00 28 ALA A CA 18
ATOM 23298 C C . ALA A 1 28 ? 51.965 1.033 18.807 1.00 0.00 28 ALA A C 18
ATOM 23299 O O . ALA A 1 28 ? 52.571 0.181 19.452 1.00 0.00 28 ALA A O 18
ATOM 23306 N N . ALA A 1 29 ? 51.731 0.932 17.501 1.00 0.00 29 ALA A N 18
ATOM 23307 C CA . ALA A 1 29 ? 52.160 -0.222 16.717 1.00 0.00 29 ALA A CA 18
ATOM 23308 C C . ALA A 1 29 ? 53.673 -0.414 16.798 1.00 0.00 29 ALA A C 18
ATOM 23309 O O . ALA A 1 29 ? 54.161 -1.539 16.918 1.00 0.00 29 ALA A O 18
ATOM 23316 N N . PHE A 1 30 ? 54.406 0.692 16.733 1.00 0.00 30 PHE A N 18
ATOM 23317 C CA . PHE A 1 30 ? 55.856 0.666 16.823 1.00 0.00 30 PHE A CA 18
ATOM 23318 C C . PHE A 1 30 ? 56.296 0.104 18.173 1.00 0.00 30 PHE A C 18
ATOM 23319 O O . PHE A 1 30 ? 57.149 -0.784 18.243 1.00 0.00 30 PHE A O 18
ATOM 23336 N N . ASP A 1 31 ? 55.687 0.609 19.240 1.00 0.00 31 ASP A N 18
ATOM 23337 C CA . ASP A 1 31 ? 56.015 0.175 20.598 1.00 0.00 31 ASP A CA 18
ATOM 23338 C C . ASP A 1 31 ? 55.725 -1.312 20.800 1.00 0.00 31 ASP A C 18
ATOM 23339 O O . ASP A 1 31 ? 56.453 -1.997 21.517 1.00 0.00 31 ASP A O 18
ATOM 23348 N N . MET A 1 32 ? 54.672 -1.811 20.156 1.00 0.00 32 MET A N 18
ATOM 23349 C CA . MET A 1 32 ? 54.319 -3.223 20.253 1.00 0.00 32 MET A CA 18
ATOM 23350 C C . MET A 1 32 ? 55.462 -4.111 19.765 1.00 0.00 32 MET A C 18
ATOM 23351 O O . MET A 1 32 ? 55.652 -5.219 20.260 1.00 0.00 32 MET A O 18
ATOM 23365 N N . PHE A 1 33 ? 56.227 -3.619 18.803 1.00 0.00 33 PHE A N 18
ATOM 23366 C CA . PHE A 1 33 ? 57.352 -4.373 18.271 1.00 0.00 33 PHE A CA 18
ATOM 23367 C C . PHE A 1 33 ? 58.646 -4.024 18.992 1.00 0.00 33 PHE A C 18
ATOM 23368 O O . PHE A 1 33 ? 59.617 -4.781 18.940 1.00 0.00 33 PHE A O 18
ATOM 23385 N N . ASP A 1 34 ? 58.661 -2.886 19.671 1.00 0.00 34 ASP A N 18
ATOM 23386 C CA . ASP A 1 34 ? 59.831 -2.486 20.440 1.00 0.00 34 ASP A CA 18
ATOM 23387 C C . ASP A 1 34 ? 59.824 -3.187 21.794 1.00 0.00 34 ASP A C 18
ATOM 23388 O O . ASP A 1 34 ? 59.603 -2.571 22.840 1.00 0.00 34 ASP A O 18
ATOM 23397 N N . ALA A 1 35 ? 60.015 -4.496 21.755 1.00 0.00 35 ALA A N 18
ATOM 23398 C CA . ALA A 1 35 ? 60.056 -5.304 22.958 1.00 0.00 35 ALA A CA 18
ATOM 23399 C C . ALA A 1 35 ? 61.432 -5.234 23.577 1.00 0.00 35 ALA A C 18
ATOM 23400 O O . ALA A 1 35 ? 61.618 -5.535 24.755 1.00 0.00 35 ALA A O 18
ATOM 23407 N N . ASP A 1 36 ? 62.391 -4.824 22.768 1.00 0.00 36 ASP A N 18
ATOM 23408 C CA . ASP A 1 36 ? 63.765 -4.671 23.208 1.00 0.00 36 ASP A CA 18
ATOM 23409 C C . ASP A 1 36 ? 63.910 -3.428 24.076 1.00 0.00 36 ASP A C 18
ATOM 23410 O O . ASP A 1 36 ? 64.777 -3.362 24.951 1.00 0.00 36 ASP A O 18
ATOM 23419 N N . GLY A 1 37 ? 63.040 -2.452 23.841 1.00 0.00 37 GLY A N 18
ATOM 23420 C CA . GLY A 1 37 ? 63.089 -1.217 24.593 1.00 0.00 37 GLY A CA 18
ATOM 23421 C C . GLY A 1 37 ? 64.211 -0.329 24.119 1.00 0.00 37 GLY A C 18
ATOM 23422 O O . GLY A 1 37 ? 64.785 0.432 24.893 1.00 0.00 37 GLY A O 18
ATOM 23426 N N . GLY A 1 38 ? 64.518 -0.425 22.840 1.00 0.00 38 GLY A N 18
ATOM 23427 C CA . GLY A 1 38 ? 65.602 0.343 22.284 1.00 0.00 38 GLY A CA 18
ATOM 23428 C C . GLY A 1 38 ? 65.112 1.513 21.475 1.00 0.00 38 GLY A C 18
ATOM 23429 O O . GLY A 1 38 ? 65.848 2.474 21.256 1.00 0.00 38 GLY A O 18
ATOM 23433 N N . GLY A 1 39 ? 63.868 1.440 21.029 1.00 0.00 39 GLY A N 18
ATOM 23434 C CA . GLY A 1 39 ? 63.310 2.510 20.233 1.00 0.00 39 GLY A CA 18
ATOM 23435 C C . GLY A 1 39 ? 63.610 2.325 18.771 1.00 0.00 39 GLY A C 18
ATOM 23436 O O . GLY A 1 39 ? 63.522 3.268 17.981 1.00 0.00 39 GLY A O 18
ATOM 23440 N N . GLU A 1 40 ? 63.976 1.109 18.414 1.00 0.00 40 GLU A N 18
ATOM 23441 C CA . GLU A 1 40 ? 64.301 0.759 17.045 1.00 0.00 40 GLU A CA 18
ATOM 23442 C C . GLU A 1 40 ? 63.829 -0.651 16.748 1.00 0.00 40 GLU A C 18
ATOM 23443 O O . GLU A 1 40 ? 64.111 -1.582 17.512 1.00 0.00 40 GLU A O 18
ATOM 23455 N N . ILE A 1 41 ? 63.123 -0.814 15.649 1.00 0.00 41 ILE A N 18
ATOM 23456 C CA . ILE A 1 41 ? 62.646 -2.121 15.249 1.00 0.00 41 ILE A CA 18
ATOM 23457 C C . ILE A 1 41 ? 63.324 -2.541 13.960 1.00 0.00 41 ILE A C 18
ATOM 23458 O O . ILE A 1 41 ? 63.871 -1.702 13.237 1.00 0.00 41 ILE A O 18
ATOM 23474 N N . SER A 1 42 ? 63.312 -3.824 13.681 1.00 0.00 42 SER A N 18
ATOM 23475 C CA . SER A 1 42 ? 63.923 -4.332 12.474 1.00 0.00 42 SER A CA 18
ATOM 23476 C C . SER A 1 42 ? 63.059 -4.005 11.256 1.00 0.00 42 SER A C 18
ATOM 23477 O O . SER A 1 42 ? 61.844 -4.197 11.278 1.00 0.00 42 SER A O 18
ATOM 23485 N N . ALA A 1 43 ? 63.703 -3.501 10.206 1.00 0.00 43 ALA A N 18
ATOM 23486 C CA . ALA A 1 43 ? 63.027 -3.077 8.974 1.00 0.00 43 ALA A CA 18
ATOM 23487 C C . ALA A 1 43 ? 62.108 -4.156 8.400 1.00 0.00 43 ALA A C 18
ATOM 23488 O O . ALA A 1 43 ? 61.039 -3.854 7.889 1.00 0.00 43 ALA A O 18
ATOM 23495 N N . LYS A 1 44 ? 62.524 -5.409 8.498 1.00 0.00 44 LYS A N 18
ATOM 23496 C CA . LYS A 1 44 ? 61.732 -6.521 7.966 1.00 0.00 44 LYS A CA 18
ATOM 23497 C C . LYS A 1 44 ? 60.382 -6.654 8.677 1.00 0.00 44 LYS A C 18
ATOM 23498 O O . LYS A 1 44 ? 59.405 -7.119 8.090 1.00 0.00 44 LYS A O 18
ATOM 23517 N N . ALA A 1 45 ? 60.326 -6.216 9.928 1.00 0.00 45 ALA A N 18
ATOM 23518 C CA . ALA A 1 45 ? 59.109 -6.316 10.720 1.00 0.00 45 ALA A CA 18
ATOM 23519 C C . ALA A 1 45 ? 58.072 -5.291 10.2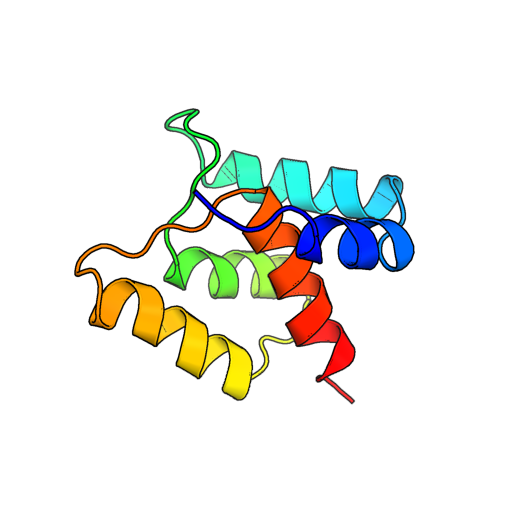74 1.00 0.00 45 ALA A C 18
ATOM 23520 O O . ALA A 1 45 ? 56.892 -5.415 10.602 1.00 0.00 45 ALA A O 18
ATOM 23527 N N . PHE A 1 46 ? 58.515 -4.296 9.500 1.00 0.00 46 PHE A N 18
ATOM 23528 C CA . PHE A 1 46 ? 57.631 -3.234 9.018 1.00 0.00 46 PHE A CA 18
ATOM 23529 C C . PHE A 1 46 ? 56.459 -3.813 8.234 1.00 0.00 46 PHE A C 18
ATOM 23530 O O . PHE A 1 46 ? 55.327 -3.331 8.348 1.00 0.00 46 PHE A O 18
ATOM 23547 N N . GLY A 1 47 ? 56.732 -4.858 7.457 1.00 0.00 47 GLY A N 18
ATOM 23548 C CA . GLY A 1 47 ? 55.690 -5.494 6.684 1.00 0.00 47 GLY A CA 18
ATOM 23549 C C . GLY A 1 47 ? 54.581 -6.019 7.566 1.00 0.00 47 GLY A C 18
ATOM 23550 O O . GLY A 1 47 ? 53.408 -5.737 7.334 1.00 0.00 47 GLY A O 18
ATOM 23554 N N . THR A 1 48 ? 54.960 -6.752 8.600 1.00 0.00 48 THR A N 18
ATOM 23555 C CA . THR A 1 48 ? 54.011 -7.321 9.537 1.00 0.00 48 THR A CA 18
ATOM 23556 C C . THR A 1 48 ? 53.226 -6.219 10.265 1.00 0.00 48 THR A C 18
ATOM 23557 O O . THR A 1 48 ? 52.006 -6.322 10.438 1.00 0.00 48 THR A O 18
ATOM 23568 N N . VAL A 1 49 ? 53.929 -5.154 10.665 1.00 0.00 49 VAL A N 18
ATOM 23569 C CA . VAL A 1 49 ? 53.296 -4.038 11.363 1.00 0.00 49 VAL A CA 18
ATOM 23570 C C . VAL A 1 49 ? 52.238 -3.384 10.480 1.00 0.00 49 VAL A C 18
ATOM 23571 O O . VAL A 1 49 ? 51.111 -3.149 10.909 1.00 0.00 49 VAL A O 18
ATOM 23584 N N . ALA A 1 50 ? 52.607 -3.106 9.241 1.00 0.00 50 ALA A N 18
ATOM 23585 C CA . ALA A 1 50 ? 51.700 -2.474 8.298 1.00 0.00 50 ALA A CA 18
ATOM 23586 C C . ALA A 1 50 ? 50.496 -3.360 8.013 1.00 0.00 50 ALA A C 18
ATOM 23587 O O . ALA A 1 50 ? 49.368 -2.881 7.945 1.00 0.00 50 ALA A O 18
ATOM 23594 N N . ARG A 1 51 ? 50.739 -4.657 7.877 1.00 0.00 51 ARG A N 18
ATOM 23595 C CA . ARG A 1 51 ? 49.678 -5.614 7.584 1.00 0.00 51 ARG A CA 18
ATOM 23596 C C . ARG A 1 51 ? 48.636 -5.668 8.697 1.00 0.00 51 ARG A C 18
ATOM 23597 O O . ARG A 1 51 ? 47.436 -5.662 8.425 1.00 0.00 51 ARG A O 18
ATOM 23618 N N . MET A 1 52 ? 49.090 -5.698 9.950 1.00 0.00 52 MET A N 18
ATOM 23619 C CA . MET A 1 52 ? 48.163 -5.763 11.082 1.00 0.00 52 MET A CA 18
ATOM 23620 C C . MET A 1 52 ? 47.389 -4.453 11.226 1.00 0.00 52 MET A C 18
ATOM 23621 O O . MET A 1 52 ? 46.320 -4.416 11.830 1.00 0.00 52 MET A O 18
ATOM 23635 N N . ASN A 1 53 ? 47.935 -3.382 10.661 1.00 0.00 53 ASN A N 18
ATOM 23636 C CA . ASN A 1 53 ? 47.278 -2.078 10.692 1.00 0.00 53 ASN A CA 18
ATOM 23637 C C . ASN A 1 53 ? 46.433 -1.888 9.442 1.00 0.00 53 ASN A C 18
ATOM 23638 O O . ASN A 1 53 ? 45.804 -0.848 9.259 1.00 0.00 53 ASN A O 18
ATOM 23649 N N . ASN A 1 54 ? 46.437 -2.913 8.580 1.00 0.00 54 ASN A N 18
ATOM 23650 C CA . ASN A 1 54 ? 45.694 -2.903 7.311 1.00 0.00 54 ASN A CA 18
ATOM 23651 C C . ASN A 1 54 ? 46.231 -1.841 6.359 1.00 0.00 54 ASN A C 18
ATOM 23652 O O . ASN A 1 54 ? 45.545 -1.420 5.426 1.00 0.00 54 ASN A O 18
ATOM 23663 N N . VAL A 1 55 ? 47.467 -1.440 6.579 1.00 0.00 55 VAL A N 18
ATOM 23664 C CA . VAL A 1 55 ? 48.109 -0.446 5.744 1.00 0.00 55 VAL A CA 18
ATOM 23665 C C . VAL A 1 55 ? 48.664 -1.109 4.491 1.00 0.00 55 VAL A C 18
ATOM 23666 O O . VAL A 1 55 ? 49.401 -2.097 4.581 1.00 0.00 55 VAL A O 18
ATOM 23679 N N . PRO A 1 56 ? 48.292 -0.603 3.307 1.00 0.00 56 PRO A N 18
ATOM 23680 C CA . PRO A 1 56 ? 48.761 -1.151 2.037 1.00 0.00 56 PRO A CA 18
ATOM 23681 C C . PRO A 1 56 ? 50.269 -0.994 1.866 1.00 0.00 56 PRO A C 18
ATOM 23682 O O . PRO A 1 56 ? 50.775 0.117 1.678 1.00 0.00 56 PRO A O 18
ATOM 23693 N N . VAL A 1 57 ? 50.983 -2.102 1.956 1.00 0.00 57 VAL A N 18
ATOM 23694 C CA . VAL A 1 57 ? 52.420 -2.095 1.791 1.00 0.00 57 VAL A CA 18
ATOM 23695 C C . VAL A 1 57 ? 52.763 -1.993 0.316 1.00 0.00 57 VAL A C 18
ATOM 23696 O O . VAL A 1 57 ? 52.433 -2.886 -0.470 1.00 0.00 57 VAL A O 18
ATOM 23709 N N . ASP A 1 58 ? 53.400 -0.908 -0.058 1.00 0.00 58 ASP A N 18
ATOM 23710 C CA . ASP A 1 58 ? 53.773 -0.686 -1.444 1.00 0.00 58 ASP A CA 18
ATOM 23711 C C . ASP A 1 58 ? 54.940 -1.589 -1.840 1.00 0.00 58 ASP A C 18
ATOM 23712 O O . ASP A 1 58 ? 55.861 -1.789 -1.051 1.00 0.00 58 ASP A O 18
ATOM 23721 N N . PRO A 1 59 ? 54.919 -2.142 -3.069 1.00 0.00 59 PRO A N 18
ATOM 23722 C CA . PRO A 1 59 ? 55.963 -3.051 -3.539 1.00 0.00 59 PRO A CA 18
ATOM 23723 C C . PRO A 1 59 ? 57.314 -2.356 -3.689 1.00 0.00 59 PRO A C 18
ATOM 23724 O O . PRO A 1 59 ? 58.356 -2.935 -3.373 1.00 0.00 59 PRO A O 18
ATOM 23735 N N . ARG A 1 60 ? 57.296 -1.107 -4.142 1.00 0.00 60 ARG A N 18
ATOM 23736 C CA . ARG A 1 60 ? 58.524 -0.367 -4.339 1.00 0.00 60 ARG A CA 18
ATOM 23737 C C . ARG A 1 60 ? 59.085 0.111 -3.019 1.00 0.00 60 ARG A C 18
ATOM 23738 O O . ARG A 1 60 ? 60.303 0.097 -2.810 1.00 0.00 60 ARG A O 18
ATOM 23759 N N . VAL A 1 61 ? 58.203 0.533 -2.122 1.00 0.00 61 VAL A N 18
ATOM 23760 C CA . VAL A 1 61 ? 58.625 0.949 -0.796 1.00 0.00 61 VAL A CA 18
ATOM 23761 C C . VAL A 1 61 ? 59.159 -0.254 -0.025 1.00 0.00 61 VAL A C 18
ATOM 23762 O O . VAL A 1 61 ? 60.151 -0.153 0.679 1.00 0.00 61 VAL A O 18
ATOM 23775 N N . GLN A 1 62 ? 58.502 -1.403 -0.188 1.00 0.00 62 GLN A N 18
ATOM 23776 C CA . GLN A 1 62 ? 58.945 -2.636 0.461 1.00 0.00 62 GLN A CA 18
ATOM 23777 C C . GLN A 1 62 ? 60.322 -3.027 -0.081 1.00 0.00 62 GLN A C 18
ATOM 23778 O O . GLN A 1 62 ? 61.200 -3.464 0.671 1.00 0.00 62 GLN A O 18
ATOM 23792 N N . GLU A 1 63 ? 60.504 -2.845 -1.390 1.00 0.00 63 GLU A N 18
ATOM 23793 C CA . GLU A 1 63 ? 61.787 -3.097 -2.042 1.00 0.00 63 GLU A CA 18
ATOM 23794 C C . GLU A 1 63 ? 62.857 -2.192 -1.436 1.00 0.00 63 GLU A C 18
ATOM 23795 O O . GLU A 1 63 ? 64.003 -2.577 -1.287 1.00 0.00 63 GLU A O 18
ATOM 23807 N N . TYR A 1 64 ? 62.451 -0.994 -1.083 1.00 0.00 64 TYR A N 18
ATOM 23808 C CA . TYR A 1 64 ? 63.325 -0.024 -0.452 1.00 0.00 64 TYR A CA 18
ATOM 23809 C C . TYR A 1 64 ? 63.596 -0.409 1.018 1.00 0.00 64 TYR A C 18
ATOM 23810 O O . TYR A 1 64 ? 64.710 -0.242 1.520 1.00 0.00 64 TYR A O 18
ATOM 23828 N N . VAL A 1 65 ? 62.580 -0.952 1.683 1.00 0.00 65 VAL A N 18
ATOM 23829 C CA . VAL A 1 65 ? 62.706 -1.391 3.074 1.00 0.00 65 VAL A CA 18
ATOM 23830 C C . VAL A 1 65 ? 63.711 -2.543 3.205 1.00 0.00 65 VAL A C 18
ATOM 23831 O O . VAL A 1 65 ? 64.546 -2.550 4.116 1.00 0.00 65 VAL A O 18
ATOM 23844 N N . LYS A 1 66 ? 63.634 -3.511 2.292 1.00 0.00 66 LYS A N 18
ATOM 23845 C CA . LYS A 1 66 ? 64.539 -4.659 2.330 1.00 0.00 66 LYS A CA 18
ATOM 23846 C C . LYS A 1 66 ? 65.988 -4.210 2.119 1.00 0.00 66 LYS A C 18
ATOM 23847 O O . LYS A 1 66 ? 66.914 -4.824 2.634 1.00 0.00 66 LYS A O 18
ATOM 23866 N N . ARG A 1 67 ? 66.170 -3.116 1.378 1.00 0.00 67 ARG A N 18
ATOM 23867 C CA . ARG A 1 67 ? 67.503 -2.587 1.116 1.00 0.00 67 ARG A CA 18
ATOM 23868 C C . ARG A 1 67 ? 68.130 -2.064 2.398 1.00 0.00 67 ARG A C 18
ATOM 23869 O O . ARG A 1 67 ? 69.331 -2.204 2.606 1.00 0.00 67 ARG A O 18
ATOM 23890 N N . LEU A 1 68 ? 67.298 -1.492 3.269 1.00 0.00 68 LEU A N 18
ATOM 23891 C CA . LEU A 1 68 ? 67.765 -0.930 4.534 1.00 0.00 68 LEU A CA 18
ATOM 23892 C C . LEU A 1 68 ? 68.487 -1.983 5.359 1.00 0.00 68 LEU A C 18
ATOM 23893 O O . LEU A 1 68 ? 69.595 -1.760 5.833 1.00 0.00 68 LEU A O 18
ATOM 23909 N N . THR A 1 69 ? 67.861 -3.133 5.508 1.00 0.00 69 THR A N 18
ATOM 23910 C CA . THR A 1 69 ? 68.431 -4.212 6.292 1.00 0.00 69 THR A CA 18
ATOM 23911 C C . THR A 1 69 ? 69.526 -4.947 5.513 1.00 0.00 69 THR A C 18
ATOM 23912 O O . THR A 1 69 ? 70.484 -5.447 6.098 1.00 0.00 69 THR A O 18
ATOM 23923 N N . ASP A 1 70 ? 69.401 -4.968 4.193 1.00 0.00 70 ASP A N 18
ATOM 23924 C CA . ASP A 1 70 ? 70.365 -5.658 3.338 1.00 0.00 70 ASP A CA 18
ATOM 23925 C C . ASP A 1 70 ? 71.728 -4.966 3.369 1.00 0.00 70 ASP A C 18
ATOM 23926 O O . ASP A 1 70 ? 72.767 -5.620 3.493 1.00 0.00 70 ASP A O 18
ATOM 23935 N N . GLN A 1 71 ? 71.723 -3.642 3.270 1.00 0.00 71 GLN A N 18
ATOM 23936 C CA . GLN A 1 71 ? 72.969 -2.875 3.247 1.00 0.00 71 GLN A CA 18
ATOM 23937 C C . GLN A 1 71 ? 73.517 -2.636 4.653 1.00 0.00 71 GLN A C 18
ATOM 23938 O O . GLN A 1 71 ? 74.676 -2.258 4.819 1.00 0.00 71 GLN A O 18
ATOM 23952 N N . ASP A 1 72 ? 72.689 -2.851 5.658 1.00 0.00 72 ASP A N 18
ATOM 23953 C CA . ASP A 1 72 ? 73.102 -2.615 7.040 1.00 0.00 72 ASP A CA 18
ATOM 23954 C C . ASP A 1 72 ? 73.533 -3.899 7.730 1.00 0.00 72 ASP A C 18
ATOM 23955 O O . ASP A 1 72 ? 74.572 -3.941 8.391 1.00 0.00 72 ASP A O 18
ATOM 23964 N N . GLY A 1 73 ? 72.743 -4.940 7.567 1.00 0.00 73 GLY A N 18
ATOM 23965 C CA . GLY A 1 73 ? 73.013 -6.194 8.232 1.00 0.00 73 GLY A CA 18
ATOM 23966 C C . GLY A 1 73 ? 71.904 -6.534 9.198 1.00 0.00 73 GLY A C 18
ATOM 23967 O O . GLY A 1 73 ? 71.551 -7.703 9.378 1.00 0.00 73 GLY A O 18
ATOM 23971 N N . SER A 1 74 ? 71.357 -5.508 9.820 1.00 0.00 74 SER A N 18
ATOM 23972 C CA . SER A 1 74 ? 70.251 -5.663 10.735 1.00 0.00 74 SER A CA 18
ATOM 23973 C C . SER A 1 74 ? 69.059 -4.861 10.227 1.00 0.00 74 SER A C 18
ATOM 23974 O O . SER A 1 74 ? 67.949 -5.384 10.101 1.00 0.00 74 SER A O 18
ATOM 23982 N N . GLY A 1 75 ? 69.307 -3.599 9.901 1.00 0.00 75 GLY A N 18
ATOM 23983 C CA . GLY A 1 75 ? 68.260 -2.738 9.405 1.00 0.00 75 GLY A CA 18
ATOM 23984 C C . GLY A 1 75 ? 67.329 -2.300 10.499 1.00 0.00 75 GLY A C 18
ATOM 23985 O O . GLY A 1 75 ? 66.282 -2.905 10.709 1.00 0.00 75 GLY A O 18
ATOM 23989 N N . THR A 1 76 ? 67.704 -1.258 11.198 1.00 0.00 76 THR A N 18
ATOM 23990 C CA . THR A 1 76 ? 66.902 -0.759 12.284 1.00 0.00 76 THR A CA 18
ATOM 23991 C C . THR A 1 76 ? 66.235 0.546 11.899 1.00 0.00 76 THR A C 18
ATOM 23992 O O . THR A 1 76 ? 66.859 1.420 11.295 1.00 0.00 76 THR A O 18
ATOM 24003 N N . ILE A 1 77 ? 64.968 0.666 12.216 1.00 0.00 77 ILE A N 18
ATOM 24004 C CA . ILE A 1 77 ? 64.230 1.874 11.929 1.00 0.00 77 ILE A CA 18
ATOM 24005 C C . ILE A 1 77 ? 63.626 2.455 13.191 1.00 0.00 77 ILE A C 18
ATOM 24006 O O . ILE A 1 77 ? 62.982 1.746 13.976 1.00 0.00 77 ILE A O 18
ATOM 24022 N N . SER A 1 78 ? 63.863 3.730 13.395 1.00 0.00 78 SER A N 18
ATOM 24023 C CA . SER A 1 78 ? 63.343 4.441 14.540 1.00 0.00 78 SER A CA 18
ATOM 24024 C C . SER A 1 78 ? 61.895 4.857 14.283 1.00 0.00 78 SER A C 18
ATOM 24025 O O . SER A 1 78 ? 61.380 4.679 13.176 1.00 0.00 78 SER A O 18
ATOM 24033 N N . PHE A 1 79 ? 61.249 5.413 15.303 1.00 0.00 79 PHE A N 18
ATOM 24034 C CA . PHE A 1 79 ? 59.871 5.880 15.193 1.00 0.00 79 PHE A CA 18
ATOM 24035 C C . PHE A 1 79 ? 59.751 6.916 14.076 1.00 0.00 79 PHE A C 18
ATOM 24036 O O . PHE A 1 79 ? 58.746 6.968 13.359 1.00 0.00 79 PHE A O 18
ATOM 24053 N N . GLU A 1 80 ? 60.795 7.721 13.925 1.00 0.00 80 GLU A N 18
ATOM 24054 C CA . GLU A 1 80 ? 60.843 8.739 12.890 1.00 0.00 80 GLU A CA 18
ATOM 24055 C C . GLU A 1 80 ? 60.725 8.093 11.513 1.00 0.00 80 GLU A C 18
ATOM 24056 O O . GLU A 1 80 ? 59.853 8.442 10.716 1.00 0.00 80 GLU A O 18
ATOM 24068 N N . GLU A 1 81 ? 61.583 7.121 11.268 1.00 0.00 81 GLU A N 18
ATOM 24069 C CA . GLU A 1 81 ? 61.635 6.427 9.994 1.00 0.00 81 GLU A CA 18
ATOM 24070 C C . GLU A 1 81 ? 60.382 5.594 9.777 1.00 0.00 81 GLU A C 18
ATOM 24071 O O . GLU A 1 81 ? 59.871 5.507 8.661 1.00 0.00 81 GLU A O 18
ATOM 24083 N N . PHE A 1 82 ? 59.888 4.991 10.854 1.00 0.00 82 PHE A N 18
ATOM 24084 C CA . PHE A 1 82 ? 58.675 4.185 10.804 1.00 0.00 82 PHE A CA 18
ATOM 24085 C C . PHE A 1 82 ? 57.509 4.986 10.217 1.00 0.00 82 PHE A C 18
ATOM 24086 O O . PHE A 1 82 ? 56.794 4.503 9.334 1.00 0.00 82 PHE A O 18
ATOM 24103 N N . LEU A 1 83 ? 57.328 6.210 10.710 1.00 0.00 83 LEU A N 18
ATOM 24104 C CA . LEU A 1 83 ? 56.273 7.081 10.210 1.00 0.00 83 LEU A CA 18
ATOM 24105 C C . LEU A 1 83 ? 56.485 7.374 8.735 1.00 0.00 83 LEU A C 18
ATOM 24106 O O . LEU A 1 83 ? 55.565 7.260 7.932 1.00 0.00 83 LEU A O 18
ATOM 24122 N N . VAL A 1 84 ? 57.719 7.728 8.392 1.00 0.00 84 VAL A N 18
ATOM 24123 C CA . VAL A 1 84 ? 58.092 8.055 7.020 1.00 0.00 84 VAL A CA 18
ATOM 24124 C C . VAL A 1 84 ? 57.759 6.904 6.060 1.00 0.00 84 VAL A C 18
ATOM 24125 O O . VAL A 1 84 ? 57.229 7.123 4.967 1.00 0.00 84 VAL A O 18
ATOM 24138 N N . LEU A 1 85 ? 58.060 5.683 6.483 1.00 0.00 85 LEU A N 18
ATOM 24139 C CA . LEU A 1 85 ? 57.795 4.500 5.671 1.00 0.00 85 LEU A CA 18
ATOM 24140 C C . LEU A 1 85 ? 56.299 4.321 5.434 1.00 0.00 85 LEU A C 18
ATOM 24141 O O . LEU A 1 85 ? 55.869 4.008 4.319 1.00 0.00 85 LEU A O 18
ATOM 24157 N N . MET A 1 86 ? 55.509 4.529 6.483 1.00 0.00 86 MET A N 18
ATOM 24158 C CA . MET A 1 86 ? 54.053 4.424 6.384 1.00 0.00 86 MET A CA 18
ATOM 24159 C C . MET A 1 86 ? 53.509 5.459 5.408 1.00 0.00 86 MET A C 18
ATOM 24160 O O . MET A 1 86 ? 52.565 5.194 4.656 1.00 0.00 86 MET A O 18
ATOM 24174 N N . VAL A 1 87 ? 54.124 6.634 5.417 1.00 0.00 87 VAL A N 18
ATOM 24175 C CA . VAL A 1 87 ? 53.750 7.714 4.520 1.00 0.00 87 VAL A CA 18
ATOM 24176 C C . VAL A 1 87 ? 53.950 7.300 3.075 1.00 0.00 87 VAL A C 18
ATOM 24177 O O . VAL A 1 87 ? 53.028 7.373 2.266 1.00 0.00 87 VAL A O 18
ATOM 24190 N N . LYS A 1 88 ? 55.155 6.843 2.766 1.00 0.00 88 LYS A N 18
ATOM 24191 C CA . LYS A 1 88 ? 55.502 6.434 1.416 1.00 0.00 88 LYS A CA 18
ATOM 24192 C C . LYS A 1 88 ? 54.631 5.275 0.941 1.00 0.00 88 LYS A C 18
ATOM 24193 O O . LYS A 1 88 ? 54.251 5.218 -0.228 1.00 0.00 88 LYS A O 18
ATOM 24212 N N . SER A 1 89 ? 54.295 4.373 1.855 1.00 0.00 89 SER A N 18
ATOM 24213 C CA . SER A 1 89 ? 53.481 3.213 1.522 1.00 0.00 89 SER A CA 18
ATOM 24214 C C . SER A 1 89 ? 52.083 3.629 1.055 1.00 0.00 89 SER A C 18
ATOM 24215 O O . SER A 1 89 ? 51.614 3.185 0.007 1.00 0.00 89 SER A O 18
ATOM 24223 N N . MET A 1 90 ? 51.433 4.506 1.817 1.00 0.00 90 MET A N 18
ATOM 24224 C CA . MET A 1 90 ? 50.087 4.952 1.462 1.00 0.00 90 MET A CA 18
ATOM 24225 C C . MET A 1 90 ? 50.121 5.947 0.318 1.00 0.00 90 MET A C 18
ATOM 24226 O O . MET A 1 90 ? 49.180 6.032 -0.467 1.00 0.00 90 MET A O 18
ATOM 24240 N N . LYS A 1 91 ? 51.201 6.703 0.232 1.00 0.00 91 LYS A N 18
ATOM 24241 C CA . LYS A 1 91 ? 51.337 7.716 -0.797 1.00 0.00 91 LYS A CA 18
ATOM 24242 C C . LYS A 1 91 ? 51.543 7.086 -2.167 1.00 0.00 91 LYS A C 18
ATOM 24243 O O . LYS A 1 91 ? 51.001 7.565 -3.162 1.00 0.00 91 LYS A O 18
ATOM 24262 N N . GLN A 1 92 ? 52.326 6.015 -2.219 1.00 0.00 92 GLN A N 18
ATOM 24263 C CA . GLN A 1 92 ? 52.574 5.335 -3.479 1.00 0.00 92 GLN A CA 18
ATOM 24264 C C . GLN A 1 92 ? 51.333 4.600 -3.916 1.00 0.00 92 GLN A C 18
ATOM 24265 O O . GLN A 1 92 ? 50.931 4.681 -5.079 1.00 0.00 92 GLN A O 18
ATOM 24279 N N . ASP A 1 93 ? 50.720 3.881 -2.982 1.00 0.00 93 ASP A N 18
ATOM 24280 C CA . ASP A 1 93 ? 49.526 3.130 -3.294 1.00 0.00 93 ASP A CA 18
ATOM 24281 C C . ASP A 1 93 ? 48.409 4.061 -3.720 1.00 0.00 93 ASP A C 18
ATOM 24282 O O . ASP A 1 93 ? 47.848 4.809 -2.912 1.00 0.00 93 ASP A O 18
ATOM 24291 N N . ALA A 1 94 ? 48.103 4.016 -4.990 1.00 0.00 94 ALA A N 18
ATOM 24292 C CA . ALA A 1 94 ? 47.030 4.816 -5.554 1.00 0.00 94 ALA A CA 18
ATOM 24293 C C . ALA A 1 94 ? 46.379 4.089 -6.719 1.00 0.00 94 ALA A C 18
ATOM 24294 O O . ALA A 1 94 ? 47.079 3.904 -7.756 1.00 0.00 94 ALA A O 18
ATOM 24301 N N . ALA A 1 5 ? 65.368 9.696 9.746 1.00 0.00 5 ALA A N 19
ATOM 24302 C CA . ALA A 1 5 ? 66.075 9.833 11.043 1.00 0.00 5 ALA A CA 19
ATOM 24303 C C . ALA A 1 5 ? 67.374 10.602 10.870 1.00 0.00 5 ALA A C 19
ATOM 24304 O O . ALA A 1 5 ? 68.236 10.608 11.758 1.00 0.00 5 ALA A O 19
ATOM 24311 N N . SER A 1 6 ? 67.510 11.257 9.734 1.00 0.00 6 SER A N 19
ATOM 24312 C CA . SER A 1 6 ? 68.664 12.075 9.466 1.00 0.00 6 SER A CA 19
ATOM 24313 C C . SER A 1 6 ? 68.467 13.414 10.131 1.00 0.00 6 SER A C 19
ATOM 24314 O O . SER A 1 6 ? 69.357 13.927 10.812 1.00 0.00 6 SER A O 19
ATOM 24322 N N . MET A 1 7 ? 67.284 13.959 9.947 1.00 0.00 7 MET A N 19
ATOM 24323 C CA . MET A 1 7 ? 66.899 15.212 10.551 1.00 0.00 7 MET A CA 19
ATOM 24324 C C . MET A 1 7 ? 65.489 15.072 11.086 1.00 0.00 7 MET A C 19
ATOM 24325 O O . MET A 1 7 ? 64.956 13.968 11.161 1.00 0.00 7 MET A O 19
ATOM 24339 N N . SER A 1 8 ? 64.895 16.172 11.474 1.00 0.00 8 SER A N 19
ATOM 24340 C CA . SER A 1 8 ? 63.516 16.167 11.895 1.00 0.00 8 SER A CA 19
ATOM 24341 C C . SER A 1 8 ? 62.653 16.696 10.757 1.00 0.00 8 SER A C 19
ATOM 24342 O O . SER A 1 8 ? 61.455 16.955 10.916 1.00 0.00 8 SER A O 19
ATOM 24350 N N . ASP A 1 9 ? 63.288 16.838 9.600 1.00 0.00 9 ASP A N 19
ATOM 24351 C CA . ASP A 1 9 ? 62.647 17.343 8.401 1.00 0.00 9 ASP A CA 19
ATOM 24352 C C . ASP A 1 9 ? 61.755 16.275 7.796 1.00 0.00 9 ASP A C 19
ATOM 24353 O O . ASP A 1 9 ? 60.643 16.557 7.352 1.00 0.00 9 ASP A O 19
ATOM 24362 N N . GLU A 1 10 ? 62.249 15.045 7.792 1.00 0.00 10 GLU A N 19
ATOM 24363 C CA . GLU A 1 10 ? 61.492 13.918 7.282 1.00 0.00 10 GLU A CA 19
ATOM 24364 C C . GLU A 1 10 ? 60.198 13.773 8.071 1.00 0.00 10 GLU A C 19
ATOM 24365 O O . GLU A 1 10 ? 59.121 13.564 7.498 1.00 0.00 10 GLU A O 19
ATOM 24377 N N . GLN A 1 11 ? 60.310 13.908 9.388 1.00 0.00 11 GLN A N 19
ATOM 24378 C CA . GLN A 1 11 ? 59.165 13.840 10.271 1.00 0.00 11 GLN A CA 19
ATOM 24379 C C . GLN A 1 11 ? 58.202 14.985 9.988 1.00 0.00 11 GLN A C 19
ATOM 24380 O O . GLN A 1 11 ? 56.984 14.812 10.053 1.00 0.00 11 GLN A O 19
ATOM 24394 N N . ALA A 1 12 ? 58.752 16.151 9.667 1.00 0.00 12 ALA A N 19
ATOM 24395 C CA . ALA A 1 12 ? 57.940 17.317 9.356 1.00 0.00 12 ALA A CA 19
ATOM 24396 C C . ALA A 1 12 ? 57.045 17.039 8.156 1.00 0.00 12 ALA A C 19
ATOM 24397 O O . ALA A 1 12 ? 55.879 17.433 8.136 1.00 0.00 12 ALA A O 19
ATOM 24404 N N . GLU A 1 13 ? 57.588 16.346 7.163 1.00 0.00 13 GLU A N 19
ATOM 24405 C CA . GLU A 1 13 ? 56.819 15.985 5.983 1.00 0.00 13 GLU A CA 19
ATOM 24406 C C . GLU A 1 13 ? 55.809 14.892 6.324 1.00 0.00 13 GLU A C 19
ATOM 24407 O O . GLU A 1 13 ? 54.676 14.908 5.846 1.00 0.00 13 GLU A O 19
ATOM 24419 N N . ALA A 1 14 ? 56.229 13.948 7.161 1.00 0.00 14 ALA A N 19
ATOM 24420 C CA . ALA A 1 14 ? 55.365 12.860 7.590 1.00 0.00 14 ALA A CA 19
ATOM 24421 C C . ALA A 1 14 ? 54.127 13.384 8.317 1.00 0.00 14 ALA A C 19
ATOM 24422 O O . ALA A 1 14 ? 53.014 12.914 8.082 1.00 0.00 14 ALA A O 19
ATOM 24429 N N . ARG A 1 15 ? 54.326 14.370 9.181 1.00 0.00 15 ARG A N 19
ATOM 24430 C CA . ARG A 1 15 ? 53.232 14.957 9.958 1.00 0.00 15 ARG A CA 19
ATOM 24431 C C . ARG A 1 15 ? 52.291 15.781 9.077 1.00 0.00 15 ARG A C 19
ATOM 24432 O O . ARG A 1 15 ? 51.162 16.088 9.466 1.00 0.00 15 ARG A O 19
ATOM 24453 N N . ALA A 1 16 ? 52.767 16.144 7.896 1.00 0.00 16 ALA A N 19
ATOM 24454 C CA . ALA A 1 16 ? 51.958 16.891 6.937 1.00 0.00 16 ALA A CA 19
ATOM 24455 C C . ALA A 1 16 ? 50.941 15.972 6.265 1.00 0.00 16 ALA A C 19
ATOM 24456 O O . ALA A 1 16 ? 50.007 16.428 5.600 1.00 0.00 16 ALA A O 19
ATOM 24463 N N . PHE A 1 17 ? 51.138 14.679 6.433 1.00 0.00 17 PHE A N 19
ATOM 24464 C CA . PHE A 1 17 ? 50.238 13.683 5.889 1.00 0.00 17 PHE A CA 19
ATOM 24465 C C . PHE A 1 17 ? 49.524 12.951 7.015 1.00 0.00 17 PHE A C 19
ATOM 24466 O O . PHE A 1 17 ? 48.301 12.801 6.995 1.00 0.00 17 PHE A O 19
ATOM 24483 N N . LEU A 1 18 ? 50.283 12.513 7.999 1.00 0.00 18 LEU A N 19
ATOM 24484 C CA . LEU A 1 18 ? 49.712 11.810 9.122 1.00 0.00 18 LEU A CA 19
ATOM 24485 C C . LEU A 1 18 ? 49.185 12.788 10.144 1.00 0.00 18 LEU A C 19
ATOM 24486 O O . LEU A 1 18 ? 49.881 13.717 10.551 1.00 0.00 18 LEU A O 19
ATOM 24502 N N . SER A 1 19 ? 47.963 12.573 10.563 1.00 0.00 19 SER A N 19
ATOM 24503 C CA . SER A 1 19 ? 47.365 13.391 11.580 1.00 0.00 19 SER A CA 19
ATOM 24504 C C . SER A 1 19 ? 47.818 12.876 12.935 1.00 0.00 19 SER A C 19
ATOM 24505 O O . SER A 1 19 ? 48.284 11.735 13.038 1.00 0.00 19 SER A O 19
ATOM 24513 N N . GLU A 1 20 ? 47.677 13.690 13.965 1.00 0.00 20 GLU A N 19
ATOM 24514 C CA . GLU A 1 20 ? 48.112 13.312 15.305 1.00 0.00 20 GLU A CA 19
ATOM 24515 C C . GLU A 1 20 ? 47.424 12.025 15.761 1.00 0.00 20 GLU A C 19
ATOM 24516 O O . GLU A 1 20 ? 48.025 11.197 16.453 1.00 0.00 20 GLU A O 19
ATOM 24528 N N . GLU A 1 21 ? 46.171 11.857 15.347 1.00 0.00 21 GLU A N 19
ATOM 24529 C CA . GLU A 1 21 ? 45.409 10.653 15.649 1.00 0.00 21 GLU A CA 19
ATOM 24530 C C . GLU A 1 21 ? 46.066 9.427 15.025 1.00 0.00 21 GLU A C 19
ATOM 24531 O O . GLU A 1 21 ? 46.144 8.368 15.644 1.00 0.00 21 GLU A O 19
ATOM 24543 N N . MET A 1 22 ? 46.558 9.592 13.800 1.00 0.00 22 MET A N 19
ATOM 24544 C CA . MET A 1 22 ? 47.182 8.494 13.066 1.00 0.00 22 MET A CA 19
ATOM 24545 C C . MET A 1 22 ? 48.533 8.167 13.664 1.00 0.00 22 MET A C 19
ATOM 24546 O O . MET A 1 22 ? 48.903 7.003 13.791 1.00 0.00 22 MET A O 19
ATOM 24560 N N . ILE A 1 23 ? 49.261 9.212 14.041 1.00 0.00 23 ILE A N 19
ATOM 24561 C CA . ILE A 1 23 ? 50.574 9.063 14.654 1.00 0.00 23 ILE A CA 19
ATOM 24562 C C . ILE A 1 23 ? 50.486 8.214 15.922 1.00 0.00 23 ILE A C 19
ATOM 24563 O O . ILE A 1 23 ? 51.339 7.369 16.171 1.00 0.00 23 ILE A O 19
ATOM 24579 N N . ALA A 1 24 ? 49.432 8.427 16.702 1.00 0.00 24 ALA A N 19
ATOM 24580 C CA . ALA A 1 24 ? 49.216 7.670 17.930 1.00 0.00 24 ALA A CA 19
ATOM 24581 C C . ALA A 1 24 ? 49.038 6.180 17.630 1.00 0.00 24 ALA A C 19
ATOM 24582 O O . ALA A 1 24 ? 49.628 5.330 18.297 1.00 0.00 24 ALA A O 19
ATOM 24589 N N . GLU A 1 25 ? 48.229 5.876 16.618 1.00 0.00 25 GLU A N 19
ATOM 24590 C CA . GLU A 1 25 ? 47.980 4.501 16.210 1.00 0.00 25 GLU A CA 19
ATOM 24591 C C . GLU A 1 25 ? 49.273 3.826 15.768 1.00 0.00 25 GLU A C 19
ATOM 24592 O O . GLU A 1 25 ? 49.572 2.697 16.169 1.00 0.00 25 GLU A O 19
ATOM 24604 N N . PHE A 1 26 ? 50.039 4.527 14.945 1.00 0.00 26 PHE A N 19
ATOM 24605 C CA . PHE A 1 26 ? 51.304 4.010 14.460 1.00 0.00 26 PHE A CA 19
ATOM 24606 C C . PHE A 1 26 ? 52.312 3.883 15.596 1.00 0.00 26 PHE A C 19
ATOM 24607 O O . PHE A 1 26 ? 53.160 2.989 15.590 1.00 0.00 26 PHE A O 19
ATOM 24624 N N . LYS A 1 27 ? 52.207 4.772 16.574 1.00 0.00 27 LYS A N 19
ATOM 24625 C CA . LYS A 1 27 ? 53.056 4.718 17.748 1.00 0.00 27 LYS A CA 19
ATOM 24626 C C . LYS A 1 27 ? 52.798 3.439 18.512 1.00 0.00 27 LYS A C 19
ATOM 24627 O O . LYS A 1 27 ? 53.733 2.723 18.871 1.00 0.00 27 LYS A O 19
ATOM 24646 N N . ALA A 1 28 ? 51.519 3.158 18.756 1.00 0.00 28 ALA A N 19
ATOM 24647 C CA . ALA A 1 28 ? 51.118 1.953 19.459 1.00 0.00 28 ALA A CA 19
ATOM 24648 C C . ALA A 1 28 ? 51.667 0.730 18.754 1.00 0.00 28 ALA A C 19
ATOM 24649 O O . ALA A 1 28 ? 52.225 -0.161 19.387 1.00 0.00 28 ALA A O 19
ATOM 24656 N N . ALA A 1 29 ? 51.530 0.711 17.432 1.00 0.00 29 ALA A N 19
ATOM 24657 C CA . ALA A 1 29 ? 52.032 -0.383 16.618 1.00 0.00 29 ALA A CA 19
ATOM 24658 C C . ALA A 1 29 ? 53.544 -0.531 16.776 1.00 0.00 29 ALA A C 19
ATOM 24659 O O . ALA A 1 29 ? 54.061 -1.646 16.874 1.00 0.00 29 ALA A O 19
ATOM 24666 N N . PHE A 1 30 ? 54.243 0.598 16.811 1.00 0.00 30 PHE A N 19
ATOM 24667 C CA . PHE A 1 30 ? 55.685 0.604 16.993 1.00 0.00 30 PHE A CA 19
ATOM 24668 C C . PHE A 1 30 ? 56.047 0.056 18.376 1.00 0.00 30 PHE A C 19
ATOM 24669 O O . PHE A 1 30 ? 56.939 -0.793 18.504 1.00 0.00 30 PHE A O 19
ATOM 24686 N N . ASP A 1 31 ? 55.340 0.538 19.409 1.00 0.00 31 ASP A N 19
ATOM 24687 C CA . ASP A 1 31 ? 55.573 0.086 20.787 1.00 0.00 31 ASP A CA 19
ATOM 24688 C C . ASP A 1 31 ? 55.448 -1.434 20.927 1.00 0.00 31 ASP A C 19
ATOM 24689 O O . ASP A 1 31 ? 56.152 -2.046 21.733 1.00 0.00 31 ASP A O 19
ATOM 24698 N N . MET A 1 32 ? 54.556 -2.039 20.136 1.00 0.00 32 MET A N 19
ATOM 24699 C CA . MET A 1 32 ? 54.327 -3.489 20.179 1.00 0.00 32 MET A CA 19
ATOM 24700 C C . MET A 1 32 ? 55.578 -4.275 19.783 1.00 0.00 32 MET A C 19
ATOM 24701 O O . MET A 1 32 ? 55.779 -5.408 20.228 1.00 0.00 32 MET A O 19
ATOM 24715 N N . PHE A 1 33 ? 56.414 -3.678 18.949 1.00 0.00 33 PHE A N 19
ATOM 24716 C CA . PHE A 1 33 ? 57.600 -4.362 18.454 1.00 0.00 33 PHE A CA 19
ATOM 24717 C C . PHE A 1 33 ? 58.868 -3.945 19.189 1.00 0.00 33 PHE A C 19
ATOM 24718 O O . PHE A 1 33 ? 59.767 -4.763 19.387 1.00 0.00 33 PHE A O 19
ATOM 24735 N N . ASP A 1 34 ? 58.954 -2.688 19.598 1.00 0.00 34 ASP A N 19
ATOM 24736 C CA . ASP A 1 34 ? 60.134 -2.238 20.330 1.00 0.00 34 ASP A CA 19
ATOM 24737 C C . ASP A 1 34 ? 59.961 -2.454 21.824 1.00 0.00 34 ASP A C 19
ATOM 24738 O O . ASP A 1 34 ? 59.714 -1.520 22.579 1.00 0.00 34 ASP A O 19
ATOM 24747 N N . ALA A 1 35 ? 60.034 -3.705 22.236 1.00 0.00 35 ALA A N 19
ATOM 24748 C CA . ALA A 1 35 ? 59.946 -4.047 23.645 1.00 0.00 35 ALA A CA 19
ATOM 24749 C C . ALA A 1 35 ? 61.311 -3.904 24.304 1.00 0.00 35 ALA A C 19
ATOM 24750 O O . ALA A 1 35 ? 61.440 -3.962 25.525 1.00 0.00 35 ALA A O 19
ATOM 24757 N N . ASP A 1 36 ? 62.325 -3.710 23.472 1.00 0.00 36 ASP A N 19
ATOM 24758 C CA . ASP A 1 36 ? 63.702 -3.584 23.935 1.00 0.00 36 ASP A CA 19
ATOM 24759 C C . ASP A 1 36 ? 63.999 -2.162 24.363 1.00 0.00 36 ASP A C 19
ATOM 24760 O O . ASP A 1 36 ? 64.992 -1.901 25.045 1.00 0.00 36 ASP A O 19
ATOM 24769 N N . GLY A 1 37 ? 63.146 -1.242 23.951 1.00 0.00 37 GLY A N 19
ATOM 24770 C CA . GLY A 1 37 ? 63.355 0.146 24.274 1.00 0.00 37 GLY A CA 19
ATOM 24771 C C . GLY A 1 37 ? 64.534 0.713 23.527 1.00 0.00 37 GLY A C 19
ATOM 24772 O O . GLY A 1 37 ? 65.342 1.450 24.088 1.00 0.00 37 GLY A O 19
ATOM 24776 N N . GLY A 1 38 ? 64.642 0.359 22.262 1.00 0.00 38 GLY A N 19
ATOM 24777 C CA . GLY A 1 38 ? 65.737 0.835 21.458 1.00 0.00 38 GLY A CA 19
ATOM 24778 C C . GLY A 1 38 ? 65.341 2.017 20.615 1.00 0.00 38 GLY A C 19
ATOM 24779 O O . GLY A 1 38 ? 66.195 2.770 20.150 1.00 0.00 38 GLY A O 19
ATOM 24783 N N . GLY A 1 39 ? 64.041 2.180 20.405 1.00 0.00 39 GLY A N 19
ATOM 24784 C CA . GLY A 1 39 ? 63.556 3.286 19.602 1.00 0.00 39 GLY A CA 19
ATOM 24785 C C . GLY A 1 39 ? 63.663 2.989 18.126 1.00 0.00 39 GLY A C 19
ATOM 24786 O O . GLY A 1 39 ? 63.385 3.845 17.283 1.00 0.00 39 GLY A O 19
ATOM 24790 N N . GLU A 1 40 ? 64.069 1.767 17.821 1.00 0.00 40 GLU A N 19
ATOM 24791 C CA . GLU A 1 40 ? 64.229 1.305 16.457 1.00 0.00 40 GLU A CA 19
ATOM 24792 C C . GLU A 1 40 ? 63.782 -0.140 16.358 1.00 0.00 40 GLU A C 19
ATOM 24793 O O . GLU A 1 40 ? 64.134 -0.958 17.209 1.00 0.00 40 GLU A O 19
ATOM 24805 N N . ILE A 1 41 ? 63.025 -0.455 15.332 1.00 0.00 41 ILE A N 19
ATOM 24806 C CA . ILE A 1 41 ? 62.581 -1.822 15.111 1.00 0.00 41 ILE A CA 19
ATOM 24807 C C . ILE A 1 41 ? 63.213 -2.368 13.845 1.00 0.00 41 ILE A C 19
ATOM 24808 O O . ILE A 1 41 ? 63.829 -1.619 13.086 1.00 0.00 41 ILE A O 19
ATOM 24824 N N . SER A 1 42 ? 63.076 -3.660 13.621 1.00 0.00 42 SER A N 19
ATOM 24825 C CA . SER A 1 42 ? 63.642 -4.280 12.443 1.00 0.00 42 SER A CA 19
ATOM 24826 C C . SER A 1 42 ? 62.853 -3.886 11.195 1.00 0.00 42 SER A C 19
ATOM 24827 O O . SER A 1 42 ? 61.641 -3.654 11.253 1.00 0.00 42 SER A O 19
ATOM 24835 N N . ALA A 1 43 ? 63.549 -3.816 10.083 1.00 0.00 43 ALA A N 19
ATOM 24836 C CA . ALA A 1 43 ? 62.959 -3.456 8.813 1.00 0.00 43 ALA A CA 19
ATOM 24837 C C . ALA A 1 43 ? 61.930 -4.491 8.385 1.00 0.00 43 ALA A C 19
ATOM 24838 O O . ALA A 1 43 ? 60.845 -4.146 7.923 1.00 0.00 43 ALA A O 19
ATOM 24845 N N . LYS A 1 44 ? 62.265 -5.763 8.570 1.00 0.00 44 LYS A N 19
ATOM 24846 C CA . LYS A 1 44 ? 61.360 -6.851 8.219 1.00 0.00 44 LYS A CA 19
ATOM 24847 C C . LYS A 1 44 ? 60.102 -6.801 9.079 1.00 0.00 44 LYS A C 19
ATOM 24848 O O . LYS A 1 44 ? 59.033 -7.258 8.665 1.00 0.00 44 LYS A O 19
ATOM 24867 N N . ALA A 1 45 ? 60.238 -6.231 10.271 1.00 0.00 45 ALA A N 19
ATOM 24868 C CA . ALA A 1 45 ? 59.119 -6.091 11.184 1.00 0.00 45 ALA A CA 19
ATOM 24869 C C . ALA A 1 45 ? 58.126 -5.075 10.651 1.00 0.00 45 ALA A C 19
ATOM 24870 O O . ALA A 1 45 ? 56.921 -5.243 10.803 1.00 0.00 45 ALA A O 19
ATOM 24877 N N . PHE A 1 46 ? 58.642 -4.029 9.998 1.00 0.00 46 PHE A N 19
ATOM 24878 C CA . PHE A 1 46 ? 57.798 -2.984 9.419 1.00 0.00 46 PHE A CA 19
ATOM 24879 C C . PHE A 1 46 ? 56.811 -3.580 8.434 1.00 0.00 46 PHE A C 19
ATOM 24880 O O . PHE A 1 46 ? 55.631 -3.223 8.435 1.00 0.00 46 PHE A O 19
ATOM 24897 N N . GLY A 1 47 ? 57.298 -4.494 7.599 1.00 0.00 47 GLY A N 19
ATOM 24898 C CA . GLY A 1 47 ? 56.438 -5.151 6.638 1.00 0.00 47 GLY A CA 19
ATOM 24899 C C . GLY A 1 47 ? 55.282 -5.845 7.319 1.00 0.00 47 GLY A C 19
ATOM 24900 O O . GLY A 1 47 ? 54.144 -5.757 6.872 1.00 0.00 47 GLY A O 19
ATOM 24904 N N . THR A 1 48 ? 55.576 -6.507 8.422 1.00 0.00 48 THR A N 19
ATOM 24905 C CA . THR A 1 48 ? 54.571 -7.203 9.189 1.00 0.00 48 THR A CA 19
ATOM 24906 C C . THR A 1 48 ? 53.589 -6.210 9.823 1.00 0.00 48 THR A C 19
ATOM 24907 O O . THR A 1 48 ? 52.368 -6.389 9.746 1.00 0.00 48 THR A O 19
ATOM 24918 N N . VAL A 1 49 ? 54.135 -5.155 10.432 1.00 0.00 49 VAL A N 19
ATOM 24919 C CA . VAL A 1 49 ? 53.324 -4.128 11.083 1.00 0.00 49 VAL A CA 19
ATOM 24920 C C . VAL A 1 49 ? 52.366 -3.482 10.090 1.00 0.00 49 VAL A C 19
ATOM 24921 O O . VAL A 1 49 ? 51.183 -3.307 10.377 1.00 0.00 49 VAL A O 19
ATOM 24934 N N . ALA A 1 50 ? 52.882 -3.142 8.926 1.00 0.00 50 ALA A N 19
ATOM 24935 C CA . ALA A 1 50 ? 52.088 -2.500 7.898 1.00 0.00 50 ALA A CA 19
ATOM 24936 C C . ALA A 1 50 ? 50.937 -3.389 7.451 1.00 0.00 50 ALA A C 19
ATOM 24937 O O . ALA A 1 50 ? 49.779 -2.976 7.480 1.00 0.00 50 ALA A O 19
ATOM 24944 N N . ARG A 1 51 ? 51.252 -4.621 7.086 1.00 0.00 51 ARG A N 19
ATOM 24945 C CA . ARG A 1 51 ? 50.249 -5.550 6.571 1.00 0.00 51 ARG A CA 19
ATOM 24946 C C . ARG A 1 51 ? 49.150 -5.836 7.589 1.00 0.00 51 ARG A C 19
ATOM 24947 O O . ARG A 1 51 ? 47.975 -5.926 7.229 1.00 0.00 51 ARG A O 19
ATOM 24968 N N . MET A 1 52 ? 49.521 -5.962 8.860 1.00 0.00 52 MET A N 19
ATOM 24969 C CA . MET A 1 52 ? 48.535 -6.248 9.900 1.00 0.00 52 MET A CA 19
ATOM 24970 C C . MET A 1 52 ? 47.637 -5.034 10.152 1.00 0.00 52 MET A C 19
ATOM 24971 O O . MET A 1 52 ? 46.520 -5.164 10.659 1.00 0.00 52 MET A O 19
ATOM 24985 N N . ASN A 1 53 ? 48.122 -3.857 9.770 1.00 0.00 53 ASN A N 19
ATOM 24986 C CA . ASN A 1 53 ? 47.369 -2.620 9.944 1.00 0.00 53 ASN A CA 19
ATOM 24987 C C . ASN A 1 53 ? 46.698 -2.211 8.637 1.00 0.00 53 ASN A C 19
ATOM 24988 O O . ASN A 1 53 ? 46.240 -1.076 8.492 1.00 0.00 53 ASN A O 19
ATOM 24999 N N . ASN A 1 54 ? 46.648 -3.156 7.690 1.00 0.00 54 ASN A N 19
ATOM 25000 C CA . ASN A 1 54 ? 46.017 -2.946 6.374 1.00 0.00 54 ASN A CA 19
ATOM 25001 C C . ASN A 1 54 ? 46.761 -1.903 5.553 1.00 0.00 54 ASN A C 19
ATOM 25002 O O . ASN A 1 54 ? 46.186 -1.264 4.670 1.00 0.00 54 ASN A O 19
ATOM 25013 N N . VAL A 1 55 ? 48.034 -1.739 5.834 1.00 0.00 55 VAL A N 19
ATOM 25014 C CA . VAL A 1 55 ? 48.855 -0.785 5.121 1.00 0.00 55 VAL A CA 19
ATOM 25015 C C . VAL A 1 55 ? 49.749 -1.502 4.114 1.00 0.00 55 VAL A C 19
ATOM 25016 O O . VAL A 1 55 ? 50.607 -2.298 4.491 1.00 0.00 55 VAL A O 19
ATOM 25029 N N . PRO A 1 56 ? 49.540 -1.252 2.822 1.00 0.00 56 PRO A N 19
ATOM 25030 C CA . PRO A 1 56 ? 50.355 -1.842 1.776 1.00 0.00 56 PRO A CA 19
ATOM 25031 C C . PRO A 1 56 ? 51.682 -1.104 1.626 1.00 0.00 56 PRO A C 19
ATOM 25032 O O . PRO A 1 56 ? 51.709 0.108 1.423 1.00 0.00 56 PRO A O 19
ATOM 25043 N N . VAL A 1 57 ? 52.773 -1.836 1.753 1.00 0.00 57 VAL A N 19
ATOM 25044 C CA . VAL A 1 57 ? 54.101 -1.250 1.647 1.00 0.00 57 VAL A CA 19
ATOM 25045 C C . VAL A 1 57 ? 54.365 -0.751 0.228 1.00 0.00 57 VAL A C 19
ATOM 25046 O O . VAL A 1 57 ? 54.166 -1.488 -0.745 1.00 0.00 57 VAL A O 19
ATOM 25059 N N . ASP A 1 58 ? 54.797 0.503 0.123 1.00 0.00 58 ASP A N 19
ATOM 25060 C CA . ASP A 1 58 ? 55.132 1.115 -1.168 1.00 0.00 58 ASP A CA 19
ATOM 25061 C C . ASP A 1 58 ? 56.206 0.294 -1.891 1.00 0.00 58 ASP A C 19
ATOM 25062 O O . ASP A 1 58 ? 57.144 -0.180 -1.264 1.00 0.00 58 ASP A O 19
ATOM 25071 N N . PRO A 1 59 ? 56.064 0.105 -3.221 1.00 0.00 59 PRO A N 19
ATOM 25072 C CA . PRO A 1 59 ? 57.012 -0.681 -4.034 1.00 0.00 59 PRO A CA 19
ATOM 25073 C C . PRO A 1 59 ? 58.473 -0.283 -3.810 1.00 0.00 59 PRO A C 19
ATOM 25074 O O . PRO A 1 59 ? 59.347 -1.144 -3.658 1.00 0.00 59 PRO A O 19
ATOM 25085 N N . ARG A 1 60 ? 58.737 1.013 -3.795 1.00 0.00 60 ARG A N 19
ATOM 25086 C CA . ARG A 1 60 ? 60.097 1.509 -3.595 1.00 0.00 60 ARG A CA 19
ATOM 25087 C C . ARG A 1 60 ? 60.539 1.302 -2.160 1.00 0.00 60 ARG A C 19
ATOM 25088 O O . ARG A 1 60 ? 61.673 0.885 -1.902 1.00 0.00 60 ARG A O 19
ATOM 25109 N N . VAL A 1 61 ? 59.644 1.595 -1.227 1.00 0.00 61 VAL A N 19
ATOM 25110 C CA . VAL A 1 61 ? 59.917 1.384 0.185 1.00 0.00 61 VAL A CA 19
ATOM 25111 C C . VAL A 1 61 ? 60.198 -0.092 0.445 1.00 0.00 61 VAL A C 19
ATOM 25112 O O . VAL A 1 61 ? 61.111 -0.431 1.177 1.00 0.00 61 VAL A O 19
ATOM 25125 N N . GLN A 1 62 ? 59.415 -0.955 -0.192 1.00 0.00 62 GLN A N 19
ATOM 25126 C CA . GLN A 1 62 ? 59.578 -2.401 -0.078 1.00 0.00 62 GLN A CA 19
ATOM 25127 C C . GLN A 1 62 ? 61.009 -2.812 -0.425 1.00 0.00 62 GLN A C 19
ATOM 25128 O O . GLN A 1 62 ? 61.627 -3.611 0.287 1.00 0.00 62 GLN A O 19
ATOM 25142 N N . GLU A 1 63 ? 61.526 -2.255 -1.513 1.00 0.00 63 GLU A N 19
ATOM 25143 C CA . GLU A 1 63 ? 62.892 -2.521 -1.943 1.00 0.00 63 GLU A CA 19
ATOM 25144 C C . GLU A 1 63 ? 63.868 -2.045 -0.869 1.00 0.00 63 GLU A C 19
ATOM 25145 O O . GLU A 1 63 ? 64.716 -2.796 -0.399 1.00 0.00 63 GLU A O 19
ATOM 25157 N N . TYR A 1 64 ? 63.696 -0.804 -0.473 1.00 0.00 64 TYR A N 19
ATOM 25158 C CA . TYR A 1 64 ? 64.529 -0.163 0.531 1.00 0.00 64 TYR A CA 19
ATOM 25159 C C . TYR A 1 64 ? 64.516 -0.928 1.873 1.00 0.00 64 TYR A C 19
ATOM 25160 O O . TYR A 1 64 ? 65.559 -1.097 2.507 1.00 0.00 64 TYR A O 19
ATOM 25178 N N . VAL A 1 65 ? 63.344 -1.404 2.273 1.00 0.00 65 VAL A N 19
ATOM 25179 C CA . VAL A 1 65 ? 63.180 -2.121 3.541 1.00 0.00 65 VAL A CA 19
ATOM 25180 C C . VAL A 1 65 ? 63.985 -3.427 3.581 1.00 0.00 65 VAL A C 19
ATOM 25181 O O . VAL A 1 65 ? 64.743 -3.672 4.528 1.00 0.00 65 VAL A O 19
ATOM 25194 N N . LYS A 1 66 ? 63.845 -4.249 2.553 1.00 0.00 66 LYS A N 19
ATOM 25195 C CA . LYS A 1 66 ? 64.539 -5.529 2.523 1.00 0.00 66 LYS A CA 19
ATOM 25196 C C . LYS A 1 66 ? 66.043 -5.350 2.361 1.00 0.00 66 LYS A C 19
ATOM 25197 O O . LYS A 1 66 ? 66.825 -6.163 2.849 1.00 0.00 66 LYS A O 19
ATOM 25216 N N . ARG A 1 67 ? 66.447 -4.273 1.702 1.00 0.00 67 ARG A N 19
ATOM 25217 C CA . ARG A 1 67 ? 67.859 -4.011 1.481 1.00 0.00 67 ARG A CA 19
ATOM 25218 C C . ARG A 1 67 ? 68.586 -3.693 2.779 1.00 0.00 67 ARG A C 19
ATOM 25219 O O . ARG A 1 67 ? 69.732 -4.077 2.953 1.00 0.00 67 ARG A O 19
ATOM 25240 N N . LEU A 1 68 ? 67.899 -3.024 3.701 1.00 0.00 68 LEU A N 19
ATOM 25241 C CA . LEU A 1 68 ? 68.509 -2.606 4.971 1.00 0.00 68 LEU A CA 19
ATOM 25242 C C . LEU A 1 68 ? 69.078 -3.798 5.736 1.00 0.00 68 LEU A C 19
ATOM 25243 O O . LEU A 1 68 ? 70.233 -3.787 6.163 1.00 0.00 68 LEU A O 19
ATOM 25259 N N . THR A 1 69 ? 68.278 -4.826 5.886 1.00 0.00 69 THR A N 19
ATOM 25260 C CA . THR A 1 69 ? 68.693 -6.006 6.617 1.00 0.00 69 THR A CA 19
ATOM 25261 C C . THR A 1 69 ? 69.603 -6.901 5.766 1.00 0.00 69 THR A C 19
ATOM 25262 O O . THR A 1 69 ? 70.281 -7.786 6.290 1.00 0.00 69 THR A O 19
ATOM 25273 N N . ASP A 1 70 ? 69.617 -6.663 4.462 1.00 0.00 70 ASP A N 19
ATOM 25274 C CA . ASP A 1 70 ? 70.412 -7.476 3.549 1.00 0.00 70 ASP A CA 19
ATOM 25275 C C . ASP A 1 70 ? 71.843 -6.953 3.425 1.00 0.00 70 ASP A C 19
ATOM 25276 O O . ASP A 1 70 ? 72.803 -7.699 3.620 1.00 0.00 70 ASP A O 19
ATOM 25285 N N . GLN A 1 71 ? 71.977 -5.667 3.123 1.00 0.00 71 GLN A N 19
ATOM 25286 C CA . GLN A 1 71 ? 73.292 -5.062 2.907 1.00 0.00 71 GLN A CA 19
ATOM 25287 C C . GLN A 1 71 ? 73.977 -4.709 4.230 1.00 0.00 71 GLN A C 19
ATOM 25288 O O . GLN A 1 71 ? 75.171 -4.944 4.402 1.00 0.00 71 GLN A O 19
ATOM 25302 N N . ASP A 1 72 ? 73.216 -4.155 5.159 1.00 0.00 72 ASP A N 19
ATOM 25303 C CA . ASP A 1 72 ? 73.759 -3.742 6.445 1.00 0.00 72 ASP A CA 19
ATOM 25304 C C . ASP A 1 72 ? 73.629 -4.847 7.461 1.00 0.00 72 ASP A C 19
ATOM 25305 O O . ASP A 1 72 ? 74.607 -5.250 8.094 1.00 0.00 72 ASP A O 19
ATOM 25314 N N . GLY A 1 73 ? 72.423 -5.336 7.609 1.00 0.00 73 GLY A N 19
ATOM 25315 C CA . GLY A 1 73 ? 72.155 -6.356 8.581 1.00 0.00 73 GLY A CA 19
ATOM 25316 C C . GLY A 1 73 ? 71.221 -5.846 9.642 1.00 0.00 73 GLY A C 19
ATOM 25317 O O . GLY A 1 73 ? 71.380 -4.715 10.116 1.00 0.00 73 GLY A O 19
ATOM 25321 N N . SER A 1 74 ? 70.228 -6.660 9.988 1.00 0.00 74 SER A N 19
ATOM 25322 C CA . SER A 1 74 ? 69.213 -6.319 10.990 1.00 0.00 74 SER A CA 19
ATOM 25323 C C . SER A 1 74 ? 68.225 -5.285 10.435 1.00 0.00 74 SER A C 19
ATOM 25324 O O . SER A 1 74 ? 67.011 -5.528 10.398 1.00 0.00 74 SER A O 19
ATOM 25332 N N . GLY A 1 75 ? 68.757 -4.151 9.977 1.00 0.00 75 GLY A N 19
ATOM 25333 C CA . GLY A 1 75 ? 67.931 -3.098 9.435 1.00 0.00 75 GLY A CA 19
ATOM 25334 C C . GLY A 1 75 ? 67.045 -2.488 10.489 1.00 0.00 75 GLY A C 19
ATOM 25335 O O . GLY A 1 75 ? 65.947 -2.958 10.717 1.00 0.00 75 GLY A O 19
ATOM 25339 N N . THR A 1 76 ? 67.519 -1.458 11.136 1.00 0.00 76 THR A N 19
ATOM 25340 C CA . THR A 1 76 ? 66.753 -0.835 12.188 1.00 0.00 76 THR A CA 19
ATOM 25341 C C . THR A 1 76 ? 66.174 0.496 11.733 1.00 0.00 76 THR A C 19
ATOM 25342 O O . THR A 1 76 ? 66.857 1.298 11.096 1.00 0.00 76 THR A O 19
ATOM 25353 N N . ILE A 1 77 ? 64.913 0.712 12.043 1.00 0.00 77 ILE A N 19
ATOM 25354 C CA . ILE A 1 77 ? 64.239 1.959 11.724 1.00 0.00 77 ILE A CA 19
ATOM 25355 C C . ILE A 1 77 ? 63.637 2.568 12.970 1.00 0.00 77 ILE A C 19
ATOM 25356 O O . ILE A 1 77 ? 62.955 1.888 13.741 1.00 0.00 77 ILE A O 19
ATOM 25372 N N . SER A 1 78 ? 63.901 3.838 13.169 1.00 0.00 78 SER A N 19
ATOM 25373 C CA . SER A 1 78 ? 63.406 4.557 14.320 1.00 0.00 78 SER A CA 19
ATOM 25374 C C . SER A 1 78 ? 61.913 4.856 14.165 1.00 0.00 78 SER A C 19
ATOM 25375 O O . SER A 1 78 ? 61.346 4.681 13.080 1.00 0.00 78 SER A O 19
ATOM 25383 N N . PHE A 1 79 ? 61.281 5.300 15.252 1.00 0.00 79 PHE A N 19
ATOM 25384 C CA . PHE A 1 79 ? 59.868 5.661 15.227 1.00 0.00 79 PHE A CA 19
ATOM 25385 C C . PHE A 1 79 ? 59.631 6.768 14.209 1.00 0.00 79 PHE A C 19
ATOM 25386 O O . PHE A 1 79 ? 58.592 6.809 13.542 1.00 0.00 79 PHE A O 19
ATOM 25403 N N . GLU A 1 80 ? 60.614 7.647 14.085 1.00 0.00 80 GLU A N 19
ATOM 25404 C CA . GLU A 1 80 ? 60.567 8.737 13.131 1.00 0.00 80 GLU A CA 19
ATOM 25405 C C . GLU A 1 80 ? 60.411 8.167 11.713 1.00 0.00 80 GLU A C 19
ATOM 25406 O O . GLU A 1 80 ? 59.477 8.520 10.985 1.00 0.00 80 GLU A O 19
ATOM 25418 N N . GLU A 1 81 ? 61.303 7.243 11.364 1.00 0.00 81 GLU A N 19
ATOM 25419 C CA . GLU A 1 81 ? 61.304 6.607 10.050 1.00 0.00 81 GLU A CA 19
ATOM 25420 C C . GLU A 1 81 ? 60.045 5.786 9.840 1.00 0.00 81 GLU A C 19
ATOM 25421 O O . GLU A 1 81 ? 59.474 5.784 8.752 1.00 0.00 81 GLU A O 19
ATOM 25433 N N . PHE A 1 82 ? 59.620 5.088 10.892 1.00 0.00 82 PHE A N 19
ATOM 25434 C CA . PHE A 1 82 ? 58.414 4.264 10.846 1.00 0.00 82 PHE A CA 19
ATOM 25435 C C . PHE A 1 82 ? 57.225 5.074 10.331 1.00 0.00 82 PHE A C 19
ATOM 25436 O O . PHE A 1 82 ? 56.451 4.597 9.494 1.00 0.00 82 PHE A O 19
ATOM 25453 N N . LEU A 1 83 ? 57.093 6.299 10.816 1.00 0.00 83 LEU A N 19
ATOM 25454 C CA . LEU A 1 83 ? 56.016 7.170 10.385 1.00 0.00 83 LEU A CA 19
ATOM 25455 C C . LEU A 1 83 ? 56.192 7.559 8.922 1.00 0.00 83 LEU A C 19
ATOM 25456 O O . LEU A 1 83 ? 55.260 7.446 8.131 1.00 0.00 83 LEU A O 19
ATOM 25472 N N . VAL A 1 84 ? 57.402 7.989 8.569 1.00 0.00 84 VAL A N 19
ATOM 25473 C CA . VAL A 1 84 ? 57.718 8.405 7.198 1.00 0.00 84 VAL A CA 19
ATOM 25474 C C . VAL A 1 84 ? 57.427 7.280 6.194 1.00 0.00 84 VAL A C 19
ATOM 25475 O O . VAL A 1 84 ? 56.883 7.519 5.110 1.00 0.00 84 VAL A O 19
ATOM 25488 N N . LEU A 1 85 ? 57.781 6.059 6.565 1.00 0.00 85 LEU A N 19
ATOM 25489 C CA . LEU A 1 85 ? 57.563 4.903 5.706 1.00 0.00 85 LEU A CA 19
ATOM 25490 C C . LEU A 1 85 ? 56.072 4.638 5.514 1.00 0.00 85 LEU A C 19
ATOM 25491 O O . LEU A 1 85 ? 55.628 4.307 4.408 1.00 0.00 85 LEU A O 19
ATOM 25507 N N . MET A 1 86 ? 55.302 4.792 6.588 1.00 0.00 86 MET A N 19
ATOM 25508 C CA . MET A 1 86 ? 53.852 4.613 6.523 1.00 0.00 86 MET A CA 19
ATOM 25509 C C . MET A 1 86 ? 53.230 5.666 5.619 1.00 0.00 86 MET A C 19
ATOM 25510 O O . MET A 1 86 ? 52.254 5.398 4.908 1.00 0.00 86 MET A O 19
ATOM 25524 N N . VAL A 1 87 ? 53.812 6.862 5.648 1.00 0.00 87 VAL A N 19
ATOM 25525 C CA . VAL A 1 87 ? 53.376 7.965 4.804 1.00 0.00 87 VAL A CA 19
ATOM 25526 C C . VAL A 1 87 ? 53.419 7.560 3.342 1.00 0.00 87 VAL A C 19
ATOM 25527 O O . VAL A 1 87 ? 52.427 7.668 2.626 1.00 0.00 87 VAL A O 19
ATOM 25540 N N . LYS A 1 88 ? 54.569 7.074 2.920 1.00 0.00 88 LYS A N 19
ATOM 25541 C CA . LYS A 1 88 ? 54.783 6.672 1.541 1.00 0.00 88 LYS A CA 19
ATOM 25542 C C . LYS A 1 88 ? 53.886 5.497 1.160 1.00 0.00 88 LYS A C 19
ATOM 25543 O O . LYS A 1 88 ? 53.243 5.511 0.114 1.00 0.00 88 LYS A O 19
ATOM 25562 N N . SER A 1 89 ? 53.820 4.509 2.037 1.00 0.00 89 SER A N 19
ATOM 25563 C CA . SER A 1 89 ? 53.061 3.291 1.782 1.00 0.00 89 SER A CA 19
ATOM 25564 C C . SER A 1 89 ? 51.562 3.562 1.531 1.00 0.00 89 SER A C 19
ATOM 25565 O O . SER A 1 89 ? 51.001 3.104 0.535 1.00 0.00 89 SER A O 19
ATOM 25573 N N . MET A 1 90 ? 50.924 4.332 2.410 1.00 0.00 90 MET A N 19
ATOM 25574 C CA . MET A 1 90 ? 49.487 4.602 2.263 1.00 0.00 90 MET A CA 19
ATOM 25575 C C . MET A 1 90 ? 49.213 5.583 1.138 1.00 0.00 90 MET A C 19
ATOM 25576 O O . MET A 1 90 ? 48.208 5.477 0.439 1.00 0.00 90 MET A O 19
ATOM 25590 N N . LYS A 1 91 ? 50.105 6.532 0.970 1.00 0.00 91 LYS A N 19
ATOM 25591 C CA . LYS A 1 91 ? 49.915 7.600 0.005 1.00 0.00 91 LYS A CA 19
ATOM 25592 C C . LYS A 1 91 ? 50.139 7.124 -1.432 1.00 0.00 91 LYS A C 19
ATOM 25593 O O . LYS A 1 91 ? 49.618 7.716 -2.379 1.00 0.00 91 LYS A O 19
ATOM 25612 N N . GLN A 1 92 ? 50.899 6.064 -1.591 1.00 0.00 92 GLN A N 19
ATOM 25613 C CA . GLN A 1 92 ? 51.167 5.524 -2.911 1.00 0.00 92 GLN A CA 19
ATOM 25614 C C . GLN A 1 92 ? 50.016 4.658 -3.392 1.00 0.00 92 GLN A C 19
ATOM 25615 O O . GLN A 1 92 ? 49.557 4.796 -4.530 1.00 0.00 92 GLN A O 19
ATOM 25629 N N . ASP A 1 93 ? 49.557 3.772 -2.527 1.00 0.00 93 ASP A N 19
ATOM 25630 C CA . ASP A 1 93 ? 48.497 2.837 -2.875 1.00 0.00 93 ASP A CA 19
ATOM 25631 C C . ASP A 1 93 ? 47.213 3.566 -3.237 1.00 0.00 93 ASP A C 19
ATOM 25632 O O . ASP A 1 93 ? 46.725 4.411 -2.478 1.00 0.00 93 ASP A O 19
ATOM 25641 N N . ALA A 1 94 ? 46.683 3.250 -4.400 1.00 0.00 94 ALA A N 19
ATOM 25642 C CA . ALA A 1 94 ? 45.462 3.866 -4.881 1.00 0.00 94 ALA A CA 19
ATOM 25643 C C . ALA A 1 94 ? 44.519 2.813 -5.441 1.00 0.00 94 ALA A C 19
ATOM 25644 O O . ALA A 1 94 ? 44.846 2.244 -6.529 1.00 0.00 94 ALA A O 19
ATOM 25651 N N . ALA A 1 5 ? 69.185 12.962 15.392 1.00 0.00 5 ALA A N 20
ATOM 25652 C CA . ALA A 1 5 ? 70.379 13.074 14.519 1.00 0.00 5 ALA A CA 20
ATOM 25653 C C . ALA A 1 5 ? 69.972 13.395 13.091 1.00 0.00 5 ALA A C 20
ATOM 25654 O O . ALA A 1 5 ? 70.813 13.478 12.187 1.00 0.00 5 ALA A O 20
ATOM 25661 N N . SER A 1 6 ? 68.690 13.574 12.892 1.00 0.00 6 SER A N 20
ATOM 25662 C CA . SER A 1 6 ? 68.154 13.877 11.592 1.00 0.00 6 SER A CA 20
ATOM 25663 C C . SER A 1 6 ? 67.633 15.298 11.549 1.00 0.00 6 SER A C 20
ATOM 25664 O O . SER A 1 6 ? 67.636 16.005 12.564 1.00 0.00 6 SER A O 20
ATOM 25672 N N . MET A 1 7 ? 67.199 15.723 10.382 1.00 0.00 7 MET A N 20
ATOM 25673 C CA . MET A 1 7 ? 66.613 17.036 10.233 1.00 0.00 7 MET A CA 20
ATOM 25674 C C . MET A 1 7 ? 65.127 16.967 10.507 1.00 0.00 7 MET A C 20
ATOM 25675 O O . MET A 1 7 ? 64.476 17.987 10.743 1.00 0.00 7 MET A O 20
ATOM 25689 N N . SER A 1 8 ? 64.598 15.741 10.465 1.00 0.00 8 SER A N 20
ATOM 25690 C CA . SER A 1 8 ? 63.192 15.468 10.719 1.00 0.00 8 SER A CA 20
ATOM 25691 C C . SER A 1 8 ? 62.299 16.114 9.658 1.00 0.00 8 SER A C 20
ATOM 25692 O O . SER A 1 8 ? 61.101 16.298 9.871 1.00 0.00 8 SER A O 20
ATOM 25700 N N . ASP A 1 9 ? 62.885 16.416 8.496 1.00 0.00 9 ASP A N 20
ATOM 25701 C CA . ASP A 1 9 ? 62.144 17.044 7.401 1.00 0.00 9 ASP A CA 20
ATOM 25702 C C . ASP A 1 9 ? 61.065 16.109 6.890 1.00 0.00 9 ASP A C 20
ATOM 25703 O O . ASP A 1 9 ? 59.951 16.530 6.592 1.00 0.00 9 ASP A O 20
ATOM 25712 N N . GLU A 1 10 ? 61.392 14.832 6.819 1.00 0.00 10 GLU A N 20
ATOM 25713 C CA . GLU A 1 10 ? 60.440 13.833 6.385 1.00 0.00 10 GLU A CA 20
ATOM 25714 C C . GLU A 1 10 ? 59.353 13.636 7.433 1.00 0.00 10 GLU A C 20
ATOM 25715 O O . GLU A 1 10 ? 58.189 13.420 7.095 1.00 0.00 10 GLU A O 20
ATOM 25727 N N . GLN A 1 11 ? 59.737 13.707 8.714 1.00 0.00 11 GLN A N 20
ATOM 25728 C CA . GLN A 1 11 ? 58.768 13.619 9.797 1.00 0.00 11 GLN A CA 20
ATOM 25729 C C . GLN A 1 11 ? 57.824 14.815 9.748 1.00 0.00 11 GLN A C 20
ATOM 25730 O O . GLN A 1 11 ? 56.646 14.696 10.052 1.00 0.00 11 GLN A O 20
ATOM 25744 N N . ALA A 1 12 ? 58.352 15.968 9.351 1.00 0.00 12 ALA A N 20
ATOM 25745 C CA . ALA A 1 12 ? 57.540 17.164 9.201 1.00 0.00 12 ALA A CA 20
ATOM 25746 C C . ALA A 1 12 ? 56.453 16.928 8.159 1.00 0.00 12 ALA A C 20
ATOM 25747 O O . ALA A 1 12 ? 55.332 17.413 8.294 1.00 0.00 12 ALA A O 20
ATOM 25754 N N . GLU A 1 13 ? 56.798 16.170 7.122 1.00 0.00 13 GLU A N 20
ATOM 25755 C CA . GLU A 1 13 ? 55.841 15.804 6.089 1.00 0.00 13 GLU A CA 20
ATOM 25756 C C . GLU A 1 13 ? 54.864 14.790 6.646 1.00 0.00 13 GLU A C 20
ATOM 25757 O O . GLU A 1 13 ? 53.657 14.895 6.450 1.00 0.00 13 GLU A O 20
ATOM 25769 N N . ALA A 1 14 ? 55.408 13.807 7.348 1.00 0.00 14 ALA A N 20
ATOM 25770 C CA . ALA A 1 14 ? 54.622 12.744 7.941 1.00 0.00 14 ALA A CA 20
ATOM 25771 C C . ALA A 1 14 ? 53.585 13.295 8.904 1.00 0.00 14 ALA A C 20
ATOM 25772 O O . ALA A 1 14 ? 52.441 12.888 8.877 1.00 0.00 14 ALA A O 20
ATOM 25779 N N . ARG A 1 15 ? 53.994 14.233 9.736 1.00 0.00 15 ARG A N 20
ATOM 25780 C CA . ARG A 1 15 ? 53.095 14.845 10.705 1.00 0.00 15 ARG A CA 20
ATOM 25781 C C . ARG A 1 15 ? 52.096 15.788 10.038 1.00 0.00 15 ARG A C 20
ATOM 25782 O O . ARG A 1 15 ? 51.076 16.150 10.631 1.00 0.00 15 ARG A O 20
ATOM 25803 N N . ALA A 1 16 ? 52.401 16.201 8.826 1.00 0.00 16 ALA A N 20
ATOM 25804 C CA . ALA A 1 16 ? 51.502 17.058 8.067 1.00 0.00 16 ALA A CA 20
ATOM 25805 C C . ALA A 1 16 ? 50.471 16.211 7.331 1.00 0.00 16 ALA A C 20
ATOM 25806 O O . ALA A 1 16 ? 49.322 16.616 7.152 1.00 0.00 16 ALA A O 20
ATOM 25813 N N . PHE A 1 17 ? 50.895 15.034 6.918 1.00 0.00 17 PHE A N 20
ATOM 25814 C CA . PHE A 1 17 ? 50.044 14.097 6.210 1.00 0.00 17 PHE A CA 20
ATOM 25815 C C . PHE A 1 17 ? 49.235 13.253 7.191 1.00 0.00 17 PHE A C 20
ATOM 25816 O O . PHE A 1 17 ? 48.033 13.069 7.020 1.00 0.00 17 PHE A O 20
ATOM 25833 N N . LEU A 1 18 ? 49.895 12.757 8.216 1.00 0.00 18 LEU A N 20
ATOM 25834 C CA . LEU A 1 18 ? 49.242 11.949 9.225 1.00 0.00 18 LEU A CA 20
ATOM 25835 C C . LEU A 1 18 ? 48.809 12.806 10.389 1.00 0.00 18 LEU A C 20
ATOM 25836 O O . LEU A 1 18 ? 49.547 13.678 10.840 1.00 0.00 18 LEU A O 20
ATOM 25852 N N . SER A 1 19 ? 47.621 12.562 10.867 1.00 0.00 19 SER A N 20
ATOM 25853 C CA . SER A 1 19 ? 47.123 13.258 12.023 1.00 0.00 19 SER A CA 20
ATOM 25854 C C . SER A 1 19 ? 47.752 12.639 13.260 1.00 0.00 19 SER A C 20
ATOM 25855 O O . SER A 1 19 ? 48.141 11.466 13.231 1.00 0.00 19 SER A O 20
ATOM 25863 N N . GLU A 1 20 ? 47.860 13.406 14.341 1.00 0.00 20 GLU A N 20
ATOM 25864 C CA . GLU A 1 20 ? 48.456 12.890 15.571 1.00 0.00 20 GLU A CA 20
ATOM 25865 C C . GLU A 1 20 ? 47.710 11.665 16.065 1.00 0.00 20 GLU A C 20
ATOM 25866 O O . GLU A 1 20 ? 48.292 10.794 16.706 1.00 0.00 20 GLU A O 20
ATOM 25878 N N . GLU A 1 21 ? 46.423 11.594 15.747 1.00 0.00 21 GLU A N 20
ATOM 25879 C CA . GLU A 1 21 ? 45.617 10.442 16.098 1.00 0.00 21 GLU A CA 20
ATOM 25880 C C . GLU A 1 21 ? 46.150 9.200 15.381 1.00 0.00 21 GLU A C 20
ATOM 25881 O O . GLU A 1 21 ? 46.307 8.149 15.990 1.00 0.00 21 GLU A O 20
ATOM 25893 N N . MET A 1 22 ? 46.448 9.341 14.084 1.00 0.00 22 MET A N 20
ATOM 25894 C CA . MET A 1 22 ? 46.987 8.230 13.291 1.00 0.00 22 MET A CA 20
ATOM 25895 C C . MET A 1 22 ? 48.374 7.885 13.778 1.00 0.00 22 MET A C 20
ATOM 25896 O O . MET A 1 22 ? 48.721 6.717 13.928 1.00 0.00 22 MET A O 20
ATOM 25910 N N . ILE A 1 23 ? 49.155 8.919 14.037 1.00 0.00 23 ILE A N 20
ATOM 25911 C CA . ILE A 1 23 ? 50.508 8.769 14.546 1.00 0.00 23 ILE A CA 20
ATOM 25912 C C . ILE A 1 23 ? 50.511 7.971 15.856 1.00 0.00 23 ILE A C 20
ATOM 25913 O O . ILE A 1 23 ? 51.358 7.108 16.063 1.00 0.00 23 ILE A O 20
ATOM 25929 N N . ALA A 1 24 ? 49.539 8.253 16.717 1.00 0.00 24 ALA A N 20
ATOM 25930 C CA . ALA A 1 24 ? 49.407 7.558 17.994 1.00 0.00 24 ALA A CA 20
ATOM 25931 C C . ALA A 1 24 ? 49.131 6.070 17.790 1.00 0.00 24 ALA A C 20
ATOM 25932 O O . ALA A 1 24 ? 49.652 5.223 18.521 1.00 0.00 24 ALA A O 20
ATOM 25939 N N . GLU A 1 25 ? 48.301 5.754 16.801 1.00 0.00 25 GLU A N 20
ATOM 25940 C CA . GLU A 1 25 ? 47.975 4.375 16.489 1.00 0.00 25 GLU A CA 20
ATOM 25941 C C . GLU A 1 25 ? 49.204 3.643 15.977 1.00 0.00 25 GLU A C 20
ATOM 25942 O O . GLU A 1 25 ? 49.497 2.524 16.400 1.00 0.00 25 GLU A O 20
ATOM 25954 N N . PHE A 1 26 ? 49.931 4.288 15.075 1.00 0.00 26 PHE A N 20
ATOM 25955 C CA . PHE A 1 26 ? 51.140 3.705 14.519 1.00 0.00 26 PHE A CA 20
ATOM 25956 C C . PHE A 1 26 ? 52.214 3.584 15.592 1.00 0.00 26 PHE A C 20
ATOM 25957 O O . PHE A 1 26 ? 53.000 2.645 15.586 1.00 0.00 26 PHE A O 20
ATOM 25974 N N . LYS A 1 27 ? 52.232 4.534 16.520 1.00 0.00 27 LYS A N 20
ATOM 25975 C CA . LYS A 1 27 ? 53.152 4.483 17.645 1.00 0.00 27 LYS A CA 20
ATOM 25976 C C . LYS A 1 27 ? 52.898 3.227 18.457 1.00 0.00 27 LYS A C 20
ATOM 25977 O O . LYS A 1 27 ? 53.826 2.511 18.815 1.00 0.00 27 LYS A O 20
ATOM 25996 N N . ALA A 1 28 ? 51.623 2.964 18.737 1.00 0.00 28 ALA A N 20
ATOM 25997 C CA . ALA A 1 28 ? 51.232 1.778 19.477 1.00 0.00 28 ALA A CA 20
ATOM 25998 C C . ALA A 1 28 ? 51.693 0.529 18.743 1.00 0.00 28 ALA A C 20
ATOM 25999 O O . ALA A 1 28 ? 52.136 -0.440 19.364 1.00 0.00 28 ALA A O 20
ATOM 26006 N N . ALA A 1 29 ? 51.597 0.570 17.418 1.00 0.00 29 ALA A N 20
ATOM 26007 C CA . ALA A 1 29 ? 52.046 -0.524 16.573 1.00 0.00 29 ALA A CA 20
ATOM 26008 C C . ALA A 1 29 ? 53.562 -0.674 16.660 1.00 0.00 29 ALA A C 20
ATOM 26009 O O . ALA A 1 29 ? 54.082 -1.785 16.753 1.00 0.00 29 ALA A O 20
ATOM 26016 N N . PHE A 1 30 ? 54.265 0.455 16.627 1.00 0.00 30 PHE A N 20
ATOM 26017 C CA . PHE A 1 30 ? 55.709 0.478 16.783 1.00 0.00 30 PHE A CA 20
ATOM 26018 C C . PHE A 1 30 ? 56.099 -0.146 18.128 1.00 0.00 30 PHE A C 20
ATOM 26019 O O . PHE A 1 30 ? 57.008 -0.985 18.199 1.00 0.00 30 PHE A O 20
ATOM 26036 N N . ASP A 1 31 ? 55.392 0.259 19.187 1.00 0.00 31 ASP A N 20
ATOM 26037 C CA . ASP A 1 31 ? 55.624 -0.271 20.537 1.00 0.00 31 ASP A CA 20
ATOM 26038 C C . ASP A 1 31 ? 55.436 -1.785 20.598 1.00 0.00 31 ASP A C 20
ATOM 26039 O O . ASP A 1 31 ? 56.018 -2.451 21.457 1.00 0.00 31 ASP A O 20
ATOM 26048 N N . MET A 1 32 ? 54.614 -2.328 19.698 1.00 0.00 32 MET A N 20
ATOM 26049 C CA . MET A 1 32 ? 54.365 -3.766 19.651 1.00 0.00 32 MET A CA 20
ATOM 26050 C C . MET A 1 32 ? 55.632 -4.536 19.312 1.00 0.00 32 MET A C 20
ATOM 26051 O O . MET A 1 32 ? 55.760 -5.710 19.654 1.00 0.00 32 MET A O 20
ATOM 26065 N N . PHE A 1 33 ? 56.562 -3.880 18.633 1.00 0.00 33 PHE A N 20
ATOM 26066 C CA . PHE A 1 33 ? 57.797 -4.532 18.241 1.00 0.00 33 PHE A CA 20
ATOM 26067 C C . PHE A 1 33 ? 58.986 -4.027 19.045 1.00 0.00 33 PHE A C 20
ATOM 26068 O O . PHE A 1 33 ? 59.858 -4.810 19.420 1.00 0.00 33 PHE A O 20
ATOM 26085 N N . ASP A 1 34 ? 59.022 -2.731 19.343 1.00 0.00 34 ASP A N 20
ATOM 26086 C CA . ASP A 1 34 ? 60.110 -2.194 20.159 1.00 0.00 34 ASP A CA 20
ATOM 26087 C C . ASP A 1 34 ? 59.755 -2.293 21.630 1.00 0.00 34 ASP A C 20
ATOM 26088 O O . ASP A 1 34 ? 59.636 -1.293 22.338 1.00 0.00 34 ASP A O 20
ATOM 26097 N N . ALA A 1 35 ? 59.544 -3.514 22.073 1.00 0.00 35 ALA A N 20
ATOM 26098 C CA . ALA A 1 35 ? 59.230 -3.788 23.458 1.00 0.00 35 ALA A CA 20
ATOM 26099 C C . ALA A 1 35 ? 60.503 -3.848 24.282 1.00 0.00 35 ALA A C 20
ATOM 26100 O O . ALA A 1 35 ? 60.466 -3.980 25.500 1.00 0.00 35 ALA A O 20
ATOM 26107 N N . ASP A 1 36 ? 61.631 -3.777 23.598 1.00 0.00 36 ASP A N 20
ATOM 26108 C CA . ASP A 1 36 ? 62.927 -3.813 24.253 1.00 0.00 36 ASP A CA 20
ATOM 26109 C C . ASP A 1 36 ? 63.322 -2.423 24.740 1.00 0.00 36 ASP A C 20
ATOM 26110 O O . ASP A 1 36 ? 64.072 -2.278 25.706 1.00 0.00 36 ASP A O 20
ATOM 26119 N N . GLY A 1 37 ? 62.809 -1.403 24.070 1.00 0.00 37 GLY A N 20
ATOM 26120 C CA . GLY A 1 37 ? 63.095 -0.043 24.470 1.00 0.00 37 GLY A CA 20
ATOM 26121 C C . GLY A 1 37 ? 64.327 0.508 23.795 1.00 0.00 37 GLY A C 20
ATOM 26122 O O . GLY A 1 37 ? 65.377 0.665 24.427 1.00 0.00 37 GLY A O 20
ATOM 26126 N N . GLY A 1 38 ? 64.217 0.774 22.511 1.00 0.00 38 GLY A N 20
ATOM 26127 C CA . GLY A 1 38 ? 65.334 1.328 21.783 1.00 0.00 38 GLY A CA 20
ATOM 26128 C C . GLY A 1 38 ? 64.924 2.465 20.876 1.00 0.00 38 GLY A C 20
ATOM 26129 O O . GLY A 1 38 ? 65.715 3.370 20.601 1.00 0.00 38 GLY A O 20
ATOM 26133 N N . GLY A 1 39 ? 63.685 2.436 20.426 1.00 0.00 39 GLY A N 20
ATOM 26134 C CA . GLY A 1 39 ? 63.211 3.449 19.522 1.00 0.00 39 GLY A CA 20
ATOM 26135 C C . GLY A 1 39 ? 63.398 3.029 18.091 1.00 0.00 39 GLY A C 20
ATOM 26136 O O . GLY A 1 39 ? 63.322 3.848 17.176 1.00 0.00 39 GLY A O 20
ATOM 26140 N N . GLU A 1 40 ? 63.646 1.740 17.900 1.00 0.00 40 GLU A N 20
ATOM 26141 C CA . GLU A 1 40 ? 63.855 1.178 16.579 1.00 0.00 40 GLU A CA 20
ATOM 26142 C C . GLU A 1 40 ? 63.197 -0.184 16.480 1.00 0.00 40 GLU A C 20
ATOM 26143 O O . GLU A 1 40 ? 63.002 -0.864 17.488 1.00 0.00 40 GLU A O 20
ATOM 26155 N N . ILE A 1 41 ? 62.858 -0.578 15.272 1.00 0.00 41 ILE A N 20
ATOM 26156 C CA . ILE A 1 41 ? 62.308 -1.897 15.025 1.00 0.00 41 ILE A CA 20
ATOM 26157 C C . ILE A 1 41 ? 63.053 -2.561 13.882 1.00 0.00 41 ILE A C 20
ATOM 26158 O O . ILE A 1 41 ? 63.777 -1.893 13.130 1.00 0.00 41 ILE A O 20
ATOM 26174 N N . SER A 1 42 ? 62.893 -3.865 13.758 1.00 0.00 42 SER A N 20
ATOM 26175 C CA . SER A 1 42 ? 63.534 -4.612 12.694 1.00 0.00 42 SER A CA 20
ATOM 26176 C C . SER A 1 42 ? 62.941 -4.212 11.345 1.00 0.00 42 SER A C 20
ATOM 26177 O O . SER A 1 42 ? 61.727 -4.033 11.225 1.00 0.00 42 SER A O 20
ATOM 26185 N N . ALA A 1 43 ? 63.797 -4.066 10.343 1.00 0.00 43 ALA A N 20
ATOM 26186 C CA . ALA A 1 43 ? 63.362 -3.661 9.012 1.00 0.00 43 ALA A CA 20
ATOM 26187 C C . ALA A 1 43 ? 62.310 -4.618 8.453 1.00 0.00 43 ALA A C 20
ATOM 26188 O O . ALA A 1 43 ? 61.255 -4.193 7.996 1.00 0.00 43 ALA A O 20
ATOM 26195 N N . LYS A 1 44 ? 62.589 -5.914 8.529 1.00 0.00 44 LYS A N 20
ATOM 26196 C CA . LYS A 1 44 ? 61.678 -6.936 7.998 1.00 0.00 44 LYS A CA 20
ATOM 26197 C C . LYS A 1 44 ? 60.322 -6.924 8.716 1.00 0.00 44 LYS A C 20
ATOM 26198 O O . LYS A 1 44 ? 59.328 -7.421 8.184 1.00 0.00 44 LYS A O 20
ATOM 26217 N N . ALA A 1 45 ? 60.287 -6.352 9.908 1.00 0.00 45 ALA A N 20
ATOM 26218 C CA . ALA A 1 45 ? 59.069 -6.320 10.703 1.00 0.00 45 ALA A CA 20
ATOM 26219 C C . ALA A 1 45 ? 58.120 -5.227 10.226 1.00 0.00 45 ALA A C 20
ATOM 26220 O O . ALA A 1 45 ? 56.928 -5.265 10.527 1.00 0.00 45 ALA A O 20
ATOM 26227 N N . PHE A 1 46 ? 58.649 -4.269 9.463 1.00 0.00 46 PHE A N 20
ATOM 26228 C CA . PHE A 1 46 ? 57.848 -3.149 8.960 1.00 0.00 46 PHE A CA 20
ATOM 26229 C C . PHE A 1 46 ? 56.663 -3.645 8.141 1.00 0.00 46 PHE A C 20
ATOM 26230 O O . PHE A 1 46 ? 55.542 -3.140 8.283 1.00 0.00 46 PHE A O 20
ATOM 26247 N N . GLY A 1 47 ? 56.912 -4.641 7.295 1.00 0.00 47 GLY A N 20
ATOM 26248 C CA . GLY A 1 47 ? 55.858 -5.198 6.472 1.00 0.00 47 GLY A CA 20
ATOM 26249 C C . GLY A 1 47 ? 54.716 -5.737 7.305 1.00 0.00 47 GLY A C 20
ATOM 26250 O O . GLY A 1 47 ? 53.552 -5.464 7.023 1.00 0.00 47 GLY A O 20
ATOM 26254 N N . THR A 1 48 ? 55.056 -6.480 8.347 1.00 0.00 48 THR A N 20
ATOM 26255 C CA . THR A 1 48 ? 54.070 -7.059 9.242 1.00 0.00 48 THR A CA 20
ATOM 26256 C C . THR A 1 48 ? 53.230 -5.967 9.909 1.00 0.00 48 THR A C 20
ATOM 26257 O O . THR A 1 48 ? 52.004 -6.082 10.005 1.00 0.00 48 THR A O 20
ATOM 26268 N N . VAL A 1 49 ? 53.896 -4.899 10.345 1.00 0.00 49 VAL A N 20
ATOM 26269 C CA . VAL A 1 49 ? 53.222 -3.788 11.006 1.00 0.00 49 VAL A CA 20
ATOM 26270 C C . VAL A 1 49 ? 52.210 -3.135 10.072 1.00 0.00 49 VAL A C 20
ATOM 26271 O O . VAL A 1 49 ? 51.039 -2.987 10.414 1.00 0.00 49 VAL A O 20
ATOM 26284 N N . ALA A 1 50 ? 52.667 -2.768 8.885 1.00 0.00 50 ALA A N 20
ATOM 26285 C CA . ALA A 1 50 ? 51.815 -2.112 7.907 1.00 0.00 50 ALA A CA 20
ATOM 26286 C C . ALA A 1 50 ? 50.603 -2.974 7.560 1.00 0.00 50 ALA A C 20
ATOM 26287 O O . ALA A 1 50 ? 49.473 -2.486 7.519 1.00 0.00 50 ALA A O 20
ATOM 26294 N N . ARG A 1 51 ? 50.841 -4.258 7.344 1.00 0.00 51 ARG A N 20
ATOM 26295 C CA . ARG A 1 51 ? 49.776 -5.190 6.982 1.00 0.00 51 ARG A CA 20
ATOM 26296 C C . ARG A 1 51 ? 48.712 -5.297 8.077 1.00 0.00 51 ARG A C 20
ATOM 26297 O O . ARG A 1 51 ? 47.513 -5.300 7.784 1.00 0.00 51 ARG A O 20
ATOM 26318 N N . MET A 1 52 ? 49.145 -5.366 9.333 1.00 0.00 52 MET A N 20
ATOM 26319 C CA . MET A 1 52 ? 48.206 -5.503 10.449 1.00 0.00 52 MET A CA 20
ATOM 26320 C C . MET A 1 52 ? 47.470 -4.189 10.722 1.00 0.00 52 MET A C 20
ATOM 26321 O O . MET A 1 52 ? 46.432 -4.176 11.381 1.00 0.00 52 MET A O 20
ATOM 26335 N N . ASN A 1 53 ? 48.008 -3.091 10.211 1.00 0.00 53 ASN A N 20
ATOM 26336 C CA . ASN A 1 53 ? 47.393 -1.780 10.402 1.00 0.00 53 ASN A CA 20
ATOM 26337 C C . ASN A 1 53 ? 46.563 -1.377 9.192 1.00 0.00 53 ASN A C 20
ATOM 26338 O O . ASN A 1 53 ? 46.139 -0.224 9.084 1.00 0.00 53 ASN A O 20
ATOM 26349 N N . ASN A 1 54 ? 46.334 -2.336 8.283 1.00 0.00 54 ASN A N 20
ATOM 26350 C CA . ASN A 1 54 ? 45.530 -2.102 7.069 1.00 0.00 54 ASN A CA 20
ATOM 26351 C C . ASN A 1 54 ? 46.201 -1.087 6.150 1.00 0.00 54 ASN A C 20
ATOM 26352 O O . ASN A 1 54 ? 45.537 -0.332 5.433 1.00 0.00 54 ASN A O 20
ATOM 26363 N N . VAL A 1 55 ? 47.519 -1.089 6.163 1.00 0.00 55 VAL A N 20
ATOM 26364 C CA . VAL A 1 55 ? 48.300 -0.187 5.344 1.00 0.00 55 VAL A CA 20
ATOM 26365 C C . VAL A 1 55 ? 48.903 -0.932 4.153 1.00 0.00 55 VAL A C 20
ATOM 26366 O O . VAL A 1 55 ? 49.620 -1.923 4.330 1.00 0.00 55 VAL A O 20
ATOM 26379 N N . PRO A 1 56 ? 48.593 -0.488 2.921 1.00 0.00 56 PRO A N 20
ATOM 26380 C CA . PRO A 1 56 ? 49.140 -1.090 1.703 1.00 0.00 56 PRO A CA 20
ATOM 26381 C C . PRO A 1 56 ? 50.649 -0.904 1.616 1.00 0.00 56 PRO A C 20
ATOM 26382 O O . PRO A 1 56 ? 51.155 0.222 1.718 1.00 0.00 56 PRO A O 20
ATOM 26393 N N . VAL A 1 57 ? 51.367 -1.999 1.450 1.00 0.00 57 VAL A N 20
ATOM 26394 C CA . VAL A 1 57 ? 52.813 -1.947 1.342 1.00 0.00 57 VAL A CA 20
ATOM 26395 C C . VAL A 1 57 ? 53.237 -1.820 -0.119 1.00 0.00 57 VAL A C 20
ATOM 26396 O O . VAL A 1 57 ? 52.956 -2.699 -0.941 1.00 0.00 57 VAL A O 20
ATOM 26409 N N . ASP A 1 58 ? 53.893 -0.721 -0.442 1.00 0.00 58 ASP A N 20
ATOM 26410 C CA . ASP A 1 58 ? 54.368 -0.487 -1.800 1.00 0.00 58 ASP A CA 20
ATOM 26411 C C . ASP A 1 58 ? 55.544 -1.407 -2.128 1.00 0.00 58 ASP A C 20
ATOM 26412 O O . ASP A 1 58 ? 56.466 -1.553 -1.324 1.00 0.00 58 ASP A O 20
ATOM 26421 N N . PRO A 1 59 ? 55.522 -2.043 -3.320 1.00 0.00 59 PRO A N 20
ATOM 26422 C CA . PRO A 1 59 ? 56.575 -2.970 -3.756 1.00 0.00 59 PRO A CA 20
ATOM 26423 C C . PRO A 1 59 ? 57.970 -2.343 -3.750 1.00 0.00 59 PRO A C 20
ATOM 26424 O O . PRO A 1 59 ? 58.955 -3.012 -3.422 1.00 0.00 59 PRO A O 20
ATOM 26435 N N . ARG A 1 60 ? 58.057 -1.061 -4.096 1.00 0.00 60 ARG A N 20
ATOM 26436 C CA . ARG A 1 60 ? 59.340 -0.381 -4.128 1.00 0.00 60 ARG A CA 20
ATOM 26437 C C . ARG A 1 60 ? 59.847 -0.129 -2.728 1.00 0.00 60 ARG A C 20
ATOM 26438 O O . ARG A 1 60 ? 61.010 -0.405 -2.425 1.00 0.00 60 ARG A O 20
ATOM 26459 N N . VAL A 1 61 ? 58.973 0.392 -1.873 1.00 0.00 61 VAL A N 20
ATOM 26460 C CA . VAL A 1 61 ? 59.335 0.661 -0.489 1.00 0.00 61 VAL A CA 20
ATOM 26461 C C . VAL A 1 61 ? 59.697 -0.636 0.228 1.00 0.00 61 VAL A C 20
ATOM 26462 O O . VAL A 1 61 ? 60.658 -0.680 0.975 1.00 0.00 61 VAL A O 20
ATOM 26475 N N . GLN A 1 62 ? 58.929 -1.696 -0.024 1.00 0.00 62 GLN A N 20
ATOM 26476 C CA . GLN A 1 62 ? 59.208 -3.004 0.577 1.00 0.00 62 GLN A CA 20
ATOM 26477 C C . GLN A 1 62 ? 60.593 -3.493 0.162 1.00 0.00 62 GLN A C 20
ATOM 26478 O O . GLN A 1 62 ? 61.362 -3.996 0.989 1.00 0.00 62 GLN A O 20
ATOM 26492 N N . GLU A 1 63 ? 60.908 -3.333 -1.120 1.00 0.00 63 GLU A N 20
ATOM 26493 C CA . GLU A 1 63 ? 62.216 -3.697 -1.641 1.00 0.00 63 GLU A CA 20
ATOM 26494 C C . GLU A 1 63 ? 63.290 -2.882 -0.932 1.00 0.00 63 GLU A C 20
ATOM 26495 O O . GLU A 1 63 ? 64.315 -3.407 -0.515 1.00 0.00 63 GLU A O 20
ATOM 26507 N N . TYR A 1 64 ? 63.023 -1.603 -0.788 1.00 0.00 64 TYR A N 20
ATOM 26508 C CA . TYR A 1 64 ? 63.909 -0.688 -0.099 1.00 0.00 64 TYR A CA 20
ATOM 26509 C C . TYR A 1 64 ? 64.105 -1.116 1.364 1.00 0.00 64 TYR A C 20
ATOM 26510 O O . TYR A 1 64 ? 65.233 -1.196 1.845 1.00 0.00 64 TYR A O 20
ATOM 26528 N N . VAL A 1 65 ? 63.002 -1.418 2.044 1.00 0.00 65 VAL A N 20
ATOM 26529 C CA . VAL A 1 65 ? 63.038 -1.840 3.443 1.00 0.00 65 VAL A CA 20
ATOM 26530 C C . VAL A 1 65 ? 63.893 -3.093 3.632 1.00 0.00 65 VAL A C 20
ATOM 26531 O O . VAL A 1 65 ? 64.762 -3.137 4.511 1.00 0.00 65 VAL A O 20
ATOM 26544 N N . LYS A 1 66 ? 63.663 -4.107 2.804 1.00 0.00 66 LYS A N 20
ATOM 26545 C CA . LYS A 1 66 ? 64.431 -5.337 2.921 1.00 0.00 66 LYS A CA 20
ATOM 26546 C C . LYS A 1 66 ? 65.888 -5.104 2.552 1.00 0.00 66 LYS A C 20
ATOM 26547 O O . LYS A 1 66 ? 66.779 -5.642 3.192 1.00 0.00 66 LYS A O 20
ATOM 26566 N N . ARG A 1 67 ? 66.119 -4.278 1.534 1.00 0.00 67 ARG A N 20
ATOM 26567 C CA . ARG A 1 67 ? 67.470 -3.997 1.059 1.00 0.00 67 ARG A CA 20
ATOM 26568 C C . ARG A 1 67 ? 68.327 -3.313 2.114 1.00 0.00 67 ARG A C 20
ATOM 26569 O O . ARG A 1 67 ? 69.541 -3.509 2.146 1.00 0.00 67 ARG A O 20
ATOM 26590 N N . LEU A 1 68 ? 67.694 -2.535 2.986 1.00 0.00 68 LEU A N 20
ATOM 26591 C CA . LEU A 1 68 ? 68.409 -1.842 4.059 1.00 0.00 68 LEU A CA 20
ATOM 26592 C C . LEU A 1 68 ? 69.160 -2.841 4.931 1.00 0.00 68 LEU A C 20
ATOM 26593 O O . LEU A 1 68 ? 70.373 -2.736 5.123 1.00 0.00 68 LEU A O 20
ATOM 26609 N N . THR A 1 69 ? 68.429 -3.808 5.448 1.00 0.00 69 THR A N 20
ATOM 26610 C CA . THR A 1 69 ? 69.000 -4.825 6.305 1.00 0.00 69 THR A CA 20
ATOM 26611 C C . THR A 1 69 ? 69.696 -5.924 5.477 1.00 0.00 69 THR A C 20
ATOM 26612 O O . THR A 1 69 ? 70.485 -6.703 6.001 1.00 0.00 69 THR A O 20
ATOM 26623 N N . ASP A 1 70 ? 69.401 -5.964 4.185 1.00 0.00 70 ASP A N 20
ATOM 26624 C CA . ASP A 1 70 ? 69.960 -6.976 3.281 1.00 0.00 70 ASP A CA 20
ATOM 26625 C C . ASP A 1 70 ? 71.418 -6.688 2.953 1.00 0.00 70 ASP A C 20
ATOM 26626 O O . ASP A 1 70 ? 72.258 -7.582 2.984 1.00 0.00 70 ASP A O 20
ATOM 26635 N N . GLN A 1 71 ? 71.715 -5.430 2.650 1.00 0.00 71 GLN A N 20
ATOM 26636 C CA . GLN A 1 71 ? 73.076 -5.027 2.294 1.00 0.00 71 GLN A CA 20
ATOM 26637 C C . GLN A 1 71 ? 73.929 -4.779 3.538 1.00 0.00 71 GLN A C 20
ATOM 26638 O O . GLN A 1 71 ? 75.100 -4.404 3.440 1.00 0.00 71 GLN A O 20
ATOM 26652 N N . ASP A 1 72 ? 73.343 -4.976 4.701 1.00 0.00 72 ASP A N 20
ATOM 26653 C CA . ASP A 1 72 ? 74.056 -4.767 5.947 1.00 0.00 72 ASP A CA 20
ATOM 26654 C C . ASP A 1 72 ? 74.063 -6.031 6.788 1.00 0.00 72 ASP A C 20
ATOM 26655 O O . ASP A 1 72 ? 75.092 -6.690 6.934 1.00 0.00 72 ASP A O 20
ATOM 26664 N N . GLY A 1 73 ? 72.912 -6.371 7.321 1.00 0.00 73 GLY A N 20
ATOM 26665 C CA . GLY A 1 73 ? 72.797 -7.534 8.156 1.00 0.00 73 GLY A CA 20
ATOM 26666 C C . GLY A 1 73 ? 71.800 -7.322 9.258 1.00 0.00 73 GLY A C 20
ATOM 26667 O O . GLY A 1 73 ? 70.970 -8.185 9.525 1.00 0.00 73 GLY A O 20
ATOM 26671 N N . SER A 1 74 ? 71.871 -6.169 9.894 1.00 0.00 74 SER A N 20
ATOM 26672 C CA . SER A 1 74 ? 70.954 -5.833 10.961 1.00 0.00 74 SER A CA 20
ATOM 26673 C C . SER A 1 74 ? 70.465 -4.395 10.808 1.00 0.00 74 SER A C 20
ATOM 26674 O O . SER A 1 74 ? 70.982 -3.477 11.444 1.00 0.00 74 SER A O 20
ATOM 26682 N N . GLY A 1 75 ? 69.489 -4.206 9.939 1.00 0.00 75 GLY A N 20
ATOM 26683 C CA . GLY A 1 75 ? 68.953 -2.885 9.705 1.00 0.00 75 GLY A CA 20
ATOM 26684 C C . GLY A 1 75 ? 67.820 -2.560 10.645 1.00 0.00 75 GLY A C 20
ATOM 26685 O O . GLY A 1 75 ? 66.902 -3.367 10.826 1.00 0.00 75 GLY A O 20
ATOM 26689 N N . THR A 1 76 ? 67.877 -1.394 11.248 1.00 0.00 76 THR A N 20
ATOM 26690 C CA . THR A 1 76 ? 66.855 -0.968 12.174 1.00 0.00 76 THR A CA 20
ATOM 26691 C C . THR A 1 76 ? 66.307 0.393 11.781 1.00 0.00 76 THR A C 20
ATOM 26692 O O . THR A 1 76 ? 67.059 1.289 11.372 1.00 0.00 76 THR A O 20
ATOM 26703 N N . ILE A 1 77 ? 65.005 0.538 11.875 1.00 0.00 77 ILE A N 20
ATOM 26704 C CA . ILE A 1 77 ? 64.359 1.796 11.568 1.00 0.00 77 ILE A CA 20
ATOM 26705 C C . ILE A 1 77 ? 63.828 2.437 12.824 1.00 0.00 77 ILE A C 20
ATOM 26706 O O . ILE A 1 77 ? 63.168 1.786 13.637 1.00 0.00 77 ILE A O 20
ATOM 26722 N N . SER A 1 78 ? 64.131 3.702 12.981 1.00 0.00 78 SER A N 20
ATOM 26723 C CA . SER A 1 78 ? 63.738 4.458 14.146 1.00 0.00 78 SER A CA 20
ATOM 26724 C C . SER A 1 78 ? 62.250 4.811 14.087 1.00 0.00 78 SER A C 20
ATOM 26725 O O . SER A 1 78 ? 61.619 4.674 13.040 1.00 0.00 78 SER A O 20
ATOM 26733 N N . PHE A 1 79 ? 61.697 5.267 15.210 1.00 0.00 79 PHE A N 20
ATOM 26734 C CA . PHE A 1 79 ? 60.281 5.647 15.283 1.00 0.00 79 PHE A CA 20
ATOM 26735 C C . PHE A 1 79 ? 59.946 6.728 14.254 1.00 0.00 79 PHE A C 20
ATOM 26736 O O . PHE A 1 79 ? 58.906 6.668 13.589 1.00 0.00 79 PHE A O 20
ATOM 26753 N N . GLU A 1 80 ? 60.831 7.709 14.128 1.00 0.00 80 GLU A N 20
ATOM 26754 C CA . GLU A 1 80 ? 60.662 8.775 13.153 1.00 0.00 80 GLU A CA 20
ATOM 26755 C C . GLU A 1 80 ? 60.566 8.182 11.756 1.00 0.00 80 GLU A C 20
ATOM 26756 O O . GLU A 1 80 ? 59.634 8.472 11.008 1.00 0.00 80 GLU A O 20
ATOM 26768 N N . GLU A 1 81 ? 61.519 7.317 11.436 1.00 0.00 81 GLU A N 20
ATOM 26769 C CA . GLU A 1 81 ? 61.583 6.674 10.139 1.00 0.00 81 GLU A CA 20
ATOM 26770 C C . GLU A 1 81 ? 60.372 5.771 9.918 1.00 0.00 81 GLU A C 20
ATOM 26771 O O . GLU A 1 81 ? 59.843 5.703 8.818 1.00 0.00 81 GLU A O 20
ATOM 26783 N N . PHE A 1 82 ? 59.936 5.091 10.980 1.00 0.00 82 PHE A N 20
ATOM 26784 C CA . PHE A 1 82 ? 58.764 4.216 10.921 1.00 0.00 82 PHE A CA 20
ATOM 26785 C C . PHE A 1 82 ? 57.550 4.961 10.372 1.00 0.00 82 PHE A C 20
ATOM 26786 O O . PHE A 1 82 ? 56.935 4.525 9.395 1.00 0.00 82 PHE A O 20
ATOM 26803 N N . LEU A 1 83 ? 57.222 6.092 10.991 1.00 0.00 83 LEU A N 20
ATOM 26804 C CA . LEU A 1 83 ? 56.093 6.904 10.552 1.00 0.00 83 LEU A CA 20
ATOM 26805 C C . LEU A 1 83 ? 56.300 7.356 9.117 1.00 0.00 83 LEU A C 20
ATOM 26806 O O . LEU A 1 83 ? 55.422 7.192 8.268 1.00 0.00 83 LEU A O 20
ATOM 26822 N N . VAL A 1 84 ? 57.480 7.905 8.856 1.00 0.00 84 VAL A N 20
ATOM 26823 C CA . VAL A 1 84 ? 57.846 8.395 7.535 1.00 0.00 84 VAL A CA 20
ATOM 26824 C C . VAL A 1 84 ? 57.664 7.318 6.446 1.00 0.00 84 VAL A C 20
ATOM 26825 O O . VAL A 1 84 ? 57.111 7.593 5.375 1.00 0.00 84 VAL A O 20
ATOM 26838 N N . LEU A 1 85 ? 58.111 6.099 6.730 1.00 0.00 85 LEU A N 20
ATOM 26839 C CA . LEU A 1 85 ? 58.006 5.002 5.769 1.00 0.00 85 LEU A CA 20
ATOM 26840 C C . LEU A 1 85 ? 56.552 4.658 5.467 1.00 0.00 85 LEU A C 20
ATOM 26841 O O . LEU A 1 85 ? 56.194 4.411 4.312 1.00 0.00 85 LEU A O 20
ATOM 26857 N N . MET A 1 86 ? 55.714 4.652 6.500 1.00 0.00 86 MET A N 20
ATOM 26858 C CA . MET A 1 86 ? 54.296 4.341 6.321 1.00 0.00 86 MET A CA 20
ATOM 26859 C C . MET A 1 86 ? 53.633 5.405 5.460 1.00 0.00 86 MET A C 20
ATOM 26860 O O . MET A 1 86 ? 52.756 5.106 4.640 1.00 0.00 86 MET A O 20
ATOM 26874 N N . VAL A 1 87 ? 54.067 6.646 5.646 1.00 0.00 87 VAL A N 20
ATOM 26875 C CA . VAL A 1 87 ? 53.578 7.766 4.861 1.00 0.00 87 VAL A CA 20
ATOM 26876 C C . VAL A 1 87 ? 53.884 7.548 3.391 1.00 0.00 87 VAL A C 20
ATOM 26877 O O . VAL A 1 87 ? 52.993 7.627 2.541 1.00 0.00 87 VAL A O 20
ATOM 26890 N N . LYS A 1 88 ? 55.146 7.253 3.103 1.00 0.00 88 LYS A N 20
ATOM 26891 C CA . LYS A 1 88 ? 55.584 7.018 1.741 1.00 0.00 88 LYS A CA 20
ATOM 26892 C C . LYS A 1 88 ? 54.829 5.855 1.116 1.00 0.00 88 LYS A C 20
ATOM 26893 O O . LYS A 1 88 ? 54.378 5.950 -0.005 1.00 0.00 88 LYS A O 20
ATOM 26912 N N . SER A 1 89 ? 54.669 4.775 1.868 1.00 0.00 89 SER A N 20
ATOM 26913 C CA . SER A 1 89 ? 54.019 3.573 1.357 1.00 0.00 89 SER A CA 20
ATOM 26914 C C . SER A 1 89 ? 52.593 3.863 0.855 1.00 0.00 89 SER A C 20
ATOM 26915 O O . SER A 1 89 ? 52.228 3.468 -0.253 1.00 0.00 89 SER A O 20
ATOM 26923 N N . MET A 1 90 ? 51.800 4.576 1.655 1.00 0.00 90 MET A N 20
ATOM 26924 C CA . MET A 1 90 ? 50.412 4.870 1.274 1.00 0.00 90 MET A CA 20
ATOM 26925 C C . MET A 1 90 ? 50.344 5.915 0.174 1.00 0.00 90 MET A C 20
ATOM 26926 O O . MET A 1 90 ? 49.511 5.832 -0.719 1.00 0.00 90 MET A O 20
ATOM 26940 N N . LYS A 1 91 ? 51.225 6.890 0.246 1.00 0.00 91 LYS A N 20
ATOM 26941 C CA . LYS A 1 91 ? 51.216 8.002 -0.691 1.00 0.00 91 LYS A CA 20
ATOM 26942 C C . LYS A 1 91 ? 51.842 7.615 -2.035 1.00 0.00 91 LYS A C 20
ATOM 26943 O O . LYS A 1 91 ? 51.575 8.239 -3.065 1.00 0.00 91 LYS A O 20
ATOM 26962 N N . GLN A 1 92 ? 52.658 6.589 -2.017 1.00 0.00 92 GLN A N 20
ATOM 26963 C CA . GLN A 1 92 ? 53.307 6.100 -3.216 1.00 0.00 92 GLN A CA 20
ATOM 26964 C C . GLN A 1 92 ? 52.453 5.030 -3.908 1.00 0.00 92 GLN A C 20
ATOM 26965 O O . GLN A 1 92 ? 52.333 5.022 -5.141 1.00 0.00 92 GLN A O 20
ATOM 26979 N N . ASP A 1 93 ? 51.852 4.143 -3.129 1.00 0.00 93 ASP A N 20
ATOM 26980 C CA . ASP A 1 93 ? 50.996 3.116 -3.705 1.00 0.00 93 ASP A CA 20
ATOM 26981 C C . ASP A 1 93 ? 49.637 3.707 -4.027 1.00 0.00 93 ASP A C 20
ATOM 26982 O O . ASP A 1 93 ? 48.888 4.091 -3.130 1.00 0.00 93 ASP A O 20
ATOM 26991 N N . ALA A 1 94 ? 49.327 3.793 -5.303 1.00 0.00 94 ALA A N 20
ATOM 26992 C CA . ALA A 1 94 ? 48.062 4.355 -5.739 1.00 0.00 94 ALA A CA 20
ATOM 26993 C C . ALA A 1 94 ? 46.956 3.318 -5.658 1.00 0.00 94 ALA A C 20
ATOM 26994 O O . ALA A 1 94 ? 46.960 2.383 -6.515 1.00 0.00 94 ALA A O 20
#

Foldseek 3Di:
DDPLVLVVVLCVQDPVVRLVVLVVLVCVAVVVDDQKHFLQCLVVSCVVVVQAADPVLNVVSCVQCVVPPTDIDGSSRSSSSSVCRRVVPD